Protein 2LKI (pdb70)

Foldseek 3Di:
DPCLQVLLVLLCVQLVVPVPSNVDDQPAFFQVPRPSCDDVSVVVSQVSVCVPLVFHQDPVLDDSVCRGGSVSVVVSVVVGSVD

Sequence (83 aa):
MQHLEAVRNILGDVLNLGERKHTLTASSVLLGNIPELDSMAVVNVITALEEYFDFSVDDDEISAQTFETLGSLALFVEHKLSHMQHLEAVRNILGDVLNLGERKHTLTASSVLLGNIPELDSMAVVNVITALEEYFDFSVDDDEISAQTFETLGSLALFVEHKLSHMQHLEAVRNILGDVLNLGERKHTLTASSVLLGNIPELDSMAVVNVITALEEYFDFSVDDDEISAQTFETLGSLALFVEHKLSHMQHLEAVRNILGDVLNLGERKHTLTASSVLLGNIPELDSMAVVNVITALEEYFDFSVDDDEISAQTFETLGSLALFVEHKLSHMQHLEAVRNILGDVLNLGERKHTLTASSVLLGNIPELDSMAVVNVITALEEYFDFSVDDDEISAQTFETLGSLALFVEHKLSHMQHLEAVRNILGDVLNLGERKHTLTASSVLLGNIPELDSMAVVNVITALEEYFDFSVDDDEISAQTFETLGSLALFVEHKLSHMQHLEAVRNILGDVLNLGERKHTLTASSVLLGNIPELDSMAVVNVITALEEYFDFSVDDDEISAQTFETLGSLALFVEHKLSHMQHLEAVRNILGDVLNLGERKHTLTASSVLLGNIPELDSMAVVNVITALEEYFDFSVDDDEISAQTFETLGSLALFVEHKLSHMQHLEAVRNILGDVLNLGERKHTLTASSVLLGNIPELDSMAVVNVITALEEYFDFSVDDDEISAQTFETLGSLALFVEHKLSHMQHLEAVRNILGDVLNLGERKHTLTASSVLLGNIPELDSMAVVNVITALEEYFDFSVDDDEISAQTFETLGSLALFVEHKLSHMQHLEAVRNILGDVLNLGERKHTLTASSVLLGNIPELDSMAVVNVITALEEYFDFSVDDDEISAQTFETLGSLALFVEHKLSHMQHLEAVRNILGDVLNLGERKHTLTASSVLLGNIPELDSMAVVNVITALEEYFDFSVDDDEISAQTFETLGSLALFVEHKLSHMQHLEAVRNILGDVLNLGERKHTLTASSVLLGNIPELDSMAVVNVITALEEYFDFSVDDDEISAQTFETLGSLALFVEHKLSHMQHLEAVRNILGDVLNLGERKHTLTASSVLLGNIPELDSMAVVNVITALEEYFDFSVDDDEISAQTFETLGSLALFVEHKLSHMQHLEAVRNILGDVLNLGERKHTLTASSVLLGNIPELDSMAVVNVITALEEYFDFSVDDDEISAQTFETLGSLALFVEHKLSHMQHLEAVRNILGDVLNLGERKHTLTASSVLLGNIPELDSMAVVNVITALEEYFDFSVDDDEISAQTFETLGSLALFVEHKLSHMQHLEAVRNILGDVLNLGERKHTLTASSVLLGNIPELDSMAVVNVITALEEYFDFSVDDDEISAQTFETLGSLALFVEHKLSHMQHLEAVRNILGDVLNLGERKHTLTASSVLLGNIPELDSMAVVNVITALEEYFDFSVDDDEISAQTFETLGSLALFVEHKLSHMQHLEAVRNILGDVLNLGERKHTLTASSVLLGNIPELDSMAVVNVITALEEYFDFSVDDDEISAQTFETLGSLALFVEHKLSHMQHLEAVRNILGDVLNLGERKHTLTASSVLLGNIPELDSMAVVNVITALEEYFDFSVDDDEISAQTFETLGSLALFVEHKLSH

Organism: Nitrosomonas europaea (strain ATCC 19718 / CIP 103999 / KCTC 2705 / NBRC 14298) (NCBI:txid228410)

Solvent-accessible surface area: 4916 Å² total; per-residue (Å²): 112,139,55,40,89,37,0,30,67,4,2,4,95,41,10,118,27,47,126,89,48,106,105,8,84,19,108,27,66,1,76,69,51,4,107,82,20,98,79,156,23,41,82,83,0,36,69,10,4,37,112,141,27,130,32,77,17,74,121,142,51,49,58,59,126,5,8,86,26,0,10,19,6,0,67,67,1,35,93,59,95,90,199

Nearest PDB structures (foldseek):
  2lki-assembly1_A  TM=9.879E-01  e=8.760E-12  Nitrosomonas europaea
  4h2v-assembly1_D  TM=7.258E-01  e=3.663E-03  Bradyrhizobium diazoefficiens USDA 110
  2n5i-assembly1_A  TM=7.312E-01  e=1.532E-02  Pseudomonas protegens Pf-5
  4bpf-assembly1_A  TM=7.338E-01  e=3.529E-02  Bacillus subtilis
  4bph-assembly1_A  TM=7.604E-01  e=5.356E-02  Bacillus subtilis

Structure (mmCIF, N/CA/C/O backbone):
data_2LKI
#
_entry.id   2LKI
#
loop_
_entity.id
_entity.type
_entity.pdbx_description
1 polymer 'Putative uncharacterized protein'
2 non-polymer "4'-PHOSPHOPANTETHEINE"
#
loop_
_atom_site.group_PDB
_atom_site.id
_atom_site.type_symbol
_atom_site.label_atom_id
_atom_site.label_alt_id
_atom_site.label_comp_id
_atom_site.label_asym_id
_atom_site.label_entity_id
_atom_site.label_seq_id
_atom_site.pdbx_PDB_ins_code
_atom_site.Cartn_x
_atom_site.Cartn_y
_atom_site.Cartn_z
_atom_site.occupancy
_atom_site.B_iso_or_equiv
_atom_site.auth_seq_id
_atom_site.auth_comp_id
_atom_site.auth_asym_id
_atom_site.auth_atom_id
_atom_site.pdbx_PDB_model_num
ATOM 1 N N . MET A 1 23 ? -8.623 -8.832 -4.092 1.00 0.00 1 MET A N 1
ATOM 2 C CA . MET A 1 23 ? -7.221 -8.450 -4.374 1.00 0.00 1 MET A CA 1
ATOM 3 C C . MET A 1 23 ? -6.258 -9.580 -3.993 1.00 0.00 1 MET A C 1
ATOM 4 O O . MET A 1 23 ? -6.594 -10.457 -3.195 1.00 0.00 1 MET A O 1
ATOM 18 N N . GLN A 1 24 ? -5.057 -9.556 -4.592 1.00 0.00 2 GLN A N 1
ATOM 19 C CA . GLN A 1 24 ? -3.981 -10.520 -4.297 1.00 0.00 2 GLN A CA 1
ATOM 20 C C . GLN A 1 24 ? -3.059 -9.937 -3.239 1.00 0.00 2 GLN A C 1
ATOM 21 O O . GLN A 1 24 ? -2.833 -10.524 -2.174 1.00 0.00 2 GLN A O 1
ATOM 35 N N . HIS A 1 25 ? -2.554 -8.738 -3.551 1.00 0.00 3 HIS A N 1
ATOM 36 C CA . HIS A 1 25 ? -1.410 -8.152 -2.869 1.00 0.00 3 HIS A CA 1
ATOM 37 C C . HIS A 1 25 ? -1.754 -7.545 -1.506 1.00 0.00 3 HIS A C 1
ATOM 38 O O . HIS A 1 25 ? -0.831 -7.204 -0.772 1.00 0.00 3 HIS A O 1
ATOM 53 N N . LEU A 1 26 ? -3.065 -7.440 -1.170 1.00 0.00 4 LEU A N 1
ATOM 54 C CA . LEU A 1 26 ? -3.541 -6.877 0.126 1.00 0.00 4 LEU A CA 1
ATOM 55 C C . LEU A 1 26 ? -2.873 -7.574 1.339 1.00 0.00 4 LEU A C 1
ATOM 56 O O . LEU A 1 26 ? -2.614 -6.943 2.369 1.00 0.00 4 LEU A O 1
ATOM 72 N N . GLU A 1 27 ? -2.579 -8.877 1.159 1.00 0.00 5 GLU A N 1
ATOM 73 C CA . GLU A 1 27 ? -1.990 -9.745 2.181 1.00 0.00 5 GLU A CA 1
ATOM 74 C C . GLU A 1 27 ? -0.563 -9.301 2.526 1.00 0.00 5 GLU A C 1
ATOM 75 O O . GLU A 1 27 ? -0.219 -9.109 3.697 1.00 0.00 5 GLU A O 1
ATOM 87 N N . ALA A 1 28 ? 0.252 -9.122 1.477 1.00 0.00 6 ALA A N 1
ATOM 88 C CA . ALA A 1 28 ? 1.662 -8.750 1.623 1.00 0.00 6 ALA A CA 1
ATOM 89 C C . ALA A 1 28 ? 1.815 -7.291 2.058 1.00 0.00 6 ALA A C 1
ATOM 90 O O . ALA A 1 28 ? 2.777 -6.957 2.735 1.00 0.00 6 ALA A O 1
ATOM 97 N N . VAL A 1 29 ? 0.851 -6.433 1.668 1.00 0.00 7 VAL A N 1
ATOM 98 C CA . VAL A 1 29 ? 0.835 -5.018 2.065 1.00 0.00 7 VAL A CA 1
ATOM 99 C C . VAL A 1 29 ? 0.571 -4.898 3.583 1.00 0.00 7 VAL A C 1
ATOM 100 O O . VAL A 1 29 ? 1.301 -4.198 4.288 1.00 0.00 7 VAL A O 1
ATOM 113 N N . ARG A 1 30 ? -0.460 -5.616 4.084 1.00 0.00 8 ARG A N 1
ATOM 114 C CA . ARG A 1 30 ? -0.834 -5.563 5.518 1.00 0.00 8 ARG A CA 1
ATOM 115 C C . ARG A 1 30 ? 0.233 -6.258 6.371 1.00 0.00 8 ARG A C 1
ATOM 116 O O . ARG A 1 30 ? 0.434 -5.892 7.518 1.00 0.00 8 ARG A O 1
ATOM 137 N N . ASN A 1 31 ? 0.930 -7.244 5.772 1.00 0.00 9 ASN A N 1
ATOM 138 C CA . ASN A 1 31 ? 2.075 -7.918 6.398 1.00 0.00 9 ASN A CA 1
ATOM 139 C C . ASN A 1 31 ? 3.213 -6.903 6.638 1.00 0.00 9 ASN A C 1
ATOM 140 O O . ASN A 1 31 ? 3.782 -6.833 7.742 1.00 0.00 9 ASN A O 1
ATOM 151 N N . ILE A 1 32 ? 3.492 -6.099 5.589 1.00 0.00 10 ILE A N 1
ATOM 152 C CA . ILE A 1 32 ? 4.510 -5.038 5.613 1.00 0.00 10 ILE A CA 1
ATOM 153 C C . ILE A 1 32 ? 4.206 -4.002 6.697 1.00 0.00 10 ILE A C 1
ATOM 154 O O . ILE A 1 32 ? 5.064 -3.720 7.526 1.00 0.00 10 ILE A O 1
ATOM 170 N N . LEU A 1 33 ? 2.991 -3.438 6.678 1.00 0.00 11 LEU A N 1
ATOM 171 C CA . LEU A 1 33 ? 2.574 -2.431 7.667 1.00 0.00 11 LEU A CA 1
ATOM 172 C C . LEU A 1 33 ? 2.524 -3.048 9.080 1.00 0.00 11 LEU A C 1
ATOM 173 O O . LEU A 1 33 ? 2.878 -2.392 10.052 1.00 0.00 11 LEU A O 1
ATOM 189 N N . GLY A 1 34 ? 2.136 -4.331 9.169 1.00 0.00 12 GLY A N 1
ATOM 190 C CA . GLY A 1 34 ? 2.129 -5.062 10.439 1.00 0.00 12 GLY A CA 1
ATOM 191 C C . GLY A 1 34 ? 3.520 -5.311 11.000 1.00 0.00 12 GLY A C 1
ATOM 192 O O . GLY A 1 34 ? 3.662 -5.588 12.193 1.00 0.00 12 GLY A O 1
ATOM 196 N N . ASP A 1 35 ? 4.535 -5.241 10.124 1.00 0.00 13 ASP A N 1
ATOM 197 C CA . ASP A 1 35 ? 5.953 -5.321 10.511 1.00 0.00 13 ASP A CA 1
ATOM 198 C C . ASP A 1 35 ? 6.498 -3.934 10.909 1.00 0.00 13 ASP A C 1
ATOM 199 O O . ASP A 1 35 ? 6.972 -3.738 12.031 1.00 0.00 13 ASP A O 1
ATOM 208 N N . VAL A 1 36 ? 6.381 -2.979 9.974 1.00 0.00 14 VAL A N 1
ATOM 209 C CA . VAL A 1 36 ? 6.955 -1.623 10.084 1.00 0.00 14 VAL A CA 1
ATOM 210 C C . VAL A 1 36 ? 6.287 -0.830 11.212 1.00 0.00 14 VAL A C 1
ATOM 211 O O . VAL A 1 36 ? 6.965 -0.309 12.105 1.00 0.00 14 VAL A O 1
ATOM 224 N N . LEU A 1 37 ? 4.954 -0.754 11.153 1.00 0.00 15 LEU A N 1
ATOM 225 C CA . LEU A 1 37 ? 4.135 -0.039 12.154 1.00 0.00 15 LEU A CA 1
ATOM 226 C C . LEU A 1 37 ? 3.938 -0.921 13.396 1.00 0.00 15 LEU A C 1
ATOM 227 O O . LEU A 1 37 ? 3.506 -0.436 14.443 1.00 0.00 15 LEU A O 1
ATOM 243 N N . ASN A 1 38 ? 4.251 -2.224 13.235 1.00 0.00 16 ASN A N 1
ATOM 244 C CA . ASN A 1 38 ? 4.283 -3.215 14.311 1.00 0.00 16 ASN A CA 1
ATOM 245 C C . ASN A 1 38 ? 2.877 -3.419 14.912 1.00 0.00 16 ASN A C 1
ATOM 246 O O . ASN A 1 38 ? 2.614 -3.094 16.074 1.00 0.00 16 ASN A O 1
ATOM 257 N N . LEU A 1 39 ? 1.955 -3.889 14.057 1.00 0.00 17 LEU A N 1
ATOM 258 C CA . LEU A 1 39 ? 0.603 -4.305 14.481 1.00 0.00 17 LEU A CA 1
ATOM 259 C C . LEU A 1 39 ? 0.616 -5.765 14.939 1.00 0.00 17 LEU A C 1
ATOM 260 O O . LEU A 1 39 ? -0.236 -6.166 15.740 1.00 0.00 17 LEU A O 1
ATOM 276 N N . GLY A 1 40 ? 1.578 -6.545 14.407 1.00 0.00 18 GLY A N 1
ATOM 277 C CA . GLY A 1 40 ? 1.746 -7.950 14.762 1.00 0.00 18 GLY A CA 1
ATOM 278 C C . GLY A 1 40 ? 0.597 -8.831 14.290 1.00 0.00 18 GLY A C 1
ATOM 279 O O . GLY A 1 40 ? 0.680 -9.453 13.231 1.00 0.00 18 GLY A O 1
ATOM 283 N N . GLU A 1 41 ? -0.480 -8.880 15.089 1.00 0.00 19 GLU A N 1
ATOM 284 C CA . GLU A 1 41 ? -1.681 -9.675 14.790 1.00 0.00 19 GLU A CA 1
ATOM 285 C C . GLU A 1 41 ? -2.801 -8.788 14.206 1.00 0.00 19 GLU A C 1
ATOM 286 O O . GLU A 1 41 ? -3.650 -9.273 13.450 1.00 0.00 19 GLU A O 1
ATOM 298 N N . ARG A 1 42 ? -2.774 -7.474 14.538 1.00 0.00 20 ARG A N 1
ATOM 299 C CA . ARG A 1 42 ? -3.835 -6.511 14.139 1.00 0.00 20 ARG A CA 1
ATOM 300 C C . ARG A 1 42 ? -3.856 -6.310 12.603 1.00 0.00 20 ARG A C 1
ATOM 301 O O . ARG A 1 42 ? -4.906 -6.038 12.018 1.00 0.00 20 ARG A O 1
ATOM 322 N N . LYS A 1 43 ? -2.693 -6.490 11.967 1.00 0.00 21 LYS A N 1
ATOM 323 C CA . LYS A 1 43 ? -2.563 -6.467 10.496 1.00 0.00 21 LYS A CA 1
ATOM 324 C C . LYS A 1 43 ? -3.457 -7.546 9.833 1.00 0.00 21 LYS A C 1
ATOM 325 O O . LYS A 1 43 ? -4.019 -7.339 8.765 1.00 0.00 21 LYS A O 1
ATOM 344 N N . HIS A 1 44 ? -3.599 -8.676 10.530 1.00 0.00 22 HIS A N 1
ATOM 345 C CA . HIS A 1 44 ? -4.203 -9.900 9.993 1.00 0.00 22 HIS A CA 1
ATOM 346 C C . HIS A 1 44 ? -5.726 -9.949 10.250 1.00 0.00 22 HIS A C 1
ATOM 347 O O . HIS A 1 44 ? -6.419 -10.807 9.700 1.00 0.00 22 HIS A O 1
ATOM 362 N N . THR A 1 45 ? -6.240 -9.024 11.090 1.00 0.00 23 THR A N 1
ATOM 363 C CA . THR A 1 45 ? -7.693 -8.926 11.384 1.00 0.00 23 THR A CA 1
ATOM 364 C C . THR A 1 45 ? -8.374 -7.842 10.520 1.00 0.00 23 THR A C 1
ATOM 365 O O . THR A 1 45 ? -9.604 -7.724 10.528 1.00 0.00 23 THR A O 1
ATOM 376 N N . LEU A 1 46 ? -7.583 -7.063 9.764 1.00 0.00 24 LEU A N 1
ATOM 377 C CA . LEU A 1 46 ? -8.115 -6.018 8.864 1.00 0.00 24 LEU A CA 1
ATOM 378 C C . LEU A 1 46 ? -8.071 -6.517 7.410 1.00 0.00 24 LEU A C 1
ATOM 379 O O . LEU A 1 46 ? -7.173 -7.280 7.031 1.00 0.00 24 LEU A O 1
ATOM 395 N N . THR A 1 47 ? -9.043 -6.076 6.603 1.00 0.00 25 THR A N 1
ATOM 396 C CA . THR A 1 47 ? -9.214 -6.524 5.208 1.00 0.00 25 THR A CA 1
ATOM 397 C C . THR A 1 47 ? -8.956 -5.363 4.229 1.00 0.00 25 THR A C 1
ATOM 398 O O . THR A 1 47 ? -8.508 -4.291 4.646 1.00 0.00 25 THR A O 1
ATOM 409 N N . ALA A 1 48 ? -9.228 -5.591 2.926 1.00 0.00 26 ALA A N 1
ATOM 410 C CA . ALA A 1 48 ? -8.998 -4.597 1.867 1.00 0.00 26 ALA A CA 1
ATOM 411 C C . ALA A 1 48 ? -9.826 -3.322 2.096 1.00 0.00 26 ALA A C 1
ATOM 412 O O . ALA A 1 48 ? -9.281 -2.219 2.171 1.00 0.00 26 ALA A O 1
ATOM 419 N N . SER A 1 49 ? -11.142 -3.492 2.268 1.00 0.00 27 SER A N 1
ATOM 420 C CA . SER A 1 49 ? -12.074 -2.367 2.486 1.00 0.00 27 SER A CA 1
ATOM 421 C C . SER A 1 49 ? -11.883 -1.691 3.871 1.00 0.00 27 SER A C 1
ATOM 422 O O . SER A 1 49 ? -12.526 -0.672 4.156 1.00 0.00 27 SER A O 1
ATOM 430 N N . SER A 1 50 ? -11.004 -2.265 4.720 1.00 0.00 28 SER A N 1
ATOM 431 C CA . SER A 1 50 ? -10.647 -1.667 6.013 1.00 0.00 28 SER A CA 1
ATOM 432 C C . SER A 1 50 ? -9.651 -0.519 5.813 1.00 0.00 28 SER A C 1
ATOM 433 O O . SER A 1 50 ? -8.815 -0.553 4.905 1.00 0.00 28 SER A O 1
ATOM 441 N N . VAL A 1 51 ? -9.720 0.448 6.723 1.00 0.00 29 VAL A N 1
ATOM 442 C CA . VAL A 1 51 ? -8.955 1.690 6.662 1.00 0.00 29 VAL A CA 1
ATOM 443 C C . VAL A 1 51 ? -7.546 1.467 7.239 1.00 0.00 29 VAL A C 1
ATOM 444 O O . VAL A 1 51 ? -7.345 0.572 8.071 1.00 0.00 29 VAL A O 1
ATOM 457 N N . LEU A 1 52 ? -6.566 2.247 6.759 1.00 0.00 30 LEU A N 1
ATOM 458 C CA . LEU A 1 52 ? -5.199 2.247 7.307 1.00 0.00 30 LEU A CA 1
ATOM 459 C C . LEU A 1 52 ? -4.897 3.612 7.937 1.00 0.00 30 LEU A C 1
ATOM 460 O O . LEU A 1 52 ? -4.645 3.700 9.138 1.00 0.00 30 LEU A O 1
ATOM 476 N N . LEU A 1 53 ? -4.910 4.672 7.116 1.00 0.00 31 LEU A N 1
ATOM 477 C CA . LEU A 1 53 ? -4.711 6.056 7.588 1.00 0.00 31 LEU A CA 1
ATOM 478 C C . LEU A 1 53 ? -5.895 6.462 8.502 1.00 0.00 31 LEU A C 1
ATOM 479 O O . LEU A 1 53 ? -7.021 6.631 8.028 1.00 0.00 31 LEU A O 1
ATOM 495 N N . GLY A 1 54 ? -5.617 6.611 9.807 1.00 0.00 32 GLY A N 1
ATOM 496 C CA . GLY A 1 54 ? -6.648 6.928 10.806 1.00 0.00 32 GLY A CA 1
ATOM 497 C C . GLY A 1 54 ? -7.025 5.722 11.659 1.00 0.00 32 GLY A C 1
ATOM 498 O O . GLY A 1 54 ? -7.230 5.857 12.873 1.00 0.00 32 GLY A O 1
ATOM 502 N N . ASN A 1 55 ? -7.135 4.540 11.022 1.00 0.00 33 ASN A N 1
ATOM 503 C CA . ASN A 1 55 ? -7.506 3.283 11.722 1.00 0.00 33 ASN A CA 1
ATOM 504 C C . ASN A 1 55 ? -6.303 2.720 12.492 1.00 0.00 33 ASN A C 1
ATOM 505 O O . ASN A 1 55 ? -6.440 2.218 13.612 1.00 0.00 33 ASN A O 1
ATOM 516 N N . ILE A 1 56 ? -5.126 2.793 11.860 1.00 0.00 34 ILE A N 1
ATOM 517 C CA . ILE A 1 56 ? -3.857 2.403 12.478 1.00 0.00 34 ILE A CA 1
ATOM 518 C C . ILE A 1 56 ? -3.323 3.599 13.292 1.00 0.00 34 ILE A C 1
ATOM 519 O O . ILE A 1 56 ? -3.104 4.678 12.715 1.00 0.00 34 ILE A O 1
ATOM 535 N N . PRO A 1 57 ? -3.091 3.432 14.633 1.00 0.00 35 PRO A N 1
ATOM 536 C CA . PRO A 1 57 ? -2.559 4.516 15.494 1.00 0.00 35 PRO A CA 1
ATOM 537 C C . PRO A 1 57 ? -1.077 4.820 15.197 1.00 0.00 35 PRO A C 1
ATOM 538 O O . PRO A 1 57 ? -0.568 5.887 15.545 1.00 0.00 35 PRO A O 1
ATOM 549 N N . GLU A 1 58 ? -0.417 3.869 14.518 1.00 0.00 36 GLU A N 1
ATOM 550 C CA . GLU A 1 58 ? 1.032 3.889 14.275 1.00 0.00 36 GLU A CA 1
ATOM 551 C C . GLU A 1 58 ? 1.365 4.533 12.915 1.00 0.00 36 GLU A C 1
ATOM 552 O O . GLU A 1 58 ? 2.525 4.853 12.643 1.00 0.00 36 GLU A O 1
ATOM 564 N N . LEU A 1 59 ? 0.323 4.721 12.078 1.00 0.00 37 LEU A N 1
ATOM 565 C CA . LEU A 1 59 ? 0.455 5.281 10.724 1.00 0.00 37 LEU A CA 1
ATOM 566 C C . LEU A 1 59 ? 0.641 6.814 10.862 1.00 0.00 37 LEU A C 1
ATOM 567 O O . LEU A 1 59 ? -0.339 7.557 11.008 1.00 0.00 37 LEU A O 1
ATOM 583 N N . ASP A 1 60 ? 1.911 7.261 10.867 1.00 0.00 38 ASP A N 1
ATOM 584 C CA . ASP A 1 60 ? 2.302 8.669 11.160 1.00 0.00 38 ASP A CA 1
ATOM 585 C C . ASP A 1 60 ? 3.316 9.178 10.083 1.00 0.00 38 ASP A C 1
ATOM 586 O O . ASP A 1 60 ? 3.508 8.515 9.076 1.00 0.00 38 ASP A O 1
ATOM 595 N N . SER A 1 61 ? 3.954 10.350 10.317 1.00 0.00 39 SER A N 1
ATOM 596 C CA . SER A 1 61 ? 4.793 11.098 9.343 1.00 0.00 39 SER A CA 1
ATOM 597 C C . SER A 1 61 ? 5.976 10.275 8.736 1.00 0.00 39 SER A C 1
ATOM 598 O O . SER A 1 61 ? 5.917 9.832 7.572 1.00 0.00 39 SER A O 1
ATOM 605 N N . MET A 1 62 ? 7.028 10.013 9.526 1.00 0.00 40 MET A N 1
ATOM 606 C CA . MET A 1 62 ? 8.182 9.214 9.049 1.00 0.00 40 MET A CA 1
ATOM 607 C C . MET A 1 62 ? 7.790 7.735 8.875 1.00 0.00 40 MET A C 1
ATOM 608 O O . MET A 1 62 ? 8.443 6.990 8.143 1.00 0.00 40 MET A O 1
ATOM 622 N N . ALA A 1 63 ? 6.711 7.343 9.562 1.00 0.00 41 ALA A N 1
ATOM 623 C CA . ALA A 1 63 ? 6.145 6.000 9.486 1.00 0.00 41 ALA A CA 1
ATOM 624 C C . ALA A 1 63 ? 5.511 5.706 8.105 1.00 0.00 41 ALA A C 1
ATOM 625 O O . ALA A 1 63 ? 5.585 4.560 7.638 1.00 0.00 41 ALA A O 1
ATOM 632 N N . VAL A 1 64 ? 4.893 6.737 7.444 1.00 0.00 42 VAL A N 1
ATOM 633 C CA . VAL A 1 64 ? 4.379 6.571 6.064 1.00 0.00 42 VAL A CA 1
ATOM 634 C C . VAL A 1 64 ? 5.547 6.461 5.092 1.00 0.00 42 VAL A C 1
ATOM 635 O O . VAL A 1 64 ? 5.496 5.659 4.165 1.00 0.00 42 VAL A O 1
ATOM 648 N N . VAL A 1 65 ? 6.619 7.242 5.337 1.00 0.00 43 VAL A N 1
ATOM 649 C CA . VAL A 1 65 ? 7.840 7.158 4.499 1.00 0.00 43 VAL A CA 1
ATOM 650 C C . VAL A 1 65 ? 8.423 5.732 4.551 1.00 0.00 43 VAL A C 1
ATOM 651 O O . VAL A 1 65 ? 8.789 5.147 3.524 1.00 0.00 43 VAL A O 1
ATOM 664 N N . ASN A 1 66 ? 8.442 5.196 5.774 1.00 0.00 44 ASN A N 1
ATOM 665 C CA . ASN A 1 66 ? 9.023 3.892 6.097 1.00 0.00 44 ASN A CA 1
ATOM 666 C C . ASN A 1 66 ? 8.265 2.745 5.393 1.00 0.00 44 ASN A C 1
ATOM 667 O O . ASN A 1 66 ? 8.896 1.858 4.803 1.00 0.00 44 ASN A O 1
ATOM 678 N N . VAL A 1 67 ? 6.913 2.780 5.446 1.00 0.00 45 VAL A N 1
ATOM 679 C CA . VAL A 1 67 ? 6.078 1.739 4.812 1.00 0.00 45 VAL A CA 1
ATOM 680 C C . VAL A 1 67 ? 6.161 1.806 3.274 1.00 0.00 45 VAL A C 1
ATOM 681 O O . VAL A 1 67 ? 6.115 0.762 2.632 1.00 0.00 45 VAL A O 1
ATOM 694 N N . ILE A 1 68 ? 6.309 3.033 2.693 1.00 0.00 46 ILE A N 1
ATOM 695 C CA . ILE A 1 68 ? 6.488 3.204 1.228 1.00 0.00 46 ILE A CA 1
ATOM 696 C C . ILE A 1 68 ? 7.753 2.475 0.787 1.00 0.00 46 ILE A C 1
ATOM 697 O O . ILE A 1 68 ? 7.702 1.631 -0.107 1.00 0.00 46 ILE A O 1
ATOM 713 N N . THR A 1 69 ? 8.864 2.787 1.484 1.00 0.00 47 THR A N 1
ATOM 714 C CA . THR A 1 69 ? 10.187 2.200 1.223 1.00 0.00 47 THR A CA 1
ATOM 715 C C . THR A 1 69 ? 10.104 0.666 1.259 1.00 0.00 47 THR A C 1
ATOM 716 O O . THR A 1 69 ? 10.599 -0.009 0.363 1.00 0.00 47 THR A O 1
ATOM 727 N N . ALA A 1 70 ? 9.424 0.151 2.300 1.00 0.00 48 ALA A N 1
ATOM 728 C CA . ALA A 1 70 ? 9.200 -1.287 2.507 1.00 0.00 48 ALA A CA 1
ATOM 729 C C . ALA A 1 70 ? 8.421 -1.936 1.331 1.00 0.00 48 ALA A C 1
ATOM 730 O O . ALA A 1 70 ? 8.790 -3.019 0.879 1.00 0.00 48 ALA A O 1
ATOM 737 N N . LEU A 1 71 ? 7.367 -1.246 0.831 1.00 0.00 49 LEU A N 1
ATOM 738 C CA . LEU A 1 71 ? 6.591 -1.687 -0.362 1.00 0.00 49 LEU A CA 1
ATOM 739 C C . LEU A 1 71 ? 7.537 -1.882 -1.574 1.00 0.00 49 LEU A C 1
ATOM 740 O O . LEU A 1 71 ? 7.486 -2.922 -2.255 1.00 0.00 49 LEU A O 1
ATOM 756 N N . GLU A 1 72 ? 8.419 -0.877 -1.787 1.00 0.00 50 GLU A N 1
ATOM 757 C CA . GLU A 1 72 ? 9.424 -0.876 -2.875 1.00 0.00 50 GLU A CA 1
ATOM 758 C C . GLU A 1 72 ? 10.324 -2.122 -2.780 1.00 0.00 50 GLU A C 1
ATOM 759 O O . GLU A 1 72 ? 10.564 -2.798 -3.786 1.00 0.00 50 GLU A O 1
ATOM 771 N N . GLU A 1 73 ? 10.790 -2.408 -1.540 1.00 0.00 51 GLU A N 1
ATOM 772 C CA . GLU A 1 73 ? 11.699 -3.535 -1.242 1.00 0.00 51 GLU A CA 1
ATOM 773 C C . GLU A 1 73 ? 11.068 -4.887 -1.647 1.00 0.00 51 GLU A C 1
ATOM 774 O O . GLU A 1 73 ? 11.549 -5.550 -2.570 1.00 0.00 51 GLU A O 1
ATOM 786 N N . TYR A 1 74 ? 9.952 -5.238 -0.972 1.00 0.00 52 TYR A N 1
ATOM 787 C CA . TYR A 1 74 ? 9.329 -6.579 -1.057 1.00 0.00 52 TYR A CA 1
ATOM 788 C C . TYR A 1 74 ? 8.742 -6.874 -2.447 1.00 0.00 52 TYR A C 1
ATOM 789 O O . TYR A 1 74 ? 8.801 -8.017 -2.908 1.00 0.00 52 TYR A O 1
ATOM 807 N N . PHE A 1 75 ? 8.151 -5.858 -3.098 1.00 0.00 53 PHE A N 1
ATOM 808 C CA . PHE A 1 75 ? 7.551 -6.032 -4.443 1.00 0.00 53 PHE A CA 1
ATOM 809 C C . PHE A 1 75 ? 8.562 -5.717 -5.567 1.00 0.00 53 PHE A C 1
ATOM 810 O O . PHE A 1 75 ? 8.237 -5.907 -6.746 1.00 0.00 53 PHE A O 1
ATOM 827 N N . ASP A 1 76 ? 9.770 -5.218 -5.186 1.00 0.00 54 ASP A N 1
ATOM 828 C CA . ASP A 1 76 ? 10.943 -5.071 -6.095 1.00 0.00 54 ASP A CA 1
ATOM 829 C C . ASP A 1 76 ? 10.658 -4.081 -7.245 1.00 0.00 54 ASP A C 1
ATOM 830 O O . ASP A 1 76 ? 11.179 -4.216 -8.362 1.00 0.00 54 ASP A O 1
ATOM 839 N N . PHE A 1 77 ? 9.871 -3.047 -6.929 1.00 0.00 55 PHE A N 1
ATOM 840 C CA . PHE A 1 77 ? 9.394 -2.046 -7.912 1.00 0.00 55 PHE A CA 1
ATOM 841 C C . PHE A 1 77 ? 9.550 -0.637 -7.322 1.00 0.00 55 PHE A C 1
ATOM 842 O O . PHE A 1 77 ? 10.144 -0.468 -6.251 1.00 0.00 55 PHE A O 1
ATOM 859 N N . SER A 1 78 ? 9.012 0.369 -8.018 1.00 0.00 56 SER A N 1
ATOM 860 C CA . SER A 1 78 ? 8.884 1.723 -7.471 1.00 0.00 56 SER A CA 1
ATOM 861 C C . SER A 1 78 ? 7.494 2.301 -7.785 1.00 0.00 56 SER A C 1
ATOM 862 O O . SER A 1 78 ? 7.069 2.300 -8.945 1.00 0.00 56 SER A O 1
ATOM 870 N N . VAL A 1 79 ? 6.779 2.762 -6.739 1.00 0.00 57 VAL A N 1
ATOM 871 C CA . VAL A 1 79 ? 5.561 3.569 -6.895 1.00 0.00 57 VAL A CA 1
ATOM 872 C C . VAL A 1 79 ? 5.998 5.007 -7.247 1.00 0.00 57 VAL A C 1
ATOM 873 O O . VAL A 1 79 ? 6.910 5.549 -6.601 1.00 0.00 57 VAL A O 1
ATOM 886 N N . ASP A 1 80 ? 5.365 5.599 -8.268 1.00 0.00 58 ASP A N 1
ATOM 887 C CA . ASP A 1 80 ? 5.714 6.951 -8.759 1.00 0.00 58 ASP A CA 1
ATOM 888 C C . ASP A 1 80 ? 5.265 8.026 -7.748 1.00 0.00 58 ASP A C 1
ATOM 889 O O . ASP A 1 80 ? 4.217 7.878 -7.121 1.00 0.00 58 ASP A O 1
ATOM 898 N N . ASP A 1 81 ? 6.064 9.098 -7.601 1.00 0.00 59 ASP A N 1
ATOM 899 C CA . ASP A 1 81 ? 5.813 10.191 -6.626 1.00 0.00 59 ASP A CA 1
ATOM 900 C C . ASP A 1 81 ? 4.438 10.856 -6.841 1.00 0.00 59 ASP A C 1
ATOM 901 O O . ASP A 1 81 ? 3.709 11.123 -5.877 1.00 0.00 59 ASP A O 1
ATOM 910 N N . ASP A 1 82 ? 4.090 11.076 -8.120 1.00 0.00 60 ASP A N 1
ATOM 911 C CA . ASP A 1 82 ? 2.850 11.776 -8.531 1.00 0.00 60 ASP A CA 1
ATOM 912 C C . ASP A 1 82 ? 1.595 10.893 -8.378 1.00 0.00 60 ASP A C 1
ATOM 913 O O . ASP A 1 82 ? 0.490 11.337 -8.699 1.00 0.00 60 ASP A O 1
ATOM 922 N N . GLU A 1 83 ? 1.758 9.649 -7.881 1.00 0.00 61 GLU A N 1
ATOM 923 C CA . GLU A 1 83 ? 0.616 8.765 -7.544 1.00 0.00 61 GLU A CA 1
ATOM 924 C C . GLU A 1 83 ? 0.638 8.357 -6.051 1.00 0.00 61 GLU A C 1
ATOM 925 O O . GLU A 1 83 ? -0.339 7.774 -5.562 1.00 0.00 61 GLU A O 1
ATOM 937 N N . ILE A 1 84 ? 1.754 8.636 -5.332 1.00 0.00 62 ILE A N 1
ATOM 938 C CA . ILE A 1 84 ? 1.803 8.454 -3.863 1.00 0.00 62 ILE A CA 1
ATOM 939 C C . ILE A 1 84 ? 1.179 9.688 -3.192 1.00 0.00 62 ILE A C 1
ATOM 940 O O . ILE A 1 84 ? 1.708 10.797 -3.308 1.00 0.00 62 ILE A O 1
ATOM 956 N N . SER A 1 85 ? 0.046 9.487 -2.529 1.00 0.00 63 SER A N 1
ATOM 957 C CA . SER A 1 85 ? -0.666 10.536 -1.789 1.00 0.00 63 SER A CA 1
ATOM 958 C C . SER A 1 85 ? -1.120 9.978 -0.432 1.00 0.00 63 SER A C 1
ATOM 959 O O . SER A 1 85 ? -0.941 8.787 -0.150 1.00 0.00 63 SER A O 1
ATOM 967 N N . ALA A 1 86 ? -1.701 10.849 0.409 1.00 0.00 64 ALA A N 1
ATOM 968 C CA . ALA A 1 86 ? -2.366 10.423 1.657 1.00 0.00 64 ALA A CA 1
ATOM 969 C C . ALA A 1 86 ? -3.590 9.550 1.326 1.00 0.00 64 ALA A C 1
ATOM 970 O O . ALA A 1 86 ? -3.889 8.579 2.034 1.00 0.00 64 ALA A O 1
ATOM 977 N N . GLN A 1 87 ? -4.240 9.884 0.191 1.00 0.00 65 GLN A N 1
ATOM 978 C CA . GLN A 1 87 ? -5.398 9.140 -0.331 1.00 0.00 65 GLN A CA 1
ATOM 979 C C . GLN A 1 87 ? -5.011 7.703 -0.744 1.00 0.00 65 GLN A C 1
ATOM 980 O O . GLN A 1 87 ? -5.875 6.842 -0.816 1.00 0.00 65 GLN A O 1
ATOM 994 N N . THR A 1 88 ? -3.707 7.461 -1.006 1.00 0.00 66 THR A N 1
ATOM 995 C CA . THR A 1 88 ? -3.196 6.121 -1.358 1.00 0.00 66 THR A CA 1
ATOM 996 C C . THR A 1 88 ? -3.296 5.175 -0.148 1.00 0.00 66 THR A C 1
ATOM 997 O O . THR A 1 88 ? -3.618 3.999 -0.304 1.00 0.00 66 THR A O 1
ATOM 1008 N N . PHE A 1 89 ? -3.053 5.717 1.068 1.00 0.00 67 PHE A N 1
ATOM 1009 C CA . PHE A 1 89 ? -3.034 4.922 2.314 1.00 0.00 67 PHE A CA 1
ATOM 1010 C C . PHE A 1 89 ? -4.375 4.960 3.047 1.00 0.00 67 PHE A C 1
ATOM 1011 O O . PHE A 1 89 ? -4.434 4.566 4.217 1.00 0.00 67 PHE A O 1
ATOM 1028 N N . GLU A 1 90 ? -5.454 5.378 2.352 1.00 0.00 68 GLU A N 1
ATOM 1029 C CA . GLU A 1 90 ? -6.797 5.479 2.961 1.00 0.00 68 GLU A CA 1
ATOM 1030 C C . GLU A 1 90 ? -7.292 4.091 3.440 1.00 0.00 68 GLU A C 1
ATOM 1031 O O . GLU A 1 90 ? -7.776 3.954 4.564 1.00 0.00 68 GLU A O 1
ATOM 1043 N N . THR A 1 91 ? -7.149 3.064 2.577 1.00 0.00 69 THR A N 1
ATOM 1044 C CA . THR A 1 91 ? -7.536 1.673 2.880 1.00 0.00 69 THR A CA 1
ATOM 1045 C C . THR A 1 91 ? -6.486 0.693 2.332 1.00 0.00 69 THR A C 1
ATOM 1046 O O . THR A 1 91 ? -5.670 1.054 1.465 1.00 0.00 69 THR A O 1
ATOM 1057 N N . LEU A 1 92 ? -6.535 -0.555 2.831 1.00 0.00 70 LEU A N 1
ATOM 1058 C CA . LEU A 1 92 ? -5.637 -1.642 2.399 1.00 0.00 70 LEU A CA 1
ATOM 1059 C C . LEU A 1 92 ? -5.882 -2.003 0.923 1.00 0.00 70 LEU A C 1
ATOM 1060 O O . LEU A 1 92 ? -4.957 -2.398 0.204 1.00 0.00 70 LEU A O 1
ATOM 1076 N N . GLY A 1 93 ? -7.145 -1.829 0.500 1.00 0.00 71 GLY A N 1
ATOM 1077 C CA . GLY A 1 93 ? -7.576 -2.105 -0.861 1.00 0.00 71 GLY A CA 1
ATOM 1078 C C . GLY A 1 93 ? -7.024 -1.097 -1.836 1.00 0.00 71 GLY A C 1
ATOM 1079 O O . GLY A 1 93 ? -6.783 -1.428 -2.983 1.00 0.00 71 GLY A O 1
ATOM 1083 N N . SER A 1 94 ? -6.795 0.140 -1.358 1.00 0.00 72 SER A N 1
ATOM 1084 C CA . SER A 1 94 ? -6.161 1.194 -2.148 1.00 0.00 72 SER A CA 1
ATOM 1085 C C . SER A 1 94 ? -4.717 0.803 -2.497 1.00 0.00 72 SER A C 1
ATOM 1086 O O . SER A 1 94 ? -4.367 0.787 -3.675 1.00 0.00 72 SER A O 1
ATOM 1094 N N . LEU A 1 95 ? -3.904 0.437 -1.472 1.00 0.00 73 LEU A N 1
ATOM 1095 C CA . LEU A 1 95 ? -2.502 -0.007 -1.698 1.00 0.00 73 LEU A CA 1
ATOM 1096 C C . LEU A 1 95 ? -2.461 -1.238 -2.610 1.00 0.00 73 LEU A C 1
ATOM 1097 O O . LEU A 1 95 ? -1.649 -1.302 -3.530 1.00 0.00 73 LEU A O 1
ATOM 1113 N N . ALA A 1 96 ? -3.349 -2.206 -2.316 1.00 0.00 74 ALA A N 1
ATOM 1114 C CA . ALA A 1 96 ? -3.449 -3.469 -3.058 1.00 0.00 74 ALA A CA 1
ATOM 1115 C C . ALA A 1 96 ? -3.737 -3.216 -4.540 1.00 0.00 74 ALA A C 1
ATOM 1116 O O . ALA A 1 96 ? -3.057 -3.767 -5.399 1.00 0.00 74 ALA A O 1
ATOM 1123 N N . LEU A 1 97 ? -4.711 -2.320 -4.814 1.00 0.00 75 LEU A N 1
ATOM 1124 C CA . LEU A 1 97 ? -5.088 -1.937 -6.184 1.00 0.00 75 LEU A CA 1
ATOM 1125 C C . LEU A 1 97 ? -3.886 -1.303 -6.896 1.00 0.00 75 LEU A C 1
ATOM 1126 O O . LEU A 1 97 ? -3.500 -1.776 -7.962 1.00 0.00 75 LEU A O 1
ATOM 1142 N N . PHE A 1 98 ? -3.285 -0.266 -6.261 1.00 0.00 76 PHE A N 1
ATOM 1143 C CA . PHE A 1 98 ? -2.174 0.516 -6.846 1.00 0.00 76 PHE A CA 1
ATOM 1144 C C . PHE A 1 98 ? -1.010 -0.383 -7.258 1.00 0.00 76 PHE A C 1
ATOM 1145 O O . PHE A 1 98 ? -0.597 -0.343 -8.412 1.00 0.00 76 PHE A O 1
ATOM 1162 N N . VAL A 1 99 ? -0.525 -1.226 -6.327 1.00 0.00 77 VAL A N 1
ATOM 1163 C CA . VAL A 1 99 ? 0.602 -2.144 -6.603 1.00 0.00 77 VAL A CA 1
ATOM 1164 C C . VAL A 1 99 ? 0.206 -3.200 -7.668 1.00 0.00 77 VAL A C 1
ATOM 1165 O O . VAL A 1 99 ? 1.030 -3.591 -8.492 1.00 0.00 77 VAL A O 1
ATOM 1178 N N . GLU A 1 100 ? -1.084 -3.598 -7.691 1.00 0.00 78 GLU A N 1
ATOM 1179 C CA . GLU A 1 100 ? -1.608 -4.551 -8.698 1.00 0.00 78 GLU A CA 1
ATOM 1180 C C . GLU A 1 100 ? -1.792 -3.883 -10.074 1.00 0.00 78 GLU A C 1
ATOM 1181 O O . GLU A 1 100 ? -1.891 -4.578 -11.072 1.00 0.00 78 GLU A O 1
ATOM 1193 N N . HIS A 1 101 ? -1.849 -2.536 -10.129 1.00 0.00 79 HIS A N 1
ATOM 1194 C CA . HIS A 1 101 ? -1.831 -1.799 -11.415 1.00 0.00 79 HIS A CA 1
ATOM 1195 C C . HIS A 1 101 ? -0.389 -1.691 -11.928 1.00 0.00 79 HIS A C 1
ATOM 1196 O O . HIS A 1 101 ? -0.144 -1.800 -13.129 1.00 0.00 79 HIS A O 1
ATOM 1211 N N . LYS A 1 102 ? 0.550 -1.490 -10.983 1.00 0.00 80 LYS A N 1
ATOM 1212 C CA . LYS A 1 102 ? 1.982 -1.282 -11.271 1.00 0.00 80 LYS A CA 1
ATOM 1213 C C . LYS A 1 102 ? 2.607 -2.502 -11.952 1.00 0.00 80 LYS A C 1
ATOM 1214 O O . LYS A 1 102 ? 3.137 -2.397 -13.059 1.00 0.00 80 LYS A O 1
ATOM 1233 N N . LEU A 1 103 ? 2.530 -3.656 -11.276 1.00 0.00 81 LEU A N 1
ATOM 1234 C CA . LEU A 1 103 ? 3.144 -4.909 -11.769 1.00 0.00 81 LEU A CA 1
ATOM 1235 C C . LEU A 1 103 ? 2.390 -5.485 -12.998 1.00 0.00 81 LEU A C 1
ATOM 1236 O O . LEU A 1 103 ? 2.920 -6.355 -13.693 1.00 0.00 81 LEU A O 1
ATOM 1252 N N . SER A 1 104 ? 1.161 -4.997 -13.259 1.00 0.00 82 SER A N 1
ATOM 1253 C CA . SER A 1 104 ? 0.366 -5.406 -14.441 1.00 0.00 82 SER A CA 1
ATOM 1254 C C . SER A 1 104 ? 0.620 -4.474 -15.649 1.00 0.00 82 SER A C 1
ATOM 1255 O O . SER A 1 104 ? 0.545 -4.910 -16.803 1.00 0.00 82 SER A O 1
ATOM 1263 N N . HIS A 1 105 ? 0.913 -3.192 -15.378 1.00 0.00 83 HIS A N 1
ATOM 1264 C CA . HIS A 1 105 ? 1.133 -2.160 -16.421 1.00 0.00 83 HIS A CA 1
ATOM 1265 C C . HIS A 1 105 ? 2.593 -1.651 -16.331 1.00 0.00 83 HIS A C 1
ATOM 1266 O O . HIS A 1 105 ? 2.882 -0.758 -15.503 1.00 0.00 83 HIS A O 1
ATOM 1324 N N . MET A 1 23 ? -8.010 -8.320 -5.337 1.00 0.00 1 MET A N 2
ATOM 1325 C CA . MET A 1 23 ? -6.570 -7.998 -5.198 1.00 0.00 1 MET A CA 2
ATOM 1326 C C . MET A 1 23 ? -5.787 -9.207 -4.711 1.00 0.00 1 MET A C 2
ATOM 1327 O O . MET A 1 23 ? -6.284 -10.011 -3.924 1.00 0.00 1 MET A O 2
ATOM 1341 N N . GLN A 1 24 ? -4.548 -9.314 -5.185 1.00 0.00 2 GLN A N 2
ATOM 1342 C CA . GLN A 1 24 ? -3.631 -10.381 -4.797 1.00 0.00 2 GLN A CA 2
ATOM 1343 C C . GLN A 1 24 ? -2.756 -9.841 -3.686 1.00 0.00 2 GLN A C 2
ATOM 1344 O O . GLN A 1 24 ? -2.732 -10.365 -2.583 1.00 0.00 2 GLN A O 2
ATOM 1358 N N . HIS A 1 25 ? -2.112 -8.711 -3.995 1.00 0.00 3 HIS A N 2
ATOM 1359 C CA . HIS A 1 25 ? -1.000 -8.177 -3.215 1.00 0.00 3 HIS A CA 2
ATOM 1360 C C . HIS A 1 25 ? -1.409 -7.611 -1.840 1.00 0.00 3 HIS A C 2
ATOM 1361 O O . HIS A 1 25 ? -0.520 -7.313 -1.047 1.00 0.00 3 HIS A O 2
ATOM 1376 N N . LEU A 1 26 ? -2.735 -7.463 -1.572 1.00 0.00 4 LEU A N 2
ATOM 1377 C CA . LEU A 1 26 ? -3.250 -6.869 -0.306 1.00 0.00 4 LEU A CA 2
ATOM 1378 C C . LEU A 1 26 ? -2.655 -7.532 0.957 1.00 0.00 4 LEU A C 2
ATOM 1379 O O . LEU A 1 26 ? -2.428 -6.846 1.964 1.00 0.00 4 LEU A O 2
ATOM 1395 N N . GLU A 1 27 ? -2.396 -8.864 0.894 1.00 0.00 5 GLU A N 2
ATOM 1396 C CA . GLU A 1 27 ? -1.929 -9.615 2.079 1.00 0.00 5 GLU A CA 2
ATOM 1397 C C . GLU A 1 27 ? -0.460 -9.256 2.403 1.00 0.00 5 GLU A C 2
ATOM 1398 O O . GLU A 1 27 ? -0.071 -9.179 3.571 1.00 0.00 5 GLU A O 2
ATOM 1410 N N . ALA A 1 28 ? 0.330 -9.009 1.345 1.00 0.00 6 ALA A N 2
ATOM 1411 C CA . ALA A 1 28 ? 1.743 -8.627 1.457 1.00 0.00 6 ALA A CA 2
ATOM 1412 C C . ALA A 1 28 ? 1.876 -7.156 1.867 1.00 0.00 6 ALA A C 2
ATOM 1413 O O . ALA A 1 28 ? 2.831 -6.791 2.549 1.00 0.00 6 ALA A O 2
ATOM 1420 N N . VAL A 1 29 ? 0.894 -6.328 1.455 1.00 0.00 7 VAL A N 2
ATOM 1421 C CA . VAL A 1 29 ? 0.828 -4.912 1.839 1.00 0.00 7 VAL A CA 2
ATOM 1422 C C . VAL A 1 29 ? 0.554 -4.801 3.357 1.00 0.00 7 VAL A C 2
ATOM 1423 O O . VAL A 1 29 ? 1.260 -4.083 4.058 1.00 0.00 7 VAL A O 2
ATOM 1436 N N . ARG A 1 30 ? -0.452 -5.565 3.854 1.00 0.00 8 ARG A N 2
ATOM 1437 C CA . ARG A 1 30 ? -0.847 -5.538 5.286 1.00 0.00 8 ARG A CA 2
ATOM 1438 C C . ARG A 1 30 ? 0.205 -6.240 6.152 1.00 0.00 8 ARG A C 2
ATOM 1439 O O . ARG A 1 30 ? 0.319 -5.948 7.339 1.00 0.00 8 ARG A O 2
ATOM 1460 N N . ASN A 1 31 ? 0.952 -7.184 5.542 1.00 0.00 9 ASN A N 2
ATOM 1461 C CA . ASN A 1 31 ? 2.113 -7.824 6.176 1.00 0.00 9 ASN A CA 2
ATOM 1462 C C . ASN A 1 31 ? 3.188 -6.762 6.476 1.00 0.00 9 ASN A C 2
ATOM 1463 O O . ASN A 1 31 ? 3.710 -6.676 7.596 1.00 0.00 9 ASN A O 2
ATOM 1474 N N . ILE A 1 32 ? 3.463 -5.928 5.454 1.00 0.00 10 ILE A N 2
ATOM 1475 C CA . ILE A 1 32 ? 4.420 -4.813 5.544 1.00 0.00 10 ILE A CA 2
ATOM 1476 C C . ILE A 1 32 ? 3.973 -3.787 6.601 1.00 0.00 10 ILE A C 2
ATOM 1477 O O . ILE A 1 32 ? 4.766 -3.389 7.442 1.00 0.00 10 ILE A O 2
ATOM 1493 N N . LEU A 1 33 ? 2.690 -3.394 6.561 1.00 0.00 11 LEU A N 2
ATOM 1494 C CA . LEU A 1 33 ? 2.102 -2.447 7.532 1.00 0.00 11 LEU A CA 2
ATOM 1495 C C . LEU A 1 33 ? 2.171 -3.025 8.962 1.00 0.00 11 LEU A C 2
ATOM 1496 O O . LEU A 1 33 ? 2.467 -2.308 9.923 1.00 0.00 11 LEU A O 2
ATOM 1512 N N . GLY A 1 34 ? 1.932 -4.344 9.063 1.00 0.00 12 GLY A N 2
ATOM 1513 C CA . GLY A 1 34 ? 1.994 -5.064 10.326 1.00 0.00 12 GLY A CA 2
ATOM 1514 C C . GLY A 1 34 ? 3.400 -5.247 10.857 1.00 0.00 12 GLY A C 2
ATOM 1515 O O . GLY A 1 34 ? 3.577 -5.542 12.041 1.00 0.00 12 GLY A O 2
ATOM 1519 N N . ASP A 1 35 ? 4.395 -5.119 9.974 1.00 0.00 13 ASP A N 2
ATOM 1520 C CA . ASP A 1 35 ? 5.817 -5.155 10.346 1.00 0.00 13 ASP A CA 2
ATOM 1521 C C . ASP A 1 35 ? 6.300 -3.769 10.813 1.00 0.00 13 ASP A C 2
ATOM 1522 O O . ASP A 1 35 ? 6.874 -3.627 11.901 1.00 0.00 13 ASP A O 2
ATOM 1531 N N . VAL A 1 36 ? 6.037 -2.759 9.971 1.00 0.00 14 VAL A N 2
ATOM 1532 C CA . VAL A 1 36 ? 6.572 -1.398 10.131 1.00 0.00 14 VAL A CA 2
ATOM 1533 C C . VAL A 1 36 ? 5.937 -0.699 11.339 1.00 0.00 14 VAL A C 2
ATOM 1534 O O . VAL A 1 36 ? 6.643 -0.139 12.188 1.00 0.00 14 VAL A O 2
ATOM 1547 N N . LEU A 1 37 ? 4.597 -0.749 11.410 1.00 0.00 15 LEU A N 2
ATOM 1548 C CA . LEU A 1 37 ? 3.835 -0.127 12.508 1.00 0.00 15 LEU A CA 2
ATOM 1549 C C . LEU A 1 37 ? 3.614 -1.122 13.665 1.00 0.00 15 LEU A C 2
ATOM 1550 O O . LEU A 1 37 ? 3.072 -0.740 14.706 1.00 0.00 15 LEU A O 2
ATOM 1566 N N . ASN A 1 38 ? 4.012 -2.403 13.447 1.00 0.00 16 ASN A N 2
ATOM 1567 C CA . ASN A 1 38 ? 3.996 -3.465 14.479 1.00 0.00 16 ASN A CA 2
ATOM 1568 C C . ASN A 1 38 ? 2.552 -3.783 14.936 1.00 0.00 16 ASN A C 2
ATOM 1569 O O . ASN A 1 38 ? 2.143 -3.464 16.056 1.00 0.00 16 ASN A O 2
ATOM 1580 N N . LEU A 1 39 ? 1.752 -4.325 13.998 1.00 0.00 17 LEU A N 2
ATOM 1581 C CA . LEU A 1 39 ? 0.351 -4.732 14.251 1.00 0.00 17 LEU A CA 2
ATOM 1582 C C . LEU A 1 39 ? 0.291 -6.167 14.823 1.00 0.00 17 LEU A C 2
ATOM 1583 O O . LEU A 1 39 ? -0.533 -6.452 15.701 1.00 0.00 17 LEU A O 2
ATOM 1599 N N . GLY A 1 40 ? 1.160 -7.060 14.304 1.00 0.00 18 GLY A N 2
ATOM 1600 C CA . GLY A 1 40 ? 1.206 -8.460 14.736 1.00 0.00 18 GLY A CA 2
ATOM 1601 C C . GLY A 1 40 ? 0.014 -9.271 14.231 1.00 0.00 18 GLY A C 2
ATOM 1602 O O . GLY A 1 40 ? 0.054 -9.833 13.134 1.00 0.00 18 GLY A O 2
ATOM 1606 N N . GLU A 1 41 ? -1.059 -9.302 15.037 1.00 0.00 19 GLU A N 2
ATOM 1607 C CA . GLU A 1 41 ? -2.323 -10.006 14.706 1.00 0.00 19 GLU A CA 2
ATOM 1608 C C . GLU A 1 41 ? -3.366 -9.014 14.175 1.00 0.00 19 GLU A C 2
ATOM 1609 O O . GLU A 1 41 ? -4.335 -9.413 13.511 1.00 0.00 19 GLU A O 2
ATOM 1621 N N . ARG A 1 42 ? -3.154 -7.719 14.481 1.00 0.00 20 ARG A N 2
ATOM 1622 C CA . ARG A 1 42 ? -4.051 -6.628 14.062 1.00 0.00 20 ARG A CA 2
ATOM 1623 C C . ARG A 1 42 ? -4.038 -6.501 12.510 1.00 0.00 20 ARG A C 2
ATOM 1624 O O . ARG A 1 42 ? -5.061 -6.172 11.906 1.00 0.00 20 ARG A O 2
ATOM 1645 N N . LYS A 1 43 ? -2.884 -6.813 11.883 1.00 0.00 21 LYS A N 2
ATOM 1646 C CA . LYS A 1 43 ? -2.758 -6.853 10.408 1.00 0.00 21 LYS A CA 2
ATOM 1647 C C . LYS A 1 43 ? -3.559 -8.036 9.822 1.00 0.00 21 LYS A C 2
ATOM 1648 O O . LYS A 1 43 ? -4.113 -7.945 8.728 1.00 0.00 21 LYS A O 2
ATOM 1667 N N . HIS A 1 44 ? -3.628 -9.137 10.589 1.00 0.00 22 HIS A N 2
ATOM 1668 C CA . HIS A 1 44 ? -4.237 -10.396 10.136 1.00 0.00 22 HIS A CA 2
ATOM 1669 C C . HIS A 1 44 ? -5.776 -10.327 10.245 1.00 0.00 22 HIS A C 2
ATOM 1670 O O . HIS A 1 44 ? -6.491 -10.954 9.456 1.00 0.00 22 HIS A O 2
ATOM 1685 N N . THR A 1 45 ? -6.265 -9.538 11.219 1.00 0.00 23 THR A N 2
ATOM 1686 C CA . THR A 1 45 ? -7.711 -9.410 11.500 1.00 0.00 23 THR A CA 2
ATOM 1687 C C . THR A 1 45 ? -8.399 -8.416 10.541 1.00 0.00 23 THR A C 2
ATOM 1688 O O . THR A 1 45 ? -9.628 -8.425 10.418 1.00 0.00 23 THR A O 2
ATOM 1699 N N . LEU A 1 46 ? -7.605 -7.570 9.842 1.00 0.00 24 LEU A N 2
ATOM 1700 C CA . LEU A 1 46 ? -8.153 -6.524 8.951 1.00 0.00 24 LEU A CA 2
ATOM 1701 C C . LEU A 1 46 ? -8.208 -7.019 7.492 1.00 0.00 24 LEU A C 2
ATOM 1702 O O . LEU A 1 46 ? -7.447 -7.916 7.098 1.00 0.00 24 LEU A O 2
ATOM 1718 N N . THR A 1 47 ? -9.107 -6.410 6.701 1.00 0.00 25 THR A N 2
ATOM 1719 C CA . THR A 1 47 ? -9.383 -6.799 5.301 1.00 0.00 25 THR A CA 2
ATOM 1720 C C . THR A 1 47 ? -9.040 -5.646 4.324 1.00 0.00 25 THR A C 2
ATOM 1721 O O . THR A 1 47 ? -8.458 -4.640 4.735 1.00 0.00 25 THR A O 2
ATOM 1732 N N . ALA A 1 48 ? -9.393 -5.807 3.025 1.00 0.00 26 ALA A N 2
ATOM 1733 C CA . ALA A 1 48 ? -9.183 -4.766 1.987 1.00 0.00 26 ALA A CA 2
ATOM 1734 C C . ALA A 1 48 ? -9.968 -3.474 2.304 1.00 0.00 26 ALA A C 2
ATOM 1735 O O . ALA A 1 48 ? -9.499 -2.364 2.033 1.00 0.00 26 ALA A O 2
ATOM 1742 N N . SER A 1 49 ? -11.156 -3.639 2.912 1.00 0.00 27 SER A N 2
ATOM 1743 C CA . SER A 1 49 ? -12.038 -2.521 3.294 1.00 0.00 27 SER A CA 2
ATOM 1744 C C . SER A 1 49 ? -11.593 -1.848 4.613 1.00 0.00 27 SER A C 2
ATOM 1745 O O . SER A 1 49 ? -12.276 -0.947 5.105 1.00 0.00 27 SER A O 2
ATOM 1753 N N . SER A 1 50 ? -10.456 -2.290 5.187 1.00 0.00 28 SER A N 2
ATOM 1754 C CA . SER A 1 50 ? -9.903 -1.697 6.415 1.00 0.00 28 SER A CA 2
ATOM 1755 C C . SER A 1 50 ? -9.245 -0.353 6.108 1.00 0.00 28 SER A C 2
ATOM 1756 O O . SER A 1 50 ? -8.512 -0.233 5.123 1.00 0.00 28 SER A O 2
ATOM 1764 N N . VAL A 1 51 ? -9.501 0.634 6.973 1.00 0.00 29 VAL A N 2
ATOM 1765 C CA . VAL A 1 51 ? -8.881 1.962 6.904 1.00 0.00 29 VAL A CA 2
ATOM 1766 C C . VAL A 1 51 ? -7.462 1.865 7.494 1.00 0.00 29 VAL A C 2
ATOM 1767 O O . VAL A 1 51 ? -7.218 1.041 8.375 1.00 0.00 29 VAL A O 2
ATOM 1780 N N . LEU A 1 52 ? -6.518 2.662 6.981 1.00 0.00 30 LEU A N 2
ATOM 1781 C CA . LEU A 1 52 ? -5.137 2.681 7.503 1.00 0.00 30 LEU A CA 2
ATOM 1782 C C . LEU A 1 52 ? -4.875 3.981 8.271 1.00 0.00 30 LEU A C 2
ATOM 1783 O O . LEU A 1 52 ? -4.683 3.948 9.490 1.00 0.00 30 LEU A O 2
ATOM 1799 N N . LEU A 1 53 ? -4.847 5.122 7.549 1.00 0.00 31 LEU A N 2
ATOM 1800 C CA . LEU A 1 53 ? -4.682 6.452 8.163 1.00 0.00 31 LEU A CA 2
ATOM 1801 C C . LEU A 1 53 ? -5.773 6.715 9.213 1.00 0.00 31 LEU A C 2
ATOM 1802 O O . LEU A 1 53 ? -6.967 6.719 8.895 1.00 0.00 31 LEU A O 2
ATOM 1818 N N . GLY A 1 54 ? -5.335 6.864 10.469 1.00 0.00 32 GLY A N 2
ATOM 1819 C CA . GLY A 1 54 ? -6.221 7.204 11.581 1.00 0.00 32 GLY A CA 2
ATOM 1820 C C . GLY A 1 54 ? -6.822 5.991 12.282 1.00 0.00 32 GLY A C 2
ATOM 1821 O O . GLY A 1 54 ? -7.250 6.102 13.431 1.00 0.00 32 GLY A O 2
ATOM 1825 N N . ASN A 1 55 ? -6.901 4.842 11.578 1.00 0.00 33 ASN A N 2
ATOM 1826 C CA . ASN A 1 55 ? -7.272 3.555 12.202 1.00 0.00 33 ASN A CA 2
ATOM 1827 C C . ASN A 1 55 ? -6.057 3.020 12.964 1.00 0.00 33 ASN A C 2
ATOM 1828 O O . ASN A 1 55 ? -6.123 2.771 14.171 1.00 0.00 33 ASN A O 2
ATOM 1839 N N . ILE A 1 56 ? -4.937 2.878 12.235 1.00 0.00 34 ILE A N 2
ATOM 1840 C CA . ILE A 1 56 ? -3.661 2.449 12.804 1.00 0.00 34 ILE A CA 2
ATOM 1841 C C . ILE A 1 56 ? -3.052 3.647 13.556 1.00 0.00 34 ILE A C 2
ATOM 1842 O O . ILE A 1 56 ? -2.745 4.670 12.924 1.00 0.00 34 ILE A O 2
ATOM 1858 N N . PRO A 1 57 ? -2.843 3.537 14.905 1.00 0.00 35 PRO A N 2
ATOM 1859 C CA . PRO A 1 57 ? -2.405 4.681 15.740 1.00 0.00 35 PRO A CA 2
ATOM 1860 C C . PRO A 1 57 ? -0.907 4.995 15.571 1.00 0.00 35 PRO A C 2
ATOM 1861 O O . PRO A 1 57 ? -0.406 5.970 16.129 1.00 0.00 35 PRO A O 2
ATOM 1872 N N . GLU A 1 58 ? -0.205 4.157 14.787 1.00 0.00 36 GLU A N 2
ATOM 1873 C CA . GLU A 1 58 ? 1.251 4.237 14.595 1.00 0.00 36 GLU A CA 2
ATOM 1874 C C . GLU A 1 58 ? 1.597 4.801 13.210 1.00 0.00 36 GLU A C 2
ATOM 1875 O O . GLU A 1 58 ? 2.736 5.222 12.974 1.00 0.00 36 GLU A O 2
ATOM 1887 N N . LEU A 1 59 ? 0.604 4.814 12.302 1.00 0.00 37 LEU A N 2
ATOM 1888 C CA . LEU A 1 59 ? 0.815 5.237 10.912 1.00 0.00 37 LEU A CA 2
ATOM 1889 C C . LEU A 1 59 ? 0.812 6.775 10.820 1.00 0.00 37 LEU A C 2
ATOM 1890 O O . LEU A 1 59 ? -0.241 7.408 10.653 1.00 0.00 37 LEU A O 2
ATOM 1906 N N . ASP A 1 60 ? 2.003 7.364 11.014 1.00 0.00 38 ASP A N 2
ATOM 1907 C CA . ASP A 1 60 ? 2.243 8.811 10.850 1.00 0.00 38 ASP A CA 2
ATOM 1908 C C . ASP A 1 60 ? 2.890 9.118 9.483 1.00 0.00 38 ASP A C 2
ATOM 1909 O O . ASP A 1 60 ? 2.971 8.251 8.611 1.00 0.00 38 ASP A O 2
ATOM 1918 N N . SER A 1 61 ? 3.317 10.376 9.317 1.00 0.00 39 SER A N 2
ATOM 1919 C CA . SER A 1 61 ? 3.909 10.896 8.077 1.00 0.00 39 SER A CA 2
ATOM 1920 C C . SER A 1 61 ? 5.281 10.228 7.757 1.00 0.00 39 SER A C 2
ATOM 1921 O O . SER A 1 61 ? 5.491 9.683 6.665 1.00 0.00 39 SER A O 2
ATOM 1928 N N . MET A 1 62 ? 6.208 10.248 8.725 1.00 0.00 40 MET A N 2
ATOM 1929 C CA . MET A 1 62 ? 7.509 9.543 8.595 1.00 0.00 40 MET A CA 2
ATOM 1930 C C . MET A 1 62 ? 7.286 8.019 8.385 1.00 0.00 40 MET A C 2
ATOM 1931 O O . MET A 1 62 ? 8.068 7.332 7.707 1.00 0.00 40 MET A O 2
ATOM 1945 N N . ALA A 1 63 ? 6.183 7.517 8.963 1.00 0.00 41 ALA A N 2
ATOM 1946 C CA . ALA A 1 63 ? 5.741 6.130 8.790 1.00 0.00 41 ALA A CA 2
ATOM 1947 C C . ALA A 1 63 ? 5.240 5.840 7.358 1.00 0.00 41 ALA A C 2
ATOM 1948 O O . ALA A 1 63 ? 5.303 4.683 6.937 1.00 0.00 41 ALA A O 2
ATOM 1955 N N . VAL A 1 64 ? 4.726 6.872 6.613 1.00 0.00 42 VAL A N 2
ATOM 1956 C CA . VAL A 1 64 ? 4.387 6.688 5.176 1.00 0.00 42 VAL A CA 2
ATOM 1957 C C . VAL A 1 64 ? 5.684 6.428 4.396 1.00 0.00 42 VAL A C 2
ATOM 1958 O O . VAL A 1 64 ? 5.713 5.577 3.514 1.00 0.00 42 VAL A O 2
ATOM 1971 N N . VAL A 1 65 ? 6.774 7.134 4.781 1.00 0.00 43 VAL A N 2
ATOM 1972 C CA . VAL A 1 65 ? 8.097 6.958 4.119 1.00 0.00 43 VAL A CA 2
ATOM 1973 C C . VAL A 1 65 ? 8.599 5.523 4.321 1.00 0.00 43 VAL A C 2
ATOM 1974 O O . VAL A 1 65 ? 9.048 4.865 3.382 1.00 0.00 43 VAL A O 2
ATOM 1987 N N . ASN A 1 66 ? 8.501 5.081 5.583 1.00 0.00 44 ASN A N 2
ATOM 1988 C CA . ASN A 1 66 ? 8.912 3.739 6.023 1.00 0.00 44 ASN A CA 2
ATOM 1989 C C . ASN A 1 66 ? 8.204 2.611 5.243 1.00 0.00 44 ASN A C 2
ATOM 1990 O O . ASN A 1 66 ? 8.872 1.711 4.707 1.00 0.00 44 ASN A O 2
ATOM 2001 N N . VAL A 1 67 ? 6.866 2.670 5.167 1.00 0.00 45 VAL A N 2
ATOM 2002 C CA . VAL A 1 67 ? 6.073 1.617 4.511 1.00 0.00 45 VAL A CA 2
ATOM 2003 C C . VAL A 1 67 ? 6.311 1.600 2.988 1.00 0.00 45 VAL A C 2
ATOM 2004 O O . VAL A 1 67 ? 6.363 0.522 2.401 1.00 0.00 45 VAL A O 2
ATOM 2017 N N . ILE A 1 68 ? 6.499 2.793 2.367 1.00 0.00 46 ILE A N 2
ATOM 2018 C CA . ILE A 1 68 ? 6.809 2.896 0.920 1.00 0.00 46 ILE A CA 2
ATOM 2019 C C . ILE A 1 68 ? 8.147 2.203 0.626 1.00 0.00 46 ILE A C 2
ATOM 2020 O O . ILE A 1 68 ? 8.231 1.412 -0.298 1.00 0.00 46 ILE A O 2
ATOM 2036 N N . THR A 1 69 ? 9.160 2.485 1.476 1.00 0.00 47 THR A N 2
ATOM 2037 C CA . THR A 1 69 ? 10.508 1.897 1.359 1.00 0.00 47 THR A CA 2
ATOM 2038 C C . THR A 1 69 ? 10.435 0.358 1.414 1.00 0.00 47 THR A C 2
ATOM 2039 O O . THR A 1 69 ? 11.022 -0.334 0.587 1.00 0.00 47 THR A O 2
ATOM 2050 N N . ALA A 1 70 ? 9.661 -0.151 2.385 1.00 0.00 48 ALA A N 2
ATOM 2051 C CA . ALA A 1 70 ? 9.457 -1.597 2.579 1.00 0.00 48 ALA A CA 2
ATOM 2052 C C . ALA A 1 70 ? 8.735 -2.236 1.368 1.00 0.00 48 ALA A C 2
ATOM 2053 O O . ALA A 1 70 ? 9.060 -3.361 0.972 1.00 0.00 48 ALA A O 2
ATOM 2060 N N . LEU A 1 71 ? 7.772 -1.493 0.771 1.00 0.00 49 LEU A N 2
ATOM 2061 C CA . LEU A 1 71 ? 7.104 -1.891 -0.496 1.00 0.00 49 LEU A CA 2
ATOM 2062 C C . LEU A 1 71 ? 8.168 -2.073 -1.613 1.00 0.00 49 LEU A C 2
ATOM 2063 O O . LEU A 1 71 ? 8.204 -3.127 -2.272 1.00 0.00 49 LEU A O 2
ATOM 2079 N N . GLU A 1 72 ? 9.040 -1.041 -1.772 1.00 0.00 50 GLU A N 2
ATOM 2080 C CA . GLU A 1 72 ? 10.129 -1.004 -2.783 1.00 0.00 50 GLU A CA 2
ATOM 2081 C C . GLU A 1 72 ? 10.971 -2.289 -2.725 1.00 0.00 50 GLU A C 2
ATOM 2082 O O . GLU A 1 72 ? 11.183 -2.959 -3.741 1.00 0.00 50 GLU A O 2
ATOM 2094 N N . GLU A 1 73 ? 11.414 -2.611 -1.499 1.00 0.00 51 GLU A N 2
ATOM 2095 C CA . GLU A 1 73 ? 12.332 -3.725 -1.231 1.00 0.00 51 GLU A CA 2
ATOM 2096 C C . GLU A 1 73 ? 11.678 -5.083 -1.549 1.00 0.00 51 GLU A C 2
ATOM 2097 O O . GLU A 1 73 ? 12.224 -5.868 -2.328 1.00 0.00 51 GLU A O 2
ATOM 2109 N N . TYR A 1 74 ? 10.491 -5.325 -0.960 1.00 0.00 52 TYR A N 2
ATOM 2110 C CA . TYR A 1 74 ? 9.805 -6.634 -1.032 1.00 0.00 52 TYR A CA 2
ATOM 2111 C C . TYR A 1 74 ? 9.354 -7.001 -2.455 1.00 0.00 52 TYR A C 2
ATOM 2112 O O . TYR A 1 74 ? 9.572 -8.135 -2.899 1.00 0.00 52 TYR A O 2
ATOM 2130 N N . PHE A 1 75 ? 8.732 -6.052 -3.164 1.00 0.00 53 PHE A N 2
ATOM 2131 C CA . PHE A 1 75 ? 8.168 -6.306 -4.510 1.00 0.00 53 PHE A CA 2
ATOM 2132 C C . PHE A 1 75 ? 9.194 -5.991 -5.628 1.00 0.00 53 PHE A C 2
ATOM 2133 O O . PHE A 1 75 ? 8.962 -6.364 -6.786 1.00 0.00 53 PHE A O 2
ATOM 2150 N N . ASP A 1 76 ? 10.297 -5.281 -5.269 1.00 0.00 54 ASP A N 2
ATOM 2151 C CA . ASP A 1 76 ? 11.399 -4.906 -6.201 1.00 0.00 54 ASP A CA 2
ATOM 2152 C C . ASP A 1 76 ? 10.911 -3.925 -7.283 1.00 0.00 54 ASP A C 2
ATOM 2153 O O . ASP A 1 76 ? 11.331 -3.997 -8.445 1.00 0.00 54 ASP A O 2
ATOM 2162 N N . PHE A 1 77 ? 10.061 -2.974 -6.870 1.00 0.00 55 PHE A N 2
ATOM 2163 C CA . PHE A 1 77 ? 9.436 -1.979 -7.776 1.00 0.00 55 PHE A CA 2
ATOM 2164 C C . PHE A 1 77 ? 9.575 -0.566 -7.185 1.00 0.00 55 PHE A C 2
ATOM 2165 O O . PHE A 1 77 ? 10.131 -0.406 -6.093 1.00 0.00 55 PHE A O 2
ATOM 2182 N N . SER A 1 78 ? 9.066 0.449 -7.902 1.00 0.00 56 SER A N 2
ATOM 2183 C CA . SER A 1 78 ? 9.043 1.825 -7.398 1.00 0.00 56 SER A CA 2
ATOM 2184 C C . SER A 1 78 ? 7.649 2.451 -7.552 1.00 0.00 56 SER A C 2
ATOM 2185 O O . SER A 1 78 ? 7.203 2.705 -8.675 1.00 0.00 56 SER A O 2
ATOM 2193 N N . VAL A 1 79 ? 6.981 2.705 -6.408 1.00 0.00 57 VAL A N 2
ATOM 2194 C CA . VAL A 1 79 ? 5.697 3.418 -6.359 1.00 0.00 57 VAL A CA 2
ATOM 2195 C C . VAL A 1 79 ? 5.959 4.901 -6.709 1.00 0.00 57 VAL A C 2
ATOM 2196 O O . VAL A 1 79 ? 6.639 5.600 -5.955 1.00 0.00 57 VAL A O 2
ATOM 2209 N N . ASP A 1 80 ? 5.423 5.353 -7.848 1.00 0.00 58 ASP A N 2
ATOM 2210 C CA . ASP A 1 80 ? 5.780 6.657 -8.457 1.00 0.00 58 ASP A CA 2
ATOM 2211 C C . ASP A 1 80 ? 5.256 7.831 -7.593 1.00 0.00 58 ASP A C 2
ATOM 2212 O O . ASP A 1 80 ? 4.227 7.700 -6.951 1.00 0.00 58 ASP A O 2
ATOM 2221 N N . ASP A 1 81 ? 5.984 8.959 -7.567 1.00 0.00 59 ASP A N 2
ATOM 2222 C CA . ASP A 1 81 ? 5.631 10.131 -6.727 1.00 0.00 59 ASP A CA 2
ATOM 2223 C C . ASP A 1 81 ? 4.232 10.711 -7.077 1.00 0.00 59 ASP A C 2
ATOM 2224 O O . ASP A 1 81 ? 3.429 11.001 -6.179 1.00 0.00 59 ASP A O 2
ATOM 2233 N N . ASP A 1 82 ? 3.934 10.810 -8.391 1.00 0.00 60 ASP A N 2
ATOM 2234 C CA . ASP A 1 82 ? 2.710 11.479 -8.915 1.00 0.00 60 ASP A CA 2
ATOM 2235 C C . ASP A 1 82 ? 1.409 10.711 -8.590 1.00 0.00 60 ASP A C 2
ATOM 2236 O O . ASP A 1 82 ? 0.318 11.216 -8.852 1.00 0.00 60 ASP A O 2
ATOM 2245 N N . GLU A 1 83 ? 1.528 9.493 -8.044 1.00 0.00 61 GLU A N 2
ATOM 2246 C CA . GLU A 1 83 ? 0.360 8.642 -7.704 1.00 0.00 61 GLU A CA 2
ATOM 2247 C C . GLU A 1 83 ? 0.243 8.410 -6.185 1.00 0.00 61 GLU A C 2
ATOM 2248 O O . GLU A 1 83 ? -0.779 7.890 -5.720 1.00 0.00 61 GLU A O 2
ATOM 2260 N N . ILE A 1 84 ? 1.295 8.773 -5.415 1.00 0.00 62 ILE A N 2
ATOM 2261 C CA . ILE A 1 84 ? 1.276 8.633 -3.942 1.00 0.00 62 ILE A CA 2
ATOM 2262 C C . ILE A 1 84 ? 0.687 9.901 -3.294 1.00 0.00 62 ILE A C 2
ATOM 2263 O O . ILE A 1 84 ? 1.176 11.013 -3.523 1.00 0.00 62 ILE A O 2
ATOM 2279 N N . SER A 1 85 ? -0.338 9.699 -2.470 1.00 0.00 63 SER A N 2
ATOM 2280 C CA . SER A 1 85 ? -0.985 10.742 -1.669 1.00 0.00 63 SER A CA 2
ATOM 2281 C C . SER A 1 85 ? -1.393 10.146 -0.306 1.00 0.00 63 SER A C 2
ATOM 2282 O O . SER A 1 85 ? -1.200 8.951 -0.066 1.00 0.00 63 SER A O 2
ATOM 2290 N N . ALA A 1 86 ? -1.948 10.987 0.586 1.00 0.00 64 ALA A N 2
ATOM 2291 C CA . ALA A 1 86 ? -2.635 10.511 1.807 1.00 0.00 64 ALA A CA 2
ATOM 2292 C C . ALA A 1 86 ? -3.867 9.670 1.407 1.00 0.00 64 ALA A C 2
ATOM 2293 O O . ALA A 1 86 ? -4.219 8.687 2.060 1.00 0.00 64 ALA A O 2
ATOM 2300 N N . GLN A 1 87 ? -4.462 10.057 0.265 1.00 0.00 65 GLN A N 2
ATOM 2301 C CA . GLN A 1 87 ? -5.633 9.385 -0.328 1.00 0.00 65 GLN A CA 2
ATOM 2302 C C . GLN A 1 87 ? -5.267 7.982 -0.871 1.00 0.00 65 GLN A C 2
ATOM 2303 O O . GLN A 1 87 ? -6.144 7.167 -1.136 1.00 0.00 65 GLN A O 2
ATOM 2317 N N . THR A 1 88 ? -3.957 7.723 -1.044 1.00 0.00 66 THR A N 2
ATOM 2318 C CA . THR A 1 88 ? -3.433 6.392 -1.397 1.00 0.00 66 THR A CA 2
ATOM 2319 C C . THR A 1 88 ? -3.484 5.468 -0.161 1.00 0.00 66 THR A C 2
ATOM 2320 O O . THR 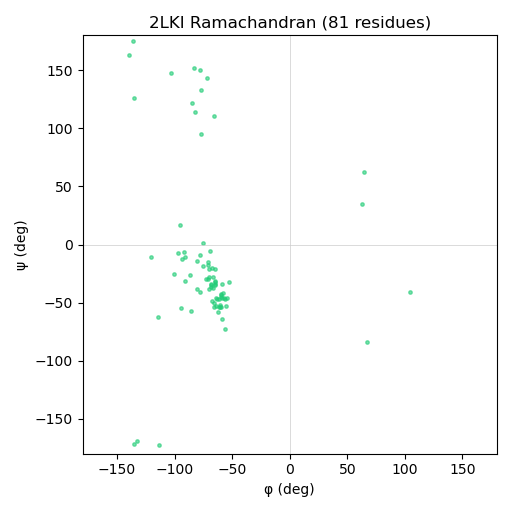A 1 88 ? -3.843 4.299 -0.270 1.00 0.00 66 THR A O 2
ATOM 2331 N N . PHE A 1 89 ? -3.165 6.036 1.020 1.00 0.00 67 PHE A N 2
ATOM 2332 C CA . PHE A 1 89 ? -3.090 5.291 2.303 1.00 0.00 67 PHE A CA 2
ATOM 2333 C C . PHE A 1 89 ? -4.404 5.348 3.102 1.00 0.00 67 PHE A C 2
ATOM 2334 O O . PHE A 1 89 ? -4.407 5.043 4.304 1.00 0.00 67 PHE A O 2
ATOM 2351 N N . GLU A 1 90 ? -5.519 5.716 2.437 1.00 0.00 68 GLU A N 2
ATOM 2352 C CA . GLU A 1 90 ? -6.841 5.774 3.092 1.00 0.00 68 GLU A CA 2
ATOM 2353 C C . GLU A 1 90 ? -7.286 4.361 3.555 1.00 0.00 68 GLU A C 2
ATOM 2354 O O . GLU A 1 90 ? -7.727 4.199 4.692 1.00 0.00 68 GLU A O 2
ATOM 2366 N N . THR A 1 91 ? -7.150 3.345 2.668 1.00 0.00 69 THR A N 2
ATOM 2367 C CA . THR A 1 91 ? -7.487 1.939 2.981 1.00 0.00 69 THR A CA 2
ATOM 2368 C C . THR A 1 91 ? -6.429 0.968 2.411 1.00 0.00 69 THR A C 2
ATOM 2369 O O . THR A 1 91 ? -5.654 1.324 1.501 1.00 0.00 69 THR A O 2
ATOM 2380 N N . LEU A 1 92 ? -6.419 -0.269 2.965 1.00 0.00 70 LEU A N 2
ATOM 2381 C CA . LEU A 1 92 ? -5.549 -1.374 2.506 1.00 0.00 70 LEU A CA 2
ATOM 2382 C C . LEU A 1 92 ? -5.793 -1.680 1.019 1.00 0.00 70 LEU A C 2
ATOM 2383 O O . LEU A 1 92 ? -4.848 -1.885 0.247 1.00 0.00 70 LEU A O 2
ATOM 2399 N N . GLY A 1 93 ? -7.088 -1.688 0.657 1.00 0.00 71 GLY A N 2
ATOM 2400 C CA . GLY A 1 93 ? -7.535 -1.984 -0.697 1.00 0.00 71 GLY A CA 2
ATOM 2401 C C . GLY A 1 93 ? -7.026 -0.971 -1.713 1.00 0.00 71 GLY A C 2
ATOM 2402 O O . GLY A 1 93 ? -6.787 -1.322 -2.868 1.00 0.00 71 GLY A O 2
ATOM 2406 N N . SER A 1 94 ? -6.848 0.292 -1.262 1.00 0.00 72 SER A N 2
ATOM 2407 C CA . SER A 1 94 ? -6.291 1.368 -2.095 1.00 0.00 72 SER A CA 2
ATOM 2408 C C . SER A 1 94 ? -4.840 1.035 -2.505 1.00 0.00 72 SER A C 2
ATOM 2409 O O . SER A 1 94 ? -4.546 0.985 -3.707 1.00 0.00 72 SER A O 2
ATOM 2417 N N . LEU A 1 95 ? -3.963 0.730 -1.503 1.00 0.00 73 LEU A N 2
ATOM 2418 C CA . LEU A 1 95 ? -2.549 0.346 -1.768 1.00 0.00 73 LEU A CA 2
ATOM 2419 C C . LEU A 1 95 ? -2.499 -0.877 -2.685 1.00 0.00 73 LEU A C 2
ATOM 2420 O O . LEU A 1 95 ? -1.698 -0.932 -3.611 1.00 0.00 73 LEU A O 2
ATOM 2436 N N . ALA A 1 96 ? -3.386 -1.842 -2.395 1.00 0.00 74 ALA A N 2
ATOM 2437 C CA . ALA A 1 96 ? -3.463 -3.106 -3.115 1.00 0.00 74 ALA A CA 2
ATOM 2438 C C . ALA A 1 96 ? -3.793 -2.887 -4.601 1.00 0.00 74 ALA A C 2
ATOM 2439 O O . ALA A 1 96 ? -3.161 -3.496 -5.446 1.00 0.00 74 ALA A O 2
ATOM 2446 N N . LEU A 1 97 ? -4.744 -1.969 -4.898 1.00 0.00 75 LEU A N 2
ATOM 2447 C CA . LEU A 1 97 ? -5.129 -1.621 -6.290 1.00 0.00 75 LEU A CA 2
ATOM 2448 C C . LEU A 1 97 ? -3.934 -0.988 -7.043 1.00 0.00 75 LEU A C 2
ATOM 2449 O O . LEU A 1 97 ? -3.608 -1.408 -8.172 1.00 0.00 75 LEU A O 2
ATOM 2465 N N . PHE A 1 98 ? -3.277 0.003 -6.389 1.00 0.00 76 PHE A N 2
ATOM 2466 C CA . PHE A 1 98 ? -2.087 0.678 -6.951 1.00 0.00 76 PHE A CA 2
ATOM 2467 C C . PHE A 1 98 ? -1.022 -0.361 -7.347 1.00 0.00 76 PHE A C 2
ATOM 2468 O O . PHE A 1 98 ? -0.636 -0.431 -8.514 1.00 0.00 76 PHE A O 2
ATOM 2485 N N . VAL A 1 99 ? -0.638 -1.220 -6.383 1.00 0.00 77 VAL A N 2
ATOM 2486 C CA . VAL A 1 99 ? 0.423 -2.225 -6.576 1.00 0.00 77 VAL A CA 2
ATOM 2487 C C . VAL A 1 99 ? 0.015 -3.327 -7.587 1.00 0.00 77 VAL A C 2
ATOM 2488 O O . VAL A 1 99 ? 0.894 -3.925 -8.213 1.00 0.00 77 VAL A O 2
ATOM 2501 N N . GLU A 1 100 ? -1.310 -3.593 -7.756 1.00 0.00 78 GLU A N 2
ATOM 2502 C CA . GLU A 1 100 ? -1.795 -4.471 -8.858 1.00 0.00 78 GLU A CA 2
ATOM 2503 C C . GLU A 1 100 ? -1.317 -3.906 -10.209 1.00 0.00 78 GLU A C 2
ATOM 2504 O O . GLU A 1 100 ? -0.693 -4.614 -11.012 1.00 0.00 78 GLU A O 2
ATOM 2516 N N . HIS A 1 101 ? -1.593 -2.598 -10.412 1.00 0.00 79 HIS A N 2
ATOM 2517 C CA . HIS A 1 101 ? -1.266 -1.885 -11.674 1.00 0.00 79 HIS A CA 2
ATOM 2518 C C . HIS A 1 101 ? 0.262 -1.749 -11.879 1.00 0.00 79 HIS A C 2
ATOM 2519 O O . HIS A 1 101 ? 0.740 -1.716 -13.018 1.00 0.00 79 HIS A O 2
ATOM 2534 N N . LYS A 1 102 ? 1.003 -1.667 -10.764 1.00 0.00 80 LYS A N 2
ATOM 2535 C CA . LYS A 1 102 ? 2.472 -1.504 -10.768 1.00 0.00 80 LYS A CA 2
ATOM 2536 C C . LYS A 1 102 ? 3.186 -2.711 -11.376 1.00 0.00 80 LYS A C 2
ATOM 2537 O O . LYS A 1 102 ? 3.943 -2.581 -12.345 1.00 0.00 80 LYS A O 2
ATOM 2556 N N . LEU A 1 103 ? 2.920 -3.888 -10.793 1.00 0.00 81 LEU A N 2
ATOM 2557 C CA . LEU A 1 103 ? 3.536 -5.155 -11.225 1.00 0.00 81 LEU A CA 2
ATOM 2558 C C . LEU A 1 103 ? 3.015 -5.589 -12.622 1.00 0.00 81 LEU A C 2
ATOM 2559 O O . LEU A 1 103 ? 3.592 -6.488 -13.243 1.00 0.00 81 LEU A O 2
ATOM 2575 N N . SER A 1 104 ? 1.920 -4.950 -13.102 1.00 0.00 82 SER A N 2
ATOM 2576 C CA . SER A 1 104 ? 1.447 -5.104 -14.496 1.00 0.00 82 SER A CA 2
ATOM 2577 C C . SER A 1 104 ? 2.459 -4.485 -15.486 1.00 0.00 82 SER A C 2
ATOM 2578 O O . SER A 1 104 ? 2.686 -5.027 -16.570 1.00 0.00 82 SER A O 2
ATOM 2586 N N . HIS A 1 105 ? 3.046 -3.336 -15.098 1.00 0.00 83 HIS A N 2
ATOM 2587 C CA . HIS A 1 105 ? 4.049 -2.624 -15.913 1.00 0.00 83 HIS A CA 2
ATOM 2588 C C . HIS A 1 105 ? 5.424 -3.330 -15.806 1.00 0.00 83 HIS A C 2
ATOM 2589 O O . HIS A 1 105 ? 5.775 -4.121 -16.709 1.00 0.00 83 HIS A O 2
ATOM 2647 N N . MET A 1 23 ? -7.962 -8.934 -5.498 1.00 0.00 1 MET A N 3
ATOM 2648 C CA . MET A 1 23 ? -6.567 -8.540 -5.221 1.00 0.00 1 MET A CA 3
ATOM 2649 C C . MET A 1 23 ? -5.863 -9.628 -4.414 1.00 0.00 1 MET A C 3
ATOM 2650 O O . MET A 1 23 ? -6.439 -10.200 -3.487 1.00 0.00 1 MET A O 3
ATOM 2664 N N . GLN A 1 24 ? -4.622 -9.925 -4.813 1.00 0.00 2 GLN A N 3
ATOM 2665 C CA . GLN A 1 24 ? -3.746 -10.895 -4.140 1.00 0.00 2 GLN A CA 3
ATOM 2666 C C . GLN A 1 24 ? -2.749 -10.173 -3.226 1.00 0.00 2 GLN A C 3
ATOM 2667 O O . GLN A 1 24 ? -2.472 -10.641 -2.120 1.00 0.00 2 GLN A O 3
ATOM 2681 N N . HIS A 1 25 ? -2.256 -9.000 -3.682 1.00 0.00 3 HIS A N 3
ATOM 2682 C CA . HIS A 1 25 ? -1.122 -8.297 -3.053 1.00 0.00 3 HIS A CA 3
ATOM 2683 C C . HIS A 1 25 ? -1.463 -7.674 -1.687 1.00 0.00 3 HIS A C 3
ATOM 2684 O O . HIS A 1 25 ? -0.552 -7.459 -0.896 1.00 0.00 3 HIS A O 3
ATOM 2699 N N . LEU A 1 26 ? -2.767 -7.419 -1.417 1.00 0.00 4 LEU A N 3
ATOM 2700 C CA . LEU A 1 26 ? -3.248 -6.750 -0.169 1.00 0.00 4 LEU A CA 3
ATOM 2701 C C . LEU A 1 26 ? -2.707 -7.410 1.122 1.00 0.00 4 LEU A C 3
ATOM 2702 O O . LEU A 1 26 ? -2.493 -6.728 2.129 1.00 0.00 4 LEU A O 3
ATOM 2718 N N . GLU A 1 27 ? -2.489 -8.739 1.068 1.00 0.00 5 GLU A N 3
ATOM 2719 C CA . GLU A 1 27 ? -2.064 -9.524 2.232 1.00 0.00 5 GLU A CA 3
ATOM 2720 C C . GLU A 1 27 ? -0.575 -9.286 2.553 1.00 0.00 5 GLU A C 3
ATOM 2721 O O . GLU A 1 27 ? -0.194 -9.175 3.722 1.00 0.00 5 GLU A O 3
ATOM 2733 N N . ALA A 1 28 ? 0.253 -9.202 1.506 1.00 0.00 6 ALA A N 3
ATOM 2734 C CA . ALA A 1 28 ? 1.678 -8.848 1.636 1.00 0.00 6 ALA A CA 3
ATOM 2735 C C . ALA A 1 28 ? 1.847 -7.362 2.015 1.00 0.00 6 ALA A C 3
ATOM 2736 O O . ALA A 1 28 ? 2.821 -7.005 2.675 1.00 0.00 6 ALA A O 3
ATOM 2743 N N . VAL A 1 29 ? 0.878 -6.514 1.605 1.00 0.00 7 VAL A N 3
ATOM 2744 C CA . VAL A 1 29 ? 0.856 -5.087 1.975 1.00 0.00 7 VAL A CA 3
ATOM 2745 C C . VAL A 1 29 ? 0.611 -4.947 3.496 1.00 0.00 7 VAL A C 3
ATOM 2746 O O . VAL A 1 29 ? 1.353 -4.248 4.185 1.00 0.00 7 VAL A O 3
ATOM 2759 N N . ARG A 1 30 ? -0.423 -5.655 4.014 1.00 0.00 8 ARG A N 3
ATOM 2760 C CA . ARG A 1 30 ? -0.775 -5.606 5.454 1.00 0.00 8 ARG A CA 3
ATOM 2761 C C . ARG A 1 30 ? 0.283 -6.333 6.283 1.00 0.00 8 ARG A C 3
ATOM 2762 O O . ARG A 1 30 ? 0.446 -6.029 7.456 1.00 0.00 8 ARG A O 3
ATOM 2783 N N . ASN A 1 31 ? 0.999 -7.291 5.653 1.00 0.00 9 ASN A N 3
ATOM 2784 C CA . ASN A 1 31 ? 2.142 -7.981 6.268 1.00 0.00 9 ASN A CA 3
ATOM 2785 C C . ASN A 1 31 ? 3.246 -6.953 6.589 1.00 0.00 9 ASN A C 3
ATOM 2786 O O . ASN A 1 31 ? 3.747 -6.887 7.718 1.00 0.00 9 ASN A O 3
ATOM 2797 N N . ILE A 1 32 ? 3.559 -6.132 5.568 1.00 0.00 10 ILE A N 3
ATOM 2798 C CA . ILE A 1 32 ? 4.546 -5.045 5.647 1.00 0.00 10 ILE A CA 3
ATOM 2799 C C . ILE A 1 32 ? 4.157 -4.002 6.708 1.00 0.00 10 ILE A C 3
ATOM 2800 O O . ILE A 1 32 ? 4.970 -3.666 7.558 1.00 0.00 10 ILE A O 3
ATOM 2816 N N . LEU A 1 33 ? 2.914 -3.497 6.649 1.00 0.00 11 LEU A N 3
ATOM 2817 C CA . LEU A 1 33 ? 2.426 -2.491 7.614 1.00 0.00 11 LEU A CA 3
ATOM 2818 C C . LEU A 1 33 ? 2.336 -3.087 9.037 1.00 0.00 11 LEU A C 3
ATOM 2819 O O . LEU A 1 33 ? 2.601 -2.400 10.012 1.00 0.00 11 LEU A O 3
ATOM 2835 N N . GLY A 1 34 ? 1.996 -4.376 9.135 1.00 0.00 12 GLY A N 3
ATOM 2836 C CA . GLY A 1 34 ? 1.965 -5.072 10.419 1.00 0.00 12 GLY A CA 3
ATOM 2837 C C . GLY A 1 34 ? 3.349 -5.352 10.984 1.00 0.00 12 GLY A C 3
ATOM 2838 O O . GLY A 1 34 ? 3.492 -5.590 12.186 1.00 0.00 12 GLY A O 3
ATOM 2842 N N . ASP A 1 35 ? 4.360 -5.357 10.108 1.00 0.00 13 ASP A N 3
ATOM 2843 C CA . ASP A 1 35 ? 5.768 -5.547 10.496 1.00 0.00 13 ASP A CA 3
ATOM 2844 C C . ASP A 1 35 ? 6.376 -4.208 10.967 1.00 0.00 13 ASP A C 3
ATOM 2845 O O . ASP A 1 35 ? 6.836 -4.077 12.106 1.00 0.00 13 ASP A O 3
ATOM 2854 N N . VAL A 1 36 ? 6.313 -3.213 10.070 1.00 0.00 14 VAL A N 3
ATOM 2855 C CA . VAL A 1 36 ? 6.966 -1.904 10.223 1.00 0.00 14 VAL A CA 3
ATOM 2856 C C . VAL A 1 36 ? 6.260 -1.072 11.309 1.00 0.00 14 VAL A C 3
ATOM 2857 O O . VAL A 1 36 ? 6.913 -0.521 12.202 1.00 0.00 14 VAL A O 3
ATOM 2870 N N . LEU A 1 37 ? 4.917 -1.016 11.244 1.00 0.00 15 LEU A N 3
ATOM 2871 C CA . LEU A 1 37 ? 4.104 -0.265 12.229 1.00 0.00 15 LEU A CA 3
ATOM 2872 C C . LEU A 1 37 ? 3.855 -1.120 13.491 1.00 0.00 15 LEU A C 3
ATOM 2873 O O . LEU A 1 37 ? 3.257 -0.635 14.455 1.00 0.00 15 LEU A O 3
ATOM 2889 N N . ASN A 1 38 ? 4.279 -2.408 13.436 1.00 0.00 16 ASN A N 3
ATOM 2890 C CA . ASN A 1 38 ? 4.289 -3.336 14.583 1.00 0.00 16 ASN A CA 3
ATOM 2891 C C . ASN A 1 38 ? 2.851 -3.600 15.093 1.00 0.00 16 ASN A C 3
ATOM 2892 O O . ASN A 1 38 ? 2.490 -3.261 16.222 1.00 0.00 16 ASN A O 3
ATOM 2903 N N . LEU A 1 39 ? 2.017 -4.142 14.191 1.00 0.00 17 LEU A N 3
ATOM 2904 C CA . LEU A 1 39 ? 0.646 -4.605 14.509 1.00 0.00 17 LEU A CA 3
ATOM 2905 C C . LEU A 1 39 ? 0.691 -6.082 14.941 1.00 0.00 17 LEU A C 3
ATOM 2906 O O . LEU A 1 39 ? -0.151 -6.526 15.728 1.00 0.00 17 LEU A O 3
ATOM 2922 N N . GLY A 1 40 ? 1.682 -6.823 14.398 1.00 0.00 18 GLY A N 3
ATOM 2923 C CA . GLY A 1 40 ? 1.845 -8.250 14.664 1.00 0.00 18 GLY A CA 3
ATOM 2924 C C . GLY A 1 40 ? 0.721 -9.081 14.065 1.00 0.00 18 GLY A C 3
ATOM 2925 O O . GLY A 1 40 ? 0.801 -9.500 12.913 1.00 0.00 18 GLY A O 3
ATOM 2929 N N . GLU A 1 41 ? -0.343 -9.282 14.850 1.00 0.00 19 GLU A N 3
ATOM 2930 C CA . GLU A 1 41 ? -1.513 -10.083 14.458 1.00 0.00 19 GLU A CA 3
ATOM 2931 C C . GLU A 1 41 ? -2.688 -9.168 14.022 1.00 0.00 19 GLU A C 3
ATOM 2932 O O . GLU A 1 41 ? -3.594 -9.621 13.327 1.00 0.00 19 GLU A O 3
ATOM 2944 N N . ARG A 1 42 ? -2.654 -7.873 14.415 1.00 0.00 20 ARG A N 3
ATOM 2945 C CA . ARG A 1 42 ? -3.746 -6.896 14.114 1.00 0.00 20 ARG A CA 3
ATOM 2946 C C . ARG A 1 42 ? -3.901 -6.685 12.583 1.00 0.00 20 ARG A C 3
ATOM 2947 O O . ARG A 1 42 ? -4.992 -6.371 12.095 1.00 0.00 20 ARG A O 3
ATOM 2968 N N . LYS A 1 43 ? -2.803 -6.890 11.838 1.00 0.00 21 LYS A N 3
ATOM 2969 C CA . LYS A 1 43 ? -2.809 -6.859 10.360 1.00 0.00 21 LYS A CA 3
ATOM 2970 C C . LYS A 1 43 ? -3.712 -7.981 9.775 1.00 0.00 21 LYS A C 3
ATOM 2971 O O . LYS A 1 43 ? -4.390 -7.785 8.770 1.00 0.00 21 LYS A O 3
ATOM 2990 N N . HIS A 1 44 ? -3.729 -9.133 10.463 1.00 0.00 22 HIS A N 3
ATOM 2991 C CA . HIS A 1 44 ? -4.451 -10.346 10.038 1.00 0.00 22 HIS A CA 3
ATOM 2992 C C . HIS A 1 44 ? -5.980 -10.145 10.141 1.00 0.00 22 HIS A C 3
ATOM 2993 O O . HIS A 1 44 ? -6.736 -10.743 9.370 1.00 0.00 22 HIS A O 3
ATOM 3008 N N . THR A 1 45 ? -6.426 -9.283 11.086 1.00 0.00 23 THR A N 3
ATOM 3009 C CA . THR A 1 45 ? -7.870 -9.088 11.374 1.00 0.00 23 THR A CA 3
ATOM 3010 C C . THR A 1 45 ? -8.483 -7.915 10.572 1.00 0.00 23 THR A C 3
ATOM 3011 O O . THR A 1 45 ? -9.707 -7.717 10.605 1.00 0.00 23 THR A O 3
ATOM 3022 N N . LEU A 1 46 ? -7.648 -7.146 9.842 1.00 0.00 24 LEU A N 3
ATOM 3023 C CA . LEU A 1 46 ? -8.142 -6.052 8.974 1.00 0.00 24 LEU A CA 3
ATOM 3024 C C . LEU A 1 46 ? -8.206 -6.533 7.512 1.00 0.00 24 LEU A C 3
ATOM 3025 O O . LEU A 1 46 ? -7.474 -7.455 7.117 1.00 0.00 24 LEU A O 3
ATOM 3041 N N . THR A 1 47 ? -9.102 -5.912 6.735 1.00 0.00 25 THR A N 3
ATOM 3042 C CA . THR A 1 47 ? -9.377 -6.280 5.335 1.00 0.00 25 THR A CA 3
ATOM 3043 C C . THR A 1 47 ? -8.926 -5.168 4.368 1.00 0.00 25 THR A C 3
ATOM 3044 O O . THR A 1 47 ? -8.343 -4.164 4.794 1.00 0.00 25 THR A O 3
ATOM 3055 N N . ALA A 1 48 ? -9.208 -5.369 3.062 1.00 0.00 26 ALA A N 3
ATOM 3056 C CA . ALA A 1 48 ? -8.983 -4.359 2.008 1.00 0.00 26 ALA A CA 3
ATOM 3057 C C . ALA A 1 48 ? -9.775 -3.078 2.307 1.00 0.00 26 ALA A C 3
ATOM 3058 O O . ALA A 1 48 ? -9.222 -1.980 2.331 1.00 0.00 26 ALA A O 3
ATOM 3065 N N . SER A 1 49 ? -11.069 -3.259 2.588 1.00 0.00 27 SER A N 3
ATOM 3066 C CA . SER A 1 49 ? -12.008 -2.153 2.830 1.00 0.00 27 SER A CA 3
ATOM 3067 C C . SER A 1 49 ? -11.752 -1.454 4.190 1.00 0.00 27 SER A C 3
ATOM 3068 O O . SER A 1 49 ? -12.304 -0.375 4.445 1.00 0.00 27 SER A O 3
ATOM 3076 N N . SER A 1 50 ? -10.924 -2.084 5.055 1.00 0.00 28 SER A N 3
ATOM 3077 C CA . SER A 1 50 ? -10.513 -1.508 6.345 1.00 0.00 28 SER A CA 3
ATOM 3078 C C . SER A 1 50 ? -9.574 -0.316 6.117 1.00 0.00 28 SER A C 3
ATOM 3079 O O . SER A 1 50 ? -8.692 -0.359 5.246 1.00 0.00 28 SER A O 3
ATOM 3087 N N . VAL A 1 51 ? -9.758 0.718 6.942 1.00 0.00 29 VAL A N 3
ATOM 3088 C CA . VAL A 1 51 ? -9.032 1.989 6.851 1.00 0.00 29 VAL A CA 3
ATOM 3089 C C . VAL A 1 51 ? -7.630 1.837 7.475 1.00 0.00 29 VAL A C 3
ATOM 3090 O O . VAL A 1 51 ? -7.417 0.982 8.338 1.00 0.00 29 VAL A O 3
ATOM 3103 N N . LEU A 1 52 ? -6.672 2.641 6.994 1.00 0.00 30 LEU A N 3
ATOM 3104 C CA . LEU A 1 52 ? -5.307 2.696 7.544 1.00 0.00 30 LEU A CA 3
ATOM 3105 C C . LEU A 1 52 ? -5.052 4.078 8.174 1.00 0.00 30 LEU A C 3
ATOM 3106 O O . LEU A 1 52 ? -4.862 4.170 9.396 1.00 0.00 30 LEU A O 3
ATOM 3122 N N . LEU A 1 53 ? -5.034 5.148 7.338 1.00 0.00 31 LEU A N 3
ATOM 3123 C CA . LEU A 1 53 ? -4.937 6.540 7.831 1.00 0.00 31 LEU A CA 3
ATOM 3124 C C . LEU A 1 53 ? -6.130 6.880 8.734 1.00 0.00 31 LEU A C 3
ATOM 3125 O O . LEU A 1 53 ? -7.271 6.965 8.275 1.00 0.00 31 LEU A O 3
ATOM 3141 N N . GLY A 1 54 ? -5.831 7.060 10.021 1.00 0.00 32 GLY A N 3
ATOM 3142 C CA . GLY A 1 54 ? -6.816 7.418 11.034 1.00 0.00 32 GLY A CA 3
ATOM 3143 C C . GLY A 1 54 ? -7.222 6.239 11.903 1.00 0.00 32 GLY A C 3
ATOM 3144 O O . GLY A 1 54 ? -7.578 6.428 13.067 1.00 0.00 32 GLY A O 3
ATOM 3148 N N . ASN A 1 55 ? -7.191 5.021 11.326 1.00 0.00 33 ASN A N 3
ATOM 3149 C CA . ASN A 1 55 ? -7.528 3.783 12.055 1.00 0.00 33 ASN A CA 3
ATOM 3150 C C . ASN A 1 55 ? -6.337 3.336 12.911 1.00 0.00 33 ASN A C 3
ATOM 3151 O O . ASN A 1 55 ? -6.468 3.120 14.121 1.00 0.00 33 ASN A O 3
ATOM 3162 N N . ILE A 1 56 ? -5.175 3.202 12.260 1.00 0.00 34 ILE A N 3
ATOM 3163 C CA . ILE A 1 56 ? -3.942 2.745 12.911 1.00 0.00 34 ILE A CA 3
ATOM 3164 C C . ILE A 1 56 ? -3.221 3.963 13.513 1.00 0.00 34 ILE A C 3
ATOM 3165 O O . ILE A 1 56 ? -2.855 4.875 12.762 1.00 0.00 34 ILE A O 3
ATOM 3181 N N . PRO A 1 57 ? -2.971 4.002 14.861 1.00 0.00 35 PRO A N 3
ATOM 3182 C CA . PRO A 1 57 ? -2.312 5.160 15.514 1.00 0.00 35 PRO A CA 3
ATOM 3183 C C . PRO A 1 57 ? -0.819 5.264 15.147 1.00 0.00 35 PRO A C 3
ATOM 3184 O O . PRO A 1 57 ? -0.199 6.307 15.349 1.00 0.00 35 PRO A O 3
ATOM 3195 N N . GLU A 1 58 ? -0.270 4.173 14.579 1.00 0.00 36 GLU A N 3
ATOM 3196 C CA . GLU A 1 58 ? 1.160 4.050 14.267 1.00 0.00 36 GLU A CA 3
ATOM 3197 C C . GLU A 1 58 ? 1.500 4.650 12.896 1.00 0.00 36 GLU A C 3
ATOM 3198 O O . GLU A 1 58 ? 2.662 4.950 12.627 1.00 0.00 36 GLU A O 3
ATOM 3210 N N . LEU A 1 59 ? 0.481 4.838 12.042 1.00 0.00 37 LEU A N 3
ATOM 3211 C CA . LEU A 1 59 ? 0.683 5.317 10.668 1.00 0.00 37 LEU A CA 3
ATOM 3212 C C . LEU A 1 59 ? 0.794 6.865 10.649 1.00 0.00 37 LEU A C 3
ATOM 3213 O O . LEU A 1 59 ? -0.179 7.589 10.413 1.00 0.00 37 LEU A O 3
ATOM 3229 N N . ASP A 1 60 ? 1.994 7.340 10.993 1.00 0.00 38 ASP A N 3
ATOM 3230 C CA . ASP A 1 60 ? 2.401 8.764 10.985 1.00 0.00 38 ASP A CA 3
ATOM 3231 C C . ASP A 1 60 ? 3.082 9.105 9.634 1.00 0.00 38 ASP A C 3
ATOM 3232 O O . ASP A 1 60 ? 3.216 8.232 8.776 1.00 0.00 38 ASP A O 3
ATOM 3241 N N . SER A 1 61 ? 3.461 10.384 9.449 1.00 0.00 39 SER A N 3
ATOM 3242 C CA . SER A 1 61 ? 4.302 10.861 8.334 1.00 0.00 39 SER A CA 3
ATOM 3243 C C . SER A 1 61 ? 5.525 9.946 8.050 1.00 0.00 39 SER A C 3
ATOM 3244 O O . SER A 1 61 ? 5.625 9.339 6.989 1.00 0.00 39 SER A O 3
ATOM 3251 N N . MET A 1 62 ? 6.448 9.838 9.003 1.00 0.00 40 MET A N 3
ATOM 3252 C CA . MET A 1 62 ? 7.686 9.059 8.789 1.00 0.00 40 MET A CA 3
ATOM 3253 C C . MET A 1 62 ? 7.379 7.557 8.622 1.00 0.00 40 MET A C 3
ATOM 3254 O O . MET A 1 62 ? 8.105 6.828 7.942 1.00 0.00 40 MET A O 3
ATOM 3268 N N . ALA A 1 63 ? 6.260 7.135 9.223 1.00 0.00 41 ALA A N 3
ATOM 3269 C CA . ALA A 1 63 ? 5.739 5.774 9.106 1.00 0.00 41 ALA A CA 3
ATOM 3270 C C . ALA A 1 63 ? 5.277 5.446 7.672 1.00 0.00 41 ALA A C 3
ATOM 3271 O O . ALA A 1 63 ? 5.497 4.319 7.214 1.00 0.00 41 ALA A O 3
ATOM 3278 N N . VAL A 1 64 ? 4.645 6.429 6.957 1.00 0.00 42 VAL A N 3
ATOM 3279 C CA . VAL A 1 64 ? 4.237 6.219 5.546 1.00 0.00 42 VAL A CA 3
ATOM 3280 C C . VAL A 1 64 ? 5.487 6.084 4.662 1.00 0.00 42 VAL A C 3
ATOM 3281 O O . VAL A 1 64 ? 5.491 5.299 3.726 1.00 0.00 42 VAL A O 3
ATOM 3294 N N . VAL A 1 65 ? 6.558 6.834 5.005 1.00 0.00 43 VAL A N 3
ATOM 3295 C CA . VAL A 1 65 ? 7.843 6.782 4.260 1.00 0.00 43 VAL A CA 3
ATOM 3296 C C . VAL A 1 65 ? 8.448 5.371 4.344 1.00 0.00 43 VAL A C 3
ATOM 3297 O O . VAL A 1 65 ? 8.828 4.767 3.336 1.00 0.00 43 VAL A O 3
ATOM 3310 N N . ASN A 1 66 ? 8.480 4.876 5.580 1.00 0.00 44 ASN A N 3
ATOM 3311 C CA . ASN A 1 66 ? 9.028 3.563 5.941 1.00 0.00 44 ASN A CA 3
ATOM 3312 C C . ASN A 1 66 ? 8.309 2.406 5.220 1.00 0.00 44 ASN A C 3
ATOM 3313 O O . ASN A 1 66 ? 8.967 1.504 4.677 1.00 0.00 44 ASN A O 3
ATOM 3324 N N . VAL A 1 67 ? 6.964 2.437 5.210 1.00 0.00 45 VAL A N 3
ATOM 3325 C CA . VAL A 1 67 ? 6.161 1.369 4.586 1.00 0.00 45 VAL A CA 3
ATOM 3326 C C . VAL A 1 67 ? 6.206 1.433 3.045 1.00 0.00 45 VAL A C 3
ATOM 3327 O O . VAL A 1 67 ? 6.123 0.393 2.406 1.00 0.00 45 VAL A O 3
ATOM 3340 N N . ILE A 1 68 ? 6.350 2.649 2.450 1.00 0.00 46 ILE A N 3
ATOM 3341 C CA . ILE A 1 68 ? 6.522 2.797 0.973 1.00 0.00 46 ILE A CA 3
ATOM 3342 C C . ILE A 1 68 ? 7.829 2.121 0.548 1.00 0.00 46 ILE A C 3
ATOM 3343 O O . ILE A 1 68 ? 7.842 1.308 -0.377 1.00 0.00 46 ILE A O 3
ATOM 3359 N N . THR A 1 69 ? 8.905 2.451 1.286 1.00 0.00 47 THR A N 3
ATOM 3360 C CA . THR A 1 69 ? 10.243 1.897 1.064 1.00 0.00 47 THR A CA 3
ATOM 3361 C C . THR A 1 69 ? 10.197 0.362 1.123 1.00 0.00 47 THR A C 3
ATOM 3362 O O . THR A 1 69 ? 10.695 -0.313 0.224 1.00 0.00 47 THR A O 3
ATOM 3373 N N . ALA A 1 70 ? 9.521 -0.155 2.166 1.00 0.00 48 ALA A N 3
ATOM 3374 C CA . ALA A 1 70 ? 9.352 -1.596 2.386 1.00 0.00 48 ALA A CA 3
ATOM 3375 C C . ALA A 1 70 ? 8.532 -2.262 1.249 1.00 0.00 48 ALA A C 3
ATOM 3376 O O . ALA A 1 70 ? 8.890 -3.340 0.801 1.00 0.00 48 ALA A O 3
ATOM 3383 N N . LEU A 1 71 ? 7.457 -1.591 0.765 1.00 0.00 49 LEU A N 3
ATOM 3384 C CA . LEU A 1 71 ? 6.648 -2.074 -0.397 1.00 0.00 49 LEU A CA 3
ATOM 3385 C C . LEU A 1 71 ? 7.565 -2.283 -1.625 1.00 0.00 49 LEU A C 3
ATOM 3386 O O . LEU A 1 71 ? 7.571 -3.354 -2.249 1.00 0.00 49 LEU A O 3
ATOM 3402 N N . GLU A 1 72 ? 8.365 -1.245 -1.907 1.00 0.00 50 GLU A N 3
ATOM 3403 C CA . GLU A 1 72 ? 9.292 -1.201 -3.046 1.00 0.00 50 GLU A CA 3
ATOM 3404 C C . GLU A 1 72 ? 10.393 -2.277 -2.945 1.00 0.00 50 GLU A C 3
ATOM 3405 O O . GLU A 1 72 ? 10.766 -2.870 -3.958 1.00 0.00 50 GLU A O 3
ATOM 3417 N N . GLU A 1 73 ? 10.897 -2.515 -1.717 1.00 0.00 51 GLU A N 3
ATOM 3418 C CA . GLU A 1 73 ? 11.952 -3.516 -1.450 1.00 0.00 51 GLU A CA 3
ATOM 3419 C C . GLU A 1 73 ? 11.435 -4.946 -1.700 1.00 0.00 51 GLU A C 3
ATOM 3420 O O . GLU A 1 73 ? 12.034 -5.698 -2.472 1.00 0.00 51 GLU A O 3
ATOM 3432 N N . TYR A 1 74 ? 10.313 -5.292 -1.032 1.00 0.00 52 TYR A N 3
ATOM 3433 C CA . TYR A 1 74 ? 9.693 -6.634 -1.104 1.00 0.00 52 TYR A CA 3
ATOM 3434 C C . TYR A 1 74 ? 9.339 -7.010 -2.554 1.00 0.00 52 TYR A C 3
ATOM 3435 O O . TYR A 1 74 ? 9.803 -8.032 -3.078 1.00 0.00 52 TYR A O 3
ATOM 3453 N N . PHE A 1 75 ? 8.518 -6.167 -3.190 1.00 0.00 53 PHE A N 3
ATOM 3454 C CA . PHE A 1 75 ? 7.951 -6.446 -4.522 1.00 0.00 53 PHE A CA 3
ATOM 3455 C C . PHE A 1 75 ? 8.931 -6.090 -5.659 1.00 0.00 53 PHE A C 3
ATOM 3456 O O . PHE A 1 75 ? 8.707 -6.500 -6.802 1.00 0.00 53 PHE A O 3
ATOM 3473 N N . ASP A 1 76 ? 9.992 -5.311 -5.341 1.00 0.00 54 ASP A N 3
ATOM 3474 C CA . ASP A 1 76 ? 11.038 -4.900 -6.313 1.00 0.00 54 ASP A CA 3
ATOM 3475 C C . ASP A 1 76 ? 10.453 -4.011 -7.427 1.00 0.00 54 ASP A C 3
ATOM 3476 O O . ASP A 1 76 ? 10.498 -4.347 -8.620 1.00 0.00 54 ASP A O 3
ATOM 3485 N N . PHE A 1 77 ? 9.869 -2.886 -7.000 1.00 0.00 55 PHE A N 3
ATOM 3486 C CA . PHE A 1 77 ? 9.365 -1.832 -7.900 1.00 0.00 55 PHE A CA 3
ATOM 3487 C C . PHE A 1 77 ? 9.627 -0.456 -7.268 1.00 0.00 55 PHE A C 3
ATOM 3488 O O . PHE A 1 77 ? 10.240 -0.369 -6.203 1.00 0.00 55 PHE A O 3
ATOM 3505 N N . SER A 1 78 ? 9.187 0.617 -7.935 1.00 0.00 56 SER A N 3
ATOM 3506 C CA . SER A 1 78 ? 9.255 1.978 -7.389 1.00 0.00 56 SER A CA 3
ATOM 3507 C C . SER A 1 78 ? 7.889 2.684 -7.537 1.00 0.00 56 SER A C 3
ATOM 3508 O O . SER A 1 78 ? 7.369 2.804 -8.658 1.00 0.00 56 SER A O 3
ATOM 3516 N N . VAL A 1 79 ? 7.301 3.118 -6.394 1.00 0.00 57 VAL A N 3
ATOM 3517 C CA . VAL A 1 79 ? 6.058 3.924 -6.381 1.00 0.00 57 VAL A CA 3
ATOM 3518 C C . VAL A 1 79 ? 6.433 5.373 -6.745 1.00 0.00 57 VAL A C 3
ATOM 3519 O O . VAL A 1 79 ? 7.331 5.942 -6.119 1.00 0.00 57 VAL A O 3
ATOM 3532 N N . ASP A 1 80 ? 5.764 5.961 -7.741 1.00 0.00 58 ASP A N 3
ATOM 3533 C CA . ASP A 1 80 ? 6.080 7.321 -8.224 1.00 0.00 58 ASP A CA 3
ATOM 3534 C C . ASP A 1 80 ? 5.262 8.385 -7.440 1.00 0.00 58 ASP A C 3
ATOM 3535 O O . ASP A 1 80 ? 4.194 8.086 -6.923 1.00 0.00 58 ASP A O 3
ATOM 3544 N N . ASP A 1 81 ? 5.793 9.621 -7.356 1.00 0.00 59 ASP A N 3
ATOM 3545 C CA . ASP A 1 81 ? 5.185 10.737 -6.586 1.00 0.00 59 ASP A CA 3
ATOM 3546 C C . ASP A 1 81 ? 3.743 11.086 -7.048 1.00 0.00 59 ASP A C 3
ATOM 3547 O O . ASP A 1 81 ? 2.891 11.443 -6.221 1.00 0.00 59 ASP A O 3
ATOM 3556 N N . ASP A 1 82 ? 3.484 10.948 -8.363 1.00 0.00 60 ASP A N 3
ATOM 3557 C CA . ASP A 1 82 ? 2.190 11.323 -8.997 1.00 0.00 60 ASP A CA 3
ATOM 3558 C C . ASP A 1 82 ? 1.003 10.542 -8.401 1.00 0.00 60 ASP A C 3
ATOM 3559 O O . ASP A 1 82 ? -0.107 11.076 -8.266 1.00 0.00 60 ASP A O 3
ATOM 3568 N N . GLU A 1 83 ? 1.268 9.291 -8.018 1.00 0.00 61 GLU A N 3
ATOM 3569 C CA . GLU A 1 83 ? 0.240 8.356 -7.531 1.00 0.00 61 GLU A CA 3
ATOM 3570 C C . GLU A 1 83 ? 0.216 8.322 -5.989 1.00 0.00 61 GLU A C 3
ATOM 3571 O O . GLU A 1 83 ? -0.742 7.826 -5.399 1.00 0.00 61 GLU A O 3
ATOM 3583 N N . ILE A 1 84 ? 1.286 8.842 -5.348 1.00 0.00 62 ILE A N 3
ATOM 3584 C CA . ILE A 1 84 ? 1.404 8.880 -3.879 1.00 0.00 62 ILE A CA 3
ATOM 3585 C C . ILE A 1 84 ? 0.675 10.111 -3.295 1.00 0.00 62 ILE A C 3
ATOM 3586 O O . ILE A 1 84 ? 1.022 11.253 -3.614 1.00 0.00 62 ILE A O 3
ATOM 3602 N N . SER A 1 85 ? -0.321 9.855 -2.438 1.00 0.00 63 SER A N 3
ATOM 3603 C CA . SER A 1 85 ? -0.993 10.882 -1.624 1.00 0.00 63 SER A CA 3
ATOM 3604 C C . SER A 1 85 ? -1.600 10.224 -0.370 1.00 0.00 63 SER A C 3
ATOM 3605 O O . SER A 1 85 ? -1.356 9.038 -0.100 1.00 0.00 63 SER A O 3
ATOM 3613 N N . ALA A 1 86 ? -2.389 10.999 0.391 1.00 0.00 64 ALA A N 3
ATOM 3614 C CA . ALA A 1 86 ? -3.177 10.469 1.522 1.00 0.00 64 ALA A CA 3
ATOM 3615 C C . ALA A 1 86 ? -4.275 9.515 1.011 1.00 0.00 64 ALA A C 3
ATOM 3616 O O . ALA A 1 86 ? -4.644 8.545 1.687 1.00 0.00 64 ALA A O 3
ATOM 3623 N N . GLN A 1 87 ? -4.744 9.789 -0.226 1.00 0.00 65 GLN A N 3
ATOM 3624 C CA . GLN A 1 87 ? -5.760 8.967 -0.921 1.00 0.00 65 GLN A CA 3
ATOM 3625 C C . GLN A 1 87 ? -5.212 7.574 -1.297 1.00 0.00 65 GLN A C 3
ATOM 3626 O O . GLN A 1 87 ? -5.979 6.684 -1.672 1.00 0.00 65 GLN A O 3
ATOM 3640 N N . THR A 1 88 ? -3.883 7.409 -1.212 1.00 0.00 66 THR A N 3
ATOM 3641 C CA . THR A 1 88 ? -3.212 6.122 -1.416 1.00 0.00 66 THR A CA 3
ATOM 3642 C C . THR A 1 88 ? -3.332 5.256 -0.149 1.00 0.00 66 THR A C 3
ATOM 3643 O O . THR A 1 88 ? -3.596 4.061 -0.235 1.00 0.00 66 THR A O 3
ATOM 3654 N N . PHE A 1 89 ? -3.163 5.893 1.030 1.00 0.00 67 PHE A N 3
ATOM 3655 C CA . PHE A 1 89 ? -3.122 5.196 2.342 1.00 0.00 67 PHE A CA 3
ATOM 3656 C C . PHE A 1 89 ? -4.455 5.258 3.099 1.00 0.00 67 PHE A C 3
ATOM 3657 O O . PHE A 1 89 ? -4.494 4.961 4.303 1.00 0.00 67 PHE A O 3
ATOM 3674 N N . GLU A 1 90 ? -5.545 5.619 2.396 1.00 0.00 68 GLU A N 3
ATOM 3675 C CA . GLU A 1 90 ? -6.892 5.658 2.997 1.00 0.00 68 GLU A CA 3
ATOM 3676 C C . GLU A 1 90 ? -7.312 4.257 3.502 1.00 0.00 68 GLU A C 3
ATOM 3677 O O . GLU A 1 90 ? -7.742 4.119 4.646 1.00 0.00 68 GLU A O 3
ATOM 3689 N N . THR A 1 91 ? -7.168 3.226 2.643 1.00 0.00 69 THR A N 3
ATOM 3690 C CA . THR A 1 91 ? -7.503 1.830 2.982 1.00 0.00 69 THR A CA 3
ATOM 3691 C C . THR A 1 91 ? -6.426 0.868 2.438 1.00 0.00 69 THR A C 3
ATOM 3692 O O . THR A 1 91 ? -5.618 1.235 1.560 1.00 0.00 69 THR A O 3
ATOM 3703 N N . LEU A 1 92 ? -6.442 -0.377 2.957 1.00 0.00 70 LEU A N 3
ATOM 3704 C CA . LEU A 1 92 ? -5.523 -1.451 2.528 1.00 0.00 70 LEU A CA 3
ATOM 3705 C C . LEU A 1 92 ? -5.736 -1.807 1.045 1.00 0.00 70 LEU A C 3
ATOM 3706 O O . LEU A 1 92 ? -4.787 -2.146 0.326 1.00 0.00 70 LEU A O 3
ATOM 3722 N N . GLY A 1 93 ? -7.006 -1.717 0.623 1.00 0.00 71 GLY A N 3
ATOM 3723 C CA . GLY A 1 93 ? -7.424 -2.023 -0.736 1.00 0.00 71 GLY A CA 3
ATOM 3724 C C . GLY A 1 93 ? -6.863 -1.026 -1.723 1.00 0.00 71 GLY A C 3
ATOM 3725 O O . GLY A 1 93 ? -6.570 -1.382 -2.857 1.00 0.00 71 GLY A O 3
ATOM 3729 N N . SER A 1 94 ? -6.695 0.227 -1.266 1.00 0.00 72 SER A N 3
ATOM 3730 C CA . SER A 1 94 ? -6.080 1.293 -2.059 1.00 0.00 72 SER A CA 3
ATOM 3731 C C . SER A 1 94 ? -4.621 0.931 -2.391 1.00 0.00 72 SER A C 3
ATOM 3732 O O . SER A 1 94 ? -4.260 0.895 -3.569 1.00 0.00 72 SER A O 3
ATOM 3740 N N . LEU A 1 95 ? -3.811 0.592 -1.348 1.00 0.00 73 LEU A N 3
ATOM 3741 C CA . LEU A 1 95 ? -2.398 0.169 -1.546 1.00 0.00 73 LEU A CA 3
ATOM 3742 C C . LEU A 1 95 ? -2.324 -1.049 -2.477 1.00 0.00 73 LEU A C 3
ATOM 3743 O O . LEU A 1 95 ? -1.460 -1.111 -3.352 1.00 0.00 73 LEU A O 3
ATOM 3759 N N . ALA A 1 96 ? -3.254 -2.000 -2.267 1.00 0.00 74 ALA A N 3
ATOM 3760 C CA . ALA A 1 96 ? -3.356 -3.216 -3.076 1.00 0.00 74 ALA A CA 3
ATOM 3761 C C . ALA A 1 96 ? -3.587 -2.873 -4.551 1.00 0.00 74 ALA A C 3
ATOM 3762 O O . ALA A 1 96 ? -2.910 -3.411 -5.401 1.00 0.00 74 ALA A O 3
ATOM 3769 N N . LEU A 1 97 ? -4.506 -1.921 -4.809 1.00 0.00 75 LEU A N 3
ATOM 3770 C CA . LEU A 1 97 ? -4.862 -1.455 -6.168 1.00 0.00 75 LEU A CA 3
ATOM 3771 C C . LEU A 1 97 ? -3.609 -0.922 -6.891 1.00 0.00 75 LEU A C 3
ATOM 3772 O O . LEU A 1 97 ? -3.250 -1.418 -7.975 1.00 0.00 75 LEU A O 3
ATOM 3788 N N . PHE A 1 98 ? -2.925 0.050 -6.238 1.00 0.00 76 PHE A N 3
ATOM 3789 C CA . PHE A 1 98 ? -1.699 0.674 -6.777 1.00 0.00 76 PHE A CA 3
ATOM 3790 C C . PHE A 1 98 ? -0.656 -0.396 -7.136 1.00 0.00 76 PHE A C 3
ATOM 3791 O O . PHE A 1 98 ? -0.267 -0.499 -8.293 1.00 0.00 76 PHE A O 3
ATOM 3808 N N . VAL A 1 99 ? -0.289 -1.249 -6.156 1.00 0.00 77 VAL A N 3
ATOM 3809 C CA . VAL A 1 99 ? 0.757 -2.277 -6.336 1.00 0.00 77 VAL A CA 3
ATOM 3810 C C . VAL A 1 99 ? 0.339 -3.373 -7.354 1.00 0.00 77 VAL A C 3
ATOM 3811 O O . VAL A 1 99 ? 1.212 -3.994 -7.963 1.00 0.00 77 VAL A O 3
ATOM 3824 N N . GLU A 1 100 ? -0.985 -3.616 -7.539 1.00 0.00 78 GLU A N 3
ATOM 3825 C CA . GLU A 1 100 ? -1.473 -4.497 -8.631 1.00 0.00 78 GLU A CA 3
ATOM 3826 C C . GLU A 1 100 ? -1.006 -3.919 -9.978 1.00 0.00 78 GLU A C 3
ATOM 3827 O O . GLU A 1 100 ? -0.336 -4.601 -10.751 1.00 0.00 78 GLU A O 3
ATOM 3839 N N . HIS A 1 101 ? -1.313 -2.616 -10.190 1.00 0.00 79 HIS A N 3
ATOM 3840 C CA . HIS A 1 101 ? -0.972 -1.884 -11.434 1.00 0.00 79 HIS A CA 3
ATOM 3841 C C . HIS A 1 101 ? 0.556 -1.835 -11.681 1.00 0.00 79 HIS A C 3
ATOM 3842 O O . HIS A 1 101 ? 1.013 -1.972 -12.822 1.00 0.00 79 HIS A O 3
ATOM 3857 N N . LYS A 1 102 ? 1.319 -1.656 -10.593 1.00 0.00 80 LYS A N 3
ATOM 3858 C CA . LYS A 1 102 ? 2.786 -1.498 -10.641 1.00 0.00 80 LYS A CA 3
ATOM 3859 C C . LYS A 1 102 ? 3.478 -2.791 -11.078 1.00 0.00 80 LYS A C 3
ATOM 3860 O O . LYS A 1 102 ? 4.285 -2.800 -12.009 1.00 0.00 80 LYS A O 3
ATOM 3879 N N . LEU A 1 103 ? 3.146 -3.886 -10.389 1.00 0.00 81 LEU A N 3
ATOM 3880 C CA . LEU A 1 103 ? 3.724 -5.210 -10.673 1.00 0.00 81 LEU A CA 3
ATOM 3881 C C . LEU A 1 103 ? 3.182 -5.777 -12.008 1.00 0.00 81 LEU A C 3
ATOM 3882 O O . LEU A 1 103 ? 3.789 -6.681 -12.584 1.00 0.00 81 LEU A O 3
ATOM 3898 N N . SER A 1 104 ? 2.053 -5.222 -12.497 1.00 0.00 82 SER A N 3
ATOM 3899 C CA . SER A 1 104 ? 1.526 -5.533 -13.837 1.00 0.00 82 SER A CA 3
ATOM 3900 C C . SER A 1 104 ? 2.304 -4.766 -14.932 1.00 0.00 82 SER A C 3
ATOM 3901 O O . SER A 1 104 ? 2.492 -5.286 -16.033 1.00 0.00 82 SER A O 3
ATOM 3909 N N . HIS A 1 105 ? 2.743 -3.520 -14.629 1.00 0.00 83 HIS A N 3
ATOM 3910 C CA . HIS A 1 105 ? 3.416 -2.634 -15.605 1.00 0.00 83 HIS A CA 3
ATOM 3911 C C . HIS A 1 105 ? 4.685 -2.008 -14.968 1.00 0.00 83 HIS A C 3
ATOM 3912 O O . HIS A 1 105 ? 4.599 -0.930 -14.338 1.00 0.00 83 HIS A O 3
ATOM 3970 N N . MET A 1 23 ? -8.182 -8.541 -5.295 1.00 0.00 1 MET A N 4
ATOM 3971 C CA . MET A 1 23 ? -6.754 -8.179 -5.132 1.00 0.00 1 MET A CA 4
ATOM 3972 C C . MET A 1 23 ? -5.979 -9.366 -4.553 1.00 0.00 1 MET A C 4
ATOM 3973 O O . MET A 1 23 ? -6.451 -10.035 -3.632 1.00 0.00 1 MET A O 4
ATOM 3987 N N . GLN A 1 24 ? -4.805 -9.642 -5.136 1.00 0.00 2 GLN A N 4
ATOM 3988 C CA . GLN A 1 24 ? -3.935 -10.754 -4.720 1.00 0.00 2 GLN A CA 4
ATOM 3989 C C . GLN A 1 24 ? -2.769 -10.258 -3.843 1.00 0.00 2 GLN A C 4
ATOM 3990 O O . GLN A 1 24 ? -2.169 -11.038 -3.095 1.00 0.00 2 GLN A O 4
ATOM 4004 N N . HIS A 1 25 ? -2.441 -8.957 -3.948 1.00 0.00 3 HIS A N 4
ATOM 4005 C CA . HIS A 1 25 ? -1.270 -8.370 -3.260 1.00 0.00 3 HIS A CA 4
ATOM 4006 C C . HIS A 1 25 ? -1.604 -7.821 -1.864 1.00 0.00 3 HIS A C 4
ATOM 4007 O O . HIS A 1 25 ? -0.675 -7.569 -1.102 1.00 0.00 3 HIS A O 4
ATOM 4022 N N . LEU A 1 26 ? -2.912 -7.636 -1.527 1.00 0.00 4 LEU A N 4
ATOM 4023 C CA . LEU A 1 26 ? -3.344 -7.020 -0.229 1.00 0.00 4 LEU A CA 4
ATOM 4024 C C . LEU A 1 26 ? -2.739 -7.748 0.993 1.00 0.00 4 LEU A C 4
ATOM 4025 O O . LEU A 1 26 ? -2.550 -7.143 2.048 1.00 0.00 4 LEU A O 4
ATOM 4041 N N . GLU A 1 27 ? -2.461 -9.052 0.817 1.00 0.00 5 GLU A N 4
ATOM 4042 C CA . GLU A 1 27 ? -1.897 -9.913 1.861 1.00 0.00 5 GLU A CA 4
ATOM 4043 C C . GLU A 1 27 ? -0.446 -9.494 2.186 1.00 0.00 5 GLU A C 4
ATOM 4044 O O . GLU A 1 27 ? -0.070 -9.351 3.355 1.00 0.00 5 GLU A O 4
ATOM 4056 N N . ALA A 1 28 ? 0.354 -9.286 1.132 1.00 0.00 6 ALA A N 4
ATOM 4057 C CA . ALA A 1 28 ? 1.750 -8.840 1.263 1.00 0.00 6 ALA A CA 4
ATOM 4058 C C . ALA A 1 28 ? 1.831 -7.379 1.739 1.00 0.00 6 ALA A C 4
ATOM 4059 O O . ALA A 1 28 ? 2.747 -7.018 2.480 1.00 0.00 6 ALA A O 4
ATOM 4066 N N . VAL A 1 29 ? 0.843 -6.556 1.335 1.00 0.00 7 VAL A N 4
ATOM 4067 C CA . VAL A 1 29 ? 0.756 -5.151 1.752 1.00 0.00 7 VAL A CA 4
ATOM 4068 C C . VAL A 1 29 ? 0.484 -5.072 3.272 1.00 0.00 7 VAL A C 4
ATOM 4069 O O . VAL A 1 29 ? 1.188 -4.366 3.986 1.00 0.00 7 VAL A O 4
ATOM 4082 N N . ARG A 1 30 ? -0.516 -5.855 3.746 1.00 0.00 8 ARG A N 4
ATOM 4083 C CA . ARG A 1 30 ? -0.912 -5.879 5.175 1.00 0.00 8 ARG A CA 4
ATOM 4084 C C . ARG A 1 30 ? 0.192 -6.528 6.018 1.00 0.00 8 ARG A C 4
ATOM 4085 O O . ARG A 1 30 ? 0.316 -6.225 7.199 1.00 0.00 8 ARG A O 4
ATOM 4106 N N . ASN A 1 31 ? 0.985 -7.419 5.384 1.00 0.00 9 ASN A N 4
ATOM 4107 C CA . ASN A 1 31 ? 2.157 -8.050 6.007 1.00 0.00 9 ASN A CA 4
ATOM 4108 C C . ASN A 1 31 ? 3.175 -6.972 6.390 1.00 0.00 9 ASN A C 4
ATOM 4109 O O . ASN A 1 31 ? 3.609 -6.887 7.547 1.00 0.00 9 ASN A O 4
ATOM 4120 N N . ILE A 1 32 ? 3.488 -6.128 5.393 1.00 0.00 10 ILE A N 4
ATOM 4121 C CA . ILE A 1 32 ? 4.428 -5.014 5.532 1.00 0.00 10 ILE A CA 4
ATOM 4122 C C . ILE A 1 32 ? 3.922 -3.986 6.564 1.00 0.00 10 ILE A C 4
ATOM 4123 O O . ILE A 1 32 ? 4.663 -3.595 7.454 1.00 0.00 10 ILE A O 4
ATOM 4139 N N . LEU A 1 33 ? 2.648 -3.568 6.438 1.00 0.00 11 LEU A N 4
ATOM 4140 C CA . LEU A 1 33 ? 2.044 -2.544 7.318 1.00 0.00 11 LEU A CA 4
ATOM 4141 C C . LEU A 1 33 ? 1.981 -3.035 8.775 1.00 0.00 11 LEU A C 4
ATOM 4142 O O . LEU A 1 33 ? 2.339 -2.313 9.699 1.00 0.00 11 LEU A O 4
ATOM 4158 N N . GLY A 1 34 ? 1.528 -4.280 8.954 1.00 0.00 12 GLY A N 4
ATOM 4159 C CA . GLY A 1 34 ? 1.450 -4.890 10.267 1.00 0.00 12 GLY A CA 4
ATOM 4160 C C . GLY A 1 34 ? 2.810 -5.208 10.868 1.00 0.00 12 GLY A C 4
ATOM 4161 O O . GLY A 1 34 ? 2.902 -5.453 12.066 1.00 0.00 12 GLY A O 4
ATOM 4165 N N . ASP A 1 35 ? 3.860 -5.262 10.026 1.00 0.00 13 ASP A N 4
ATOM 4166 C CA . ASP A 1 35 ? 5.250 -5.426 10.497 1.00 0.00 13 ASP A CA 4
ATOM 4167 C C . ASP A 1 35 ? 5.821 -4.066 10.962 1.00 0.00 13 ASP A C 4
ATOM 4168 O O . ASP A 1 35 ? 6.279 -3.940 12.100 1.00 0.00 13 ASP A O 4
ATOM 4177 N N . VAL A 1 36 ? 5.734 -3.054 10.073 1.00 0.00 14 VAL A N 4
ATOM 4178 C CA . VAL A 1 36 ? 6.341 -1.717 10.275 1.00 0.00 14 VAL A CA 4
ATOM 4179 C C . VAL A 1 36 ? 5.645 -0.958 11.422 1.00 0.00 14 VAL A C 4
ATOM 4180 O O . VAL A 1 36 ? 6.306 -0.448 12.331 1.00 0.00 14 VAL A O 4
ATOM 4193 N N . LEU A 1 37 ? 4.302 -0.909 11.372 1.00 0.00 15 LEU A N 4
ATOM 4194 C CA . LEU A 1 37 ? 3.483 -0.245 12.410 1.00 0.00 15 LEU A CA 4
ATOM 4195 C C . LEU A 1 37 ? 3.254 -1.175 13.617 1.00 0.00 15 LEU A C 4
ATOM 4196 O O . LEU A 1 37 ? 2.679 -0.748 14.618 1.00 0.00 15 LEU A O 4
ATOM 4212 N N . ASN A 1 38 ? 3.678 -2.451 13.483 1.00 0.00 16 ASN A N 4
ATOM 4213 C CA . ASN A 1 38 ? 3.689 -3.444 14.562 1.00 0.00 16 ASN A CA 4
ATOM 4214 C C . ASN A 1 38 ? 2.259 -3.734 15.087 1.00 0.00 16 ASN A C 4
ATOM 4215 O O . ASN A 1 38 ? 1.883 -3.376 16.209 1.00 0.00 16 ASN A O 4
ATOM 4226 N N . LEU A 1 39 ? 1.440 -4.292 14.184 1.00 0.00 17 LEU A N 4
ATOM 4227 C CA . LEU A 1 39 ? 0.105 -4.839 14.495 1.00 0.00 17 LEU A CA 4
ATOM 4228 C C . LEU A 1 39 ? 0.227 -6.326 14.903 1.00 0.00 17 LEU A C 4
ATOM 4229 O O . LEU A 1 39 ? -0.564 -6.812 15.712 1.00 0.00 17 LEU A O 4
ATOM 4245 N N . GLY A 1 40 ? 1.228 -7.026 14.324 1.00 0.00 18 GLY A N 4
ATOM 4246 C CA . GLY A 1 40 ? 1.457 -8.454 14.583 1.00 0.00 18 GLY A CA 4
ATOM 4247 C C . GLY A 1 40 ? 0.343 -9.360 14.052 1.00 0.00 18 GLY A C 4
ATOM 4248 O O . GLY A 1 40 ? 0.303 -9.666 12.862 1.00 0.00 18 GLY A O 4
ATOM 4252 N N . GLU A 1 41 ? -0.560 -9.774 14.954 1.00 0.00 19 GLU A N 4
ATOM 4253 C CA . GLU A 1 41 ? -1.713 -10.643 14.633 1.00 0.00 19 GLU A CA 4
ATOM 4254 C C . GLU A 1 41 ? -2.884 -9.808 14.056 1.00 0.00 19 GLU A C 4
ATOM 4255 O O . GLU A 1 41 ? -3.733 -10.329 13.315 1.00 0.00 19 GLU A O 4
ATOM 4267 N N . ARG A 1 42 ? -2.899 -8.496 14.374 1.00 0.00 20 ARG A N 4
ATOM 4268 C CA . ARG A 1 42 ? -3.999 -7.587 13.986 1.00 0.00 20 ARG A CA 4
ATOM 4269 C C . ARG A 1 42 ? -4.039 -7.377 12.448 1.00 0.00 20 ARG A C 4
ATOM 4270 O O . ARG A 1 42 ? -5.118 -7.201 11.873 1.00 0.00 20 ARG A O 4
ATOM 4291 N N . LYS A 1 43 ? -2.872 -7.449 11.783 1.00 0.00 21 LYS A N 4
ATOM 4292 C CA . LYS A 1 43 ? -2.801 -7.313 10.308 1.00 0.00 21 LYS A CA 4
ATOM 4293 C C . LYS A 1 43 ? -3.526 -8.480 9.600 1.00 0.00 21 LYS A C 4
ATOM 4294 O O . LYS A 1 43 ? -4.012 -8.330 8.486 1.00 0.00 21 LYS A O 4
ATOM 4313 N N . HIS A 1 44 ? -3.606 -9.634 10.284 1.00 0.00 22 HIS A N 4
ATOM 4314 C CA . HIS A 1 44 ? -4.284 -10.830 9.769 1.00 0.00 22 HIS A CA 4
ATOM 4315 C C . HIS A 1 44 ? -5.813 -10.710 9.948 1.00 0.00 22 HIS A C 4
ATOM 4316 O O . HIS A 1 44 ? -6.580 -11.194 9.108 1.00 0.00 22 HIS A O 4
ATOM 4331 N N . THR A 1 45 ? -6.243 -10.047 11.042 1.00 0.00 23 THR A N 4
ATOM 4332 C CA . THR A 1 45 ? -7.672 -9.977 11.419 1.00 0.00 23 THR A CA 4
ATOM 4333 C C . THR A 1 45 ? -8.427 -8.862 10.661 1.00 0.00 23 THR A C 4
ATOM 4334 O O . THR A 1 45 ? -9.659 -8.799 10.725 1.00 0.00 23 THR A O 4
ATOM 4345 N N . LEU A 1 46 ? -7.703 -8.001 9.918 1.00 0.00 24 LEU A N 4
ATOM 4346 C CA . LEU A 1 46 ? -8.325 -6.900 9.150 1.00 0.00 24 LEU A CA 4
ATOM 4347 C C . LEU A 1 46 ? -8.544 -7.320 7.686 1.00 0.00 24 LEU A C 4
ATOM 4348 O O . LEU A 1 46 ? -8.008 -8.339 7.228 1.00 0.00 24 LEU A O 4
ATOM 4364 N N . THR A 1 47 ? -9.341 -6.522 6.966 1.00 0.00 25 THR A N 4
ATOM 4365 C CA . THR A 1 47 ? -9.680 -6.752 5.553 1.00 0.00 25 THR A CA 4
ATOM 4366 C C . THR A 1 47 ? -9.112 -5.624 4.677 1.00 0.00 25 THR A C 4
ATOM 4367 O O . THR A 1 47 ? -8.464 -4.712 5.185 1.00 0.00 25 THR A O 4
ATOM 4378 N N . ALA A 1 48 ? -9.364 -5.688 3.352 1.00 0.00 26 ALA A N 4
ATOM 4379 C CA . ALA A 1 48 ? -8.993 -4.610 2.403 1.00 0.00 26 ALA A CA 4
ATOM 4380 C C . ALA A 1 48 ? -9.744 -3.292 2.694 1.00 0.00 26 ALA A C 4
ATOM 4381 O O . ALA A 1 48 ? -9.369 -2.239 2.191 1.00 0.00 26 ALA A O 4
ATOM 4388 N N . SER A 1 49 ? -10.813 -3.363 3.510 1.00 0.00 27 SER A N 4
ATOM 4389 C CA . SER A 1 49 ? -11.611 -2.189 3.889 1.00 0.00 27 SER A CA 4
ATOM 4390 C C . SER A 1 49 ? -11.077 -1.531 5.192 1.00 0.00 27 SER A C 4
ATOM 4391 O O . SER A 1 49 ? -11.699 -0.600 5.724 1.00 0.00 27 SER A O 4
ATOM 4399 N N . SER A 1 50 ? -9.904 -1.990 5.683 1.00 0.00 28 SER A N 4
ATOM 4400 C CA . SER A 1 50 ? -9.274 -1.428 6.892 1.00 0.00 28 SER A CA 4
ATOM 4401 C C . SER A 1 50 ? -8.557 -0.109 6.552 1.00 0.00 28 SER A C 4
ATOM 4402 O O . SER A 1 50 ? -7.656 -0.084 5.704 1.00 0.00 28 SER A O 4
ATOM 4410 N N . VAL A 1 51 ? -8.961 0.979 7.218 1.00 0.00 29 VAL A N 4
ATOM 4411 C CA . VAL A 1 51 ? -8.402 2.320 6.989 1.00 0.00 29 VAL A CA 4
ATOM 4412 C C . VAL A 1 51 ? -6.994 2.395 7.608 1.00 0.00 29 VAL A C 4
ATOM 4413 O O . VAL A 1 51 ? -6.725 1.744 8.623 1.00 0.00 29 VAL A O 4
ATOM 4426 N N . LEU A 1 52 ? -6.078 3.147 6.981 1.00 0.00 30 LEU A N 4
ATOM 4427 C CA . LEU A 1 52 ? -4.714 3.311 7.508 1.00 0.00 30 LEU A CA 4
ATOM 4428 C C . LEU A 1 52 ? -4.583 4.669 8.207 1.00 0.00 30 LEU A C 4
ATOM 4429 O O . LEU A 1 52 ? -4.456 4.723 9.435 1.00 0.00 30 LEU A O 4
ATOM 4445 N N . LEU A 1 53 ? -4.604 5.760 7.411 1.00 0.00 31 LEU A N 4
ATOM 4446 C CA . LEU A 1 53 ? -4.525 7.133 7.933 1.00 0.00 31 LEU A CA 4
ATOM 4447 C C . LEU A 1 53 ? -5.666 7.423 8.926 1.00 0.00 31 LEU A C 4
ATOM 4448 O O . LEU A 1 53 ? -6.843 7.388 8.558 1.00 0.00 31 LEU A O 4
ATOM 4464 N N . GLY A 1 54 ? -5.285 7.655 10.190 1.00 0.00 32 GLY A N 4
ATOM 4465 C CA . GLY A 1 54 ? -6.216 8.035 11.247 1.00 0.00 32 GLY A CA 4
ATOM 4466 C C . GLY A 1 54 ? -6.704 6.851 12.067 1.00 0.00 32 GLY A C 4
ATOM 4467 O O . GLY A 1 54 ? -6.878 6.967 13.286 1.00 0.00 32 GLY A O 4
ATOM 4471 N N . ASN A 1 55 ? -6.937 5.712 11.390 1.00 0.00 33 ASN A N 4
ATOM 4472 C CA . ASN A 1 55 ? -7.430 4.484 12.036 1.00 0.00 33 ASN A CA 4
ATOM 4473 C C . ASN A 1 55 ? -6.293 3.807 12.805 1.00 0.00 33 ASN A C 4
ATOM 4474 O O . ASN A 1 55 ? -6.437 3.507 13.988 1.00 0.00 33 ASN A O 4
ATOM 4485 N N . ILE A 1 56 ? -5.158 3.584 12.116 1.00 0.00 34 ILE A N 4
ATOM 4486 C CA . ILE A 1 56 ? -3.959 3.025 12.742 1.00 0.00 34 ILE A CA 4
ATOM 4487 C C . ILE A 1 56 ? -3.252 4.162 13.505 1.00 0.00 34 ILE A C 4
ATOM 4488 O O . ILE A 1 56 ? -2.721 5.085 12.872 1.00 0.00 34 ILE A O 4
ATOM 4504 N N . PRO A 1 57 ? -3.216 4.112 14.873 1.00 0.00 35 PRO A N 4
ATOM 4505 C CA . PRO A 1 57 ? -2.611 5.180 15.697 1.00 0.00 35 PRO A CA 4
ATOM 4506 C C . PRO A 1 57 ? -1.075 5.061 15.765 1.00 0.00 35 PRO A C 4
ATOM 4507 O O . PRO A 1 57 ? -0.408 5.848 16.446 1.00 0.00 35 PRO A O 4
ATOM 4518 N N . GLU A 1 58 ? -0.531 4.061 15.045 1.00 0.00 36 GLU A N 4
ATOM 4519 C CA . GLU A 1 58 ? 0.911 3.820 14.944 1.00 0.00 36 GLU A CA 4
ATOM 4520 C C . GLU A 1 58 ? 1.452 4.454 13.656 1.00 0.00 36 GLU A C 4
ATOM 4521 O O . GLU A 1 58 ? 2.659 4.698 13.532 1.00 0.00 36 GLU A O 4
ATOM 4533 N N . LEU A 1 59 ? 0.541 4.727 12.695 1.00 0.00 37 LEU A N 4
ATOM 4534 C CA . LEU A 1 59 ? 0.914 5.277 11.392 1.00 0.00 37 LEU A CA 4
ATOM 4535 C C . LEU A 1 59 ? 1.130 6.792 11.520 1.00 0.00 37 LEU A C 4
ATOM 4536 O O . LEU A 1 59 ? 0.169 7.566 11.563 1.00 0.00 37 LEU A O 4
ATOM 4552 N N . ASP A 1 60 ? 2.401 7.179 11.680 1.00 0.00 38 ASP A N 4
ATOM 4553 C CA . ASP A 1 60 ? 2.861 8.578 11.672 1.00 0.00 38 ASP A CA 4
ATOM 4554 C C . ASP A 1 60 ? 3.246 8.990 10.231 1.00 0.00 38 ASP A C 4
ATOM 4555 O O . ASP A 1 60 ? 3.217 8.155 9.318 1.00 0.00 38 ASP A O 4
ATOM 4564 N N . SER A 1 61 ? 3.566 10.277 10.033 1.00 0.00 39 SER A N 4
ATOM 4565 C CA . SER A 1 61 ? 4.070 10.802 8.752 1.00 0.00 39 SER A CA 4
ATOM 4566 C C . SER A 1 61 ? 5.384 10.088 8.334 1.00 0.00 39 SER A C 4
ATOM 4567 O O . SER A 1 61 ? 5.516 9.603 7.213 1.00 0.00 39 SER A O 4
ATOM 4574 N N . MET A 1 62 ? 6.343 9.996 9.261 1.00 0.00 40 MET A N 4
ATOM 4575 C CA . MET A 1 62 ? 7.608 9.270 9.017 1.00 0.00 40 MET A CA 4
ATOM 4576 C C . MET A 1 62 ? 7.334 7.787 8.707 1.00 0.00 40 MET A C 4
ATOM 4577 O O . MET A 1 62 ? 8.063 7.158 7.942 1.00 0.00 40 MET A O 4
ATOM 4591 N N . ALA A 1 63 ? 6.257 7.260 9.303 1.00 0.00 41 ALA A N 4
ATOM 4592 C CA . ALA A 1 63 ? 5.807 5.889 9.065 1.00 0.00 41 ALA A CA 4
ATOM 4593 C C . ALA A 1 63 ? 5.238 5.697 7.645 1.00 0.00 41 ALA A C 4
ATOM 4594 O O . ALA A 1 63 ? 5.322 4.586 7.120 1.00 0.00 41 ALA A O 4
ATOM 4601 N N . VAL A 1 64 ? 4.654 6.772 7.023 1.00 0.00 42 VAL A N 4
ATOM 4602 C CA . VAL A 1 64 ? 4.221 6.706 5.599 1.00 0.00 42 VAL A CA 4
ATOM 4603 C C . VAL A 1 64 ? 5.462 6.497 4.708 1.00 0.00 42 VAL A C 4
ATOM 4604 O O . VAL A 1 64 ? 5.423 5.742 3.739 1.00 0.00 42 VAL A O 4
ATOM 4617 N N . VAL A 1 65 ? 6.576 7.146 5.099 1.00 0.00 43 VAL A N 4
ATOM 4618 C CA . VAL A 1 65 ? 7.856 7.057 4.351 1.00 0.00 43 VAL A CA 4
ATOM 4619 C C . VAL A 1 65 ? 8.422 5.635 4.439 1.00 0.00 43 VAL A C 4
ATOM 4620 O O . VAL A 1 65 ? 8.823 5.046 3.436 1.00 0.00 43 VAL A O 4
ATOM 4633 N N . ASN A 1 66 ? 8.428 5.126 5.678 1.00 0.00 44 ASN A N 4
ATOM 4634 C CA . ASN A 1 66 ? 8.941 3.797 6.029 1.00 0.00 44 ASN A CA 4
ATOM 4635 C C . ASN A 1 66 ? 8.215 2.673 5.265 1.00 0.00 44 ASN A C 4
ATOM 4636 O O . ASN A 1 66 ? 8.859 1.733 4.777 1.00 0.00 44 ASN A O 4
ATOM 4647 N N . VAL A 1 67 ? 6.877 2.774 5.157 1.00 0.00 45 VAL A N 4
ATOM 4648 C CA . VAL A 1 67 ? 6.070 1.747 4.475 1.00 0.00 45 VAL A CA 4
ATOM 4649 C C . VAL A 1 67 ? 6.200 1.846 2.947 1.00 0.00 45 VAL A C 4
ATOM 4650 O O . VAL A 1 67 ? 6.114 0.817 2.280 1.00 0.00 45 VAL A O 4
ATOM 4663 N N . ILE A 1 68 ? 6.414 3.073 2.399 1.00 0.00 46 ILE A N 4
ATOM 4664 C CA . ILE A 1 68 ? 6.718 3.234 0.956 1.00 0.00 46 ILE A CA 4
ATOM 4665 C C . ILE A 1 68 ? 8.001 2.458 0.644 1.00 0.00 46 ILE A C 4
ATOM 4666 O O . ILE A 1 68 ? 7.988 1.562 -0.189 1.00 0.00 46 ILE A O 4
ATOM 4682 N N . THR A 1 69 ? 9.064 2.777 1.412 1.00 0.00 47 THR A N 4
ATOM 4683 C CA . THR A 1 69 ? 10.398 2.169 1.286 1.00 0.00 47 THR A CA 4
ATOM 4684 C C . THR A 1 69 ? 10.304 0.631 1.302 1.00 0.00 47 THR A C 4
ATOM 4685 O O . THR A 1 69 ? 10.826 -0.036 0.414 1.00 0.00 47 THR A O 4
ATOM 4696 N N . ALA A 1 70 ? 9.568 0.111 2.300 1.00 0.00 48 ALA A N 4
ATOM 4697 C CA . ALA A 1 70 ? 9.365 -1.334 2.502 1.00 0.00 48 ALA A CA 4
ATOM 4698 C C . ALA A 1 70 ? 8.643 -1.991 1.303 1.00 0.00 48 ALA A C 4
ATOM 4699 O O . ALA A 1 70 ? 9.061 -3.055 0.848 1.00 0.00 48 ALA A O 4
ATOM 4706 N N . LEU A 1 71 ? 7.585 -1.332 0.781 1.00 0.00 49 LEU A N 4
ATOM 4707 C CA . LEU A 1 71 ? 6.866 -1.785 -0.445 1.00 0.00 49 LEU A CA 4
ATOM 4708 C C . LEU A 1 71 ? 7.859 -1.935 -1.628 1.00 0.00 49 LEU A C 4
ATOM 4709 O O . LEU A 1 71 ? 7.889 -2.977 -2.297 1.00 0.00 49 LEU A O 4
ATOM 4725 N N . GLU A 1 72 ? 8.697 -0.895 -1.820 1.00 0.00 50 GLU A N 4
ATOM 4726 C CA . GLU A 1 72 ? 9.707 -0.835 -2.900 1.00 0.00 50 GLU A CA 4
ATOM 4727 C C . GLU A 1 72 ? 10.706 -2.002 -2.795 1.00 0.00 50 GLU A C 4
ATOM 4728 O O . GLU A 1 72 ? 11.042 -2.622 -3.801 1.00 0.00 50 GLU A O 4
ATOM 4740 N N . GLU A 1 73 ? 11.164 -2.276 -1.559 1.00 0.00 51 GLU A N 4
ATOM 4741 C CA . GLU A 1 73 ? 12.163 -3.319 -1.273 1.00 0.00 51 GLU A CA 4
ATOM 4742 C C . GLU A 1 73 ? 11.608 -4.722 -1.593 1.00 0.00 51 GLU A C 4
ATOM 4743 O O . GLU A 1 73 ? 12.158 -5.440 -2.438 1.00 0.00 51 GLU A O 4
ATOM 4755 N N . TYR A 1 74 ? 10.496 -5.083 -0.922 1.00 0.00 52 TYR A N 4
ATOM 4756 C CA . TYR A 1 74 ? 9.923 -6.445 -0.963 1.00 0.00 52 TYR A CA 4
ATOM 4757 C C . TYR A 1 74 ? 9.363 -6.802 -2.354 1.00 0.00 52 TYR A C 4
ATOM 4758 O O . TYR A 1 74 ? 9.615 -7.899 -2.863 1.00 0.00 52 TYR A O 4
ATOM 4776 N N . PHE A 1 75 ? 8.619 -5.871 -2.969 1.00 0.00 53 PHE A N 4
ATOM 4777 C CA . PHE A 1 75 ? 8.016 -6.090 -4.302 1.00 0.00 53 PHE A CA 4
ATOM 4778 C C . PHE A 1 75 ? 9.037 -5.814 -5.434 1.00 0.00 53 PHE A C 4
ATOM 4779 O O . PHE A 1 75 ? 8.841 -6.288 -6.554 1.00 0.00 53 PHE A O 4
ATOM 4796 N N . ASP A 1 76 ? 10.104 -5.029 -5.132 1.00 0.00 54 ASP A N 4
ATOM 4797 C CA . ASP A 1 76 ? 11.186 -4.682 -6.091 1.00 0.00 54 ASP A CA 4
ATOM 4798 C C . ASP A 1 76 ? 10.625 -3.844 -7.266 1.00 0.00 54 ASP A C 4
ATOM 4799 O O . ASP A 1 76 ? 10.559 -4.298 -8.415 1.00 0.00 54 ASP A O 4
ATOM 4808 N N . PHE A 1 77 ? 10.134 -2.644 -6.934 1.00 0.00 55 PHE A N 4
ATOM 4809 C CA . PHE A 1 77 ? 9.584 -1.691 -7.926 1.00 0.00 55 PHE A CA 4
ATOM 4810 C C . PHE A 1 77 ? 9.690 -0.254 -7.380 1.00 0.00 55 PHE A C 4
ATOM 4811 O O . PHE A 1 77 ? 10.298 -0.029 -6.323 1.00 0.00 55 PHE A O 4
ATOM 4828 N N . SER A 1 78 ? 9.121 0.710 -8.123 1.00 0.00 56 SER A N 4
ATOM 4829 C CA . SER A 1 78 ? 8.955 2.088 -7.658 1.00 0.00 56 SER A CA 4
ATOM 4830 C C . SER A 1 78 ? 7.511 2.567 -7.882 1.00 0.00 56 SER A C 4
ATOM 4831 O O . SER A 1 78 ? 7.032 2.575 -9.022 1.00 0.00 56 SER A O 4
ATOM 4839 N N . VAL A 1 79 ? 6.818 2.940 -6.781 1.00 0.00 57 VAL A N 4
ATOM 4840 C CA . VAL A 1 79 ? 5.556 3.696 -6.845 1.00 0.00 57 VAL A CA 4
ATOM 4841 C C . VAL A 1 79 ? 5.921 5.121 -7.307 1.00 0.00 57 VAL A C 4
ATOM 4842 O O . VAL A 1 79 ? 6.804 5.751 -6.704 1.00 0.00 57 VAL A O 4
ATOM 4855 N N . ASP A 1 80 ? 5.277 5.614 -8.373 1.00 0.00 58 ASP A N 4
ATOM 4856 C CA . ASP A 1 80 ? 5.629 6.909 -8.984 1.00 0.00 58 ASP A CA 4
ATOM 4857 C C . ASP A 1 80 ? 5.158 8.083 -8.095 1.00 0.00 58 ASP A C 4
ATOM 4858 O O . ASP A 1 80 ? 4.117 7.993 -7.464 1.00 0.00 58 ASP A O 4
ATOM 4867 N N . ASP A 1 81 ? 5.952 9.170 -8.064 1.00 0.00 59 ASP A N 4
ATOM 4868 C CA . ASP A 1 81 ? 5.676 10.380 -7.245 1.00 0.00 59 ASP A CA 4
ATOM 4869 C C . ASP A 1 81 ? 4.238 10.936 -7.449 1.00 0.00 59 ASP A C 4
ATOM 4870 O O . ASP A 1 81 ? 3.557 11.283 -6.476 1.00 0.00 59 ASP A O 4
ATOM 4879 N N . ASP A 1 82 ? 3.788 10.973 -8.717 1.00 0.00 60 ASP A N 4
ATOM 4880 C CA . ASP A 1 82 ? 2.488 11.574 -9.116 1.00 0.00 60 ASP A CA 4
ATOM 4881 C C . ASP A 1 82 ? 1.277 10.751 -8.629 1.00 0.00 60 ASP A C 4
ATOM 4882 O O . ASP A 1 82 ? 0.165 11.281 -8.546 1.00 0.00 60 ASP A O 4
ATOM 4891 N N . GLU A 1 83 ? 1.499 9.463 -8.305 1.00 0.00 61 GLU A N 4
ATOM 4892 C CA . GLU A 1 83 ? 0.422 8.553 -7.841 1.00 0.00 61 GLU A CA 4
ATOM 4893 C C . GLU A 1 83 ? 0.479 8.357 -6.308 1.00 0.00 61 GLU A C 4
ATOM 4894 O O . GLU A 1 83 ? -0.418 7.738 -5.726 1.00 0.00 61 GLU A O 4
ATOM 4906 N N . ILE A 1 84 ? 1.539 8.882 -5.659 1.00 0.00 62 ILE A N 4
ATOM 4907 C CA . ILE A 1 84 ? 1.679 8.838 -4.190 1.00 0.00 62 ILE A CA 4
ATOM 4908 C C . ILE A 1 84 ? 0.945 10.038 -3.559 1.00 0.00 62 ILE A C 4
ATOM 4909 O O . ILE A 1 84 ? 1.405 11.184 -3.652 1.00 0.00 62 ILE A O 4
ATOM 4925 N N . SER A 1 85 ? -0.215 9.764 -2.956 1.00 0.00 63 SER A N 4
ATOM 4926 C CA . SER A 1 85 ? -1.005 10.751 -2.205 1.00 0.00 63 SER A CA 4
ATOM 4927 C C . SER A 1 85 ? -1.441 10.147 -0.860 1.00 0.00 63 SER A C 4
ATOM 4928 O O . SER A 1 85 ? -1.245 8.954 -0.609 1.00 0.00 63 SER A O 4
ATOM 4936 N N . ALA A 1 86 ? -2.001 10.999 0.013 1.00 0.00 64 ALA A N 4
ATOM 4937 C CA . ALA A 1 86 ? -2.664 10.563 1.257 1.00 0.00 64 ALA A CA 4
ATOM 4938 C C . ALA A 1 86 ? -3.858 9.640 0.924 1.00 0.00 64 ALA A C 4
ATOM 4939 O O . ALA A 1 86 ? -4.155 8.689 1.645 1.00 0.00 64 ALA A O 4
ATOM 4946 N N . GLN A 1 87 ? -4.485 9.917 -0.234 1.00 0.00 65 GLN A N 4
ATOM 4947 C CA . GLN A 1 87 ? -5.642 9.157 -0.747 1.00 0.00 65 GLN A CA 4
ATOM 4948 C C . GLN A 1 87 ? -5.226 7.753 -1.243 1.00 0.00 65 GLN A C 4
ATOM 4949 O O . GLN A 1 87 ? -6.086 6.915 -1.512 1.00 0.00 65 GLN A O 4
ATOM 4963 N N . THR A 1 88 ? -3.904 7.520 -1.390 1.00 0.00 66 THR A N 4
ATOM 4964 C CA . THR A 1 88 ? -3.349 6.184 -1.661 1.00 0.00 66 THR A CA 4
ATOM 4965 C C . THR A 1 88 ? -3.405 5.354 -0.365 1.00 0.00 66 THR A C 4
ATOM 4966 O O . THR A 1 88 ? -3.788 4.189 -0.381 1.00 0.00 66 THR A O 4
ATOM 4977 N N . PHE A 1 89 ? -3.052 6.008 0.759 1.00 0.00 67 PHE A N 4
ATOM 4978 C CA . PHE A 1 89 ? -2.967 5.375 2.097 1.00 0.00 67 PHE A CA 4
ATOM 4979 C C . PHE A 1 89 ? -4.282 5.509 2.893 1.00 0.00 67 PHE A C 4
ATOM 4980 O O . PHE A 1 89 ? -4.279 5.373 4.125 1.00 0.00 67 PHE A O 4
ATOM 4997 N N . GLU A 1 90 ? -5.403 5.749 2.187 1.00 0.00 68 GLU A N 4
ATOM 4998 C CA . GLU A 1 90 ? -6.733 5.828 2.822 1.00 0.00 68 GLU A CA 4
ATOM 4999 C C . GLU A 1 90 ? -7.134 4.459 3.419 1.00 0.00 68 GLU A C 4
ATOM 5000 O O . GLU A 1 90 ? -7.607 4.389 4.550 1.00 0.00 68 GLU A O 4
ATOM 5012 N N . THR A 1 91 ? -6.926 3.373 2.650 1.00 0.00 69 THR A N 4
ATOM 5013 C CA . THR A 1 91 ? -7.275 2.012 3.075 1.00 0.00 69 THR A CA 4
ATOM 5014 C C . THR A 1 91 ? -6.330 0.978 2.435 1.00 0.00 69 THR A C 4
ATOM 5015 O O . THR A 1 91 ? -5.698 1.255 1.403 1.00 0.00 69 THR A O 4
ATOM 5026 N N . LEU A 1 92 ? -6.247 -0.215 3.071 1.00 0.00 70 LEU A N 4
ATOM 5027 C CA . LEU A 1 92 ? -5.428 -1.358 2.608 1.00 0.00 70 LEU A CA 4
ATOM 5028 C C . LEU A 1 92 ? -5.725 -1.708 1.138 1.00 0.00 70 LEU A C 4
ATOM 5029 O O . LEU A 1 92 ? -4.810 -2.021 0.362 1.00 0.00 70 LEU A O 4
ATOM 5045 N N . GLY A 1 93 ? -7.026 -1.646 0.799 1.00 0.00 71 GLY A N 4
ATOM 5046 C CA . GLY A 1 93 ? -7.521 -1.961 -0.533 1.00 0.00 71 GLY A CA 4
ATOM 5047 C C . GLY A 1 93 ? -6.897 -1.075 -1.588 1.00 0.00 71 GLY A C 4
ATOM 5048 O O . GLY A 1 93 ? -6.500 -1.560 -2.638 1.00 0.00 71 GLY A O 4
ATOM 5052 N N . SER A 1 94 ? -6.769 0.226 -1.273 1.00 0.00 72 SER A N 4
ATOM 5053 C CA . SER A 1 94 ? -6.163 1.211 -2.176 1.00 0.00 72 SER A CA 4
ATOM 5054 C C . SER A 1 94 ? -4.705 0.837 -2.504 1.00 0.00 72 SER A C 4
ATOM 5055 O O . SER A 1 94 ? -4.356 0.743 -3.678 1.00 0.00 72 SER A O 4
ATOM 5063 N N . LEU A 1 95 ? -3.885 0.551 -1.460 1.00 0.00 73 LEU A N 4
ATOM 5064 C CA . LEU A 1 95 ? -2.465 0.151 -1.643 1.00 0.00 73 LEU A CA 4
ATOM 5065 C C . LEU A 1 95 ? -2.372 -1.105 -2.519 1.00 0.00 73 LEU A C 4
ATOM 5066 O O . LEU A 1 95 ? -1.492 -1.202 -3.383 1.00 0.00 73 LEU A O 4
ATOM 5082 N N . ALA A 1 96 ? -3.309 -2.043 -2.281 1.00 0.00 74 ALA A N 4
ATOM 5083 C CA . ALA A 1 96 ? -3.406 -3.285 -3.040 1.00 0.00 74 ALA A CA 4
ATOM 5084 C C . ALA A 1 96 ? -3.661 -2.993 -4.524 1.00 0.00 74 ALA A C 4
ATOM 5085 O O . ALA A 1 96 ? -2.928 -3.489 -5.351 1.00 0.00 74 ALA A O 4
ATOM 5092 N N . LEU A 1 97 ? -4.651 -2.113 -4.827 1.00 0.00 75 LEU A N 4
ATOM 5093 C CA . LEU A 1 97 ? -5.040 -1.739 -6.220 1.00 0.00 75 LEU A CA 4
ATOM 5094 C C . LEU A 1 97 ? -3.835 -1.147 -6.993 1.00 0.00 75 LEU A C 4
ATOM 5095 O O . LEU A 1 97 ? -3.573 -1.521 -8.155 1.00 0.00 75 LEU A O 4
ATOM 5111 N N . PHE A 1 98 ? -3.108 -0.231 -6.317 1.00 0.00 76 PHE A N 4
ATOM 5112 C CA . PHE A 1 98 ? -1.897 0.402 -6.866 1.00 0.00 76 PHE A CA 4
ATOM 5113 C C . PHE A 1 98 ? -0.871 -0.666 -7.260 1.00 0.00 76 PHE A C 4
ATOM 5114 O O . PHE A 1 98 ? -0.507 -0.763 -8.428 1.00 0.00 76 PHE A O 4
ATOM 5131 N N . VAL A 1 99 ? -0.473 -1.511 -6.294 1.00 0.00 77 VAL A N 4
ATOM 5132 C CA . VAL A 1 99 ? 0.543 -2.559 -6.517 1.00 0.00 77 VAL A CA 4
ATOM 5133 C C . VAL A 1 99 ? 0.042 -3.672 -7.480 1.00 0.00 77 VAL A C 4
ATOM 5134 O O . VAL A 1 99 ? 0.869 -4.369 -8.077 1.00 0.00 77 VAL A O 4
ATOM 5147 N N . GLU A 1 100 ? -1.305 -3.857 -7.616 1.00 0.00 78 GLU A N 4
ATOM 5148 C CA . GLU A 1 100 ? -1.870 -4.749 -8.663 1.00 0.00 78 GLU A CA 4
ATOM 5149 C C . GLU A 1 100 ? -1.375 -4.251 -10.023 1.00 0.00 78 GLU A C 4
ATOM 5150 O O . GLU A 1 100 ? -0.800 -5.005 -10.801 1.00 0.00 78 GLU A O 4
ATOM 5162 N N . HIS A 1 101 ? -1.573 -2.935 -10.246 1.00 0.00 79 HIS A N 4
ATOM 5163 C CA . HIS A 1 101 ? -1.231 -2.273 -11.514 1.00 0.00 79 HIS A CA 4
ATOM 5164 C C . HIS A 1 101 ? 0.284 -2.326 -11.782 1.00 0.00 79 HIS A C 4
ATOM 5165 O O . HIS A 1 101 ? 0.712 -2.779 -12.841 1.00 0.00 79 HIS A O 4
ATOM 5180 N N . LYS A 1 102 ? 1.068 -1.891 -10.779 1.00 0.00 80 LYS A N 4
ATOM 5181 C CA . LYS A 1 102 ? 2.530 -1.682 -10.887 1.00 0.00 80 LYS A CA 4
ATOM 5182 C C . LYS A 1 102 ? 3.273 -2.953 -11.311 1.00 0.00 80 LYS A C 4
ATOM 5183 O O . LYS A 1 102 ? 4.096 -2.938 -12.234 1.00 0.00 80 LYS A O 4
ATOM 5202 N N . LEU A 1 103 ? 2.948 -4.052 -10.625 1.00 0.00 81 LEU A N 4
ATOM 5203 C CA . LEU A 1 103 ? 3.577 -5.359 -10.860 1.00 0.00 81 LEU A CA 4
ATOM 5204 C C . LEU A 1 103 ? 2.992 -6.043 -12.125 1.00 0.00 81 LEU A C 4
ATOM 5205 O O . LEU A 1 103 ? 3.602 -6.977 -12.652 1.00 0.00 81 LEU A O 4
ATOM 5221 N N . SER A 1 104 ? 1.818 -5.569 -12.606 1.00 0.00 82 SER A N 4
ATOM 5222 C CA . SER A 1 104 ? 1.237 -6.018 -13.897 1.00 0.00 82 SER A CA 4
ATOM 5223 C C . SER A 1 104 ? 1.732 -5.145 -15.076 1.00 0.00 82 SER A C 4
ATOM 5224 O O . SER A 1 104 ? 1.442 -5.459 -16.237 1.00 0.00 82 SER A O 4
ATOM 5232 N N . HIS A 1 105 ? 2.441 -4.030 -14.776 1.00 0.00 83 HIS A N 4
ATOM 5233 C CA . HIS A 1 105 ? 3.087 -3.186 -15.806 1.00 0.00 83 HIS A CA 4
ATOM 5234 C C . HIS A 1 105 ? 4.476 -3.777 -16.142 1.00 0.00 83 HIS A C 4
ATOM 5235 O O . HIS A 1 105 ? 5.456 -3.461 -15.439 1.00 0.00 83 HIS A O 4
ATOM 5293 N N . MET A 1 23 ? -7.840 -8.525 -5.217 1.00 0.00 1 MET A N 5
ATOM 5294 C CA . MET A 1 23 ? -6.384 -8.314 -5.235 1.00 0.00 1 MET A CA 5
ATOM 5295 C C . MET A 1 23 ? -5.651 -9.549 -4.728 1.00 0.00 1 MET A C 5
ATOM 5296 O O . MET A 1 23 ? -6.205 -10.369 -3.995 1.00 0.00 1 MET A O 5
ATOM 5310 N N . GLN A 1 24 ? -4.389 -9.659 -5.143 1.00 0.00 2 GLN A N 5
ATOM 5311 C CA . GLN A 1 24 ? -3.451 -10.659 -4.635 1.00 0.00 2 GLN A CA 5
ATOM 5312 C C . GLN A 1 24 ? -2.639 -10.023 -3.521 1.00 0.00 2 GLN A C 5
ATOM 5313 O O . GLN A 1 24 ? -2.496 -10.576 -2.426 1.00 0.00 2 GLN A O 5
ATOM 5327 N N . HIS A 1 25 ? -2.166 -8.806 -3.830 1.00 0.00 3 HIS A N 5
ATOM 5328 C CA . HIS A 1 25 ? -1.116 -8.130 -3.089 1.00 0.00 3 HIS A CA 5
ATOM 5329 C C . HIS A 1 25 ? -1.585 -7.564 -1.740 1.00 0.00 3 HIS A C 5
ATOM 5330 O O . HIS A 1 25 ? -0.737 -7.293 -0.911 1.00 0.00 3 HIS A O 5
ATOM 5345 N N . LEU A 1 26 ? -2.925 -7.406 -1.530 1.00 0.00 4 LEU A N 5
ATOM 5346 C CA . LEU A 1 26 ? -3.514 -6.790 -0.294 1.00 0.00 4 LEU A CA 5
ATOM 5347 C C . LEU A 1 26 ? -2.951 -7.410 0.999 1.00 0.00 4 LEU A C 5
ATOM 5348 O O . LEU A 1 26 ? -2.715 -6.716 1.997 1.00 0.00 4 LEU A O 5
ATOM 5364 N N . GLU A 1 27 ? -2.733 -8.733 0.948 1.00 0.00 5 GLU A N 5
ATOM 5365 C CA . GLU A 1 27 ? -2.317 -9.517 2.105 1.00 0.00 5 GLU A CA 5
ATOM 5366 C C . GLU A 1 27 ? -0.831 -9.273 2.422 1.00 0.00 5 GLU A C 5
ATOM 5367 O O . GLU A 1 27 ? -0.444 -9.147 3.589 1.00 0.00 5 GLU A O 5
ATOM 5379 N N . ALA A 1 28 ? -0.012 -9.203 1.366 1.00 0.00 6 ALA A N 5
ATOM 5380 C CA . ALA A 1 28 ? 1.420 -8.866 1.471 1.00 0.00 6 ALA A CA 5
ATOM 5381 C C . ALA A 1 28 ? 1.623 -7.400 1.901 1.00 0.00 6 ALA A C 5
ATOM 5382 O O . ALA A 1 28 ? 2.618 -7.077 2.543 1.00 0.00 6 ALA A O 5
ATOM 5389 N N . VAL A 1 29 ? 0.648 -6.529 1.572 1.00 0.00 7 VAL A N 5
ATOM 5390 C CA . VAL A 1 29 ? 0.670 -5.110 1.968 1.00 0.00 7 VAL A CA 5
ATOM 5391 C C . VAL A 1 29 ? 0.434 -4.995 3.487 1.00 0.00 7 VAL A C 5
ATOM 5392 O O . VAL A 1 29 ? 1.233 -4.375 4.188 1.00 0.00 7 VAL A O 5
ATOM 5405 N N . ARG A 1 30 ? -0.637 -5.654 3.993 1.00 0.00 8 ARG A N 5
ATOM 5406 C CA . ARG A 1 30 ? -0.983 -5.616 5.439 1.00 0.00 8 ARG A CA 5
ATOM 5407 C C . ARG A 1 30 ? 0.091 -6.339 6.259 1.00 0.00 8 ARG A C 5
ATOM 5408 O O . ARG A 1 30 ? 0.324 -5.998 7.415 1.00 0.00 8 ARG A O 5
ATOM 5429 N N . ASN A 1 31 ? 0.762 -7.309 5.612 1.00 0.00 9 ASN A N 5
ATOM 5430 C CA . ASN A 1 31 ? 1.862 -8.073 6.198 1.00 0.00 9 ASN A CA 5
ATOM 5431 C C . ASN A 1 31 ? 3.034 -7.132 6.519 1.00 0.00 9 ASN A C 5
ATOM 5432 O O . ASN A 1 31 ? 3.425 -6.980 7.688 1.00 0.00 9 ASN A O 5
ATOM 5443 N N . ILE A 1 32 ? 3.527 -6.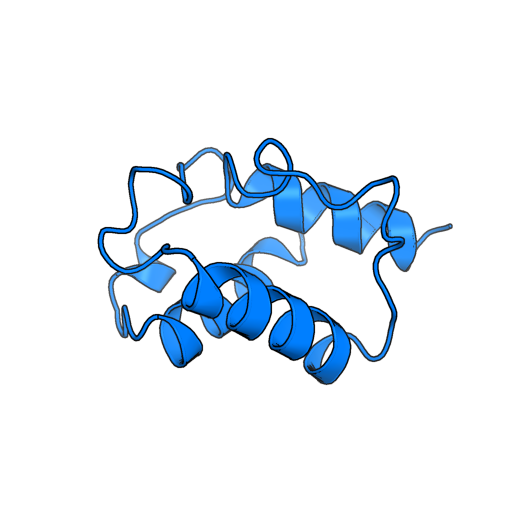454 5.467 1.00 0.00 10 ILE A N 5
ATOM 5444 C CA . ILE A 1 32 ? 4.667 -5.524 5.553 1.00 0.00 10 ILE A CA 5
ATOM 5445 C C . ILE A 1 32 ? 4.353 -4.356 6.501 1.00 0.00 10 ILE A C 5
ATOM 5446 O O . ILE A 1 32 ? 5.143 -4.060 7.397 1.00 0.00 10 ILE A O 5
ATOM 5462 N N . LEU A 1 33 ? 3.184 -3.720 6.297 1.00 0.00 11 LEU A N 5
ATOM 5463 C CA . LEU A 1 33 ? 2.722 -2.588 7.124 1.00 0.00 11 LEU A CA 5
ATOM 5464 C C . LEU A 1 33 ? 2.601 -2.994 8.600 1.00 0.00 11 LEU A C 5
ATOM 5465 O O . LEU A 1 33 ? 3.005 -2.246 9.473 1.00 0.00 11 LEU A O 5
ATOM 5481 N N . GLY A 1 34 ? 2.072 -4.193 8.871 1.00 0.00 12 GLY A N 5
ATOM 5482 C CA . GLY A 1 34 ? 1.893 -4.655 10.240 1.00 0.00 12 GLY A CA 5
ATOM 5483 C C . GLY A 1 34 ? 3.191 -5.077 10.910 1.00 0.00 12 GLY A C 5
ATOM 5484 O O . GLY A 1 34 ? 3.255 -5.163 12.137 1.00 0.00 12 GLY A O 5
ATOM 5488 N N . ASP A 1 35 ? 4.220 -5.373 10.098 1.00 0.00 13 ASP A N 5
ATOM 5489 C CA . ASP A 1 35 ? 5.580 -5.641 10.594 1.00 0.00 13 ASP A CA 5
ATOM 5490 C C . ASP A 1 35 ? 6.272 -4.328 11.002 1.00 0.00 13 ASP A C 5
ATOM 5491 O O . ASP A 1 35 ? 6.808 -4.228 12.106 1.00 0.00 13 ASP A O 5
ATOM 5500 N N . VAL A 1 36 ? 6.211 -3.319 10.108 1.00 0.00 14 VAL A N 5
ATOM 5501 C CA . VAL A 1 36 ? 6.869 -2.001 10.311 1.00 0.00 14 VAL A CA 5
ATOM 5502 C C . VAL A 1 36 ? 6.196 -1.238 11.467 1.00 0.00 14 VAL A C 5
ATOM 5503 O O . VAL A 1 36 ? 6.858 -0.750 12.390 1.00 0.00 14 VAL A O 5
ATOM 5516 N N . LEU A 1 37 ? 4.862 -1.188 11.409 1.00 0.00 15 LEU A N 5
ATOM 5517 C CA . LEU A 1 37 ? 4.028 -0.459 12.378 1.00 0.00 15 LEU A CA 5
ATOM 5518 C C . LEU A 1 37 ? 3.745 -1.318 13.630 1.00 0.00 15 LEU A C 5
ATOM 5519 O O . LEU A 1 37 ? 3.013 -0.879 14.524 1.00 0.00 15 LEU A O 5
ATOM 5535 N N . ASN A 1 38 ? 4.284 -2.559 13.648 1.00 0.00 16 ASN A N 5
ATOM 5536 C CA . ASN A 1 38 ? 4.304 -3.447 14.838 1.00 0.00 16 ASN A CA 5
ATOM 5537 C C . ASN A 1 38 ? 2.870 -3.901 15.235 1.00 0.00 16 ASN A C 5
ATOM 5538 O O . ASN A 1 38 ? 2.621 -4.279 16.376 1.00 0.00 16 ASN A O 5
ATOM 5549 N N . LEU A 1 39 ? 1.938 -3.905 14.253 1.00 0.00 17 LEU A N 5
ATOM 5550 C CA . LEU A 1 39 ? 0.558 -4.420 14.443 1.00 0.00 17 LEU A CA 5
ATOM 5551 C C . LEU A 1 39 ? 0.582 -5.907 14.843 1.00 0.00 17 LEU A C 5
ATOM 5552 O O . LEU A 1 39 ? -0.163 -6.320 15.741 1.00 0.00 17 LEU A O 5
ATOM 5568 N N . GLY A 1 40 ? 1.478 -6.678 14.183 1.00 0.00 18 GLY A N 5
ATOM 5569 C CA . GLY A 1 40 ? 1.669 -8.104 14.455 1.00 0.00 18 GLY A CA 5
ATOM 5570 C C . GLY A 1 40 ? 0.435 -8.959 14.189 1.00 0.00 18 GLY A C 5
ATOM 5571 O O . GLY A 1 40 ? 0.314 -9.584 13.135 1.00 0.00 18 GLY A O 5
ATOM 5575 N N . GLU A 1 41 ? -0.478 -8.976 15.160 1.00 0.00 19 GLU A N 5
ATOM 5576 C CA . GLU A 1 41 ? -1.745 -9.718 15.085 1.00 0.00 19 GLU A CA 5
ATOM 5577 C C . GLU A 1 41 ? -2.836 -8.849 14.413 1.00 0.00 19 GLU A C 5
ATOM 5578 O O . GLU A 1 41 ? -3.669 -9.355 13.645 1.00 0.00 19 GLU A O 5
ATOM 5590 N N . ARG A 1 42 ? -2.781 -7.525 14.697 1.00 0.00 20 ARG A N 5
ATOM 5591 C CA . ARG A 1 42 ? -3.787 -6.531 14.238 1.00 0.00 20 ARG A CA 5
ATOM 5592 C C . ARG A 1 42 ? -3.805 -6.436 12.687 1.00 0.00 20 ARG A C 5
ATOM 5593 O O . ARG A 1 42 ? -4.850 -6.150 12.086 1.00 0.00 20 ARG A O 5
ATOM 5614 N N . LYS A 1 43 ? -2.655 -6.722 12.049 1.00 0.00 21 LYS A N 5
ATOM 5615 C CA . LYS A 1 43 ? -2.525 -6.685 10.575 1.00 0.00 21 LYS A CA 5
ATOM 5616 C C . LYS A 1 43 ? -3.297 -7.841 9.900 1.00 0.00 21 LYS A C 5
ATOM 5617 O O . LYS A 1 43 ? -3.808 -7.690 8.794 1.00 0.00 21 LYS A O 5
ATOM 5636 N N . HIS A 1 44 ? -3.377 -8.989 10.592 1.00 0.00 22 HIS A N 5
ATOM 5637 C CA . HIS A 1 44 ? -3.994 -10.214 10.051 1.00 0.00 22 HIS A CA 5
ATOM 5638 C C . HIS A 1 44 ? -5.531 -10.145 10.160 1.00 0.00 22 HIS A C 5
ATOM 5639 O O . HIS A 1 44 ? -6.250 -10.681 9.309 1.00 0.00 22 HIS A O 5
ATOM 5654 N N . THR A 1 45 ? -6.019 -9.452 11.206 1.00 0.00 23 THR A N 5
ATOM 5655 C CA . THR A 1 45 ? -7.464 -9.369 11.521 1.00 0.00 23 THR A CA 5
ATOM 5656 C C . THR A 1 45 ? -8.174 -8.240 10.741 1.00 0.00 23 THR A C 5
ATOM 5657 O O . THR A 1 45 ? -9.403 -8.129 10.805 1.00 0.00 23 THR A O 5
ATOM 5668 N N . LEU A 1 46 ? -7.421 -7.412 9.992 1.00 0.00 24 LEU A N 5
ATOM 5669 C CA . LEU A 1 46 ? -8.019 -6.344 9.153 1.00 0.00 24 LEU A CA 5
ATOM 5670 C C . LEU A 1 46 ? -8.136 -6.822 7.691 1.00 0.00 24 LEU A C 5
ATOM 5671 O O . LEU A 1 46 ? -7.393 -7.720 7.265 1.00 0.00 24 LEU A O 5
ATOM 5687 N N . THR A 1 47 ? -9.070 -6.220 6.929 1.00 0.00 25 THR A N 5
ATOM 5688 C CA . THR A 1 47 ? -9.397 -6.641 5.548 1.00 0.00 25 THR A CA 5
ATOM 5689 C C . THR A 1 47 ? -8.983 -5.558 4.529 1.00 0.00 25 THR A C 5
ATOM 5690 O O . THR A 1 47 ? -8.393 -4.546 4.905 1.00 0.00 25 THR A O 5
ATOM 5701 N N . ALA A 1 48 ? -9.307 -5.775 3.237 1.00 0.00 26 ALA A N 5
ATOM 5702 C CA . ALA A 1 48 ? -9.101 -4.772 2.169 1.00 0.00 26 ALA A CA 5
ATOM 5703 C C . ALA A 1 48 ? -9.903 -3.486 2.458 1.00 0.00 26 ALA A C 5
ATOM 5704 O O . ALA A 1 48 ? -9.444 -2.374 2.189 1.00 0.00 26 ALA A O 5
ATOM 5711 N N . SER A 1 49 ? -11.097 -3.672 3.041 1.00 0.00 27 SER A N 5
ATOM 5712 C CA . SER A 1 49 ? -12.026 -2.577 3.351 1.00 0.00 27 SER A CA 5
ATOM 5713 C C . SER A 1 49 ? -11.583 -1.767 4.592 1.00 0.00 27 SER A C 5
ATOM 5714 O O . SER A 1 49 ? -12.078 -0.652 4.799 1.00 0.00 27 SER A O 5
ATOM 5722 N N . SER A 1 50 ? -10.649 -2.318 5.409 1.00 0.00 28 SER A N 5
ATOM 5723 C CA . SER A 1 50 ? -10.191 -1.647 6.646 1.00 0.00 28 SER A CA 5
ATOM 5724 C C . SER A 1 50 ? -9.396 -0.375 6.315 1.00 0.00 28 SER A C 5
ATOM 5725 O O . SER A 1 50 ? -8.599 -0.364 5.364 1.00 0.00 28 SER A O 5
ATOM 5733 N N . VAL A 1 51 ? -9.615 0.670 7.114 1.00 0.00 29 VAL A N 5
ATOM 5734 C CA . VAL A 1 51 ? -8.961 1.972 6.951 1.00 0.00 29 VAL A CA 5
ATOM 5735 C C . VAL A 1 51 ? -7.581 1.941 7.642 1.00 0.00 29 VAL A C 5
ATOM 5736 O O . VAL A 1 51 ? -7.420 1.286 8.677 1.00 0.00 29 VAL A O 5
ATOM 5749 N N . LEU A 1 52 ? -6.582 2.606 7.043 1.00 0.00 30 LEU A N 5
ATOM 5750 C CA . LEU A 1 52 ? -5.217 2.686 7.611 1.00 0.00 30 LEU A CA 5
ATOM 5751 C C . LEU A 1 52 ? -4.935 4.115 8.091 1.00 0.00 30 LEU A C 5
ATOM 5752 O O . LEU A 1 52 ? -4.842 4.374 9.296 1.00 0.00 30 LEU A O 5
ATOM 5768 N N . LEU A 1 53 ? -4.791 5.025 7.114 1.00 0.00 31 LEU A N 5
ATOM 5769 C CA . LEU A 1 53 ? -4.614 6.464 7.341 1.00 0.00 31 LEU A CA 5
ATOM 5770 C C . LEU A 1 53 ? -5.777 7.031 8.191 1.00 0.00 31 LEU A C 5
ATOM 5771 O O . LEU A 1 53 ? -6.930 7.038 7.746 1.00 0.00 31 LEU A O 5
ATOM 5787 N N . GLY A 1 54 ? -5.455 7.451 9.428 1.00 0.00 32 GLY A N 5
ATOM 5788 C CA . GLY A 1 54 ? -6.434 8.012 10.363 1.00 0.00 32 GLY A CA 5
ATOM 5789 C C . GLY A 1 54 ? -6.938 6.987 11.375 1.00 0.00 32 GLY A C 5
ATOM 5790 O O . GLY A 1 54 ? -7.106 7.309 12.557 1.00 0.00 32 GLY A O 5
ATOM 5794 N N . ASN A 1 55 ? -7.179 5.746 10.908 1.00 0.00 33 ASN A N 5
ATOM 5795 C CA . ASN A 1 55 ? -7.735 4.656 11.745 1.00 0.00 33 ASN A CA 5
ATOM 5796 C C . ASN A 1 55 ? -6.641 4.055 12.641 1.00 0.00 33 ASN A C 5
ATOM 5797 O O . ASN A 1 55 ? -6.754 4.057 13.874 1.00 0.00 33 ASN A O 5
ATOM 5808 N N . ILE A 1 56 ? -5.580 3.536 11.998 1.00 0.00 34 ILE A N 5
ATOM 5809 C CA . ILE A 1 56 ? -4.443 2.927 12.698 1.00 0.00 34 ILE A CA 5
ATOM 5810 C C . ILE A 1 56 ? -3.568 4.051 13.285 1.00 0.00 34 ILE A C 5
ATOM 5811 O O . ILE A 1 56 ? -3.055 4.875 12.515 1.00 0.00 34 ILE A O 5
ATOM 5827 N N . PRO A 1 57 ? -3.363 4.099 14.639 1.00 0.00 35 PRO A N 5
ATOM 5828 C CA . PRO A 1 57 ? -2.589 5.181 15.295 1.00 0.00 35 PRO A CA 5
ATOM 5829 C C . PRO A 1 57 ? -1.084 5.113 14.963 1.00 0.00 35 PRO A C 5
ATOM 5830 O O . PRO A 1 57 ? -0.353 6.072 15.211 1.00 0.00 35 PRO A O 5
ATOM 5841 N N . GLU A 1 58 ? -0.641 3.973 14.388 1.00 0.00 36 GLU A N 5
ATOM 5842 C CA . GLU A 1 58 ? 0.771 3.726 14.055 1.00 0.00 36 GLU A CA 5
ATOM 5843 C C . GLU A 1 58 ? 1.121 4.279 12.663 1.00 0.00 36 GLU A C 5
ATOM 5844 O O . GLU A 1 58 ? 2.303 4.396 12.321 1.00 0.00 36 GLU A O 5
ATOM 5856 N N . LEU A 1 59 ? 0.084 4.617 11.868 1.00 0.00 37 LEU A N 5
ATOM 5857 C CA . LEU A 1 59 ? 0.252 5.173 10.517 1.00 0.00 37 LEU A CA 5
ATOM 5858 C C . LEU A 1 59 ? 0.588 6.678 10.664 1.00 0.00 37 LEU A C 5
ATOM 5859 O O . LEU A 1 59 ? -0.291 7.540 10.633 1.00 0.00 37 LEU A O 5
ATOM 5875 N N . ASP A 1 60 ? 1.871 6.943 10.928 1.00 0.00 38 ASP A N 5
ATOM 5876 C CA . ASP A 1 60 ? 2.456 8.290 11.093 1.00 0.00 38 ASP A CA 5
ATOM 5877 C C . ASP A 1 60 ? 3.084 8.760 9.757 1.00 0.00 38 ASP A C 5
ATOM 5878 O O . ASP A 1 60 ? 3.175 7.978 8.808 1.00 0.00 38 ASP A O 5
ATOM 5887 N N . SER A 1 61 ? 3.487 10.044 9.702 1.00 0.00 39 SER A N 5
ATOM 5888 C CA . SER A 1 61 ? 4.286 10.629 8.605 1.00 0.00 39 SER A CA 5
ATOM 5889 C C . SER A 1 61 ? 5.497 9.747 8.199 1.00 0.00 39 SER A C 5
ATOM 5890 O O . SER A 1 61 ? 5.535 9.167 7.111 1.00 0.00 39 SER A O 5
ATOM 5897 N N . MET A 1 62 ? 6.477 9.629 9.091 1.00 0.00 40 MET A N 5
ATOM 5898 C CA . MET A 1 62 ? 7.704 8.868 8.806 1.00 0.00 40 MET A CA 5
ATOM 5899 C C . MET A 1 62 ? 7.412 7.371 8.643 1.00 0.00 40 MET A C 5
ATOM 5900 O O . MET A 1 62 ? 8.158 6.657 7.970 1.00 0.00 40 MET A O 5
ATOM 5914 N N . ALA A 1 63 ? 6.302 6.934 9.249 1.00 0.00 41 ALA A N 5
ATOM 5915 C CA . ALA A 1 63 ? 5.794 5.570 9.112 1.00 0.00 41 ALA A CA 5
ATOM 5916 C C . ALA A 1 63 ? 5.341 5.258 7.673 1.00 0.00 41 ALA A C 5
ATOM 5917 O O . ALA A 1 63 ? 5.543 4.133 7.214 1.00 0.00 41 ALA A O 5
ATOM 5924 N N . VAL A 1 64 ? 4.727 6.246 6.955 1.00 0.00 42 VAL A N 5
ATOM 5925 C CA . VAL A 1 64 ? 4.344 6.043 5.535 1.00 0.00 42 VAL A CA 5
ATOM 5926 C C . VAL A 1 64 ? 5.603 5.948 4.667 1.00 0.00 42 VAL A C 5
ATOM 5927 O O . VAL A 1 64 ? 5.647 5.153 3.736 1.00 0.00 42 VAL A O 5
ATOM 5940 N N . VAL A 1 65 ? 6.628 6.759 5.004 1.00 0.00 43 VAL A N 5
ATOM 5941 C CA . VAL A 1 65 ? 7.911 6.772 4.254 1.00 0.00 43 VAL A CA 5
ATOM 5942 C C . VAL A 1 65 ? 8.566 5.379 4.337 1.00 0.00 43 VAL A C 5
ATOM 5943 O O . VAL A 1 65 ? 8.998 4.805 3.330 1.00 0.00 43 VAL A O 5
ATOM 5956 N N . ASN A 1 66 ? 8.554 4.854 5.567 1.00 0.00 44 ASN A N 5
ATOM 5957 C CA . ASN A 1 66 ? 9.113 3.545 5.929 1.00 0.00 44 ASN A CA 5
ATOM 5958 C C . ASN A 1 66 ? 8.431 2.370 5.192 1.00 0.00 44 ASN A C 5
ATOM 5959 O O . ASN A 1 66 ? 9.112 1.514 4.607 1.00 0.00 44 ASN A O 5
ATOM 5970 N N . VAL A 1 67 ? 7.087 2.335 5.226 1.00 0.00 45 VAL A N 5
ATOM 5971 C CA . VAL A 1 67 ? 6.307 1.233 4.619 1.00 0.00 45 VAL A CA 5
ATOM 5972 C C . VAL A 1 67 ? 6.340 1.295 3.078 1.00 0.00 45 VAL A C 5
ATOM 5973 O O . VAL A 1 67 ? 6.276 0.252 2.434 1.00 0.00 45 VAL A O 5
ATOM 5986 N N . ILE A 1 68 ? 6.450 2.516 2.500 1.00 0.00 46 ILE A N 5
ATOM 5987 C CA . ILE A 1 68 ? 6.608 2.691 1.034 1.00 0.00 46 ILE A CA 5
ATOM 5988 C C . ILE A 1 68 ? 7.929 2.055 0.599 1.00 0.00 46 ILE A C 5
ATOM 5989 O O . ILE A 1 68 ? 7.940 1.216 -0.304 1.00 0.00 46 ILE A O 5
ATOM 6005 N N . THR A 1 69 ? 9.016 2.425 1.311 1.00 0.00 47 THR A N 5
ATOM 6006 C CA . THR A 1 69 ? 10.369 1.902 1.064 1.00 0.00 47 THR A CA 5
ATOM 6007 C C . THR A 1 69 ? 10.374 0.363 1.075 1.00 0.00 47 THR A C 5
ATOM 6008 O O . THR A 1 69 ? 10.860 -0.269 0.138 1.00 0.00 47 THR A O 5
ATOM 6019 N N . ALA A 1 70 ? 9.754 -0.211 2.122 1.00 0.00 48 ALA A N 5
ATOM 6020 C CA . ALA A 1 70 ? 9.655 -1.666 2.308 1.00 0.00 48 ALA A CA 5
ATOM 6021 C C . ALA A 1 70 ? 8.858 -2.350 1.161 1.00 0.00 48 ALA A C 5
ATOM 6022 O O . ALA A 1 70 ? 9.296 -3.379 0.639 1.00 0.00 48 ALA A O 5
ATOM 6029 N N . LEU A 1 71 ? 7.717 -1.747 0.753 1.00 0.00 49 LEU A N 5
ATOM 6030 C CA . LEU A 1 71 ? 6.891 -2.236 -0.390 1.00 0.00 49 LEU A CA 5
ATOM 6031 C C . LEU A 1 71 ? 7.737 -2.306 -1.681 1.00 0.00 49 LEU A C 5
ATOM 6032 O O . LEU A 1 71 ? 7.716 -3.316 -2.397 1.00 0.00 49 LEU A O 5
ATOM 6048 N N . GLU A 1 72 ? 8.492 -1.224 -1.931 1.00 0.00 50 GLU A N 5
ATOM 6049 C CA . GLU A 1 72 ? 9.400 -1.101 -3.084 1.00 0.00 50 GLU A CA 5
ATOM 6050 C C . GLU A 1 72 ? 10.463 -2.218 -3.079 1.00 0.00 50 GLU A C 5
ATOM 6051 O O . GLU A 1 72 ? 10.714 -2.840 -4.116 1.00 0.00 50 GLU A O 5
ATOM 6063 N N . GLU A 1 73 ? 11.050 -2.471 -1.887 1.00 0.00 51 GLU A N 5
ATOM 6064 C CA . GLU A 1 73 ? 12.105 -3.486 -1.694 1.00 0.00 51 GLU A CA 5
ATOM 6065 C C . GLU A 1 73 ? 11.612 -4.887 -2.087 1.00 0.00 51 GLU A C 5
ATOM 6066 O O . GLU A 1 73 ? 12.139 -5.499 -3.025 1.00 0.00 51 GLU A O 5
ATOM 6078 N N . TYR A 1 74 ? 10.570 -5.355 -1.379 1.00 0.00 52 TYR A N 5
ATOM 6079 C CA . TYR A 1 74 ? 10.072 -6.735 -1.494 1.00 0.00 52 TYR A CA 5
ATOM 6080 C C . TYR A 1 74 ? 9.447 -7.005 -2.871 1.00 0.00 52 TYR A C 5
ATOM 6081 O O . TYR A 1 74 ? 9.833 -7.961 -3.555 1.00 0.00 52 TYR A O 5
ATOM 6099 N N . PHE A 1 75 ? 8.513 -6.136 -3.295 1.00 0.00 53 PHE A N 5
ATOM 6100 C CA . PHE A 1 75 ? 7.785 -6.311 -4.569 1.00 0.00 53 PHE A CA 5
ATOM 6101 C C . PHE A 1 75 ? 8.676 -5.955 -5.788 1.00 0.00 53 PHE A C 5
ATOM 6102 O O . PHE A 1 75 ? 8.325 -6.303 -6.922 1.00 0.00 53 PHE A O 5
ATOM 6119 N N . ASP A 1 76 ? 9.803 -5.239 -5.540 1.00 0.00 54 ASP A N 5
ATOM 6120 C CA . ASP A 1 76 ? 10.811 -4.888 -6.567 1.00 0.00 54 ASP A CA 5
ATOM 6121 C C . ASP A 1 76 ? 10.226 -3.879 -7.582 1.00 0.00 54 ASP A C 5
ATOM 6122 O O . ASP A 1 76 ? 9.940 -4.211 -8.735 1.00 0.00 54 ASP A O 5
ATOM 6131 N N . PHE A 1 77 ? 9.947 -2.666 -7.084 1.00 0.00 55 PHE A N 5
ATOM 6132 C CA . PHE A 1 77 ? 9.537 -1.509 -7.912 1.00 0.00 55 PHE A CA 5
ATOM 6133 C C . PHE A 1 77 ? 9.857 -0.206 -7.149 1.00 0.00 55 PHE A C 5
ATOM 6134 O O . PHE A 1 77 ? 10.574 -0.237 -6.147 1.00 0.00 55 PHE A O 5
ATOM 6151 N N . SER A 1 78 ? 9.371 0.939 -7.660 1.00 0.00 56 SER A N 5
ATOM 6152 C CA . SER A 1 78 ? 9.369 2.216 -6.925 1.00 0.00 56 SER A CA 5
ATOM 6153 C C . SER A 1 78 ? 7.985 2.884 -7.069 1.00 0.00 56 SER A C 5
ATOM 6154 O O . SER A 1 78 ? 7.381 2.822 -8.145 1.00 0.00 56 SER A O 5
ATOM 6162 N N . VAL A 1 79 ? 7.466 3.466 -5.966 1.00 0.00 57 VAL A N 5
ATOM 6163 C CA . VAL A 1 79 ? 6.191 4.213 -5.968 1.00 0.00 57 VAL A CA 5
ATOM 6164 C C . VAL A 1 79 ? 6.495 5.695 -6.288 1.00 0.00 57 VAL A C 5
ATOM 6165 O O . VAL A 1 79 ? 7.288 6.326 -5.580 1.00 0.00 57 VAL A O 5
ATOM 6178 N N . ASP A 1 80 ? 5.879 6.236 -7.353 1.00 0.00 58 ASP A N 5
ATOM 6179 C CA . ASP A 1 80 ? 6.172 7.595 -7.870 1.00 0.00 58 ASP A CA 5
ATOM 6180 C C . ASP A 1 80 ? 5.305 8.663 -7.164 1.00 0.00 58 ASP A C 5
ATOM 6181 O O . ASP A 1 80 ? 4.197 8.370 -6.724 1.00 0.00 58 ASP A O 5
ATOM 6190 N N . ASP A 1 81 ? 5.816 9.911 -7.118 1.00 0.00 59 ASP A N 5
ATOM 6191 C CA . ASP A 1 81 ? 5.147 11.073 -6.475 1.00 0.00 59 ASP A CA 5
ATOM 6192 C C . ASP A 1 81 ? 3.726 11.318 -7.035 1.00 0.00 59 ASP A C 5
ATOM 6193 O O . ASP A 1 81 ? 2.810 11.674 -6.285 1.00 0.00 59 ASP A O 5
ATOM 6202 N N . ASP A 1 82 ? 3.562 11.098 -8.351 1.00 0.00 60 ASP A N 5
ATOM 6203 C CA . ASP A 1 82 ? 2.319 11.396 -9.096 1.00 0.00 60 ASP A CA 5
ATOM 6204 C C . ASP A 1 82 ? 1.145 10.515 -8.628 1.00 0.00 60 ASP A C 5
ATOM 6205 O O . ASP A 1 82 ? -0.009 10.958 -8.619 1.00 0.00 60 ASP A O 5
ATOM 6214 N N . GLU A 1 83 ? 1.454 9.272 -8.236 1.00 0.00 61 GLU A N 5
ATOM 6215 C CA . GLU A 1 83 ? 0.438 8.293 -7.790 1.00 0.00 61 GLU A CA 5
ATOM 6216 C C . GLU A 1 83 ? 0.331 8.273 -6.256 1.00 0.00 61 GLU A C 5
ATOM 6217 O O . GLU A 1 83 ? -0.677 7.810 -5.709 1.00 0.00 61 GLU A O 5
ATOM 6229 N N . ILE A 1 84 ? 1.385 8.755 -5.566 1.00 0.00 62 ILE A N 5
ATOM 6230 C CA . ILE A 1 84 ? 1.363 8.907 -4.107 1.00 0.00 62 ILE A CA 5
ATOM 6231 C C . ILE A 1 84 ? 0.501 10.122 -3.706 1.00 0.00 62 ILE A C 5
ATOM 6232 O O . ILE A 1 84 ? 0.728 11.239 -4.183 1.00 0.00 62 ILE A O 5
ATOM 6248 N N . SER A 1 85 ? -0.490 9.875 -2.852 1.00 0.00 63 SER A N 5
ATOM 6249 C CA . SER A 1 85 ? -1.220 10.907 -2.110 1.00 0.00 63 SER A CA 5
ATOM 6250 C C . SER A 1 85 ? -1.606 10.336 -0.730 1.00 0.00 63 SER A C 5
ATOM 6251 O O . SER A 1 85 ? -1.260 9.194 -0.401 1.00 0.00 63 SER A O 5
ATOM 6259 N N . ALA A 1 86 ? -2.308 11.140 0.079 1.00 0.00 64 ALA A N 5
ATOM 6260 C CA . ALA A 1 86 ? -2.946 10.660 1.314 1.00 0.00 64 ALA A CA 5
ATOM 6261 C C . ALA A 1 86 ? -4.050 9.640 0.963 1.00 0.00 64 ALA A C 5
ATOM 6262 O O . ALA A 1 86 ? -4.265 8.656 1.674 1.00 0.00 64 ALA A O 5
ATOM 6269 N N . GLN A 1 87 ? -4.684 9.862 -0.206 1.00 0.00 65 GLN A N 5
ATOM 6270 C CA . GLN A 1 87 ? -5.749 8.992 -0.744 1.00 0.00 65 GLN A CA 5
ATOM 6271 C C . GLN A 1 87 ? -5.214 7.587 -1.111 1.00 0.00 65 GLN A C 5
ATOM 6272 O O . GLN A 1 87 ? -5.996 6.673 -1.368 1.00 0.00 65 GLN A O 5
ATOM 6286 N N . THR A 1 88 ? -3.876 7.428 -1.144 1.00 0.00 66 THR A N 5
ATOM 6287 C CA . THR A 1 88 ? -3.231 6.130 -1.367 1.00 0.00 66 THR A CA 5
ATOM 6288 C C . THR A 1 88 ? -3.369 5.236 -0.116 1.00 0.00 66 THR A C 5
ATOM 6289 O O . THR A 1 88 ? -3.597 4.032 -0.243 1.00 0.00 66 THR A O 5
ATOM 6300 N N . PHE A 1 89 ? -3.261 5.838 1.096 1.00 0.00 67 PHE A N 5
ATOM 6301 C CA . PHE A 1 89 ? -3.243 5.083 2.368 1.00 0.00 67 PHE A CA 5
ATOM 6302 C C . PHE A 1 89 ? -4.607 5.032 3.061 1.00 0.00 67 PHE A C 5
ATOM 6303 O O . PHE A 1 89 ? -4.687 4.509 4.176 1.00 0.00 67 PHE A O 5
ATOM 6320 N N . GLU A 1 90 ? -5.671 5.529 2.396 1.00 0.00 68 GLU A N 5
ATOM 6321 C CA . GLU A 1 90 ? -7.025 5.603 2.997 1.00 0.00 68 GLU A CA 5
ATOM 6322 C C . GLU A 1 90 ? -7.502 4.208 3.481 1.00 0.00 68 GLU A C 5
ATOM 6323 O O . GLU A 1 90 ? -7.940 4.069 4.617 1.00 0.00 68 GLU A O 5
ATOM 6335 N N . THR A 1 91 ? -7.365 3.172 2.629 1.00 0.00 69 THR A N 5
ATOM 6336 C CA . THR A 1 91 ? -7.647 1.771 3.013 1.00 0.00 69 THR A CA 5
ATOM 6337 C C . THR A 1 91 ? -6.548 0.830 2.496 1.00 0.00 69 THR A C 5
ATOM 6338 O O . THR A 1 91 ? -5.734 1.204 1.634 1.00 0.00 69 THR A O 5
ATOM 6349 N N . LEU A 1 92 ? -6.555 -0.411 3.030 1.00 0.00 70 LEU A N 5
ATOM 6350 C CA . LEU A 1 92 ? -5.654 -1.491 2.589 1.00 0.00 70 LEU A CA 5
ATOM 6351 C C . LEU A 1 92 ? -5.855 -1.804 1.097 1.00 0.00 70 LEU A C 5
ATOM 6352 O O . LEU A 1 92 ? -4.895 -2.088 0.369 1.00 0.00 70 LEU A O 5
ATOM 6368 N N . GLY A 1 93 ? -7.131 -1.748 0.681 1.00 0.00 71 GLY A N 5
ATOM 6369 C CA . GLY A 1 93 ? -7.533 -1.992 -0.695 1.00 0.00 71 GLY A CA 5
ATOM 6370 C C . GLY A 1 93 ? -6.923 -0.980 -1.651 1.00 0.00 71 GLY A C 5
ATOM 6371 O O . GLY A 1 93 ? -6.571 -1.325 -2.774 1.00 0.00 71 GLY A O 5
ATOM 6375 N N . SER A 1 94 ? -6.781 0.273 -1.179 1.00 0.00 72 SER A N 5
ATOM 6376 C CA . SER A 1 94 ? -6.183 1.362 -1.965 1.00 0.00 72 SER A CA 5
ATOM 6377 C C . SER A 1 94 ? -4.715 1.038 -2.311 1.00 0.00 72 SER A C 5
ATOM 6378 O O . SER A 1 94 ? -4.355 1.025 -3.499 1.00 0.00 72 SER A O 5
ATOM 6386 N N . LEU A 1 95 ? -3.897 0.707 -1.274 1.00 0.00 73 LEU A N 5
ATOM 6387 C CA . LEU A 1 95 ? -2.483 0.290 -1.470 1.00 0.00 73 LEU A CA 5
ATOM 6388 C C . LEU A 1 95 ? -2.416 -0.915 -2.416 1.00 0.00 73 LEU A C 5
ATOM 6389 O O . LEU A 1 95 ? -1.568 -0.964 -3.309 1.00 0.00 73 LEU A O 5
ATOM 6405 N N . ALA A 1 96 ? -3.336 -1.869 -2.183 1.00 0.00 74 ALA A N 5
ATOM 6406 C CA . ALA A 1 96 ? -3.403 -3.125 -2.925 1.00 0.00 74 ALA A CA 5
ATOM 6407 C C . ALA A 1 96 ? -3.593 -2.886 -4.424 1.00 0.00 74 ALA A C 5
ATOM 6408 O O . ALA A 1 96 ? -2.846 -3.442 -5.213 1.00 0.00 74 ALA A O 5
ATOM 6415 N N . LEU A 1 97 ? -4.556 -2.016 -4.798 1.00 0.00 75 LEU A N 5
ATOM 6416 C CA . LEU A 1 97 ? -4.846 -1.713 -6.220 1.00 0.00 75 LEU A CA 5
ATOM 6417 C C . LEU A 1 97 ? -3.667 -0.969 -6.876 1.00 0.00 75 LEU A C 5
ATOM 6418 O O . LEU A 1 97 ? -3.332 -1.254 -8.032 1.00 0.00 75 LEU A O 5
ATOM 6434 N N . PHE A 1 98 ? -3.026 -0.037 -6.130 1.00 0.00 76 PHE A N 5
ATOM 6435 C CA . PHE A 1 98 ? -1.829 0.680 -6.624 1.00 0.00 76 PHE A CA 5
ATOM 6436 C C . PHE A 1 98 ? -0.720 -0.325 -6.995 1.00 0.00 76 PHE A C 5
ATOM 6437 O O . PHE A 1 98 ? -0.272 -0.353 -8.143 1.00 0.00 76 PHE A O 5
ATOM 6454 N N . VAL A 1 99 ? -0.350 -1.198 -6.037 1.00 0.00 77 VAL A N 5
ATOM 6455 C CA . VAL A 1 99 ? 0.725 -2.195 -6.225 1.00 0.00 77 VAL A CA 5
ATOM 6456 C C . VAL A 1 99 ? 0.329 -3.293 -7.248 1.00 0.00 77 VAL A C 5
ATOM 6457 O O . VAL A 1 99 ? 1.217 -3.920 -7.833 1.00 0.00 77 VAL A O 5
ATOM 6470 N N . GLU A 1 100 ? -1.000 -3.545 -7.452 1.00 0.00 78 GLU A N 5
ATOM 6471 C CA . GLU A 1 100 ? -1.470 -4.400 -8.576 1.00 0.00 78 GLU A CA 5
ATOM 6472 C C . GLU A 1 100 ? -0.951 -3.783 -9.881 1.00 0.00 78 GLU A C 5
ATOM 6473 O O . GLU A 1 100 ? -0.176 -4.400 -10.599 1.00 0.00 78 GLU A O 5
ATOM 6485 N N . HIS A 1 101 ? -1.302 -2.497 -10.079 1.00 0.00 79 HIS A N 5
ATOM 6486 C CA . HIS A 1 101 ? -1.011 -1.741 -11.320 1.00 0.00 79 HIS A CA 5
ATOM 6487 C C . HIS A 1 101 ? 0.502 -1.657 -11.589 1.00 0.00 79 HIS A C 5
ATOM 6488 O O . HIS A 1 101 ? 0.942 -1.695 -12.745 1.00 0.00 79 HIS A O 5
ATOM 6503 N N . LYS A 1 102 ? 1.282 -1.560 -10.498 1.00 0.00 80 LYS A N 5
ATOM 6504 C CA . LYS A 1 102 ? 2.747 -1.482 -10.564 1.00 0.00 80 LYS A CA 5
ATOM 6505 C C . LYS A 1 102 ? 3.347 -2.761 -11.153 1.00 0.00 80 LYS A C 5
ATOM 6506 O O . LYS A 1 102 ? 4.051 -2.721 -12.153 1.00 0.00 80 LYS A O 5
ATOM 6525 N N . LEU A 1 103 ? 3.043 -3.903 -10.536 1.00 0.00 81 LEU A N 5
ATOM 6526 C CA . LEU A 1 103 ? 3.669 -5.187 -10.904 1.00 0.00 81 LEU A CA 5
ATOM 6527 C C . LEU A 1 103 ? 2.958 -5.869 -12.100 1.00 0.00 81 LEU A C 5
ATOM 6528 O O . LEU A 1 103 ? 3.514 -6.803 -12.687 1.00 0.00 81 LEU A O 5
ATOM 6544 N N . SER A 1 104 ? 1.749 -5.396 -12.471 1.00 0.00 82 SER A N 5
ATOM 6545 C CA . SER A 1 104 ? 0.929 -6.034 -13.531 1.00 0.00 82 SER A CA 5
ATOM 6546 C C . SER A 1 104 ? 0.980 -5.280 -14.877 1.00 0.00 82 SER A C 5
ATOM 6547 O O . SER A 1 104 ? 0.565 -5.851 -15.894 1.00 0.00 82 SER A O 5
ATOM 6555 N N . HIS A 1 105 ? 1.467 -4.010 -14.904 1.00 0.00 83 HIS A N 5
ATOM 6556 C CA . HIS A 1 105 ? 1.478 -3.217 -16.169 1.00 0.00 83 HIS A CA 5
ATOM 6557 C C . HIS A 1 105 ? 2.518 -3.800 -17.173 1.00 0.00 83 HIS A C 5
ATOM 6558 O O . HIS A 1 105 ? 2.183 -3.974 -18.365 1.00 0.00 83 HIS A O 5
ATOM 6616 N N . MET A 1 23 ? -8.183 -8.891 -5.638 1.00 0.00 1 MET A N 6
ATOM 6617 C CA . MET A 1 23 ? -6.775 -8.510 -5.406 1.00 0.00 1 MET A CA 6
ATOM 6618 C C . MET A 1 23 ? -6.057 -9.613 -4.635 1.00 0.00 1 MET A C 6
ATOM 6619 O O . MET A 1 23 ? -6.623 -10.216 -3.720 1.00 0.00 1 MET A O 6
ATOM 6633 N N . GLN A 1 24 ? -4.825 -9.901 -5.058 1.00 0.00 2 GLN A N 6
ATOM 6634 C CA . GLN A 1 24 ? -3.946 -10.888 -4.418 1.00 0.00 2 GLN A CA 6
ATOM 6635 C C . GLN A 1 24 ? -2.932 -10.197 -3.493 1.00 0.00 2 GLN A C 6
ATOM 6636 O O . GLN A 1 24 ? -2.618 -10.712 -2.420 1.00 0.00 2 GLN A O 6
ATOM 6650 N N . HIS A 1 25 ? -2.456 -9.004 -3.906 1.00 0.00 3 HIS A N 6
ATOM 6651 C CA . HIS A 1 25 ? -1.326 -8.313 -3.258 1.00 0.00 3 HIS A CA 6
ATOM 6652 C C . HIS A 1 25 ? -1.694 -7.690 -1.899 1.00 0.00 3 HIS A C 6
ATOM 6653 O O . HIS A 1 25 ? -0.791 -7.402 -1.123 1.00 0.00 3 HIS A O 6
ATOM 6668 N N . LEU A 1 26 ? -3.012 -7.508 -1.615 1.00 0.00 4 LEU A N 6
ATOM 6669 C CA . LEU A 1 26 ? -3.513 -6.871 -0.355 1.00 0.00 4 LEU A CA 6
ATOM 6670 C C . LEU A 1 26 ? -2.916 -7.518 0.915 1.00 0.00 4 LEU A C 6
ATOM 6671 O O . LEU A 1 26 ? -2.697 -6.841 1.925 1.00 0.00 4 LEU A O 6
ATOM 6687 N N . GLU A 1 27 ? -2.662 -8.837 0.832 1.00 0.00 5 GLU A N 6
ATOM 6688 C CA . GLU A 1 27 ? -2.179 -9.635 1.961 1.00 0.00 5 GLU A CA 6
ATOM 6689 C C . GLU A 1 27 ? -0.703 -9.324 2.272 1.00 0.00 5 GLU A C 6
ATOM 6690 O O . GLU A 1 27 ? -0.316 -9.203 3.440 1.00 0.00 5 GLU A O 6
ATOM 6702 N N . ALA A 1 28 ? 0.107 -9.188 1.218 1.00 0.00 6 ALA A N 6
ATOM 6703 C CA . ALA A 1 28 ? 1.521 -8.800 1.341 1.00 0.00 6 ALA A CA 6
ATOM 6704 C C . ALA A 1 28 ? 1.655 -7.328 1.763 1.00 0.00 6 ALA A C 6
ATOM 6705 O O . ALA A 1 28 ? 2.621 -6.961 2.424 1.00 0.00 6 ALA A O 6
A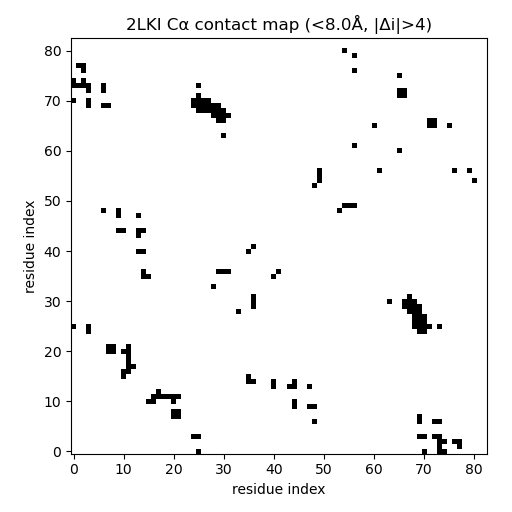TOM 6712 N N . VAL A 1 29 ? 0.661 -6.500 1.384 1.00 0.00 7 VAL A N 6
ATOM 6713 C CA . VAL A 1 29 ? 0.607 -5.084 1.773 1.00 0.00 7 VAL A CA 6
ATOM 6714 C C . VAL A 1 29 ? 0.369 -4.965 3.291 1.00 0.00 7 VAL A C 6
ATOM 6715 O O . VAL A 1 29 ? 1.116 -4.273 3.983 1.00 0.00 7 VAL A O 6
ATOM 6728 N N . ARG A 1 30 ? -0.660 -5.679 3.804 1.00 0.00 8 ARG A N 6
ATOM 6729 C CA . ARG A 1 30 ? -1.008 -5.641 5.245 1.00 0.00 8 ARG A CA 6
ATOM 6730 C C . ARG A 1 30 ? 0.100 -6.295 6.067 1.00 0.00 8 ARG A C 6
ATOM 6731 O O . ARG A 1 30 ? 0.327 -5.899 7.209 1.00 0.00 8 ARG A O 6
ATOM 6752 N N . ASN A 1 31 ? 0.815 -7.260 5.446 1.00 0.00 9 ASN A N 6
ATOM 6753 C CA . ASN A 1 31 ? 1.986 -7.900 6.048 1.00 0.00 9 ASN A CA 6
ATOM 6754 C C . ASN A 1 31 ? 3.067 -6.840 6.339 1.00 0.00 9 ASN A C 6
ATOM 6755 O O . ASN A 1 31 ? 3.532 -6.712 7.476 1.00 0.00 9 ASN A O 6
ATOM 6766 N N . ILE A 1 32 ? 3.406 -6.064 5.289 1.00 0.00 10 ILE A N 6
ATOM 6767 C CA . ILE A 1 32 ? 4.431 -5.012 5.342 1.00 0.00 10 ILE A CA 6
ATOM 6768 C C . ILE A 1 32 ? 4.045 -3.899 6.329 1.00 0.00 10 ILE A C 6
ATOM 6769 O O . ILE A 1 32 ? 4.812 -3.596 7.239 1.00 0.00 10 ILE A O 6
ATOM 6785 N N . LEU A 1 33 ? 2.858 -3.305 6.142 1.00 0.00 11 LEU A N 6
ATOM 6786 C CA . LEU A 1 33 ? 2.406 -2.153 6.947 1.00 0.00 11 LEU A CA 6
ATOM 6787 C C . LEU A 1 33 ? 2.219 -2.537 8.426 1.00 0.00 11 LEU A C 6
ATOM 6788 O O . LEU A 1 33 ? 2.495 -1.730 9.305 1.00 0.00 11 LEU A O 6
ATOM 6804 N N . GLY A 1 34 ? 1.775 -3.775 8.690 1.00 0.00 12 GLY A N 6
ATOM 6805 C CA . GLY A 1 34 ? 1.656 -4.272 10.054 1.00 0.00 12 GLY A CA 6
ATOM 6806 C C . GLY A 1 34 ? 2.982 -4.720 10.661 1.00 0.00 12 GLY A C 6
ATOM 6807 O O . GLY A 1 34 ? 3.089 -4.845 11.879 1.00 0.00 12 GLY A O 6
ATOM 6811 N N . ASP A 1 35 ? 3.981 -5.005 9.808 1.00 0.00 13 ASP A N 6
ATOM 6812 C CA . ASP A 1 35 ? 5.359 -5.321 10.254 1.00 0.00 13 ASP A CA 6
ATOM 6813 C C . ASP A 1 35 ? 6.070 -4.029 10.699 1.00 0.00 13 ASP A C 6
ATOM 6814 O O . ASP A 1 35 ? 6.665 -3.967 11.775 1.00 0.00 13 ASP A O 6
ATOM 6823 N N . VAL A 1 36 ? 5.965 -3.000 9.845 1.00 0.00 14 VAL A N 6
ATOM 6824 C CA . VAL A 1 36 ? 6.623 -1.696 10.027 1.00 0.00 14 VAL A CA 6
ATOM 6825 C C . VAL A 1 36 ? 5.983 -0.914 11.191 1.00 0.00 14 VAL A C 6
ATOM 6826 O O . VAL A 1 36 ? 6.683 -0.434 12.076 1.00 0.00 14 VAL A O 6
ATOM 6839 N N . LEU A 1 37 ? 4.648 -0.815 11.179 1.00 0.00 15 LEU A N 6
ATOM 6840 C CA . LEU A 1 37 ? 3.871 -0.094 12.221 1.00 0.00 15 LEU A CA 6
ATOM 6841 C C . LEU A 1 37 ? 3.733 -0.945 13.508 1.00 0.00 15 LEU A C 6
ATOM 6842 O O . LEU A 1 37 ? 3.239 -0.445 14.525 1.00 0.00 15 LEU A O 6
ATOM 6858 N N . ASN A 1 38 ? 4.144 -2.231 13.425 1.00 0.00 16 ASN A N 6
ATOM 6859 C CA . ASN A 1 38 ? 4.209 -3.167 14.570 1.00 0.00 16 ASN A CA 6
ATOM 6860 C C . ASN A 1 38 ? 2.786 -3.505 15.110 1.00 0.00 16 ASN A C 6
ATOM 6861 O O . ASN A 1 38 ? 2.532 -3.517 16.321 1.00 0.00 16 ASN A O 6
ATOM 6872 N N . LEU A 1 39 ? 1.868 -3.774 14.161 1.00 0.00 17 LEU A N 6
ATOM 6873 C CA . LEU A 1 39 ? 0.490 -4.265 14.435 1.00 0.00 17 LEU A CA 6
ATOM 6874 C C . LEU A 1 39 ? 0.518 -5.734 14.899 1.00 0.00 17 LEU A C 6
ATOM 6875 O O . LEU A 1 39 ? -0.301 -6.147 15.733 1.00 0.00 17 LEU A O 6
ATOM 6891 N N . GLY A 1 40 ? 1.457 -6.510 14.326 1.00 0.00 18 GLY A N 6
ATOM 6892 C CA . GLY A 1 40 ? 1.606 -7.927 14.642 1.00 0.00 18 GLY A CA 6
ATOM 6893 C C . GLY A 1 40 ? 0.467 -8.791 14.112 1.00 0.00 18 GLY A C 6
ATOM 6894 O O . GLY A 1 40 ? 0.511 -9.267 12.976 1.00 0.00 18 GLY A O 6
ATOM 6898 N N . GLU A 1 41 ? -0.558 -8.979 14.947 1.00 0.00 19 GLU A N 6
ATOM 6899 C CA . GLU A 1 41 ? -1.729 -9.822 14.633 1.00 0.00 19 GLU A CA 6
ATOM 6900 C C . GLU A 1 41 ? -2.896 -8.963 14.114 1.00 0.00 19 GLU A C 6
ATOM 6901 O O . GLU A 1 41 ? -3.798 -9.467 13.428 1.00 0.00 19 GLU A O 6
ATOM 6913 N N . ARG A 1 42 ? -2.853 -7.650 14.436 1.00 0.00 20 ARG A N 6
ATOM 6914 C CA . ARG A 1 42 ? -3.890 -6.678 14.029 1.00 0.00 20 ARG A CA 6
ATOM 6915 C C . ARG A 1 42 ? -3.951 -6.588 12.480 1.00 0.00 20 ARG A C 6
ATOM 6916 O O . ARG A 1 42 ? -5.035 -6.433 11.904 1.00 0.00 20 ARG A O 6
ATOM 6937 N N . LYS A 1 43 ? -2.779 -6.733 11.829 1.00 0.00 21 LYS A N 6
ATOM 6938 C CA . LYS A 1 43 ? -2.663 -6.713 10.354 1.00 0.00 21 LYS A CA 6
ATOM 6939 C C . LYS A 1 43 ? -3.315 -7.962 9.715 1.00 0.00 21 LYS A C 6
ATOM 6940 O O . LYS A 1 43 ? -3.806 -7.906 8.595 1.00 0.00 21 LYS A O 6
ATOM 6959 N N . HIS A 1 44 ? -3.308 -9.085 10.452 1.00 0.00 22 HIS A N 6
ATOM 6960 C CA . HIS A 1 44 ? -3.875 -10.363 9.981 1.00 0.00 22 HIS A CA 6
ATOM 6961 C C . HIS A 1 44 ? -5.410 -10.323 10.049 1.00 0.00 22 HIS A C 6
ATOM 6962 O O . HIS A 1 44 ? -6.097 -10.790 9.138 1.00 0.00 22 HIS A O 6
ATOM 6977 N N . THR A 1 45 ? -5.935 -9.737 11.135 1.00 0.00 23 THR A N 6
ATOM 6978 C CA . THR A 1 45 ? -7.379 -9.741 11.437 1.00 0.00 23 THR A CA 6
ATOM 6979 C C . THR A 1 45 ? -8.125 -8.574 10.734 1.00 0.00 23 THR A C 6
ATOM 6980 O O . THR A 1 45 ? -9.292 -8.296 11.048 1.00 0.00 23 THR A O 6
ATOM 6991 N N . LEU A 1 46 ? -7.466 -7.906 9.759 1.00 0.00 24 LEU A N 6
ATOM 6992 C CA . LEU A 1 46 ? -8.120 -6.891 8.904 1.00 0.00 24 LEU A CA 6
ATOM 6993 C C . LEU A 1 46 ? -8.203 -7.366 7.437 1.00 0.00 24 LEU A C 6
ATOM 6994 O O . LEU A 1 46 ? -7.494 -8.295 7.026 1.00 0.00 24 LEU A O 6
ATOM 7010 N N . THR A 1 47 ? -9.074 -6.698 6.663 1.00 0.00 25 THR A N 6
ATOM 7011 C CA . THR A 1 47 ? -9.357 -7.023 5.247 1.00 0.00 25 THR A CA 6
ATOM 7012 C C . THR A 1 47 ? -9.084 -5.795 4.352 1.00 0.00 25 THR A C 6
ATOM 7013 O O . THR A 1 47 ? -8.574 -4.786 4.831 1.00 0.00 25 THR A O 6
ATOM 7024 N N . ALA A 1 48 ? -9.432 -5.891 3.047 1.00 0.00 26 ALA A N 6
ATOM 7025 C CA . ALA A 1 48 ? -9.235 -4.792 2.067 1.00 0.00 26 ALA A CA 6
ATOM 7026 C C . ALA A 1 48 ? -10.035 -3.518 2.429 1.00 0.00 26 ALA A C 6
ATOM 7027 O O . ALA A 1 48 ? -9.690 -2.421 1.986 1.00 0.00 26 ALA A O 6
ATOM 7034 N N . SER A 1 49 ? -11.100 -3.676 3.236 1.00 0.00 27 SER A N 6
ATOM 7035 C CA . SER A 1 49 ? -11.973 -2.560 3.650 1.00 0.00 27 SER A CA 6
ATOM 7036 C C . SER A 1 49 ? -11.450 -1.832 4.915 1.00 0.00 27 SER A C 6
ATOM 7037 O O . SER A 1 49 ? -12.080 -0.871 5.373 1.00 0.00 27 SER A O 6
ATOM 7045 N N . SER A 1 50 ? -10.299 -2.276 5.465 1.00 0.00 28 SER A N 6
ATOM 7046 C CA . SER A 1 50 ? -9.709 -1.668 6.676 1.00 0.00 28 SER A CA 6
ATOM 7047 C C . SER A 1 50 ? -9.093 -0.303 6.353 1.00 0.00 28 SER A C 6
ATOM 7048 O O . SER A 1 50 ? -8.255 -0.196 5.458 1.00 0.00 28 SER A O 6
ATOM 7056 N N . VAL A 1 51 ? -9.508 0.732 7.090 1.00 0.00 29 VAL A N 6
ATOM 7057 C CA . VAL A 1 51 ? -8.957 2.083 6.953 1.00 0.00 29 VAL A CA 6
ATOM 7058 C C . VAL A 1 51 ? -7.589 2.110 7.649 1.00 0.00 29 VAL A C 6
ATOM 7059 O O . VAL A 1 51 ? -7.432 1.541 8.742 1.00 0.00 29 VAL A O 6
ATOM 7072 N N . LEU A 1 52 ? -6.593 2.731 7.004 1.00 0.00 30 LEU A N 6
ATOM 7073 C CA . LEU A 1 52 ? -5.210 2.745 7.509 1.00 0.00 30 LEU A CA 6
ATOM 7074 C C . LEU A 1 52 ? -4.847 4.143 8.021 1.00 0.00 30 LEU A C 6
ATOM 7075 O O . LEU A 1 52 ? -4.679 4.342 9.227 1.00 0.00 30 LEU A O 6
ATOM 7091 N N . LEU A 1 53 ? -4.713 5.105 7.095 1.00 0.00 31 LEU A N 6
ATOM 7092 C CA . LEU A 1 53 ? -4.430 6.510 7.430 1.00 0.00 31 LEU A CA 6
ATOM 7093 C C . LEU A 1 53 ? -5.597 7.083 8.267 1.00 0.00 31 LEU A C 6
ATOM 7094 O O . LEU A 1 53 ? -6.742 7.135 7.797 1.00 0.00 31 LEU A O 6
ATOM 7110 N N . GLY A 1 54 ? -5.288 7.469 9.515 1.00 0.00 32 GLY A N 6
ATOM 7111 C CA . GLY A 1 54 ? -6.265 8.045 10.442 1.00 0.00 32 GLY A CA 6
ATOM 7112 C C . GLY A 1 54 ? -6.822 7.030 11.432 1.00 0.00 32 GLY A C 6
ATOM 7113 O O . GLY A 1 54 ? -7.133 7.381 12.575 1.00 0.00 32 GLY A O 6
ATOM 7117 N N . ASN A 1 55 ? -6.953 5.770 10.992 1.00 0.00 33 ASN A N 6
ATOM 7118 C CA . ASN A 1 55 ? -7.558 4.691 11.802 1.00 0.00 33 ASN A CA 6
ATOM 7119 C C . ASN A 1 55 ? -6.488 3.958 12.631 1.00 0.00 33 ASN A C 6
ATOM 7120 O O . ASN A 1 55 ? -6.695 3.691 13.824 1.00 0.00 33 ASN A O 6
ATOM 7131 N N . ILE A 1 56 ? -5.346 3.637 11.995 1.00 0.00 34 ILE A N 6
ATOM 7132 C CA . ILE A 1 56 ? -4.211 2.995 12.678 1.00 0.00 34 ILE A CA 6
ATOM 7133 C C . ILE A 1 56 ? -3.419 4.074 13.447 1.00 0.00 34 ILE A C 6
ATOM 7134 O O . ILE A 1 56 ? -2.898 5.009 12.820 1.00 0.00 34 ILE A O 6
ATOM 7150 N N . PRO A 1 57 ? -3.288 3.948 14.809 1.00 0.00 35 PRO A N 6
ATOM 7151 C CA . PRO A 1 57 ? -2.616 4.969 15.651 1.00 0.00 35 PRO A CA 6
ATOM 7152 C C . PRO A 1 57 ? -1.087 5.012 15.439 1.00 0.00 35 PRO A C 6
ATOM 7153 O O . PRO A 1 57 ? -0.428 5.968 15.856 1.00 0.00 35 PRO A O 6
ATOM 7164 N N . GLU A 1 58 ? -0.537 3.974 14.775 1.00 0.00 36 GLU A N 6
ATOM 7165 C CA . GLU A 1 58 ? 0.915 3.808 14.591 1.00 0.00 36 GLU A CA 6
ATOM 7166 C C . GLU A 1 58 ? 1.374 4.402 13.250 1.00 0.00 36 GLU A C 6
ATOM 7167 O O . GLU A 1 58 ? 2.583 4.556 13.015 1.00 0.00 36 GLU A O 6
ATOM 7179 N N . LEU A 1 59 ? 0.399 4.738 12.378 1.00 0.00 37 LEU A N 6
ATOM 7180 C CA . LEU A 1 59 ? 0.677 5.254 11.033 1.00 0.00 37 LEU A CA 6
ATOM 7181 C C . LEU A 1 59 ? 0.956 6.769 11.132 1.00 0.00 37 LEU A C 6
ATOM 7182 O O . LEU A 1 59 ? 0.037 7.588 11.072 1.00 0.00 37 LEU A O 6
ATOM 7198 N N . ASP A 1 60 ? 2.234 7.104 11.348 1.00 0.00 38 ASP A N 6
ATOM 7199 C CA . ASP A 1 60 ? 2.749 8.485 11.452 1.00 0.00 38 ASP A CA 6
ATOM 7200 C C . ASP A 1 60 ? 3.429 8.868 10.119 1.00 0.00 38 ASP A C 6
ATOM 7201 O O . ASP A 1 60 ? 3.550 8.021 9.231 1.00 0.00 38 ASP A O 6
ATOM 7210 N N . SER A 1 61 ? 3.847 10.141 9.995 1.00 0.00 39 SER A N 6
ATOM 7211 C CA . SER A 1 61 ? 4.617 10.667 8.851 1.00 0.00 39 SER A CA 6
ATOM 7212 C C . SER A 1 61 ? 5.776 9.740 8.410 1.00 0.00 39 SER A C 6
ATOM 7213 O O . SER A 1 61 ? 5.754 9.175 7.316 1.00 0.00 39 SER A O 6
ATOM 7220 N N . MET A 1 62 ? 6.779 9.558 9.271 1.00 0.00 40 MET A N 6
ATOM 7221 C CA . MET A 1 62 ? 7.971 8.774 8.895 1.00 0.00 40 MET A CA 6
ATOM 7222 C C . MET A 1 62 ? 7.653 7.270 8.792 1.00 0.00 40 MET A C 6
ATOM 7223 O O . MET A 1 62 ? 8.413 6.518 8.177 1.00 0.00 40 MET A O 6
ATOM 7237 N N . ALA A 1 63 ? 6.510 6.860 9.373 1.00 0.00 41 ALA A N 6
ATOM 7238 C CA . ALA A 1 63 ? 5.962 5.506 9.210 1.00 0.00 41 ALA A CA 6
ATOM 7239 C C . ALA A 1 63 ? 5.414 5.284 7.783 1.00 0.00 41 ALA A C 6
ATOM 7240 O O . ALA A 1 63 ? 5.504 4.167 7.272 1.00 0.00 41 ALA A O 6
ATOM 7247 N N . VAL A 1 64 ? 4.842 6.349 7.137 1.00 0.00 42 VAL A N 6
ATOM 7248 C CA . VAL A 1 64 ? 4.381 6.247 5.725 1.00 0.00 42 VAL A CA 6
ATOM 7249 C C . VAL A 1 64 ? 5.607 6.093 4.806 1.00 0.00 42 VAL A C 6
ATOM 7250 O O . VAL A 1 64 ? 5.585 5.319 3.856 1.00 0.00 42 VAL A O 6
ATOM 7263 N N . VAL A 1 65 ? 6.689 6.834 5.128 1.00 0.00 43 VAL A N 6
ATOM 7264 C CA . VAL A 1 65 ? 7.940 6.792 4.341 1.00 0.00 43 VAL A CA 6
ATOM 7265 C C . VAL A 1 65 ? 8.570 5.397 4.436 1.00 0.00 43 VAL A C 6
ATOM 7266 O O . VAL A 1 65 ? 9.011 4.818 3.438 1.00 0.00 43 VAL A O 6
ATOM 7279 N N . ASN A 1 66 ? 8.558 4.881 5.666 1.00 0.00 44 ASN A N 6
ATOM 7280 C CA . ASN A 1 66 ? 9.161 3.594 6.026 1.00 0.00 44 ASN A CA 6
ATOM 7281 C C . ASN A 1 66 ? 8.441 2.400 5.354 1.00 0.00 44 ASN A C 6
ATOM 7282 O O . ASN A 1 66 ? 9.099 1.444 4.914 1.00 0.00 44 ASN A O 6
ATOM 7293 N N . VAL A 1 67 ? 7.089 2.455 5.274 1.00 0.00 45 VAL A N 6
ATOM 7294 C CA . VAL A 1 67 ? 6.310 1.404 4.589 1.00 0.00 45 VAL A CA 6
ATOM 7295 C C . VAL A 1 67 ? 6.523 1.462 3.070 1.00 0.00 45 VAL A C 6
ATOM 7296 O O . VAL A 1 67 ? 6.649 0.419 2.458 1.00 0.00 45 VAL A O 6
ATOM 7309 N N . ILE A 1 68 ? 6.593 2.685 2.475 1.00 0.00 46 ILE A N 6
ATOM 7310 C CA . ILE A 1 68 ? 6.808 2.843 1.009 1.00 0.00 46 ILE A CA 6
ATOM 7311 C C . ILE A 1 68 ? 8.164 2.228 0.604 1.00 0.00 46 ILE A C 6
ATOM 7312 O O . ILE A 1 68 ? 8.259 1.503 -0.395 1.00 0.00 46 ILE A O 6
ATOM 7328 N N . THR A 1 69 ? 9.186 2.504 1.435 1.00 0.00 47 THR A N 6
ATOM 7329 C CA . THR A 1 69 ? 10.533 1.929 1.280 1.00 0.00 47 THR A CA 6
ATOM 7330 C C . THR A 1 69 ? 10.462 0.388 1.337 1.00 0.00 47 THR A C 6
ATOM 7331 O O . THR A 1 69 ? 11.051 -0.299 0.508 1.00 0.00 47 THR A O 6
ATOM 7342 N N . ALA A 1 70 ? 9.700 -0.121 2.314 1.00 0.00 48 ALA A N 6
ATOM 7343 C CA . ALA A 1 70 ? 9.478 -1.562 2.497 1.00 0.00 48 ALA A CA 6
ATOM 7344 C C . ALA A 1 70 ? 8.742 -2.188 1.279 1.00 0.00 48 ALA A C 6
ATOM 7345 O O . ALA A 1 70 ? 9.073 -3.289 0.852 1.00 0.00 48 ALA A O 6
ATOM 7352 N N . LEU A 1 71 ? 7.793 -1.434 0.682 1.00 0.00 49 LEU A N 6
ATOM 7353 C CA . LEU A 1 71 ? 7.066 -1.851 -0.548 1.00 0.00 49 LEU A CA 6
ATOM 7354 C C . LEU A 1 71 ? 8.069 -2.063 -1.715 1.00 0.00 49 LEU A C 6
ATOM 7355 O O . LEU A 1 71 ? 7.943 -3.032 -2.486 1.00 0.00 49 LEU A O 6
ATOM 7371 N N . GLU A 1 72 ? 9.074 -1.154 -1.796 1.00 0.00 50 GLU A N 6
ATOM 7372 C CA . GLU A 1 72 ? 10.205 -1.267 -2.752 1.00 0.00 50 GLU A CA 6
ATOM 7373 C C . GLU A 1 72 ? 10.961 -2.594 -2.539 1.00 0.00 50 GLU A C 6
ATOM 7374 O O . GLU A 1 72 ? 11.174 -3.352 -3.492 1.00 0.00 50 GLU A O 6
ATOM 7386 N N . GLU A 1 73 ? 11.335 -2.853 -1.262 1.00 0.00 51 GLU A N 6
ATOM 7387 C CA . GLU A 1 73 ? 12.186 -4.002 -0.876 1.00 0.00 51 GLU A CA 6
ATOM 7388 C C . GLU A 1 73 ? 11.545 -5.346 -1.292 1.00 0.00 51 GLU A C 6
ATOM 7389 O O . GLU A 1 73 ? 12.220 -6.227 -1.824 1.00 0.00 51 GLU A O 6
ATOM 7401 N N . TYR A 1 74 ? 10.237 -5.486 -1.027 1.00 0.00 52 TYR A N 6
ATOM 7402 C CA . TYR A 1 74 ? 9.514 -6.760 -1.221 1.00 0.00 52 TYR A CA 6
ATOM 7403 C C . TYR A 1 74 ? 9.090 -6.981 -2.684 1.00 0.00 52 TYR A C 6
ATOM 7404 O O . TYR A 1 74 ? 9.446 -8.005 -3.281 1.00 0.00 52 TYR A O 6
ATOM 7422 N N . PHE A 1 75 ? 8.336 -6.024 -3.266 1.00 0.00 53 PHE A N 6
ATOM 7423 C CA . PHE A 1 75 ? 7.737 -6.204 -4.607 1.00 0.00 53 PHE A CA 6
ATOM 7424 C C . PHE A 1 75 ? 8.723 -5.861 -5.749 1.00 0.00 53 PHE A C 6
ATOM 7425 O O . PHE A 1 75 ? 8.489 -6.263 -6.900 1.00 0.00 53 PHE A O 6
ATOM 7442 N N . ASP A 1 76 ? 9.801 -5.110 -5.418 1.00 0.00 54 ASP A N 6
ATOM 7443 C CA . ASP A 1 76 ? 10.846 -4.674 -6.380 1.00 0.00 54 ASP A CA 6
ATOM 7444 C C . ASP A 1 76 ? 10.248 -3.815 -7.506 1.00 0.00 54 ASP A C 6
ATOM 7445 O O . ASP A 1 76 ? 10.315 -4.164 -8.690 1.00 0.00 54 ASP A O 6
ATOM 7454 N N . PHE A 1 77 ? 9.625 -2.709 -7.106 1.00 0.00 55 PHE A N 6
ATOM 7455 C CA . PHE A 1 77 ? 9.126 -1.673 -8.029 1.00 0.00 55 PHE A CA 6
ATOM 7456 C C . PHE A 1 77 ? 9.628 -0.298 -7.572 1.00 0.00 55 PHE A C 6
ATOM 7457 O O . PHE A 1 77 ? 10.472 -0.204 -6.676 1.00 0.00 55 PHE A O 6
ATOM 7474 N N . SER A 1 78 ? 9.120 0.760 -8.211 1.00 0.00 56 SER A N 6
ATOM 7475 C CA . SER A 1 78 ? 9.272 2.136 -7.710 1.00 0.00 56 SER A CA 6
ATOM 7476 C C . SER A 1 78 ? 7.907 2.836 -7.628 1.00 0.00 56 SER A C 6
ATOM 7477 O O . SER A 1 78 ? 7.297 3.111 -8.664 1.00 0.00 56 SER A O 6
ATOM 7485 N N . VAL A 1 79 ? 7.431 3.118 -6.388 1.00 0.00 57 VAL A N 6
ATOM 7486 C CA . VAL A 1 79 ? 6.207 3.903 -6.156 1.00 0.00 57 VAL A CA 6
ATOM 7487 C C . VAL A 1 79 ? 6.482 5.362 -6.562 1.00 0.00 57 VAL A C 6
ATOM 7488 O O . VAL A 1 79 ? 7.303 6.043 -5.935 1.00 0.00 57 VAL A O 6
ATOM 7501 N N . ASP A 1 80 ? 5.817 5.807 -7.630 1.00 0.00 58 ASP A N 6
ATOM 7502 C CA . ASP A 1 80 ? 6.040 7.138 -8.222 1.00 0.00 58 ASP A CA 6
ATOM 7503 C C . ASP A 1 80 ? 5.350 8.244 -7.389 1.00 0.00 58 ASP A C 6
ATOM 7504 O O . ASP A 1 80 ? 4.350 7.994 -6.730 1.00 0.00 58 ASP A O 6
ATOM 7513 N N . ASP A 1 81 ? 5.908 9.469 -7.428 1.00 0.00 59 ASP A N 6
ATOM 7514 C CA . ASP A 1 81 ? 5.391 10.628 -6.670 1.00 0.00 59 ASP A CA 6
ATOM 7515 C C . ASP A 1 81 ? 3.932 10.987 -7.059 1.00 0.00 59 ASP A C 6
ATOM 7516 O O . ASP A 1 81 ? 3.143 11.406 -6.202 1.00 0.00 59 ASP A O 6
ATOM 7525 N N . ASP A 1 82 ? 3.577 10.769 -8.343 1.00 0.00 60 ASP A N 6
ATOM 7526 C CA . ASP A 1 82 ? 2.269 11.176 -8.905 1.00 0.00 60 ASP A CA 6
ATOM 7527 C C . ASP A 1 82 ? 1.119 10.302 -8.370 1.00 0.00 60 ASP A C 6
ATOM 7528 O O . ASP A 1 82 ? 0.002 10.791 -8.192 1.00 0.00 60 ASP A O 6
ATOM 7537 N N . GLU A 1 83 ? 1.412 9.024 -8.083 1.00 0.00 61 GLU A N 6
ATOM 7538 C CA . GLU A 1 83 ? 0.396 8.057 -7.596 1.00 0.00 61 GLU A CA 6
ATOM 7539 C C . GLU A 1 83 ? 0.239 8.149 -6.065 1.00 0.00 61 GLU A C 6
ATOM 7540 O O . GLU A 1 83 ? -0.783 7.724 -5.516 1.00 0.00 61 GLU A O 6
ATOM 7552 N N . ILE A 1 84 ? 1.265 8.706 -5.390 1.00 0.00 62 ILE A N 6
ATOM 7553 C CA . ILE A 1 84 ? 1.251 8.922 -3.933 1.00 0.00 62 ILE A CA 6
ATOM 7554 C C . ILE A 1 84 ? 0.311 10.082 -3.555 1.00 0.00 62 ILE A C 6
ATOM 7555 O O . ILE A 1 84 ? 0.450 11.195 -4.069 1.00 0.00 62 ILE A O 6
ATOM 7571 N N . SER A 1 85 ? -0.647 9.785 -2.675 1.00 0.00 63 SER A N 6
ATOM 7572 C CA . SER A 1 85 ? -1.460 10.782 -1.976 1.00 0.00 63 SER A CA 6
ATOM 7573 C C . SER A 1 85 ? -1.831 10.252 -0.576 1.00 0.00 63 SER A C 6
ATOM 7574 O O . SER A 1 85 ? -1.510 9.103 -0.227 1.00 0.00 63 SER A O 6
ATOM 7582 N N . ALA A 1 86 ? -2.511 11.097 0.221 1.00 0.00 64 ALA A N 6
ATOM 7583 C CA . ALA A 1 86 ? -3.140 10.677 1.495 1.00 0.00 64 ALA A CA 6
ATOM 7584 C C . ALA A 1 86 ? -4.206 9.597 1.231 1.00 0.00 64 ALA A C 6
ATOM 7585 O O . ALA A 1 86 ? -4.344 8.625 1.982 1.00 0.00 64 ALA A O 6
ATOM 7592 N N . GLN A 1 87 ? -4.896 9.763 0.092 1.00 0.00 65 GLN A N 6
ATOM 7593 C CA . GLN A 1 87 ? -6.016 8.905 -0.328 1.00 0.00 65 GLN A CA 6
ATOM 7594 C C . GLN A 1 87 ? -5.505 7.576 -0.925 1.00 0.00 65 GLN A C 6
ATOM 7595 O O . GLN A 1 87 ? -6.292 6.680 -1.211 1.00 0.00 65 GLN A O 6
ATOM 7609 N N . THR A 1 88 ? -4.178 7.473 -1.139 1.00 0.00 66 THR A N 6
ATOM 7610 C CA . THR A 1 88 ? -3.525 6.203 -1.488 1.00 0.00 66 THR A CA 6
ATOM 7611 C C . THR A 1 88 ? -3.526 5.267 -0.262 1.00 0.00 66 THR A C 6
ATOM 7612 O O . THR A 1 88 ? -3.724 4.058 -0.395 1.00 0.00 66 THR A O 6
ATOM 7623 N N . PHE A 1 89 ? -3.326 5.856 0.943 1.00 0.00 67 PHE A N 6
ATOM 7624 C CA . PHE A 1 89 ? -3.253 5.103 2.217 1.00 0.00 67 PHE A CA 6
ATOM 7625 C C . PHE A 1 89 ? -4.583 5.101 2.981 1.00 0.00 67 PHE A C 6
ATOM 7626 O O . PHE A 1 89 ? -4.609 4.715 4.152 1.00 0.00 67 PHE A O 6
ATOM 7643 N N . GLU A 1 90 ? -5.685 5.483 2.309 1.00 0.00 68 GLU A N 6
ATOM 7644 C CA . GLU A 1 90 ? -7.013 5.584 2.952 1.00 0.00 68 GLU A CA 6
ATOM 7645 C C . GLU A 1 90 ? -7.487 4.202 3.467 1.00 0.00 68 GLU A C 6
ATOM 7646 O O . GLU A 1 90 ? -7.974 4.090 4.591 1.00 0.00 68 GLU A O 6
ATOM 7658 N N . THR A 1 91 ? -7.314 3.154 2.641 1.00 0.00 69 THR A N 6
ATOM 7659 C CA . THR A 1 91 ? -7.698 1.779 2.992 1.00 0.00 69 THR A CA 6
ATOM 7660 C C . THR A 1 91 ? -6.699 0.770 2.388 1.00 0.00 69 THR A C 6
ATOM 7661 O O . THR A 1 91 ? -5.941 1.109 1.464 1.00 0.00 69 THR A O 6
ATOM 7672 N N . LEU A 1 92 ? -6.706 -0.472 2.924 1.00 0.00 70 LEU A N 6
ATOM 7673 C CA . LEU A 1 92 ? -5.814 -1.562 2.473 1.00 0.00 70 LEU A CA 6
ATOM 7674 C C . LEU A 1 92 ? -6.037 -1.880 0.988 1.00 0.00 70 LEU A C 6
ATOM 7675 O O . LEU A 1 92 ? -5.087 -2.181 0.251 1.00 0.00 70 LEU A O 6
ATOM 7691 N N . GLY A 1 93 ? -7.315 -1.796 0.579 1.00 0.00 71 GLY A N 6
ATOM 7692 C CA . GLY A 1 93 ? -7.725 -2.045 -0.795 1.00 0.00 71 GLY A CA 6
ATOM 7693 C C . GLY A 1 93 ? -7.097 -1.059 -1.762 1.00 0.00 71 GLY A C 6
ATOM 7694 O O . GLY A 1 93 ? -6.773 -1.419 -2.886 1.00 0.00 71 GLY A O 6
ATOM 7698 N N . SER A 1 94 ? -6.901 0.193 -1.299 1.00 0.00 72 SER A N 6
ATOM 7699 C CA . SER A 1 94 ? -6.263 1.245 -2.095 1.00 0.00 72 SER A CA 6
ATOM 7700 C C . SER A 1 94 ? -4.804 0.888 -2.392 1.00 0.00 72 SER A C 6
ATOM 7701 O O . SER A 1 94 ? -4.424 0.834 -3.559 1.00 0.00 72 SER A O 6
ATOM 7709 N N . LEU A 1 95 ? -4.005 0.577 -1.338 1.00 0.00 73 LEU A N 6
ATOM 7710 C CA . LEU A 1 95 ? -2.579 0.191 -1.518 1.00 0.00 73 LEU A CA 6
ATOM 7711 C C . LEU A 1 95 ? -2.468 -1.049 -2.411 1.00 0.00 73 LEU A C 6
ATOM 7712 O O . LEU A 1 95 ? -1.568 -1.130 -3.245 1.00 0.00 73 LEU A O 6
ATOM 7728 N N . ALA A 1 96 ? -3.409 -1.998 -2.219 1.00 0.00 74 ALA A N 6
ATOM 7729 C CA . ALA A 1 96 ? -3.503 -3.209 -3.036 1.00 0.00 74 ALA A CA 6
ATOM 7730 C C . ALA A 1 96 ? -3.678 -2.844 -4.512 1.00 0.00 74 ALA A C 6
ATOM 7731 O O . ALA A 1 96 ? -2.963 -3.361 -5.343 1.00 0.00 74 ALA A O 6
ATOM 7738 N N . LEU A 1 97 ? -4.580 -1.880 -4.792 1.00 0.00 75 LEU A N 6
ATOM 7739 C CA . LEU A 1 97 ? -4.887 -1.406 -6.163 1.00 0.00 75 LEU A CA 6
ATOM 7740 C C . LEU A 1 97 ? -3.626 -0.836 -6.843 1.00 0.00 75 LEU A C 6
ATOM 7741 O O . LEU A 1 97 ? -3.289 -1.229 -7.963 1.00 0.00 75 LEU A O 6
ATOM 7757 N N . PHE A 1 98 ? -2.917 0.065 -6.134 1.00 0.00 76 PHE A N 6
ATOM 7758 C CA . PHE A 1 98 ? -1.700 0.716 -6.664 1.00 0.00 76 PHE A CA 6
ATOM 7759 C C . PHE A 1 98 ? -0.604 -0.324 -6.968 1.00 0.00 76 PHE A C 6
ATOM 7760 O O . PHE A 1 98 ? -0.057 -0.330 -8.074 1.00 0.00 76 PHE A O 6
ATOM 7777 N N . VAL A 1 99 ? -0.340 -1.236 -6.009 1.00 0.00 77 VAL A N 6
ATOM 7778 C CA . VAL A 1 99 ? 0.702 -2.273 -6.164 1.00 0.00 77 VAL A CA 6
ATOM 7779 C C . VAL A 1 99 ? 0.296 -3.338 -7.213 1.00 0.00 77 VAL A C 6
ATOM 7780 O O . VAL A 1 99 ? 1.168 -3.949 -7.827 1.00 0.00 77 VAL A O 6
ATOM 7793 N N . GLU A 1 100 ? -1.028 -3.553 -7.422 1.00 0.00 78 GLU A N 6
ATOM 7794 C CA . GLU A 1 100 ? -1.526 -4.387 -8.543 1.00 0.00 78 GLU A CA 6
ATOM 7795 C C . GLU A 1 100 ? -1.043 -3.774 -9.864 1.00 0.00 78 GLU A C 6
ATOM 7796 O O . GLU A 1 100 ? -0.397 -4.449 -10.661 1.00 0.00 78 GLU A O 6
ATOM 7808 N N . HIS A 1 101 ? -1.309 -2.459 -10.026 1.00 0.00 79 HIS A N 6
ATOM 7809 C CA . HIS A 1 101 ? -0.950 -1.697 -11.240 1.00 0.00 79 HIS A CA 6
ATOM 7810 C C . HIS A 1 101 ? 0.565 -1.732 -11.518 1.00 0.00 79 HIS A C 6
ATOM 7811 O O . HIS A 1 101 ? 0.973 -1.832 -12.675 1.00 0.00 79 HIS A O 6
ATOM 7826 N N . LYS A 1 102 ? 1.383 -1.680 -10.450 1.00 0.00 80 LYS A N 6
ATOM 7827 C CA . LYS A 1 102 ? 2.858 -1.723 -10.574 1.00 0.00 80 LYS A CA 6
ATOM 7828 C C . LYS A 1 102 ? 3.313 -3.026 -11.258 1.00 0.00 80 LYS A C 6
ATOM 7829 O O . LYS A 1 102 ? 3.996 -3.005 -12.284 1.00 0.00 80 LYS A O 6
ATOM 7848 N N . LEU A 1 103 ? 2.881 -4.159 -10.683 1.00 0.00 81 LEU A N 6
ATOM 7849 C CA . LEU A 1 103 ? 3.279 -5.500 -11.155 1.00 0.00 81 LEU A CA 6
ATOM 7850 C C . LEU A 1 103 ? 2.515 -5.911 -12.437 1.00 0.00 81 LEU A C 6
ATOM 7851 O O . LEU A 1 103 ? 2.921 -6.857 -13.119 1.00 0.00 81 LEU A O 6
ATOM 7867 N N . SER A 1 104 ? 1.434 -5.186 -12.778 1.00 0.00 82 SER A N 6
ATOM 7868 C CA . SER A 1 104 ? 0.679 -5.418 -14.028 1.00 0.00 82 SER A CA 6
ATOM 7869 C C . SER A 1 104 ? 1.234 -4.563 -15.196 1.00 0.00 82 SER A C 6
ATOM 7870 O O . SER A 1 104 ? 1.015 -4.896 -16.367 1.00 0.00 82 SER A O 6
ATOM 7878 N N . HIS A 1 105 ? 1.947 -3.465 -14.877 1.00 0.00 83 HIS A N 6
ATOM 7879 C CA . HIS A 1 105 ? 2.498 -2.530 -15.887 1.00 0.00 83 HIS A CA 6
ATOM 7880 C C . HIS A 1 105 ? 4.028 -2.391 -15.681 1.00 0.00 83 HIS A C 6
ATOM 7881 O O . HIS A 1 105 ? 4.461 -1.601 -14.816 1.00 0.00 83 HIS A O 6
ATOM 7939 N N . MET A 1 23 ? -8.243 -7.461 -5.140 1.00 0.00 1 MET A N 7
ATOM 7940 C CA . MET A 1 23 ? -6.772 -7.315 -5.078 1.00 0.00 1 MET A CA 7
ATOM 7941 C C . MET A 1 23 ? -6.127 -8.629 -4.638 1.00 0.00 1 MET A C 7
ATOM 7942 O O . MET A 1 23 ? -6.699 -9.369 -3.837 1.00 0.00 1 MET A O 7
ATOM 7956 N N . GLN A 1 24 ? -4.935 -8.910 -5.180 1.00 0.00 2 GLN A N 7
ATOM 7957 C CA . GLN A 1 24 ? -4.154 -10.117 -4.849 1.00 0.00 2 GLN A CA 7
ATOM 7958 C C . GLN A 1 24 ? -3.114 -9.745 -3.794 1.00 0.00 2 GLN A C 7
ATOM 7959 O O . GLN A 1 24 ? -2.879 -10.467 -2.820 1.00 0.00 2 GLN A O 7
ATOM 7973 N N . HIS A 1 25 ? -2.519 -8.572 -4.018 1.00 0.00 3 HIS A N 7
ATOM 7974 C CA . HIS A 1 25 ? -1.342 -8.104 -3.296 1.00 0.00 3 HIS A CA 7
ATOM 7975 C C . HIS A 1 25 ? -1.692 -7.458 -1.942 1.00 0.00 3 HIS A C 7
ATOM 7976 O O . HIS A 1 25 ? -0.777 -7.093 -1.212 1.00 0.00 3 HIS A O 7
ATOM 7991 N N . LEU A 1 26 ? -3.009 -7.324 -1.620 1.00 0.00 4 LEU A N 7
ATOM 7992 C CA . LEU A 1 26 ? -3.497 -6.738 -0.340 1.00 0.00 4 LEU A CA 7
ATOM 7993 C C . LEU A 1 26 ? -2.854 -7.398 0.890 1.00 0.00 4 LEU A C 7
ATOM 7994 O O . LEU A 1 26 ? -2.626 -6.733 1.908 1.00 0.00 4 LEU A O 7
ATOM 8010 N N . GLU A 1 27 ? -2.583 -8.718 0.783 1.00 0.00 5 GLU A N 7
ATOM 8011 C CA . GLU A 1 27 ? -2.039 -9.489 1.896 1.00 0.00 5 GLU A CA 7
ATOM 8012 C C . GLU A 1 27 ? -0.563 -9.125 2.128 1.00 0.00 5 GLU A C 7
ATOM 8013 O O . GLU A 1 27 ? -0.141 -8.934 3.261 1.00 0.00 5 GLU A O 7
ATOM 8025 N N . ALA A 1 28 ? 0.209 -9.004 1.044 1.00 0.00 6 ALA A N 7
ATOM 8026 C CA . ALA A 1 28 ? 1.622 -8.588 1.118 1.00 0.00 6 ALA A CA 7
ATOM 8027 C C . ALA A 1 28 ? 1.748 -7.135 1.618 1.00 0.00 6 ALA A C 7
ATOM 8028 O O . ALA A 1 28 ? 2.699 -6.808 2.333 1.00 0.00 6 ALA A O 7
ATOM 8035 N N . VAL A 1 29 ? 0.751 -6.291 1.287 1.00 0.00 7 VAL A N 7
ATOM 8036 C CA . VAL A 1 29 ? 0.696 -4.897 1.758 1.00 0.00 7 VAL A CA 7
ATOM 8037 C C . VAL A 1 29 ? 0.435 -4.851 3.284 1.00 0.00 7 VAL A C 7
ATOM 8038 O O . VAL A 1 29 ? 1.127 -4.134 4.002 1.00 0.00 7 VAL A O 7
ATOM 8051 N N . ARG A 1 30 ? -0.550 -5.646 3.766 1.00 0.00 8 ARG A N 7
ATOM 8052 C CA . ARG A 1 30 ? -0.916 -5.692 5.212 1.00 0.00 8 ARG A CA 7
ATOM 8053 C C . ARG A 1 30 ? 0.185 -6.384 6.028 1.00 0.00 8 ARG A C 7
ATOM 8054 O O . ARG A 1 30 ? 0.272 -6.196 7.241 1.00 0.00 8 ARG A O 7
ATOM 8075 N N . ASN A 1 31 ? 0.986 -7.221 5.343 1.00 0.00 9 ASN A N 7
ATOM 8076 C CA . ASN A 1 31 ? 2.195 -7.837 5.910 1.00 0.00 9 ASN A CA 7
ATOM 8077 C C . ASN A 1 31 ? 3.205 -6.732 6.244 1.00 0.00 9 ASN A C 7
ATOM 8078 O O . ASN A 1 31 ? 3.713 -6.658 7.363 1.00 0.00 9 ASN A O 7
ATOM 8089 N N . ILE A 1 32 ? 3.437 -5.863 5.245 1.00 0.00 10 ILE A N 7
ATOM 8090 C CA . ILE A 1 32 ? 4.350 -4.709 5.342 1.00 0.00 10 ILE A CA 7
ATOM 8091 C C . ILE A 1 32 ? 3.901 -3.721 6.426 1.00 0.00 10 ILE A C 7
ATOM 8092 O O . ILE A 1 32 ? 4.704 -3.301 7.248 1.00 0.00 10 ILE A O 7
ATOM 8108 N N . LEU A 1 33 ? 2.613 -3.362 6.414 1.00 0.00 11 LEU A N 7
ATOM 8109 C CA . LEU A 1 33 ? 2.026 -2.443 7.404 1.00 0.00 11 LEU A CA 7
ATOM 8110 C C . LEU A 1 33 ? 2.064 -3.074 8.809 1.00 0.00 11 LEU A C 7
ATOM 8111 O O . LEU A 1 33 ? 2.316 -2.396 9.805 1.00 0.00 11 LEU A O 7
ATOM 8127 N N . GLY A 1 34 ? 1.846 -4.397 8.855 1.00 0.00 12 GLY A N 7
ATOM 8128 C CA . GLY A 1 34 ? 1.943 -5.167 10.089 1.00 0.00 12 GLY A CA 7
ATOM 8129 C C . GLY A 1 34 ? 3.370 -5.340 10.591 1.00 0.00 12 GLY A C 7
ATOM 8130 O O . GLY A 1 34 ? 3.581 -5.632 11.773 1.00 0.00 12 GLY A O 7
ATOM 8134 N N . ASP A 1 35 ? 4.344 -5.180 9.682 1.00 0.00 13 ASP A N 7
ATOM 8135 C CA . ASP A 1 35 ? 5.782 -5.280 9.990 1.00 0.00 13 ASP A CA 7
ATOM 8136 C C . ASP A 1 35 ? 6.340 -3.934 10.492 1.00 0.00 13 ASP A C 7
ATOM 8137 O O . ASP A 1 35 ? 7.057 -3.882 11.500 1.00 0.00 13 ASP A O 7
ATOM 8146 N N . VAL A 1 36 ? 5.979 -2.854 9.779 1.00 0.00 14 VAL A N 7
ATOM 8147 C CA . VAL A 1 36 ? 6.485 -1.497 10.038 1.00 0.00 14 VAL A CA 7
ATOM 8148 C C . VAL A 1 36 ? 5.788 -0.892 11.260 1.00 0.00 14 VAL A C 7
ATOM 8149 O O . VAL A 1 36 ? 6.447 -0.499 12.223 1.00 0.00 14 VAL A O 7
ATOM 8162 N N . LEU A 1 37 ? 4.443 -0.846 11.223 1.00 0.00 15 LEU A N 7
ATOM 8163 C CA . LEU A 1 37 ? 3.642 -0.217 12.300 1.00 0.00 15 LEU A CA 7
ATOM 8164 C C . LEU A 1 37 ? 3.433 -1.195 13.470 1.00 0.00 15 LEU A C 7
ATOM 8165 O O . LEU A 1 37 ? 2.912 -0.800 14.521 1.00 0.00 15 LEU A O 7
ATOM 8181 N N . ASN A 1 38 ? 3.816 -2.471 13.245 1.00 0.00 16 ASN A N 7
ATOM 8182 C CA . ASN A 1 38 ? 3.837 -3.532 14.264 1.00 0.00 16 ASN A CA 7
ATOM 8183 C C . ASN A 1 38 ? 2.402 -3.905 14.697 1.00 0.00 16 ASN A C 7
ATOM 8184 O O . ASN A 1 38 ? 1.980 -3.665 15.834 1.00 0.00 16 ASN A O 7
ATOM 8195 N N . LEU A 1 39 ? 1.628 -4.429 13.730 1.00 0.00 17 LEU A N 7
ATOM 8196 C CA . LEU A 1 39 ? 0.281 -4.991 13.972 1.00 0.00 17 LEU A CA 7
ATOM 8197 C C . LEU A 1 39 ? 0.410 -6.440 14.489 1.00 0.00 17 LEU A C 7
ATOM 8198 O O . LEU A 1 39 ? -0.359 -6.860 15.354 1.00 0.00 17 LEU A O 7
ATOM 8214 N N . GLY A 1 40 ? 1.409 -7.181 13.948 1.00 0.00 18 GLY A N 7
ATOM 8215 C CA . GLY A 1 40 ? 1.696 -8.566 14.351 1.00 0.00 18 GLY A CA 7
ATOM 8216 C C . GLY A 1 40 ? 0.557 -9.539 14.064 1.00 0.00 18 GLY A C 7
ATOM 8217 O O . GLY A 1 40 ? 0.497 -10.138 12.988 1.00 0.00 18 GLY A O 7
ATOM 8221 N N . GLU A 1 41 ? -0.347 -9.685 15.042 1.00 0.00 19 GLU A N 7
ATOM 8222 C CA . GLU A 1 41 ? -1.556 -10.517 14.922 1.00 0.00 19 GLU A CA 7
ATOM 8223 C C . GLU A 1 41 ? -2.663 -9.746 14.190 1.00 0.00 19 GLU A C 7
ATOM 8224 O O . GLU A 1 41 ? -3.354 -10.297 13.340 1.00 0.00 19 GLU A O 7
ATOM 8236 N N . ARG A 1 42 ? -2.776 -8.450 14.525 1.00 0.00 20 ARG A N 7
ATOM 8237 C CA . ARG A 1 42 ? -3.889 -7.558 14.109 1.00 0.00 20 ARG A CA 7
ATOM 8238 C C . ARG A 1 42 ? -4.035 -7.479 12.566 1.00 0.00 20 ARG A C 7
ATOM 8239 O O . ARG A 1 42 ? -5.137 -7.283 12.044 1.00 0.00 20 ARG A O 7
ATOM 8260 N N . LYS A 1 43 ? -2.919 -7.673 11.850 1.00 0.00 21 LYS A N 7
ATOM 8261 C CA . LYS A 1 43 ? -2.887 -7.658 10.369 1.00 0.00 21 LYS A CA 7
ATOM 8262 C C . LYS A 1 43 ? -3.468 -8.946 9.726 1.00 0.00 21 LYS A C 7
ATOM 8263 O O . LYS A 1 43 ? -3.420 -9.091 8.504 1.00 0.00 21 LYS A O 7
ATOM 8282 N N . HIS A 1 44 ? -4.002 -9.874 10.542 1.00 0.00 22 HIS A N 7
ATOM 8283 C CA . HIS A 1 44 ? -4.632 -11.120 10.042 1.00 0.00 22 HIS A CA 7
ATOM 8284 C C . HIS A 1 44 ? -6.144 -10.898 9.848 1.00 0.00 22 HIS A C 7
ATOM 8285 O O . HIS A 1 44 ? -6.714 -11.265 8.815 1.00 0.00 22 HIS A O 7
ATOM 8300 N N . THR A 1 45 ? -6.769 -10.292 10.877 1.00 0.00 23 THR A N 7
ATOM 8301 C CA . THR A 1 45 ? -8.238 -10.122 10.957 1.00 0.00 23 THR A CA 7
ATOM 8302 C C . THR A 1 45 ? -8.753 -9.094 9.933 1.00 0.00 23 THR A C 7
ATOM 8303 O O . THR A 1 45 ? -9.902 -9.183 9.478 1.00 0.00 23 THR A O 7
ATOM 8314 N N . LEU A 1 46 ? -7.902 -8.115 9.585 1.00 0.00 24 LEU A N 7
ATOM 8315 C CA . LEU A 1 46 ? -8.256 -7.051 8.630 1.00 0.00 24 LEU A CA 7
ATOM 8316 C C . LEU A 1 46 ? -8.039 -7.507 7.172 1.00 0.00 24 LEU A C 7
ATOM 8317 O O . LEU A 1 46 ? -7.249 -8.411 6.905 1.00 0.00 24 LEU A O 7
ATOM 8333 N N . THR A 1 47 ? -8.745 -6.839 6.247 1.00 0.00 25 THR A N 7
ATOM 8334 C CA . THR A 1 47 ? -8.702 -7.091 4.793 1.00 0.00 25 THR A CA 7
ATOM 8335 C C . THR A 1 47 ? -8.667 -5.730 4.059 1.00 0.00 25 THR A C 7
ATOM 8336 O O . THR A 1 47 ? -8.336 -4.719 4.681 1.00 0.00 25 THR A O 7
ATOM 8347 N N . ALA A 1 48 ? -8.980 -5.702 2.745 1.00 0.00 26 ALA A N 7
ATOM 8348 C CA . ALA A 1 48 ? -8.870 -4.486 1.895 1.00 0.00 26 ALA A CA 7
ATOM 8349 C C . ALA A 1 48 ? -9.708 -3.283 2.408 1.00 0.00 26 ALA A C 7
ATOM 8350 O O . ALA A 1 48 ? -9.403 -2.133 2.088 1.00 0.00 26 ALA A O 7
ATOM 8357 N N . SER A 1 49 ? -10.755 -3.560 3.203 1.00 0.00 27 SER A N 7
ATOM 8358 C CA . SER A 1 49 ? -11.641 -2.516 3.771 1.00 0.00 27 SER A CA 7
ATOM 8359 C C . SER A 1 49 ? -11.010 -1.787 4.980 1.00 0.00 27 SER A C 7
ATOM 8360 O O . SER A 1 49 ? -11.523 -0.744 5.409 1.00 0.00 27 SER A O 7
ATOM 8368 N N . SER A 1 50 ? -9.898 -2.335 5.508 1.00 0.00 28 SER A N 7
ATOM 8369 C CA . SER A 1 50 ? -9.207 -1.802 6.700 1.00 0.00 28 SER A CA 7
ATOM 8370 C C . SER A 1 50 ? -8.690 -0.382 6.456 1.00 0.00 28 SER A C 7
ATOM 8371 O O . SER A 1 50 ? -7.925 -0.156 5.524 1.00 0.00 28 SER A O 7
ATOM 8379 N N . VAL A 1 51 ? -9.088 0.552 7.324 1.00 0.00 29 VAL A N 7
ATOM 8380 C CA . VAL A 1 51 ? -8.629 1.948 7.266 1.00 0.00 29 VAL A CA 7
ATOM 8381 C C . VAL A 1 51 ? -7.165 2.006 7.766 1.00 0.00 29 VAL A C 7
ATOM 8382 O O . VAL A 1 51 ? -6.732 1.117 8.504 1.00 0.00 29 VAL A O 7
ATOM 8395 N N . LEU A 1 52 ? -6.383 3.006 7.326 1.00 0.00 30 LEU A N 7
ATOM 8396 C CA . LEU A 1 52 ? -4.990 3.197 7.802 1.00 0.00 30 LEU A CA 7
ATOM 8397 C C . LEU A 1 52 ? -4.857 4.585 8.441 1.00 0.00 30 LEU A C 7
ATOM 8398 O O . LEU A 1 52 ? -4.510 4.698 9.626 1.00 0.00 30 LEU A O 7
ATOM 8414 N N . LEU A 1 53 ? -5.125 5.640 7.636 1.00 0.00 31 LEU A N 7
ATOM 8415 C CA . LEU A 1 53 ? -5.260 7.021 8.135 1.00 0.00 31 LEU A CA 7
ATOM 8416 C C . LEU A 1 53 ? -6.350 7.102 9.218 1.00 0.00 31 LEU A C 7
ATOM 8417 O O . LEU A 1 53 ? -7.539 6.945 8.933 1.00 0.00 31 LEU A O 7
ATOM 8433 N N . GLY A 1 54 ? -5.910 7.343 10.449 1.00 0.00 32 GLY A N 7
ATOM 8434 C CA . GLY A 1 54 ? -6.794 7.493 11.596 1.00 0.00 32 GLY A CA 7
ATOM 8435 C C . GLY A 1 54 ? -6.974 6.205 12.386 1.00 0.00 32 GLY A C 7
ATOM 8436 O O . GLY A 1 54 ? -7.150 6.249 13.607 1.00 0.00 32 GLY A O 7
ATOM 8440 N N . ASN A 1 55 ? -6.935 5.050 11.687 1.00 0.00 33 ASN A N 7
ATOM 8441 C CA . ASN A 1 55 ? -7.106 3.732 12.324 1.00 0.00 33 ASN A CA 7
ATOM 8442 C C . ASN A 1 55 ? -5.825 3.327 13.048 1.00 0.00 33 ASN A C 7
ATOM 8443 O O . ASN A 1 55 ? -5.830 3.125 14.261 1.00 0.00 33 ASN A O 7
ATOM 8454 N N . ILE A 1 56 ? -4.726 3.214 12.292 1.00 0.00 34 ILE A N 7
ATOM 8455 C CA . ILE A 1 56 ? -3.433 2.815 12.842 1.00 0.00 34 ILE A CA 7
ATOM 8456 C C . ILE A 1 56 ? -2.815 4.040 13.546 1.00 0.00 34 ILE A C 7
ATOM 8457 O O . ILE A 1 56 ? -2.527 5.043 12.876 1.00 0.00 34 ILE A O 7
ATOM 8473 N N . PRO A 1 57 ? -2.590 3.985 14.897 1.00 0.00 35 PRO A N 7
ATOM 8474 C CA . PRO A 1 57 ? -2.056 5.140 15.660 1.00 0.00 35 PRO A CA 7
ATOM 8475 C C . PRO A 1 57 ? -0.546 5.352 15.421 1.00 0.00 35 PRO A C 7
ATOM 8476 O O . PRO A 1 57 ? 0.031 6.339 15.878 1.00 0.00 35 PRO A O 7
ATOM 8487 N N . GLU A 1 58 ? 0.075 4.409 14.693 1.00 0.00 36 GLU A N 7
ATOM 8488 C CA . GLU A 1 58 ? 1.498 4.461 14.337 1.00 0.00 36 GLU A CA 7
ATOM 8489 C C . GLU A 1 58 ? 1.694 5.014 12.919 1.00 0.00 36 GLU A C 7
ATOM 8490 O O . GLU A 1 58 ? 2.824 5.321 12.527 1.00 0.00 36 GLU A O 7
ATOM 8502 N N . LEU A 1 59 ? 0.583 5.152 12.166 1.00 0.00 37 LEU A N 7
ATOM 8503 C CA . LEU A 1 59 ? 0.606 5.621 10.772 1.00 0.00 37 LEU A CA 7
ATOM 8504 C C . LEU A 1 59 ? 0.753 7.163 10.782 1.00 0.00 37 LEU A C 7
ATOM 8505 O O . LEU A 1 59 ? -0.233 7.908 10.780 1.00 0.00 37 LEU A O 7
ATOM 8521 N N . ASP A 1 60 ? 2.009 7.604 10.919 1.00 0.00 38 ASP A N 7
ATOM 8522 C CA . ASP A 1 60 ? 2.426 9.018 10.891 1.00 0.00 38 ASP A CA 7
ATOM 8523 C C . ASP A 1 60 ? 3.038 9.354 9.514 1.00 0.00 38 ASP A C 7
ATOM 8524 O O . ASP A 1 60 ? 3.182 8.473 8.665 1.00 0.00 38 ASP A O 7
ATOM 8533 N N . SER A 1 61 ? 3.353 10.642 9.310 1.00 0.00 39 SER A N 7
ATOM 8534 C CA . SER A 1 61 ? 4.197 11.148 8.209 1.00 0.00 39 SER A CA 7
ATOM 8535 C C . SER A 1 61 ? 5.463 10.272 7.970 1.00 0.00 39 SER A C 7
ATOM 8536 O O . SER A 1 61 ? 5.648 9.703 6.894 1.00 0.00 39 SER A O 7
ATOM 8543 N N . MET A 1 62 ? 6.322 10.159 8.990 1.00 0.00 40 MET A N 7
ATOM 8544 C CA . MET A 1 62 ? 7.579 9.386 8.873 1.00 0.00 40 MET A CA 7
ATOM 8545 C C . MET A 1 62 ? 7.285 7.907 8.555 1.00 0.00 40 MET A C 7
ATOM 8546 O O . MET A 1 62 ? 8.045 7.243 7.837 1.00 0.00 40 MET A O 7
ATOM 8560 N N . ALA A 1 63 ? 6.148 7.430 9.084 1.00 0.00 41 ALA A N 7
ATOM 8561 C CA . ALA A 1 63 ? 5.657 6.076 8.847 1.00 0.00 41 ALA A CA 7
ATOM 8562 C C . ALA A 1 63 ? 5.195 5.859 7.396 1.00 0.00 41 ALA A C 7
ATOM 8563 O O . ALA A 1 63 ? 5.275 4.738 6.921 1.00 0.00 41 ALA A O 7
ATOM 8570 N N . VAL A 1 64 ? 4.705 6.924 6.693 1.00 0.00 42 VAL A N 7
ATOM 8571 C CA . VAL A 1 64 ? 4.359 6.804 5.251 1.00 0.00 42 VAL A CA 7
ATOM 8572 C C . VAL A 1 64 ? 5.643 6.574 4.442 1.00 0.00 42 VAL A C 7
ATOM 8573 O O . VAL A 1 64 ? 5.651 5.780 3.508 1.00 0.00 42 VAL A O 7
ATOM 8586 N N . VAL A 1 65 ? 6.740 7.247 4.853 1.00 0.00 43 VAL A N 7
ATOM 8587 C CA . VAL A 1 65 ? 8.035 7.135 4.142 1.00 0.00 43 VAL A CA 7
ATOM 8588 C C . VAL A 1 65 ? 8.589 5.705 4.314 1.00 0.00 43 VAL A C 7
ATOM 8589 O O . VAL A 1 65 ? 9.035 5.062 3.352 1.00 0.00 43 VAL A O 7
ATOM 8602 N N . ASN A 1 66 ? 8.501 5.232 5.564 1.00 0.00 44 ASN A N 7
ATOM 8603 C CA . ASN A 1 66 ? 8.945 3.890 5.981 1.00 0.00 44 ASN A CA 7
ATOM 8604 C C . ASN A 1 66 ? 8.232 2.770 5.213 1.00 0.00 44 ASN A C 7
ATOM 8605 O O . ASN A 1 66 ? 8.891 1.859 4.694 1.00 0.00 44 ASN A O 7
ATOM 8616 N N . VAL A 1 67 ? 6.893 2.843 5.146 1.00 0.00 45 VAL A N 7
ATOM 8617 C CA . VAL A 1 67 ? 6.085 1.786 4.523 1.00 0.00 45 VAL A CA 7
ATOM 8618 C C . VAL A 1 67 ? 6.280 1.776 3.007 1.00 0.00 45 VAL A C 7
ATOM 8619 O O . VAL A 1 67 ? 6.375 0.708 2.437 1.00 0.00 45 VAL A O 7
ATOM 8632 N N . ILE A 1 68 ? 6.380 2.973 2.371 1.00 0.00 46 ILE A N 7
ATOM 8633 C CA . ILE A 1 68 ? 6.608 3.082 0.903 1.00 0.00 46 ILE A CA 7
ATOM 8634 C C . ILE A 1 68 ? 7.933 2.402 0.529 1.00 0.00 46 ILE A C 7
ATOM 8635 O O . ILE A 1 68 ? 7.975 1.602 -0.406 1.00 0.00 46 ILE A O 7
ATOM 8651 N N . THR A 1 69 ? 8.985 2.701 1.313 1.00 0.00 47 THR A N 7
ATOM 8652 C CA . THR A 1 69 ? 10.305 2.062 1.178 1.00 0.00 47 THR A CA 7
ATOM 8653 C C . THR A 1 69 ? 10.183 0.529 1.313 1.00 0.00 47 THR A C 7
ATOM 8654 O O . THR A 1 69 ? 10.764 -0.221 0.531 1.00 0.00 47 THR A O 7
ATOM 8665 N N . ALA A 1 70 ? 9.382 0.089 2.299 1.00 0.00 48 ALA A N 7
ATOM 8666 C CA . ALA A 1 70 ? 9.137 -1.338 2.564 1.00 0.00 48 ALA A CA 7
ATOM 8667 C C . ALA A 1 70 ? 8.291 -2.004 1.446 1.00 0.00 48 ALA A C 7
ATOM 8668 O O . ALA A 1 70 ? 8.444 -3.199 1.191 1.00 0.00 48 ALA A O 7
ATOM 8675 N N . LEU A 1 71 ? 7.429 -1.218 0.757 1.00 0.00 49 LEU A N 7
ATOM 8676 C CA . LEU A 1 71 ? 6.688 -1.691 -0.439 1.00 0.00 49 LEU A CA 7
ATOM 8677 C C . LEU A 1 71 ? 7.716 -2.065 -1.530 1.00 0.00 49 LEU A C 7
ATOM 8678 O O . LEU A 1 71 ? 7.663 -3.164 -2.102 1.00 0.00 49 LEU A O 7
ATOM 8694 N N . GLU A 1 72 ? 8.675 -1.139 -1.747 1.00 0.00 50 GLU A N 7
ATOM 8695 C CA . GLU A 1 72 ? 9.794 -1.303 -2.705 1.00 0.00 50 GLU A CA 7
ATOM 8696 C C . GLU A 1 72 ? 10.609 -2.579 -2.392 1.00 0.00 50 GLU A C 7
ATOM 8697 O O . GLU A 1 72 ? 10.982 -3.319 -3.301 1.00 0.00 50 GLU A O 7
ATOM 8709 N N . GLU A 1 73 ? 10.869 -2.801 -1.081 1.00 0.00 51 GLU A N 7
ATOM 8710 C CA . GLU A 1 73 ? 11.646 -3.956 -0.578 1.00 0.00 51 GLU A CA 7
ATOM 8711 C C . GLU A 1 73 ? 10.981 -5.297 -0.959 1.00 0.00 51 GLU A C 7
ATOM 8712 O O . GLU A 1 73 ? 11.544 -6.076 -1.734 1.00 0.00 51 GLU A O 7
ATOM 8724 N N . TYR A 1 74 ? 9.767 -5.525 -0.414 1.00 0.00 52 TYR A N 7
ATOM 8725 C CA . TYR A 1 74 ? 9.066 -6.824 -0.506 1.00 0.00 52 TYR A CA 7
ATOM 8726 C C . TYR A 1 74 ? 8.652 -7.163 -1.946 1.00 0.00 52 TYR A C 7
ATOM 8727 O O . TYR A 1 74 ? 8.841 -8.298 -2.392 1.00 0.00 52 TYR A O 7
ATOM 8745 N N . PHE A 1 75 ? 8.073 -6.178 -2.653 1.00 0.00 53 PHE A N 7
ATOM 8746 C CA . PHE A 1 75 ? 7.550 -6.375 -4.025 1.00 0.00 53 PHE A CA 7
ATOM 8747 C C . PHE A 1 75 ? 8.652 -6.237 -5.101 1.00 0.00 53 PHE A C 7
ATOM 8748 O O . PHE A 1 75 ? 8.475 -6.734 -6.223 1.00 0.00 53 PHE A O 7
ATOM 8765 N N . ASP A 1 76 ? 9.760 -5.542 -4.751 1.00 0.00 54 ASP A N 7
ATOM 8766 C CA . ASP A 1 76 ? 10.945 -5.355 -5.625 1.00 0.00 54 ASP A CA 7
ATOM 8767 C C . ASP A 1 76 ? 10.594 -4.495 -6.857 1.00 0.00 54 ASP A C 7
ATOM 8768 O O . ASP A 1 76 ? 10.740 -4.928 -8.012 1.00 0.00 54 ASP A O 7
ATOM 8777 N N . PHE A 1 77 ? 10.107 -3.275 -6.591 1.00 0.00 55 PHE A N 7
ATOM 8778 C CA . PHE A 1 77 ? 9.750 -2.299 -7.642 1.00 0.00 55 PHE A CA 7
ATOM 8779 C C . PHE A 1 77 ? 10.166 -0.885 -7.214 1.00 0.00 55 PHE A C 7
ATOM 8780 O O . PHE A 1 77 ? 10.728 -0.695 -6.129 1.00 0.00 55 PHE A O 7
ATOM 8797 N N . SER A 1 78 ? 9.903 0.094 -8.095 1.00 0.00 56 SER A N 7
ATOM 8798 C CA . SER A 1 78 ? 10.052 1.516 -7.789 1.00 0.00 56 SER A CA 7
ATOM 8799 C C . SER A 1 78 ? 8.744 2.233 -8.109 1.00 0.00 56 SER A C 7
ATOM 8800 O O . SER A 1 78 ? 8.306 2.276 -9.262 1.00 0.00 56 SER A O 7
ATOM 8808 N N . VAL A 1 79 ? 8.121 2.752 -7.056 1.00 0.00 57 VAL A N 7
ATOM 8809 C CA . VAL A 1 79 ? 6.843 3.437 -7.101 1.00 0.00 57 VAL A CA 7
ATOM 8810 C C . VAL A 1 79 ? 6.986 4.825 -7.751 1.00 0.00 57 VAL A C 7
ATOM 8811 O O . VAL A 1 79 ? 8.043 5.467 -7.647 1.00 0.00 57 VAL A O 7
ATOM 8824 N N . ASP A 1 80 ? 5.955 5.253 -8.478 1.00 0.00 58 ASP A N 7
ATOM 8825 C CA . ASP A 1 80 ? 5.905 6.605 -9.055 1.00 0.00 58 ASP A CA 7
ATOM 8826 C C . ASP A 1 80 ? 5.308 7.573 -8.013 1.00 0.00 58 ASP A C 7
ATOM 8827 O O . ASP A 1 80 ? 4.421 7.192 -7.251 1.00 0.00 58 ASP A O 7
ATOM 8836 N N . ASP A 1 81 ? 5.832 8.804 -7.951 1.00 0.00 59 ASP A N 7
ATOM 8837 C CA . ASP A 1 81 ? 5.406 9.808 -6.953 1.00 0.00 59 ASP A CA 7
ATOM 8838 C C . ASP A 1 81 ? 3.972 10.344 -7.221 1.00 0.00 59 ASP A C 7
ATOM 8839 O O . ASP A 1 81 ? 3.200 10.553 -6.273 1.00 0.00 59 ASP A O 7
ATOM 8848 N N . ASP A 1 82 ? 3.610 10.510 -8.511 1.00 0.00 60 ASP A N 7
ATOM 8849 C CA . ASP A 1 82 ? 2.347 11.195 -8.926 1.00 0.00 60 ASP A CA 7
ATOM 8850 C C . ASP A 1 82 ? 1.077 10.381 -8.604 1.00 0.00 60 ASP A C 7
ATOM 8851 O O . ASP A 1 82 ? -0.032 10.929 -8.633 1.00 0.00 60 ASP A O 7
ATOM 8860 N N . GLU A 1 83 ? 1.238 9.082 -8.321 1.00 0.00 61 GLU A N 7
ATOM 8861 C CA . GLU A 1 83 ? 0.101 8.187 -7.997 1.00 0.00 61 GLU A CA 7
ATOM 8862 C C . GLU A 1 83 ? -0.215 8.246 -6.487 1.00 0.00 61 GLU A C 7
ATOM 8863 O O . GLU A 1 83 ? -1.382 8.142 -6.079 1.00 0.00 61 GLU A O 7
ATOM 8875 N N . ILE A 1 84 ? 0.844 8.432 -5.672 1.00 0.00 62 ILE A N 7
ATOM 8876 C CA . ILE A 1 84 ? 0.739 8.411 -4.211 1.00 0.00 62 ILE A CA 7
ATOM 8877 C C . ILE A 1 84 ? 0.184 9.750 -3.705 1.00 0.00 62 ILE A C 7
ATOM 8878 O O . ILE A 1 84 ? 0.691 10.811 -4.068 1.00 0.00 62 ILE A O 7
ATOM 8894 N N . SER A 1 85 ? -0.849 9.672 -2.872 1.00 0.00 63 SER A N 7
ATOM 8895 C CA . SER A 1 85 ? -1.434 10.809 -2.147 1.00 0.00 63 SER A CA 7
ATOM 8896 C C . SER A 1 85 ? -1.826 10.323 -0.737 1.00 0.00 63 SER A C 7
ATOM 8897 O O . SER A 1 85 ? -1.573 9.163 -0.387 1.00 0.00 63 SER A O 7
ATOM 8905 N N . ALA A 1 86 ? -2.426 11.200 0.079 1.00 0.00 64 ALA A N 7
ATOM 8906 C CA . ALA A 1 86 ? -3.054 10.786 1.350 1.00 0.00 64 ALA A CA 7
ATOM 8907 C C . ALA A 1 86 ? -4.280 9.897 1.043 1.00 0.00 64 ALA A C 7
ATOM 8908 O O . ALA A 1 86 ? -4.622 8.994 1.806 1.00 0.00 64 ALA A O 7
ATOM 8915 N N . GLN A 1 87 ? -4.872 10.133 -0.151 1.00 0.00 65 GLN A N 7
ATOM 8916 C CA . GLN A 1 87 ? -5.979 9.326 -0.708 1.00 0.00 65 GLN A CA 7
ATOM 8917 C C . GLN A 1 87 ? -5.532 7.873 -1.010 1.00 0.00 65 GLN A C 7
ATOM 8918 O O . GLN A 1 87 ? -6.361 7.009 -1.278 1.00 0.00 65 GLN A O 7
ATOM 8932 N N . THR A 1 88 ? -4.212 7.626 -1.004 1.00 0.00 66 THR A N 7
ATOM 8933 C CA . THR A 1 88 ? -3.657 6.272 -1.062 1.00 0.00 66 THR A CA 7
ATOM 8934 C C . THR A 1 88 ? -3.806 5.598 0.313 1.00 0.00 66 THR A C 7
ATOM 8935 O O . THR A 1 88 ? -4.372 4.512 0.425 1.00 0.00 66 THR A O 7
ATOM 8946 N N . PHE A 1 89 ? -3.373 6.298 1.370 1.00 0.00 67 PHE A N 7
ATOM 8947 C CA . PHE A 1 89 ? -3.260 5.717 2.733 1.00 0.00 67 PHE A CA 7
ATOM 8948 C C . PHE A 1 89 ? -4.579 5.752 3.514 1.00 0.00 67 PHE A C 7
ATOM 8949 O O . PHE A 1 89 ? -4.587 5.449 4.707 1.00 0.00 67 PHE A O 7
ATOM 8966 N N . GLU A 1 90 ? -5.687 6.115 2.846 1.00 0.00 68 GLU A N 7
ATOM 8967 C CA . GLU A 1 90 ? -7.033 6.060 3.453 1.00 0.00 68 GLU A CA 7
ATOM 8968 C C . GLU A 1 90 ? -7.387 4.613 3.884 1.00 0.00 68 GLU A C 7
ATOM 8969 O O . GLU A 1 90 ? -7.915 4.401 4.985 1.00 0.00 68 GLU A O 7
ATOM 8981 N N . THR A 1 91 ? -7.070 3.625 3.017 1.00 0.00 69 THR A N 7
ATOM 8982 C CA . THR A 1 91 ? -7.384 2.209 3.273 1.00 0.00 69 THR A CA 7
ATOM 8983 C C . THR A 1 91 ? -6.367 1.257 2.595 1.00 0.00 69 THR A C 7
ATOM 8984 O O . THR A 1 91 ? -5.625 1.649 1.669 1.00 0.00 69 THR A O 7
ATOM 8995 N N . LEU A 1 92 ? -6.370 -0.003 3.080 1.00 0.00 70 LEU A N 7
ATOM 8996 C CA . LEU A 1 92 ? -5.505 -1.091 2.590 1.00 0.00 70 LEU A CA 7
ATOM 8997 C C . LEU A 1 92 ? -5.775 -1.374 1.103 1.00 0.00 70 LEU A C 7
AT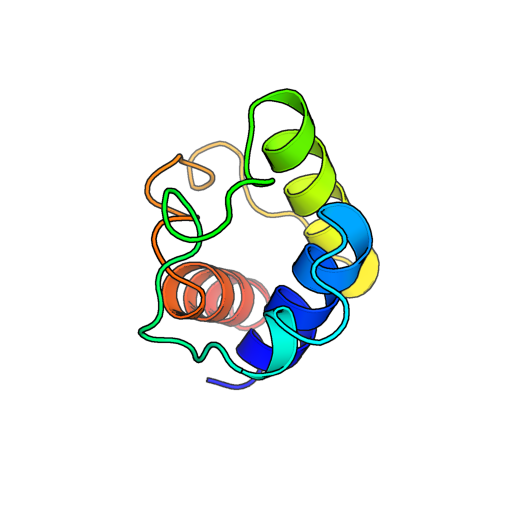OM 8998 O O . LEU A 1 92 ? -4.850 -1.654 0.337 1.00 0.00 70 LEU A O 7
ATOM 9014 N N . GLY A 1 93 ? -7.065 -1.286 0.729 1.00 0.00 71 GLY A N 7
ATOM 9015 C CA . GLY A 1 93 ? -7.527 -1.577 -0.625 1.00 0.00 71 GLY A CA 7
ATOM 9016 C C . GLY A 1 93 ? -6.944 -0.635 -1.662 1.00 0.00 71 GLY A C 7
ATOM 9017 O O . GLY A 1 93 ? -6.707 -1.041 -2.805 1.00 0.00 71 GLY A O 7
ATOM 9021 N N . SER A 1 94 ? -6.702 0.624 -1.250 1.00 0.00 72 SER A N 7
ATOM 9022 C CA . SER A 1 94 ? -6.087 1.638 -2.111 1.00 0.00 72 SER A CA 7
ATOM 9023 C C . SER A 1 94 ? -4.599 1.301 -2.356 1.00 0.00 72 SER A C 7
ATOM 9024 O O . SER A 1 94 ? -4.189 1.223 -3.513 1.00 0.00 72 SER A O 7
ATOM 9032 N N . LEU A 1 95 ? -3.809 1.058 -1.265 1.00 0.00 73 LEU A N 7
ATOM 9033 C CA . LEU A 1 95 ? -2.385 0.609 -1.373 1.00 0.00 73 LEU A CA 7
ATOM 9034 C C . LEU A 1 95 ? -2.258 -0.612 -2.300 1.00 0.00 73 LEU A C 7
ATOM 9035 O O . LEU A 1 95 ? -1.388 -0.664 -3.175 1.00 0.00 73 LEU A O 7
ATOM 9051 N N . ALA A 1 96 ? -3.157 -1.572 -2.066 1.00 0.00 74 ALA A N 7
ATOM 9052 C CA . ALA A 1 96 ? -3.210 -2.838 -2.788 1.00 0.00 74 ALA A CA 7
ATOM 9053 C C . ALA A 1 96 ? -3.516 -2.617 -4.271 1.00 0.00 74 ALA A C 7
ATOM 9054 O O . ALA A 1 96 ? -2.927 -3.276 -5.110 1.00 0.00 74 ALA A O 7
ATOM 9061 N N . LEU A 1 97 ? -4.420 -1.658 -4.567 1.00 0.00 75 LEU A N 7
ATOM 9062 C CA . LEU A 1 97 ? -4.819 -1.297 -5.942 1.00 0.00 75 LEU A CA 7
ATOM 9063 C C . LEU A 1 97 ? -3.594 -0.739 -6.710 1.00 0.00 75 LEU A C 7
ATOM 9064 O O . LEU A 1 97 ? -3.308 -1.163 -7.840 1.00 0.00 75 LEU A O 7
ATOM 9080 N N . PHE A 1 98 ? -2.864 0.189 -6.059 1.00 0.00 76 PHE A N 7
ATOM 9081 C CA . PHE A 1 98 ? -1.675 0.833 -6.645 1.00 0.00 76 PHE A CA 7
ATOM 9082 C C . PHE A 1 98 ? -0.577 -0.200 -6.952 1.00 0.00 76 PHE A C 7
ATOM 9083 O O . PHE A 1 98 ? 0.011 -0.164 -8.030 1.00 0.00 76 PHE A O 7
ATOM 9100 N N . VAL A 1 99 ? -0.327 -1.144 -6.022 1.00 0.00 77 VAL A N 7
ATOM 9101 C CA . VAL A 1 99 ? 0.669 -2.217 -6.248 1.00 0.00 77 VAL A CA 7
ATOM 9102 C C . VAL A 1 99 ? 0.170 -3.275 -7.261 1.00 0.00 77 VAL A C 7
ATOM 9103 O O . VAL A 1 99 ? 0.997 -3.967 -7.859 1.00 0.00 77 VAL A O 7
ATOM 9116 N N . GLU A 1 100 ? -1.176 -3.428 -7.448 1.00 0.00 78 GLU A N 7
ATOM 9117 C CA . GLU A 1 100 ? -1.711 -4.216 -8.594 1.00 0.00 78 GLU A CA 7
ATOM 9118 C C . GLU A 1 100 ? -1.140 -3.614 -9.892 1.00 0.00 78 GLU A C 7
ATOM 9119 O O . GLU A 1 100 ? -0.543 -4.321 -10.696 1.00 0.00 78 GLU A O 7
ATOM 9131 N N . HIS A 1 101 ? -1.294 -2.271 -10.021 1.00 0.00 79 HIS A N 7
ATOM 9132 C CA . HIS A 1 101 ? -0.787 -1.493 -11.176 1.00 0.00 79 HIS A CA 7
ATOM 9133 C C . HIS A 1 101 ? 0.720 -1.723 -11.405 1.00 0.00 79 HIS A C 7
ATOM 9134 O O . HIS A 1 101 ? 1.138 -2.021 -12.517 1.00 0.00 79 HIS A O 7
ATOM 9149 N N . LYS A 1 102 ? 1.515 -1.599 -10.329 1.00 0.00 80 LYS A N 7
ATOM 9150 C CA . LYS A 1 102 ? 2.993 -1.599 -10.425 1.00 0.00 80 LYS A CA 7
ATOM 9151 C C . LYS A 1 102 ? 3.552 -2.966 -10.842 1.00 0.00 80 LYS A C 7
ATOM 9152 O O . LYS A 1 102 ? 4.445 -3.050 -11.684 1.00 0.00 80 LYS A O 7
ATOM 9171 N N . LEU A 1 103 ? 3.009 -4.030 -10.238 1.00 0.00 81 LEU A N 7
ATOM 9172 C CA . LEU A 1 103 ? 3.494 -5.408 -10.447 1.00 0.00 81 LEU A CA 7
ATOM 9173 C C . LEU A 1 103 ? 2.891 -6.039 -11.724 1.00 0.00 81 LEU A C 7
ATOM 9174 O O . LEU A 1 103 ? 3.393 -7.059 -12.202 1.00 0.00 81 LEU A O 7
ATOM 9190 N N . SER A 1 104 ? 1.821 -5.423 -12.276 1.00 0.00 82 SER A N 7
ATOM 9191 C CA . SER A 1 104 ? 1.140 -5.918 -13.501 1.00 0.00 82 SER A CA 7
ATOM 9192 C C . SER A 1 104 ? 1.414 -5.024 -14.735 1.00 0.00 82 SER A C 7
ATOM 9193 O O . SER A 1 104 ? 1.086 -5.408 -15.867 1.00 0.00 82 SER A O 7
ATOM 9201 N N . HIS A 1 105 ? 1.997 -3.832 -14.513 1.00 0.00 83 HIS A N 7
ATOM 9202 C CA . HIS A 1 105 ? 2.369 -2.887 -15.587 1.00 0.00 83 HIS A CA 7
ATOM 9203 C C . HIS A 1 105 ? 3.813 -2.406 -15.337 1.00 0.00 83 HIS A C 7
ATOM 9204 O O . HIS A 1 105 ? 4.027 -1.590 -14.414 1.00 0.00 83 HIS A O 7
ATOM 9262 N N . MET A 1 23 ? -8.743 -8.602 -3.598 1.00 0.00 1 MET A N 8
ATOM 9263 C CA . MET A 1 23 ? -7.486 -8.183 -4.238 1.00 0.00 1 MET A CA 8
ATOM 9264 C C . MET A 1 23 ? -6.343 -8.983 -3.596 1.00 0.00 1 MET A C 8
ATOM 9265 O O . MET A 1 23 ? -6.049 -8.774 -2.428 1.00 0.00 1 MET A O 8
ATOM 9279 N N . GLN A 1 24 ? -5.694 -9.875 -4.370 1.00 0.00 2 GLN A N 8
ATOM 9280 C CA . GLN A 1 24 ? -4.774 -10.914 -3.840 1.00 0.00 2 GLN A CA 8
ATOM 9281 C C . GLN A 1 24 ? -3.564 -10.322 -3.089 1.00 0.00 2 GLN A C 8
ATOM 9282 O O . GLN A 1 24 ? -3.114 -10.882 -2.073 1.00 0.00 2 GLN A O 8
ATOM 9296 N N . HIS A 1 25 ? -3.058 -9.181 -3.592 1.00 0.00 3 HIS A N 8
ATOM 9297 C CA . HIS A 1 25 ? -1.847 -8.543 -3.059 1.00 0.00 3 HIS A CA 8
ATOM 9298 C C . HIS A 1 25 ? -2.093 -7.870 -1.704 1.00 0.00 3 HIS A C 8
ATOM 9299 O O . HIS A 1 25 ? -1.119 -7.517 -1.047 1.00 0.00 3 HIS A O 8
ATOM 9314 N N . LEU A 1 26 ? -3.380 -7.721 -1.278 1.00 0.00 4 LEU A N 8
ATOM 9315 C CA . LEU A 1 26 ? -3.736 -7.117 0.042 1.00 0.00 4 LEU A CA 8
ATOM 9316 C C . LEU A 1 26 ? -3.009 -7.841 1.191 1.00 0.00 4 LEU A C 8
ATOM 9317 O O . LEU A 1 26 ? -2.671 -7.228 2.200 1.00 0.00 4 LEU A O 8
ATOM 9333 N N . GLU A 1 27 ? -2.762 -9.154 0.977 1.00 0.00 5 GLU A N 8
ATOM 9334 C CA . GLU A 1 27 ? -2.108 -10.047 1.943 1.00 0.00 5 GLU A CA 8
ATOM 9335 C C . GLU A 1 27 ? -0.657 -9.598 2.197 1.00 0.00 5 GLU A C 8
ATOM 9336 O O . GLU A 1 27 ? -0.252 -9.380 3.346 1.00 0.00 5 GLU A O 8
ATOM 9348 N N . ALA A 1 28 ? 0.101 -9.444 1.095 1.00 0.00 6 ALA A N 8
ATOM 9349 C CA . ALA A 1 28 ? 1.515 -9.041 1.141 1.00 0.00 6 ALA A CA 8
ATOM 9350 C C . ALA A 1 28 ? 1.666 -7.599 1.640 1.00 0.00 6 ALA A C 8
ATOM 9351 O O . ALA A 1 28 ? 2.600 -7.297 2.379 1.00 0.00 6 ALA A O 8
ATOM 9358 N N . VAL A 1 29 ? 0.704 -6.732 1.267 1.00 0.00 7 VAL A N 8
ATOM 9359 C CA . VAL A 1 29 ? 0.722 -5.320 1.655 1.00 0.00 7 VAL A CA 8
ATOM 9360 C C . VAL A 1 29 ? 0.550 -5.189 3.183 1.00 0.00 7 VAL A C 8
ATOM 9361 O O . VAL A 1 29 ? 1.370 -4.555 3.841 1.00 0.00 7 VAL A O 8
ATOM 9374 N N . ARG A 1 30 ? -0.503 -5.843 3.732 1.00 0.00 8 ARG A N 8
ATOM 9375 C CA . ARG A 1 30 ? -0.847 -5.757 5.174 1.00 0.00 8 ARG A CA 8
ATOM 9376 C C . ARG A 1 30 ? 0.216 -6.461 6.015 1.00 0.00 8 ARG A C 8
ATOM 9377 O O . ARG A 1 30 ? 0.447 -6.090 7.168 1.00 0.00 8 ARG A O 8
ATOM 9398 N N . ASN A 1 31 ? 0.884 -7.452 5.396 1.00 0.00 9 ASN A N 8
ATOM 9399 C CA . ASN A 1 31 ? 2.031 -8.141 5.987 1.00 0.00 9 ASN A CA 8
ATOM 9400 C C . ASN A 1 31 ? 3.160 -7.129 6.258 1.00 0.00 9 ASN A C 8
ATOM 9401 O O . ASN A 1 31 ? 3.690 -7.063 7.372 1.00 0.00 9 ASN A O 8
ATOM 9412 N N . ILE A 1 32 ? 3.463 -6.319 5.224 1.00 0.00 10 ILE A N 8
ATOM 9413 C CA . ILE A 1 32 ? 4.482 -5.254 5.286 1.00 0.00 10 ILE A CA 8
ATOM 9414 C C . ILE A 1 32 ? 4.092 -4.178 6.319 1.00 0.00 10 ILE A C 8
ATOM 9415 O O . ILE A 1 32 ? 4.911 -3.795 7.138 1.00 0.00 10 ILE A O 8
ATOM 9431 N N . LEU A 1 33 ? 2.830 -3.719 6.267 1.00 0.00 11 LEU A N 8
ATOM 9432 C CA . LEU A 1 33 ? 2.314 -2.646 7.147 1.00 0.00 11 LEU A CA 8
ATOM 9433 C C . LEU A 1 33 ? 2.413 -3.051 8.627 1.00 0.00 11 LEU A C 8
ATOM 9434 O O . LEU A 1 33 ? 2.803 -2.250 9.476 1.00 0.00 11 LEU A O 8
ATOM 9450 N N . GLY A 1 34 ? 2.053 -4.309 8.911 1.00 0.00 12 GLY A N 8
ATOM 9451 C CA . GLY A 1 34 ? 2.154 -4.871 10.249 1.00 0.00 12 GLY A CA 8
ATOM 9452 C C . GLY A 1 34 ? 3.568 -5.259 10.628 1.00 0.00 12 GLY A C 8
ATOM 9453 O O . GLY A 1 34 ? 3.849 -5.457 11.810 1.00 0.00 12 GLY A O 8
ATOM 9457 N N . ASP A 1 35 ? 4.449 -5.417 9.630 1.00 0.00 13 ASP A N 8
ATOM 9458 C CA . ASP A 1 35 ? 5.880 -5.676 9.870 1.00 0.00 13 ASP A CA 8
ATOM 9459 C C . ASP A 1 35 ? 6.577 -4.375 10.299 1.00 0.00 13 ASP A C 8
ATOM 9460 O O . ASP A 1 35 ? 7.369 -4.371 11.245 1.00 0.00 13 ASP A O 8
ATOM 9469 N N . VAL A 1 36 ? 6.246 -3.269 9.606 1.00 0.00 14 VAL A N 8
ATOM 9470 C CA . VAL A 1 36 ? 6.846 -1.948 9.862 1.00 0.00 14 VAL A CA 8
ATOM 9471 C C . VAL A 1 36 ? 6.308 -1.408 11.190 1.00 0.00 14 VAL A C 8
ATOM 9472 O O . VAL A 1 36 ? 7.049 -1.253 12.157 1.00 0.00 14 VAL A O 8
ATOM 9485 N N . LEU A 1 37 ? 4.978 -1.241 11.235 1.00 0.00 15 LEU A N 8
ATOM 9486 C CA . LEU A 1 37 ? 4.277 -0.550 12.331 1.00 0.00 15 LEU A CA 8
ATOM 9487 C C . LEU A 1 37 ? 4.026 -1.493 13.531 1.00 0.00 15 LEU A C 8
ATOM 9488 O O . LEU A 1 37 ? 3.493 -1.058 14.558 1.00 0.00 15 LEU A O 8
ATOM 9504 N N . ASN A 1 38 ? 4.400 -2.784 13.368 1.00 0.00 16 ASN A N 8
ATOM 9505 C CA . ASN A 1 38 ? 4.423 -3.800 14.446 1.00 0.00 16 ASN A CA 8
ATOM 9506 C C . ASN A 1 38 ? 2.995 -4.129 14.956 1.00 0.00 16 ASN A C 8
ATOM 9507 O O . ASN A 1 38 ? 2.691 -3.995 16.142 1.00 0.00 16 ASN A O 8
ATOM 9518 N N . LEU A 1 39 ? 2.112 -4.541 14.022 1.00 0.00 17 LEU A N 8
ATOM 9519 C CA . LEU A 1 39 ? 0.712 -4.943 14.330 1.00 0.00 17 LEU A CA 8
ATOM 9520 C C . LEU A 1 39 ? 0.647 -6.419 14.778 1.00 0.00 17 LEU A C 8
ATOM 9521 O O . LEU A 1 39 ? -0.249 -6.801 15.545 1.00 0.00 17 LEU A O 8
ATOM 9537 N N . GLY A 1 40 ? 1.594 -7.237 14.271 1.00 0.00 18 GLY A N 8
ATOM 9538 C CA . GLY A 1 40 ? 1.699 -8.654 14.637 1.00 0.00 18 GLY A CA 8
ATOM 9539 C C . GLY A 1 40 ? 0.645 -9.510 13.957 1.00 0.00 18 GLY A C 8
ATOM 9540 O O . GLY A 1 40 ? 0.789 -9.856 12.786 1.00 0.00 18 GLY A O 8
ATOM 9544 N N . GLU A 1 41 ? -0.428 -9.824 14.695 1.00 0.00 19 GLU A N 8
ATOM 9545 C CA . GLU A 1 41 ? -1.573 -10.618 14.190 1.00 0.00 19 GLU A CA 8
ATOM 9546 C C . GLU A 1 41 ? -2.685 -9.686 13.670 1.00 0.00 19 GLU A C 8
ATOM 9547 O O . GLU A 1 41 ? -3.508 -10.088 12.831 1.00 0.00 19 GLU A O 8
ATOM 9559 N N . ARG A 1 42 ? -2.677 -8.429 14.178 1.00 0.00 20 ARG A N 8
ATOM 9560 C CA . ARG A 1 42 ? -3.709 -7.412 13.876 1.00 0.00 20 ARG A CA 8
ATOM 9561 C C . ARG A 1 42 ? -3.699 -7.064 12.369 1.00 0.00 20 ARG A C 8
ATOM 9562 O O . ARG A 1 42 ? -4.748 -6.763 11.785 1.00 0.00 20 ARG A O 8
ATOM 9583 N N . LYS A 1 43 ? -2.509 -7.155 11.752 1.00 0.00 21 LYS A N 8
ATOM 9584 C CA . LYS A 1 43 ? -2.316 -6.866 10.323 1.00 0.00 21 LYS A CA 8
ATOM 9585 C C . LYS A 1 43 ? -3.117 -7.837 9.428 1.00 0.00 21 LYS A C 8
ATOM 9586 O O . LYS A 1 43 ? -3.631 -7.441 8.396 1.00 0.00 21 LYS A O 8
ATOM 9605 N N . HIS A 1 44 ? -3.261 -9.094 9.877 1.00 0.00 22 HIS A N 8
ATOM 9606 C CA . HIS A 1 44 ? -3.856 -10.175 9.066 1.00 0.00 22 HIS A CA 8
ATOM 9607 C C . HIS A 1 44 ? -5.392 -10.233 9.246 1.00 0.00 22 HIS A C 8
ATOM 9608 O O . HIS A 1 44 ? -6.097 -10.814 8.413 1.00 0.00 22 HIS A O 8
ATOM 9623 N N . THR A 1 45 ? -5.900 -9.618 10.335 1.00 0.00 23 THR A N 8
ATOM 9624 C CA . THR A 1 45 ? -7.352 -9.598 10.651 1.00 0.00 23 THR A CA 8
ATOM 9625 C C . THR A 1 45 ? -8.025 -8.317 10.110 1.00 0.00 23 THR A C 8
ATOM 9626 O O . THR A 1 45 ? -9.245 -8.136 10.254 1.00 0.00 23 THR A O 8
ATOM 9637 N N . LEU A 1 46 ? -7.232 -7.424 9.486 1.00 0.00 24 LEU A N 8
ATOM 9638 C CA . LEU A 1 46 ? -7.770 -6.234 8.805 1.00 0.00 24 LEU A CA 8
ATOM 9639 C C . LEU A 1 46 ? -7.861 -6.509 7.290 1.00 0.00 24 LEU A C 8
ATOM 9640 O O . LEU A 1 46 ? -7.045 -7.263 6.733 1.00 0.00 24 LEU A O 8
ATOM 9656 N N . THR A 1 47 ? -8.862 -5.899 6.630 1.00 0.00 25 THR A N 8
ATOM 9657 C CA . THR A 1 47 ? -9.225 -6.208 5.231 1.00 0.00 25 THR A CA 8
ATOM 9658 C C . THR A 1 47 ? -9.054 -4.973 4.326 1.00 0.00 25 THR A C 8
ATOM 9659 O O . THR A 1 47 ? -8.520 -3.952 4.750 1.00 0.00 25 THR A O 8
ATOM 9670 N N . ALA A 1 48 ? -9.511 -5.083 3.068 1.00 0.00 26 ALA A N 8
ATOM 9671 C CA . ALA A 1 48 ? -9.450 -3.982 2.090 1.00 0.00 26 ALA A CA 8
ATOM 9672 C C . ALA A 1 48 ? -10.293 -2.758 2.524 1.00 0.00 26 ALA A C 8
ATOM 9673 O O . ALA A 1 48 ? -10.024 -1.634 2.088 1.00 0.00 26 ALA A O 8
ATOM 9680 N N . SER A 1 49 ? -11.303 -2.993 3.388 1.00 0.00 27 SER A N 8
ATOM 9681 C CA . SER A 1 49 ? -12.216 -1.940 3.874 1.00 0.00 27 SER A CA 8
ATOM 9682 C C . SER A 1 49 ? -11.662 -1.239 5.140 1.00 0.00 27 SER A C 8
ATOM 9683 O O . SER A 1 49 ? -12.128 -0.142 5.494 1.00 0.00 27 SER A O 8
ATOM 9691 N N . SER A 1 50 ? -10.675 -1.864 5.823 1.00 0.00 28 SER A N 8
ATOM 9692 C CA . SER A 1 50 ? -10.086 -1.302 7.060 1.00 0.00 28 SER A CA 8
ATOM 9693 C C . SER A 1 50 ? -9.104 -0.168 6.714 1.00 0.00 28 SER A C 8
ATOM 9694 O O . SER A 1 50 ? -8.173 -0.358 5.912 1.00 0.00 28 SER A O 8
ATOM 9702 N N . VAL A 1 51 ? -9.311 0.982 7.363 1.00 0.00 29 VAL A N 8
ATOM 9703 C CA . VAL A 1 51 ? -8.606 2.235 7.080 1.00 0.00 29 VAL A CA 8
ATOM 9704 C C . VAL A 1 51 ? -7.229 2.227 7.774 1.00 0.00 29 VAL A C 8
ATOM 9705 O O . VAL A 1 51 ? -7.081 1.685 8.874 1.00 0.00 29 VAL A O 8
ATOM 9718 N N . LEU A 1 52 ? -6.219 2.798 7.105 1.00 0.00 30 LEU A N 8
ATOM 9719 C CA . LEU A 1 52 ? -4.849 2.884 7.628 1.00 0.00 30 LEU A CA 8
ATOM 9720 C C . LEU A 1 52 ? -4.571 4.294 8.155 1.00 0.00 30 LEU A C 8
ATOM 9721 O O . LEU A 1 52 ? -4.393 4.492 9.360 1.00 0.00 30 LEU A O 8
ATOM 9737 N N . LEU A 1 53 ? -4.522 5.263 7.222 1.00 0.00 31 LEU A N 8
ATOM 9738 C CA . LEU A 1 53 ? -4.206 6.669 7.516 1.00 0.00 31 LEU A CA 8
ATOM 9739 C C . LEU A 1 53 ? -5.185 7.263 8.554 1.00 0.00 31 LEU A C 8
ATOM 9740 O O . LEU A 1 53 ? -6.398 7.327 8.312 1.00 0.00 31 LEU A O 8
ATOM 9756 N N . GLY A 1 54 ? -4.637 7.633 9.734 1.00 0.00 32 GLY A N 8
ATOM 9757 C CA . GLY A 1 54 ? -5.413 8.245 10.821 1.00 0.00 32 GLY A CA 8
ATOM 9758 C C . GLY A 1 54 ? -6.140 7.241 11.717 1.00 0.00 32 GLY A C 8
ATOM 9759 O O . GLY A 1 54 ? -6.492 7.563 12.858 1.00 0.00 32 GLY A O 8
ATOM 9763 N N . ASN A 1 55 ? -6.391 6.032 11.191 1.00 0.00 33 ASN A N 8
ATOM 9764 C CA . ASN A 1 55 ? -7.147 4.975 11.891 1.00 0.00 33 ASN A CA 8
ATOM 9765 C C . ASN A 1 55 ? -6.203 4.086 12.711 1.00 0.00 33 ASN A C 8
ATOM 9766 O O . ASN A 1 55 ? -6.479 3.782 13.876 1.00 0.00 33 ASN A O 8
ATOM 9777 N N . ILE A 1 56 ? -5.099 3.656 12.083 1.00 0.00 34 ILE A N 8
ATOM 9778 C CA . ILE A 1 56 ? -4.022 2.936 12.778 1.00 0.00 34 ILE A CA 8
ATOM 9779 C C . ILE A 1 56 ? -3.216 3.967 13.600 1.00 0.00 34 ILE A C 8
ATOM 9780 O O . ILE A 1 56 ? -2.703 4.933 13.017 1.00 0.00 34 ILE A O 8
ATOM 9796 N N . PRO A 1 57 ? -3.099 3.792 14.959 1.00 0.00 35 PRO A N 8
ATOM 9797 C CA . PRO A 1 57 ? -2.407 4.769 15.840 1.00 0.00 35 PRO A CA 8
ATOM 9798 C C . PRO A 1 57 ? -0.878 4.816 15.618 1.00 0.00 35 PRO A C 8
ATOM 9799 O O . PRO A 1 57 ? -0.195 5.689 16.165 1.00 0.00 35 PRO A O 8
ATOM 9810 N N . GLU A 1 58 ? -0.351 3.875 14.816 1.00 0.00 36 GLU A N 8
ATOM 9811 C CA . GLU A 1 58 ? 1.060 3.872 14.402 1.00 0.00 36 GLU A CA 8
ATOM 9812 C C . GLU A 1 58 ? 1.249 4.651 13.094 1.00 0.00 36 GLU A C 8
ATOM 9813 O O . GLU A 1 58 ? 2.323 5.211 12.866 1.00 0.00 36 GLU A O 8
ATOM 9825 N N . LEU A 1 59 ? 0.202 4.680 12.247 1.00 0.00 37 LEU A N 8
ATOM 9826 C CA . LEU A 1 59 ? 0.251 5.375 10.952 1.00 0.00 37 LEU A CA 8
ATOM 9827 C C . LEU A 1 59 ? 0.170 6.899 11.204 1.00 0.00 37 LEU A C 8
ATOM 9828 O O . LEU A 1 59 ? -0.922 7.453 11.366 1.00 0.00 37 LEU A O 8
ATOM 9844 N N . ASP A 1 60 ? 1.350 7.529 11.282 1.00 0.00 38 ASP A N 8
ATOM 9845 C CA . ASP A 1 60 ? 1.532 8.991 11.335 1.00 0.00 38 ASP A CA 8
ATOM 9846 C C . ASP A 1 60 ? 2.511 9.389 10.188 1.00 0.00 38 ASP A C 8
ATOM 9847 O O . ASP A 1 60 ? 2.743 8.571 9.292 1.00 0.00 38 ASP A O 8
ATOM 9856 N N . SER A 1 61 ? 3.047 10.631 10.216 1.00 0.00 39 SER A N 8
ATOM 9857 C CA . SER A 1 61 ? 3.988 11.187 9.216 1.00 0.00 39 SER A CA 8
ATOM 9858 C C . SER A 1 61 ? 5.092 10.198 8.747 1.00 0.00 39 SER A C 8
ATOM 9859 O O . SER A 1 61 ? 5.082 9.700 7.607 1.00 0.00 39 SER A O 8
ATOM 9866 N N . MET A 1 62 ? 6.017 9.884 9.649 1.00 0.00 40 MET A N 8
ATOM 9867 C CA . MET A 1 62 ? 7.203 9.096 9.307 1.00 0.00 40 MET A CA 8
ATOM 9868 C C . MET A 1 62 ? 6.837 7.639 9.023 1.00 0.00 40 MET A C 8
ATOM 9869 O O . MET A 1 62 ? 7.556 6.951 8.298 1.00 0.00 40 MET A O 8
ATOM 9883 N N . ALA A 1 63 ? 5.697 7.199 9.585 1.00 0.00 41 ALA A N 8
ATOM 9884 C CA . ALA A 1 63 ? 5.113 5.890 9.284 1.00 0.00 41 ALA A CA 8
ATOM 9885 C C . ALA A 1 63 ? 4.761 5.763 7.798 1.00 0.00 41 ALA A C 8
ATOM 9886 O O . ALA A 1 63 ? 5.017 4.708 7.221 1.00 0.00 41 ALA A O 8
ATOM 9893 N N . VAL A 1 64 ? 4.184 6.841 7.184 1.00 0.00 42 VAL A N 8
ATOM 9894 C CA . VAL A 1 64 ? 3.828 6.821 5.742 1.00 0.00 42 VAL A CA 8
ATOM 9895 C C . VAL A 1 64 ? 5.102 6.661 4.903 1.00 0.00 42 VAL A C 8
ATOM 9896 O O . VAL A 1 64 ? 5.137 5.861 3.979 1.00 0.00 42 VAL A O 8
ATOM 9909 N N . VAL A 1 65 ? 6.166 7.391 5.296 1.00 0.00 43 VAL A N 8
ATOM 9910 C CA . VAL A 1 65 ? 7.448 7.404 4.541 1.00 0.00 43 VAL A CA 8
ATOM 9911 C C . VAL A 1 65 ? 8.092 5.996 4.549 1.00 0.00 43 VAL A C 8
ATOM 9912 O O . VAL A 1 65 ? 8.521 5.461 3.499 1.00 0.00 43 VAL A O 8
ATOM 9925 N N . ASN A 1 66 ? 8.092 5.405 5.760 1.00 0.00 44 ASN A N 8
ATOM 9926 C CA . ASN A 1 66 ? 8.602 4.048 6.031 1.00 0.00 44 ASN A CA 8
ATOM 9927 C C . ASN A 1 66 ? 7.889 2.974 5.195 1.00 0.00 44 ASN A C 8
ATOM 9928 O O . ASN A 1 66 ? 8.548 2.124 4.590 1.00 0.00 44 ASN A O 8
ATOM 9939 N N . VAL A 1 67 ? 6.549 3.018 5.169 1.00 0.00 45 VAL A N 8
ATOM 9940 C CA . VAL A 1 67 ? 5.739 1.992 4.493 1.00 0.00 45 VAL A CA 8
ATOM 9941 C C . VAL A 1 67 ? 5.756 2.159 2.963 1.00 0.00 45 VAL A C 8
ATOM 9942 O O . VAL A 1 67 ? 5.560 1.180 2.256 1.00 0.00 45 VAL A O 8
ATOM 9955 N N . ILE A 1 68 ? 6.000 3.391 2.454 1.00 0.00 46 ILE A N 8
ATOM 9956 C CA . ILE A 1 68 ? 6.216 3.606 0.998 1.00 0.00 46 ILE A CA 8
ATOM 9957 C C . ILE A 1 68 ? 7.479 2.833 0.588 1.00 0.00 46 ILE A C 8
ATOM 9958 O O . ILE A 1 68 ? 7.420 1.926 -0.261 1.00 0.00 46 ILE A O 8
ATOM 9974 N N . THR A 1 69 ? 8.588 3.154 1.300 1.00 0.00 47 THR A N 8
ATOM 9975 C CA . THR A 1 69 ? 9.912 2.544 1.068 1.00 0.00 47 THR A CA 8
ATOM 9976 C C . THR A 1 69 ? 9.829 1.005 1.154 1.00 0.00 47 THR A C 8
ATOM 9977 O O . THR A 1 69 ? 10.312 0.297 0.272 1.00 0.00 47 THR A O 8
ATOM 9988 N N . ALA A 1 70 ? 9.156 0.522 2.212 1.00 0.00 48 ALA A N 8
ATOM 9989 C CA . ALA A 1 70 ? 9.007 -0.910 2.507 1.00 0.00 48 ALA A CA 8
ATOM 9990 C C . ALA A 1 70 ? 8.224 -1.641 1.396 1.00 0.00 48 ALA A C 8
ATOM 9991 O O . ALA A 1 70 ? 8.660 -2.696 0.935 1.00 0.00 48 ALA A O 8
ATOM 9998 N N . LEU A 1 71 ? 7.090 -1.048 0.948 1.00 0.00 49 LEU A N 8
ATOM 9999 C CA . LEU A 1 71 ? 6.275 -1.586 -0.181 1.00 0.00 49 LEU A CA 8
ATOM 10000 C C . LEU A 1 71 ? 7.171 -1.794 -1.434 1.00 0.00 49 LEU A C 8
ATOM 10001 O O . LEU A 1 71 ? 7.113 -2.845 -2.096 1.00 0.00 49 LEU A O 8
ATOM 10017 N N . GLU A 1 72 ? 8.032 -0.791 -1.696 1.00 0.00 50 GLU A N 8
ATOM 10018 C CA . GLU A 1 72 ? 9.008 -0.819 -2.810 1.00 0.00 50 GLU A CA 8
ATOM 10019 C C . GLU A 1 72 ? 10.023 -1.974 -2.671 1.00 0.00 50 GLU A C 8
ATOM 10020 O O . GLU A 1 72 ? 10.279 -2.701 -3.642 1.00 0.00 50 GLU A O 8
ATOM 10032 N N . GLU A 1 73 ? 10.562 -2.145 -1.449 1.00 0.00 51 GLU A N 8
ATOM 10033 C CA . GLU A 1 73 ? 11.598 -3.156 -1.157 1.00 0.00 51 GLU A CA 8
ATOM 10034 C C . GLU A 1 73 ? 11.067 -4.589 -1.376 1.00 0.00 51 GLU A C 8
ATOM 10035 O O . GLU A 1 73 ? 11.642 -5.360 -2.151 1.00 0.00 51 GLU A O 8
ATOM 10047 N N . TYR A 1 74 ? 9.953 -4.922 -0.704 1.00 0.00 52 TYR A N 8
ATOM 10048 C CA . TYR A 1 74 ? 9.385 -6.286 -0.707 1.00 0.00 52 TYR A CA 8
ATOM 10049 C C . TYR A 1 74 ? 8.801 -6.678 -2.081 1.00 0.00 52 TYR A C 8
ATOM 10050 O O . TYR A 1 74 ? 8.988 -7.818 -2.526 1.00 0.00 52 TYR A O 8
ATOM 10068 N N . PHE A 1 75 ? 8.081 -5.746 -2.747 1.00 0.00 53 PHE A N 8
ATOM 10069 C CA . PHE A 1 75 ? 7.477 -6.014 -4.077 1.00 0.00 53 PHE A CA 8
ATOM 10070 C C . PHE A 1 75 ? 8.489 -5.827 -5.236 1.00 0.00 53 PHE A C 8
ATOM 10071 O O . PHE A 1 75 ? 8.179 -6.180 -6.388 1.00 0.00 53 PHE A O 8
ATOM 10088 N N . ASP A 1 76 ? 9.665 -5.234 -4.921 1.00 0.00 54 ASP A N 8
ATOM 10089 C CA . ASP A 1 76 ? 10.803 -5.065 -5.859 1.00 0.00 54 ASP A CA 8
ATOM 10090 C C . ASP A 1 76 ? 10.456 -4.103 -7.005 1.00 0.00 54 ASP A C 8
ATOM 10091 O O . ASP A 1 76 ? 10.902 -4.278 -8.150 1.00 0.00 54 ASP A O 8
ATOM 10100 N N . PHE A 1 77 ? 9.706 -3.048 -6.677 1.00 0.00 55 PHE A N 8
ATOM 10101 C CA . PHE A 1 77 ? 9.342 -1.992 -7.639 1.00 0.00 55 PHE A CA 8
ATOM 10102 C C . PHE A 1 77 ? 9.760 -0.626 -7.089 1.00 0.00 55 PHE A C 8
ATOM 10103 O O . PHE A 1 77 ? 10.492 -0.543 -6.096 1.00 0.00 55 PHE A O 8
ATOM 10120 N N . SER A 1 78 ? 9.290 0.440 -7.737 1.00 0.00 56 SER A N 8
ATOM 10121 C CA . SER A 1 78 ? 9.371 1.797 -7.189 1.00 0.00 56 SER A CA 8
ATOM 10122 C C . SER A 1 78 ? 8.009 2.495 -7.351 1.00 0.00 56 SER A C 8
ATOM 10123 O O . SER A 1 78 ? 7.524 2.679 -8.479 1.00 0.00 56 SER A O 8
ATOM 10131 N N . VAL A 1 79 ? 7.376 2.847 -6.211 1.00 0.00 57 VAL A N 8
ATOM 10132 C CA . VAL A 1 79 ? 6.139 3.641 -6.198 1.00 0.00 57 VAL A CA 8
ATOM 10133 C C . VAL A 1 79 ? 6.496 5.068 -6.645 1.00 0.00 57 VAL A C 8
ATOM 10134 O O . VAL A 1 79 ? 7.254 5.770 -5.961 1.00 0.00 57 VAL A O 8
ATOM 10147 N N . ASP A 1 80 ? 5.974 5.459 -7.814 1.00 0.00 58 ASP A N 8
ATOM 10148 C CA . ASP A 1 80 ? 6.306 6.743 -8.473 1.00 0.00 58 ASP A CA 8
ATOM 10149 C C . ASP A 1 80 ? 5.705 7.932 -7.691 1.00 0.00 58 ASP A C 8
ATOM 10150 O O . ASP A 1 80 ? 4.660 7.791 -7.073 1.00 0.00 58 ASP A O 8
ATOM 10159 N N . ASP A 1 81 ? 6.378 9.096 -7.725 1.00 0.00 59 ASP A N 8
ATOM 10160 C CA . ASP A 1 81 ? 5.966 10.298 -6.961 1.00 0.00 59 ASP A CA 8
ATOM 10161 C C . ASP A 1 81 ? 4.520 10.747 -7.296 1.00 0.00 59 ASP A C 8
ATOM 10162 O O . ASP A 1 81 ? 3.753 11.072 -6.393 1.00 0.00 59 ASP A O 8
ATOM 10171 N N . ASP A 1 82 ? 4.161 10.705 -8.592 1.00 0.00 60 ASP A N 8
ATOM 10172 C CA . ASP A 1 82 ? 2.861 11.218 -9.101 1.00 0.00 60 ASP A CA 8
ATOM 10173 C C . ASP A 1 82 ? 1.661 10.389 -8.587 1.00 0.00 60 ASP A C 8
ATOM 10174 O O . ASP A 1 82 ? 0.552 10.919 -8.448 1.00 0.00 60 ASP A O 8
ATOM 10183 N N . GLU A 1 83 ? 1.901 9.102 -8.284 1.00 0.00 61 GLU A N 8
ATOM 10184 C CA . GLU A 1 83 ? 0.847 8.164 -7.830 1.00 0.00 61 GLU A CA 8
ATOM 10185 C C . GLU A 1 83 ? 0.808 8.074 -6.287 1.00 0.00 61 GLU A C 8
ATOM 10186 O O . GLU A 1 83 ? -0.073 7.418 -5.728 1.00 0.00 61 GLU A O 8
ATOM 10198 N N . ILE A 1 84 ? 1.763 8.734 -5.601 1.00 0.00 62 ILE A N 8
ATOM 10199 C CA . ILE A 1 84 ? 1.786 8.799 -4.125 1.00 0.00 62 ILE A CA 8
ATOM 10200 C C . ILE A 1 84 ? 0.859 9.936 -3.630 1.00 0.00 62 ILE A C 8
ATOM 10201 O O . ILE A 1 84 ? 1.171 11.122 -3.794 1.00 0.00 62 ILE A O 8
ATOM 10217 N N . SER A 1 85 ? -0.297 9.562 -3.064 1.00 0.00 63 SER A N 8
ATOM 10218 C CA . SER A 1 85 ? -1.216 10.486 -2.379 1.00 0.00 63 SER A CA 8
ATOM 10219 C C . SER A 1 85 ? -1.551 9.937 -0.982 1.00 0.00 63 SER A C 8
ATOM 10220 O O . SER A 1 85 ? -1.157 8.819 -0.623 1.00 0.00 63 SER A O 8
ATOM 10228 N N . ALA A 1 86 ? -2.280 10.737 -0.195 1.00 0.00 64 ALA A N 8
ATOM 10229 C CA . ALA A 1 86 ? -2.880 10.288 1.071 1.00 0.00 64 ALA A CA 8
ATOM 10230 C C . ALA A 1 86 ? -3.997 9.264 0.795 1.00 0.00 64 ALA A C 8
ATOM 10231 O O . ALA A 1 86 ? -4.208 8.330 1.575 1.00 0.00 64 ALA A O 8
ATOM 10238 N N . GLN A 1 87 ? -4.665 9.434 -0.368 1.00 0.00 65 GLN A N 8
ATOM 10239 C CA . GLN A 1 87 ? -5.705 8.506 -0.860 1.00 0.00 65 GLN A CA 8
ATOM 10240 C C . GLN A 1 87 ? -5.107 7.136 -1.227 1.00 0.00 65 GLN A C 8
ATOM 10241 O O . GLN A 1 87 ? -5.834 6.148 -1.322 1.00 0.00 65 GLN A O 8
ATOM 10255 N N . THR A 1 88 ? -3.778 7.089 -1.437 1.00 0.00 66 THR A N 8
ATOM 10256 C CA . THR A 1 88 ? -3.065 5.840 -1.727 1.00 0.00 66 THR A CA 8
ATOM 10257 C C . THR A 1 88 ? -2.959 5.001 -0.442 1.00 0.00 66 THR A C 8
ATOM 10258 O O . THR A 1 88 ? -3.094 3.781 -0.486 1.00 0.00 66 THR A O 8
ATOM 10269 N N . PHE A 1 89 ? -2.753 5.684 0.712 1.00 0.00 67 PHE A N 8
ATOM 10270 C CA . PHE A 1 89 ? -2.563 5.030 2.026 1.00 0.00 67 PHE A CA 8
ATOM 10271 C C . PHE A 1 89 ? -3.778 5.205 2.940 1.00 0.00 67 PHE A C 8
ATOM 10272 O O . PHE A 1 89 ? -3.685 4.948 4.151 1.00 0.00 67 PHE A O 8
ATOM 10289 N N . GLU A 1 90 ? -4.925 5.606 2.352 1.00 0.00 68 GLU A N 8
ATOM 10290 C CA . GLU A 1 90 ? -6.177 5.788 3.105 1.00 0.00 68 GLU A CA 8
ATOM 10291 C C . GLU A 1 90 ? -6.668 4.438 3.671 1.00 0.00 68 GLU A C 8
ATOM 10292 O O . GLU A 1 90 ? -7.071 4.375 4.817 1.00 0.00 68 GLU A O 8
ATOM 10304 N N . THR A 1 91 ? -6.599 3.364 2.864 1.00 0.00 69 THR A N 8
ATOM 10305 C CA . THR A 1 91 ? -7.042 2.019 3.276 1.00 0.00 69 THR A CA 8
ATOM 10306 C C . THR A 1 91 ? -6.171 0.935 2.614 1.00 0.00 69 THR A C 8
ATOM 10307 O O . THR A 1 91 ? -5.423 1.216 1.654 1.00 0.00 69 THR A O 8
ATOM 10318 N N . LEU A 1 92 ? -6.282 -0.309 3.126 1.00 0.00 70 LEU A N 8
ATOM 10319 C CA . LEU A 1 92 ? -5.541 -1.468 2.593 1.00 0.00 70 LEU A CA 8
ATOM 10320 C C . LEU A 1 92 ? -5.947 -1.749 1.133 1.00 0.00 70 LEU A C 8
ATOM 10321 O O . LEU A 1 92 ? -5.107 -2.141 0.313 1.00 0.00 70 LEU A O 8
ATOM 10337 N N . GLY A 1 93 ? -7.244 -1.524 0.828 1.00 0.00 71 GLY A N 8
ATOM 10338 C CA . GLY A 1 93 ? -7.788 -1.721 -0.520 1.00 0.00 71 GLY A CA 8
ATOM 10339 C C . GLY A 1 93 ? -7.128 -0.824 -1.557 1.00 0.00 71 GLY A C 8
ATOM 10340 O O . GLY A 1 93 ? -6.969 -1.219 -2.716 1.00 0.00 71 GLY A O 8
ATOM 10344 N N . SER A 1 94 ? -6.718 0.380 -1.112 1.00 0.00 72 SER A N 8
ATOM 10345 C CA . SER A 1 94 ? -6.026 1.354 -1.959 1.00 0.00 72 SER A CA 8
ATOM 10346 C C . SER A 1 94 ? -4.626 0.846 -2.327 1.00 0.00 72 SER A C 8
ATOM 10347 O O . SER A 1 94 ? -4.307 0.764 -3.508 1.00 0.00 72 SER A O 8
ATOM 10355 N N . LEU A 1 95 ? -3.809 0.451 -1.316 1.00 0.00 73 LEU A N 8
ATOM 10356 C CA . LEU A 1 95 ? -2.438 -0.067 -1.578 1.00 0.00 73 LEU A CA 8
ATOM 10357 C C . LEU A 1 95 ? -2.472 -1.337 -2.427 1.00 0.00 73 LEU A C 8
ATOM 10358 O O . LEU A 1 95 ? -1.657 -1.489 -3.329 1.00 0.00 73 LEU A O 8
ATOM 10374 N N . ALA A 1 96 ? -3.418 -2.236 -2.108 1.00 0.00 74 ALA A N 8
ATOM 10375 C CA . ALA A 1 96 ? -3.630 -3.483 -2.852 1.00 0.00 74 ALA A CA 8
ATOM 10376 C C . ALA A 1 96 ? -3.889 -3.180 -4.333 1.00 0.00 74 ALA A C 8
ATOM 10377 O O . ALA A 1 96 ? -3.239 -3.747 -5.196 1.00 0.00 74 ALA A O 8
ATOM 10384 N N . LEU A 1 97 ? -4.776 -2.203 -4.582 1.00 0.00 75 LEU A N 8
ATOM 10385 C CA . LEU A 1 97 ? -5.162 -1.755 -5.940 1.00 0.00 75 LEU A CA 8
ATOM 10386 C C . LEU A 1 97 ? -3.918 -1.232 -6.719 1.00 0.00 75 LEU A C 8
ATOM 10387 O O . LEU A 1 97 ? -3.642 -1.660 -7.858 1.00 0.00 75 LEU A O 8
ATOM 10403 N N . PHE A 1 98 ? -3.158 -0.337 -6.052 1.00 0.00 76 PHE A N 8
ATOM 10404 C CA . PHE A 1 98 ? -1.951 0.298 -6.612 1.00 0.00 76 PHE A CA 8
ATOM 10405 C C . PHE A 1 98 ? -0.886 -0.746 -6.985 1.00 0.00 76 PHE A C 8
ATOM 10406 O O . PHE A 1 98 ? -0.409 -0.754 -8.114 1.00 0.00 76 PHE A O 8
ATOM 10423 N N . VAL A 1 99 ? -0.564 -1.656 -6.046 1.00 0.00 77 VAL A N 8
ATOM 10424 C CA . VAL A 1 99 ? 0.507 -2.654 -6.238 1.00 0.00 77 VAL A CA 8
ATOM 10425 C C . VAL A 1 99 ? 0.127 -3.701 -7.310 1.00 0.00 77 VAL A C 8
ATOM 10426 O O . VAL A 1 99 ? 1.006 -4.230 -7.988 1.00 0.00 77 VAL A O 8
ATOM 10439 N N . GLU A 1 100 ? -1.189 -3.978 -7.477 1.00 0.00 78 GLU A N 8
ATOM 10440 C CA . GLU A 1 100 ? -1.683 -4.801 -8.606 1.00 0.00 78 GLU A CA 8
ATOM 10441 C C . GLU A 1 100 ? -1.312 -4.128 -9.932 1.00 0.00 78 GLU A C 8
ATOM 10442 O O . GLU A 1 100 ? -0.769 -4.770 -10.836 1.00 0.00 78 GLU A O 8
ATOM 10454 N N . HIS A 1 101 ? -1.572 -2.805 -10.007 1.00 0.00 79 HIS A N 8
ATOM 10455 C CA . HIS A 1 101 ? -1.258 -1.990 -11.204 1.00 0.00 79 HIS A CA 8
ATOM 10456 C C . HIS A 1 101 ? 0.263 -1.920 -11.472 1.00 0.00 79 HIS A C 8
ATOM 10457 O O . HIS A 1 101 ? 0.683 -1.790 -12.621 1.00 0.00 79 HIS A O 8
ATOM 10472 N N . LYS A 1 102 ? 1.072 -2.012 -10.402 1.00 0.00 80 LYS A N 8
ATOM 10473 C CA . LYS A 1 102 ? 2.545 -1.945 -10.496 1.00 0.00 80 LYS A CA 8
ATOM 10474 C C . LYS A 1 102 ? 3.135 -3.199 -11.162 1.00 0.00 80 LYS A C 8
ATOM 10475 O O . LYS A 1 102 ? 3.843 -3.104 -12.168 1.00 0.00 80 LYS A O 8
ATOM 10494 N N . LEU A 1 103 ? 2.831 -4.374 -10.590 1.00 0.00 81 LEU A N 8
ATOM 10495 C CA . LEU A 1 103 ? 3.365 -5.662 -11.085 1.00 0.00 81 LEU A CA 8
ATOM 10496 C C . LEU A 1 103 ? 2.731 -6.057 -12.432 1.00 0.00 81 LEU A C 8
ATOM 10497 O O . LEU A 1 103 ? 3.230 -6.961 -13.113 1.00 0.00 81 LEU A O 8
ATOM 10513 N N . SER A 1 104 ? 1.631 -5.389 -12.812 1.00 0.00 82 SER A N 8
ATOM 10514 C CA . SER A 1 104 ? 1.054 -5.531 -14.149 1.00 0.00 82 SER A CA 8
ATOM 10515 C C . SER A 1 104 ? 1.786 -4.620 -15.156 1.00 0.00 82 SER A C 8
ATOM 10516 O O . SER A 1 104 ? 2.165 -5.074 -16.243 1.00 0.00 82 SER A O 8
ATOM 10524 N N . HIS A 1 105 ? 1.986 -3.335 -14.782 1.00 0.00 83 HIS A N 8
ATOM 10525 C CA . HIS A 1 105 ? 2.642 -2.327 -15.648 1.00 0.00 83 HIS A CA 8
ATOM 10526 C C . HIS A 1 105 ? 4.149 -2.227 -15.287 1.00 0.00 83 HIS A C 8
ATOM 10527 O O . HIS A 1 105 ? 4.939 -3.059 -15.787 1.00 0.00 83 HIS A O 8
ATOM 10585 N N . MET A 1 23 ? -8.683 -9.207 -4.559 1.00 0.00 1 MET A N 9
ATOM 10586 C CA . MET A 1 23 ? -7.255 -8.845 -4.703 1.00 0.00 1 MET A CA 9
ATOM 10587 C C . MET A 1 23 ? -6.371 -9.960 -4.136 1.00 0.00 1 MET A C 9
ATOM 10588 O O . MET A 1 23 ? -6.788 -10.707 -3.250 1.00 0.00 1 MET A O 9
ATOM 10602 N N . GLN A 1 24 ? -5.174 -10.090 -4.705 1.00 0.00 2 GLN A N 9
ATOM 10603 C CA . GLN A 1 24 ? -4.142 -11.038 -4.259 1.00 0.00 2 GLN A CA 9
ATOM 10604 C C . GLN A 1 24 ? -3.063 -10.321 -3.423 1.00 0.00 2 GLN A C 9
ATOM 10605 O O . GLN A 1 24 ? -2.581 -10.860 -2.427 1.00 0.00 2 GLN A O 9
ATOM 10619 N N . HIS A 1 25 ? -2.713 -9.082 -3.821 1.00 0.00 3 HIS A N 9
ATOM 10620 C CA . HIS A 1 25 ? -1.555 -8.353 -3.268 1.00 0.00 3 HIS A CA 9
ATOM 10621 C C . HIS A 1 25 ? -1.837 -7.696 -1.908 1.00 0.00 3 HIS A C 9
ATOM 10622 O O . HIS A 1 25 ? -0.879 -7.341 -1.220 1.00 0.00 3 HIS A O 9
ATOM 10637 N N . LEU A 1 26 ? -3.132 -7.540 -1.518 1.00 0.00 4 LEU A N 9
ATOM 10638 C CA . LEU A 1 26 ? -3.507 -6.990 -0.175 1.00 0.00 4 LEU A CA 9
ATOM 10639 C C . LEU A 1 26 ? -2.816 -7.769 0.975 1.00 0.00 4 LEU A C 9
ATOM 10640 O O . LEU A 1 26 ? -2.552 -7.208 2.038 1.00 0.00 4 LEU A O 9
ATOM 10656 N N . GLU A 1 27 ? -2.537 -9.065 0.706 1.00 0.00 5 GLU A N 9
ATOM 10657 C CA . GLU A 1 27 ? -1.840 -9.993 1.608 1.00 0.00 5 GLU A CA 9
ATOM 10658 C C . GLU A 1 27 ? -0.452 -9.443 1.975 1.00 0.00 5 GLU A C 9
ATOM 10659 O O . GLU A 1 27 ? -0.145 -9.226 3.157 1.00 0.00 5 GLU A O 9
ATOM 10671 N N . ALA A 1 28 ? 0.355 -9.173 0.933 1.00 0.00 6 ALA A N 9
ATOM 10672 C CA . ALA A 1 28 ? 1.723 -8.666 1.088 1.00 0.00 6 ALA A CA 9
ATOM 10673 C C . ALA A 1 28 ? 1.740 -7.213 1.592 1.00 0.00 6 ALA A C 9
ATOM 10674 O O . ALA A 1 28 ? 2.682 -6.820 2.267 1.00 0.00 6 ALA A O 9
ATOM 10681 N N . VAL A 1 29 ? 0.686 -6.432 1.279 1.00 0.00 7 VAL A N 9
ATOM 10682 C CA . VAL A 1 29 ? 0.579 -5.030 1.725 1.00 0.00 7 VAL A CA 9
ATOM 10683 C C . VAL A 1 29 ? 0.379 -4.951 3.263 1.00 0.00 7 VAL A C 9
ATOM 10684 O O . VAL A 1 29 ? 1.115 -4.239 3.962 1.00 0.00 7 VAL A O 9
ATOM 10697 N N . ARG A 1 30 ? -0.602 -5.718 3.786 1.00 0.00 8 ARG A N 9
ATOM 10698 C CA . ARG A 1 30 ? -0.895 -5.753 5.243 1.00 0.00 8 ARG A CA 9
ATOM 10699 C C . ARG A 1 30 ? 0.218 -6.463 5.994 1.00 0.00 8 ARG A C 9
ATOM 10700 O O . ARG A 1 30 ? 0.398 -6.255 7.203 1.00 0.00 8 ARG A O 9
ATOM 10721 N N . ASN A 1 31 ? 0.950 -7.334 5.273 1.00 0.00 9 ASN A N 9
ATOM 10722 C CA . ASN A 1 31 ? 2.180 -7.939 5.779 1.00 0.00 9 ASN A CA 9
ATOM 10723 C C . ASN A 1 31 ? 3.219 -6.838 6.079 1.00 0.00 9 ASN A C 9
ATOM 10724 O O . ASN A 1 31 ? 3.789 -6.814 7.160 1.00 0.00 9 ASN A O 9
ATOM 10735 N N . ILE A 1 32 ? 3.410 -5.920 5.104 1.00 0.00 10 ILE A N 9
ATOM 10736 C CA . ILE A 1 32 ? 4.365 -4.800 5.203 1.00 0.00 10 ILE A CA 9
ATOM 10737 C C . ILE A 1 32 ? 4.033 -3.872 6.380 1.00 0.00 10 ILE A C 9
ATOM 10738 O O . ILE A 1 32 ? 4.870 -3.678 7.256 1.00 0.00 10 ILE A O 9
ATOM 10754 N N . LEU A 1 33 ? 2.808 -3.311 6.396 1.00 0.00 11 LEU A N 9
ATOM 10755 C CA . LEU A 1 33 ? 2.409 -2.341 7.437 1.00 0.00 11 LEU A CA 9
ATOM 10756 C C . LEU A 1 33 ? 2.387 -3.002 8.828 1.00 0.00 11 LEU A C 9
ATOM 10757 O O . LEU A 1 33 ? 2.759 -2.371 9.829 1.00 0.00 11 LEU A O 9
ATOM 10773 N N . GLY A 1 34 ? 1.996 -4.292 8.869 1.00 0.00 12 GLY A N 9
ATOM 10774 C CA . GLY A 1 34 ? 2.050 -5.076 10.093 1.00 0.00 12 GLY A CA 9
ATOM 10775 C C . GLY A 1 34 ? 3.466 -5.331 10.584 1.00 0.00 12 GLY A C 9
ATOM 10776 O O . GLY A 1 34 ? 3.712 -5.350 11.790 1.00 0.00 12 GLY A O 9
ATOM 10780 N N . ASP A 1 35 ? 4.398 -5.490 9.632 1.00 0.00 13 ASP A N 9
ATOM 10781 C CA . ASP A 1 35 ? 5.813 -5.781 9.918 1.00 0.00 13 ASP A CA 9
ATOM 10782 C C . ASP A 1 35 ? 6.498 -4.531 10.495 1.00 0.00 13 ASP A C 9
ATOM 10783 O O . ASP A 1 35 ? 7.094 -4.578 11.575 1.00 0.00 13 ASP A O 9
ATOM 10792 N N . VAL A 1 36 ? 6.346 -3.408 9.770 1.00 0.00 14 VAL A N 9
ATOM 10793 C CA . VAL A 1 36 ? 7.023 -2.135 10.071 1.00 0.00 14 VAL A CA 9
ATOM 10794 C C . VAL A 1 36 ? 6.513 -1.550 11.399 1.00 0.00 14 VAL A C 9
ATOM 10795 O O . VAL A 1 36 ? 7.306 -1.266 12.299 1.00 0.00 14 VAL A O 9
ATOM 10808 N N . LEU A 1 37 ? 5.180 -1.406 11.520 1.00 0.00 15 LEU A N 9
ATOM 10809 C CA . LEU A 1 37 ? 4.558 -0.750 12.688 1.00 0.00 15 LEU A CA 9
ATOM 10810 C C . LEU A 1 37 ? 4.279 -1.734 13.845 1.00 0.00 15 LEU A C 9
ATOM 10811 O O . LEU A 1 37 ? 3.853 -1.292 14.920 1.00 0.00 15 LEU A O 9
ATOM 10827 N N . ASN A 1 38 ? 4.523 -3.050 13.620 1.00 0.00 16 ASN A N 9
ATOM 10828 C CA . ASN A 1 38 ? 4.423 -4.103 14.664 1.00 0.00 16 ASN A CA 9
ATOM 10829 C C . ASN A 1 38 ? 2.959 -4.256 15.159 1.00 0.00 16 ASN A C 9
ATOM 10830 O O . ASN A 1 38 ? 2.652 -4.119 16.349 1.00 0.00 16 ASN A O 9
ATOM 10841 N N . LEU A 1 39 ? 2.047 -4.515 14.201 1.00 0.00 17 LEU A N 9
ATOM 10842 C CA . LEU A 1 39 ? 0.607 -4.731 14.483 1.00 0.00 17 LEU A CA 9
ATOM 10843 C C . LEU A 1 39 ? 0.394 -6.079 15.200 1.00 0.00 17 LEU A C 9
ATOM 10844 O O . LEU A 1 39 ? -0.539 -6.230 16.002 1.00 0.00 17 LEU A O 9
ATOM 10860 N N . GLY A 1 40 ? 1.263 -7.048 14.874 1.00 0.00 18 GLY A N 9
ATOM 10861 C CA . GLY A 1 40 ? 1.196 -8.390 15.434 1.00 0.00 18 GLY A CA 9
ATOM 10862 C C . GLY A 1 40 ? 0.041 -9.183 14.836 1.00 0.00 18 GLY A C 9
ATOM 10863 O O . GLY A 1 40 ? 0.149 -9.699 13.723 1.00 0.00 18 GLY A O 9
ATOM 10867 N N . GLU A 1 41 ? -1.078 -9.235 15.568 1.00 0.00 19 GLU A N 9
ATOM 10868 C CA . GLU A 1 41 ? -2.309 -9.937 15.146 1.00 0.00 19 GLU A CA 9
ATOM 10869 C C . GLU A 1 41 ? -3.355 -8.944 14.592 1.00 0.00 19 GLU A C 9
ATOM 10870 O O . GLU A 1 41 ? -4.354 -9.360 13.989 1.00 0.00 19 GLU A O 9
ATOM 10882 N N . ARG A 1 42 ? -3.120 -7.630 14.794 1.00 0.00 20 ARG A N 9
ATOM 10883 C CA . ARG A 1 42 ? -4.059 -6.577 14.332 1.00 0.00 20 ARG A CA 9
ATOM 10884 C C . ARG A 1 42 ? -3.991 -6.448 12.791 1.00 0.00 20 ARG A C 9
ATOM 10885 O O . ARG A 1 42 ? -4.991 -6.127 12.140 1.00 0.00 20 ARG A O 9
ATOM 10906 N N . LYS A 1 43 ? -2.820 -6.753 12.206 1.00 0.00 21 LYS A N 9
ATOM 10907 C CA . LYS A 1 43 ? -2.650 -6.800 10.733 1.00 0.00 21 LYS A CA 9
ATOM 10908 C C . LYS A 1 43 ? -3.409 -7.986 10.100 1.00 0.00 21 LYS A C 9
ATOM 10909 O O . LYS A 1 43 ? -3.507 -8.065 8.874 1.00 0.00 21 LYS A O 9
ATOM 10928 N N . HIS A 1 44 ? -3.908 -8.910 10.942 1.00 0.00 22 HIS A N 9
ATOM 10929 C CA . HIS A 1 44 ? -4.703 -10.062 10.491 1.00 0.00 22 HIS A CA 9
ATOM 10930 C C . HIS A 1 44 ? -6.204 -9.706 10.447 1.00 0.00 22 HIS A C 9
ATOM 10931 O O . HIS A 1 44 ? -6.924 -10.144 9.543 1.00 0.00 22 HIS A O 9
ATOM 10946 N N . THR A 1 45 ? -6.662 -8.893 11.424 1.00 0.00 23 THR A N 9
ATOM 10947 C CA . THR A 1 45 ? -8.103 -8.578 11.594 1.00 0.00 23 THR A CA 9
ATOM 10948 C C . THR A 1 45 ? -8.577 -7.543 10.547 1.00 0.00 23 THR A C 9
ATOM 10949 O O . THR A 1 45 ? -9.777 -7.440 10.257 1.00 0.00 23 THR A O 9
ATOM 10960 N N . LEU A 1 46 ? -7.616 -6.778 9.990 1.00 0.00 24 LEU A N 9
ATOM 10961 C CA . LEU A 1 46 ? -7.891 -5.782 8.947 1.00 0.00 24 LEU A CA 9
ATOM 10962 C C . LEU A 1 46 ? -7.849 -6.461 7.562 1.00 0.00 24 LEU A C 9
ATOM 10963 O O . LEU A 1 46 ? -7.098 -7.423 7.348 1.00 0.00 24 LEU A O 9
ATOM 10979 N N . THR A 1 47 ? -8.689 -5.963 6.646 1.00 0.00 25 THR A N 9
ATOM 10980 C CA . THR A 1 47 ? -8.839 -6.491 5.275 1.00 0.00 25 THR A CA 9
ATOM 10981 C C . THR A 1 47 ? -8.583 -5.357 4.264 1.00 0.00 25 THR A C 9
ATOM 10982 O O . THR A 1 47 ? -8.128 -4.275 4.657 1.00 0.00 25 THR A O 9
ATOM 10993 N N . ALA A 1 48 ? -8.889 -5.598 2.965 1.00 0.00 26 ALA A N 9
ATOM 10994 C CA . ALA A 1 48 ? -8.813 -4.554 1.922 1.00 0.00 26 ALA A CA 9
ATOM 10995 C C . ALA A 1 48 ? -9.783 -3.401 2.232 1.00 0.00 26 ALA A C 9
ATOM 10996 O O . ALA A 1 48 ? -9.479 -2.246 1.961 1.00 0.00 26 ALA A O 9
ATOM 11003 N N . SER A 1 49 ? -10.927 -3.733 2.857 1.00 0.00 27 SER A N 9
ATOM 11004 C CA . SER A 1 49 ? -11.989 -2.761 3.191 1.00 0.00 27 SER A CA 9
ATOM 11005 C C . SER A 1 49 ? -11.675 -1.961 4.485 1.00 0.00 27 SER A C 9
ATOM 11006 O O . SER A 1 49 ? -12.485 -1.132 4.915 1.00 0.00 27 SER A O 9
ATOM 11014 N N . SER A 1 50 ? -10.497 -2.201 5.090 1.00 0.00 28 SER A N 9
ATOM 11015 C CA . SER A 1 50 ? -10.084 -1.551 6.351 1.00 0.00 28 SER A CA 9
ATOM 11016 C C . SER A 1 50 ? -9.218 -0.314 6.070 1.00 0.00 28 SER A C 9
ATOM 11017 O O . SER A 1 50 ? -8.408 -0.314 5.137 1.00 0.00 28 SER A O 9
ATOM 11025 N N . VAL A 1 51 ? -9.367 0.710 6.928 1.00 0.00 29 VAL A N 9
ATOM 11026 C CA . VAL A 1 51 ? -8.652 1.996 6.820 1.00 0.00 29 VAL A CA 9
ATOM 11027 C C . VAL A 1 51 ? -7.205 1.817 7.338 1.00 0.00 29 VAL A C 9
ATOM 11028 O O . VAL A 1 51 ? -6.928 0.879 8.093 1.00 0.00 29 VAL A O 9
ATOM 11041 N N . LEU A 1 52 ? -6.266 2.686 6.905 1.00 0.00 30 LEU A N 9
ATOM 11042 C CA . LEU A 1 52 ? -4.860 2.646 7.378 1.00 0.00 30 LEU A CA 9
ATOM 11043 C C . LEU A 1 52 ? -4.491 3.972 8.060 1.00 0.00 30 LEU A C 9
ATOM 11044 O O . LEU A 1 52 ? -4.169 3.985 9.260 1.00 0.00 30 LEU A O 9
ATOM 11060 N N . LEU A 1 53 ? -4.523 5.078 7.283 1.00 0.00 31 LEU A N 9
ATOM 11061 C CA . LEU A 1 53 ? -4.354 6.445 7.812 1.00 0.00 31 LEU A CA 9
ATOM 11062 C C . LEU A 1 53 ? -5.380 6.736 8.934 1.00 0.00 31 LEU A C 9
ATOM 11063 O O . LEU A 1 53 ? -6.586 6.803 8.677 1.00 0.00 31 LEU A O 9
ATOM 11079 N N . GLY A 1 54 ? -4.874 6.885 10.173 1.00 0.00 32 GLY A N 9
ATOM 11080 C CA . GLY A 1 54 ? -5.701 7.197 11.346 1.00 0.00 32 GLY A CA 9
ATOM 11081 C C . GLY A 1 54 ? -6.171 5.956 12.102 1.00 0.00 32 GLY A C 9
ATOM 11082 O O . GLY A 1 54 ? -6.320 6.001 13.333 1.00 0.00 32 GLY A O 9
ATOM 11086 N N . ASN A 1 55 ? -6.421 4.853 11.363 1.00 0.00 33 ASN A N 9
ATOM 11087 C CA . ASN A 1 55 ? -6.914 3.581 11.945 1.00 0.00 33 ASN A CA 9
ATOM 11088 C C . ASN A 1 55 ? -5.803 2.904 12.752 1.00 0.00 33 ASN A C 9
ATOM 11089 O O . ASN A 1 55 ? -6.047 2.336 13.824 1.00 0.00 33 ASN A O 9
ATOM 11100 N N . ILE A 1 56 ? -4.586 2.941 12.197 1.00 0.00 34 ILE A N 9
ATOM 11101 C CA . ILE A 1 56 ? -3.391 2.443 12.876 1.00 0.00 34 ILE A CA 9
ATOM 11102 C C . ILE A 1 56 ? -2.771 3.617 13.673 1.00 0.00 34 ILE A C 9
ATOM 11103 O O . ILE A 1 56 ? -2.386 4.625 13.059 1.00 0.00 34 ILE A O 9
ATOM 11119 N N . PRO A 1 57 ? -2.656 3.514 15.035 1.00 0.00 35 PRO A N 9
ATOM 11120 C CA . PRO A 1 57 ? -2.090 4.597 15.875 1.00 0.00 35 PRO A CA 9
ATOM 11121 C C . PRO A 1 57 ? -0.575 4.780 15.671 1.00 0.00 35 PRO A C 9
ATOM 11122 O O . PRO A 1 57 ? -0.007 5.776 16.116 1.00 0.00 35 PRO A O 9
ATOM 11133 N N . GLU A 1 58 ? 0.068 3.815 14.992 1.00 0.00 36 GLU A N 9
ATOM 11134 C CA . GLU A 1 58 ? 1.508 3.867 14.687 1.00 0.00 36 GLU A CA 9
ATOM 11135 C C . GLU A 1 58 ? 1.766 4.491 13.308 1.00 0.00 36 GLU A C 9
ATOM 11136 O O . GLU A 1 58 ? 2.850 5.025 13.064 1.00 0.00 36 GLU A O 9
ATOM 11148 N N . LEU A 1 59 ? 0.754 4.426 12.423 1.00 0.00 37 LEU A N 9
ATOM 11149 C CA . LEU A 1 59 ? 0.860 4.918 11.034 1.00 0.00 37 LEU A CA 9
ATOM 11150 C C . LEU A 1 59 ? 0.693 6.459 11.043 1.00 0.00 37 LEU A C 9
ATOM 11151 O O . LEU A 1 59 ? -0.408 6.987 10.872 1.00 0.00 37 LEU A O 9
ATOM 11167 N N . ASP A 1 60 ? 1.804 7.151 11.344 1.00 0.00 38 ASP A N 9
ATOM 11168 C CA . ASP A 1 60 ? 1.895 8.627 11.411 1.00 0.00 38 ASP A CA 9
ATOM 11169 C C . ASP A 1 60 ? 2.873 9.121 10.296 1.00 0.00 38 ASP A C 9
ATOM 11170 O O . ASP A 1 60 ? 3.052 8.414 9.307 1.00 0.00 38 ASP A O 9
ATOM 11179 N N . SER A 1 61 ? 3.499 10.312 10.466 1.00 0.00 39 SER A N 9
ATOM 11180 C CA . SER A 1 61 ? 4.276 11.024 9.421 1.00 0.00 39 SER A CA 9
ATOM 11181 C C . SER A 1 61 ? 5.404 10.163 8.772 1.00 0.00 39 SER A C 9
ATOM 11182 O O . SER A 1 61 ? 5.285 9.690 7.617 1.00 0.00 39 SER A O 9
ATOM 11189 N N . MET A 1 62 ? 6.475 9.903 9.530 1.00 0.00 40 MET A N 9
ATOM 11190 C CA . MET A 1 62 ? 7.597 9.077 9.046 1.00 0.00 40 MET A CA 9
ATOM 11191 C C . MET A 1 62 ? 7.165 7.631 8.757 1.00 0.00 40 MET A C 9
ATOM 11192 O O . MET A 1 62 ? 7.776 6.968 7.929 1.00 0.00 40 MET A O 9
ATOM 11206 N N . ALA A 1 63 ? 6.087 7.190 9.406 1.00 0.00 41 ALA A N 9
ATOM 11207 C CA . ALA A 1 63 ? 5.541 5.841 9.241 1.00 0.00 41 ALA A CA 9
ATOM 11208 C C . ALA A 1 63 ? 4.948 5.636 7.837 1.00 0.00 41 ALA A C 9
ATOM 11209 O O . ALA A 1 63 ? 5.104 4.550 7.276 1.00 0.00 41 ALA A O 9
ATOM 11216 N N . VAL A 1 64 ? 4.278 6.691 7.277 1.00 0.00 42 VAL A N 9
ATOM 11217 C CA . VAL A 1 64 ? 3.761 6.641 5.885 1.00 0.00 42 VAL A CA 9
ATOM 11218 C C . VAL A 1 64 ? 4.944 6.485 4.922 1.00 0.00 42 VAL A C 9
ATOM 11219 O O . VAL A 1 64 ? 4.890 5.693 3.981 1.00 0.00 42 VAL A O 9
ATOM 11232 N N . VAL A 1 65 ? 6.038 7.213 5.221 1.00 0.00 43 VAL A N 9
ATOM 11233 C CA . VAL A 1 65 ? 7.234 7.219 4.346 1.00 0.00 43 VAL A CA 9
ATOM 11234 C C . VAL A 1 65 ? 7.966 5.864 4.409 1.00 0.00 43 VAL A C 9
ATOM 11235 O O . VAL A 1 65 ? 8.418 5.343 3.386 1.00 0.00 43 VAL A O 9
ATOM 11248 N N . ASN A 1 66 ? 8.043 5.315 5.633 1.00 0.00 44 ASN A N 9
ATOM 11249 C CA . ASN A 1 66 ? 8.711 4.033 5.927 1.00 0.00 44 ASN A CA 9
ATOM 11250 C C . ASN A 1 66 ? 8.026 2.852 5.227 1.00 0.00 44 ASN A C 9
ATOM 11251 O O . ASN A 1 66 ? 8.709 1.957 4.714 1.00 0.00 44 ASN A O 9
ATOM 11262 N N . VAL A 1 67 ? 6.684 2.845 5.215 1.00 0.00 45 VAL A N 9
ATOM 11263 C CA . VAL A 1 67 ? 5.923 1.769 4.563 1.00 0.00 45 VAL A CA 9
ATOM 11264 C C . VAL A 1 67 ? 5.970 1.898 3.037 1.00 0.00 45 VAL A C 9
ATOM 11265 O O . VAL A 1 67 ? 5.991 0.877 2.363 1.00 0.00 45 VAL A O 9
ATOM 11278 N N . ILE A 1 68 ? 6.022 3.146 2.499 1.00 0.00 46 ILE A N 9
ATOM 11279 C CA . ILE A 1 68 ? 6.224 3.372 1.038 1.00 0.00 46 ILE A CA 9
ATOM 11280 C C . ILE A 1 68 ? 7.562 2.743 0.601 1.00 0.00 46 ILE A C 9
ATOM 11281 O O . ILE A 1 68 ? 7.619 1.996 -0.381 1.00 0.00 46 ILE A O 9
ATOM 11297 N N . THR A 1 69 ? 8.612 3.032 1.397 1.00 0.00 47 THR A N 9
ATOM 11298 C CA . THR A 1 69 ? 9.974 2.511 1.183 1.00 0.00 47 THR A CA 9
ATOM 11299 C C . THR A 1 69 ? 9.963 0.969 1.215 1.00 0.00 47 THR A C 9
ATOM 11300 O O . THR A 1 69 ? 10.566 0.315 0.366 1.00 0.00 47 THR A O 9
ATOM 11311 N N . ALA A 1 70 ? 9.227 0.415 2.192 1.00 0.00 48 ALA A N 9
ATOM 11312 C CA . ALA A 1 70 ? 9.060 -1.034 2.359 1.00 0.00 48 ALA A CA 9
ATOM 11313 C C . ALA A 1 70 ? 8.268 -1.659 1.181 1.00 0.00 48 ALA A C 9
ATOM 11314 O O . ALA A 1 70 ? 8.536 -2.787 0.805 1.00 0.00 48 ALA A O 9
ATOM 11321 N N . LEU A 1 71 ? 7.315 -0.908 0.581 1.00 0.00 49 LEU A N 9
ATOM 11322 C CA . LEU A 1 71 ? 6.603 -1.352 -0.652 1.00 0.00 49 LEU A CA 9
ATOM 11323 C C . LEU A 1 71 ? 7.630 -1.574 -1.790 1.00 0.00 49 LEU A C 9
ATOM 11324 O O . LEU A 1 71 ? 7.607 -2.618 -2.475 1.00 0.00 49 LEU A O 9
ATOM 11340 N N . GLU A 1 72 ? 8.556 -0.589 -1.928 1.00 0.00 50 GLU A N 9
ATOM 11341 C CA . GLU A 1 72 ? 9.653 -0.624 -2.925 1.00 0.00 50 GLU A CA 9
ATOM 11342 C C . GLU A 1 72 ? 10.517 -1.886 -2.737 1.00 0.00 50 GLU A C 9
ATOM 11343 O O . GLU A 1 72 ? 10.780 -2.608 -3.693 1.00 0.00 50 GLU A O 9
ATOM 11355 N N . GLU A 1 73 ? 10.933 -2.132 -1.479 1.00 0.00 51 GLU A N 9
ATOM 11356 C CA . GLU A 1 73 ? 11.869 -3.222 -1.128 1.00 0.00 51 GLU A CA 9
ATOM 11357 C C . GLU A 1 73 ? 11.242 -4.619 -1.352 1.00 0.00 51 GLU A C 9
ATOM 11358 O O . GLU A 1 73 ? 11.832 -5.463 -2.037 1.00 0.00 51 GLU A O 9
ATOM 11370 N N . TYR A 1 74 ? 10.044 -4.838 -0.771 1.00 0.00 52 TYR A N 9
ATOM 11371 C CA . TYR A 1 74 ? 9.325 -6.135 -0.830 1.00 0.00 52 TYR A CA 9
ATOM 11372 C C . TYR A 1 74 ? 8.975 -6.527 -2.277 1.00 0.00 52 TYR A C 9
ATOM 11373 O O . TYR A 1 74 ? 9.440 -7.564 -2.774 1.00 0.00 52 TYR A O 9
ATOM 11391 N N . PHE A 1 75 ? 8.174 -5.678 -2.953 1.00 0.00 53 PHE A N 9
ATOM 11392 C CA . PHE A 1 75 ? 7.654 -5.986 -4.300 1.00 0.00 53 PHE A CA 9
ATOM 11393 C C . PHE A 1 75 ? 8.726 -5.758 -5.383 1.00 0.00 53 PHE A C 9
ATOM 11394 O O . PHE A 1 75 ? 8.576 -6.245 -6.513 1.00 0.00 53 PHE A O 9
ATOM 11411 N N . ASP A 1 76 ? 9.780 -4.993 -5.024 1.00 0.00 54 ASP A N 9
ATOM 11412 C CA . ASP A 1 76 ? 10.938 -4.702 -5.885 1.00 0.00 54 ASP A CA 9
ATOM 11413 C C . ASP A 1 76 ? 10.490 -3.859 -7.097 1.00 0.00 54 ASP A C 9
ATOM 11414 O O . ASP A 1 76 ? 10.533 -4.298 -8.257 1.00 0.00 54 ASP A O 9
ATOM 11423 N N . PHE A 1 77 ? 9.983 -2.650 -6.784 1.00 0.00 55 PHE A N 9
ATOM 11424 C CA . PHE A 1 77 ? 9.567 -1.649 -7.787 1.00 0.00 55 PHE A CA 9
ATOM 11425 C C . PHE A 1 77 ? 9.833 -0.222 -7.273 1.00 0.00 55 PHE A C 9
ATOM 11426 O O . PHE A 1 77 ? 10.559 -0.022 -6.290 1.00 0.00 55 PHE A O 9
ATOM 11443 N N . SER A 1 78 ? 9.250 0.766 -7.963 1.00 0.00 56 SER A N 9
ATOM 11444 C CA . SER A 1 78 ? 9.171 2.146 -7.477 1.00 0.00 56 SER A CA 9
ATOM 11445 C C . SER A 1 78 ? 7.737 2.687 -7.657 1.00 0.00 56 SER A C 9
ATOM 11446 O O . SER A 1 78 ? 7.248 2.820 -8.795 1.00 0.00 56 SER A O 9
ATOM 11454 N N . VAL A 1 79 ? 7.042 2.941 -6.525 1.00 0.00 57 VAL A N 9
ATOM 11455 C CA . VAL A 1 79 ? 5.785 3.703 -6.512 1.00 0.00 57 VAL A CA 9
ATOM 11456 C C . VAL A 1 79 ? 6.151 5.177 -6.753 1.00 0.00 57 VAL A C 9
ATOM 11457 O O . VAL A 1 79 ? 6.769 5.829 -5.898 1.00 0.00 57 VAL A O 9
ATOM 11470 N N . ASP A 1 80 ? 5.798 5.653 -7.950 1.00 0.00 58 ASP A N 9
ATOM 11471 C CA . ASP A 1 80 ? 6.196 6.983 -8.470 1.00 0.00 58 ASP A CA 9
ATOM 11472 C C . ASP A 1 80 ? 5.609 8.110 -7.584 1.00 0.00 58 ASP A C 9
ATOM 11473 O O . ASP A 1 80 ? 4.538 7.945 -7.007 1.00 0.00 58 ASP A O 9
ATOM 11482 N N . ASP A 1 81 ? 6.317 9.249 -7.478 1.00 0.00 59 ASP A N 9
ATOM 11483 C CA . ASP A 1 81 ? 5.918 10.366 -6.586 1.00 0.00 59 ASP A CA 9
ATOM 11484 C C . ASP A 1 81 ? 4.527 10.953 -6.972 1.00 0.00 59 ASP A C 9
ATOM 11485 O O . ASP A 1 81 ? 3.759 11.372 -6.097 1.00 0.00 59 ASP A O 9
ATOM 11494 N N . ASP A 1 82 ? 4.201 10.923 -8.282 1.00 0.00 60 ASP A N 9
ATOM 11495 C CA . ASP A 1 82 ? 2.930 11.468 -8.824 1.00 0.00 60 ASP A CA 9
ATOM 11496 C C . ASP A 1 82 ? 1.718 10.603 -8.407 1.00 0.00 60 ASP A C 9
ATOM 11497 O O . ASP A 1 82 ? 0.601 11.116 -8.283 1.00 0.00 60 ASP A O 9
ATOM 11506 N N . GLU A 1 83 ? 1.948 9.297 -8.176 1.00 0.00 61 GLU A N 9
ATOM 11507 C CA . GLU A 1 83 ? 0.863 8.358 -7.803 1.00 0.00 61 GLU A CA 9
ATOM 11508 C C . GLU A 1 83 ? 0.733 8.244 -6.262 1.00 0.00 61 GLU A C 9
ATOM 11509 O O . GLU A 1 83 ? -0.268 7.714 -5.768 1.00 0.00 61 GLU A O 9
ATOM 11521 N N . ILE A 1 84 ? 1.737 8.767 -5.515 1.00 0.00 62 ILE A N 9
ATOM 11522 C CA . ILE A 1 84 ? 1.694 8.824 -4.037 1.00 0.00 62 ILE A CA 9
ATOM 11523 C C . ILE A 1 84 ? 0.938 10.086 -3.576 1.00 0.00 62 ILE A C 9
ATOM 11524 O O . ILE A 1 84 ? 1.456 11.204 -3.688 1.00 0.00 62 ILE A O 9
ATOM 11540 N N . SER A 1 85 ? -0.277 9.883 -3.076 1.00 0.00 63 SER A N 9
ATOM 11541 C CA . SER A 1 85 ? -1.089 10.920 -2.420 1.00 0.00 63 SER A CA 9
ATOM 11542 C C . SER A 1 85 ? -1.595 10.372 -1.072 1.00 0.00 63 SER A C 9
ATOM 11543 O O . SER A 1 85 ? -1.299 9.223 -0.725 1.00 0.00 63 SER A O 9
ATOM 11551 N N . ALA A 1 86 ? -2.357 11.189 -0.319 1.00 0.00 64 ALA A N 9
ATOM 11552 C CA . ALA A 1 86 ? -3.003 10.746 0.941 1.00 0.00 64 ALA A CA 9
ATOM 11553 C C . ALA A 1 86 ? -4.047 9.647 0.642 1.00 0.00 64 ALA A C 9
ATOM 11554 O O . ALA A 1 86 ? -4.198 8.682 1.396 1.00 0.00 64 ALA A O 9
ATOM 11561 N N . GLN A 1 87 ? -4.700 9.785 -0.527 1.00 0.00 65 GLN A N 9
ATOM 11562 C CA . GLN A 1 87 ? -5.735 8.848 -1.008 1.00 0.00 65 GLN A CA 9
ATOM 11563 C C . GLN A 1 87 ? -5.150 7.455 -1.362 1.00 0.00 65 GLN A C 9
ATOM 11564 O O . GLN A 1 87 ? -5.906 6.495 -1.558 1.00 0.00 65 GLN A O 9
ATOM 11578 N N . THR A 1 88 ? -3.808 7.353 -1.448 1.00 0.00 66 THR A N 9
ATOM 11579 C CA . THR A 1 88 ? -3.119 6.076 -1.695 1.00 0.00 66 THR A CA 9
ATOM 11580 C C . THR A 1 88 ? -3.218 5.157 -0.458 1.00 0.00 66 THR A C 9
ATOM 11581 O O . THR A 1 88 ? -3.442 3.960 -0.608 1.00 0.00 66 THR A O 9
ATOM 11592 N N . PHE A 1 89 ? -3.083 5.731 0.765 1.00 0.00 67 PHE A N 9
ATOM 11593 C CA . PHE A 1 89 ? -3.110 4.945 2.037 1.00 0.00 67 PHE A CA 9
ATOM 11594 C C . PHE A 1 89 ? -4.404 5.153 2.843 1.00 0.00 67 PHE A C 9
ATOM 11595 O O . PHE A 1 89 ? -4.439 4.821 4.043 1.00 0.00 67 PHE A O 9
ATOM 11612 N N . GLU A 1 90 ? -5.472 5.663 2.196 1.00 0.00 68 GLU A N 9
ATOM 11613 C CA . GLU A 1 90 ? -6.782 5.843 2.870 1.00 0.00 68 GLU A CA 9
ATOM 11614 C C . GLU A 1 90 ? -7.336 4.477 3.337 1.00 0.00 68 GLU A C 9
ATOM 11615 O O . GLU A 1 90 ? -7.906 4.368 4.425 1.00 0.00 68 GLU A O 9
ATOM 11627 N N . THR A 1 91 ? -7.134 3.434 2.507 1.00 0.00 69 THR A N 9
ATOM 11628 C CA . THR A 1 91 ? -7.509 2.051 2.841 1.00 0.00 69 THR A CA 9
ATOM 11629 C C . THR A 1 91 ? -6.509 1.051 2.227 1.00 0.00 69 THR A C 9
ATOM 11630 O O . THR A 1 91 ? -5.768 1.381 1.276 1.00 0.00 69 THR A O 9
ATOM 11641 N N . LEU A 1 92 ? -6.503 -0.180 2.785 1.00 0.00 70 LEU A N 9
ATOM 11642 C CA . LEU A 1 92 ? -5.611 -1.271 2.342 1.00 0.00 70 LEU A CA 9
ATOM 11643 C C . LEU A 1 92 ? -5.928 -1.669 0.892 1.00 0.00 70 LEU A C 9
ATOM 11644 O O . LEU A 1 92 ? -5.048 -2.121 0.151 1.00 0.00 70 LEU A O 9
ATOM 11660 N N . GLY A 1 93 ? -7.212 -1.488 0.522 1.00 0.00 71 GLY A N 9
ATOM 11661 C CA . GLY A 1 93 ? -7.698 -1.754 -0.822 1.00 0.00 71 GLY A CA 9
ATOM 11662 C C . GLY A 1 93 ? -7.071 -0.830 -1.845 1.00 0.00 71 GLY A C 9
ATOM 11663 O O . GLY A 1 93 ? -6.730 -1.272 -2.936 1.00 0.00 71 GLY A O 9
ATOM 11667 N N . SER A 1 94 ? -6.873 0.454 -1.463 1.00 0.00 72 SER A N 9
ATOM 11668 C CA . SER A 1 94 ? -6.222 1.449 -2.325 1.00 0.00 72 SER A CA 9
ATOM 11669 C C . SER A 1 94 ? -4.812 0.967 -2.691 1.00 0.00 72 SER A C 9
ATOM 11670 O O . SER A 1 94 ? -4.487 0.882 -3.879 1.00 0.00 72 SER A O 9
ATOM 11678 N N . LEU A 1 95 ? -4.012 0.586 -1.663 1.00 0.00 73 LEU A N 9
ATOM 11679 C CA . LEU A 1 95 ? -2.649 0.035 -1.884 1.00 0.00 73 LEU A CA 9
ATOM 11680 C C . LEU A 1 95 ? -2.694 -1.208 -2.754 1.00 0.00 73 LEU A C 9
ATOM 11681 O O . LEU A 1 95 ? -1.884 -1.333 -3.665 1.00 0.00 73 LEU A O 9
ATOM 11697 N N . ALA A 1 96 ? -3.642 -2.115 -2.439 1.00 0.00 74 ALA A N 9
ATOM 11698 C CA . ALA A 1 96 ? -3.784 -3.389 -3.141 1.00 0.00 74 ALA A CA 9
ATOM 11699 C C . ALA A 1 96 ? -3.946 -3.148 -4.641 1.00 0.00 74 ALA A C 9
ATOM 11700 O O . ALA A 1 96 ? -3.228 -3.749 -5.415 1.00 0.00 74 ALA A O 9
ATOM 11707 N N . LEU A 1 97 ? -4.811 -2.174 -5.018 1.00 0.00 75 LEU A N 9
ATOM 11708 C CA . LEU A 1 97 ? -5.066 -1.815 -6.438 1.00 0.00 75 LEU A CA 9
ATOM 11709 C C . LEU A 1 97 ? -3.819 -1.197 -7.098 1.00 0.00 75 LEU A C 9
ATOM 11710 O O . LEU A 1 97 ? -3.500 -1.548 -8.243 1.00 0.00 75 LEU A O 9
ATOM 11726 N N . PHE A 1 98 ? -3.123 -0.277 -6.378 1.00 0.00 76 PHE A N 9
ATOM 11727 C CA . PHE A 1 98 ? -1.870 0.337 -6.874 1.00 0.00 76 PHE A CA 9
ATOM 11728 C C . PHE A 1 98 ? -0.868 -0.769 -7.255 1.00 0.00 76 PHE A C 9
ATOM 11729 O O . PHE A 1 98 ? -0.463 -0.868 -8.411 1.00 0.00 76 PHE A O 9
ATOM 11746 N N . VAL A 1 99 ? -0.577 -1.653 -6.286 1.00 0.00 77 VAL A N 9
ATOM 11747 C CA . VAL A 1 99 ? 0.440 -2.713 -6.411 1.00 0.00 77 VAL A CA 9
ATOM 11748 C C . VAL A 1 99 ? -0.022 -3.863 -7.334 1.00 0.00 77 VAL A C 9
ATOM 11749 O O . VAL A 1 99 ? 0.818 -4.571 -7.889 1.00 0.00 77 VAL A O 9
ATOM 11762 N N . GLU A 1 100 ? -1.364 -4.059 -7.484 1.00 0.00 78 GLU A N 9
ATOM 11763 C CA . GLU A 1 100 ? -1.913 -4.958 -8.529 1.00 0.00 78 GLU A CA 9
ATOM 11764 C C . GLU A 1 100 ? -1.370 -4.487 -9.884 1.00 0.00 78 GLU A C 9
ATOM 11765 O O . GLU A 1 100 ? -0.686 -5.231 -10.594 1.00 0.00 78 GLU A O 9
ATOM 11777 N N . HIS A 1 101 ? -1.617 -3.191 -10.150 1.00 0.00 79 HIS A N 9
ATOM 11778 C CA . HIS A 1 101 ? -1.357 -2.564 -11.451 1.00 0.00 79 HIS A CA 9
ATOM 11779 C C . HIS A 1 101 ? 0.153 -2.448 -11.738 1.00 0.00 79 HIS A C 9
ATOM 11780 O O . HIS A 1 101 ? 0.555 -2.570 -12.892 1.00 0.00 79 HIS A O 9
ATOM 11795 N N . LYS A 1 102 ? 0.971 -2.265 -10.676 1.00 0.00 80 LYS A N 9
ATOM 11796 C CA . LYS A 1 102 ? 2.449 -2.158 -10.795 1.00 0.00 80 LYS A CA 9
ATOM 11797 C C . LYS A 1 102 ? 3.034 -3.414 -11.469 1.00 0.00 80 LYS A C 9
ATOM 11798 O O . LYS A 1 102 ? 3.709 -3.326 -12.498 1.00 0.00 80 LYS A O 9
ATOM 11817 N N . LEU A 1 103 ? 2.716 -4.584 -10.888 1.00 0.00 81 LEU A N 9
ATOM 11818 C CA . LEU A 1 103 ? 3.231 -5.889 -11.364 1.00 0.00 81 LEU A CA 9
ATOM 11819 C C . LEU A 1 103 ? 2.432 -6.412 -12.579 1.00 0.00 81 LEU A C 9
ATOM 11820 O O . LEU A 1 103 ? 2.871 -7.355 -13.243 1.00 0.00 81 LEU A O 9
ATOM 11836 N N . SER A 1 104 ? 1.257 -5.807 -12.857 1.00 0.00 82 SER A N 9
ATOM 11837 C CA . SER A 1 104 ? 0.500 -6.081 -14.096 1.00 0.00 82 SER A CA 9
ATOM 11838 C C . SER A 1 104 ? 1.213 -5.454 -15.312 1.00 0.00 82 SER A C 9
ATOM 11839 O O . SER A 1 104 ? 1.125 -5.980 -16.432 1.00 0.00 82 SER A O 9
ATOM 11847 N N . HIS A 1 105 ? 1.907 -4.321 -15.074 1.00 0.00 83 HIS A N 9
ATOM 11848 C CA . HIS A 1 105 ? 2.659 -3.601 -16.113 1.00 0.00 83 HIS A CA 9
ATOM 11849 C C . HIS A 1 105 ? 3.941 -4.396 -16.465 1.00 0.00 83 HIS A C 9
ATOM 11850 O O . HIS A 1 105 ? 4.025 -4.950 -17.578 1.00 0.00 83 HIS A O 9
ATOM 11908 N N . MET A 1 23 ? -8.348 -8.651 -5.219 1.00 0.00 1 MET A N 10
ATOM 11909 C CA . MET A 1 23 ? -6.913 -8.276 -5.258 1.00 0.00 1 MET A CA 10
ATOM 11910 C C . MET A 1 23 ? -6.057 -9.415 -4.724 1.00 0.00 1 MET A C 10
ATOM 11911 O O . MET A 1 23 ? -6.517 -10.213 -3.907 1.00 0.00 1 MET A O 10
ATOM 11925 N N . GLN A 1 24 ? -4.820 -9.497 -5.220 1.00 0.00 2 GLN A N 10
ATOM 11926 C CA . GLN A 1 24 ? -3.838 -10.505 -4.791 1.00 0.00 2 GLN A CA 10
ATOM 11927 C C . GLN A 1 24 ? -2.969 -9.906 -3.701 1.00 0.00 2 GLN A C 10
ATOM 11928 O O . GLN A 1 24 ? -2.864 -10.427 -2.586 1.00 0.00 2 GLN A O 10
ATOM 11942 N N . HIS A 1 25 ? -2.402 -8.752 -4.061 1.00 0.00 3 HIS A N 10
ATOM 11943 C CA . HIS A 1 25 ? -1.295 -8.137 -3.362 1.00 0.00 3 HIS A CA 10
ATOM 11944 C C . HIS A 1 25 ? -1.681 -7.566 -1.991 1.00 0.00 3 HIS A C 10
ATOM 11945 O O . HIS A 1 25 ? -0.780 -7.332 -1.199 1.00 0.00 3 HIS A O 10
ATOM 11960 N N . LEU A 1 26 ? -3.000 -7.347 -1.720 1.00 0.00 4 LEU A N 10
ATOM 11961 C CA . LEU A 1 26 ? -3.480 -6.761 -0.431 1.00 0.00 4 LEU A CA 10
ATOM 11962 C C . LEU A 1 26 ? -2.890 -7.469 0.815 1.00 0.00 4 LEU A C 10
ATOM 11963 O O . LEU A 1 26 ? -2.633 -6.819 1.834 1.00 0.00 4 LEU A O 10
ATOM 11979 N N . GLU A 1 27 ? -2.674 -8.802 0.712 1.00 0.00 5 GLU A N 10
ATOM 11980 C CA . GLU A 1 27 ? -2.195 -9.613 1.838 1.00 0.00 5 GLU A CA 10
ATOM 11981 C C . GLU A 1 27 ? -0.713 -9.316 2.128 1.00 0.00 5 GLU A C 10
ATOM 11982 O O . GLU A 1 27 ? -0.319 -9.181 3.288 1.00 0.00 5 GLU A O 10
ATOM 11994 N N . ALA A 1 28 ? 0.084 -9.200 1.057 1.00 0.00 6 ALA A N 10
ATOM 11995 C CA . ALA A 1 28 ? 1.506 -8.824 1.146 1.00 0.00 6 ALA A CA 10
ATOM 11996 C C . ALA A 1 28 ? 1.666 -7.380 1.658 1.00 0.00 6 ALA A C 10
ATOM 11997 O O . ALA A 1 28 ? 2.604 -7.084 2.402 1.00 0.00 6 ALA A O 10
ATOM 12004 N N . VAL A 1 29 ? 0.710 -6.505 1.286 1.00 0.00 7 VAL A N 10
ATOM 12005 C CA . VAL A 1 29 ? 0.699 -5.100 1.710 1.00 0.00 7 VAL A CA 10
ATOM 12006 C C . VAL A 1 29 ? 0.460 -5.016 3.234 1.00 0.00 7 VAL A C 10
ATOM 12007 O O . VAL A 1 29 ? 1.248 -4.394 3.941 1.00 0.00 7 VAL A O 10
ATOM 12020 N N . ARG A 1 30 ? -0.597 -5.709 3.729 1.00 0.00 8 ARG A N 10
ATOM 12021 C CA . ARG A 1 30 ? -0.965 -5.694 5.174 1.00 0.00 8 ARG A CA 10
ATOM 12022 C C . ARG A 1 30 ? 0.092 -6.421 6.007 1.00 0.00 8 ARG A C 10
ATOM 12023 O O . ARG A 1 30 ? 0.278 -6.110 7.180 1.00 0.00 8 ARG A O 10
ATOM 12044 N N . ASN A 1 31 ? 0.792 -7.375 5.365 1.00 0.00 9 ASN A N 10
ATOM 12045 C CA . ASN A 1 31 ? 1.910 -8.114 5.962 1.00 0.00 9 ASN A CA 10
ATOM 12046 C C . ASN A 1 31 ? 3.042 -7.137 6.331 1.00 0.00 9 ASN A C 10
ATOM 12047 O O . ASN A 1 31 ? 3.538 -7.124 7.478 1.00 0.00 9 ASN A O 10
ATOM 12058 N N . ILE A 1 32 ? 3.399 -6.300 5.341 1.00 0.00 10 ILE A N 10
ATOM 12059 C CA . ILE A 1 32 ? 4.428 -5.267 5.488 1.00 0.00 10 ILE A CA 10
ATOM 12060 C C . ILE A 1 32 ? 3.998 -4.213 6.527 1.00 0.00 10 ILE A C 10
ATOM 12061 O O . ILE A 1 32 ? 4.754 -3.915 7.446 1.00 0.00 10 ILE A O 10
ATOM 12077 N N . LEU A 1 33 ? 2.765 -3.688 6.379 1.00 0.00 11 LEU A N 10
ATOM 12078 C CA . LEU A 1 33 ? 2.217 -2.634 7.260 1.00 0.00 11 LEU A CA 10
ATOM 12079 C C . LEU A 1 33 ? 2.183 -3.089 8.728 1.00 0.00 11 LEU A C 10
ATOM 12080 O O . LEU A 1 33 ? 2.474 -2.314 9.632 1.00 0.00 11 LEU A O 10
ATOM 12096 N N . GLY A 1 34 ? 1.821 -4.355 8.948 1.00 0.00 12 GLY A N 10
ATOM 12097 C CA . GLY A 1 34 ? 1.783 -4.919 10.282 1.00 0.00 12 GLY A CA 10
ATOM 12098 C C . GLY A 1 34 ? 3.156 -5.158 10.871 1.00 0.00 12 GLY A C 10
ATOM 12099 O O . GLY A 1 34 ? 3.310 -5.143 12.093 1.00 0.00 12 GLY A O 10
ATOM 12103 N N . ASP A 1 35 ? 4.155 -5.397 10.010 1.00 0.00 13 ASP A N 10
ATOM 12104 C CA . ASP A 1 35 ? 5.554 -5.558 10.447 1.00 0.00 13 ASP A CA 10
ATOM 12105 C C . ASP A 1 35 ? 6.174 -4.189 10.809 1.00 0.00 13 ASP A C 10
ATOM 12106 O O . ASP A 1 35 ? 6.911 -4.082 11.787 1.00 0.00 13 ASP A O 10
ATOM 12115 N N . VAL A 1 36 ? 5.853 -3.149 10.017 1.00 0.00 14 VAL A N 10
ATOM 12116 C CA . VAL A 1 36 ? 6.417 -1.793 10.199 1.00 0.00 14 VAL A CA 10
ATOM 12117 C C . VAL A 1 36 ? 5.764 -1.095 11.407 1.00 0.00 14 VAL A C 10
ATOM 12118 O O . VAL A 1 36 ? 6.455 -0.661 12.331 1.00 0.00 14 VAL A O 10
ATOM 12131 N N . LEU A 1 37 ? 4.419 -1.026 11.404 1.00 0.00 15 LEU A N 10
ATOM 12132 C CA . LEU A 1 37 ? 3.639 -0.326 12.456 1.00 0.00 15 LEU A CA 10
ATOM 12133 C C . LEU A 1 37 ? 3.381 -1.228 13.685 1.00 0.00 15 LEU A C 10
ATOM 12134 O O . LEU A 1 37 ? 2.701 -0.799 14.624 1.00 0.00 15 LEU A O 10
ATOM 12150 N N . ASN A 1 38 ? 3.906 -2.475 13.653 1.00 0.00 16 ASN A N 10
ATOM 12151 C CA . ASN A 1 38 ? 3.936 -3.394 14.820 1.00 0.00 16 ASN A CA 10
ATOM 12152 C C . ASN A 1 38 ? 2.497 -3.818 15.242 1.00 0.00 16 ASN A C 10
ATOM 12153 O O . ASN A 1 38 ? 2.117 -3.780 16.417 1.00 0.00 16 ASN A O 10
ATOM 12164 N N . LEU A 1 39 ? 1.690 -4.202 14.234 1.00 0.00 17 LEU A N 10
ATOM 12165 C CA . LEU A 1 39 ? 0.348 -4.796 14.440 1.00 0.00 17 LEU A CA 10
ATOM 12166 C C . LEU A 1 39 ? 0.487 -6.272 14.853 1.00 0.00 17 LEU A C 10
ATOM 12167 O O . LEU A 1 39 ? -0.316 -6.770 15.646 1.00 0.00 17 LEU A O 10
ATOM 12183 N N . GLY A 1 40 ? 1.513 -6.951 14.292 1.00 0.00 18 GLY A N 10
ATOM 12184 C CA . GLY A 1 40 ? 1.771 -8.363 14.572 1.00 0.00 18 GLY A CA 10
ATOM 12185 C C . GLY A 1 40 ? 0.700 -9.291 14.004 1.00 0.00 18 GLY A C 10
ATOM 12186 O O . GLY A 1 40 ? 0.794 -9.724 12.854 1.00 0.00 18 GLY A O 10
ATOM 12190 N N . GLU A 1 41 ? -0.324 -9.581 14.820 1.00 0.00 19 GLU A N 10
ATOM 12191 C CA . GLU A 1 41 ? -1.442 -10.474 14.456 1.00 0.00 19 GLU A CA 10
ATOM 12192 C C . GLU A 1 41 ? -2.613 -9.665 13.860 1.00 0.00 19 GLU A C 10
ATOM 12193 O O . GLU A 1 41 ? -3.360 -10.163 13.006 1.00 0.00 19 GLU A O 10
ATOM 12205 N N . ARG A 1 42 ? -2.730 -8.391 14.297 1.00 0.00 20 ARG A N 10
ATOM 12206 C CA . ARG A 1 42 ? -3.865 -7.504 13.950 1.00 0.00 20 ARG A CA 10
ATOM 12207 C C . ARG A 1 42 ? -3.888 -7.181 12.438 1.00 0.00 20 ARG A C 10
ATOM 12208 O O . ARG A 1 42 ? -4.948 -6.895 11.873 1.00 0.00 20 ARG A O 10
ATOM 12229 N N . LYS A 1 43 ? -2.715 -7.268 11.791 1.00 0.00 21 LYS A N 10
ATOM 12230 C CA . LYS A 1 43 ? -2.580 -7.023 10.342 1.00 0.00 21 LYS A CA 10
ATOM 12231 C C . LYS A 1 43 ? -3.338 -8.074 9.511 1.00 0.00 21 LYS A C 10
ATOM 12232 O O . LYS A 1 43 ? -3.756 -7.797 8.390 1.00 0.00 21 LYS A O 10
ATOM 12251 N N . HIS A 1 44 ? -3.505 -9.281 10.072 1.00 0.00 22 HIS A N 10
ATOM 12252 C CA . HIS A 1 44 ? -4.130 -10.407 9.365 1.00 0.00 22 HIS A CA 10
ATOM 12253 C C . HIS A 1 44 ? -5.645 -10.450 9.633 1.00 0.00 22 HIS A C 10
ATOM 12254 O O . HIS A 1 44 ? -6.394 -11.010 8.832 1.00 0.00 22 HIS A O 10
ATOM 12269 N N . THR A 1 45 ? -6.090 -9.844 10.760 1.00 0.00 23 THR A N 10
ATOM 12270 C CA . THR A 1 45 ? -7.530 -9.802 11.125 1.00 0.00 23 THR A CA 10
ATOM 12271 C C . THR A 1 45 ? -8.240 -8.601 10.460 1.00 0.00 23 THR A C 10
ATOM 12272 O O . THR A 1 45 ? -9.453 -8.409 10.634 1.00 0.00 23 THR A O 10
ATOM 12283 N N . LEU A 1 46 ? -7.481 -7.786 9.696 1.00 0.00 24 LEU A N 10
ATOM 12284 C CA . LEU A 1 46 ? -8.052 -6.703 8.878 1.00 0.00 24 LEU A CA 10
ATOM 12285 C C . LEU A 1 46 ? -8.080 -7.116 7.398 1.00 0.00 24 LEU A C 10
ATOM 12286 O O . LEU A 1 46 ? -7.298 -7.973 6.960 1.00 0.00 24 LEU A O 10
ATOM 12302 N N . THR A 1 47 ? -8.982 -6.483 6.633 1.00 0.00 25 THR A N 10
ATOM 12303 C CA . THR A 1 47 ? -9.247 -6.811 5.221 1.00 0.00 25 THR A CA 10
ATOM 12304 C C . THR A 1 47 ? -9.001 -5.574 4.332 1.00 0.00 25 THR A C 10
ATOM 12305 O O . THR A 1 47 ? -8.475 -4.569 4.811 1.00 0.00 25 THR A O 10
ATOM 12316 N N . ALA A 1 48 ? -9.351 -5.664 3.034 1.00 0.00 26 ALA A N 10
ATOM 12317 C CA . ALA A 1 48 ? -9.136 -4.574 2.056 1.00 0.00 26 ALA A CA 10
ATOM 12318 C C . ALA A 1 48 ? -9.836 -3.258 2.463 1.00 0.00 26 ALA A C 10
ATOM 12319 O O . ALA A 1 48 ? -9.266 -2.172 2.331 1.00 0.00 26 ALA A O 10
ATOM 12326 N N . SER A 1 49 ? -11.061 -3.372 2.992 1.00 0.00 27 SER A N 10
ATOM 12327 C CA . SER A 1 49 ? -11.873 -2.207 3.400 1.00 0.00 27 SER A CA 10
ATOM 12328 C C . SER A 1 49 ? -11.369 -1.576 4.731 1.00 0.00 27 SER A C 10
ATOM 12329 O O . SER A 1 49 ? -11.897 -0.545 5.162 1.00 0.00 27 SER A O 10
ATOM 12337 N N . SER A 1 50 ? -10.345 -2.193 5.365 1.00 0.00 28 SER A N 10
ATOM 12338 C CA . SER A 1 50 ? -9.716 -1.656 6.589 1.00 0.00 28 SER A CA 10
ATOM 12339 C C . SER A 1 50 ? -8.962 -0.361 6.280 1.00 0.00 28 SER A C 10
ATOM 12340 O O . SER A 1 50 ? -8.240 -0.276 5.285 1.00 0.00 28 SER A O 10
ATOM 12348 N N . VAL A 1 51 ? -9.118 0.618 7.167 1.00 0.00 29 VAL A N 10
ATOM 12349 C CA . VAL A 1 51 ? -8.527 1.953 7.025 1.00 0.00 29 VAL A CA 10
ATOM 12350 C C . VAL A 1 51 ? -7.097 1.958 7.606 1.00 0.00 29 VAL A C 10
ATOM 12351 O O . VAL A 1 51 ? -6.790 1.165 8.494 1.00 0.00 29 VAL A O 10
ATOM 12364 N N . LEU A 1 52 ? -6.211 2.816 7.068 1.00 0.00 30 LEU A N 10
ATOM 12365 C CA . LEU A 1 52 ? -4.845 3.005 7.618 1.00 0.00 30 LEU A CA 10
ATOM 12366 C C . LEU A 1 52 ? -4.739 4.382 8.292 1.00 0.00 30 LEU A C 10
ATOM 12367 O O . LEU A 1 52 ? -4.577 4.462 9.516 1.00 0.00 30 LEU A O 10
ATOM 12383 N N . LEU A 1 53 ? -4.824 5.455 7.468 1.00 0.00 31 LEU A N 10
ATOM 12384 C CA . LEU A 1 53 ? -4.872 6.854 7.941 1.00 0.00 31 LEU A CA 10
ATOM 12385 C C . LEU A 1 53 ? -6.015 7.062 8.962 1.00 0.00 31 LEU A C 10
ATOM 12386 O O . LEU A 1 53 ? -7.178 6.810 8.662 1.00 0.00 31 LEU A O 10
ATOM 12402 N N . GLY A 1 54 ? -5.652 7.506 10.166 1.00 0.00 32 GLY A N 10
ATOM 12403 C CA . GLY A 1 54 ? -6.599 7.742 11.256 1.00 0.00 32 GLY A CA 10
ATOM 12404 C C . GLY A 1 54 ? -6.886 6.505 12.101 1.00 0.00 32 GLY A C 10
ATOM 12405 O O . GLY A 1 54 ? -7.224 6.639 13.281 1.00 0.00 32 GLY A O 10
ATOM 12409 N N . ASN A 1 55 ? -6.780 5.296 11.497 1.00 0.00 33 ASN A N 10
ATOM 12410 C CA . ASN A 1 55 ? -7.052 4.023 12.194 1.00 0.00 33 ASN A CA 10
ATOM 12411 C C . ASN A 1 55 ? -5.866 3.650 13.085 1.00 0.00 33 ASN A C 10
ATOM 12412 O O . ASN A 1 55 ? -5.974 3.659 14.316 1.00 0.00 33 ASN A O 10
ATOM 12423 N N . ILE A 1 56 ? -4.725 3.355 12.439 1.00 0.00 34 ILE A N 10
ATOM 12424 C CA . ILE A 1 56 ? -3.523 2.875 13.128 1.00 0.00 34 ILE A CA 10
ATOM 12425 C C . ILE A 1 56 ? -2.822 4.067 13.816 1.00 0.00 34 ILE A C 10
ATOM 12426 O O . ILE A 1 56 ? -2.391 4.995 13.126 1.00 0.00 34 ILE A O 10
ATOM 12442 N N . PRO A 1 57 ? -2.666 4.054 15.175 1.00 0.00 35 PRO A N 10
ATOM 12443 C CA . PRO A 1 57 ? -2.080 5.199 15.918 1.00 0.00 35 PRO A CA 10
ATOM 12444 C C . PRO A 1 57 ? -0.570 5.354 15.639 1.00 0.00 35 PRO A C 10
ATOM 12445 O O . PRO A 1 57 ? 0.017 6.408 15.905 1.00 0.00 35 PRO A O 10
ATOM 12456 N N . GLU A 1 58 ? 0.031 4.292 15.068 1.00 0.00 36 GLU A N 10
ATOM 12457 C CA . GLU A 1 58 ? 1.469 4.223 14.774 1.00 0.00 36 GLU A CA 10
ATOM 12458 C C . GLU A 1 58 ? 1.753 4.808 13.385 1.00 0.00 36 GLU A C 10
ATOM 12459 O O . GLU A 1 58 ? 2.848 5.315 13.126 1.00 0.00 36 GLU A O 10
ATOM 12471 N N . LEU A 1 59 ? 0.751 4.691 12.497 1.00 0.00 37 LEU A N 10
ATOM 12472 C CA . LEU A 1 59 ? 0.810 5.234 11.138 1.00 0.00 37 LEU A CA 10
ATOM 12473 C C . LEU A 1 59 ? 0.656 6.765 11.231 1.00 0.00 37 LEU A C 10
ATOM 12474 O O . LEU A 1 59 ? -0.441 7.269 11.465 1.00 0.00 37 LEU A O 10
ATOM 12490 N N . ASP A 1 60 ? 1.784 7.475 11.143 1.00 0.00 38 ASP A N 10
ATOM 12491 C CA . ASP A 1 60 ? 1.825 8.945 11.040 1.00 0.00 38 ASP A CA 10
ATOM 12492 C C . ASP A 1 60 ? 2.803 9.296 9.884 1.00 0.00 38 ASP A C 10
ATOM 12493 O O . ASP A 1 60 ? 3.024 8.450 9.007 1.00 0.00 38 ASP A O 10
ATOM 12502 N N . SER A 1 61 ? 3.387 10.509 9.869 1.00 0.00 39 SER A N 10
ATOM 12503 C CA . SER A 1 61 ? 4.112 11.034 8.699 1.00 0.00 39 SER A CA 10
ATOM 12504 C C . SER A 1 61 ? 5.428 10.262 8.384 1.00 0.00 39 SER A C 10
ATOM 12505 O O . SER A 1 61 ? 5.618 9.769 7.271 1.00 0.00 39 SER A O 10
ATOM 12512 N N . MET A 1 62 ? 6.340 10.129 9.355 1.00 0.00 40 MET A N 10
ATOM 12513 C CA . MET A 1 62 ? 7.596 9.356 9.130 1.00 0.00 40 MET A CA 10
ATOM 12514 C C . MET A 1 62 ? 7.292 7.875 8.800 1.00 0.00 40 MET A C 10
ATOM 12515 O O . MET A 1 62 ? 8.048 7.211 8.073 1.00 0.00 40 MET A O 10
ATOM 12529 N N . ALA A 1 63 ? 6.147 7.405 9.310 1.00 0.00 41 ALA A N 10
ATOM 12530 C CA . ALA A 1 63 ? 5.631 6.068 9.043 1.00 0.00 41 ALA A CA 10
ATOM 12531 C C . ALA A 1 63 ? 5.190 5.909 7.583 1.00 0.00 41 ALA A C 10
ATOM 12532 O O . ALA A 1 63 ? 5.337 4.820 7.041 1.00 0.00 41 ALA A O 10
ATOM 12539 N N . VAL A 1 64 ? 4.653 6.989 6.935 1.00 0.00 42 VAL A N 10
ATOM 12540 C CA . VAL A 1 64 ? 4.302 6.926 5.493 1.00 0.00 42 VAL A CA 10
ATOM 12541 C C . VAL A 1 64 ? 5.582 6.728 4.656 1.00 0.00 42 VAL A C 10
ATOM 12542 O O . VAL A 1 64 ? 5.584 5.956 3.688 1.00 0.00 42 VAL A O 10
ATOM 12555 N N . VAL A 1 65 ? 6.679 7.386 5.088 1.00 0.00 43 VAL A N 10
ATOM 12556 C CA . VAL A 1 65 ? 7.977 7.292 4.371 1.00 0.00 43 VAL A CA 10
ATOM 12557 C C . VAL A 1 65 ? 8.507 5.846 4.430 1.00 0.00 43 VAL A C 10
ATOM 12558 O O . VAL A 1 65 ? 8.899 5.256 3.409 1.00 0.00 43 VAL A O 10
ATOM 12571 N N . ASN A 1 66 ? 8.477 5.308 5.659 1.00 0.00 44 ASN A N 10
ATOM 12572 C CA . ASN A 1 66 ? 8.963 3.961 5.981 1.00 0.00 44 ASN A CA 10
ATOM 12573 C C . ASN A 1 66 ? 8.214 2.863 5.212 1.00 0.00 44 ASN A C 10
ATOM 12574 O O . ASN A 1 66 ? 8.844 1.948 4.672 1.00 0.00 44 ASN A O 10
ATOM 12585 N N . VAL A 1 67 ? 6.876 2.951 5.170 1.00 0.00 45 VAL A N 10
ATOM 12586 C CA . VAL A 1 67 ? 6.046 1.915 4.532 1.00 0.00 45 VAL A CA 10
ATOM 12587 C C . VAL A 1 67 ? 6.190 1.938 3.006 1.00 0.00 45 VAL A C 10
ATOM 12588 O O . VAL A 1 67 ? 6.098 0.886 2.384 1.00 0.00 45 VAL A O 10
ATOM 12601 N N . ILE A 1 68 ? 6.422 3.131 2.403 1.00 0.00 46 ILE A N 10
ATOM 12602 C CA . ILE A 1 68 ? 6.709 3.215 0.950 1.00 0.00 46 ILE A CA 10
ATOM 12603 C C . ILE A 1 68 ? 8.022 2.477 0.647 1.00 0.00 46 ILE A C 10
ATOM 12604 O O . ILE A 1 68 ? 8.042 1.597 -0.217 1.00 0.00 46 ILE A O 10
ATOM 12620 N N . THR A 1 69 ? 9.080 2.815 1.423 1.00 0.00 47 THR A N 10
ATOM 12621 C CA . THR A 1 69 ? 10.411 2.178 1.314 1.00 0.00 47 THR A CA 10
ATOM 12622 C C . THR A 1 69 ? 10.291 0.639 1.357 1.00 0.00 47 THR A C 10
ATOM 12623 O O . THR A 1 69 ? 10.815 -0.060 0.489 1.00 0.00 47 THR A O 10
ATOM 12634 N N . ALA A 1 70 ? 9.534 0.156 2.356 1.00 0.00 48 ALA A N 10
ATOM 12635 C CA . ALA A 1 70 ? 9.318 -1.277 2.608 1.00 0.00 48 ALA A CA 10
ATOM 12636 C C . ALA A 1 70 ? 8.580 -1.960 1.437 1.00 0.00 48 ALA A C 10
ATOM 12637 O O . ALA A 1 70 ? 9.018 -3.012 0.967 1.00 0.00 48 ALA A O 10
ATOM 12644 N N . LEU A 1 71 ? 7.490 -1.323 0.955 1.00 0.00 49 LEU A N 10
ATOM 12645 C CA . LEU A 1 71 ? 6.701 -1.808 -0.213 1.00 0.00 49 LEU A CA 10
ATOM 12646 C C . LEU A 1 71 ? 7.622 -1.997 -1.445 1.00 0.00 49 LEU A C 10
ATOM 12647 O O . LEU A 1 71 ? 7.566 -3.025 -2.121 1.00 0.00 49 LEU A O 10
ATOM 12663 N N . GLU A 1 72 ? 8.488 -0.995 -1.681 1.00 0.00 50 GLU A N 10
ATOM 12664 C CA . GLU A 1 72 ? 9.453 -0.989 -2.798 1.00 0.00 50 GLU A CA 10
ATOM 12665 C C . GLU A 1 72 ? 10.484 -2.131 -2.679 1.00 0.00 50 GLU A C 10
ATOM 12666 O O . GLU A 1 72 ? 10.815 -2.772 -3.682 1.00 0.00 50 GLU A O 10
ATOM 12678 N N . GLU A 1 73 ? 10.953 -2.390 -1.444 1.00 0.00 51 GLU A N 10
ATOM 12679 C CA . GLU A 1 73 ? 11.959 -3.436 -1.157 1.00 0.00 51 GLU A CA 10
ATOM 12680 C C . GLU A 1 73 ? 11.419 -4.858 -1.441 1.00 0.00 51 GLU A C 10
ATOM 12681 O O . GLU A 1 73 ? 12.057 -5.633 -2.169 1.00 0.00 51 GLU A O 10
ATOM 12693 N N . TYR A 1 74 ? 10.246 -5.193 -0.862 1.00 0.00 52 TYR A N 10
ATOM 12694 C CA . TYR A 1 74 ? 9.653 -6.551 -0.985 1.00 0.00 52 TYR A CA 10
ATOM 12695 C C . TYR A 1 74 ? 9.114 -6.816 -2.402 1.00 0.00 52 TYR A C 10
ATOM 12696 O O . TYR A 1 74 ? 9.424 -7.852 -3.001 1.00 0.00 52 TYR A O 10
ATOM 12714 N N . PHE A 1 75 ? 8.313 -5.872 -2.932 1.00 0.00 53 PHE A N 10
ATOM 12715 C CA . PHE A 1 75 ? 7.680 -6.011 -4.265 1.00 0.00 53 PHE A CA 10
ATOM 12716 C C . PHE A 1 75 ? 8.694 -5.781 -5.407 1.00 0.00 53 PHE A C 10
ATOM 12717 O O . PHE A 1 75 ? 8.407 -6.135 -6.557 1.00 0.00 53 PHE A O 10
ATOM 12734 N N . ASP A 1 76 ? 9.852 -5.163 -5.068 1.00 0.00 54 ASP A N 10
ATOM 12735 C CA . ASP A 1 76 ? 10.978 -4.940 -5.997 1.00 0.00 54 ASP A CA 10
ATOM 12736 C C . ASP A 1 76 ? 10.552 -3.988 -7.135 1.00 0.00 54 ASP A C 10
ATOM 12737 O O . ASP A 1 76 ? 10.791 -4.228 -8.326 1.00 0.00 54 ASP A O 10
ATOM 12746 N N . PHE A 1 77 ? 9.897 -2.892 -6.736 1.00 0.00 55 PHE A N 10
ATOM 12747 C CA . PHE A 1 77 ? 9.479 -1.814 -7.657 1.00 0.00 55 PHE A CA 10
ATOM 12748 C C . PHE A 1 77 ? 9.831 -0.439 -7.070 1.00 0.00 55 PHE A C 10
ATOM 12749 O O . PHE A 1 77 ? 10.548 -0.345 -6.070 1.00 0.00 55 PHE A O 10
ATOM 12766 N N . SER A 1 78 ? 9.338 0.617 -7.712 1.00 0.00 56 SER A N 10
ATOM 12767 C CA . SER A 1 78 ? 9.338 1.962 -7.148 1.00 0.00 56 SER A CA 10
ATOM 12768 C C . SER A 1 78 ? 7.911 2.512 -7.186 1.00 0.00 56 SER A C 10
ATOM 12769 O O . SER A 1 78 ? 7.339 2.646 -8.275 1.00 0.00 56 SER A O 10
ATOM 12777 N N . VAL A 1 79 ? 7.325 2.794 -5.999 1.00 0.00 57 VAL A N 10
ATOM 12778 C CA . VAL A 1 79 ? 6.025 3.478 -5.908 1.00 0.00 57 VAL A CA 10
ATOM 12779 C C . VAL A 1 79 ? 6.248 4.930 -6.377 1.00 0.00 57 VAL A C 10
ATOM 12780 O O . VAL A 1 79 ? 6.922 5.707 -5.689 1.00 0.00 57 VAL A O 10
ATOM 12793 N N . ASP A 1 80 ? 5.727 5.252 -7.565 1.00 0.00 58 ASP A N 10
ATOM 12794 C CA . ASP A 1 80 ? 6.037 6.515 -8.279 1.00 0.00 58 ASP A CA 10
ATOM 12795 C C . ASP A 1 80 ? 5.356 7.724 -7.601 1.00 0.00 58 ASP A C 10
ATOM 12796 O O . ASP A 1 80 ? 4.249 7.602 -7.112 1.00 0.00 58 ASP A O 10
ATOM 12805 N N . ASP A 1 81 ? 6.037 8.887 -7.596 1.00 0.00 59 ASP A N 10
ATOM 12806 C CA . ASP A 1 81 ? 5.563 10.124 -6.914 1.00 0.00 59 ASP A CA 10
ATOM 12807 C C . ASP A 1 81 ? 4.137 10.530 -7.344 1.00 0.00 59 ASP A C 10
ATOM 12808 O O . ASP A 1 81 ? 3.322 10.938 -6.510 1.00 0.00 59 ASP A O 10
ATOM 12817 N N . ASP A 1 82 ? 3.842 10.360 -8.639 1.00 0.00 60 ASP A N 10
ATOM 12818 C CA . ASP A 1 82 ? 2.591 10.841 -9.252 1.00 0.00 60 ASP A CA 10
ATOM 12819 C C . ASP A 1 82 ? 1.366 10.008 -8.800 1.00 0.00 60 ASP A C 10
ATOM 12820 O O . ASP A 1 82 ? 0.236 10.493 -8.858 1.00 0.00 60 ASP A O 10
ATOM 12829 N N . GLU A 1 83 ? 1.599 8.767 -8.319 1.00 0.00 61 GLU A N 10
ATOM 12830 C CA . GLU A 1 83 ? 0.513 7.897 -7.800 1.00 0.00 61 GLU A CA 10
ATOM 12831 C C . GLU A 1 83 ? 0.394 8.049 -6.278 1.00 0.00 61 GLU A C 10
ATOM 12832 O O . GLU A 1 83 ? -0.615 7.656 -5.687 1.00 0.00 61 GLU A O 10
ATOM 12844 N N . ILE A 1 84 ? 1.448 8.601 -5.643 1.00 0.00 62 ILE A N 10
ATOM 12845 C CA . ILE A 1 84 ? 1.497 8.797 -4.194 1.00 0.00 62 ILE A CA 10
ATOM 12846 C C . ILE A 1 84 ? 0.724 10.074 -3.806 1.00 0.00 62 ILE A C 10
ATOM 12847 O O . ILE A 1 84 ? 1.135 11.193 -4.130 1.00 0.00 62 ILE A O 10
ATOM 12863 N N . SER A 1 85 ? -0.423 9.867 -3.164 1.00 0.00 63 SER A N 10
ATOM 12864 C CA . SER A 1 85 ? -1.149 10.897 -2.415 1.00 0.00 63 SER A CA 10
ATOM 12865 C C . SER A 1 85 ? -1.474 10.320 -1.038 1.00 0.00 63 SER A C 10
ATOM 12866 O O . SER A 1 85 ? -1.252 9.124 -0.798 1.00 0.00 63 SER A O 10
ATOM 12874 N N . ALA A 1 86 ? -1.964 11.153 -0.111 1.00 0.00 64 ALA A N 10
ATOM 12875 C CA . ALA A 1 86 ? -2.447 10.670 1.195 1.00 0.00 64 ALA A CA 10
ATOM 12876 C C . ALA A 1 86 ? -3.649 9.728 0.983 1.00 0.00 64 ALA A C 10
ATOM 12877 O O . ALA A 1 86 ? -3.787 8.717 1.666 1.00 0.00 64 ALA A O 10
ATOM 12884 N N . GLN A 1 87 ? -4.455 10.032 -0.055 1.00 0.00 65 GLN A N 10
ATOM 12885 C CA . GLN A 1 87 ? -5.626 9.222 -0.441 1.00 0.00 65 GLN A CA 10
ATOM 12886 C C . GLN A 1 87 ? -5.227 7.798 -0.906 1.00 0.00 65 GLN A C 10
ATOM 12887 O O . GLN A 1 87 ? -6.063 6.905 -0.921 1.00 0.00 65 GLN A O 10
ATOM 12901 N N . THR A 1 88 ? -3.948 7.604 -1.276 1.00 0.00 66 THR A N 10
ATOM 12902 C CA . THR A 1 88 ? -3.393 6.275 -1.612 1.00 0.00 66 THR A CA 10
ATOM 12903 C C . THR A 1 88 ? -3.415 5.361 -0.368 1.00 0.00 66 THR A C 10
ATOM 12904 O O . THR A 1 88 ? -3.730 4.176 -0.459 1.00 0.00 66 THR A O 10
ATOM 12915 N N . PHE A 1 89 ? -3.110 5.963 0.798 1.00 0.00 67 PHE A N 10
ATOM 12916 C CA . PHE A 1 89 ? -3.011 5.263 2.098 1.00 0.00 67 PHE A CA 10
ATOM 12917 C C . PHE A 1 89 ? -4.307 5.356 2.920 1.00 0.00 67 PHE A C 10
ATOM 12918 O O . PHE A 1 89 ? -4.280 5.124 4.143 1.00 0.00 67 PHE A O 10
ATOM 12935 N N . GLU A 1 90 ? -5.440 5.666 2.253 1.00 0.00 68 GLU A N 10
ATOM 12936 C CA . GLU A 1 90 ? -6.748 5.742 2.932 1.00 0.00 68 GLU A CA 10
ATOM 12937 C C . GLU A 1 90 ? -7.135 4.362 3.516 1.00 0.00 68 GLU A C 10
ATOM 12938 O O . GLU A 1 90 ? -7.490 4.263 4.691 1.00 0.00 68 GLU A O 10
ATOM 12950 N N . THR A 1 91 ? -7.027 3.301 2.687 1.00 0.00 69 THR A N 10
ATOM 12951 C CA . THR A 1 91 ? -7.367 1.919 3.074 1.00 0.00 69 THR A CA 10
ATOM 12952 C C . THR A 1 91 ? -6.373 0.928 2.449 1.00 0.00 69 THR A C 10
ATOM 12953 O O . THR A 1 91 ? -5.669 1.263 1.483 1.00 0.00 69 THR A O 10
ATOM 12964 N N . LEU A 1 92 ? -6.349 -0.301 3.008 1.00 0.00 70 LEU A N 10
ATOM 12965 C CA . LEU A 1 92 ? -5.513 -1.414 2.519 1.00 0.00 70 LEU A CA 10
ATOM 12966 C C . LEU A 1 92 ? -5.791 -1.715 1.035 1.00 0.00 70 LEU A C 10
ATOM 12967 O O . LEU A 1 92 ? -4.867 -1.983 0.256 1.00 0.00 70 LEU A O 10
ATOM 12983 N N . GLY A 1 93 ? -7.089 -1.655 0.687 1.00 0.00 71 GLY A N 10
ATOM 12984 C CA . GLY A 1 93 ? -7.573 -1.951 -0.651 1.00 0.00 71 GLY A CA 10
ATOM 12985 C C . GLY A 1 93 ? -7.040 -0.975 -1.676 1.00 0.00 71 GLY A C 10
ATOM 12986 O O . GLY A 1 93 ? -6.735 -1.367 -2.795 1.00 0.00 71 GLY A O 10
ATOM 12990 N N . SER A 1 94 ? -6.889 0.298 -1.266 1.00 0.00 72 SER A N 10
ATOM 12991 C CA . SER A 1 94 ? -6.335 1.350 -2.121 1.00 0.00 72 SER A CA 10
ATOM 12992 C C . SER A 1 94 ? -4.887 1.018 -2.512 1.00 0.00 72 SER A C 10
ATOM 12993 O O . SER A 1 94 ? -4.579 0.976 -3.707 1.00 0.00 72 SER A O 10
ATOM 13001 N N . LEU A 1 95 ? -4.030 0.694 -1.500 1.00 0.00 73 LEU A N 10
ATOM 13002 C CA . LEU A 1 95 ? -2.628 0.281 -1.751 1.00 0.00 73 LEU A CA 10
ATOM 13003 C C . LEU A 1 95 ? -2.602 -0.929 -2.675 1.00 0.00 73 LEU A C 10
ATOM 13004 O O . LEU A 1 95 ? -1.797 -0.979 -3.596 1.00 0.00 73 LEU A O 10
ATOM 13020 N N . ALA A 1 96 ? -3.521 -1.881 -2.405 1.00 0.00 74 ALA A N 10
ATOM 13021 C CA . ALA A 1 96 ? -3.647 -3.115 -3.171 1.00 0.00 74 ALA A CA 10
ATOM 13022 C C . ALA A 1 96 ? -3.897 -2.818 -4.650 1.00 0.00 74 ALA A C 10
ATOM 13023 O O . ALA A 1 96 ? -3.254 -3.416 -5.482 1.00 0.00 74 ALA A O 10
ATOM 13030 N N . LEU A 1 97 ? -4.785 -1.840 -4.943 1.00 0.00 75 LEU A N 10
ATOM 13031 C CA . LEU A 1 97 ? -5.109 -1.422 -6.330 1.00 0.00 75 LEU A CA 10
ATOM 13032 C C . LEU A 1 97 ? -3.862 -0.871 -7.039 1.00 0.00 75 LEU A C 10
ATOM 13033 O O . LEU A 1 97 ? -3.529 -1.318 -8.146 1.00 0.00 75 LEU A O 10
ATOM 13049 N N . PHE A 1 98 ? -3.177 0.088 -6.383 1.00 0.00 76 PHE A N 10
ATOM 13050 C CA . PHE A 1 98 ? -1.956 0.709 -6.939 1.00 0.00 76 PHE A CA 10
ATOM 13051 C C . PHE A 1 98 ? -0.906 -0.363 -7.278 1.00 0.00 76 PHE A C 10
ATOM 13052 O O . PHE A 1 98 ? -0.417 -0.413 -8.413 1.00 0.00 76 PHE A O 10
ATOM 13069 N N . VAL A 1 99 ? -0.637 -1.261 -6.314 1.00 0.00 77 VAL A N 10
ATOM 13070 C CA . VAL A 1 99 ? 0.374 -2.323 -6.461 1.00 0.00 77 VAL A CA 10
ATOM 13071 C C . VAL A 1 99 ? -0.094 -3.442 -7.430 1.00 0.00 77 VAL A C 10
ATOM 13072 O O . VAL A 1 99 ? 0.752 -4.132 -8.006 1.00 0.00 77 VAL A O 10
ATOM 13085 N N . GLU A 1 100 ? -1.437 -3.632 -7.607 1.00 0.00 78 GLU A N 10
ATOM 13086 C CA . GLU A 1 100 ? -1.977 -4.518 -8.678 1.00 0.00 78 GLU A CA 10
ATOM 13087 C C . GLU A 1 100 ? -1.435 -4.013 -10.019 1.00 0.00 78 GLU A C 10
ATOM 13088 O O . GLU A 1 100 ? -0.780 -4.754 -10.750 1.00 0.00 78 GLU A O 10
ATOM 13100 N N . HIS A 1 101 ? -1.662 -2.702 -10.267 1.00 0.00 79 HIS A N 10
ATOM 13101 C CA . HIS A 1 101 ? -1.285 -2.032 -11.527 1.00 0.00 79 HIS A CA 10
ATOM 13102 C C . HIS A 1 101 ? 0.226 -2.138 -11.791 1.00 0.00 79 HIS A C 10
ATOM 13103 O O . HIS A 1 101 ? 0.635 -2.444 -12.915 1.00 0.00 79 HIS A O 10
ATOM 13118 N N . LYS A 1 102 ? 1.029 -1.923 -10.724 1.00 0.00 80 LYS A N 10
ATOM 13119 C CA . LYS A 1 102 ? 2.510 -1.924 -10.792 1.00 0.00 80 LYS A CA 10
ATOM 13120 C C . LYS A 1 102 ? 3.061 -3.212 -11.430 1.00 0.00 80 LYS A C 10
ATOM 13121 O O . LYS A 1 102 ? 3.727 -3.166 -12.469 1.00 0.00 80 LYS A O 10
ATOM 13140 N N . LEU A 1 103 ? 2.731 -4.353 -10.810 1.00 0.00 81 LEU A N 10
ATOM 13141 C CA . LEU A 1 103 ? 3.259 -5.673 -11.217 1.00 0.00 81 LEU A CA 10
ATOM 13142 C C . LEU A 1 103 ? 2.522 -6.239 -12.451 1.00 0.00 81 LEU A C 10
ATOM 13143 O O . LEU A 1 103 ? 3.004 -7.194 -13.066 1.00 0.00 81 LEU A O 10
ATOM 13159 N N . SER A 1 104 ? 1.362 -5.650 -12.808 1.00 0.00 82 SER A N 10
ATOM 13160 C CA . SER A 1 104 ? 0.619 -6.023 -14.029 1.00 0.00 82 SER A CA 10
ATOM 13161 C C . SER A 1 104 ? 1.225 -5.356 -15.287 1.00 0.00 82 SER A C 10
ATOM 13162 O O . SER A 1 104 ? 0.844 -5.699 -16.412 1.00 0.00 82 SER A O 10
ATOM 13170 N N . HIS A 1 105 ? 2.155 -4.395 -15.089 1.00 0.00 83 HIS A N 10
ATOM 13171 C CA . HIS A 1 105 ? 2.888 -3.751 -16.199 1.00 0.00 83 HIS A CA 10
ATOM 13172 C C . HIS A 1 105 ? 3.924 -4.744 -16.769 1.00 0.00 83 HIS A C 10
ATOM 13173 O O . HIS A 1 105 ? 4.923 -5.028 -16.083 1.00 0.00 83 HIS A O 10
ATOM 13231 N N . MET A 1 23 ? -8.197 -9.091 -2.871 1.00 0.00 1 MET A N 11
ATOM 13232 C CA . MET A 1 23 ? -7.348 -8.530 -3.940 1.00 0.00 1 MET A CA 11
ATOM 13233 C C . MET A 1 23 ? -5.895 -8.915 -3.645 1.00 0.00 1 MET A C 11
ATOM 13234 O O . MET A 1 23 ? -5.298 -8.328 -2.764 1.00 0.00 1 MET A O 11
ATOM 13248 N N . GLN A 1 24 ? -5.361 -9.866 -4.428 1.00 0.00 2 GLN A N 11
ATOM 13249 C CA . GLN A 1 24 ? -4.133 -10.668 -4.132 1.00 0.00 2 GLN A CA 11
ATOM 13250 C C . GLN A 1 24 ? -2.985 -9.910 -3.406 1.00 0.00 2 GLN A C 11
ATOM 13251 O O . GLN A 1 24 ? -2.464 -10.421 -2.408 1.00 0.00 2 GLN A O 11
ATOM 13265 N N . HIS A 1 25 ? -2.620 -8.696 -3.874 1.00 0.00 3 HIS A N 11
ATOM 13266 C CA . HIS A 1 25 ? -1.471 -7.940 -3.328 1.00 0.00 3 HIS A CA 11
ATOM 13267 C C . HIS A 1 25 ? -1.708 -7.437 -1.886 1.00 0.00 3 HIS A C 11
ATOM 13268 O O . HIS A 1 25 ? -0.730 -7.249 -1.159 1.00 0.00 3 HIS A O 11
ATOM 13283 N N . LEU A 1 26 ? -2.996 -7.234 -1.489 1.00 0.00 4 LEU A N 11
ATOM 13284 C CA . LEU A 1 26 ? -3.383 -6.731 -0.133 1.00 0.00 4 LEU A CA 11
ATOM 13285 C C . LEU A 1 26 ? -2.693 -7.505 1.011 1.00 0.00 4 LEU A C 11
ATOM 13286 O O . LEU A 1 26 ? -2.441 -6.940 2.067 1.00 0.00 4 LEU A O 11
ATOM 13302 N N . GLU A 1 27 ? -2.415 -8.804 0.760 1.00 0.00 5 GLU A N 11
ATOM 13303 C CA . GLU A 1 27 ? -1.826 -9.729 1.738 1.00 0.00 5 GLU A CA 11
ATOM 13304 C C . GLU A 1 27 ? -0.401 -9.292 2.113 1.00 0.00 5 GLU A C 11
ATOM 13305 O O . GLU A 1 27 ? -0.072 -9.160 3.298 1.00 0.00 5 GLU A O 11
ATOM 13317 N N . ALA A 1 28 ? 0.427 -9.044 1.085 1.00 0.00 6 ALA A N 11
ATOM 13318 C CA . ALA A 1 28 ? 1.824 -8.635 1.273 1.00 0.00 6 ALA A CA 11
ATOM 13319 C C . ALA A 1 28 ? 1.911 -7.161 1.688 1.00 0.00 6 ALA A C 11
ATOM 13320 O O . ALA A 1 28 ? 2.874 -6.772 2.349 1.00 0.00 6 ALA A O 11
ATOM 13327 N N . VAL A 1 29 ? 0.895 -6.347 1.320 1.00 0.00 7 VAL A N 11
ATOM 13328 C CA . VAL A 1 29 ? 0.829 -4.938 1.748 1.00 0.00 7 VAL A CA 11
ATOM 13329 C C . VAL A 1 29 ? 0.599 -4.872 3.277 1.00 0.00 7 VAL A C 11
ATOM 13330 O O . VAL A 1 29 ? 1.338 -4.188 3.981 1.00 0.00 7 VAL A O 11
ATOM 13343 N N . ARG A 1 30 ? -0.405 -5.630 3.771 1.00 0.00 8 ARG A N 11
ATOM 13344 C CA . ARG A 1 30 ? -0.769 -5.656 5.212 1.00 0.00 8 ARG A CA 11
ATOM 13345 C C . ARG A 1 30 ? 0.301 -6.389 6.015 1.00 0.00 8 ARG A C 11
ATOM 13346 O O . ARG A 1 30 ? 0.433 -6.163 7.213 1.00 0.00 8 ARG A O 11
ATOM 13367 N N . ASN A 1 31 ? 1.049 -7.283 5.336 1.00 0.00 9 ASN A N 11
ATOM 13368 C CA . ASN A 1 31 ? 2.238 -7.940 5.906 1.00 0.00 9 ASN A CA 11
ATOM 13369 C C . ASN A 1 31 ? 3.291 -6.878 6.273 1.00 0.00 9 ASN A C 11
ATOM 13370 O O . ASN A 1 31 ? 3.785 -6.834 7.407 1.00 0.00 9 ASN A O 11
ATOM 13381 N N . ILE A 1 32 ? 3.563 -6.005 5.289 1.00 0.00 10 ILE A N 11
ATOM 13382 C CA . ILE A 1 32 ? 4.497 -4.873 5.420 1.00 0.00 10 ILE A CA 11
ATOM 13383 C C . ILE A 1 32 ? 4.040 -3.890 6.507 1.00 0.00 10 ILE A C 11
ATOM 13384 O O . ILE A 1 32 ? 4.839 -3.476 7.335 1.00 0.00 10 ILE A O 11
ATOM 13400 N N . LEU A 1 33 ? 2.746 -3.531 6.482 1.00 0.00 11 LEU A N 11
ATOM 13401 C CA . LEU A 1 33 ? 2.150 -2.600 7.462 1.00 0.00 11 LEU A CA 11
ATOM 13402 C C . LEU A 1 33 ? 2.230 -3.188 8.881 1.00 0.00 11 LEU A C 11
ATOM 13403 O O . LEU A 1 33 ? 2.581 -2.497 9.839 1.00 0.00 11 LEU A O 11
ATOM 13419 N N . GLY A 1 34 ? 1.932 -4.493 8.982 1.00 0.00 12 GLY A N 11
ATOM 13420 C CA . GLY A 1 34 ? 1.997 -5.222 10.240 1.00 0.00 12 GLY A CA 11
ATOM 13421 C C . GLY A 1 34 ? 3.409 -5.390 10.761 1.00 0.00 12 GLY A C 11
ATOM 13422 O O . GLY A 1 34 ? 3.604 -5.622 11.957 1.00 0.00 12 GLY A O 11
ATOM 13426 N N . ASP A 1 35 ? 4.399 -5.292 9.853 1.00 0.00 13 ASP A N 11
ATOM 13427 C CA . ASP A 1 35 ? 5.827 -5.359 10.202 1.00 0.00 13 ASP A CA 11
ATOM 13428 C C . ASP A 1 35 ? 6.365 -3.983 10.652 1.00 0.00 13 ASP A C 11
ATOM 13429 O O . ASP A 1 35 ? 7.024 -3.879 11.690 1.00 0.00 13 ASP A O 11
ATOM 13438 N N . VAL A 1 36 ? 6.048 -2.933 9.870 1.00 0.00 14 VAL A N 11
ATOM 13439 C CA . VAL A 1 36 ? 6.571 -1.569 10.087 1.00 0.00 14 VAL A CA 11
ATOM 13440 C C . VAL A 1 36 ? 5.884 -0.917 11.296 1.00 0.00 14 VAL A C 11
ATOM 13441 O O . VAL A 1 36 ? 6.547 -0.549 12.267 1.00 0.00 14 VAL A O 11
ATOM 13454 N N . LEU A 1 37 ? 4.540 -0.812 11.235 1.00 0.00 15 LEU A N 11
ATOM 13455 C CA . LEU A 1 37 ? 3.738 -0.128 12.282 1.00 0.00 15 LEU A CA 11
ATOM 13456 C C . LEU A 1 37 ? 3.512 -1.057 13.482 1.00 0.00 15 LEU A C 11
ATOM 13457 O O . LEU A 1 37 ? 3.066 -0.605 14.543 1.00 0.00 15 LEU A O 11
ATOM 13473 N N . ASN A 1 38 ? 3.795 -2.359 13.268 1.00 0.00 16 ASN A N 11
ATOM 13474 C CA . ASN A 1 38 ? 3.644 -3.414 14.274 1.00 0.00 16 ASN A CA 11
ATOM 13475 C C . ASN A 1 38 ? 2.149 -3.614 14.598 1.00 0.00 16 ASN A C 11
ATOM 13476 O O . ASN A 1 38 ? 1.665 -3.245 15.672 1.00 0.00 16 ASN A O 11
ATOM 13487 N N . LEU A 1 39 ? 1.392 -4.063 13.578 1.00 0.00 17 LEU A N 11
ATOM 13488 C CA . LEU A 1 39 ? 0.041 -4.618 13.785 1.00 0.00 17 LEU A CA 11
ATOM 13489 C C . LEU A 1 39 ? 0.169 -6.073 14.280 1.00 0.00 17 LEU A C 11
ATOM 13490 O O . LEU A 1 39 ? -0.717 -6.573 14.972 1.00 0.00 17 LEU A O 11
ATOM 13506 N N . GLY A 1 40 ? 1.291 -6.732 13.906 1.00 0.00 18 GLY A N 11
ATOM 13507 C CA . GLY A 1 40 ? 1.639 -8.069 14.387 1.00 0.00 18 GLY A CA 11
ATOM 13508 C C . GLY A 1 40 ? 0.658 -9.150 13.950 1.00 0.00 18 GLY A C 11
ATOM 13509 O O . GLY A 1 40 ? 0.706 -9.603 12.812 1.00 0.00 18 GLY A O 11
ATOM 13513 N N . GLU A 1 41 ? -0.241 -9.544 14.860 1.00 0.00 19 GLU A N 11
ATOM 13514 C CA . GLU A 1 41 ? -1.301 -10.549 14.597 1.00 0.00 19 GLU A CA 11
ATOM 13515 C C . GLU A 1 41 ? -2.574 -9.872 14.054 1.00 0.00 19 GLU A C 11
ATOM 13516 O O . GLU A 1 41 ? -3.381 -10.502 13.369 1.00 0.00 19 GLU A O 11
ATOM 13528 N N . ARG A 1 42 ? -2.725 -8.573 14.361 1.00 0.00 20 ARG A N 11
ATOM 13529 C CA . ARG A 1 42 ? -3.913 -7.782 13.995 1.00 0.00 20 ARG A CA 11
ATOM 13530 C C . ARG A 1 42 ? -3.956 -7.519 12.472 1.00 0.00 20 ARG A C 11
ATOM 13531 O O . ARG A 1 42 ? -5.032 -7.295 11.910 1.00 0.00 20 ARG A O 11
ATOM 13552 N N . LYS A 1 43 ? -2.789 -7.588 11.791 1.00 0.00 21 LYS A N 11
ATOM 13553 C CA . LYS A 1 43 ? -2.737 -7.484 10.313 1.00 0.00 21 LYS A CA 11
ATOM 13554 C C . LYS A 1 43 ? -3.482 -8.672 9.647 1.00 0.00 21 LYS A C 11
ATOM 13555 O O . LYS A 1 43 ? -3.961 -8.556 8.517 1.00 0.00 21 LYS A O 11
ATOM 13574 N N . HIS A 1 44 ? -3.602 -9.795 10.392 1.00 0.00 22 HIS A N 11
ATOM 13575 C CA . HIS A 1 44 ? -4.246 -11.029 9.902 1.00 0.00 22 HIS A CA 11
ATOM 13576 C C . HIS A 1 44 ? -5.783 -10.941 9.999 1.00 0.00 22 HIS A C 11
ATOM 13577 O O . HIS A 1 44 ? -6.497 -11.646 9.272 1.00 0.00 22 HIS A O 11
ATOM 13592 N N . THR A 1 45 ? -6.300 -10.084 10.901 1.00 0.00 23 THR A N 11
ATOM 13593 C CA . THR A 1 45 ? -7.761 -9.946 11.113 1.00 0.00 23 THR A CA 11
ATOM 13594 C C . THR A 1 45 ? -8.361 -8.795 10.276 1.00 0.00 23 THR A C 11
ATOM 13595 O O . THR A 1 45 ? -9.585 -8.730 10.097 1.00 0.00 23 THR A O 11
ATOM 13606 N N . LEU A 1 46 ? -7.508 -7.893 9.752 1.00 0.00 24 LEU A N 11
ATOM 13607 C CA . LEU A 1 46 ? -7.980 -6.768 8.919 1.00 0.00 24 LEU A CA 11
ATOM 13608 C C . LEU A 1 46 ? -7.979 -7.178 7.433 1.00 0.00 24 LEU A C 11
ATOM 13609 O O . LEU A 1 46 ? -7.161 -7.999 7.003 1.00 0.00 24 LEU A O 11
ATOM 13625 N N . THR A 1 47 ? -8.906 -6.595 6.662 1.00 0.00 25 THR A N 11
ATOM 13626 C CA . THR A 1 47 ? -9.098 -6.884 5.225 1.00 0.00 25 THR A CA 11
ATOM 13627 C C . THR A 1 47 ? -8.853 -5.601 4.409 1.00 0.00 25 THR A C 11
ATOM 13628 O O . THR A 1 47 ? -8.376 -4.612 4.966 1.00 0.00 25 THR A O 11
ATOM 13639 N N . ALA A 1 48 ? -9.183 -5.611 3.096 1.00 0.00 26 ALA A N 11
ATOM 13640 C CA . ALA A 1 48 ? -9.006 -4.432 2.210 1.00 0.00 26 ALA A CA 11
ATOM 13641 C C . ALA A 1 48 ? -9.830 -3.217 2.685 1.00 0.00 26 ALA A C 11
ATOM 13642 O O . ALA A 1 48 ? -9.503 -2.078 2.352 1.00 0.00 26 ALA A O 11
ATOM 13649 N N . SER A 1 49 ? -10.886 -3.480 3.473 1.00 0.00 27 SER A N 11
ATOM 13650 C CA . SER A 1 49 ? -11.803 -2.450 3.992 1.00 0.00 27 SER A CA 11
ATOM 13651 C C . SER A 1 49 ? -11.168 -1.612 5.134 1.00 0.00 27 SER A C 11
ATOM 13652 O O . SER A 1 49 ? -11.675 -0.527 5.456 1.00 0.00 27 SER A O 11
ATOM 13660 N N . SER A 1 50 ? -10.064 -2.116 5.730 1.00 0.00 28 SER A N 11
ATOM 13661 C CA . SER A 1 50 ? -9.396 -1.461 6.872 1.00 0.00 28 SER A CA 11
ATOM 13662 C C . SER A 1 50 ? -8.776 -0.120 6.453 1.00 0.00 28 SER A C 11
ATOM 13663 O O . SER A 1 50 ? -7.967 -0.066 5.524 1.00 0.00 28 SER A O 11
ATOM 13671 N N . VAL A 1 51 ? -9.180 0.951 7.136 1.00 0.00 29 VAL A N 11
ATOM 13672 C CA . VAL A 1 51 ? -8.625 2.293 6.935 1.00 0.00 29 VAL A CA 11
ATOM 13673 C C . VAL A 1 51 ? -7.238 2.338 7.613 1.00 0.00 29 VAL A C 11
ATOM 13674 O O . VAL A 1 51 ? -7.003 1.618 8.591 1.00 0.00 29 VAL A O 11
ATOM 13687 N N . LEU A 1 52 ? -6.306 3.131 7.075 1.00 0.00 30 LEU A N 11
ATOM 13688 C CA . LEU A 1 52 ? -4.940 3.226 7.616 1.00 0.00 30 LEU A CA 11
ATOM 13689 C C . LEU A 1 52 ? -4.695 4.622 8.183 1.00 0.00 30 LEU A C 11
ATOM 13690 O O . LEU A 1 52 ? -4.524 4.778 9.395 1.00 0.00 30 LEU A O 11
ATOM 13706 N N . LEU A 1 53 ? -4.654 5.635 7.291 1.00 0.00 31 LEU A N 11
ATOM 13707 C CA . LEU A 1 53 ? -4.526 7.046 7.687 1.00 0.00 31 LEU A CA 11
ATOM 13708 C C . LEU A 1 53 ? -5.676 7.461 8.623 1.00 0.00 31 LEU A C 11
ATOM 13709 O O . LEU A 1 53 ? -6.838 7.504 8.210 1.00 0.00 31 LEU A O 11
ATOM 13725 N N . GLY A 1 54 ? -5.318 7.716 9.889 1.00 0.00 32 GLY A N 11
ATOM 13726 C CA . GLY A 1 54 ? -6.257 8.148 10.921 1.00 0.00 32 GLY A CA 11
ATOM 13727 C C . GLY A 1 54 ? -6.751 7.006 11.798 1.00 0.00 32 GLY A C 11
ATOM 13728 O O . GLY A 1 54 ? -6.994 7.203 12.996 1.00 0.00 32 GLY A O 11
ATOM 13732 N N . ASN A 1 55 ? -6.915 5.806 11.202 1.00 0.00 33 ASN A N 11
ATOM 13733 C CA . ASN A 1 55 ? -7.444 4.616 11.905 1.00 0.00 33 ASN A CA 11
ATOM 13734 C C . ASN A 1 55 ? -6.342 3.934 12.732 1.00 0.00 33 ASN A C 11
ATOM 13735 O O . ASN A 1 55 ? -6.569 3.561 13.889 1.00 0.00 33 ASN A O 11
ATOM 13746 N N . ILE A 1 56 ? -5.158 3.765 12.113 1.00 0.00 34 ILE A N 11
ATOM 13747 C CA . ILE A 1 56 ? -3.984 3.188 12.775 1.00 0.00 34 ILE A CA 11
ATOM 13748 C C . ILE A 1 56 ? -3.180 4.341 13.404 1.00 0.00 34 ILE A C 11
ATOM 13749 O O . ILE A 1 56 ? -2.669 5.205 12.671 1.00 0.00 34 ILE A O 11
ATOM 13765 N N . PRO A 1 57 ? -3.047 4.381 14.765 1.00 0.00 35 PRO A N 11
ATOM 13766 C CA . PRO A 1 57 ? -2.342 5.476 15.460 1.00 0.00 35 PRO A CA 11
ATOM 13767 C C . PRO A 1 57 ? -0.809 5.330 15.383 1.00 0.00 35 PRO A C 11
ATOM 13768 O O . PRO A 1 57 ? -0.069 6.221 15.819 1.00 0.00 35 PRO A O 11
ATOM 13779 N N . GLU A 1 58 ? -0.346 4.208 14.803 1.00 0.00 36 GLU A N 11
ATOM 13780 C CA . GLU A 1 58 ? 1.084 3.905 14.655 1.00 0.00 36 GLU A CA 11
ATOM 13781 C C . GLU A 1 58 ? 1.612 4.477 13.330 1.00 0.00 36 GLU A C 11
ATOM 13782 O O . GLU A 1 58 ? 2.823 4.658 13.164 1.00 0.00 36 GLU A O 11
ATOM 13794 N N . LEU A 1 59 ? 0.681 4.779 12.402 1.00 0.00 37 LEU A N 11
ATOM 13795 C CA . LEU A 1 59 ? 1.015 5.282 11.068 1.00 0.00 37 LEU A CA 11
ATOM 13796 C C . LEU A 1 59 ? 1.232 6.808 11.141 1.00 0.00 37 LEU A C 11
ATOM 13797 O O . LEU A 1 59 ? 0.295 7.600 11.022 1.00 0.00 37 LEU A O 11
ATOM 13813 N N . ASP A 1 60 ? 2.474 7.188 11.443 1.00 0.00 38 ASP A N 11
ATOM 13814 C CA . ASP A 1 60 ? 2.942 8.585 11.488 1.00 0.00 38 ASP A CA 11
ATOM 13815 C C . ASP A 1 60 ? 3.374 9.054 10.072 1.00 0.00 38 ASP A C 11
ATOM 13816 O O . ASP A 1 60 ? 3.385 8.260 9.130 1.00 0.00 38 ASP A O 11
ATOM 13825 N N . SER A 1 61 ? 3.687 10.354 9.947 1.00 0.00 39 SER A N 11
ATOM 13826 C CA . SER A 1 61 ? 4.321 10.970 8.764 1.00 0.00 39 SER A CA 11
ATOM 13827 C C . SER A 1 61 ? 5.582 10.180 8.291 1.00 0.00 39 SER A C 11
ATOM 13828 O O . SER A 1 61 ? 5.593 9.579 7.217 1.00 0.00 39 SER A O 11
ATOM 13835 N N . MET A 1 62 ? 6.632 10.143 9.119 1.00 0.00 40 MET A N 11
ATOM 13836 C CA . MET A 1 62 ? 7.865 9.377 8.802 1.00 0.00 40 MET A CA 11
ATOM 13837 C C . MET A 1 62 ? 7.581 7.862 8.639 1.00 0.00 40 MET A C 11
ATOM 13838 O O . MET A 1 62 ? 8.324 7.157 7.946 1.00 0.00 40 MET A O 11
ATOM 13852 N N . ALA A 1 63 ? 6.484 7.389 9.257 1.00 0.00 41 ALA A N 11
ATOM 13853 C CA . ALA A 1 63 ? 6.024 5.998 9.119 1.00 0.00 41 ALA A CA 11
ATOM 13854 C C . ALA A 1 63 ? 5.396 5.713 7.736 1.00 0.00 41 ALA A C 11
ATOM 13855 O O . ALA A 1 63 ? 5.445 4.569 7.278 1.00 0.00 41 ALA A O 11
ATOM 13862 N N . VAL A 1 64 ? 4.797 6.743 7.067 1.00 0.00 42 VAL A N 11
ATOM 13863 C CA . VAL A 1 64 ? 4.334 6.593 5.665 1.00 0.00 42 VAL A CA 11
ATOM 13864 C C . VAL A 1 64 ? 5.562 6.395 4.764 1.00 0.00 42 VAL A C 11
ATOM 13865 O O . VAL A 1 64 ? 5.534 5.597 3.836 1.00 0.00 42 VAL A O 11
ATOM 13878 N N . VAL A 1 65 ? 6.656 7.111 5.093 1.00 0.00 43 VAL A N 11
ATOM 13879 C CA . VAL A 1 65 ? 7.918 7.024 4.312 1.00 0.00 43 VAL A CA 11
ATOM 13880 C C . VAL A 1 65 ? 8.536 5.624 4.472 1.00 0.00 43 VAL A C 11
ATOM 13881 O O . VAL A 1 65 ? 9.060 5.041 3.518 1.00 0.00 43 VAL A O 11
ATOM 13894 N N . ASN A 1 66 ? 8.444 5.116 5.707 1.00 0.00 44 ASN A N 11
ATOM 13895 C CA . ASN A 1 66 ? 8.903 3.772 6.089 1.00 0.00 44 ASN A CA 11
ATOM 13896 C C . ASN A 1 66 ? 8.197 2.656 5.301 1.00 0.00 44 ASN A C 11
ATOM 13897 O O . ASN A 1 66 ? 8.858 1.746 4.797 1.00 0.00 44 ASN A O 11
ATOM 13908 N N . VAL A 1 67 ? 6.855 2.734 5.205 1.00 0.00 45 VAL A N 11
ATOM 13909 C CA . VAL A 1 67 ? 6.060 1.698 4.513 1.00 0.00 45 VAL A CA 11
ATOM 13910 C C . VAL A 1 67 ? 6.237 1.768 2.990 1.00 0.00 45 VAL A C 11
ATOM 13911 O O . VAL A 1 67 ? 6.168 0.738 2.335 1.00 0.00 45 VAL A O 11
ATOM 13924 N N . ILE A 1 68 ? 6.487 2.984 2.442 1.00 0.00 46 ILE A N 11
ATOM 13925 C CA . ILE A 1 68 ? 6.779 3.160 0.997 1.00 0.00 46 ILE A CA 11
ATOM 13926 C C . ILE A 1 68 ? 8.096 2.453 0.647 1.00 0.00 46 ILE A C 11
ATOM 13927 O O . ILE A 1 68 ? 8.153 1.685 -0.312 1.00 0.00 46 ILE A O 11
ATOM 13943 N N . THR A 1 69 ? 9.129 2.713 1.474 1.00 0.00 47 THR A N 11
ATOM 13944 C CA . THR A 1 69 ? 10.461 2.095 1.335 1.00 0.00 47 THR A CA 11
ATOM 13945 C C . THR A 1 69 ? 10.356 0.560 1.419 1.00 0.00 47 THR A C 11
ATOM 13946 O O . THR A 1 69 ? 10.930 -0.158 0.607 1.00 0.00 47 THR A O 11
ATOM 13957 N N . ALA A 1 70 ? 9.575 0.086 2.394 1.00 0.00 48 ALA A N 11
ATOM 13958 C CA . ALA A 1 70 ? 9.325 -1.345 2.600 1.00 0.00 48 ALA A CA 11
ATOM 13959 C C . ALA A 1 70 ? 8.585 -1.963 1.387 1.00 0.00 48 ALA A C 11
ATOM 13960 O O . ALA A 1 70 ? 8.905 -3.077 0.972 1.00 0.00 48 ALA A O 11
ATOM 13967 N N . LEU A 1 71 ? 7.636 -1.199 0.791 1.00 0.00 49 LEU A N 11
ATOM 13968 C CA . LEU A 1 71 ? 6.923 -1.608 -0.447 1.00 0.00 49 LEU A CA 11
ATOM 13969 C C . LEU A 1 71 ? 7.950 -1.856 -1.582 1.00 0.00 49 LEU A C 11
ATOM 13970 O O . LEU A 1 71 ? 7.882 -2.894 -2.269 1.00 0.00 49 LEU A O 11
ATOM 13986 N N . GLU A 1 72 ? 8.916 -0.904 -1.721 1.00 0.00 50 GLU A N 11
ATOM 13987 C CA . GLU A 1 72 ? 10.042 -1.005 -2.683 1.00 0.00 50 GLU A CA 11
ATOM 13988 C C . GLU A 1 72 ? 10.756 -2.356 -2.518 1.00 0.00 50 GLU A C 11
ATOM 13989 O O . GLU A 1 72 ? 10.983 -3.072 -3.494 1.00 0.00 50 GLU A O 11
ATOM 14001 N N . GLU A 1 73 ? 11.081 -2.678 -1.245 1.00 0.00 51 GLU A N 11
ATOM 14002 C CA . GLU A 1 73 ? 11.885 -3.860 -0.889 1.00 0.00 51 GLU A CA 11
ATOM 14003 C C . GLU A 1 73 ? 11.186 -5.172 -1.305 1.00 0.00 51 GLU A C 11
ATOM 14004 O O . GLU A 1 73 ? 11.648 -5.867 -2.216 1.00 0.00 51 GLU A O 11
ATOM 14016 N N . TYR A 1 74 ? 10.042 -5.467 -0.658 1.00 0.00 52 TYR A N 11
ATOM 14017 C CA . TYR A 1 74 ? 9.381 -6.791 -0.753 1.00 0.00 52 TYR A CA 11
ATOM 14018 C C . TYR A 1 74 ? 8.754 -7.036 -2.134 1.00 0.00 52 TYR A C 11
ATOM 14019 O O . TYR A 1 74 ? 8.772 -8.169 -2.627 1.00 0.00 52 TYR A O 11
ATOM 14037 N N . PHE A 1 75 ? 8.182 -5.990 -2.751 1.00 0.00 53 PHE A N 11
ATOM 14038 C CA . PHE A 1 75 ? 7.547 -6.119 -4.083 1.00 0.00 53 PHE A CA 11
ATOM 14039 C C . PHE A 1 75 ? 8.572 -5.893 -5.219 1.00 0.00 53 PHE A C 11
ATOM 14040 O O . PHE A 1 75 ? 8.274 -6.204 -6.375 1.00 0.00 53 PHE A O 11
ATOM 14057 N N . ASP A 1 76 ? 9.760 -5.322 -4.875 1.00 0.00 54 ASP A N 11
ATOM 14058 C CA . ASP A 1 76 ? 10.891 -5.111 -5.816 1.00 0.00 54 ASP A CA 11
ATOM 14059 C C . ASP A 1 76 ? 10.513 -4.132 -6.945 1.00 0.00 54 ASP A C 11
ATOM 14060 O O . ASP A 1 76 ? 10.800 -4.370 -8.128 1.00 0.00 54 ASP A O 11
ATOM 14069 N N . PHE A 1 77 ? 9.883 -3.012 -6.560 1.00 0.00 55 PHE A N 11
ATOM 14070 C CA . PHE A 1 77 ? 9.438 -1.970 -7.512 1.00 0.00 55 PHE A CA 11
ATOM 14071 C C . PHE A 1 77 ? 9.656 -0.574 -6.914 1.00 0.00 55 PHE A C 11
ATOM 14072 O O . PHE A 1 77 ? 10.296 -0.436 -5.868 1.00 0.00 55 PHE A O 11
ATOM 14089 N N . SER A 1 78 ? 9.143 0.456 -7.601 1.00 0.00 56 SER A N 11
ATOM 14090 C CA . SER A 1 78 ? 9.073 1.814 -7.063 1.00 0.00 56 SER A CA 11
ATOM 14091 C C . SER A 1 78 ? 7.630 2.343 -7.145 1.00 0.00 56 SER A C 11
ATOM 14092 O O . SER A 1 78 ? 6.972 2.214 -8.186 1.00 0.00 56 SER A O 11
ATOM 14100 N N . VAL A 1 79 ? 7.143 2.889 -6.019 1.00 0.00 57 VAL A N 11
ATOM 14101 C CA . VAL A 1 79 ? 5.856 3.588 -5.936 1.00 0.00 57 VAL A CA 11
ATOM 14102 C C . VAL A 1 79 ? 6.112 5.061 -6.330 1.00 0.00 57 VAL A C 11
ATOM 14103 O O . VAL A 1 79 ? 6.894 5.742 -5.662 1.00 0.00 57 VAL A O 11
ATOM 14116 N N . ASP A 1 80 ? 5.474 5.531 -7.410 1.00 0.00 58 ASP A N 11
ATOM 14117 C CA . ASP A 1 80 ? 5.767 6.851 -8.022 1.00 0.00 58 ASP A CA 11
ATOM 14118 C C . ASP A 1 80 ? 5.168 8.012 -7.198 1.00 0.00 58 ASP A C 11
ATOM 14119 O O . ASP A 1 80 ? 4.085 7.881 -6.648 1.00 0.00 58 ASP A O 11
ATOM 14128 N N . ASP A 1 81 ? 5.875 9.148 -7.152 1.00 0.00 59 ASP A N 11
ATOM 14129 C CA . ASP A 1 81 ? 5.485 10.341 -6.357 1.00 0.00 59 ASP A CA 11
ATOM 14130 C C . ASP A 1 81 ? 4.052 10.859 -6.682 1.00 0.00 59 ASP A C 11
ATOM 14131 O O . ASP A 1 81 ? 3.306 11.232 -5.767 1.00 0.00 59 ASP A O 11
ATOM 14140 N N . ASP A 1 82 ? 3.679 10.850 -7.980 1.00 0.00 60 ASP A N 11
ATOM 14141 C CA . ASP A 1 82 ? 2.358 11.352 -8.455 1.00 0.00 60 ASP A CA 11
ATOM 14142 C C . ASP A 1 82 ? 1.207 10.419 -8.051 1.00 0.00 60 ASP A C 11
ATOM 14143 O O . ASP A 1 82 ? 0.080 10.879 -7.818 1.00 0.00 60 ASP A O 11
ATOM 14152 N N . GLU A 1 83 ? 1.487 9.105 -7.982 1.00 0.00 61 GLU A N 11
ATOM 14153 C CA . GLU A 1 83 ? 0.459 8.098 -7.637 1.00 0.00 61 GLU A CA 11
ATOM 14154 C C . GLU A 1 83 ? 0.352 7.957 -6.111 1.00 0.00 61 GLU A C 11
ATOM 14155 O O . GLU A 1 83 ? -0.673 7.517 -5.612 1.00 0.00 61 GLU A O 11
ATOM 14167 N N . ILE A 1 84 ? 1.437 8.319 -5.394 1.00 0.00 62 ILE A N 11
ATOM 14168 C CA . ILE A 1 84 ? 1.446 8.388 -3.934 1.00 0.00 62 ILE A CA 11
ATOM 14169 C C . ILE A 1 84 ? 0.623 9.607 -3.486 1.00 0.00 62 ILE A C 11
ATOM 14170 O O . ILE A 1 84 ? 1.018 10.751 -3.720 1.00 0.00 62 ILE A O 11
ATOM 14186 N N . SER A 1 85 ? -0.531 9.343 -2.889 1.00 0.00 63 SER A N 11
ATOM 14187 C CA . SER A 1 85 ? -1.361 10.362 -2.235 1.00 0.00 63 SER A CA 11
ATOM 14188 C C . SER A 1 85 ? -1.929 9.776 -0.937 1.00 0.00 63 SER A C 11
ATOM 14189 O O . SER A 1 85 ? -1.714 8.593 -0.631 1.00 0.00 63 SER A O 11
ATOM 14197 N N . ALA A 1 86 ? -2.645 10.612 -0.169 1.00 0.00 64 ALA A N 11
ATOM 14198 C CA . ALA A 1 86 ? -3.440 10.148 0.976 1.00 0.00 64 ALA A CA 11
ATOM 14199 C C . ALA A 1 86 ? -4.542 9.194 0.484 1.00 0.00 64 ALA A C 11
ATOM 14200 O O . ALA A 1 86 ? -4.894 8.244 1.173 1.00 0.00 64 ALA A O 11
ATOM 14207 N N . GLN A 1 87 ? -5.014 9.439 -0.761 1.00 0.00 65 GLN A N 11
ATOM 14208 C CA . GLN A 1 87 ? -6.006 8.589 -1.455 1.00 0.00 65 GLN A CA 11
ATOM 14209 C C . GLN A 1 87 ? -5.468 7.169 -1.731 1.00 0.00 65 GLN A C 11
ATOM 14210 O O . GLN A 1 87 ? -6.242 6.240 -1.950 1.00 0.00 65 GLN A O 11
ATOM 14224 N N . THR A 1 88 ? -4.139 7.021 -1.741 1.00 0.00 66 THR A N 11
ATOM 14225 C CA . THR A 1 88 ? -3.476 5.720 -1.901 1.00 0.00 66 THR A CA 11
ATOM 14226 C C . THR A 1 88 ? -3.426 4.982 -0.555 1.00 0.00 66 THR A C 11
ATOM 14227 O O . THR A 1 88 ? -3.666 3.783 -0.499 1.00 0.00 66 THR A O 11
ATOM 14238 N N . PHE A 1 89 ? -3.131 5.730 0.533 1.00 0.00 67 PHE A N 11
ATOM 14239 C CA . PHE A 1 89 ? -2.888 5.147 1.881 1.00 0.00 67 PHE A CA 11
ATOM 14240 C C . PHE A 1 89 ? -4.108 5.274 2.810 1.00 0.00 67 PHE A C 11
ATOM 14241 O O . PHE A 1 89 ? -4.015 4.960 4.006 1.00 0.00 67 PHE A O 11
ATOM 14258 N N . GLU A 1 90 ? -5.244 5.737 2.256 1.00 0.00 68 GLU A N 11
ATOM 14259 C CA . GLU A 1 90 ? -6.500 5.910 3.020 1.00 0.00 68 GLU A CA 11
ATOM 14260 C C . GLU A 1 90 ? -7.016 4.564 3.568 1.00 0.00 68 GLU A C 11
ATOM 14261 O O . GLU A 1 90 ? -7.464 4.488 4.708 1.00 0.00 68 GLU A O 11
ATOM 14273 N N . THR A 1 91 ? -6.932 3.508 2.747 1.00 0.00 69 THR A N 11
ATOM 14274 C CA . THR A 1 91 ? -7.382 2.155 3.114 1.00 0.00 69 THR A CA 11
ATOM 14275 C C . THR A 1 91 ? -6.514 1.099 2.404 1.00 0.00 69 THR A C 11
ATOM 14276 O O . THR A 1 91 ? -5.940 1.379 1.338 1.00 0.00 69 THR A O 11
ATOM 14287 N N . LEU A 1 92 ? -6.432 -0.115 3.007 1.00 0.00 70 LEU A N 11
ATOM 14288 C CA . LEU A 1 92 ? -5.605 -1.240 2.507 1.00 0.00 70 LEU A CA 11
ATOM 14289 C C . LEU A 1 92 ? -5.963 -1.605 1.056 1.00 0.00 70 LEU A C 11
ATOM 14290 O O . LEU A 1 92 ? -5.094 -2.021 0.271 1.00 0.00 70 LEU A O 11
ATOM 14306 N N . GLY A 1 93 ? -7.257 -1.435 0.725 1.00 0.00 71 GLY A N 11
ATOM 14307 C CA . GLY A 1 93 ? -7.773 -1.688 -0.611 1.00 0.00 71 GLY A CA 11
ATOM 14308 C C . GLY A 1 93 ? -7.128 -0.802 -1.661 1.00 0.00 71 GLY A C 11
ATOM 14309 O O . GLY A 1 93 ? -6.746 -1.279 -2.728 1.00 0.00 71 GLY A O 11
ATOM 14313 N N . SER A 1 94 ? -6.973 0.488 -1.328 1.00 0.00 72 SER A N 11
ATOM 14314 C CA . SER A 1 94 ? -6.342 1.472 -2.216 1.00 0.00 72 SER A CA 11
ATOM 14315 C C . SER A 1 94 ? -4.875 1.093 -2.510 1.00 0.00 72 SER A C 11
ATOM 14316 O O . SER A 1 94 ? -4.462 1.122 -3.671 1.00 0.00 72 SER A O 11
ATOM 14324 N N . LEU A 1 95 ? -4.109 0.678 -1.462 1.00 0.00 73 LEU A N 11
ATOM 14325 C CA . LEU A 1 95 ? -2.711 0.217 -1.636 1.00 0.00 73 LEU A CA 11
ATOM 14326 C C . LEU A 1 95 ? -2.661 -0.975 -2.586 1.00 0.00 73 LEU A C 11
ATOM 14327 O O . LEU A 1 95 ? -1.846 -0.993 -3.504 1.00 0.00 73 LEU A O 11
ATOM 14343 N N . ALA A 1 96 ? -3.562 -1.959 -2.335 1.00 0.00 74 ALA A N 11
ATOM 14344 C CA . ALA A 1 96 ? -3.660 -3.185 -3.135 1.00 0.00 74 ALA A CA 11
ATOM 14345 C C . ALA A 1 96 ? -3.811 -2.834 -4.614 1.00 0.00 74 ALA A C 11
ATOM 14346 O O . ALA A 1 96 ? -2.975 -3.231 -5.399 1.00 0.00 74 ALA A O 11
ATOM 14353 N N . LEU A 1 97 ? -4.801 -1.976 -4.931 1.00 0.00 75 LEU A N 11
ATOM 14354 C CA . LEU A 1 97 ? -5.176 -1.614 -6.322 1.00 0.00 75 LEU A CA 11
ATOM 14355 C C . LEU A 1 97 ? -4.025 -0.891 -7.071 1.00 0.00 75 LEU A C 11
ATOM 14356 O O . LEU A 1 97 ? -3.718 -1.236 -8.230 1.00 0.00 75 LEU A O 11
ATOM 14372 N N . PHE A 1 98 ? -3.373 0.085 -6.405 1.00 0.00 76 PHE A N 11
ATOM 14373 C CA . PHE A 1 98 ? -2.225 0.815 -6.995 1.00 0.00 76 PHE A CA 11
ATOM 14374 C C . PHE A 1 98 ? -1.067 -0.157 -7.331 1.00 0.00 76 PHE A C 11
ATOM 14375 O O . PHE A 1 98 ? -0.578 -0.180 -8.469 1.00 0.00 76 PHE A O 11
ATOM 14392 N N . VAL A 1 99 ? -0.685 -1.004 -6.353 1.00 0.00 77 VAL A N 11
ATOM 14393 C CA . VAL A 1 99 ? 0.428 -1.964 -6.522 1.00 0.00 77 VAL A CA 11
ATOM 14394 C C . VAL A 1 99 ? 0.033 -3.115 -7.487 1.00 0.00 77 VAL A C 11
ATOM 14395 O O . VAL A 1 99 ? 0.910 -3.743 -8.086 1.00 0.00 77 VAL A O 11
ATOM 14408 N N . GLU A 1 100 ? -1.296 -3.393 -7.633 1.00 0.00 78 GLU A N 11
ATOM 14409 C CA . GLU A 1 100 ? -1.808 -4.309 -8.686 1.00 0.00 78 GLU A CA 11
ATOM 14410 C C . GLU A 1 100 ? -1.347 -3.789 -10.054 1.00 0.00 78 GLU A C 11
ATOM 14411 O O . GLU A 1 100 ? -0.762 -4.533 -10.840 1.00 0.00 78 GLU A O 11
ATOM 14423 N N . HIS A 1 101 ? -1.598 -2.475 -10.292 1.00 0.00 79 HIS A N 11
ATOM 14424 C CA . HIS A 1 101 ? -1.236 -1.793 -11.557 1.00 0.00 79 HIS A CA 11
ATOM 14425 C C . HIS A 1 101 ? 0.278 -1.906 -11.824 1.00 0.00 79 HIS A C 11
ATOM 14426 O O . HIS A 1 101 ? 0.703 -2.275 -12.921 1.00 0.00 79 HIS A O 11
ATOM 14441 N N . LYS A 1 102 ? 1.062 -1.601 -10.775 1.00 0.00 80 LYS A N 11
ATOM 14442 C CA . LYS A 1 102 ? 2.533 -1.491 -10.849 1.00 0.00 80 LYS A CA 11
ATOM 14443 C C . LYS A 1 102 ? 3.216 -2.802 -11.232 1.00 0.00 80 LYS A C 11
ATOM 14444 O O . LYS A 1 102 ? 3.980 -2.850 -12.188 1.00 0.00 80 LYS A O 11
ATOM 14463 N N . LEU A 1 103 ? 2.929 -3.856 -10.464 1.00 0.00 81 LEU A N 11
ATOM 14464 C CA . LEU A 1 103 ? 3.550 -5.184 -10.658 1.00 0.00 81 LEU A CA 11
ATOM 14465 C C . LEU A 1 103 ? 3.000 -5.888 -11.919 1.00 0.00 81 LEU A C 11
ATOM 14466 O O . LEU A 1 103 ? 3.548 -6.907 -12.346 1.00 0.00 81 LEU A O 11
ATOM 14482 N N . SER A 1 104 ? 1.901 -5.352 -12.494 1.00 0.00 82 SER A N 11
ATOM 14483 C CA . SER A 1 104 ? 1.376 -5.799 -13.798 1.00 0.00 82 SER A CA 11
ATOM 14484 C C . SER A 1 104 ? 2.009 -5.002 -14.969 1.00 0.00 82 SER A C 11
ATOM 14485 O O . SER A 1 104 ? 2.102 -5.519 -16.090 1.00 0.00 82 SER A O 11
ATOM 14493 N N . HIS A 1 105 ? 2.440 -3.748 -14.704 1.00 0.00 83 HIS A N 11
ATOM 14494 C CA . HIS A 1 105 ? 3.051 -2.859 -15.725 1.00 0.00 83 HIS A CA 11
ATOM 14495 C C . HIS A 1 105 ? 4.543 -2.620 -15.394 1.00 0.00 83 HIS A C 11
ATOM 14496 O O . HIS A 1 105 ? 5.387 -3.434 -15.830 1.00 0.00 83 HIS A O 11
ATOM 14554 N N . MET A 1 23 ? -8.566 -8.329 -4.989 1.00 0.00 1 MET A N 12
ATOM 14555 C CA . MET A 1 23 ? -7.099 -8.113 -4.990 1.00 0.00 1 MET A CA 12
ATOM 14556 C C . MET A 1 23 ? -6.369 -9.356 -4.497 1.00 0.00 1 MET A C 12
ATOM 14557 O O . MET A 1 23 ? -6.874 -10.086 -3.647 1.00 0.00 1 MET A O 12
ATOM 14571 N N . GLN A 1 24 ? -5.179 -9.582 -5.055 1.00 0.00 2 GLN A N 12
ATOM 14572 C CA . GLN A 1 24 ? -4.287 -10.682 -4.667 1.00 0.00 2 GLN A CA 12
ATOM 14573 C C . GLN A 1 24 ? -3.336 -10.168 -3.595 1.00 0.00 2 GLN A C 12
ATOM 14574 O O . GLN A 1 24 ? -3.133 -10.783 -2.543 1.00 0.00 2 GLN A O 12
ATOM 14588 N N . HIS A 1 25 ? -2.805 -8.970 -3.881 1.00 0.00 3 HIS A N 12
ATOM 14589 C CA . HIS A 1 25 ? -1.644 -8.414 -3.205 1.00 0.00 3 HIS A CA 12
ATOM 14590 C C . HIS A 1 25 ? -1.966 -7.799 -1.837 1.00 0.00 3 HIS A C 12
ATOM 14591 O O . HIS A 1 25 ? -1.033 -7.477 -1.118 1.00 0.00 3 HIS A O 12
ATOM 14606 N N . LEU A 1 26 ? -3.272 -7.642 -1.483 1.00 0.00 4 LEU A N 12
ATOM 14607 C CA . LEU A 1 26 ? -3.692 -7.065 -0.167 1.00 0.00 4 LEU A CA 12
ATOM 14608 C C . LEU A 1 26 ? -3.033 -7.793 1.033 1.00 0.00 4 LEU A C 12
ATOM 14609 O O . LEU A 1 26 ? -2.776 -7.174 2.066 1.00 0.00 4 LEU A O 12
ATOM 14625 N N . GLU A 1 27 ? -2.752 -9.104 0.844 1.00 0.00 5 GLU A N 12
ATOM 14626 C CA . GLU A 1 27 ? -2.117 -9.968 1.859 1.00 0.00 5 GLU A CA 12
ATOM 14627 C C . GLU A 1 27 ? -0.685 -9.494 2.161 1.00 0.00 5 GLU A C 12
ATOM 14628 O O . GLU A 1 27 ? -0.314 -9.274 3.320 1.00 0.00 5 GLU A O 12
ATOM 14640 N N . ALA A 1 28 ? 0.104 -9.323 1.087 1.00 0.00 6 ALA A N 12
ATOM 14641 C CA . ALA A 1 28 ? 1.509 -8.918 1.187 1.00 0.00 6 ALA A CA 12
ATOM 14642 C C . ALA A 1 28 ? 1.641 -7.464 1.658 1.00 0.00 6 ALA A C 12
ATOM 14643 O O . ALA A 1 28 ? 2.548 -7.149 2.423 1.00 0.00 6 ALA A O 12
ATOM 14650 N N . VAL A 1 29 ? 0.703 -6.601 1.225 1.00 0.00 7 VAL A N 12
ATOM 14651 C CA . VAL A 1 29 ? 0.681 -5.183 1.614 1.00 0.00 7 VAL A CA 12
ATOM 14652 C C . VAL A 1 29 ? 0.451 -5.061 3.140 1.00 0.00 7 VAL A C 12
ATOM 14653 O O . VAL A 1 29 ? 1.231 -4.403 3.829 1.00 0.00 7 VAL A O 12
ATOM 14666 N N . ARG A 1 30 ? -0.591 -5.759 3.661 1.00 0.00 8 ARG A N 12
ATOM 14667 C CA . ARG A 1 30 ? -0.961 -5.699 5.101 1.00 0.00 8 ARG A CA 12
ATOM 14668 C C . ARG A 1 30 ? 0.123 -6.356 5.960 1.00 0.00 8 ARG A C 12
ATOM 14669 O O . ARG A 1 30 ? 0.332 -5.955 7.108 1.00 0.00 8 ARG A O 12
ATOM 14690 N N . ASN A 1 31 ? 0.835 -7.339 5.367 1.00 0.00 9 ASN A N 12
ATOM 14691 C CA . ASN A 1 31 ? 1.970 -8.017 6.002 1.00 0.00 9 ASN A CA 12
ATOM 14692 C C . ASN A 1 31 ? 3.093 -6.998 6.296 1.00 0.00 9 ASN A C 12
ATOM 14693 O O . ASN A 1 31 ? 3.598 -6.918 7.426 1.00 0.00 9 ASN A O 12
ATOM 14704 N N . ILE A 1 32 ? 3.422 -6.198 5.264 1.00 0.00 10 ILE A N 12
ATOM 14705 C CA . ILE A 1 32 ? 4.424 -5.118 5.339 1.00 0.00 10 ILE A CA 12
ATOM 14706 C C . ILE A 1 32 ? 4.040 -4.084 6.409 1.00 0.00 10 ILE A C 12
ATOM 14707 O O . ILE A 1 32 ? 4.818 -3.799 7.314 1.00 0.00 10 ILE A O 12
ATOM 14723 N N . LEU A 1 33 ? 2.817 -3.544 6.270 1.00 0.00 11 LEU A N 12
ATOM 14724 C CA . LEU A 1 33 ? 2.297 -2.458 7.117 1.00 0.00 11 LEU A CA 12
ATOM 14725 C C . LEU A 1 33 ? 2.295 -2.863 8.594 1.00 0.00 11 LEU A C 12
ATOM 14726 O O . LEU A 1 33 ? 2.745 -2.113 9.447 1.00 0.00 11 LEU A O 12
ATOM 14742 N N . GLY A 1 34 ? 1.828 -4.079 8.871 1.00 0.00 12 GLY A N 12
ATOM 14743 C CA . GLY A 1 34 ? 1.782 -4.583 10.227 1.00 0.00 12 GLY A CA 12
ATOM 14744 C C . GLY A 1 34 ? 3.142 -4.979 10.773 1.00 0.00 12 GLY A C 12
ATOM 14745 O O . GLY A 1 34 ? 3.301 -5.108 11.988 1.00 0.00 12 GLY A O 12
ATOM 14749 N N . ASP A 1 35 ? 4.116 -5.208 9.876 1.00 0.00 13 ASP A N 12
ATOM 14750 C CA . ASP A 1 35 ? 5.517 -5.454 10.268 1.00 0.00 13 ASP A CA 12
ATOM 14751 C C . ASP A 1 35 ? 6.194 -4.126 10.684 1.00 0.00 13 ASP A C 12
ATOM 14752 O O . ASP A 1 35 ? 6.979 -4.094 11.638 1.00 0.00 13 ASP A O 12
ATOM 14761 N N . VAL A 1 36 ? 5.866 -3.031 9.959 1.00 0.00 14 VAL A N 12
ATOM 14762 C CA . VAL A 1 36 ? 6.442 -1.685 10.201 1.00 0.00 14 VAL A CA 12
ATOM 14763 C C . VAL A 1 36 ? 5.815 -1.051 11.460 1.00 0.00 14 VAL A C 12
ATOM 14764 O O . VAL A 1 36 ? 6.523 -0.707 12.411 1.00 0.00 14 VAL A O 12
ATOM 14777 N N . LEU A 1 37 ? 4.470 -0.942 11.459 1.00 0.00 15 LEU A N 12
ATOM 14778 C CA . LEU A 1 37 ? 3.700 -0.292 12.548 1.00 0.00 15 LEU A CA 12
ATOM 14779 C C . LEU A 1 37 ? 3.472 -1.247 13.750 1.00 0.00 15 LEU A C 12
ATOM 14780 O O . LEU A 1 37 ? 2.775 -0.875 14.703 1.00 0.00 15 LEU A O 12
ATOM 14796 N N . ASN A 1 38 ? 4.027 -2.483 13.665 1.00 0.00 16 ASN A N 12
ATOM 14797 C CA . ASN A 1 38 ? 4.129 -3.440 14.801 1.00 0.00 16 ASN A CA 12
ATOM 14798 C C . ASN A 1 38 ? 2.735 -3.999 15.217 1.00 0.00 16 ASN A C 12
ATOM 14799 O O . ASN A 1 38 ? 2.480 -4.289 16.393 1.00 0.00 16 ASN A O 12
ATOM 14810 N N . LEU A 1 39 ? 1.849 -4.181 14.214 1.00 0.00 17 LEU A N 12
ATOM 14811 C CA . LEU A 1 39 ? 0.486 -4.757 14.403 1.00 0.00 17 LEU A CA 12
ATOM 14812 C C . LEU A 1 39 ? 0.558 -6.251 14.790 1.00 0.00 17 LEU A C 12
ATOM 14813 O O . LEU A 1 39 ? -0.297 -6.732 15.543 1.00 0.00 17 LEU A O 12
ATOM 14829 N N . GLY A 1 40 ? 1.570 -6.970 14.256 1.00 0.00 18 GLY A N 12
ATOM 14830 C CA . GLY A 1 40 ? 1.752 -8.400 14.531 1.00 0.00 18 GLY A CA 12
ATOM 14831 C C . GLY A 1 40 ? 0.694 -9.280 13.860 1.00 0.00 18 GLY A C 12
ATOM 14832 O O . GLY A 1 40 ? 0.834 -9.642 12.691 1.00 0.00 18 GLY A O 12
ATOM 14836 N N . GLU A 1 41 ? -0.370 -9.614 14.609 1.00 0.00 19 GLU A N 12
ATOM 14837 C CA . GLU A 1 41 ? -1.486 -10.464 14.131 1.00 0.00 19 GLU A CA 12
ATOM 14838 C C . GLU A 1 41 ? -2.657 -9.588 13.636 1.00 0.00 19 GLU A C 12
ATOM 14839 O O . GLU A 1 41 ? -3.450 -10.015 12.786 1.00 0.00 19 GLU A O 12
ATOM 14851 N N . ARG A 1 42 ? -2.729 -8.343 14.163 1.00 0.00 20 ARG A N 12
ATOM 14852 C CA . ARG A 1 42 ? -3.828 -7.396 13.870 1.00 0.00 20 ARG A CA 12
ATOM 14853 C C . ARG A 1 42 ? -3.884 -7.044 12.366 1.00 0.00 20 ARG A C 12
ATOM 14854 O O . ARG A 1 42 ? -4.960 -6.774 11.817 1.00 0.00 20 ARG A O 12
ATOM 14875 N N . LYS A 1 43 ? -2.718 -7.097 11.707 1.00 0.00 21 LYS A N 12
ATOM 14876 C CA . LYS A 1 43 ? -2.591 -6.838 10.261 1.00 0.00 21 LYS A CA 12
ATOM 14877 C C . LYS A 1 43 ? -3.310 -7.909 9.410 1.00 0.00 21 LYS A C 12
ATOM 14878 O O . LYS A 1 43 ? -3.716 -7.636 8.292 1.00 0.00 21 LYS A O 12
ATOM 14897 N N . HIS A 1 44 ? -3.452 -9.123 9.958 1.00 0.00 22 HIS A N 12
ATOM 14898 C CA . HIS A 1 44 ? -4.017 -10.276 9.234 1.00 0.00 22 HIS A CA 12
ATOM 14899 C C . HIS A 1 44 ? -5.522 -10.448 9.553 1.00 0.00 22 HIS A C 12
ATOM 14900 O O . HIS A 1 44 ? -6.255 -11.076 8.780 1.00 0.00 22 HIS A O 12
ATOM 14915 N N . THR A 1 45 ? -5.983 -9.879 10.692 1.00 0.00 23 THR A N 12
ATOM 14916 C CA . THR A 1 45 ? -7.409 -9.953 11.109 1.00 0.00 23 THR A CA 12
ATOM 14917 C C . THR A 1 45 ? -8.242 -8.796 10.488 1.00 0.00 23 THR A C 12
ATOM 14918 O O . THR A 1 45 ? -9.430 -8.642 10.789 1.00 0.00 23 THR A O 12
ATOM 14929 N N . LEU A 1 46 ? -7.608 -7.990 9.615 1.00 0.00 24 LEU A N 12
ATOM 14930 C CA . LEU A 1 46 ? -8.300 -6.956 8.809 1.00 0.00 24 LEU A CA 12
ATOM 14931 C C . LEU A 1 46 ? -8.368 -7.405 7.337 1.00 0.00 24 LEU A C 12
ATOM 14932 O O . LEU A 1 46 ? -7.735 -8.386 6.957 1.00 0.00 24 LEU A O 12
ATOM 14948 N N . THR A 1 47 ? -9.142 -6.684 6.517 1.00 0.00 25 THR A N 12
ATOM 14949 C CA . THR A 1 47 ? -9.324 -6.990 5.079 1.00 0.00 25 THR A CA 12
ATOM 14950 C C . THR A 1 47 ? -9.023 -5.734 4.243 1.00 0.00 25 THR A C 12
ATOM 14951 O O . THR A 1 47 ? -8.528 -4.738 4.781 1.00 0.00 25 THR A O 12
ATOM 14962 N N . ALA A 1 48 ? -9.313 -5.786 2.923 1.00 0.00 26 ALA A N 12
ATOM 14963 C CA . ALA A 1 48 ? -9.068 -4.655 2.001 1.00 0.00 26 ALA A CA 12
ATOM 14964 C C . ALA A 1 48 ? -9.864 -3.395 2.406 1.00 0.00 26 ALA A C 12
ATOM 14965 O O . ALA A 1 48 ? -9.388 -2.281 2.216 1.00 0.00 26 ALA A O 12
ATOM 14972 N N . SER A 1 49 ? -11.059 -3.585 3.006 1.00 0.00 27 SER A N 12
ATOM 14973 C CA . SER A 1 49 ? -11.940 -2.469 3.442 1.00 0.00 27 SER A CA 12
ATOM 14974 C C . SER A 1 49 ? -11.415 -1.737 4.704 1.00 0.00 27 SER A C 12
ATOM 14975 O O . SER A 1 49 ? -12.004 -0.733 5.127 1.00 0.00 27 SER A O 12
ATOM 14983 N N . SER A 1 50 ? -10.318 -2.246 5.298 1.00 0.00 28 SER A N 12
ATOM 14984 C CA . SER A 1 50 ? -9.683 -1.629 6.474 1.00 0.00 28 SER A CA 12
ATOM 14985 C C . SER A 1 50 ? -8.971 -0.327 6.089 1.00 0.00 28 SER A C 12
ATOM 14986 O O . SER A 1 50 ? -8.180 -0.306 5.146 1.00 0.00 28 SER A O 12
ATOM 14994 N N . VAL A 1 51 ? -9.259 0.734 6.844 1.00 0.00 29 VAL A N 12
ATOM 14995 C CA . VAL A 1 51 ? -8.557 2.018 6.770 1.00 0.00 29 VAL A CA 12
ATOM 14996 C C . VAL A 1 51 ? -7.160 1.859 7.420 1.00 0.00 29 VAL A C 12
ATOM 14997 O O . VAL A 1 51 ? -6.953 0.959 8.245 1.00 0.00 29 VAL A O 12
ATOM 15010 N N . LEU A 1 52 ? -6.203 2.708 7.022 1.00 0.00 30 LEU A N 12
ATOM 15011 C CA . LEU A 1 52 ? -4.832 2.717 7.572 1.00 0.00 30 LEU A CA 12
ATOM 15012 C C . LEU A 1 52 ? -4.525 4.124 8.093 1.00 0.00 30 LEU A C 12
ATOM 15013 O O . LEU A 1 52 ? -4.360 4.340 9.296 1.00 0.00 30 LEU A O 12
ATOM 15029 N N . LEU A 1 53 ? -4.441 5.073 7.141 1.00 0.00 31 LEU A N 12
ATOM 15030 C CA . LEU A 1 53 ? -4.306 6.504 7.425 1.00 0.00 31 LEU A CA 12
ATOM 15031 C C . LEU A 1 53 ? -5.595 6.971 8.133 1.00 0.00 31 LEU A C 12
ATOM 15032 O O . LEU A 1 53 ? -6.664 6.990 7.524 1.00 0.00 31 LEU A O 12
ATOM 15048 N N . GLY A 1 54 ? -5.474 7.307 9.425 1.00 0.00 32 GLY A N 12
ATOM 15049 C CA . GLY A 1 54 ? -6.617 7.687 10.261 1.00 0.00 32 GLY A CA 12
ATOM 15050 C C . GLY A 1 54 ? -7.028 6.583 11.238 1.00 0.00 32 GLY A C 12
ATOM 15051 O O . GLY A 1 54 ? -7.512 6.872 12.338 1.00 0.00 32 GLY A O 12
ATOM 15055 N N . ASN A 1 55 ? -6.844 5.314 10.828 1.00 0.00 33 ASN A N 12
ATOM 15056 C CA . ASN A 1 55 ? -7.182 4.124 11.649 1.00 0.00 33 ASN A CA 12
ATOM 15057 C C . ASN A 1 55 ? -6.033 3.791 12.607 1.00 0.00 33 ASN A C 12
ATOM 15058 O O . ASN A 1 55 ? -6.188 3.875 13.834 1.00 0.00 33 ASN A O 12
ATOM 15069 N N . ILE A 1 56 ? -4.888 3.401 12.024 1.00 0.00 34 ILE A N 12
ATOM 15070 C CA . ILE A 1 56 ? -3.738 2.880 12.767 1.00 0.00 34 ILE A CA 12
ATOM 15071 C C . ILE A 1 56 ? -3.061 4.029 13.541 1.00 0.00 34 ILE A C 12
ATOM 15072 O O . ILE A 1 56 ? -2.541 4.952 12.909 1.00 0.00 34 ILE A O 12
ATOM 15088 N N . PRO A 1 57 ? -3.007 3.976 14.912 1.00 0.00 35 PRO A N 12
ATOM 15089 C CA . PRO A 1 57 ? -2.455 5.084 15.734 1.00 0.00 35 PRO A CA 12
ATOM 15090 C C . PRO A 1 57 ? -0.920 5.177 15.641 1.00 0.00 35 PRO A C 12
ATOM 15091 O O . PRO A 1 57 ? -0.304 6.094 16.201 1.00 0.00 35 PRO A O 12
ATOM 15102 N N . GLU A 1 58 ? -0.318 4.213 14.920 1.00 0.00 36 GLU A N 12
ATOM 15103 C CA . GLU A 1 58 ? 1.130 4.104 14.734 1.00 0.00 36 GLU A CA 12
ATOM 15104 C C . GLU A 1 58 ? 1.558 4.685 13.374 1.00 0.00 36 GLU A C 12
ATOM 15105 O O . GLU A 1 58 ? 2.758 4.859 13.127 1.00 0.00 36 GLU A O 12
ATOM 15117 N N . LEU A 1 59 ? 0.562 4.989 12.503 1.00 0.00 37 LEU A N 12
ATOM 15118 C CA . LEU A 1 59 ? 0.802 5.518 11.145 1.00 0.00 37 LEU A CA 12
ATOM 15119 C C . LEU A 1 59 ? 1.132 7.020 11.270 1.00 0.00 37 LEU A C 12
ATOM 15120 O O . LEU A 1 59 ? 0.255 7.889 11.182 1.00 0.00 37 LEU A O 12
ATOM 15136 N N . ASP A 1 60 ? 2.410 7.279 11.567 1.00 0.00 38 ASP A N 12
ATOM 15137 C CA . ASP A 1 60 ? 2.989 8.618 11.766 1.00 0.00 38 ASP A CA 12
ATOM 15138 C C . ASP A 1 60 ? 3.558 9.166 10.431 1.00 0.00 38 ASP A C 12
ATOM 15139 O O . ASP A 1 60 ? 3.640 8.435 9.453 1.00 0.00 38 ASP A O 12
ATOM 15148 N N . SER A 1 61 ? 3.917 10.463 10.435 1.00 0.00 39 SER A N 12
ATOM 15149 C CA . SER A 1 61 ? 4.653 11.177 9.366 1.00 0.00 39 SER A CA 12
ATOM 15150 C C . SER A 1 61 ? 5.857 10.357 8.817 1.00 0.00 39 SER A C 12
ATOM 15151 O O . SER A 1 61 ? 5.855 9.899 7.661 1.00 0.00 39 SER A O 12
ATOM 15158 N N . MET A 1 62 ? 6.866 10.128 9.667 1.00 0.00 40 MET A N 12
ATOM 15159 C CA . MET A 1 62 ? 8.061 9.358 9.263 1.00 0.00 40 MET A CA 12
ATOM 15160 C C . MET A 1 62 ? 7.722 7.879 9.016 1.00 0.00 40 MET A C 12
ATOM 15161 O O . MET A 1 62 ? 8.441 7.183 8.295 1.00 0.00 40 MET A O 12
ATOM 15175 N N . ALA A 1 63 ? 6.610 7.417 9.604 1.00 0.00 41 ALA A N 12
ATOM 15176 C CA . ALA A 1 63 ? 6.097 6.064 9.362 1.00 0.00 41 ALA A CA 12
ATOM 15177 C C . ALA A 1 63 ? 5.433 5.936 7.977 1.00 0.00 41 ALA A C 12
ATOM 15178 O O . ALA A 1 63 ? 5.357 4.820 7.469 1.00 0.00 41 ALA A O 12
ATOM 15185 N N . VAL A 1 64 ? 4.941 7.062 7.366 1.00 0.00 42 VAL A N 12
ATOM 15186 C CA . VAL A 1 64 ? 4.464 7.033 5.954 1.00 0.00 42 VAL A CA 12
ATOM 15187 C C . VAL A 1 64 ? 5.671 6.804 5.036 1.00 0.00 42 VAL A C 12
ATOM 15188 O O . VAL A 1 64 ? 5.596 6.038 4.085 1.00 0.00 42 VAL A O 12
ATOM 15201 N N . VAL A 1 65 ? 6.797 7.455 5.386 1.00 0.00 43 VAL A N 12
ATOM 15202 C CA . VAL A 1 65 ? 8.059 7.327 4.622 1.00 0.00 43 VAL A CA 12
ATOM 15203 C C . VAL A 1 65 ? 8.567 5.877 4.677 1.00 0.00 43 VAL A C 12
ATOM 15204 O O . VAL A 1 65 ? 8.950 5.294 3.658 1.00 0.00 43 VAL A O 12
ATOM 15217 N N . ASN A 1 66 ? 8.510 5.320 5.890 1.00 0.00 44 ASN A N 12
ATOM 15218 C CA . ASN A 1 66 ? 8.932 3.947 6.192 1.00 0.00 44 ASN A CA 12
ATOM 15219 C C . ASN A 1 66 ? 8.111 2.889 5.436 1.00 0.00 44 ASN A C 12
ATOM 15220 O O . ASN A 1 66 ? 8.686 1.941 4.896 1.00 0.00 44 ASN A O 12
ATOM 15231 N N . VAL A 1 67 ? 6.780 3.050 5.394 1.00 0.00 45 VAL A N 12
ATOM 15232 C CA . VAL A 1 67 ? 5.895 2.064 4.734 1.00 0.00 45 VAL A CA 12
ATOM 15233 C C . VAL A 1 67 ? 5.987 2.157 3.205 1.00 0.00 45 VAL A C 12
ATOM 15234 O O . VAL A 1 67 ? 5.826 1.145 2.531 1.00 0.00 45 VAL A O 12
ATOM 15247 N N . ILE A 1 68 ? 6.264 3.367 2.666 1.00 0.00 46 ILE A N 12
ATOM 15248 C CA . ILE A 1 68 ? 6.530 3.544 1.217 1.00 0.00 46 ILE A CA 12
ATOM 15249 C C . ILE A 1 68 ? 7.776 2.731 0.835 1.00 0.00 46 ILE A C 12
ATOM 15250 O O . ILE A 1 68 ? 7.704 1.846 -0.016 1.00 0.00 46 ILE A O 12
ATOM 15266 N N . THR A 1 69 ? 8.886 3.020 1.551 1.00 0.00 47 THR A N 12
ATOM 15267 C CA . THR A 1 69 ? 10.196 2.367 1.365 1.00 0.00 47 THR A CA 12
ATOM 15268 C C . THR A 1 69 ? 10.086 0.832 1.511 1.00 0.00 47 THR A C 12
ATOM 15269 O O . THR A 1 69 ? 10.695 0.077 0.751 1.00 0.00 47 THR A O 12
ATOM 15280 N N . ALA A 1 70 ? 9.275 0.403 2.482 1.00 0.00 48 ALA A N 12
ATOM 15281 C CA . ALA A 1 70 ? 9.011 -1.018 2.759 1.00 0.00 48 ALA A CA 12
ATOM 15282 C C . ALA A 1 70 ? 8.280 -1.705 1.579 1.00 0.00 48 ALA A C 12
ATOM 15283 O O . ALA A 1 70 ? 8.694 -2.779 1.145 1.00 0.00 48 ALA A O 12
ATOM 15290 N N . LEU A 1 71 ? 7.228 -1.046 1.036 1.00 0.00 49 LEU A N 12
ATOM 15291 C CA . LEU A 1 71 ? 6.502 -1.520 -0.178 1.00 0.00 49 LEU A CA 12
ATOM 15292 C C . LEU A 1 71 ? 7.498 -1.729 -1.353 1.00 0.00 49 LEU A C 12
ATOM 15293 O O . LEU A 1 71 ? 7.464 -2.774 -2.029 1.00 0.00 49 LEU A O 12
ATOM 15309 N N . GLU A 1 72 ? 8.404 -0.734 -1.523 1.00 0.00 50 GLU A N 12
ATOM 15310 C CA . GLU A 1 72 ? 9.492 -0.752 -2.528 1.00 0.00 50 GLU A CA 12
ATOM 15311 C C . GLU A 1 72 ? 10.345 -2.025 -2.410 1.00 0.00 50 GLU A C 12
ATOM 15312 O O . GLU A 1 72 ? 10.597 -2.706 -3.401 1.00 0.00 50 GLU A O 12
ATOM 15324 N N . GLU A 1 73 ? 10.787 -2.321 -1.172 1.00 0.00 51 GLU A N 12
ATOM 15325 C CA . GLU A 1 73 ? 11.703 -3.437 -0.880 1.00 0.00 51 GLU A CA 12
ATOM 15326 C C . GLU A 1 73 ? 11.060 -4.804 -1.182 1.00 0.00 51 GLU A C 12
ATOM 15327 O O . GLU A 1 73 ? 11.603 -5.585 -1.973 1.00 0.00 51 GLU A O 12
ATOM 15339 N N . TYR A 1 74 ? 9.894 -5.062 -0.563 1.00 0.00 52 TYR A N 12
ATOM 15340 C CA . TYR A 1 74 ? 9.194 -6.361 -0.656 1.00 0.00 52 TYR A CA 12
ATOM 15341 C C . TYR A 1 74 ? 8.766 -6.683 -2.102 1.00 0.00 52 TYR A C 12
ATOM 15342 O O . TYR A 1 74 ? 9.136 -7.731 -2.647 1.00 0.00 52 TYR A O 12
ATOM 15360 N N . PHE A 1 75 ? 7.992 -5.769 -2.725 1.00 0.00 53 PHE A N 12
ATOM 15361 C CA . PHE A 1 75 ? 7.477 -5.972 -4.102 1.00 0.00 53 PHE A CA 12
ATOM 15362 C C . PHE A 1 75 ? 8.558 -5.663 -5.172 1.00 0.00 53 PHE A C 12
ATOM 15363 O O . PHE A 1 75 ? 8.328 -5.914 -6.362 1.00 0.00 53 PHE A O 12
ATOM 15380 N N . ASP A 1 76 ? 9.702 -5.075 -4.738 1.00 0.00 54 ASP A N 12
ATOM 15381 C CA . ASP A 1 76 ? 10.932 -4.907 -5.565 1.00 0.00 54 ASP A CA 12
ATOM 15382 C C . ASP A 1 76 ? 10.689 -3.911 -6.734 1.00 0.00 54 ASP A C 12
ATOM 15383 O O . ASP A 1 76 ? 11.257 -4.039 -7.822 1.00 0.00 54 ASP A O 12
ATOM 15392 N N . PHE A 1 77 ? 9.870 -2.878 -6.470 1.00 0.00 55 PHE A N 12
ATOM 15393 C CA . PHE A 1 77 ? 9.374 -1.942 -7.515 1.00 0.00 55 PHE A CA 12
ATOM 15394 C C . PHE A 1 77 ? 9.452 -0.484 -7.024 1.00 0.00 55 PHE A C 12
ATOM 15395 O O . PHE A 1 77 ? 9.990 -0.219 -5.948 1.00 0.00 55 PHE A O 12
ATOM 15412 N N . SER A 1 78 ? 8.908 0.451 -7.827 1.00 0.00 56 SER A N 12
ATOM 15413 C CA . SER A 1 78 ? 8.758 1.858 -7.441 1.00 0.00 56 SER A CA 12
ATOM 15414 C C . SER A 1 78 ? 7.314 2.353 -7.670 1.00 0.00 56 SER A C 12
ATOM 15415 O O . SER A 1 78 ? 6.847 2.413 -8.817 1.00 0.00 56 SER A O 12
ATOM 15423 N N . VAL A 1 79 ? 6.603 2.670 -6.563 1.00 0.00 57 VAL A N 12
ATOM 15424 C CA . VAL A 1 79 ? 5.352 3.449 -6.608 1.00 0.00 57 VAL A CA 12
ATOM 15425 C C . VAL A 1 79 ? 5.753 4.893 -6.976 1.00 0.00 57 VAL A C 12
ATOM 15426 O O . VAL A 1 79 ? 6.522 5.516 -6.234 1.00 0.00 57 VAL A O 12
ATOM 15439 N N . ASP A 1 80 ? 5.274 5.412 -8.115 1.00 0.00 58 ASP A N 12
ATOM 15440 C CA . ASP A 1 80 ? 5.702 6.738 -8.613 1.00 0.00 58 ASP A CA 12
ATOM 15441 C C . ASP A 1 80 ? 5.090 7.856 -7.734 1.00 0.00 58 ASP A C 12
ATOM 15442 O O . ASP A 1 80 ? 3.994 7.702 -7.226 1.00 0.00 58 ASP A O 12
ATOM 15451 N N . ASP A 1 81 ? 5.810 8.965 -7.530 1.00 0.00 59 ASP A N 12
ATOM 15452 C CA . ASP A 1 81 ? 5.359 10.051 -6.625 1.00 0.00 59 ASP A CA 12
ATOM 15453 C C . ASP A 1 81 ? 4.073 10.757 -7.139 1.00 0.00 59 ASP A C 12
ATOM 15454 O O . ASP A 1 81 ? 3.279 11.266 -6.337 1.00 0.00 59 ASP A O 12
ATOM 15463 N N . ASP A 1 82 ? 3.849 10.726 -8.472 1.00 0.00 60 ASP A N 12
ATOM 15464 C CA . ASP A 1 82 ? 2.648 11.334 -9.105 1.00 0.00 60 ASP A CA 12
ATOM 15465 C C . ASP A 1 82 ? 1.391 10.470 -8.908 1.00 0.00 60 ASP A C 12
ATOM 15466 O O . ASP A 1 82 ? 0.289 10.888 -9.282 1.00 0.00 60 ASP A O 12
ATOM 15475 N N . GLU A 1 83 ? 1.557 9.257 -8.350 1.00 0.00 61 GLU A N 12
ATOM 15476 C CA . GLU A 1 83 ? 0.422 8.389 -7.965 1.00 0.00 61 GLU A CA 12
ATOM 15477 C C . GLU A 1 83 ? 0.329 8.268 -6.435 1.00 0.00 61 GLU A C 12
ATOM 15478 O O . GLU A 1 83 ? -0.727 7.904 -5.912 1.00 0.00 61 GLU A O 12
ATOM 15490 N N . ILE A 1 84 ? 1.443 8.561 -5.717 1.00 0.00 62 ILE A N 12
ATOM 15491 C CA . ILE A 1 84 ? 1.444 8.577 -4.243 1.00 0.00 62 ILE A CA 12
ATOM 15492 C C . ILE A 1 84 ? 0.794 9.877 -3.741 1.00 0.00 62 ILE A C 12
ATOM 15493 O O . ILE A 1 84 ? 1.302 10.975 -3.983 1.00 0.00 62 ILE A O 12
ATOM 15509 N N . SER A 1 85 ? -0.344 9.722 -3.079 1.00 0.00 63 SER A N 12
ATOM 15510 C CA . SER A 1 85 ? -1.007 10.772 -2.307 1.00 0.00 63 SER A CA 12
ATOM 15511 C C . SER A 1 85 ? -1.376 10.195 -0.936 1.00 0.00 63 SER A C 12
ATOM 15512 O O . SER A 1 85 ? -1.158 9.003 -0.689 1.00 0.00 63 SER A O 12
ATOM 15520 N N . ALA A 1 86 ? -1.946 11.024 -0.053 1.00 0.00 64 ALA A N 12
ATOM 15521 C CA . ALA A 1 86 ? -2.507 10.557 1.234 1.00 0.00 64 ALA A CA 12
ATOM 15522 C C . ALA A 1 86 ? -3.669 9.574 0.971 1.00 0.00 64 ALA A C 12
ATOM 15523 O O . ALA A 1 86 ? -3.856 8.583 1.687 1.00 0.00 64 ALA A O 12
ATOM 15530 N N . GLN A 1 87 ? -4.382 9.839 -0.137 1.00 0.00 65 GLN A N 12
ATOM 15531 C CA . GLN A 1 87 ? -5.507 9.022 -0.618 1.00 0.00 65 GLN A CA 12
ATOM 15532 C C . GLN A 1 87 ? -5.046 7.647 -1.151 1.00 0.00 65 GLN A C 12
ATOM 15533 O O . GLN A 1 87 ? -5.872 6.776 -1.412 1.00 0.00 65 GLN A O 12
ATOM 15547 N N . THR A 1 88 ? -3.728 7.468 -1.330 1.00 0.00 66 THR A N 12
ATOM 15548 C CA . THR A 1 88 ? -3.145 6.174 -1.702 1.00 0.00 66 THR A CA 12
ATOM 15549 C C . THR A 1 88 ? -3.019 5.273 -0.455 1.00 0.00 66 THR A C 12
ATOM 15550 O O . THR A 1 88 ? -3.318 4.081 -0.529 1.00 0.00 66 THR A O 12
ATOM 15561 N N . PHE A 1 89 ? -2.611 5.857 0.707 1.00 0.00 67 PHE A N 12
ATOM 15562 C CA . PHE A 1 89 ? -2.396 5.085 1.956 1.00 0.00 67 PHE A CA 12
ATOM 15563 C C . PHE A 1 89 ? -3.596 5.197 2.909 1.00 0.00 67 PHE A C 12
ATOM 15564 O O . PHE A 1 89 ? -3.499 4.793 4.079 1.00 0.00 67 PHE A O 12
ATOM 15581 N N . GLU A 1 90 ? -4.733 5.697 2.379 1.00 0.00 68 GLU A N 12
ATOM 15582 C CA . GLU A 1 90 ? -5.975 5.867 3.150 1.00 0.00 68 GLU A CA 12
ATOM 15583 C C . GLU A 1 90 ? -6.505 4.525 3.695 1.00 0.00 68 GLU A C 12
ATOM 15584 O O . GLU A 1 90 ? -6.965 4.460 4.825 1.00 0.00 68 GLU A O 12
ATOM 15596 N N . THR A 1 91 ? -6.421 3.472 2.870 1.00 0.00 69 THR A N 12
ATOM 15597 C CA . THR A 1 91 ? -7.023 2.165 3.143 1.00 0.00 69 THR A CA 12
ATOM 15598 C C . THR A 1 91 ? -6.206 1.054 2.439 1.00 0.00 69 THR A C 12
ATOM 15599 O O . THR A 1 91 ? -5.578 1.307 1.408 1.00 0.00 69 THR A O 12
ATOM 15610 N N . LEU A 1 92 ? -6.201 -0.165 3.040 1.00 0.00 70 LEU A N 12
ATOM 15611 C CA . LEU A 1 92 ? -5.461 -1.343 2.526 1.00 0.00 70 LEU A CA 12
ATOM 15612 C C . LEU A 1 92 ? -5.809 -1.642 1.064 1.00 0.00 70 LEU A C 12
ATOM 15613 O O . LEU A 1 92 ? -4.925 -1.954 0.263 1.00 0.00 70 LEU A O 12
ATOM 15629 N N . GLY A 1 93 ? -7.112 -1.552 0.761 1.00 0.00 71 GLY A N 12
ATOM 15630 C CA . GLY A 1 93 ? -7.641 -1.791 -0.573 1.00 0.00 71 GLY A CA 12
ATOM 15631 C C . GLY A 1 93 ? -7.037 -0.862 -1.604 1.00 0.00 71 GLY A C 12
ATOM 15632 O O . GLY A 1 93 ? -6.744 -1.286 -2.714 1.00 0.00 71 GLY A O 12
ATOM 15636 N N . SER A 1 94 ? -6.818 0.405 -1.203 1.00 0.00 72 SER A N 12
ATOM 15637 C CA . SER A 1 94 ? -6.192 1.421 -2.056 1.00 0.00 72 SER A CA 12
ATOM 15638 C C . SER A 1 94 ? -4.785 0.960 -2.492 1.00 0.00 72 SER A C 12
ATOM 15639 O O . SER A 1 94 ? -4.527 0.849 -3.689 1.00 0.00 72 SER A O 12
ATOM 15647 N N . LEU A 1 95 ? -3.919 0.588 -1.509 1.00 0.00 73 LEU A N 12
ATOM 15648 C CA . LEU A 1 95 ? -2.538 0.116 -1.800 1.00 0.00 73 LEU A CA 12
ATOM 15649 C C . LEU A 1 95 ? -2.566 -1.160 -2.632 1.00 0.00 73 LEU A C 12
ATOM 15650 O O . LEU A 1 95 ? -1.746 -1.332 -3.530 1.00 0.00 73 LEU A O 12
ATOM 15666 N N . ALA A 1 96 ? -3.529 -2.038 -2.302 1.00 0.00 74 ALA A N 12
ATOM 15667 C CA . ALA A 1 96 ? -3.687 -3.328 -2.953 1.00 0.00 74 ALA A CA 12
ATOM 15668 C C . ALA A 1 96 ? -3.959 -3.140 -4.446 1.00 0.00 74 ALA A C 12
ATOM 15669 O O . ALA A 1 96 ? -3.285 -3.756 -5.244 1.00 0.00 74 ALA A O 12
ATOM 15676 N N . LEU A 1 97 ? -4.884 -2.211 -4.795 1.00 0.00 75 LEU A N 12
ATOM 15677 C CA . LEU A 1 97 ? -5.207 -1.886 -6.204 1.00 0.00 75 LEU A CA 12
ATOM 15678 C C . LEU A 1 97 ? -3.992 -1.252 -6.915 1.00 0.00 75 LEU A C 12
ATOM 15679 O O . LEU A 1 97 ? -3.678 -1.631 -8.043 1.00 0.00 75 LEU A O 12
ATOM 15695 N N . PHE A 1 98 ? -3.307 -0.301 -6.241 1.00 0.00 76 PHE A N 12
ATOM 15696 C CA . PHE A 1 98 ? -2.110 0.373 -6.800 1.00 0.00 76 PHE A CA 12
ATOM 15697 C C . PHE A 1 98 ? -1.024 -0.656 -7.189 1.00 0.00 76 PHE A C 12
ATOM 15698 O O . PHE A 1 98 ? -0.505 -0.617 -8.301 1.00 0.00 76 PHE A O 12
ATOM 15715 N N . VAL A 1 99 ? -0.741 -1.610 -6.290 1.00 0.00 77 VAL A N 12
ATOM 15716 C CA . VAL A 1 99 ? 0.276 -2.656 -6.525 1.00 0.00 77 VAL A CA 12
ATOM 15717 C C . VAL A 1 99 ? -0.237 -3.741 -7.512 1.00 0.00 77 VAL A C 12
ATOM 15718 O O . VAL A 1 99 ? 0.579 -4.421 -8.150 1.00 0.00 77 VAL A O 12
ATOM 15731 N N . GLU A 1 100 ? -1.592 -3.924 -7.623 1.00 0.00 78 GLU A N 12
ATOM 15732 C CA . GLU A 1 100 ? -2.194 -4.760 -8.703 1.00 0.00 78 GLU A CA 12
ATOM 15733 C C . GLU A 1 100 ? -1.759 -4.206 -10.068 1.00 0.00 78 GLU A C 12
ATOM 15734 O O . GLU A 1 100 ? -1.385 -4.954 -10.969 1.00 0.00 78 GLU A O 12
ATOM 15746 N N . HIS A 1 101 ? -1.812 -2.863 -10.173 1.00 0.00 79 HIS A N 12
ATOM 15747 C CA . HIS A 1 101 ? -1.481 -2.140 -11.405 1.00 0.00 79 HIS A CA 12
ATOM 15748 C C . HIS A 1 101 ? 0.011 -2.285 -11.719 1.00 0.00 79 HIS A C 12
ATOM 15749 O O . HIS A 1 101 ? 0.368 -2.781 -12.769 1.00 0.00 79 HIS A O 12
ATOM 15764 N N . LYS A 1 102 ? 0.857 -1.898 -10.751 1.00 0.00 80 LYS A N 12
ATOM 15765 C CA . LYS A 1 102 ? 2.312 -1.741 -10.949 1.00 0.00 80 LYS A CA 12
ATOM 15766 C C . LYS A 1 102 ? 2.999 -3.072 -11.294 1.00 0.00 80 LYS A C 12
ATOM 15767 O O . LYS A 1 102 ? 3.669 -3.183 -12.320 1.00 0.00 80 LYS A O 12
ATOM 15786 N N . LEU A 1 103 ? 2.793 -4.085 -10.443 1.00 0.00 81 LEU A N 12
ATOM 15787 C CA . LEU A 1 103 ? 3.473 -5.393 -10.579 1.00 0.00 81 LEU A CA 12
ATOM 15788 C C . LEU A 1 103 ? 2.968 -6.188 -11.808 1.00 0.00 81 LEU A C 12
ATOM 15789 O O . LEU A 1 103 ? 3.640 -7.115 -12.261 1.00 0.00 81 LEU A O 12
ATOM 15805 N N . SER A 1 104 ? 1.796 -5.814 -12.351 1.00 0.00 82 SER A N 12
ATOM 15806 C CA . SER A 1 104 ? 1.234 -6.458 -13.559 1.00 0.00 82 SER A CA 12
ATOM 15807 C C . SER A 1 104 ? 1.562 -5.645 -14.828 1.00 0.00 82 SER A C 12
ATOM 15808 O O . SER A 1 104 ? 1.761 -6.210 -15.904 1.00 0.00 82 SER A O 12
ATOM 15816 N N . HIS A 1 105 ? 1.622 -4.311 -14.683 1.00 0.00 83 HIS A N 12
ATOM 15817 C CA . HIS A 1 105 ? 1.784 -3.364 -15.807 1.00 0.00 83 HIS A CA 12
ATOM 15818 C C . HIS A 1 105 ? 3.114 -2.591 -15.631 1.00 0.00 83 HIS A C 12
ATOM 15819 O O . HIS A 1 105 ? 4.132 -2.993 -16.233 1.00 0.00 83 HIS A O 12
ATOM 15877 N N . MET A 1 23 ? -8.862 -8.088 -4.265 1.00 0.00 1 MET A N 13
ATOM 15878 C CA . MET A 1 23 ? -7.426 -7.745 -4.139 1.00 0.00 1 MET A CA 13
ATOM 15879 C C . MET A 1 23 ? -6.584 -9.017 -3.996 1.00 0.00 1 MET A C 13
ATOM 15880 O O . MET A 1 23 ? -6.996 -9.975 -3.333 1.00 0.00 1 MET A O 13
ATOM 15894 N N . GLN A 1 24 ? -5.412 -9.028 -4.653 1.00 0.00 2 GLN A N 13
ATOM 15895 C CA . GLN A 1 24 ? -4.399 -10.092 -4.499 1.00 0.00 2 GLN A CA 13
ATOM 15896 C C . GLN A 1 24 ? -3.284 -9.659 -3.528 1.00 0.00 2 GLN A C 13
ATOM 15897 O O . GLN A 1 24 ? -2.966 -10.381 -2.578 1.00 0.00 2 GLN A O 13
ATOM 15911 N N . HIS A 1 25 ? -2.703 -8.456 -3.764 1.00 0.00 3 HIS A N 13
ATOM 15912 C CA . HIS A 1 25 ? -1.500 -7.988 -3.041 1.00 0.00 3 HIS A CA 13
ATOM 15913 C C . HIS A 1 25 ? -1.832 -7.381 -1.672 1.00 0.00 3 HIS A C 13
ATOM 15914 O O . HIS A 1 25 ? -0.910 -6.980 -0.968 1.00 0.00 3 HIS A O 13
ATOM 15929 N N . LEU A 1 26 ? -3.133 -7.349 -1.292 1.00 0.00 4 LEU A N 13
ATOM 15930 C CA . LEU A 1 26 ? -3.581 -6.798 0.017 1.00 0.00 4 LEU A CA 13
ATOM 15931 C C . LEU A 1 26 ? -2.863 -7.482 1.203 1.00 0.00 4 LEU A C 13
ATOM 15932 O O . LEU A 1 26 ? -2.573 -6.825 2.206 1.00 0.00 4 LEU A O 13
ATOM 15948 N N . GLU A 1 27 ? -2.576 -8.803 1.054 1.00 0.00 5 GLU A N 13
ATOM 15949 C CA . GLU A 1 27 ? -1.956 -9.612 2.114 1.00 0.00 5 GLU A CA 13
ATOM 15950 C C . GLU A 1 27 ? -0.506 -9.172 2.350 1.00 0.00 5 GLU A C 13
ATOM 15951 O O . GLU A 1 27 ? -0.096 -8.989 3.492 1.00 0.00 5 GLU A O 13
ATOM 15963 N N . ALA A 1 28 ? 0.238 -8.971 1.256 1.00 0.00 6 ALA A N 13
ATOM 15964 C CA . ALA A 1 28 ? 1.654 -8.578 1.309 1.00 0.00 6 ALA A CA 13
ATOM 15965 C C . ALA A 1 28 ? 1.806 -7.128 1.794 1.00 0.00 6 ALA A C 13
ATOM 15966 O O . ALA A 1 28 ? 2.756 -6.811 2.507 1.00 0.00 6 ALA A O 13
ATOM 15973 N N . VAL A 1 29 ? 0.834 -6.270 1.434 1.00 0.00 7 VAL A N 13
ATOM 15974 C CA . VAL A 1 29 ? 0.807 -4.870 1.869 1.00 0.00 7 VAL A CA 13
ATOM 15975 C C . VAL A 1 29 ? 0.574 -4.801 3.400 1.00 0.00 7 VAL A C 13
ATOM 15976 O O . VAL A 1 29 ? 1.352 -4.171 4.109 1.00 0.00 7 VAL A O 13
ATOM 15989 N N . ARG A 1 30 ? -0.461 -5.526 3.896 1.00 0.00 8 ARG A N 13
ATOM 15990 C CA . ARG A 1 30 ? -0.819 -5.553 5.345 1.00 0.00 8 ARG A CA 13
ATOM 15991 C C . ARG A 1 30 ? 0.232 -6.322 6.153 1.00 0.00 8 ARG A C 13
ATOM 15992 O O . ARG A 1 30 ? 0.301 -6.176 7.363 1.00 0.00 8 ARG A O 13
ATOM 16013 N N . ASN A 1 31 ? 0.987 -7.198 5.472 1.00 0.00 9 ASN A N 13
ATOM 16014 C CA . ASN A 1 31 ? 2.131 -7.907 6.054 1.00 0.00 9 ASN A CA 13
ATOM 16015 C C . ASN A 1 31 ? 3.230 -6.899 6.417 1.00 0.00 9 ASN A C 13
ATOM 16016 O O . ASN A 1 31 ? 3.689 -6.847 7.563 1.00 0.00 9 ASN A O 13
ATOM 16027 N N . ILE A 1 32 ? 3.601 -6.082 5.421 1.00 0.00 10 ILE A N 13
ATOM 16028 C CA . ILE A 1 32 ? 4.636 -5.047 5.557 1.00 0.00 10 ILE A CA 13
ATOM 16029 C C . ILE A 1 32 ? 4.202 -3.962 6.564 1.00 0.00 10 ILE A C 13
ATOM 16030 O O . ILE A 1 32 ? 4.992 -3.561 7.408 1.00 0.00 10 ILE A O 13
ATOM 16046 N N . LEU A 1 33 ? 2.942 -3.507 6.469 1.00 0.00 11 LEU A N 13
ATOM 16047 C CA . LEU A 1 33 ? 2.353 -2.539 7.426 1.00 0.00 11 LEU A CA 13
ATOM 16048 C C . LEU A 1 33 ? 2.290 -3.153 8.834 1.00 0.00 11 LEU A C 13
ATOM 16049 O O . LEU A 1 33 ? 2.638 -2.522 9.830 1.00 0.00 11 LEU A O 13
ATOM 16065 N N . GLY A 1 34 ? 1.852 -4.415 8.873 1.00 0.00 12 GLY A N 13
ATOM 16066 C CA . GLY A 1 34 ? 1.718 -5.178 10.109 1.00 0.00 12 GLY A CA 13
ATOM 16067 C C . GLY A 1 34 ? 3.041 -5.483 10.779 1.00 0.00 12 GLY A C 13
ATOM 16068 O O . GLY A 1 34 ? 3.073 -5.840 11.963 1.00 0.00 12 GLY A O 13
ATOM 16072 N N . ASP A 1 35 ? 4.132 -5.390 10.003 1.00 0.00 13 ASP A N 13
ATOM 16073 C CA . ASP A 1 35 ? 5.494 -5.578 10.507 1.00 0.00 13 ASP A CA 13
ATOM 16074 C C . ASP A 1 35 ? 6.100 -4.230 10.969 1.00 0.00 13 ASP A C 13
ATOM 16075 O O . ASP A 1 35 ? 6.542 -4.104 12.113 1.00 0.00 13 ASP A O 13
ATOM 16084 N N . VAL A 1 36 ? 6.062 -3.217 10.073 1.00 0.00 14 VAL A N 13
ATOM 16085 C CA . VAL A 1 36 ? 6.721 -1.906 10.277 1.00 0.00 14 VAL A CA 13
ATOM 16086 C C . VAL A 1 36 ? 6.028 -1.114 11.403 1.00 0.00 14 VAL A C 13
ATOM 16087 O O . VAL A 1 36 ? 6.697 -0.585 12.294 1.00 0.00 14 VAL A O 13
ATOM 16100 N N . LEU A 1 37 ? 4.685 -1.051 11.360 1.00 0.00 15 LEU A N 13
ATOM 16101 C CA . LEU A 1 37 ? 3.879 -0.394 12.415 1.00 0.00 15 LEU A CA 13
ATOM 16102 C C . LEU A 1 37 ? 3.632 -1.355 13.592 1.00 0.00 15 LEU A C 13
ATOM 16103 O O . LEU A 1 37 ? 3.195 -0.914 14.662 1.00 0.00 15 LEU A O 13
ATOM 16119 N N . ASN A 1 38 ? 3.899 -2.663 13.360 1.00 0.00 16 ASN A N 13
ATOM 16120 C CA . ASN A 1 38 ? 3.758 -3.733 14.363 1.00 0.00 16 ASN A CA 13
ATOM 16121 C C . ASN A 1 38 ? 2.285 -3.868 14.797 1.00 0.00 16 ASN A C 13
ATOM 16122 O O . ASN A 1 38 ? 1.913 -3.590 15.939 1.00 0.00 16 ASN A O 13
ATOM 16133 N N . LEU A 1 39 ? 1.437 -4.223 13.818 1.00 0.00 17 LEU A N 13
ATOM 16134 C CA . LEU A 1 39 ? 0.027 -4.595 14.062 1.00 0.00 17 LEU A CA 13
ATOM 16135 C C . LEU A 1 39 ? -0.023 -5.984 14.719 1.00 0.00 17 LEU A C 13
ATOM 16136 O O . LEU A 1 39 ? -0.886 -6.249 15.560 1.00 0.00 17 LEU A O 13
ATOM 16152 N N . GLY A 1 40 ? 0.934 -6.853 14.320 1.00 0.00 18 GLY A N 13
ATOM 16153 C CA . GLY A 1 40 ? 1.018 -8.222 14.819 1.00 0.00 18 GLY A CA 13
ATOM 16154 C C . GLY A 1 40 ? -0.154 -9.082 14.358 1.00 0.00 18 GLY A C 13
ATOM 16155 O O . GLY A 1 40 ? -0.128 -9.624 13.255 1.00 0.00 18 GLY A O 13
ATOM 16159 N N . GLU A 1 41 ? -1.193 -9.180 15.194 1.00 0.00 19 GLU A N 13
ATOM 16160 C CA . GLU A 1 41 ? -2.412 -9.956 14.892 1.00 0.00 19 GLU A CA 13
ATOM 16161 C C . GLU A 1 41 ? -3.485 -9.053 14.244 1.00 0.00 19 GLU A C 13
ATOM 16162 O O . GLU A 1 41 ? -4.415 -9.545 13.593 1.00 0.00 19 GLU A O 13
ATOM 16174 N N . ARG A 1 42 ? -3.336 -7.721 14.405 1.00 0.00 20 ARG A N 13
ATOM 16175 C CA . ARG A 1 42 ? -4.305 -6.736 13.870 1.00 0.00 20 ARG A CA 13
ATOM 16176 C C . ARG A 1 42 ? -4.304 -6.772 12.318 1.00 0.00 20 ARG A C 13
ATOM 16177 O O . ARG A 1 42 ? -5.348 -6.584 11.702 1.00 0.00 20 ARG A O 13
ATOM 16198 N N . LYS A 1 43 ? -3.139 -7.085 11.702 1.00 0.00 21 LYS A N 13
ATOM 16199 C CA . LYS A 1 43 ? -3.029 -7.260 10.229 1.00 0.00 21 LYS A CA 13
ATOM 16200 C C . LYS A 1 43 ? -3.747 -8.543 9.747 1.00 0.00 21 LYS A C 13
ATOM 16201 O O . LYS A 1 43 ? -4.151 -8.623 8.584 1.00 0.00 21 LYS A O 13
ATOM 16220 N N . HIS A 1 44 ? -3.867 -9.544 10.637 1.00 0.00 22 HIS A N 13
ATOM 16221 C CA . HIS A 1 44 ? -4.601 -10.791 10.346 1.00 0.00 22 HIS A CA 13
ATOM 16222 C C . HIS A 1 44 ? -6.109 -10.493 10.284 1.00 0.00 22 HIS A C 13
ATOM 16223 O O . HIS A 1 44 ? -6.794 -10.880 9.333 1.00 0.00 22 HIS A O 13
ATOM 16238 N N . THR A 1 45 ? -6.594 -9.771 11.309 1.00 0.00 23 THR A N 13
ATOM 16239 C CA . THR A 1 45 ? -8.036 -9.603 11.574 1.00 0.00 23 THR A CA 13
ATOM 16240 C C . THR A 1 45 ? -8.702 -8.579 10.630 1.00 0.00 23 THR A C 13
ATOM 16241 O O . THR A 1 45 ? -9.930 -8.438 10.637 1.00 0.00 23 THR A O 13
ATOM 16252 N N . LEU A 1 46 ? -7.898 -7.872 9.811 1.00 0.00 24 LEU A N 13
ATOM 16253 C CA . LEU A 1 46 ? -8.413 -6.854 8.870 1.00 0.00 24 LEU A CA 13
ATOM 16254 C C . LEU A 1 46 ? -8.441 -7.393 7.428 1.00 0.00 24 LEU A C 13
ATOM 16255 O O . LEU A 1 46 ? -7.688 -8.308 7.084 1.00 0.00 24 LEU A O 13
ATOM 16271 N N . THR A 1 47 ? -9.297 -6.779 6.596 1.00 0.00 25 THR A N 13
ATOM 16272 C CA . THR A 1 47 ? -9.448 -7.109 5.162 1.00 0.00 25 THR A CA 13
ATOM 16273 C C . THR A 1 47 ? -8.993 -5.906 4.306 1.00 0.00 25 THR A C 13
ATOM 16274 O O . THR A 1 47 ? -8.409 -4.957 4.839 1.00 0.00 25 THR A O 13
ATOM 16285 N N . ALA A 1 48 ? -9.264 -5.948 2.983 1.00 0.00 26 ALA A N 13
ATOM 16286 C CA . ALA A 1 48 ? -8.994 -4.818 2.065 1.00 0.00 26 ALA A CA 13
ATOM 16287 C C . ALA A 1 48 ? -9.788 -3.560 2.474 1.00 0.00 26 ALA A C 13
ATOM 16288 O O . ALA A 1 48 ? -9.324 -2.432 2.277 1.00 0.00 26 ALA A O 13
ATOM 16295 N N . SER A 1 49 ? -10.966 -3.780 3.084 1.00 0.00 27 SER A N 13
ATOM 16296 C CA . SER A 1 49 ? -11.868 -2.706 3.540 1.00 0.00 27 SER A CA 13
ATOM 16297 C C . SER A 1 49 ? -11.299 -1.913 4.749 1.00 0.00 27 SER A C 13
ATOM 16298 O O . SER A 1 49 ? -11.822 -0.851 5.088 1.00 0.00 27 SER A O 13
ATOM 16306 N N . SER A 1 50 ? -10.232 -2.441 5.387 1.00 0.00 28 SER A N 13
ATOM 16307 C CA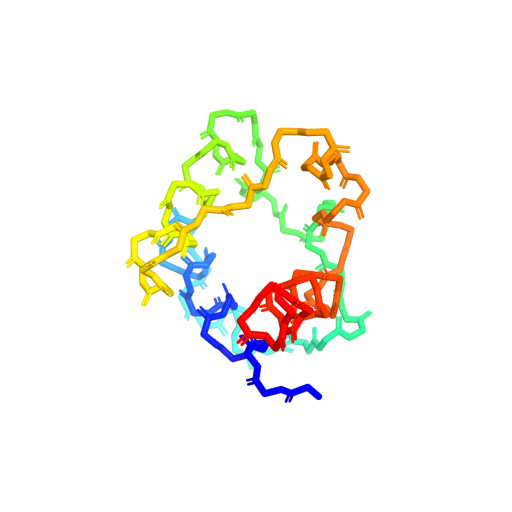 . SER A 1 50 ? -9.579 -1.819 6.560 1.00 0.00 28 SER A CA 13
ATOM 16308 C C . SER A 1 50 ? -9.055 -0.414 6.243 1.00 0.00 28 SER A C 13
ATOM 16309 O O . SER A 1 50 ? -8.415 -0.222 5.224 1.00 0.00 28 SER A O 13
ATOM 16317 N N . VAL A 1 51 ? -9.314 0.537 7.145 1.00 0.00 29 VAL A N 13
ATOM 16318 C CA . VAL A 1 51 ? -8.750 1.892 7.070 1.00 0.00 29 VAL A CA 13
ATOM 16319 C C . VAL A 1 51 ? -7.340 1.877 7.694 1.00 0.00 29 VAL A C 13
ATOM 16320 O O . VAL A 1 51 ? -7.077 1.097 8.619 1.00 0.00 29 VAL A O 13
ATOM 16333 N N . LEU A 1 52 ? -6.422 2.700 7.156 1.00 0.00 30 LEU A N 13
ATOM 16334 C CA . LEU A 1 52 ? -5.036 2.804 7.668 1.00 0.00 30 LEU A CA 13
ATOM 16335 C C . LEU A 1 52 ? -4.780 4.202 8.262 1.00 0.00 30 LEU A C 13
ATOM 16336 O O . LEU A 1 52 ? -4.672 4.348 9.482 1.00 0.00 30 LEU A O 13
ATOM 16352 N N . LEU A 1 53 ? -4.665 5.214 7.383 1.00 0.00 31 LEU A N 13
ATOM 16353 C CA . LEU A 1 53 ? -4.482 6.625 7.783 1.00 0.00 31 LEU A CA 13
ATOM 16354 C C . LEU A 1 53 ? -5.716 7.075 8.586 1.00 0.00 31 LEU A C 13
ATOM 16355 O O . LEU A 1 53 ? -6.826 7.119 8.053 1.00 0.00 31 LEU A O 13
ATOM 16371 N N . GLY A 1 54 ? -5.500 7.351 9.880 1.00 0.00 32 GLY A N 13
ATOM 16372 C CA . GLY A 1 54 ? -6.564 7.771 10.790 1.00 0.00 32 GLY A CA 13
ATOM 16373 C C . GLY A 1 54 ? -7.046 6.648 11.705 1.00 0.00 32 GLY A C 13
ATOM 16374 O O . GLY A 1 54 ? -7.488 6.913 12.828 1.00 0.00 32 GLY A O 13
ATOM 16378 N N . ASN A 1 55 ? -6.995 5.391 11.213 1.00 0.00 33 ASN A N 13
ATOM 16379 C CA . ASN A 1 55 ? -7.425 4.203 11.993 1.00 0.00 33 ASN A CA 13
ATOM 16380 C C . ASN A 1 55 ? -6.262 3.658 12.830 1.00 0.00 33 ASN A C 13
ATOM 16381 O O . ASN A 1 55 ? -6.364 3.554 14.058 1.00 0.00 33 ASN A O 13
ATOM 16392 N N . ILE A 1 56 ? -5.155 3.308 12.143 1.00 0.00 34 ILE A N 13
ATOM 16393 C CA . ILE A 1 56 ? -3.935 2.816 12.797 1.00 0.00 34 ILE A CA 13
ATOM 16394 C C . ILE A 1 56 ? -3.262 4.003 13.521 1.00 0.00 34 ILE A C 13
ATOM 16395 O O . ILE A 1 56 ? -2.889 4.981 12.856 1.00 0.00 34 ILE A O 13
ATOM 16411 N N . PRO A 1 57 ? -3.082 3.942 14.876 1.00 0.00 35 PRO A N 13
ATOM 16412 C CA . PRO A 1 57 ? -2.444 5.037 15.638 1.00 0.00 35 PRO A CA 13
ATOM 16413 C C . PRO A 1 57 ? -0.931 5.121 15.361 1.00 0.00 35 PRO A C 13
ATOM 16414 O O . PRO A 1 57 ? -0.304 6.143 15.628 1.00 0.00 35 PRO A O 13
ATOM 16425 N N . GLU A 1 58 ? -0.369 4.039 14.796 1.00 0.00 36 GLU A N 13
ATOM 16426 C CA . GLU A 1 58 ? 1.068 3.924 14.519 1.00 0.00 36 GLU A CA 13
ATOM 16427 C C . GLU A 1 58 ? 1.412 4.525 13.145 1.00 0.00 36 GLU A C 13
ATOM 16428 O O . GLU A 1 58 ? 2.566 4.887 12.900 1.00 0.00 36 GLU A O 13
ATOM 16440 N N . LEU A 1 59 ? 0.391 4.629 12.265 1.00 0.00 37 LEU A N 13
ATOM 16441 C CA . LEU A 1 59 ? 0.552 5.141 10.890 1.00 0.00 37 LEU A CA 13
ATOM 16442 C C . LEU A 1 59 ? 0.731 6.680 10.951 1.00 0.00 37 LEU A C 13
ATOM 16443 O O . LEU A 1 59 ? -0.238 7.447 10.894 1.00 0.00 37 LEU A O 13
ATOM 16459 N N . ASP A 1 60 ? 1.991 7.094 11.143 1.00 0.00 38 ASP A N 13
ATOM 16460 C CA . ASP A 1 60 ? 2.427 8.504 11.195 1.00 0.00 38 ASP A CA 13
ATOM 16461 C C . ASP A 1 60 ? 3.013 8.920 9.826 1.00 0.00 38 ASP A C 13
ATOM 16462 O O . ASP A 1 60 ? 3.140 8.088 8.925 1.00 0.00 38 ASP A O 13
ATOM 16471 N N . SER A 1 61 ? 3.328 10.215 9.694 1.00 0.00 39 SER A N 13
ATOM 16472 C CA . SER A 1 61 ? 4.087 10.793 8.572 1.00 0.00 39 SER A CA 13
ATOM 16473 C C . SER A 1 61 ? 5.359 9.973 8.204 1.00 0.00 39 SER A C 13
ATOM 16474 O O . SER A 1 61 ? 5.453 9.393 7.112 1.00 0.00 39 SER A O 13
ATOM 16481 N N . MET A 1 62 ? 6.324 9.907 9.131 1.00 0.00 40 MET A N 13
ATOM 16482 C CA . MET A 1 62 ? 7.610 9.218 8.871 1.00 0.00 40 MET A CA 13
ATOM 16483 C C . MET A 1 62 ? 7.389 7.714 8.630 1.00 0.00 40 MET A C 13
ATOM 16484 O O . MET A 1 62 ? 8.149 7.063 7.901 1.00 0.00 40 MET A O 13
ATOM 16498 N N . ALA A 1 63 ? 6.306 7.200 9.229 1.00 0.00 41 ALA A N 13
ATOM 16499 C CA . ALA A 1 63 ? 5.848 5.826 9.041 1.00 0.00 41 ALA A CA 13
ATOM 16500 C C . ALA A 1 63 ? 5.392 5.546 7.593 1.00 0.00 41 ALA A C 13
ATOM 16501 O O . ALA A 1 63 ? 5.619 4.442 7.100 1.00 0.00 41 ALA A O 13
ATOM 16508 N N . VAL A 1 64 ? 4.754 6.541 6.907 1.00 0.00 42 VAL A N 13
ATOM 16509 C CA . VAL A 1 64 ? 4.353 6.369 5.481 1.00 0.00 42 VAL A CA 13
ATOM 16510 C C . VAL A 1 64 ? 5.608 6.260 4.601 1.00 0.00 42 VAL A C 13
ATOM 16511 O O . VAL A 1 64 ? 5.628 5.487 3.643 1.00 0.00 42 VAL A O 13
ATOM 16524 N N . VAL A 1 65 ? 6.664 7.020 4.966 1.00 0.00 43 VAL A N 13
ATOM 16525 C CA . VAL A 1 65 ? 7.939 6.996 4.208 1.00 0.00 43 VAL A CA 13
ATOM 16526 C C . VAL A 1 65 ? 8.587 5.601 4.315 1.00 0.00 43 VAL A C 13
ATOM 16527 O O . VAL A 1 65 ? 8.998 5.005 3.316 1.00 0.00 43 VAL A O 13
ATOM 16540 N N . ASN A 1 66 ? 8.630 5.111 5.558 1.00 0.00 44 ASN A N 13
ATOM 16541 C CA . ASN A 1 66 ? 9.212 3.809 5.922 1.00 0.00 44 ASN A CA 13
ATOM 16542 C C . ASN A 1 66 ? 8.545 2.629 5.194 1.00 0.00 44 ASN A C 13
ATOM 16543 O O . ASN A 1 66 ? 9.238 1.750 4.661 1.00 0.00 44 ASN A O 13
ATOM 16554 N N . VAL A 1 67 ? 7.198 2.624 5.165 1.00 0.00 45 VAL A N 13
ATOM 16555 C CA . VAL A 1 67 ? 6.424 1.525 4.558 1.00 0.00 45 VAL A CA 13
ATOM 16556 C C . VAL A 1 67 ? 6.502 1.554 3.029 1.00 0.00 45 VAL A C 13
ATOM 16557 O O . VAL A 1 67 ? 6.490 0.493 2.413 1.00 0.00 45 VAL A O 13
ATOM 16570 N N . ILE A 1 68 ? 6.585 2.762 2.418 1.00 0.00 46 ILE A N 13
ATOM 16571 C CA . ILE A 1 68 ? 6.775 2.876 0.952 1.00 0.00 46 ILE A CA 13
ATOM 16572 C C . ILE A 1 68 ? 8.120 2.251 0.567 1.00 0.00 46 ILE A C 13
ATOM 16573 O O . ILE A 1 68 ? 8.152 1.366 -0.280 1.00 0.00 46 ILE A O 13
ATOM 16589 N N . THR A 1 69 ? 9.193 2.685 1.266 1.00 0.00 47 THR A N 13
ATOM 16590 C CA . THR A 1 69 ? 10.567 2.168 1.084 1.00 0.00 47 THR A CA 13
ATOM 16591 C C . THR A 1 69 ? 10.595 0.624 1.184 1.00 0.00 47 THR A C 13
ATOM 16592 O O . THR A 1 69 ? 11.193 -0.058 0.348 1.00 0.00 47 THR A O 13
ATOM 16603 N N . ALA A 1 70 ? 9.882 0.100 2.197 1.00 0.00 48 ALA A N 13
ATOM 16604 C CA . ALA A 1 70 ? 9.740 -1.347 2.430 1.00 0.00 48 ALA A CA 13
ATOM 16605 C C . ALA A 1 70 ? 9.066 -2.059 1.229 1.00 0.00 48 ALA A C 13
ATOM 16606 O O . ALA A 1 70 ? 9.595 -3.056 0.739 1.00 0.00 48 ALA A O 13
ATOM 16613 N N . LEU A 1 71 ? 7.926 -1.508 0.745 1.00 0.00 49 LEU A N 13
ATOM 16614 C CA . LEU A 1 71 ? 7.215 -2.008 -0.470 1.00 0.00 49 LEU A CA 13
ATOM 16615 C C . LEU A 1 71 ? 8.193 -2.108 -1.673 1.00 0.00 49 LEU A C 13
ATOM 16616 O O . LEU A 1 71 ? 8.224 -3.129 -2.372 1.00 0.00 49 LEU A O 13
ATOM 16632 N N . GLU A 1 72 ? 8.997 -1.037 -1.862 1.00 0.00 50 GLU A N 13
ATOM 16633 C CA . GLU A 1 72 ? 10.005 -0.926 -2.941 1.00 0.00 50 GLU A CA 13
ATOM 16634 C C . GLU A 1 72 ? 11.002 -2.100 -2.890 1.00 0.00 50 GLU A C 13
ATOM 16635 O O . GLU A 1 72 ? 11.285 -2.725 -3.913 1.00 0.00 50 GLU A O 13
ATOM 16647 N N . GLU A 1 73 ? 11.521 -2.373 -1.681 1.00 0.00 51 GLU A N 13
ATOM 16648 C CA . GLU A 1 73 ? 12.542 -3.411 -1.445 1.00 0.00 51 GLU A CA 13
ATOM 16649 C C . GLU A 1 73 ? 11.997 -4.823 -1.732 1.00 0.00 51 GLU A C 13
ATOM 16650 O O . GLU A 1 73 ? 12.589 -5.582 -2.512 1.00 0.00 51 GLU A O 13
ATOM 16662 N N . TYR A 1 74 ? 10.848 -5.140 -1.113 1.00 0.00 52 TYR A N 13
ATOM 16663 C CA . TYR A 1 74 ? 10.264 -6.497 -1.126 1.00 0.00 52 TYR A CA 13
ATOM 16664 C C . TYR A 1 74 ? 9.692 -6.888 -2.503 1.00 0.00 52 TYR A C 13
ATOM 16665 O O . TYR A 1 74 ? 9.830 -8.042 -2.919 1.00 0.00 52 TYR A O 13
ATOM 16683 N N . PHE A 1 75 ? 9.062 -5.930 -3.206 1.00 0.00 53 PHE A N 13
ATOM 16684 C CA . PHE A 1 75 ? 8.490 -6.168 -4.558 1.00 0.00 53 PHE A CA 13
ATOM 16685 C C . PHE A 1 75 ? 9.482 -5.782 -5.680 1.00 0.00 53 PHE A C 13
ATOM 16686 O O . PHE A 1 75 ? 9.184 -6.018 -6.858 1.00 0.00 53 PHE A O 13
ATOM 16703 N N . ASP A 1 76 ? 10.625 -5.141 -5.306 1.00 0.00 54 ASP A N 13
ATOM 16704 C CA . ASP A 1 76 ? 11.761 -4.828 -6.224 1.00 0.00 54 ASP A CA 13
ATOM 16705 C C . ASP A 1 76 ? 11.370 -3.776 -7.292 1.00 0.00 54 ASP A C 13
ATOM 16706 O O . ASP A 1 76 ? 11.961 -3.732 -8.382 1.00 0.00 54 ASP A O 13
ATOM 16715 N N . PHE A 1 77 ? 10.410 -2.896 -6.959 1.00 0.00 55 PHE A N 13
ATOM 16716 C CA . PHE A 1 77 ? 9.805 -1.942 -7.930 1.00 0.00 55 PHE A CA 13
ATOM 16717 C C . PHE A 1 77 ? 9.893 -0.498 -7.414 1.00 0.00 55 PHE A C 13
ATOM 16718 O O . PHE A 1 77 ? 10.480 -0.239 -6.356 1.00 0.00 55 PHE A O 13
ATOM 16735 N N . SER A 1 78 ? 9.328 0.435 -8.201 1.00 0.00 56 SER A N 13
ATOM 16736 C CA . SER A 1 78 ? 9.149 1.837 -7.806 1.00 0.00 56 SER A CA 13
ATOM 16737 C C . SER A 1 78 ? 7.682 2.279 -7.989 1.00 0.00 56 SER A C 13
ATOM 16738 O O . SER A 1 78 ? 7.142 2.198 -9.100 1.00 0.00 56 SER A O 13
ATOM 16746 N N . VAL A 1 79 ? 7.032 2.725 -6.889 1.00 0.00 57 VAL A N 13
ATOM 16747 C CA . VAL A 1 79 ? 5.723 3.410 -6.958 1.00 0.00 57 VAL A CA 13
ATOM 16748 C C . VAL A 1 79 ? 5.981 4.839 -7.485 1.00 0.00 57 VAL A C 13
ATOM 16749 O O . VAL A 1 79 ? 6.922 5.500 -7.026 1.00 0.00 57 VAL A O 13
ATOM 16762 N N . ASP A 1 80 ? 5.172 5.302 -8.443 1.00 0.00 58 ASP A N 13
ATOM 16763 C CA . ASP A 1 80 ? 5.357 6.619 -9.079 1.00 0.00 58 ASP A CA 13
ATOM 16764 C C . ASP A 1 80 ? 4.878 7.733 -8.128 1.00 0.00 58 ASP A C 13
ATOM 16765 O O . ASP A 1 80 ? 3.860 7.581 -7.469 1.00 0.00 58 ASP A O 13
ATOM 16774 N N . ASP A 1 81 ? 5.644 8.831 -8.040 1.00 0.00 59 ASP A N 13
ATOM 16775 C CA . ASP A 1 81 ? 5.344 9.964 -7.130 1.00 0.00 59 ASP A CA 13
ATOM 16776 C C . ASP A 1 81 ? 3.962 10.595 -7.422 1.00 0.00 59 ASP A C 13
ATOM 16777 O O . ASP A 1 81 ? 3.213 10.919 -6.495 1.00 0.00 59 ASP A O 13
ATOM 16786 N N . ASP A 1 82 ? 3.617 10.702 -8.724 1.00 0.00 60 ASP A N 13
ATOM 16787 C CA . ASP A 1 82 ? 2.401 11.417 -9.196 1.00 0.00 60 ASP A CA 13
ATOM 16788 C C . ASP A 1 82 ? 1.109 10.610 -8.967 1.00 0.00 60 ASP A C 13
ATOM 16789 O O . ASP A 1 82 ? 0.017 11.121 -9.241 1.00 0.00 60 ASP A O 13
ATOM 16798 N N . GLU A 1 83 ? 1.222 9.360 -8.475 1.00 0.00 61 GLU A N 13
ATOM 16799 C CA . GLU A 1 83 ? 0.037 8.553 -8.084 1.00 0.00 61 GLU A CA 13
ATOM 16800 C C . GLU A 1 83 ? -0.136 8.588 -6.556 1.00 0.00 61 GLU A C 13
ATOM 16801 O O . GLU A 1 83 ? -1.269 8.543 -6.051 1.00 0.00 61 GLU A O 13
ATOM 16813 N N . ILE A 1 84 ? 0.998 8.688 -5.823 1.00 0.00 62 ILE A N 13
ATOM 16814 C CA . ILE A 1 84 ? 0.988 8.666 -4.352 1.00 0.00 62 ILE A CA 13
ATOM 16815 C C . ILE A 1 84 ? 0.370 9.967 -3.794 1.00 0.00 62 ILE A C 13
ATOM 16816 O O . ILE A 1 84 ? 0.934 11.057 -3.936 1.00 0.00 62 ILE A O 13
ATOM 16832 N N . SER A 1 85 ? -0.797 9.819 -3.187 1.00 0.00 63 SER A N 13
ATOM 16833 C CA . SER A 1 85 ? -1.460 10.854 -2.399 1.00 0.00 63 SER A CA 13
ATOM 16834 C C . SER A 1 85 ? -1.467 10.412 -0.922 1.00 0.00 63 SER A C 13
ATOM 16835 O O . SER A 1 85 ? -1.088 9.277 -0.595 1.00 0.00 63 SER A O 13
ATOM 16843 N N . ALA A 1 86 ? -1.888 11.316 -0.031 1.00 0.00 64 ALA A N 13
ATOM 16844 C CA . ALA A 1 86 ? -2.206 10.965 1.366 1.00 0.00 64 ALA A CA 13
ATOM 16845 C C . ALA A 1 86 ? -3.486 10.097 1.390 1.00 0.00 64 ALA A C 13
ATOM 16846 O O . ALA A 1 86 ? -3.638 9.210 2.233 1.00 0.00 64 ALA A O 13
ATOM 16853 N N . GLN A 1 87 ? -4.371 10.339 0.391 1.00 0.00 65 GLN A N 13
ATOM 16854 C CA . GLN A 1 87 ? -5.620 9.577 0.190 1.00 0.00 65 GLN A CA 13
ATOM 16855 C C . GLN A 1 87 ? -5.337 8.153 -0.337 1.00 0.00 65 GLN A C 13
ATOM 16856 O O . GLN A 1 87 ? -6.242 7.330 -0.382 1.00 0.00 65 GLN A O 13
ATOM 16870 N N . THR A 1 88 ? -4.076 7.873 -0.740 1.00 0.00 66 THR A N 13
ATOM 16871 C CA . THR A 1 88 ? -3.651 6.514 -1.129 1.00 0.00 66 THR A CA 13
ATOM 16872 C C . THR A 1 88 ? -3.623 5.607 0.115 1.00 0.00 66 THR A C 13
ATOM 16873 O O . THR A 1 88 ? -3.939 4.427 0.036 1.00 0.00 66 THR A O 13
ATOM 16884 N N . PHE A 1 89 ? -3.283 6.203 1.279 1.00 0.00 67 PHE A N 13
ATOM 16885 C CA . PHE A 1 89 ? -3.182 5.476 2.556 1.00 0.00 67 PHE A CA 13
ATOM 16886 C C . PHE A 1 89 ? -4.509 5.440 3.321 1.00 0.00 67 PHE A C 13
ATOM 16887 O O . PHE A 1 89 ? -4.517 5.017 4.473 1.00 0.00 67 PHE A O 13
ATOM 16904 N N . GLU A 1 90 ? -5.629 5.837 2.673 1.00 0.00 68 GLU A N 13
ATOM 16905 C CA . GLU A 1 90 ? -6.962 5.821 3.319 1.00 0.00 68 GLU A CA 13
ATOM 16906 C C . GLU A 1 90 ? -7.327 4.393 3.790 1.00 0.00 68 GLU A C 13
ATOM 16907 O O . GLU A 1 90 ? -7.740 4.205 4.929 1.00 0.00 68 GLU A O 13
ATOM 16919 N N . THR A 1 91 ? -7.139 3.390 2.906 1.00 0.00 69 THR A N 13
ATOM 16920 C CA . THR A 1 91 ? -7.468 1.982 3.191 1.00 0.00 69 THR A CA 13
ATOM 16921 C C . THR A 1 91 ? -6.397 1.036 2.621 1.00 0.00 69 THR A C 13
ATOM 16922 O O . THR A 1 91 ? -5.603 1.418 1.742 1.00 0.00 69 THR A O 13
ATOM 16933 N N . LEU A 1 92 ? -6.405 -0.215 3.131 1.00 0.00 70 LEU A N 13
ATOM 16934 C CA . LEU A 1 92 ? -5.523 -1.296 2.672 1.00 0.00 70 LEU A CA 13
ATOM 16935 C C . LEU A 1 92 ? -5.742 -1.586 1.186 1.00 0.00 70 LEU A C 13
ATOM 16936 O O . LEU A 1 92 ? -4.781 -1.785 0.440 1.00 0.00 70 LEU A O 13
ATOM 16952 N N . GLY A 1 93 ? -7.029 -1.604 0.792 1.00 0.00 71 GLY A N 13
ATOM 16953 C CA . GLY A 1 93 ? -7.435 -1.886 -0.581 1.00 0.00 71 GLY A CA 13
ATOM 16954 C C . GLY A 1 93 ? -6.922 -0.852 -1.565 1.00 0.00 71 GLY A C 13
ATOM 16955 O O . GLY A 1 93 ? -6.715 -1.167 -2.732 1.00 0.00 71 GLY A O 13
ATOM 16959 N N . SER A 1 94 ? -6.705 0.386 -1.083 1.00 0.00 72 SER A N 13
ATOM 16960 C CA . SER A 1 94 ? -6.114 1.459 -1.890 1.00 0.00 72 SER A CA 13
ATOM 16961 C C . SER A 1 94 ? -4.635 1.147 -2.218 1.00 0.00 72 SER A C 13
ATOM 16962 O O . SER A 1 94 ? -4.268 1.135 -3.393 1.00 0.00 72 SER A O 13
ATOM 16970 N N . LEU A 1 95 ? -3.807 0.839 -1.183 1.00 0.00 73 LEU A N 13
ATOM 16971 C CA . LEU A 1 95 ? -2.383 0.452 -1.401 1.00 0.00 73 LEU A CA 13
ATOM 16972 C C . LEU A 1 95 ? -2.289 -0.821 -2.259 1.00 0.00 73 LEU A C 13
ATOM 16973 O O . LEU A 1 95 ? -1.397 -0.943 -3.102 1.00 0.00 73 LEU A O 13
ATOM 16989 N N . ALA A 1 96 ? -3.227 -1.751 -2.007 1.00 0.00 74 ALA A N 13
ATOM 16990 C CA . ALA A 1 96 ? -3.332 -3.020 -2.721 1.00 0.00 74 ALA A CA 13
ATOM 16991 C C . ALA A 1 96 ? -3.534 -2.766 -4.213 1.00 0.00 74 ALA A C 13
ATOM 16992 O O . ALA A 1 96 ? -2.737 -3.223 -5.012 1.00 0.00 74 ALA A O 13
ATOM 16999 N N . LEU A 1 97 ? -4.550 -1.943 -4.548 1.00 0.00 75 LEU A N 13
ATOM 17000 C CA . LEU A 1 97 ? -4.911 -1.616 -5.946 1.00 0.00 75 LEU A CA 13
ATOM 17001 C C . LEU A 1 97 ? -3.722 -0.962 -6.670 1.00 0.00 75 LEU A C 13
ATOM 17002 O O . LEU A 1 97 ? -3.397 -1.351 -7.786 1.00 0.00 75 LEU A O 13
ATOM 17018 N N . PHE A 1 98 ? -3.058 -0.006 -5.997 1.00 0.00 76 PHE A N 13
ATOM 17019 C CA . PHE A 1 98 ? -1.900 0.721 -6.556 1.00 0.00 76 PHE A CA 13
ATOM 17020 C C . PHE A 1 98 ? -0.762 -0.241 -6.941 1.00 0.00 76 PHE A C 13
ATOM 17021 O O . PHE A 1 98 ? -0.360 -0.275 -8.103 1.00 0.00 76 PHE A O 13
ATOM 17038 N N . VAL A 1 99 ? -0.292 -1.060 -5.980 1.00 0.00 77 VAL A N 13
ATOM 17039 C CA . VAL A 1 99 ? 0.810 -2.021 -6.224 1.00 0.00 77 VAL A CA 13
ATOM 17040 C C . VAL A 1 99 ? 0.380 -3.136 -7.216 1.00 0.00 77 VAL A C 13
ATOM 17041 O O . VAL A 1 99 ? 1.204 -3.672 -7.946 1.00 0.00 77 VAL A O 13
ATOM 17054 N N . GLU A 1 100 ? -0.928 -3.442 -7.264 1.00 0.00 78 GLU A N 13
ATOM 17055 C CA . GLU A 1 100 ? -1.498 -4.404 -8.237 1.00 0.00 78 GLU A CA 13
ATOM 17056 C C . GLU A 1 100 ? -1.502 -3.818 -9.651 1.00 0.00 78 GLU A C 13
ATOM 17057 O O . GLU A 1 100 ? -1.438 -4.557 -10.625 1.00 0.00 78 GLU A O 13
ATOM 17069 N N . HIS A 1 101 ? -1.587 -2.485 -9.746 1.00 0.00 79 HIS A N 13
ATOM 17070 C CA . HIS A 1 101 ? -1.472 -1.770 -11.025 1.00 0.00 79 HIS A CA 13
ATOM 17071 C C . HIS A 1 101 ? -0.010 -1.770 -11.503 1.00 0.00 79 HIS A C 13
ATOM 17072 O O . HIS A 1 101 ? 0.250 -1.921 -12.688 1.00 0.00 79 HIS A O 13
ATOM 17087 N N . LYS A 1 102 ? 0.927 -1.624 -10.548 1.00 0.00 80 LYS A N 13
ATOM 17088 C CA . LYS A 1 102 ? 2.377 -1.519 -10.824 1.00 0.00 80 LYS A CA 13
ATOM 17089 C C . LYS A 1 102 ? 2.971 -2.845 -11.329 1.00 0.00 80 LYS A C 13
ATOM 17090 O O . LYS A 1 102 ? 3.616 -2.891 -12.381 1.00 0.00 80 LYS A O 13
ATOM 17109 N N . LEU A 1 103 ? 2.753 -3.917 -10.552 1.00 0.00 81 LEU A N 13
ATOM 17110 C CA . LEU A 1 103 ? 3.331 -5.252 -10.836 1.00 0.00 81 LEU A CA 13
ATOM 17111 C C . LEU A 1 103 ? 2.593 -5.969 -12.001 1.00 0.00 81 LEU A C 13
ATOM 17112 O O . LEU A 1 103 ? 3.111 -6.955 -12.535 1.00 0.00 81 LEU A O 13
ATOM 17128 N N . SER A 1 104 ? 1.396 -5.479 -12.393 1.00 0.00 82 SER A N 13
ATOM 17129 C CA . SER A 1 104 ? 0.670 -6.008 -13.572 1.00 0.00 82 SER A CA 13
ATOM 17130 C C . SER A 1 104 ? 0.968 -5.150 -14.823 1.00 0.00 82 SER A C 13
ATOM 17131 O O . SER A 1 104 ? 1.004 -5.669 -15.939 1.00 0.00 82 SER A O 13
ATOM 17139 N N . HIS A 1 105 ? 1.173 -3.829 -14.621 1.00 0.00 83 HIS A N 13
ATOM 17140 C CA . HIS A 1 105 ? 1.405 -2.852 -15.707 1.00 0.00 83 HIS A CA 13
ATOM 17141 C C . HIS A 1 105 ? 2.636 -1.980 -15.355 1.00 0.00 83 HIS A C 13
ATOM 17142 O O . HIS A 1 105 ? 2.497 -0.998 -14.599 1.00 0.00 83 HIS A O 13
ATOM 17200 N N . MET A 1 23 ? -8.031 -8.843 -5.733 1.00 0.00 1 MET A N 14
ATOM 17201 C CA . MET A 1 23 ? -6.672 -8.404 -5.368 1.00 0.00 1 MET A CA 14
ATOM 17202 C C . MET A 1 23 ? -5.939 -9.534 -4.653 1.00 0.00 1 MET A C 14
ATOM 17203 O O . MET A 1 23 ? -6.491 -10.172 -3.759 1.00 0.00 1 MET A O 14
ATOM 17217 N N . GLN A 1 24 ? -4.704 -9.790 -5.082 1.00 0.00 2 GLN A N 14
ATOM 17218 C CA . GLN A 1 24 ? -3.832 -10.811 -4.477 1.00 0.00 2 GLN A CA 14
ATOM 17219 C C . GLN A 1 24 ? -2.849 -10.172 -3.482 1.00 0.00 2 GLN A C 14
ATOM 17220 O O . GLN A 1 24 ? -2.554 -10.743 -2.424 1.00 0.00 2 GLN A O 14
ATOM 17234 N N . HIS A 1 25 ? -2.370 -8.963 -3.826 1.00 0.00 3 HIS A N 14
ATOM 17235 C CA . HIS A 1 25 ? -1.234 -8.327 -3.153 1.00 0.00 3 HIS A CA 14
ATOM 17236 C C . HIS A 1 25 ? -1.611 -7.704 -1.803 1.00 0.00 3 HIS A C 14
ATOM 17237 O O . HIS A 1 25 ? -0.711 -7.387 -1.032 1.00 0.00 3 HIS A O 14
ATOM 17252 N N . LEU A 1 26 ? -2.931 -7.538 -1.521 1.00 0.00 4 LEU A N 14
ATOM 17253 C CA . LEU A 1 26 ? -3.435 -6.957 -0.231 1.00 0.00 4 LEU A CA 14
ATOM 17254 C C . LEU A 1 26 ? -2.829 -7.670 1.005 1.00 0.00 4 LEU A C 14
ATOM 17255 O O . LEU A 1 26 ? -2.582 -7.041 2.043 1.00 0.00 4 LEU A O 14
ATOM 17271 N N . GLU A 1 27 ? -2.595 -8.993 0.850 1.00 0.00 5 GLU A N 14
ATOM 17272 C CA . GLU A 1 27 ? -2.059 -9.863 1.900 1.00 0.00 5 GLU A CA 14
ATOM 17273 C C . GLU A 1 27 ? -0.625 -9.441 2.277 1.00 0.00 5 GLU A C 14
ATOM 17274 O O . GLU A 1 27 ? -0.310 -9.238 3.456 1.00 0.00 5 GLU A O 14
ATOM 17286 N N . ALA A 1 28 ? 0.218 -9.277 1.252 1.00 0.00 6 ALA A N 14
ATOM 17287 C CA . ALA A 1 28 ? 1.628 -8.914 1.437 1.00 0.00 6 ALA A CA 14
ATOM 17288 C C . ALA A 1 28 ? 1.781 -7.444 1.844 1.00 0.00 6 ALA A C 14
ATOM 17289 O O . ALA A 1 28 ? 2.766 -7.093 2.480 1.00 0.00 6 ALA A O 14
ATOM 17296 N N . VAL A 1 29 ? 0.798 -6.593 1.485 1.00 0.00 7 VAL A N 14
ATOM 17297 C CA . VAL A 1 29 ? 0.792 -5.172 1.881 1.00 0.00 7 VAL A CA 14
ATOM 17298 C C . VAL A 1 29 ? 0.550 -5.047 3.401 1.00 0.00 7 VAL A C 14
ATOM 17299 O O . VAL A 1 29 ? 1.298 -4.356 4.094 1.00 0.00 7 VAL A O 14
ATOM 17312 N N . ARG A 1 30 ? -0.487 -5.755 3.913 1.00 0.00 8 ARG A N 14
ATOM 17313 C CA . ARG A 1 30 ? -0.839 -5.725 5.354 1.00 0.00 8 ARG A CA 14
ATOM 17314 C C . ARG A 1 30 ? 0.226 -6.441 6.173 1.00 0.00 8 ARG A C 14
ATOM 17315 O O . ARG A 1 30 ? 0.394 -6.146 7.355 1.00 0.00 8 ARG A O 14
ATOM 17336 N N . ASN A 1 31 ? 0.942 -7.383 5.532 1.00 0.00 9 ASN A N 14
ATOM 17337 C CA . ASN A 1 31 ? 2.096 -8.056 6.134 1.00 0.00 9 ASN A CA 14
ATOM 17338 C C . ASN A 1 31 ? 3.229 -7.030 6.374 1.00 0.00 9 ASN A C 14
ATOM 17339 O O . ASN A 1 31 ? 3.791 -6.960 7.469 1.00 0.00 9 ASN A O 14
ATOM 17350 N N . ILE A 1 32 ? 3.512 -6.214 5.333 1.00 0.00 10 ILE A N 14
ATOM 17351 C CA . ILE A 1 32 ? 4.544 -5.158 5.375 1.00 0.00 10 ILE A CA 14
ATOM 17352 C C . ILE A 1 32 ? 4.229 -4.108 6.451 1.00 0.00 10 ILE A C 14
ATOM 17353 O O . ILE A 1 32 ? 5.035 -3.889 7.351 1.00 0.00 10 ILE A O 14
ATOM 17369 N N . LEU A 1 33 ? 3.050 -3.470 6.358 1.00 0.00 11 LEU A N 14
ATOM 17370 C CA . LEU A 1 33 ? 2.635 -2.421 7.311 1.00 0.00 11 LEU A CA 14
ATOM 17371 C C . LEU A 1 33 ? 2.426 -3.017 8.715 1.00 0.00 11 LEU A C 14
ATOM 17372 O O . LEU A 1 33 ? 2.637 -2.337 9.720 1.00 0.00 11 LEU A O 14
ATOM 17388 N N . GLY A 1 34 ? 2.036 -4.300 8.767 1.00 0.00 12 GLY A N 14
ATOM 17389 C CA . GLY A 1 34 ? 1.952 -5.039 10.018 1.00 0.00 12 GLY A CA 14
ATOM 17390 C C . GLY A 1 34 ? 3.308 -5.269 10.664 1.00 0.00 12 GLY A C 14
ATOM 17391 O O . GLY A 1 34 ? 3.393 -5.388 11.881 1.00 0.00 12 GLY A O 14
ATOM 17395 N N . ASP A 1 35 ? 4.361 -5.350 9.836 1.00 0.00 13 ASP A N 14
ATOM 17396 C CA . ASP A 1 35 ? 5.754 -5.485 10.303 1.00 0.00 13 ASP A CA 14
ATOM 17397 C C . ASP A 1 35 ? 6.290 -4.132 10.802 1.00 0.00 13 ASP A C 14
ATOM 17398 O O . ASP A 1 35 ? 6.831 -4.045 11.908 1.00 0.00 13 ASP A O 14
ATOM 17407 N N . VAL A 1 36 ? 6.091 -3.083 9.982 1.00 0.00 14 VAL A N 14
ATOM 17408 C CA . VAL A 1 36 ? 6.640 -1.737 10.233 1.00 0.00 14 VAL A CA 14
ATOM 17409 C C . VAL A 1 36 ? 5.990 -1.121 11.479 1.00 0.00 14 VAL A C 14
ATOM 17410 O O . VAL A 1 36 ? 6.682 -0.788 12.443 1.00 0.00 14 VAL A O 14
ATOM 17423 N N . LEU A 1 37 ? 4.649 -1.026 11.463 1.00 0.00 15 LEU A N 14
ATOM 17424 C CA . LEU A 1 37 ? 3.872 -0.424 12.568 1.00 0.00 15 LEU A CA 14
ATOM 17425 C C . LEU A 1 37 ? 3.599 -1.461 13.682 1.00 0.00 15 LEU A C 14
ATOM 17426 O O . LEU A 1 37 ? 2.973 -1.121 14.695 1.00 0.00 15 LEU A O 14
ATOM 17442 N N . ASN A 1 38 ? 4.049 -2.722 13.462 1.00 0.00 16 ASN A N 14
ATOM 17443 C CA . ASN A 1 38 ? 4.074 -3.786 14.471 1.00 0.00 16 ASN A CA 14
ATOM 17444 C C . ASN A 1 38 ? 2.648 -4.110 14.993 1.00 0.00 16 ASN A C 14
ATOM 17445 O O . ASN A 1 38 ? 2.388 -4.145 16.204 1.00 0.00 16 ASN A O 14
ATOM 17456 N N . LEU A 1 39 ? 1.719 -4.343 14.038 1.00 0.00 17 LEU A N 14
ATOM 17457 C CA . LEU A 1 39 ? 0.309 -4.671 14.344 1.00 0.00 17 LEU A CA 14
ATOM 17458 C C . LEU A 1 39 ? 0.157 -6.107 14.901 1.00 0.00 17 LEU A C 14
ATOM 17459 O O . LEU A 1 39 ? -0.727 -6.353 15.729 1.00 0.00 17 LEU A O 14
ATOM 17475 N N . GLY A 1 40 ? 1.001 -7.039 14.415 1.00 0.00 18 GLY A N 14
ATOM 17476 C CA . GLY A 1 40 ? 0.959 -8.441 14.845 1.00 0.00 18 GLY A CA 14
ATOM 17477 C C . GLY A 1 40 ? -0.300 -9.168 14.371 1.00 0.00 18 GLY A C 14
ATOM 17478 O O . GLY A 1 40 ? -0.324 -9.719 13.265 1.00 0.00 18 GLY A O 14
ATOM 17482 N N . GLU A 1 41 ? -1.357 -9.139 15.200 1.00 0.00 19 GLU A N 14
ATOM 17483 C CA . GLU A 1 41 ? -2.665 -9.760 14.884 1.00 0.00 19 GLU A CA 14
ATOM 17484 C C . GLU A 1 41 ? -3.622 -8.738 14.257 1.00 0.00 19 GLU A C 14
ATOM 17485 O O . GLU A 1 41 ? -4.561 -9.116 13.549 1.00 0.00 19 GLU A O 14
ATOM 17497 N N . ARG A 1 42 ? -3.374 -7.438 14.522 1.00 0.00 20 ARG A N 14
ATOM 17498 C CA . ARG A 1 42 ? -4.244 -6.349 14.045 1.00 0.00 20 ARG A CA 14
ATOM 17499 C C . ARG A 1 42 ? -4.142 -6.229 12.504 1.00 0.00 20 ARG A C 14
ATOM 17500 O O . ARG A 1 42 ? -5.113 -5.865 11.847 1.00 0.00 20 ARG A O 14
ATOM 17521 N N . LYS A 1 43 ? -2.973 -6.599 11.933 1.00 0.00 21 LYS A N 14
ATOM 17522 C CA . LYS A 1 43 ? -2.791 -6.663 10.465 1.00 0.00 21 LYS A CA 14
ATOM 17523 C C . LYS A 1 43 ? -3.598 -7.832 9.857 1.00 0.00 21 LYS A C 14
ATOM 17524 O O . LYS A 1 43 ? -4.045 -7.750 8.717 1.00 0.00 21 LYS A O 14
ATOM 17543 N N . HIS A 1 44 ? -3.788 -8.906 10.645 1.00 0.00 22 HIS A N 14
ATOM 17544 C CA . HIS A 1 44 ? -4.512 -10.119 10.201 1.00 0.00 22 HIS A CA 14
ATOM 17545 C C . HIS A 1 44 ? -6.034 -9.868 10.172 1.00 0.00 22 HIS A C 14
ATOM 17546 O O . HIS A 1 44 ? -6.737 -10.367 9.283 1.00 0.00 22 HIS A O 14
ATOM 17561 N N . THR A 1 45 ? -6.519 -9.066 11.133 1.00 0.00 23 THR A N 14
ATOM 17562 C CA . THR A 1 45 ? -7.966 -8.817 11.319 1.00 0.00 23 THR A CA 14
ATOM 17563 C C . THR A 1 45 ? -8.480 -7.706 10.375 1.00 0.00 23 THR A C 14
ATOM 17564 O O . THR A 1 45 ? -9.687 -7.639 10.097 1.00 0.00 23 THR A O 14
ATOM 17575 N N . LEU A 1 46 ? -7.573 -6.830 9.893 1.00 0.00 24 LEU A N 14
ATOM 17576 C CA . LEU A 1 46 ? -7.939 -5.784 8.920 1.00 0.00 24 LEU A CA 14
ATOM 17577 C C . LEU A 1 46 ? -7.950 -6.384 7.503 1.00 0.00 24 LEU A C 14
ATOM 17578 O O . LEU A 1 46 ? -7.149 -7.270 7.174 1.00 0.00 24 LEU A O 14
ATOM 17594 N N . THR A 1 47 ? -8.895 -5.909 6.694 1.00 0.00 25 THR A N 14
ATOM 17595 C CA . THR A 1 47 ? -9.168 -6.410 5.338 1.00 0.00 25 THR A CA 14
ATOM 17596 C C . THR A 1 47 ? -8.957 -5.288 4.303 1.00 0.00 25 THR A C 14
ATOM 17597 O O . THR A 1 47 ? -8.531 -4.183 4.665 1.00 0.00 25 THR A O 14
ATOM 17608 N N . ALA A 1 48 ? -9.283 -5.571 3.022 1.00 0.00 26 ALA A N 14
ATOM 17609 C CA . ALA A 1 48 ? -9.162 -4.589 1.922 1.00 0.00 26 ALA A CA 14
ATOM 17610 C C . ALA A 1 48 ? -10.078 -3.369 2.159 1.00 0.00 26 ALA A C 14
ATOM 17611 O O . ALA A 1 48 ? -9.698 -2.224 1.905 1.00 0.00 26 ALA A O 14
ATOM 17618 N N . SER A 1 49 ? -11.276 -3.644 2.690 1.00 0.00 27 SER A N 14
ATOM 17619 C CA . SER A 1 49 ? -12.295 -2.619 2.972 1.00 0.00 27 SER A CA 14
ATOM 17620 C C . SER A 1 49 ? -12.069 -1.944 4.349 1.00 0.00 27 SER A C 14
ATOM 17621 O O . SER A 1 49 ? -12.876 -1.104 4.760 1.00 0.00 27 SER A O 14
ATOM 17629 N N . SER A 1 50 ? -10.969 -2.307 5.045 1.00 0.00 28 SER A N 14
ATOM 17630 C CA . SER A 1 50 ? -10.577 -1.699 6.333 1.00 0.00 28 SER A CA 14
ATOM 17631 C C . SER A 1 50 ? -9.557 -0.569 6.098 1.00 0.00 28 SER A C 14
ATOM 17632 O O . SER A 1 50 ? -8.768 -0.607 5.139 1.00 0.00 28 SER A O 14
ATOM 17640 N N . VAL A 1 51 ? -9.577 0.411 7.014 1.00 0.00 29 VAL A N 14
ATOM 17641 C CA . VAL A 1 51 ? -8.798 1.657 6.939 1.00 0.00 29 VAL A CA 14
ATOM 17642 C C . VAL A 1 51 ? -7.398 1.448 7.556 1.00 0.00 29 VAL A C 14
ATOM 17643 O O . VAL A 1 51 ? -7.231 0.627 8.467 1.00 0.00 29 VAL A O 14
ATOM 17656 N N . LEU A 1 52 ? -6.391 2.174 7.034 1.00 0.00 30 LEU A N 14
ATOM 17657 C CA . LEU A 1 52 ? -5.019 2.160 7.574 1.00 0.00 30 LEU A CA 14
ATOM 17658 C C . LEU A 1 52 ? -4.670 3.542 8.136 1.00 0.00 30 LEU A C 14
ATOM 17659 O O . LEU A 1 52 ? -4.506 3.703 9.345 1.00 0.00 30 LEU A O 14
ATOM 17675 N N . LEU A 1 53 ? -4.538 4.534 7.239 1.00 0.00 31 LEU A N 14
ATOM 17676 C CA . LEU A 1 53 ? -4.280 5.936 7.609 1.00 0.00 31 LEU A CA 14
ATOM 17677 C C . LEU A 1 53 ? -5.459 6.464 8.464 1.00 0.00 31 LEU A C 14
ATOM 17678 O O . LEU A 1 53 ? -6.584 6.579 7.972 1.00 0.00 31 LEU A O 14
ATOM 17694 N N . GLY A 1 54 ? -5.178 6.736 9.749 1.00 0.00 32 GLY A N 14
ATOM 17695 C CA . GLY A 1 54 ? -6.183 7.190 10.714 1.00 0.00 32 GLY A CA 14
ATOM 17696 C C . GLY A 1 54 ? -6.583 6.091 11.693 1.00 0.00 32 GLY A C 14
ATOM 17697 O O . GLY A 1 54 ? -6.759 6.348 12.894 1.00 0.00 32 GLY A O 14
ATOM 17701 N N . ASN A 1 55 ? -6.724 4.857 11.169 1.00 0.00 33 ASN A N 14
ATOM 17702 C CA . ASN A 1 55 ? -7.217 3.693 11.944 1.00 0.00 33 ASN A CA 14
ATOM 17703 C C . ASN A 1 55 ? -6.076 3.049 12.749 1.00 0.00 33 ASN A C 14
ATOM 17704 O O . ASN A 1 55 ? -6.281 2.558 13.867 1.00 0.00 33 ASN A O 14
ATOM 17715 N N . ILE A 1 56 ? -4.873 3.069 12.167 1.00 0.00 34 ILE A N 14
ATOM 17716 C CA . ILE A 1 56 ? -3.646 2.631 12.834 1.00 0.00 34 ILE A CA 14
ATOM 17717 C C . ILE A 1 56 ? -3.062 3.843 13.587 1.00 0.00 34 ILE A C 14
ATOM 17718 O O . ILE A 1 56 ? -2.705 4.843 12.946 1.00 0.00 34 ILE A O 14
ATOM 17734 N N . PRO A 1 57 ? -2.961 3.788 14.951 1.00 0.00 35 PRO A N 14
ATOM 17735 C CA . PRO A 1 57 ? -2.441 4.915 15.762 1.00 0.00 35 PRO A CA 14
ATOM 17736 C C . PRO A 1 57 ? -0.898 4.993 15.748 1.00 0.00 35 PRO A C 14
ATOM 17737 O O . PRO A 1 57 ? -0.310 5.889 16.365 1.00 0.00 35 PRO A O 14
ATOM 17748 N N . GLU A 1 58 ? -0.256 4.059 15.019 1.00 0.00 36 GLU A N 14
ATOM 17749 C CA . GLU A 1 58 ? 1.207 3.994 14.873 1.00 0.00 36 GLU A CA 14
ATOM 17750 C C . GLU A 1 58 ? 1.640 4.721 13.583 1.00 0.00 36 GLU A C 14
ATOM 17751 O O . GLU A 1 58 ? 2.808 5.080 13.431 1.00 0.00 36 GLU A O 14
ATOM 17763 N N . LEU A 1 59 ? 0.671 4.933 12.663 1.00 0.00 37 LEU A N 14
ATOM 17764 C CA . LEU A 1 59 ? 0.933 5.468 11.316 1.00 0.00 37 LEU A CA 14
ATOM 17765 C C . LEU A 1 59 ? 1.055 7.009 11.402 1.00 0.00 37 LEU A C 14
ATOM 17766 O O . LEU A 1 59 ? 0.052 7.721 11.397 1.00 0.00 37 LEU A O 14
ATOM 17782 N N . ASP A 1 60 ? 2.292 7.500 11.571 1.00 0.00 38 ASP A N 14
ATOM 17783 C CA . ASP A 1 60 ? 2.618 8.947 11.599 1.00 0.00 38 ASP A CA 14
ATOM 17784 C C . ASP A 1 60 ? 3.346 9.380 10.299 1.00 0.00 38 ASP A C 14
ATOM 17785 O O . ASP A 1 60 ? 3.338 8.658 9.302 1.00 0.00 38 ASP A O 14
ATOM 17794 N N . SER A 1 61 ? 3.963 10.581 10.362 1.00 0.00 39 SER A N 14
ATOM 17795 C CA . SER A 1 61 ? 4.792 11.198 9.300 1.00 0.00 39 SER A CA 14
ATOM 17796 C C . SER A 1 61 ? 5.874 10.234 8.739 1.00 0.00 39 SER A C 14
ATOM 17797 O O . SER A 1 61 ? 5.759 9.720 7.606 1.00 0.00 39 SER A O 14
ATOM 17804 N N . MET A 1 62 ? 6.887 9.918 9.562 1.00 0.00 40 MET A N 14
ATOM 17805 C CA . MET A 1 62 ? 8.020 9.079 9.133 1.00 0.00 40 MET A CA 14
ATOM 17806 C C . MET A 1 62 ? 7.577 7.624 8.893 1.00 0.00 40 MET A C 14
ATOM 17807 O O . MET A 1 62 ? 8.265 6.867 8.194 1.00 0.00 40 MET A O 14
ATOM 17821 N N . ALA A 1 63 ? 6.416 7.262 9.467 1.00 0.00 41 ALA A N 14
ATOM 17822 C CA . ALA A 1 63 ? 5.782 5.959 9.247 1.00 0.00 41 ALA A CA 14
ATOM 17823 C C . ALA A 1 63 ? 5.323 5.795 7.795 1.00 0.00 41 ALA A C 14
ATOM 17824 O O . ALA A 1 63 ? 5.548 4.731 7.221 1.00 0.00 41 ALA A O 14
ATOM 17831 N N . VAL A 1 64 ? 4.699 6.858 7.199 1.00 0.00 42 VAL A N 14
ATOM 17832 C CA . VAL A 1 64 ? 4.268 6.814 5.775 1.00 0.00 42 VAL A CA 14
ATOM 17833 C C . VAL A 1 64 ? 5.495 6.618 4.877 1.00 0.00 42 VAL A C 14
ATOM 17834 O O . VAL A 1 64 ? 5.450 5.862 3.913 1.00 0.00 42 VAL A O 14
ATOM 17847 N N . VAL A 1 65 ? 6.603 7.274 5.258 1.00 0.00 43 VAL A N 14
ATOM 17848 C CA . VAL A 1 65 ? 7.852 7.242 4.459 1.00 0.00 43 VAL A CA 14
ATOM 17849 C C . VAL A 1 65 ? 8.459 5.827 4.442 1.00 0.00 43 VAL A C 14
ATOM 17850 O O . VAL A 1 65 ? 8.813 5.280 3.376 1.00 0.00 43 VAL A O 14
ATOM 17863 N N . ASN A 1 66 ? 8.528 5.248 5.650 1.00 0.00 44 ASN A N 14
ATOM 17864 C CA . ASN A 1 66 ? 9.074 3.903 5.902 1.00 0.00 44 ASN A CA 14
ATOM 17865 C C . ASN A 1 66 ? 8.290 2.807 5.172 1.00 0.00 44 ASN A C 14
ATOM 17866 O O . ASN A 1 66 ? 8.896 1.874 4.642 1.00 0.00 44 ASN A O 14
ATOM 17877 N N . VAL A 1 67 ? 6.949 2.925 5.148 1.00 0.00 45 VAL A N 14
ATOM 17878 C CA . VAL A 1 67 ? 6.080 1.904 4.533 1.00 0.00 45 VAL A CA 14
ATOM 17879 C C . VAL A 1 67 ? 6.070 2.000 2.999 1.00 0.00 45 VAL A C 14
ATOM 17880 O O . VAL A 1 67 ? 5.933 0.968 2.345 1.00 0.00 45 VAL A O 14
ATOM 17893 N N . ILE A 1 68 ? 6.234 3.224 2.425 1.00 0.00 46 ILE A N 14
ATOM 17894 C CA . ILE A 1 68 ? 6.392 3.377 0.953 1.00 0.00 46 ILE A CA 14
ATOM 17895 C C . ILE A 1 68 ? 7.659 2.633 0.532 1.00 0.00 46 ILE A C 14
ATOM 17896 O O . ILE A 1 68 ? 7.600 1.729 -0.296 1.00 0.00 46 ILE A O 14
ATOM 17912 N N . THR A 1 69 ? 8.773 2.991 1.203 1.00 0.00 47 THR A N 14
ATOM 17913 C CA . THR A 1 69 ? 10.107 2.426 0.936 1.00 0.00 47 THR A CA 14
ATOM 17914 C C . THR A 1 69 ? 10.115 0.893 1.118 1.00 0.00 47 THR A C 14
ATOM 17915 O O . THR A 1 69 ? 10.728 0.171 0.333 1.00 0.00 47 THR A O 14
ATOM 17926 N N . ALA A 1 70 ? 9.397 0.423 2.155 1.00 0.00 48 ALA A N 14
ATOM 17927 C CA . ALA A 1 70 ? 9.225 -1.011 2.444 1.00 0.00 48 ALA A CA 14
ATOM 17928 C C . ALA A 1 70 ? 8.539 -1.742 1.263 1.00 0.00 48 ALA A C 14
ATOM 17929 O O . ALA A 1 70 ? 9.034 -2.780 0.817 1.00 0.00 48 ALA A O 14
ATOM 17936 N N . LEU A 1 71 ? 7.423 -1.167 0.748 1.00 0.00 49 LEU A N 14
ATOM 17937 C CA . LEU A 1 71 ? 6.712 -1.686 -0.457 1.00 0.00 49 LEU A CA 14
ATOM 17938 C C . LEU A 1 71 ? 7.694 -1.830 -1.646 1.00 0.00 49 LEU A C 14
ATOM 17939 O O . LEU A 1 71 ? 7.719 -2.878 -2.314 1.00 0.00 49 LEU A O 14
ATOM 17955 N N . GLU A 1 72 ? 8.516 -0.768 -1.860 1.00 0.00 50 GLU A N 14
ATOM 17956 C CA . GLU A 1 72 ? 9.526 -0.708 -2.948 1.00 0.00 50 GLU A CA 14
ATOM 17957 C C . GLU A 1 72 ? 10.478 -1.912 -2.883 1.00 0.00 50 GLU A C 14
ATOM 17958 O O . GLU A 1 72 ? 10.746 -2.557 -3.896 1.00 0.00 50 GLU A O 14
ATOM 17970 N N . GLU A 1 73 ? 10.976 -2.200 -1.668 1.00 0.00 51 GLU A N 14
ATOM 17971 C CA . GLU A 1 73 ? 11.992 -3.246 -1.439 1.00 0.00 51 GLU A CA 14
ATOM 17972 C C . GLU A 1 73 ? 11.419 -4.662 -1.630 1.00 0.00 51 GLU A C 14
ATOM 17973 O O . GLU A 1 73 ? 11.968 -5.453 -2.403 1.00 0.00 51 GLU A O 14
ATOM 17985 N N . TYR A 1 74 ? 10.299 -4.962 -0.949 1.00 0.00 52 TYR A N 14
ATOM 17986 C CA . TYR A 1 74 ? 9.716 -6.324 -0.933 1.00 0.00 52 TYR A CA 14
ATOM 17987 C C . TYR A 1 74 ? 9.132 -6.728 -2.301 1.00 0.00 52 TYR A C 14
ATOM 17988 O O . TYR A 1 74 ? 9.220 -7.899 -2.677 1.00 0.00 52 TYR A O 14
ATOM 18006 N N . PHE A 1 75 ? 8.552 -5.765 -3.043 1.00 0.00 53 PHE A N 14
ATOM 18007 C CA . PHE A 1 75 ? 7.981 -6.031 -4.390 1.00 0.00 53 PHE A CA 14
ATOM 18008 C C . PHE A 1 75 ? 8.963 -5.656 -5.534 1.00 0.00 53 PHE A C 14
ATOM 18009 O O . PHE A 1 75 ? 8.650 -5.912 -6.703 1.00 0.00 53 PHE A O 14
ATOM 18026 N N . ASP A 1 76 ? 10.116 -5.026 -5.188 1.00 0.00 54 ASP A N 14
ATOM 18027 C CA . ASP A 1 76 ? 11.229 -4.724 -6.138 1.00 0.00 54 ASP A CA 14
ATOM 18028 C C . ASP A 1 76 ? 10.798 -3.728 -7.241 1.00 0.00 54 ASP A C 14
ATOM 18029 O O . ASP A 1 76 ? 11.247 -3.823 -8.391 1.00 0.00 54 ASP A O 14
ATOM 18038 N N . PHE A 1 77 ? 9.956 -2.746 -6.877 1.00 0.00 55 PHE A N 14
ATOM 18039 C CA . PHE A 1 77 ? 9.411 -1.759 -7.841 1.00 0.00 55 PHE A CA 14
ATOM 18040 C C . PHE A 1 77 ? 9.536 -0.329 -7.283 1.00 0.00 55 PHE A C 14
ATOM 18041 O O . PHE A 1 77 ? 10.137 -0.122 -6.226 1.00 0.00 55 PHE A O 14
ATOM 18058 N N . SER A 1 78 ? 8.991 0.655 -8.023 1.00 0.00 56 SER A N 14
ATOM 18059 C CA . SER A 1 78 ? 8.886 2.040 -7.545 1.00 0.00 56 SER A CA 14
ATOM 18060 C C . SER A 1 78 ? 7.477 2.612 -7.817 1.00 0.00 56 SER A C 14
ATOM 18061 O O . SER A 1 78 ? 6.971 2.515 -8.938 1.00 0.00 56 SER A O 14
ATOM 18069 N N . VAL A 1 79 ? 6.830 3.160 -6.766 1.00 0.00 57 VAL A N 14
ATOM 18070 C CA . VAL A 1 79 ? 5.587 3.949 -6.902 1.00 0.00 57 VAL A CA 14
ATOM 18071 C C . VAL A 1 79 ? 5.980 5.401 -7.294 1.00 0.00 57 VAL A C 14
ATOM 18072 O O . VAL A 1 79 ? 6.856 5.997 -6.648 1.00 0.00 57 VAL A O 14
ATOM 18085 N N . ASP A 1 80 ? 5.351 5.955 -8.349 1.00 0.00 58 ASP A N 14
ATOM 18086 C CA . ASP A 1 80 ? 5.705 7.291 -8.895 1.00 0.00 58 ASP A CA 14
ATOM 18087 C C . ASP A 1 80 ? 5.133 8.404 -8.000 1.00 0.00 58 ASP A C 14
ATOM 18088 O O . ASP A 1 80 ? 4.075 8.227 -7.405 1.00 0.00 58 ASP A O 14
ATOM 18097 N N . ASP A 1 81 ? 5.836 9.547 -7.931 1.00 0.00 59 ASP A N 14
ATOM 18098 C CA . ASP A 1 81 ? 5.465 10.704 -7.075 1.00 0.00 59 ASP A CA 14
ATOM 18099 C C . ASP A 1 81 ? 4.019 11.187 -7.336 1.00 0.00 59 ASP A C 14
ATOM 18100 O O . ASP A 1 81 ? 3.263 11.432 -6.392 1.00 0.00 59 ASP A O 14
ATOM 18109 N N . ASP A 1 82 ? 3.646 11.262 -8.625 1.00 0.00 60 ASP A N 14
ATOM 18110 C CA . ASP A 1 82 ? 2.329 11.779 -9.076 1.00 0.00 60 ASP A CA 14
ATOM 18111 C C . ASP A 1 82 ? 1.166 10.819 -8.763 1.00 0.00 60 ASP A C 14
ATOM 18112 O O . ASP A 1 82 ? 0.002 11.215 -8.881 1.00 0.00 60 ASP A O 14
ATOM 18121 N N . GLU A 1 83 ? 1.469 9.571 -8.372 1.00 0.00 61 GLU A N 14
ATOM 18122 C CA . GLU A 1 83 ? 0.435 8.603 -7.923 1.00 0.00 61 GLU A CA 14
ATOM 18123 C C . GLU A 1 83 ? 0.508 8.387 -6.389 1.00 0.00 61 GLU A C 14
ATOM 18124 O O . GLU A 1 83 ? -0.444 7.880 -5.785 1.00 0.00 61 GLU A O 14
ATOM 18136 N N . ILE A 1 84 ? 1.632 8.802 -5.760 1.00 0.00 62 ILE A N 14
ATOM 18137 C CA . ILE A 1 84 ? 1.781 8.781 -4.290 1.00 0.00 62 ILE A CA 14
ATOM 18138 C C . ILE A 1 84 ? 0.965 9.937 -3.649 1.00 0.00 62 ILE A C 14
ATOM 18139 O O . ILE A 1 84 ? 1.318 11.117 -3.781 1.00 0.00 62 ILE A O 14
ATOM 18155 N N . SER A 1 85 ? -0.159 9.572 -3.013 1.00 0.00 63 SER A N 14
ATOM 18156 C CA . SER A 1 85 ? -1.009 10.482 -2.227 1.00 0.00 63 SER A CA 14
ATOM 18157 C C . SER A 1 85 ? -1.217 9.895 -0.814 1.00 0.00 63 SER A C 14
ATOM 18158 O O . SER A 1 85 ? -0.829 8.754 -0.543 1.00 0.00 63 SER A O 14
ATOM 18166 N N . ALA A 1 86 ? -1.820 10.690 0.086 1.00 0.00 64 ALA A N 14
ATOM 18167 C CA . ALA A 1 86 ? -2.310 10.188 1.392 1.00 0.00 64 ALA A CA 14
ATOM 18168 C C . ALA A 1 86 ? -3.540 9.271 1.178 1.00 0.00 64 ALA A C 14
ATOM 18169 O O . ALA A 1 86 ? -3.795 8.351 1.962 1.00 0.00 64 ALA A O 14
ATOM 18176 N N . GLN A 1 87 ? -4.260 9.526 0.061 1.00 0.00 65 GLN A N 14
ATOM 18177 C CA . GLN A 1 87 ? -5.414 8.713 -0.385 1.00 0.00 65 GLN A CA 14
ATOM 18178 C C . GLN A 1 87 ? -4.966 7.324 -0.890 1.00 0.00 65 GLN A C 14
ATOM 18179 O O . GLN A 1 87 ? -5.806 6.457 -1.150 1.00 0.00 65 GLN A O 14
ATOM 18193 N N . THR A 1 88 ? -3.641 7.135 -1.066 1.00 0.00 66 THR A N 14
ATOM 18194 C CA . THR A 1 88 ? -3.058 5.827 -1.395 1.00 0.00 66 THR A CA 14
ATOM 18195 C C . THR A 1 88 ? -3.110 4.906 -0.159 1.00 0.00 66 THR A C 14
ATOM 18196 O O . THR A 1 88 ? -3.387 3.714 -0.282 1.00 0.00 66 THR A O 14
ATOM 18207 N N . PHE A 1 89 ? -2.871 5.486 1.044 1.00 0.00 67 PHE A N 14
ATOM 18208 C CA . PHE A 1 89 ? -2.787 4.727 2.313 1.00 0.00 67 PHE A CA 14
ATOM 18209 C C . PHE A 1 89 ? -4.079 4.774 3.132 1.00 0.00 67 PHE A C 14
ATOM 18210 O O . PHE A 1 89 ? -4.087 4.287 4.271 1.00 0.00 67 PHE A O 14
ATOM 18227 N N . GLU A 1 90 ? -5.171 5.309 2.549 1.00 0.00 68 GLU A N 14
ATOM 18228 C CA . GLU A 1 90 ? -6.457 5.469 3.266 1.00 0.00 68 GLU A CA 14
ATOM 18229 C C . GLU A 1 90 ? -7.011 4.098 3.719 1.00 0.00 68 GLU A C 14
ATOM 18230 O O . GLU A 1 90 ? -7.445 3.948 4.856 1.00 0.00 68 GLU A O 14
ATOM 18242 N N . THR A 1 91 ? -6.971 3.102 2.818 1.00 0.00 69 THR A N 14
ATOM 18243 C CA . THR A 1 91 ? -7.407 1.720 3.098 1.00 0.00 69 THR A CA 14
ATOM 18244 C C . THR A 1 91 ? -6.412 0.719 2.500 1.00 0.00 69 THR A C 14
ATOM 18245 O O . THR A 1 91 ? -5.655 1.065 1.578 1.00 0.00 69 THR A O 14
ATOM 18256 N N . LEU A 1 92 ? -6.439 -0.525 3.025 1.00 0.00 70 LEU A N 14
ATOM 18257 C CA . LEU A 1 92 ? -5.606 -1.635 2.521 1.00 0.00 70 LEU A CA 14
ATOM 18258 C C . LEU A 1 92 ? -5.912 -1.931 1.040 1.00 0.00 70 LEU A C 14
ATOM 18259 O O . LEU A 1 92 ? -5.015 -2.299 0.271 1.00 0.00 70 LEU A O 14
ATOM 18275 N N . GLY A 1 93 ? -7.199 -1.748 0.681 1.00 0.00 71 GLY A N 14
ATOM 18276 C CA . GLY A 1 93 ? -7.681 -1.929 -0.678 1.00 0.00 71 GLY A CA 14
ATOM 18277 C C . GLY A 1 93 ? -7.012 -0.981 -1.654 1.00 0.00 71 GLY A C 14
ATOM 18278 O O . GLY A 1 93 ? -6.632 -1.391 -2.743 1.00 0.00 71 GLY A O 14
ATOM 18282 N N . SER A 1 94 ? -6.815 0.284 -1.220 1.00 0.00 72 SER A N 14
ATOM 18283 C CA . SER A 1 94 ? -6.162 1.327 -2.033 1.00 0.00 72 SER A CA 14
ATOM 18284 C C . SER A 1 94 ? -4.718 0.920 -2.391 1.00 0.00 72 SER A C 14
ATOM 18285 O O . SER A 1 94 ? -4.358 0.920 -3.577 1.00 0.00 72 SER A O 14
ATOM 18293 N N . LEU A 1 95 ? -3.915 0.513 -1.365 1.00 0.00 73 LEU A N 14
ATOM 18294 C CA . LEU A 1 95 ? -2.523 0.032 -1.593 1.00 0.00 73 LEU A CA 14
ATOM 18295 C C . LEU A 1 95 ? -2.519 -1.160 -2.546 1.00 0.00 73 LEU A C 14
ATOM 18296 O O . LEU A 1 95 ? -1.693 -1.214 -3.458 1.00 0.00 73 LEU A O 14
ATOM 18312 N N . ALA A 1 96 ? -3.451 -2.109 -2.294 1.00 0.00 74 ALA A N 14
ATOM 18313 C CA . ALA A 1 96 ? -3.591 -3.327 -3.089 1.00 0.00 74 ALA A CA 14
ATOM 18314 C C . ALA A 1 96 ? -3.807 -2.980 -4.561 1.00 0.00 74 ALA A C 14
ATOM 18315 O O . ALA A 1 96 ? -3.130 -3.541 -5.400 1.00 0.00 74 ALA A O 14
ATOM 18322 N N . LEU A 1 97 ? -4.685 -1.979 -4.827 1.00 0.00 75 LEU A N 14
ATOM 18323 C CA . LEU A 1 97 ? -4.981 -1.474 -6.192 1.00 0.00 75 LEU A CA 14
ATOM 18324 C C . LEU A 1 97 ? -3.684 -1.043 -6.893 1.00 0.00 75 LEU A C 14
ATOM 18325 O O . LEU A 1 97 ? -3.393 -1.501 -8.013 1.00 0.00 75 LEU A O 14
ATOM 18341 N N . PHE A 1 98 ? -2.903 -0.185 -6.198 1.00 0.00 76 PHE A N 14
ATOM 18342 C CA . PHE A 1 98 ? -1.624 0.330 -6.721 1.00 0.00 76 PHE A CA 14
ATOM 18343 C C . PHE A 1 98 ? -0.690 -0.822 -7.121 1.00 0.00 76 PHE A C 14
ATOM 18344 O O . PHE A 1 98 ? -0.354 -0.956 -8.291 1.00 0.00 76 PHE A O 14
ATOM 18361 N N . VAL A 1 99 ? -0.363 -1.690 -6.158 1.00 0.00 77 VAL A N 14
ATOM 18362 C CA . VAL A 1 99 ? 0.584 -2.809 -6.357 1.00 0.00 77 VAL A CA 14
ATOM 18363 C C . VAL A 1 99 ? 0.049 -3.882 -7.347 1.00 0.00 77 VAL A C 14
ATOM 18364 O O . VAL A 1 99 ? 0.852 -4.610 -7.935 1.00 0.00 77 VAL A O 14
ATOM 18377 N N . GLU A 1 100 ? -1.300 -3.998 -7.528 1.00 0.00 78 GLU A N 14
ATOM 18378 C CA . GLU A 1 100 ? -1.868 -4.836 -8.618 1.00 0.00 78 GLU A CA 14
ATOM 18379 C C . GLU A 1 100 ? -1.357 -4.287 -9.955 1.00 0.00 78 GLU A C 14
ATOM 18380 O O . GLU A 1 100 ? -0.766 -5.014 -10.753 1.00 0.00 78 GLU A O 14
ATOM 18392 N N . HIS A 1 101 ? -1.551 -2.964 -10.135 1.00 0.00 79 HIS A N 14
ATOM 18393 C CA . HIS A 1 101 ? -1.283 -2.270 -11.408 1.00 0.00 79 HIS A CA 14
ATOM 18394 C C . HIS A 1 101 ? 0.210 -2.279 -11.765 1.00 0.00 79 HIS A C 14
ATOM 18395 O O . HIS A 1 101 ? 0.572 -2.493 -12.923 1.00 0.00 79 HIS A O 14
ATOM 18410 N N . LYS A 1 102 ? 1.058 -2.053 -10.747 1.00 0.00 80 LYS A N 14
ATOM 18411 C CA . LYS A 1 102 ? 2.506 -1.863 -10.935 1.00 0.00 80 LYS A CA 14
ATOM 18412 C C . LYS A 1 102 ? 3.214 -3.183 -11.267 1.00 0.00 80 LYS A C 14
ATOM 18413 O O . LYS A 1 102 ? 4.062 -3.221 -12.154 1.00 0.00 80 LYS A O 14
ATOM 18432 N N . LEU A 1 103 ? 2.859 -4.255 -10.541 1.00 0.00 81 LEU A N 14
ATOM 18433 C CA . LEU A 1 103 ? 3.491 -5.582 -10.714 1.00 0.00 81 LEU A CA 14
ATOM 18434 C C . LEU A 1 103 ? 2.925 -6.326 -11.954 1.00 0.00 81 LEU A C 14
ATOM 18435 O O . LEU A 1 103 ? 3.552 -7.272 -12.444 1.00 0.00 81 LEU A O 14
ATOM 18451 N N . SER A 1 104 ? 1.755 -5.884 -12.474 1.00 0.00 82 SER A N 14
ATOM 18452 C CA . SER A 1 104 ? 1.173 -6.437 -13.720 1.00 0.00 82 SER A CA 14
ATOM 18453 C C . SER A 1 104 ? 1.692 -5.686 -14.961 1.00 0.00 82 SER A C 14
ATOM 18454 O O . SER A 1 104 ? 2.050 -6.299 -15.971 1.00 0.00 82 SER A O 14
ATOM 18462 N N . HIS A 1 105 ? 1.718 -4.350 -14.865 1.00 0.00 83 HIS A N 14
ATOM 18463 C CA . HIS A 1 105 ? 2.014 -3.452 -16.003 1.00 0.00 83 HIS A CA 14
ATOM 18464 C C . HIS A 1 105 ? 3.297 -2.651 -15.698 1.00 0.00 83 HIS A C 14
ATOM 18465 O O . HIS A 1 105 ? 3.271 -1.829 -14.766 1.00 0.00 83 HIS A O 14
ATOM 18523 N N . MET A 1 23 ? -8.301 -8.282 -5.758 1.00 0.00 1 MET A N 15
ATOM 18524 C CA . MET A 1 23 ? -6.893 -7.979 -5.399 1.00 0.00 1 MET A CA 15
ATOM 18525 C C . MET A 1 23 ? -6.278 -9.172 -4.661 1.00 0.00 1 MET A C 15
ATOM 18526 O O . MET A 1 23 ? -6.906 -9.753 -3.779 1.00 0.00 1 MET A O 15
ATOM 18540 N N . GLN A 1 24 ? -5.063 -9.547 -5.072 1.00 0.00 2 GLN A N 15
ATOM 18541 C CA . GLN A 1 24 ? -4.263 -10.618 -4.443 1.00 0.00 2 GLN A CA 15
ATOM 18542 C C . GLN A 1 24 ? -3.218 -10.023 -3.475 1.00 0.00 2 GLN A C 15
ATOM 18543 O O . GLN A 1 24 ? -2.943 -10.582 -2.402 1.00 0.00 2 GLN A O 15
ATOM 18557 N N . HIS A 1 25 ? -2.666 -8.862 -3.865 1.00 0.00 3 HIS A N 15
ATOM 18558 C CA . HIS A 1 25 ? -1.495 -8.251 -3.222 1.00 0.00 3 HIS A CA 15
ATOM 18559 C C . HIS A 1 25 ? -1.827 -7.590 -1.884 1.00 0.00 3 HIS A C 15
ATOM 18560 O O . HIS A 1 25 ? -0.906 -7.262 -1.152 1.00 0.00 3 HIS A O 15
ATOM 18575 N N . LEU A 1 26 ? -3.133 -7.414 -1.577 1.00 0.00 4 LEU A N 15
ATOM 18576 C CA . LEU A 1 26 ? -3.600 -6.782 -0.305 1.00 0.00 4 LEU A CA 15
ATOM 18577 C C . LEU A 1 26 ? -3.017 -7.492 0.939 1.00 0.00 4 LEU A C 15
ATOM 18578 O O . LEU A 1 26 ? -2.782 -6.861 1.977 1.00 0.00 4 LEU A O 15
ATOM 18594 N N . GLU A 1 27 ? -2.783 -8.810 0.793 1.00 0.00 5 GLU A N 15
ATOM 18595 C CA . GLU A 1 27 ? -2.247 -9.664 1.850 1.00 0.00 5 GLU A CA 15
ATOM 18596 C C . GLU A 1 27 ? -0.772 -9.315 2.138 1.00 0.00 5 GLU A C 15
ATOM 18597 O O . GLU A 1 27 ? -0.362 -9.200 3.299 1.00 0.00 5 GLU A O 15
ATOM 18609 N N . ALA A 1 28 ? 0.013 -9.139 1.065 1.00 0.00 6 ALA A N 15
ATOM 18610 C CA . ALA A 1 28 ? 1.428 -8.759 1.169 1.00 0.00 6 ALA A CA 15
ATOM 18611 C C . ALA A 1 28 ? 1.589 -7.305 1.656 1.00 0.00 6 ALA A C 15
ATOM 18612 O O . ALA A 1 28 ? 2.538 -7.000 2.372 1.00 0.00 6 ALA A O 15
ATOM 18619 N N . VAL A 1 29 ? 0.630 -6.430 1.294 1.00 0.00 7 VAL A N 15
ATOM 18620 C CA . VAL A 1 29 ? 0.634 -5.021 1.712 1.00 0.00 7 VAL A CA 15
ATOM 18621 C C . VAL A 1 29 ? 0.396 -4.923 3.234 1.00 0.00 7 VAL A C 15
ATOM 18622 O O . VAL A 1 29 ? 1.137 -4.231 3.936 1.00 0.00 7 VAL A O 15
ATOM 18635 N N . ARG A 1 30 ? -0.629 -5.657 3.730 1.00 0.00 8 ARG A N 15
ATOM 18636 C CA . ARG A 1 30 ? -0.996 -5.652 5.167 1.00 0.00 8 ARG A CA 15
ATOM 18637 C C . ARG A 1 30 ? 0.106 -6.322 5.991 1.00 0.00 8 ARG A C 15
ATOM 18638 O O . ARG A 1 30 ? 0.346 -5.938 7.136 1.00 0.00 8 ARG A O 15
ATOM 18659 N N . ASN A 1 31 ? 0.808 -7.287 5.361 1.00 0.00 9 ASN A N 15
ATOM 18660 C CA . ASN A 1 31 ? 1.979 -7.951 5.948 1.00 0.00 9 ASN A CA 15
ATOM 18661 C C . ASN A 1 31 ? 3.088 -6.914 6.232 1.00 0.00 9 ASN A C 15
ATOM 18662 O O . ASN A 1 31 ? 3.673 -6.889 7.326 1.00 0.00 9 ASN A O 15
ATOM 18673 N N . ILE A 1 32 ? 3.330 -6.055 5.229 1.00 0.00 10 ILE A N 15
ATOM 18674 C CA . ILE A 1 32 ? 4.299 -4.944 5.304 1.00 0.00 10 ILE A CA 15
ATOM 18675 C C . ILE A 1 32 ? 3.927 -3.947 6.419 1.00 0.00 10 ILE A C 15
ATOM 18676 O O . ILE A 1 32 ? 4.789 -3.517 7.183 1.00 0.00 10 ILE A O 15
ATOM 18692 N N . LEU A 1 33 ? 2.635 -3.593 6.492 1.00 0.00 11 LEU A N 15
ATOM 18693 C CA . LEU A 1 33 ? 2.111 -2.662 7.512 1.00 0.00 11 LEU A CA 15
ATOM 18694 C C . LEU A 1 33 ? 2.307 -3.228 8.931 1.00 0.00 11 LEU A C 15
ATOM 18695 O O . LEU A 1 33 ? 2.639 -2.494 9.861 1.00 0.00 11 LEU A O 15
ATOM 18711 N N . GLY A 1 34 ? 2.123 -4.550 9.071 1.00 0.00 12 GLY A N 15
ATOM 18712 C CA . GLY A 1 34 ? 2.344 -5.227 10.342 1.00 0.00 12 GLY A CA 15
ATOM 18713 C C . GLY A 1 34 ? 3.810 -5.373 10.702 1.00 0.00 12 GLY A C 15
ATOM 18714 O O . GLY A 1 34 ? 4.152 -5.475 11.889 1.00 0.00 12 GLY A O 15
ATOM 18718 N N . ASP A 1 35 ? 4.670 -5.389 9.668 1.00 0.00 13 ASP A N 15
ATOM 18719 C CA . ASP A 1 35 ? 6.133 -5.470 9.824 1.00 0.00 13 ASP A CA 15
ATOM 18720 C C . ASP A 1 35 ? 6.696 -4.134 10.329 1.00 0.00 13 ASP A C 15
ATOM 18721 O O . ASP A 1 35 ? 7.416 -4.089 11.332 1.00 0.00 13 ASP A O 15
ATOM 18730 N N . VAL A 1 36 ? 6.324 -3.048 9.639 1.00 0.00 14 VAL A N 15
ATOM 18731 C CA . VAL A 1 36 ? 6.875 -1.710 9.889 1.00 0.00 14 VAL A CA 15
ATOM 18732 C C . VAL A 1 36 ? 6.246 -1.091 11.145 1.00 0.00 14 VAL A C 15
ATOM 18733 O O . VAL A 1 36 ? 6.948 -0.714 12.089 1.00 0.00 14 VAL A O 15
ATOM 18746 N N . LEU A 1 37 ? 4.907 -1.025 11.143 1.00 0.00 15 LEU A N 15
ATOM 18747 C CA . LEU A 1 37 ? 4.125 -0.309 12.176 1.00 0.00 15 LEU A CA 15
ATOM 18748 C C . LEU A 1 37 ? 3.900 -1.202 13.417 1.00 0.00 15 LEU A C 15
ATOM 18749 O O . LEU A 1 37 ? 3.296 -0.756 14.401 1.00 0.00 15 LEU A O 15
ATOM 18765 N N . ASN A 1 38 ? 4.362 -2.477 13.320 1.00 0.00 16 ASN A N 15
ATOM 18766 C CA . ASN A 1 38 ? 4.424 -3.436 14.441 1.00 0.00 16 ASN A CA 15
ATOM 18767 C C . ASN A 1 38 ? 3.013 -3.857 14.903 1.00 0.00 16 ASN A C 15
ATOM 18768 O O . ASN A 1 38 ? 2.716 -3.913 16.099 1.00 0.00 16 ASN A O 15
ATOM 18779 N N . LEU A 1 39 ? 2.134 -4.152 13.928 1.00 0.00 17 LEU A N 15
ATOM 18780 C CA . LEU A 1 39 ? 0.782 -4.694 14.207 1.00 0.00 17 LEU A CA 15
ATOM 18781 C C . LEU A 1 39 ? 0.877 -6.170 14.644 1.00 0.00 17 LEU A C 15
ATOM 18782 O O . LEU A 1 39 ? 0.108 -6.617 15.503 1.00 0.00 17 LEU A O 15
ATOM 18798 N N . GLY A 1 40 ? 1.831 -6.908 14.029 1.00 0.00 18 GLY A N 15
ATOM 18799 C CA . GLY A 1 40 ? 2.042 -8.331 14.306 1.00 0.00 18 GLY A CA 15
ATOM 18800 C C . GLY A 1 40 ? 0.857 -9.197 13.876 1.00 0.00 18 GLY A C 15
ATOM 18801 O O . GLY A 1 40 ? 0.830 -9.694 12.752 1.00 0.00 18 GLY A O 15
ATOM 18805 N N . GLU A 1 41 ? -0.132 -9.347 14.778 1.00 0.00 19 GLU A N 15
ATOM 18806 C CA . GLU A 1 41 ? -1.373 -10.116 14.513 1.00 0.00 19 GLU A CA 15
ATOM 18807 C C . GLU A 1 41 ? -2.473 -9.210 13.923 1.00 0.00 19 GLU A C 15
ATOM 18808 O O . GLU A 1 41 ? -3.341 -9.674 13.166 1.00 0.00 19 GLU A O 15
ATOM 18820 N N . ARG A 1 42 ? -2.408 -7.910 14.277 1.00 0.00 20 ARG A N 15
ATOM 18821 C CA . ARG A 1 42 ? -3.444 -6.907 13.936 1.00 0.00 20 ARG A CA 15
ATOM 18822 C C . ARG A 1 42 ? -3.473 -6.658 12.404 1.00 0.00 20 ARG A C 15
ATOM 18823 O O . ARG A 1 42 ? -4.491 -6.248 11.847 1.00 0.00 20 ARG A O 15
ATOM 18844 N N . LYS A 1 43 ? -2.353 -6.953 11.733 1.00 0.00 21 LYS A N 15
ATOM 18845 C CA . LYS A 1 43 ? -2.243 -6.846 10.268 1.00 0.00 21 LYS A CA 15
ATOM 18846 C C . LYS A 1 43 ? -3.136 -7.893 9.564 1.00 0.00 21 LYS A C 15
ATOM 18847 O O . LYS A 1 43 ? -3.621 -7.665 8.464 1.00 0.00 21 LYS A O 15
ATOM 18866 N N . HIS A 1 44 ? -3.351 -9.037 10.235 1.00 0.00 22 HIS A N 15
ATOM 18867 C CA . HIS A 1 44 ? -4.053 -10.198 9.658 1.00 0.00 22 HIS A CA 15
ATOM 18868 C C . HIS A 1 44 ? -5.547 -10.173 10.036 1.00 0.00 22 HIS A C 15
ATOM 18869 O O . HIS A 1 44 ? -6.368 -10.831 9.383 1.00 0.00 22 HIS A O 15
ATOM 18884 N N . THR A 1 45 ? -5.897 -9.401 11.095 1.00 0.00 23 THR A N 15
ATOM 18885 C CA . THR A 1 45 ? -7.303 -9.221 11.525 1.00 0.00 23 THR A CA 15
ATOM 18886 C C . THR A 1 45 ? -8.016 -8.153 10.665 1.00 0.00 23 THR A C 15
ATOM 18887 O O . THR A 1 45 ? -9.244 -7.998 10.748 1.00 0.00 23 THR A O 15
ATOM 18898 N N . LEU A 1 46 ? -7.239 -7.406 9.850 1.00 0.00 24 LEU A N 15
ATOM 18899 C CA . LEU A 1 46 ? -7.782 -6.360 8.969 1.00 0.00 24 LEU A CA 15
ATOM 18900 C C . LEU A 1 46 ? -7.854 -6.862 7.512 1.00 0.00 24 LEU A C 15
ATOM 18901 O O . LEU A 1 46 ? -7.077 -7.736 7.103 1.00 0.00 24 LEU A O 15
ATOM 18917 N N . THR A 1 47 ? -8.803 -6.287 6.748 1.00 0.00 25 THR A N 15
ATOM 18918 C CA . THR A 1 47 ? -9.124 -6.695 5.362 1.00 0.00 25 THR A CA 15
ATOM 18919 C C . THR A 1 47 ? -8.975 -5.489 4.405 1.00 0.00 25 THR A C 15
ATOM 18920 O O . THR A 1 47 ? -8.491 -4.435 4.813 1.00 0.00 25 THR A O 15
ATOM 18931 N N . ALA A 1 48 ? -9.398 -5.649 3.133 1.00 0.00 26 ALA A N 15
ATOM 18932 C CA . ALA A 1 48 ? -9.324 -4.578 2.109 1.00 0.00 26 ALA A CA 15
ATOM 18933 C C . ALA A 1 48 ? -10.125 -3.322 2.514 1.00 0.00 26 ALA A C 15
ATOM 18934 O O . ALA A 1 48 ? -9.783 -2.206 2.116 1.00 0.00 26 ALA A O 15
ATOM 18941 N N . SER A 1 49 ? -11.188 -3.527 3.314 1.00 0.00 27 SER A N 15
ATOM 18942 C CA . SER A 1 49 ? -12.083 -2.452 3.771 1.00 0.00 27 SER A CA 15
ATOM 18943 C C . SER A 1 49 ? -11.437 -1.585 4.871 1.00 0.00 27 SER A C 15
ATOM 18944 O O . SER A 1 49 ? -11.776 -0.399 5.005 1.00 0.00 27 SER A O 15
ATOM 18952 N N . SER A 1 50 ? -10.493 -2.177 5.636 1.00 0.00 28 SER A N 15
ATOM 18953 C CA . SER A 1 50 ? -9.896 -1.528 6.819 1.00 0.00 28 SER A CA 15
ATOM 18954 C C . SER A 1 50 ? -9.125 -0.263 6.431 1.00 0.00 28 SER A C 15
ATOM 18955 O O . SER A 1 50 ? -8.301 -0.281 5.505 1.00 0.00 28 SER A O 15
ATOM 18963 N N . VAL A 1 51 ? -9.398 0.821 7.163 1.00 0.00 29 VAL A N 15
ATOM 18964 C CA . VAL A 1 51 ? -8.762 2.121 6.961 1.00 0.00 29 VAL A CA 15
ATOM 18965 C C . VAL A 1 51 ? -7.344 2.071 7.564 1.00 0.00 29 VAL A C 15
ATOM 18966 O O . VAL A 1 51 ? -7.098 1.321 8.521 1.00 0.00 29 VAL A O 15
ATOM 18979 N N . LEU A 1 52 ? -6.405 2.827 6.989 1.00 0.00 30 LEU A N 15
ATOM 18980 C CA . LEU A 1 52 ? -5.020 2.875 7.476 1.00 0.00 30 LEU A CA 15
ATOM 18981 C C . LEU A 1 52 ? -4.731 4.248 8.086 1.00 0.00 30 LEU A C 15
ATOM 18982 O O . LEU A 1 52 ? -4.522 4.355 9.300 1.00 0.00 30 LEU A O 15
ATOM 18998 N N . LEU A 1 53 ? -4.702 5.297 7.236 1.00 0.00 31 LEU A N 15
ATOM 18999 C CA . LEU A 1 53 ? -4.585 6.688 7.698 1.00 0.00 31 LEU A CA 15
ATOM 19000 C C . LEU A 1 53 ? -5.744 7.034 8.655 1.00 0.00 31 LEU A C 15
ATOM 19001 O O . LEU A 1 53 ? -6.907 7.058 8.253 1.00 0.00 31 LEU A O 15
ATOM 19017 N N . GLY A 1 54 ? -5.393 7.244 9.932 1.00 0.00 32 GLY A N 15
ATOM 19018 C CA . GLY A 1 54 ? -6.344 7.638 10.974 1.00 0.00 32 GLY A CA 15
ATOM 19019 C C . GLY A 1 54 ? -6.815 6.476 11.840 1.00 0.00 32 GLY A C 15
ATOM 19020 O O . GLY A 1 54 ? -7.168 6.678 13.008 1.00 0.00 32 GLY A O 15
ATOM 19024 N N . ASN A 1 55 ? -6.844 5.254 11.271 1.00 0.00 33 ASN A N 15
ATOM 19025 C CA . ASN A 1 55 ? -7.288 4.044 11.999 1.00 0.00 33 ASN A CA 15
ATOM 19026 C C . ASN A 1 55 ? -6.107 3.387 12.727 1.00 0.00 33 ASN A C 15
ATOM 19027 O O . ASN A 1 55 ? -6.213 3.052 13.908 1.00 0.00 33 ASN A O 15
ATOM 19038 N N . ILE A 1 56 ? -4.972 3.211 12.017 1.00 0.00 34 ILE A N 15
ATOM 19039 C CA . ILE A 1 56 ? -3.750 2.638 12.604 1.00 0.00 34 ILE A CA 15
ATOM 19040 C C . ILE A 1 56 ? -3.082 3.723 13.471 1.00 0.00 34 ILE A C 15
ATOM 19041 O O . ILE A 1 56 ? -2.628 4.735 12.922 1.00 0.00 34 ILE A O 15
ATOM 19057 N N . PRO A 1 57 ? -2.979 3.527 14.824 1.00 0.00 35 PRO A N 15
ATOM 19058 C CA . PRO A 1 57 ? -2.469 4.571 15.739 1.00 0.00 35 PRO A CA 15
ATOM 19059 C C . PRO A 1 57 ? -0.936 4.745 15.656 1.00 0.00 35 PRO A C 15
ATOM 19060 O O . PRO A 1 57 ? -0.379 5.655 16.280 1.00 0.00 35 PRO A O 15
ATOM 19071 N N . GLU A 1 58 ? -0.267 3.876 14.867 1.00 0.00 36 GLU A N 15
ATOM 19072 C CA . GLU A 1 58 ? 1.201 3.888 14.704 1.00 0.00 36 GLU A CA 15
ATOM 19073 C C . GLU A 1 58 ? 1.595 4.429 13.320 1.00 0.00 36 GLU A C 15
ATOM 19074 O O . GLU A 1 58 ? 2.786 4.519 13.005 1.00 0.00 36 GLU A O 15
ATOM 19086 N N . LEU A 1 59 ? 0.589 4.792 12.493 1.00 0.00 37 LEU A N 15
ATOM 19087 C CA . LEU A 1 59 ? 0.830 5.312 11.140 1.00 0.00 37 LEU A CA 15
ATOM 19088 C C . LEU A 1 59 ? 0.849 6.853 11.176 1.00 0.00 37 LEU A C 15
ATOM 19089 O O . LEU A 1 59 ? -0.161 7.520 10.901 1.00 0.00 37 LEU A O 15
ATOM 19105 N N . ASP A 1 60 ? 2.001 7.403 11.594 1.00 0.00 38 ASP A N 15
ATOM 19106 C CA . ASP A 1 60 ? 2.261 8.856 11.638 1.00 0.00 38 ASP A CA 15
ATOM 19107 C C . ASP A 1 60 ? 3.009 9.307 10.357 1.00 0.00 38 ASP A C 15
ATOM 19108 O O . ASP A 1 60 ? 3.060 8.575 9.368 1.00 0.00 38 ASP A O 15
ATOM 19117 N N . SER A 1 61 ? 3.557 10.529 10.409 1.00 0.00 39 SER A N 15
ATOM 19118 C CA . SER A 1 61 ? 4.299 11.179 9.314 1.00 0.00 39 SER A CA 15
ATOM 19119 C C . SER A 1 61 ? 5.456 10.300 8.756 1.00 0.00 39 SER A C 15
ATOM 19120 O O . SER A 1 61 ? 5.382 9.766 7.634 1.00 0.00 39 SER A O 15
ATOM 19127 N N . MET A 1 62 ? 6.512 10.112 9.559 1.00 0.00 40 MET A N 15
ATOM 19128 C CA . MET A 1 62 ? 7.675 9.316 9.139 1.00 0.00 40 MET A CA 15
ATOM 19129 C C . MET A 1 62 ? 7.302 7.832 8.950 1.00 0.00 40 MET A C 15
ATOM 19130 O O . MET A 1 62 ? 7.960 7.115 8.194 1.00 0.00 40 MET A O 15
ATOM 19144 N N . ALA A 1 63 ? 6.225 7.394 9.629 1.00 0.00 41 ALA A N 15
ATOM 19145 C CA . ALA A 1 63 ? 5.691 6.033 9.490 1.00 0.00 41 ALA A CA 15
ATOM 19146 C C . ALA A 1 63 ? 5.115 5.766 8.082 1.00 0.00 41 ALA A C 15
ATOM 19147 O O . ALA A 1 63 ? 5.268 4.646 7.567 1.00 0.00 41 ALA A O 15
ATOM 19154 N N . VAL A 1 64 ? 4.459 6.789 7.446 1.00 0.00 42 VAL A N 15
ATOM 19155 C CA . VAL A 1 64 ? 3.969 6.641 6.050 1.00 0.00 42 VAL A CA 15
ATOM 19156 C C . VAL A 1 64 ? 5.161 6.524 5.098 1.00 0.00 42 VAL A C 15
ATOM 19157 O O . VAL A 1 64 ? 5.110 5.769 4.132 1.00 0.00 42 VAL A O 15
ATOM 19170 N N . VAL A 1 65 ? 6.249 7.256 5.408 1.00 0.00 43 VAL A N 15
ATOM 19171 C CA . VAL A 1 65 ? 7.486 7.216 4.583 1.00 0.00 43 VAL A CA 15
ATOM 19172 C C . VAL A 1 65 ? 8.131 5.814 4.634 1.00 0.00 43 VAL A C 15
ATOM 19173 O O . VAL A 1 65 ? 8.590 5.273 3.614 1.00 0.00 43 VAL A O 15
ATOM 19186 N N . ASN A 1 66 ? 8.129 5.246 5.849 1.00 0.00 44 ASN A N 15
ATOM 19187 C CA . ASN A 1 66 ? 8.671 3.909 6.128 1.00 0.00 44 ASN A CA 15
ATOM 19188 C C . ASN A 1 66 ? 7.925 2.809 5.353 1.00 0.00 44 ASN A C 15
ATOM 19189 O O . ASN A 1 66 ? 8.563 1.941 4.751 1.00 0.00 44 ASN A O 15
ATOM 19200 N N . VAL A 1 67 ? 6.579 2.844 5.373 1.00 0.00 45 VAL A N 15
ATOM 19201 C CA . VAL A 1 67 ? 5.759 1.834 4.667 1.00 0.00 45 VAL A CA 15
ATOM 19202 C C . VAL A 1 67 ? 5.852 1.994 3.137 1.00 0.00 45 VAL A C 15
ATOM 19203 O O . VAL A 1 67 ? 5.738 1.003 2.424 1.00 0.00 45 VAL A O 15
ATOM 19216 N N . ILE A 1 68 ? 6.086 3.238 2.653 1.00 0.00 46 ILE A N 15
ATOM 19217 C CA . ILE A 1 68 ? 6.365 3.498 1.217 1.00 0.00 46 ILE A CA 15
ATOM 19218 C C . ILE A 1 68 ? 7.618 2.707 0.789 1.00 0.00 46 ILE A C 15
ATOM 19219 O O . ILE A 1 68 ? 7.558 1.867 -0.120 1.00 0.00 46 ILE A O 15
ATOM 19235 N N . THR A 1 69 ? 8.717 2.951 1.533 1.00 0.00 47 THR A N 15
ATOM 19236 C CA . THR A 1 69 ? 10.033 2.330 1.300 1.00 0.00 47 THR A CA 15
ATOM 19237 C C . THR A 1 69 ? 9.934 0.790 1.358 1.00 0.00 47 THR A C 15
ATOM 19238 O O . THR A 1 69 ? 10.484 0.083 0.516 1.00 0.00 47 THR A O 15
ATOM 19249 N N . ALA A 1 70 ? 9.173 0.307 2.347 1.00 0.00 48 ALA A N 15
ATOM 19250 C CA . ALA A 1 70 ? 8.949 -1.126 2.577 1.00 0.00 48 ALA A CA 15
ATOM 19251 C C . ALA A 1 70 ? 8.167 -1.781 1.418 1.00 0.00 48 ALA A C 15
ATOM 19252 O O . ALA A 1 70 ? 8.478 -2.905 1.031 1.00 0.00 48 ALA A O 15
ATOM 19259 N N . LEU A 1 71 ? 7.165 -1.061 0.857 1.00 0.00 49 LEU A N 15
ATOM 19260 C CA . LEU A 1 71 ? 6.418 -1.518 -0.346 1.00 0.00 49 LEU A CA 15
ATOM 19261 C C . LEU A 1 71 ? 7.408 -1.770 -1.507 1.00 0.00 49 LEU A C 15
ATOM 19262 O O . LEU A 1 71 ? 7.388 -2.856 -2.131 1.00 0.00 49 LEU A O 15
ATOM 19278 N N . GLU A 1 72 ? 8.302 -0.769 -1.731 1.00 0.00 50 GLU A N 15
ATOM 19279 C CA . GLU A 1 72 ? 9.376 -0.832 -2.753 1.00 0.00 50 GLU A CA 15
ATOM 19280 C C . GLU A 1 72 ? 10.206 -2.127 -2.593 1.00 0.00 50 GLU A C 15
ATOM 19281 O O . GLU A 1 72 ? 10.384 -2.889 -3.547 1.00 0.00 50 GLU A O 15
ATOM 19293 N N . GLU A 1 73 ? 10.662 -2.365 -1.348 1.00 0.00 51 GLU A N 15
ATOM 19294 C CA . GLU A 1 73 ? 11.565 -3.480 -0.999 1.00 0.00 51 GLU A CA 15
ATOM 19295 C C . GLU A 1 73 ? 10.921 -4.862 -1.235 1.00 0.00 51 GLU A C 15
ATOM 19296 O O . GLU A 1 73 ? 11.436 -5.670 -2.020 1.00 0.00 51 GLU A O 15
ATOM 19308 N N . TYR A 1 74 ? 9.780 -5.103 -0.573 1.00 0.00 52 TYR A N 15
ATOM 19309 C CA . TYR A 1 74 ? 9.144 -6.434 -0.515 1.00 0.00 52 TYR A CA 15
ATOM 19310 C C . TYR A 1 74 ? 8.556 -6.877 -1.866 1.00 0.00 52 TYR A C 15
ATOM 19311 O O . TYR A 1 74 ? 8.585 -8.074 -2.184 1.00 0.00 52 TYR A O 15
ATOM 19329 N N . PHE A 1 75 ? 8.009 -5.926 -2.651 1.00 0.00 53 PHE A N 15
ATOM 19330 C CA . PHE A 1 75 ? 7.487 -6.232 -4.006 1.00 0.00 53 PHE A CA 15
ATOM 19331 C C . PHE A 1 75 ? 8.574 -6.075 -5.100 1.00 0.00 53 PHE A C 15
ATOM 19332 O O . PHE A 1 75 ? 8.353 -6.508 -6.245 1.00 0.00 53 PHE A O 15
ATOM 19349 N N . ASP A 1 76 ? 9.711 -5.431 -4.746 1.00 0.00 54 ASP A N 15
ATOM 19350 C CA . ASP A 1 76 ? 10.885 -5.258 -5.643 1.00 0.00 54 ASP A CA 15
ATOM 19351 C C . ASP A 1 76 ? 10.532 -4.390 -6.870 1.00 0.00 54 ASP A C 15
ATOM 19352 O O . ASP A 1 76 ? 10.837 -4.736 -8.018 1.00 0.00 54 ASP A O 15
ATOM 19361 N N . PHE A 1 77 ? 9.903 -3.242 -6.593 1.00 0.00 55 PHE A N 15
ATOM 19362 C CA . PHE A 1 77 ? 9.502 -2.257 -7.619 1.00 0.00 55 PHE A CA 15
ATOM 19363 C C . PHE A 1 77 ? 9.680 -0.838 -7.051 1.00 0.00 55 PHE A C 15
ATOM 19364 O O . PHE A 1 77 ? 10.289 -0.660 -5.985 1.00 0.00 55 PHE A O 15
ATOM 19381 N N . SER A 1 78 ? 9.160 0.164 -7.768 1.00 0.00 56 SER A N 15
ATOM 19382 C CA . SER A 1 78 ? 9.110 1.541 -7.288 1.00 0.00 56 SER A CA 15
ATOM 19383 C C . SER A 1 78 ? 7.754 2.187 -7.630 1.00 0.00 56 SER A C 15
ATOM 19384 O O . SER A 1 78 ? 7.269 2.078 -8.764 1.00 0.00 56 SER A O 15
ATOM 19392 N N . VAL A 1 79 ? 7.136 2.822 -6.621 1.00 0.00 57 VAL A N 15
ATOM 19393 C CA . VAL A 1 79 ? 5.976 3.703 -6.799 1.00 0.00 57 VAL A CA 15
ATOM 19394 C C . VAL A 1 79 ? 6.514 5.128 -7.004 1.00 0.00 57 VAL A C 15
ATOM 19395 O O . VAL A 1 79 ? 7.363 5.589 -6.227 1.00 0.00 57 VAL A O 15
ATOM 19408 N N . ASP A 1 80 ? 6.042 5.811 -8.051 1.00 0.00 58 ASP A N 15
ATOM 19409 C CA . ASP A 1 80 ? 6.478 7.190 -8.355 1.00 0.00 58 ASP A CA 15
ATOM 19410 C C . ASP A 1 80 ? 5.827 8.183 -7.364 1.00 0.00 58 ASP A C 15
ATOM 19411 O O . ASP A 1 80 ? 4.712 7.952 -6.912 1.00 0.00 58 ASP A O 15
ATOM 19420 N N . ASP A 1 81 ? 6.519 9.284 -7.035 1.00 0.00 59 ASP A N 15
ATOM 19421 C CA . ASP A 1 81 ? 6.050 10.246 -6.006 1.00 0.00 59 ASP A CA 15
ATOM 19422 C C . ASP A 1 81 ? 4.746 10.969 -6.444 1.00 0.00 59 ASP A C 15
ATOM 19423 O O . ASP A 1 81 ? 3.909 11.330 -5.601 1.00 0.00 59 ASP A O 15
ATOM 19432 N N . ASP A 1 82 ? 4.565 11.117 -7.774 1.00 0.00 60 ASP A N 15
ATOM 19433 C CA . ASP A 1 82 ? 3.387 11.785 -8.374 1.00 0.00 60 ASP A CA 15
ATOM 19434 C C . ASP A 1 82 ? 2.111 10.931 -8.194 1.00 0.00 60 ASP A C 15
ATOM 19435 O O . ASP A 1 82 ? 1.012 11.478 -8.086 1.00 0.00 60 ASP A O 15
ATOM 19444 N N . GLU A 1 83 ? 2.271 9.594 -8.131 1.00 0.00 61 GLU A N 15
ATOM 19445 C CA . GLU A 1 83 ? 1.126 8.655 -7.975 1.00 0.00 61 GLU A CA 15
ATOM 19446 C C . GLU A 1 83 ? 0.895 8.309 -6.485 1.00 0.00 61 GLU A C 15
ATOM 19447 O O . GLU A 1 83 ? -0.151 7.746 -6.134 1.00 0.00 61 GLU A O 15
ATOM 19459 N N . ILE A 1 84 ? 1.877 8.644 -5.613 1.00 0.00 62 ILE A N 15
ATOM 19460 C CA . ILE A 1 84 ? 1.716 8.515 -4.149 1.00 0.00 62 ILE A CA 15
ATOM 19461 C C . ILE A 1 84 ? 0.826 9.657 -3.624 1.00 0.00 62 ILE A C 15
ATOM 19462 O O . ILE A 1 84 ? 1.241 10.820 -3.606 1.00 0.00 62 ILE A O 15
ATOM 19478 N N . SER A 1 85 ? -0.405 9.318 -3.241 1.00 0.00 63 SER A N 15
ATOM 19479 C CA . SER A 1 85 ? -1.343 10.239 -2.594 1.00 0.00 63 SER A CA 15
ATOM 19480 C C . SER A 1 85 ? -1.642 9.753 -1.164 1.00 0.00 63 SER A C 15
ATOM 19481 O O . SER A 1 85 ? -1.305 8.619 -0.792 1.00 0.00 63 SER A O 15
ATOM 19489 N N . ALA A 1 86 ? -2.270 10.624 -0.363 1.00 0.00 64 ALA A N 15
ATOM 19490 C CA . ALA A 1 86 ? -2.907 10.221 0.906 1.00 0.00 64 ALA A CA 15
ATOM 19491 C C . ALA A 1 86 ? -4.089 9.277 0.600 1.00 0.00 64 ALA A C 15
ATOM 19492 O O . ALA A 1 86 ? -4.376 8.341 1.348 1.00 0.00 64 ALA A O 15
ATOM 19499 N N . GLN A 1 87 ? -4.718 9.522 -0.569 1.00 0.00 65 GLN A N 15
ATOM 19500 C CA . GLN A 1 87 ? -5.831 8.716 -1.097 1.00 0.00 65 GLN A CA 15
ATOM 19501 C C . GLN A 1 87 ? -5.347 7.329 -1.575 1.00 0.00 65 GLN A C 15
ATOM 19502 O O . GLN A 1 87 ? -6.161 6.459 -1.885 1.00 0.00 65 GLN A O 15
ATOM 19516 N N . THR A 1 88 ? -4.019 7.140 -1.663 1.00 0.00 66 THR A N 15
ATOM 19517 C CA . THR A 1 88 ? -3.418 5.828 -1.916 1.00 0.00 66 THR A CA 15
ATOM 19518 C C . THR A 1 88 ? -3.401 5.018 -0.601 1.00 0.00 66 THR A C 15
ATOM 19519 O O . THR A 1 88 ? -3.720 3.834 -0.598 1.00 0.00 66 THR A O 15
ATOM 19530 N N . PHE A 1 89 ? -3.062 5.698 0.521 1.00 0.00 67 PHE A N 15
ATOM 19531 C CA . PHE A 1 89 ? -2.875 5.056 1.852 1.00 0.00 67 PHE A CA 15
ATOM 19532 C C . PHE A 1 89 ? -4.108 5.195 2.768 1.00 0.00 67 PHE A C 15
ATOM 19533 O O . PHE A 1 89 ? -4.027 4.901 3.971 1.00 0.00 67 PHE A O 15
ATOM 19550 N N . GLU A 1 90 ? -5.238 5.630 2.195 1.00 0.00 68 GLU A N 15
ATOM 19551 C CA . GLU A 1 90 ? -6.513 5.783 2.928 1.00 0.00 68 GLU A CA 15
ATOM 19552 C C . GLU A 1 90 ? -7.010 4.435 3.501 1.00 0.00 68 GLU A C 15
ATOM 19553 O O . GLU A 1 90 ? -7.427 4.365 4.654 1.00 0.00 68 GLU A O 15
ATOM 19565 N N . THR A 1 91 ? -6.947 3.375 2.684 1.00 0.00 69 THR A N 15
ATOM 19566 C CA . THR A 1 91 ? -7.394 2.023 3.064 1.00 0.00 69 THR A CA 15
ATOM 19567 C C . THR A 1 91 ? -6.537 0.960 2.354 1.00 0.00 69 THR A C 15
ATOM 19568 O O . THR A 1 91 ? -5.922 1.243 1.310 1.00 0.00 69 THR A O 15
ATOM 19579 N N . LEU A 1 92 ? -6.522 -0.270 2.925 1.00 0.00 70 LEU A N 15
ATOM 19580 C CA . LEU A 1 92 ? -5.728 -1.404 2.404 1.00 0.00 70 LEU A CA 15
ATOM 19581 C C . LEU A 1 92 ? -6.092 -1.721 0.939 1.00 0.00 70 LEU A C 15
ATOM 19582 O O . LEU A 1 92 ? -5.221 -2.092 0.135 1.00 0.00 70 LEU A O 15
ATOM 19598 N N . GLY A 1 93 ? -7.394 -1.560 0.623 1.00 0.00 71 GLY A N 15
ATOM 19599 C CA . GLY A 1 93 ? -7.920 -1.789 -0.721 1.00 0.00 71 GLY A CA 15
ATOM 19600 C C . GLY A 1 93 ? -7.253 -0.905 -1.766 1.00 0.00 71 GLY A C 15
ATOM 19601 O O . GLY A 1 93 ? -6.900 -1.379 -2.847 1.00 0.00 71 GLY A O 15
ATOM 19605 N N . SER A 1 94 ? -7.043 0.376 -1.413 1.00 0.00 72 SER A N 15
ATOM 19606 C CA . SER A 1 94 ? -6.418 1.369 -2.305 1.00 0.00 72 SER A CA 15
ATOM 19607 C C . SER A 1 94 ? -4.959 0.992 -2.634 1.00 0.00 72 SER A C 15
ATOM 19608 O O . SER A 1 94 ? -4.575 0.997 -3.811 1.00 0.00 72 SER A O 15
ATOM 19616 N N . LEU A 1 95 ? -4.161 0.628 -1.594 1.00 0.00 73 LEU A N 15
ATOM 19617 C CA . LEU A 1 95 ? -2.758 0.174 -1.790 1.00 0.00 73 LEU A CA 15
ATOM 19618 C C . LEU A 1 95 ? -2.719 -1.032 -2.723 1.00 0.00 73 LEU A C 15
ATOM 19619 O O . LEU A 1 95 ? -1.890 -1.093 -3.636 1.00 0.00 73 LEU A O 15
ATOM 19635 N N . ALA A 1 96 ? -3.640 -1.973 -2.459 1.00 0.00 74 ALA A N 15
ATOM 19636 C CA . ALA A 1 96 ? -3.760 -3.214 -3.207 1.00 0.00 74 ALA A CA 15
ATOM 19637 C C . ALA A 1 96 ? -4.004 -2.935 -4.692 1.00 0.00 74 ALA A C 15
ATOM 19638 O O . ALA A 1 96 ? -3.330 -3.521 -5.516 1.00 0.00 74 ALA A O 15
ATOM 19645 N N . LEU A 1 97 ? -4.918 -1.982 -5.000 1.00 0.00 75 LEU A N 15
ATOM 19646 C CA . LEU A 1 97 ? -5.228 -1.569 -6.396 1.00 0.00 75 LEU A CA 15
ATOM 19647 C C . LEU A 1 97 ? -3.959 -1.048 -7.104 1.00 0.00 75 LEU A C 15
ATOM 19648 O O . LEU A 1 97 ? -3.617 -1.509 -8.207 1.00 0.00 75 LEU A O 15
ATOM 19664 N N . PHE A 1 98 ? -3.256 -0.102 -6.444 1.00 0.00 76 PHE A N 15
ATOM 19665 C CA . PHE A 1 98 ? -2.029 0.513 -6.990 1.00 0.00 76 PHE A CA 15
ATOM 19666 C C . PHE A 1 98 ? -0.980 -0.558 -7.334 1.00 0.00 76 PHE A C 15
ATOM 19667 O O . PHE A 1 98 ? -0.563 -0.665 -8.488 1.00 0.00 76 PHE A O 15
ATOM 19684 N N . VAL A 1 99 ? -0.632 -1.390 -6.342 1.00 0.00 77 VAL A N 15
ATOM 19685 C CA . VAL A 1 99 ? 0.391 -2.440 -6.495 1.00 0.00 77 VAL A CA 15
ATOM 19686 C C . VAL A 1 99 ? -0.072 -3.556 -7.462 1.00 0.00 77 VAL A C 15
ATOM 19687 O O . VAL A 1 99 ? 0.775 -4.240 -8.045 1.00 0.00 77 VAL A O 15
ATOM 19700 N N . GLU A 1 100 ? -1.412 -3.755 -7.627 1.00 0.00 78 GLU A N 15
ATOM 19701 C CA . GLU A 1 100 ? -1.943 -4.643 -8.690 1.00 0.00 78 GLU A CA 15
ATOM 19702 C C . GLU A 1 100 ? -1.419 -4.159 -10.042 1.00 0.00 78 GLU A C 15
ATOM 19703 O O . GLU A 1 100 ? -0.712 -4.891 -10.726 1.00 0.00 78 GLU A O 15
ATOM 19715 N N . HIS A 1 101 ? -1.706 -2.876 -10.351 1.00 0.00 79 HIS A N 15
ATOM 19716 C CA . HIS A 1 101 ? -1.376 -2.273 -11.654 1.00 0.00 79 HIS A CA 15
ATOM 19717 C C . HIS A 1 101 ? 0.139 -2.315 -11.922 1.00 0.00 79 HIS A C 15
ATOM 19718 O O . HIS A 1 101 ? 0.571 -2.758 -12.993 1.00 0.00 79 HIS A O 15
ATOM 19733 N N . LYS A 1 102 ? 0.917 -1.924 -10.899 1.00 0.00 80 LYS A N 15
ATOM 19734 C CA . LYS A 1 102 ? 2.388 -1.821 -10.963 1.00 0.00 80 LYS A CA 15
ATOM 19735 C C . LYS A 1 102 ? 3.045 -3.161 -11.343 1.00 0.00 80 LYS A C 15
ATOM 19736 O O . LYS A 1 102 ? 3.788 -3.251 -12.328 1.00 0.00 80 LYS A O 15
ATOM 19755 N N . LEU A 1 103 ? 2.737 -4.197 -10.554 1.00 0.00 81 LEU A N 15
ATOM 19756 C CA . LEU A 1 103 ? 3.341 -5.536 -10.709 1.00 0.00 81 LEU A CA 15
ATOM 19757 C C . LEU A 1 103 ? 2.700 -6.327 -11.878 1.00 0.00 81 LEU A C 15
ATOM 19758 O O . LEU A 1 103 ? 3.257 -7.344 -12.307 1.00 0.00 81 LEU A O 15
ATOM 19774 N N . SER A 1 104 ? 1.542 -5.862 -12.398 1.00 0.00 82 SER A N 15
ATOM 19775 C CA . SER A 1 104 ? 0.918 -6.451 -13.606 1.00 0.00 82 SER A CA 15
ATOM 19776 C C . SER A 1 104 ? 1.618 -5.970 -14.894 1.00 0.00 82 SER A C 15
ATOM 19777 O O . SER A 1 104 ? 1.495 -6.618 -15.935 1.00 0.00 82 SER A O 15
ATOM 19785 N N . HIS A 1 105 ? 2.341 -4.833 -14.810 1.00 0.00 83 HIS A N 15
ATOM 19786 C CA . HIS A 1 105 ? 3.144 -4.312 -15.935 1.00 0.00 83 HIS A CA 15
ATOM 19787 C C . HIS A 1 105 ? 4.389 -5.213 -16.146 1.00 0.00 83 HIS A C 15
ATOM 19788 O O . HIS A 1 105 ? 4.392 -6.031 -17.085 1.00 0.00 83 HIS A O 15
ATOM 19846 N N . MET A 1 23 ? -8.460 -8.808 -3.880 1.00 0.00 1 MET A N 16
ATOM 19847 C CA . MET A 1 23 ? -7.259 -8.108 -4.382 1.00 0.00 1 MET A CA 16
ATOM 19848 C C . MET A 1 23 ? -6.036 -8.736 -3.700 1.00 0.00 1 MET A C 16
ATOM 19849 O O . MET A 1 23 ? -5.713 -8.349 -2.587 1.00 0.00 1 MET A O 16
ATOM 19863 N N . GLN A 1 24 ? -5.369 -9.689 -4.386 1.00 0.00 2 GLN A N 16
ATOM 19864 C CA . GLN A 1 24 ? -4.399 -10.630 -3.771 1.00 0.00 2 GLN A CA 16
ATOM 19865 C C . GLN A 1 24 ? -3.266 -9.928 -3.000 1.00 0.00 2 GLN A C 16
ATOM 19866 O O . GLN A 1 24 ? -2.853 -10.398 -1.934 1.00 0.00 2 GLN A O 16
ATOM 19880 N N . HIS A 1 25 ? -2.803 -8.776 -3.525 1.00 0.00 3 HIS A N 16
ATOM 19881 C CA . HIS A 1 25 ? -1.642 -8.061 -2.991 1.00 0.00 3 HIS A CA 16
ATOM 19882 C C . HIS A 1 25 ? -1.950 -7.353 -1.666 1.00 0.00 3 HIS A C 16
ATOM 19883 O O . HIS A 1 25 ? -1.018 -6.890 -1.023 1.00 0.00 3 HIS A O 16
ATOM 19898 N N . LEU A 1 26 ? -3.246 -7.299 -1.257 1.00 0.00 4 LEU A N 16
ATOM 19899 C CA . LEU A 1 26 ? -3.659 -6.759 0.065 1.00 0.00 4 LEU A CA 16
ATOM 19900 C C . LEU A 1 26 ? -2.902 -7.485 1.196 1.00 0.00 4 LEU A C 16
ATOM 19901 O O . LEU A 1 26 ? -2.581 -6.889 2.216 1.00 0.00 4 LEU A O 16
ATOM 19917 N N . GLU A 1 27 ? -2.614 -8.783 0.944 1.00 0.00 5 GLU A N 16
ATOM 19918 C CA . GLU A 1 27 ? -1.972 -9.689 1.892 1.00 0.00 5 GLU A CA 16
ATOM 19919 C C . GLU A 1 27 ? -0.514 -9.282 2.160 1.00 0.00 5 GLU A C 16
ATOM 19920 O O . GLU A 1 27 ? -0.111 -9.125 3.315 1.00 0.00 5 GLU A O 16
ATOM 19932 N N . ALA A 1 28 ? 0.263 -9.103 1.083 1.00 0.00 6 ALA A N 16
ATOM 19933 C CA . ALA A 1 28 ? 1.685 -8.736 1.189 1.00 0.00 6 ALA A CA 16
ATOM 19934 C C . ALA A 1 28 ? 1.849 -7.302 1.708 1.00 0.00 6 ALA A C 16
ATOM 19935 O O . ALA A 1 28 ? 2.763 -7.030 2.485 1.00 0.00 6 ALA A O 16
ATOM 19942 N N . VAL A 1 29 ? 0.919 -6.405 1.316 1.00 0.00 7 VAL A N 16
ATOM 19943 C CA . VAL A 1 29 ? 0.930 -5.007 1.765 1.00 0.00 7 VAL A CA 16
ATOM 19944 C C . VAL A 1 29 ? 0.660 -4.928 3.289 1.00 0.00 7 VAL A C 16
ATOM 19945 O O . VAL A 1 29 ? 1.394 -4.257 4.003 1.00 0.00 7 VAL A O 16
ATOM 19958 N N . ARG A 1 30 ? -0.376 -5.656 3.772 1.00 0.00 8 ARG A N 16
ATOM 19959 C CA . ARG A 1 30 ? -0.770 -5.638 5.208 1.00 0.00 8 ARG A CA 16
ATOM 19960 C C . ARG A 1 30 ? 0.288 -6.341 6.061 1.00 0.00 8 ARG A C 16
ATOM 19961 O O . ARG A 1 30 ? 0.460 -6.020 7.240 1.00 0.00 8 ARG A O 16
ATOM 19982 N N . ASN A 1 31 ? 1.004 -7.288 5.426 1.00 0.00 9 ASN A N 16
ATOM 19983 C CA . ASN A 1 31 ? 2.155 -7.968 6.019 1.00 0.00 9 ASN A CA 16
ATOM 19984 C C . ASN A 1 31 ? 3.251 -6.931 6.332 1.00 0.00 9 ASN A C 16
ATOM 19985 O O . ASN A 1 31 ? 3.793 -6.907 7.438 1.00 0.00 9 ASN A O 16
ATOM 19996 N N . ILE A 1 32 ? 3.496 -6.045 5.344 1.00 0.00 10 ILE A N 16
ATOM 19997 C CA . ILE A 1 32 ? 4.459 -4.924 5.440 1.00 0.00 10 ILE A CA 16
ATOM 19998 C C . ILE A 1 32 ? 4.034 -3.904 6.516 1.00 0.00 10 ILE A C 16
ATOM 19999 O O . ILE A 1 32 ? 4.853 -3.485 7.322 1.00 0.00 10 ILE A O 16
ATOM 20015 N N . LEU A 1 33 ? 2.747 -3.522 6.513 1.00 0.00 11 LEU A N 16
ATOM 20016 C CA . LEU A 1 33 ? 2.193 -2.516 7.453 1.00 0.00 11 LEU A CA 16
ATOM 20017 C C . LEU A 1 33 ? 2.329 -2.989 8.906 1.00 0.00 11 LEU A C 16
ATOM 20018 O O . LEU A 1 33 ? 2.709 -2.223 9.797 1.00 0.00 11 LEU A O 16
ATOM 20034 N N . GLY A 1 34 ? 2.023 -4.274 9.120 1.00 0.00 12 GLY A N 16
ATOM 20035 C CA . GLY A 1 34 ? 2.162 -4.891 10.424 1.00 0.00 12 GLY A CA 16
ATOM 20036 C C . GLY A 1 34 ? 3.595 -5.228 10.770 1.00 0.00 12 GLY A C 16
ATOM 20037 O O . GLY A 1 34 ? 3.906 -5.440 11.926 1.00 0.00 12 GLY A O 16
ATOM 20041 N N . ASP A 1 35 ? 4.464 -5.302 9.755 1.00 0.00 13 ASP A N 16
ATOM 20042 C CA . ASP A 1 35 ? 5.911 -5.518 9.944 1.00 0.00 13 ASP A CA 16
ATOM 20043 C C . ASP A 1 35 ? 6.580 -4.228 10.448 1.00 0.00 13 ASP A C 16
ATOM 20044 O O . ASP A 1 35 ? 7.421 -4.259 11.345 1.00 0.00 13 ASP A O 16
ATOM 20053 N N . VAL A 1 36 ? 6.174 -3.094 9.857 1.00 0.00 14 VAL A N 16
ATOM 20054 C CA . VAL A 1 36 ? 6.804 -1.788 10.096 1.00 0.00 14 VAL A CA 16
ATOM 20055 C C . VAL A 1 36 ? 6.251 -1.126 11.374 1.00 0.00 14 VAL A C 16
ATOM 20056 O O . VAL A 1 36 ? 7.023 -0.624 12.197 1.00 0.00 14 VAL A O 16
ATOM 20069 N N . LEU A 1 37 ? 4.912 -1.132 11.536 1.00 0.00 15 LEU A N 16
ATOM 20070 C CA . LEU A 1 37 ? 4.235 -0.486 12.693 1.00 0.00 15 LEU A CA 16
ATOM 20071 C C . LEU A 1 37 ? 3.866 -1.508 13.792 1.00 0.00 15 LEU A C 16
ATOM 20072 O O . LEU A 1 37 ? 3.259 -1.127 14.800 1.00 0.00 15 LEU A O 16
ATOM 20088 N N . ASN A 1 38 ? 4.219 -2.794 13.564 1.00 0.00 16 ASN A N 16
ATOM 20089 C CA . ASN A 1 38 ? 4.090 -3.887 14.540 1.00 0.00 16 ASN A CA 16
ATOM 20090 C C . ASN A 1 38 ? 2.616 -4.086 14.973 1.00 0.00 16 ASN A C 16
ATOM 20091 O O . ASN A 1 38 ? 2.246 -3.850 16.130 1.00 0.00 16 ASN A O 16
ATOM 20102 N N . LEU A 1 39 ? 1.766 -4.458 13.995 1.00 0.00 17 LEU A N 16
ATOM 20103 C CA . LEU A 1 39 ? 0.328 -4.741 14.230 1.00 0.00 17 LEU A CA 16
ATOM 20104 C C . LEU A 1 39 ? 0.134 -6.171 14.775 1.00 0.00 17 LEU A C 16
ATOM 20105 O O . LEU A 1 39 ? -0.832 -6.427 15.499 1.00 0.00 17 LEU A O 16
ATOM 20121 N N . GLY A 1 40 ? 1.043 -7.090 14.393 1.00 0.00 18 GLY A N 16
ATOM 20122 C CA . GLY A 1 40 ? 1.032 -8.470 14.890 1.00 0.00 18 GLY A CA 16
ATOM 20123 C C . GLY A 1 40 ? -0.106 -9.292 14.294 1.00 0.00 18 GLY A C 16
ATOM 20124 O O . GLY A 1 40 ? -0.050 -9.657 13.122 1.00 0.00 18 GLY A O 16
ATOM 20128 N N . GLU A 1 41 ? -1.145 -9.561 15.102 1.00 0.00 19 GLU A N 16
ATOM 20129 C CA . GLU A 1 41 ? -2.360 -10.273 14.651 1.00 0.00 19 GLU A CA 16
ATOM 20130 C C . GLU A 1 41 ? -3.317 -9.304 13.940 1.00 0.00 19 GLU A C 16
ATOM 20131 O O . GLU A 1 41 ? -4.112 -9.725 13.095 1.00 0.00 19 GLU A O 16
ATOM 20143 N N . ARG A 1 42 ? -3.196 -7.992 14.269 1.00 0.00 20 ARG A N 16
ATOM 20144 C CA . ARG A 1 42 ? -4.097 -6.935 13.765 1.00 0.00 20 ARG A CA 16
ATOM 20145 C C . ARG A 1 42 ? -3.937 -6.802 12.235 1.00 0.00 20 ARG A C 16
ATOM 20146 O O . ARG A 1 42 ? -4.923 -6.600 11.523 1.00 0.00 20 ARG A O 16
ATOM 20167 N N . LYS A 1 43 ? -2.692 -6.994 11.748 1.00 0.00 21 LYS A N 16
ATOM 20168 C CA . LYS A 1 43 ? -2.370 -6.890 10.309 1.00 0.00 21 LYS A CA 16
ATOM 20169 C C . LYS A 1 43 ? -3.035 -8.012 9.500 1.00 0.00 21 LYS A C 16
ATOM 20170 O O . LYS A 1 43 ? -3.232 -7.876 8.300 1.00 0.00 21 LYS A O 16
ATOM 20189 N N . HIS A 1 44 ? -3.361 -9.129 10.169 1.00 0.00 22 HIS A N 16
ATOM 20190 C CA . HIS A 1 44 ? -3.960 -10.299 9.513 1.00 0.00 22 HIS A CA 16
ATOM 20191 C C . HIS A 1 44 ? -5.487 -10.257 9.619 1.00 0.00 22 HIS A C 16
ATOM 20192 O O . HIS A 1 44 ? -6.182 -10.506 8.638 1.00 0.00 22 HIS A O 16
ATOM 20207 N N . THR A 1 45 ? -5.994 -9.891 10.812 1.00 0.00 23 THR A N 16
ATOM 20208 C CA . THR A 1 45 ? -7.441 -9.952 11.141 1.00 0.00 23 THR A CA 16
ATOM 20209 C C . THR A 1 45 ? -8.248 -8.805 10.477 1.00 0.00 23 THR A C 16
ATOM 20210 O O . THR A 1 45 ? -9.459 -8.690 10.688 1.00 0.00 23 THR A O 16
ATOM 20221 N N . LEU A 1 46 ? -7.577 -7.982 9.651 1.00 0.00 24 LEU A N 16
ATOM 20222 C CA . LEU A 1 46 ? -8.224 -6.922 8.853 1.00 0.00 24 LEU A CA 16
ATOM 20223 C C . LEU A 1 46 ? -8.521 -7.420 7.417 1.00 0.00 24 LEU A C 16
ATOM 20224 O O . LEU A 1 46 ? -8.207 -8.563 7.064 1.00 0.00 24 LEU A O 16
ATOM 20240 N N . THR A 1 47 ? -9.109 -6.531 6.596 1.00 0.00 25 THR A N 16
ATOM 20241 C CA . THR A 1 47 ? -9.365 -6.759 5.159 1.00 0.00 25 THR A CA 16
ATOM 20242 C C . THR A 1 47 ? -8.910 -5.518 4.361 1.00 0.00 25 THR A C 16
ATOM 20243 O O . THR A 1 47 ? -8.295 -4.604 4.923 1.00 0.00 25 THR A O 16
ATOM 20254 N N . ALA A 1 48 ? -9.226 -5.491 3.051 1.00 0.00 26 ALA A N 16
ATOM 20255 C CA . ALA A 1 48 ? -9.016 -4.307 2.184 1.00 0.00 26 ALA A CA 16
ATOM 20256 C C . ALA A 1 48 ? -9.846 -3.093 2.662 1.00 0.00 26 ALA A C 16
ATOM 20257 O O . ALA A 1 48 ? -9.495 -1.936 2.391 1.00 0.00 26 ALA A O 16
ATOM 20264 N N . SER A 1 49 ? -10.931 -3.390 3.407 1.00 0.00 27 SER A N 16
ATOM 20265 C CA . SER A 1 49 ? -11.845 -2.380 3.971 1.00 0.00 27 SER A CA 16
ATOM 20266 C C . SER A 1 49 ? -11.232 -1.665 5.200 1.00 0.00 27 SER A C 16
ATOM 20267 O O . SER A 1 49 ? -11.839 -0.730 5.733 1.00 0.00 27 SER A O 16
ATOM 20275 N N . SER A 1 50 ? -10.040 -2.116 5.653 1.00 0.00 28 SER A N 16
ATOM 20276 C CA . SER A 1 50 ? -9.326 -1.496 6.783 1.00 0.00 28 SER A CA 16
ATOM 20277 C C . SER A 1 50 ? -8.766 -0.124 6.383 1.00 0.00 28 SER A C 16
ATOM 20278 O O . SER A 1 50 ? -8.101 -0.001 5.350 1.00 0.00 28 SER A O 16
ATOM 20286 N N . VAL A 1 51 ? -9.032 0.888 7.220 1.00 0.00 29 VAL A N 16
ATOM 20287 C CA . VAL A 1 51 ? -8.503 2.247 7.042 1.00 0.00 29 VAL A CA 16
ATOM 20288 C C . VAL A 1 51 ? -7.121 2.318 7.722 1.00 0.00 29 VAL A C 16
ATOM 20289 O O . VAL A 1 51 ? -6.931 1.748 8.807 1.00 0.00 29 VAL A O 16
ATOM 20302 N N . LEU A 1 52 ? -6.150 2.980 7.071 1.00 0.00 30 LEU A N 16
ATOM 20303 C CA . LEU A 1 52 ? -4.755 3.030 7.549 1.00 0.00 30 LEU A CA 16
ATOM 20304 C C . LEU A 1 52 ? -4.421 4.400 8.150 1.00 0.00 30 LEU A C 16
ATOM 20305 O O . LEU A 1 52 ? -4.253 4.509 9.372 1.00 0.00 30 LEU A O 16
ATOM 20321 N N . LEU A 1 53 ? -4.304 5.432 7.280 1.00 0.00 31 LEU A N 16
ATOM 20322 C CA . LEU A 1 53 ? -4.030 6.816 7.702 1.00 0.00 31 LEU A CA 16
ATOM 20323 C C . LEU A 1 53 ? -5.051 7.285 8.750 1.00 0.00 31 LEU A C 16
ATOM 20324 O O . LEU A 1 53 ? -6.260 7.272 8.491 1.00 0.00 31 LEU A O 16
ATOM 20340 N N . GLY A 1 54 ? -4.544 7.624 9.945 1.00 0.00 32 GLY A N 16
ATOM 20341 C CA . GLY A 1 54 ? -5.364 8.150 11.039 1.00 0.00 32 GLY A CA 16
ATOM 20342 C C . GLY A 1 54 ? -5.972 7.063 11.916 1.00 0.00 32 GLY A C 16
ATOM 20343 O O . GLY A 1 54 ? -6.003 7.199 13.145 1.00 0.00 32 GLY A O 16
ATOM 20347 N N . ASN A 1 55 ? -6.461 5.987 11.274 1.00 0.00 33 ASN A N 16
ATOM 20348 C CA . ASN A 1 55 ? -7.175 4.887 11.949 1.00 0.00 33 ASN A CA 16
ATOM 20349 C C . ASN A 1 55 ? -6.212 4.027 12.778 1.00 0.00 33 ASN A C 16
ATOM 20350 O O . ASN A 1 55 ? -6.488 3.732 13.950 1.00 0.00 33 ASN A O 16
ATOM 20361 N N . ILE A 1 56 ? -5.087 3.626 12.153 1.00 0.00 34 ILE A N 16
ATOM 20362 C CA . ILE A 1 56 ? -4.027 2.880 12.838 1.00 0.00 34 ILE A CA 16
ATOM 20363 C C . ILE A 1 56 ? -3.272 3.861 13.762 1.00 0.00 34 ILE A C 16
ATOM 20364 O O . ILE A 1 56 ? -2.651 4.811 13.263 1.00 0.00 34 ILE A O 16
ATOM 20380 N N . PRO A 1 57 ? -3.299 3.645 15.114 1.00 0.00 35 PRO A N 16
ATOM 20381 C CA . PRO A 1 57 ? -2.696 4.585 16.090 1.00 0.00 35 PRO A CA 16
ATOM 20382 C C . PRO A 1 57 ? -1.154 4.529 16.116 1.00 0.00 35 PRO A C 16
ATOM 20383 O O . PRO A 1 57 ? -0.517 5.263 16.878 1.00 0.00 35 PRO A O 16
ATOM 20394 N N . GLU A 1 58 ? -0.566 3.653 15.275 1.00 0.00 36 GLU A N 16
ATOM 20395 C CA . GLU A 1 58 ? 0.891 3.492 15.144 1.00 0.00 36 GLU A CA 16
ATOM 20396 C C . GLU A 1 58 ? 1.380 4.074 13.806 1.00 0.00 36 GLU A C 16
ATOM 20397 O O . GLU A 1 58 ? 2.581 4.098 13.547 1.00 0.00 36 GLU A O 16
ATOM 20409 N N . LEU A 1 59 ? 0.449 4.572 12.971 1.00 0.00 37 LEU A N 16
ATOM 20410 C CA . LEU A 1 59 ? 0.775 5.065 11.622 1.00 0.00 37 LEU A CA 16
ATOM 20411 C C . LEU A 1 59 ? 0.712 6.604 11.626 1.00 0.00 37 LEU A C 16
ATOM 20412 O O . LEU A 1 59 ? -0.376 7.182 11.626 1.00 0.00 37 LEU A O 16
ATOM 20428 N N . ASP A 1 60 ? 1.892 7.250 11.665 1.00 0.00 38 ASP A N 16
ATOM 20429 C CA . ASP A 1 60 ? 2.044 8.721 11.613 1.00 0.00 38 ASP A CA 16
ATOM 20430 C C . ASP A 1 60 ? 2.727 9.153 10.286 1.00 0.00 38 ASP A C 16
ATOM 20431 O O . ASP A 1 60 ? 2.795 8.378 9.334 1.00 0.00 38 ASP A O 16
ATOM 20440 N N . SER A 1 61 ? 3.203 10.410 10.275 1.00 0.00 39 SER A N 16
ATOM 20441 C CA . SER A 1 61 ? 4.037 11.029 9.223 1.00 0.00 39 SER A CA 16
ATOM 20442 C C . SER A 1 61 ? 5.206 10.111 8.744 1.00 0.00 39 SER A C 16
ATOM 20443 O O . SER A 1 61 ? 5.208 9.592 7.610 1.00 0.00 39 SER A O 16
ATOM 20450 N N . MET A 1 62 ? 6.180 9.874 9.639 1.00 0.00 40 MET A N 16
ATOM 20451 C CA . MET A 1 62 ? 7.362 9.046 9.325 1.00 0.00 40 MET A CA 16
ATOM 20452 C C . MET A 1 62 ? 6.977 7.593 8.990 1.00 0.00 40 MET A C 16
ATOM 20453 O O . MET A 1 62 ? 7.700 6.916 8.263 1.00 0.00 40 MET A O 16
ATOM 20467 N N . ALA A 1 63 ? 5.831 7.140 9.520 1.00 0.00 41 ALA A N 16
ATOM 20468 C CA . ALA A 1 63 ? 5.280 5.813 9.214 1.00 0.00 41 ALA A CA 16
ATOM 20469 C C . ALA A 1 63 ? 4.872 5.678 7.740 1.00 0.00 41 ALA A C 16
ATOM 20470 O O . ALA A 1 63 ? 5.083 4.613 7.160 1.00 0.00 41 ALA A O 16
ATOM 20477 N N . VAL A 1 64 ? 4.289 6.763 7.144 1.00 0.00 42 VAL A N 16
ATOM 20478 C CA . VAL A 1 64 ? 3.922 6.764 5.703 1.00 0.00 42 VAL A CA 16
ATOM 20479 C C . VAL A 1 64 ? 5.190 6.567 4.859 1.00 0.00 42 VAL A C 16
ATOM 20480 O O . VAL A 1 64 ? 5.186 5.825 3.882 1.00 0.00 42 VAL A O 16
ATOM 20493 N N . VAL A 1 65 ? 6.290 7.196 5.307 1.00 0.00 43 VAL A N 16
ATOM 20494 C CA . VAL A 1 65 ? 7.584 7.151 4.581 1.00 0.00 43 VAL A CA 16
ATOM 20495 C C . VAL A 1 65 ? 8.199 5.746 4.651 1.00 0.00 43 VAL A C 16
ATOM 20496 O O . VAL A 1 65 ? 8.675 5.202 3.643 1.00 0.00 43 VAL A O 16
ATOM 20509 N N . ASN A 1 66 ? 8.167 5.196 5.868 1.00 0.00 44 ASN A N 16
ATOM 20510 C CA . ASN A 1 66 ? 8.687 3.862 6.196 1.00 0.00 44 ASN A CA 16
ATOM 20511 C C . ASN A 1 66 ? 8.025 2.760 5.352 1.00 0.00 44 ASN A C 16
ATOM 20512 O O . ASN A 1 66 ? 8.710 1.859 4.863 1.00 0.00 44 ASN A O 16
ATOM 20523 N N . VAL A 1 67 ? 6.692 2.851 5.179 1.00 0.00 45 VAL A N 16
ATOM 20524 C CA . VAL A 1 67 ? 5.925 1.846 4.418 1.00 0.00 45 VAL A CA 16
ATOM 20525 C C . VAL A 1 67 ? 6.056 2.044 2.900 1.00 0.00 45 VAL A C 16
ATOM 20526 O O . VAL A 1 67 ? 5.947 1.066 2.172 1.00 0.00 45 VAL A O 16
ATOM 20539 N N . ILE A 1 68 ? 6.292 3.295 2.418 1.00 0.00 46 ILE A N 16
ATOM 20540 C CA . ILE A 1 68 ? 6.617 3.525 0.976 1.00 0.00 46 ILE A CA 16
ATOM 20541 C C . ILE A 1 68 ? 7.898 2.748 0.632 1.00 0.00 46 ILE A C 16
ATOM 20542 O O . ILE A 1 68 ? 7.890 1.867 -0.233 1.00 0.00 46 ILE A O 16
ATOM 20558 N N . THR A 1 69 ? 8.955 3.046 1.419 1.00 0.00 47 THR A N 16
ATOM 20559 C CA . THR A 1 69 ? 10.289 2.442 1.284 1.00 0.00 47 THR A CA 16
ATOM 20560 C C . THR A 1 69 ? 10.204 0.902 1.332 1.00 0.00 47 THR A C 16
ATOM 20561 O O . THR A 1 69 ? 10.729 0.214 0.453 1.00 0.00 47 THR A O 16
ATOM 20572 N N . ALA A 1 70 ? 9.478 0.397 2.346 1.00 0.00 48 ALA A N 16
ATOM 20573 C CA . ALA A 1 70 ? 9.292 -1.041 2.573 1.00 0.00 48 ALA A CA 16
ATOM 20574 C C . ALA A 1 70 ? 8.547 -1.722 1.402 1.00 0.00 48 ALA A C 16
ATOM 20575 O O . ALA A 1 70 ? 8.933 -2.813 0.992 1.00 0.00 48 ALA A O 16
ATOM 20582 N N . LEU A 1 71 ? 7.503 -1.055 0.855 1.00 0.00 49 LEU A N 16
ATOM 20583 C CA . LEU A 1 71 ? 6.753 -1.545 -0.337 1.00 0.00 49 LEU A CA 16
ATOM 20584 C C . LEU A 1 71 ? 7.737 -1.804 -1.508 1.00 0.00 49 LEU A C 16
ATOM 20585 O O . LEU A 1 71 ? 7.773 -2.918 -2.074 1.00 0.00 49 LEU A O 16
ATOM 20601 N N . GLU A 1 72 ? 8.564 -0.769 -1.798 1.00 0.00 50 GLU A N 16
ATOM 20602 C CA . GLU A 1 72 ? 9.604 -0.796 -2.856 1.00 0.00 50 GLU A CA 16
ATOM 20603 C C . GLU A 1 72 ? 10.551 -2.003 -2.677 1.00 0.00 50 GLU A C 16
ATOM 20604 O O . GLU A 1 72 ? 10.885 -2.688 -3.649 1.00 0.00 50 GLU A O 16
ATOM 20616 N N . GLU A 1 73 ? 10.972 -2.238 -1.414 1.00 0.00 51 GLU A N 16
ATOM 20617 C CA . GLU A 1 73 ? 11.893 -3.331 -1.046 1.00 0.00 51 GLU A CA 16
ATOM 20618 C C . GLU A 1 73 ? 11.276 -4.721 -1.334 1.00 0.00 51 GLU A C 16
ATOM 20619 O O . GLU A 1 73 ? 11.758 -5.441 -2.209 1.00 0.00 51 GLU A O 16
ATOM 20631 N N . TYR A 1 74 ? 10.176 -5.045 -0.623 1.00 0.00 52 TYR A N 16
ATOM 20632 C CA . TYR A 1 74 ? 9.570 -6.396 -0.617 1.00 0.00 52 TYR A CA 16
ATOM 20633 C C . TYR A 1 74 ? 9.071 -6.841 -2.009 1.00 0.00 52 TYR A C 16
ATOM 20634 O O . TYR A 1 74 ? 9.251 -8.006 -2.388 1.00 0.00 52 TYR A O 16
ATOM 20652 N N . PHE A 1 75 ? 8.438 -5.923 -2.764 1.00 0.00 53 PHE A N 16
ATOM 20653 C CA . PHE A 1 75 ? 7.922 -6.246 -4.118 1.00 0.00 53 PHE A CA 16
ATOM 20654 C C . PHE A 1 75 ? 8.995 -6.024 -5.218 1.00 0.00 53 PHE A C 16
ATOM 20655 O O . PHE A 1 75 ? 8.860 -6.590 -6.309 1.00 0.00 53 PHE A O 16
ATOM 20672 N N . ASP A 1 76 ? 10.029 -5.191 -4.926 1.00 0.00 54 ASP A N 16
ATOM 20673 C CA . ASP A 1 76 ? 11.120 -4.841 -5.883 1.00 0.00 54 ASP A CA 16
ATOM 20674 C C . ASP A 1 76 ? 10.567 -4.074 -7.098 1.00 0.00 54 ASP A C 16
ATOM 20675 O O . ASP A 1 76 ? 10.691 -4.507 -8.251 1.00 0.00 54 ASP A O 16
ATOM 20684 N N . PHE A 1 77 ? 9.937 -2.931 -6.806 1.00 0.00 55 PHE A N 16
ATOM 20685 C CA . PHE A 1 77 ? 9.337 -2.048 -7.828 1.00 0.00 55 PHE A CA 16
ATOM 20686 C C . PHE A 1 77 ? 9.439 -0.585 -7.374 1.00 0.00 55 PHE A C 16
ATOM 20687 O O . PHE A 1 77 ? 10.018 -0.297 -6.318 1.00 0.00 55 PHE A O 16
ATOM 20704 N N . SER A 1 78 ? 8.880 0.335 -8.179 1.00 0.00 56 SER A N 16
ATOM 20705 C CA . SER A 1 78 ? 8.785 1.752 -7.811 1.00 0.00 56 SER A CA 16
ATOM 20706 C C . SER A 1 78 ? 7.357 2.287 -8.036 1.00 0.00 56 SER A C 16
ATOM 20707 O O . SER A 1 78 ? 6.852 2.265 -9.168 1.00 0.00 56 SER A O 16
ATOM 20715 N N . VAL A 1 79 ? 6.699 2.730 -6.940 1.00 0.00 57 VAL A N 16
ATOM 20716 C CA . VAL A 1 79 ? 5.440 3.493 -7.018 1.00 0.00 57 VAL A CA 16
ATOM 20717 C C . VAL A 1 79 ? 5.807 4.932 -7.425 1.00 0.00 57 VAL A C 16
ATOM 20718 O O . VAL A 1 79 ? 6.644 5.554 -6.757 1.00 0.00 57 VAL A O 16
ATOM 20731 N N . ASP A 1 80 ? 5.210 5.449 -8.514 1.00 0.00 58 ASP A N 16
ATOM 20732 C CA . ASP A 1 80 ? 5.539 6.794 -9.042 1.00 0.00 58 ASP A CA 16
ATOM 20733 C C . ASP A 1 80 ? 5.123 7.882 -8.032 1.00 0.00 58 ASP A C 16
ATOM 20734 O O . ASP A 1 80 ? 4.039 7.815 -7.470 1.00 0.00 58 ASP A O 16
ATOM 20743 N N . ASP A 1 81 ? 5.994 8.875 -7.809 1.00 0.00 59 ASP A N 16
ATOM 20744 C CA . ASP A 1 81 ? 5.798 9.909 -6.764 1.00 0.00 59 ASP A CA 16
ATOM 20745 C C . ASP A 1 81 ? 4.502 10.737 -6.998 1.00 0.00 59 ASP A C 16
ATOM 20746 O O . ASP A 1 81 ? 3.893 11.231 -6.044 1.00 0.00 59 ASP A O 16
ATOM 20755 N N . ASP A 1 82 ? 4.081 10.849 -8.279 1.00 0.00 60 ASP A N 16
ATOM 20756 C CA . ASP A 1 82 ? 2.868 11.608 -8.675 1.00 0.00 60 ASP A CA 16
ATOM 20757 C C . ASP A 1 82 ? 1.579 10.787 -8.488 1.00 0.00 60 ASP A C 16
ATOM 20758 O O . ASP A 1 82 ? 0.486 11.361 -8.442 1.00 0.00 60 ASP A O 16
ATOM 20767 N N . GLU A 1 83 ? 1.703 9.451 -8.394 1.00 0.00 61 GLU A N 16
ATOM 20768 C CA . GLU A 1 83 ? 0.532 8.574 -8.138 1.00 0.00 61 GLU A CA 16
ATOM 20769 C C . GLU A 1 83 ? 0.373 8.338 -6.627 1.00 0.00 61 GLU A C 16
ATOM 20770 O O . GLU A 1 83 ? -0.705 7.944 -6.168 1.00 0.00 61 GLU A O 16
ATOM 20782 N N . ILE A 1 84 ? 1.468 8.571 -5.863 1.00 0.00 62 ILE A N 16
ATOM 20783 C CA . ILE A 1 84 ? 1.444 8.498 -4.399 1.00 0.00 62 ILE A CA 16
ATOM 20784 C C . ILE A 1 84 ? 0.689 9.719 -3.836 1.00 0.00 62 ILE A C 16
ATOM 20785 O O . ILE A 1 84 ? 1.121 10.865 -3.993 1.00 0.00 62 ILE A O 16
ATOM 20801 N N . SER A 1 85 ? -0.454 9.441 -3.230 1.00 0.00 63 SER A N 16
ATOM 20802 C CA . SER A 1 85 ? -1.298 10.414 -2.546 1.00 0.00 63 SER A CA 16
ATOM 20803 C C . SER A 1 85 ? -1.626 9.871 -1.142 1.00 0.00 63 SER A C 16
ATOM 20804 O O . SER A 1 85 ? -1.252 8.736 -0.800 1.00 0.00 63 SER A O 16
ATOM 20812 N N . ALA A 1 86 ? -2.323 10.682 -0.335 1.00 0.00 64 ALA A N 16
ATOM 20813 C CA . ALA A 1 86 ? -2.924 10.219 0.927 1.00 0.00 64 ALA A CA 16
ATOM 20814 C C . ALA A 1 86 ? -4.048 9.206 0.624 1.00 0.00 64 ALA A C 16
ATOM 20815 O O . ALA A 1 86 ? -4.275 8.269 1.386 1.00 0.00 64 ALA A O 16
ATOM 20822 N N . GLN A 1 87 ? -4.697 9.385 -0.545 1.00 0.00 65 GLN A N 16
ATOM 20823 C CA . GLN A 1 87 ? -5.761 8.486 -1.035 1.00 0.00 65 GLN A CA 16
ATOM 20824 C C . GLN A 1 87 ? -5.192 7.132 -1.511 1.00 0.00 65 GLN A C 16
ATOM 20825 O O . GLN A 1 87 ? -5.946 6.180 -1.707 1.00 0.00 65 GLN A O 16
ATOM 20839 N N . THR A 1 88 ? -3.859 7.055 -1.687 1.00 0.00 66 THR A N 16
ATOM 20840 C CA . THR A 1 88 ? -3.160 5.794 -1.991 1.00 0.00 66 THR A CA 16
ATOM 20841 C C . THR A 1 88 ? -3.001 4.965 -0.699 1.00 0.00 66 THR A C 16
ATOM 20842 O O . THR A 1 88 ? -3.023 3.738 -0.739 1.00 0.00 66 THR A O 16
ATOM 20853 N N . PHE A 1 89 ? -2.846 5.665 0.450 1.00 0.00 67 PHE A N 16
ATOM 20854 C CA . PHE A 1 89 ? -2.618 5.033 1.773 1.00 0.00 67 PHE A CA 16
ATOM 20855 C C . PHE A 1 89 ? -3.831 5.147 2.710 1.00 0.00 67 PHE A C 16
ATOM 20856 O O . PHE A 1 89 ? -3.730 4.767 3.888 1.00 0.00 67 PHE A O 16
ATOM 20873 N N . GLU A 1 90 ? -4.972 5.650 2.198 1.00 0.00 68 GLU A N 16
ATOM 20874 C CA . GLU A 1 90 ? -6.179 5.868 3.031 1.00 0.00 68 GLU A CA 16
ATOM 20875 C C . GLU A 1 90 ? -6.742 4.526 3.555 1.00 0.00 68 GLU A C 16
ATOM 20876 O O . GLU A 1 90 ? -7.159 4.435 4.708 1.00 0.00 68 GLU A O 16
ATOM 20888 N N . THR A 1 91 ? -6.744 3.486 2.691 1.00 0.00 69 THR A N 16
ATOM 20889 C CA . THR A 1 91 ? -7.141 2.112 3.062 1.00 0.00 69 THR A CA 16
ATOM 20890 C C . THR A 1 91 ? -6.148 1.097 2.480 1.00 0.00 69 THR A C 16
ATOM 20891 O O . THR A 1 91 ? -5.367 1.422 1.568 1.00 0.00 69 THR A O 16
ATOM 20902 N N . LEU A 1 92 ? -6.193 -0.138 3.011 1.00 0.00 70 LEU A N 16
ATOM 20903 C CA . LEU A 1 92 ? -5.417 -1.272 2.479 1.00 0.00 70 LEU A CA 16
ATOM 20904 C C . LEU A 1 92 ? -5.829 -1.576 1.026 1.00 0.00 70 LEU A C 16
ATOM 20905 O O . LEU A 1 92 ? -4.990 -1.949 0.201 1.00 0.00 70 LEU A O 16
ATOM 20921 N N . GLY A 1 93 ? -7.141 -1.403 0.746 1.00 0.00 71 GLY A N 16
ATOM 20922 C CA . GLY A 1 93 ? -7.704 -1.600 -0.592 1.00 0.00 71 GLY A CA 16
ATOM 20923 C C . GLY A 1 93 ? -7.108 -0.655 -1.624 1.00 0.00 71 GLY A C 16
ATOM 20924 O O . GLY A 1 93 ? -6.998 -1.009 -2.803 1.00 0.00 71 GLY A O 16
ATOM 20928 N N . SER A 1 94 ? -6.721 0.550 -1.159 1.00 0.00 72 SER A N 16
ATOM 20929 C CA . SER A 1 94 ? -6.067 1.563 -1.992 1.00 0.00 72 SER A CA 16
ATOM 20930 C C . SER A 1 94 ? -4.659 1.094 -2.404 1.00 0.00 72 SER A C 16
ATOM 20931 O O . SER A 1 94 ? -4.350 1.072 -3.596 1.00 0.00 72 SER A O 16
ATOM 20939 N N . LEU A 1 95 ? -3.822 0.670 -1.413 1.00 0.00 73 LEU A N 16
ATOM 20940 C CA . LEU A 1 95 ? -2.458 0.149 -1.701 1.00 0.00 73 LEU A CA 16
ATOM 20941 C C . LEU A 1 95 ? -2.523 -1.059 -2.624 1.00 0.00 73 LEU A C 16
ATOM 20942 O O . LEU A 1 95 ? -1.771 -1.132 -3.587 1.00 0.00 73 LEU A O 16
ATOM 20958 N N . ALA A 1 96 ? -3.432 -1.998 -2.289 1.00 0.00 74 ALA A N 16
ATOM 20959 C CA . ALA A 1 96 ? -3.661 -3.223 -3.061 1.00 0.00 74 ALA A CA 16
ATOM 20960 C C . ALA A 1 96 ? -3.918 -2.869 -4.529 1.00 0.00 74 ALA A C 16
ATOM 20961 O O . ALA A 1 96 ? -3.204 -3.343 -5.385 1.00 0.00 74 ALA A O 16
ATOM 20968 N N . LEU A 1 97 ? -4.853 -1.919 -4.756 1.00 0.00 75 LEU A N 16
ATOM 20969 C CA . LEU A 1 97 ? -5.266 -1.447 -6.103 1.00 0.00 75 LEU A CA 16
ATOM 20970 C C . LEU A 1 97 ? -4.025 -0.979 -6.919 1.00 0.00 75 LEU A C 16
ATOM 20971 O O . LEU A 1 97 ? -3.725 -1.520 -8.006 1.00 0.00 75 LEU A O 16
ATOM 20987 N N . PHE A 1 98 ? -3.286 -0.016 -6.328 1.00 0.00 76 PHE A N 16
ATOM 20988 C CA . PHE A 1 98 ? -2.092 0.603 -6.941 1.00 0.00 76 PHE A CA 16
ATOM 20989 C C . PHE A 1 98 ? -1.022 -0.444 -7.302 1.00 0.00 76 PHE A C 16
ATOM 20990 O O . PHE A 1 98 ? -0.622 -0.543 -8.463 1.00 0.00 76 PHE A O 16
ATOM 21007 N N . VAL A 1 99 ? -0.607 -1.255 -6.313 1.00 0.00 77 VAL A N 16
ATOM 21008 C CA . VAL A 1 99 ? 0.469 -2.256 -6.488 1.00 0.00 77 VAL A CA 16
ATOM 21009 C C . VAL A 1 99 ? 0.036 -3.399 -7.441 1.00 0.00 77 VAL A C 16
ATOM 21010 O O . VAL A 1 99 ? 0.883 -4.038 -8.060 1.00 0.00 77 VAL A O 16
ATOM 21023 N N . GLU A 1 100 ? -1.289 -3.657 -7.547 1.00 0.00 78 GLU A N 16
ATOM 21024 C CA . GLU A 1 100 ? -1.839 -4.590 -8.559 1.00 0.00 78 GLU A CA 16
ATOM 21025 C C . GLU A 1 100 ? -1.498 -4.091 -9.970 1.00 0.00 78 GLU A C 16
ATOM 21026 O O . GLU A 1 100 ? -1.046 -4.872 -10.805 1.00 0.00 78 GLU A O 16
ATOM 21038 N N . HIS A 1 101 ? -1.719 -2.776 -10.217 1.00 0.00 79 HIS A N 16
ATOM 21039 C CA . HIS A 1 101 ? -1.332 -2.138 -11.504 1.00 0.00 79 HIS A CA 16
ATOM 21040 C C . HIS A 1 101 ? 0.188 -2.280 -11.748 1.00 0.00 79 HIS A C 16
ATOM 21041 O O . HIS A 1 101 ? 0.614 -2.772 -12.796 1.00 0.00 79 HIS A O 16
ATOM 21056 N N . LYS A 1 102 ? 0.975 -1.899 -10.728 1.00 0.00 80 LYS A N 16
ATOM 21057 C CA . LYS A 1 102 ? 2.441 -1.766 -10.833 1.00 0.00 80 LYS A CA 16
ATOM 21058 C C . LYS A 1 102 ? 3.139 -3.104 -11.134 1.00 0.00 80 LYS A C 16
ATOM 21059 O O . LYS A 1 102 ? 3.933 -3.204 -12.069 1.00 0.00 80 LYS A O 16
ATOM 21078 N N . LEU A 1 103 ? 2.817 -4.131 -10.338 1.00 0.00 81 LEU A N 16
ATOM 21079 C CA . LEU A 1 103 ? 3.439 -5.470 -10.452 1.00 0.00 81 LEU A CA 16
ATOM 21080 C C . LEU A 1 103 ? 2.923 -6.249 -11.681 1.00 0.00 81 LEU A C 16
ATOM 21081 O O . LEU A 1 103 ? 3.520 -7.263 -12.065 1.00 0.00 81 LEU A O 16
ATOM 21097 N N . SER A 1 104 ? 1.818 -5.779 -12.296 1.00 0.00 82 SER A N 16
ATOM 21098 C CA . SER A 1 104 ? 1.316 -6.335 -13.572 1.00 0.00 82 SER A CA 16
ATOM 21099 C C . SER A 1 104 ? 1.938 -5.610 -14.793 1.00 0.00 82 SER A C 16
ATOM 21100 O O . SER A 1 104 ? 1.629 -5.947 -15.945 1.00 0.00 82 SER A O 16
ATOM 21108 N N . HIS A 1 105 ? 2.791 -4.597 -14.536 1.00 0.00 83 HIS A N 16
ATOM 21109 C CA . HIS A 1 105 ? 3.544 -3.869 -15.581 1.00 0.00 83 HIS A CA 16
ATOM 21110 C C . HIS A 1 105 ? 5.059 -3.993 -15.294 1.00 0.00 83 HIS A C 16
ATOM 21111 O O . HIS A 1 105 ? 5.587 -3.231 -14.459 1.00 0.00 83 HIS A O 16
ATOM 21169 N N . MET A 1 23 ? -8.533 -8.594 -4.971 1.00 0.00 1 MET A N 17
ATOM 21170 C CA . MET A 1 23 ? -7.064 -8.437 -4.943 1.00 0.00 1 MET A CA 17
ATOM 21171 C C . MET A 1 23 ? -6.394 -9.653 -4.295 1.00 0.00 1 MET A C 17
ATOM 21172 O O . MET A 1 23 ? -6.965 -10.306 -3.420 1.00 0.00 1 MET A O 17
ATOM 21186 N N . GLN A 1 24 ? -5.184 -9.955 -4.765 1.00 0.00 2 GLN A N 17
ATOM 21187 C CA . GLN A 1 24 ? -4.286 -10.947 -4.154 1.00 0.00 2 GLN A CA 17
ATOM 21188 C C . GLN A 1 24 ? -3.227 -10.246 -3.278 1.00 0.00 2 GLN A C 17
ATOM 21189 O O . GLN A 1 24 ? -2.859 -10.759 -2.216 1.00 0.00 2 GLN A O 17
ATOM 21203 N N . HIS A 1 25 ? -2.792 -9.039 -3.712 1.00 0.00 3 HIS A N 17
ATOM 21204 C CA . HIS A 1 25 ? -1.610 -8.347 -3.156 1.00 0.00 3 HIS A CA 17
ATOM 21205 C C . HIS A 1 25 ? -1.848 -7.718 -1.781 1.00 0.00 3 HIS A C 17
ATOM 21206 O O . HIS A 1 25 ? -0.872 -7.467 -1.081 1.00 0.00 3 HIS A O 17
ATOM 21221 N N . LEU A 1 26 ? -3.124 -7.477 -1.400 1.00 0.00 4 LEU A N 17
ATOM 21222 C CA . LEU A 1 26 ? -3.478 -6.875 -0.082 1.00 0.00 4 LEU A CA 17
ATOM 21223 C C . LEU A 1 26 ? -2.852 -7.656 1.095 1.00 0.00 4 LEU A C 17
ATOM 21224 O O . LEU A 1 26 ? -2.555 -7.072 2.133 1.00 0.00 4 LEU A O 17
ATOM 21240 N N . GLU A 1 27 ? -2.644 -8.979 0.887 1.00 0.00 5 GLU A N 17
ATOM 21241 C CA . GLU A 1 27 ? -2.068 -9.878 1.896 1.00 0.00 5 GLU A CA 17
ATOM 21242 C C . GLU A 1 27 ? -0.607 -9.497 2.209 1.00 0.00 5 GLU A C 17
ATOM 21243 O O . GLU A 1 27 ? -0.226 -9.363 3.376 1.00 0.00 5 GLU A O 17
ATOM 21255 N N . ALA A 1 28 ? 0.198 -9.300 1.150 1.00 0.00 6 ALA A N 17
ATOM 21256 C CA . ALA A 1 28 ? 1.617 -8.937 1.288 1.00 0.00 6 ALA A CA 17
ATOM 21257 C C . ALA A 1 28 ? 1.775 -7.473 1.719 1.00 0.00 6 ALA A C 17
ATOM 21258 O O . ALA A 1 28 ? 2.717 -7.147 2.435 1.00 0.00 6 ALA A O 17
ATOM 21265 N N . VAL A 1 29 ? 0.826 -6.601 1.311 1.00 0.00 7 VAL A N 17
ATOM 21266 C CA . VAL A 1 29 ? 0.829 -5.183 1.712 1.00 0.00 7 VAL A CA 17
ATOM 21267 C C . VAL A 1 29 ? 0.612 -5.071 3.240 1.00 0.00 7 VAL A C 17
ATOM 21268 O O . VAL A 1 29 ? 1.349 -4.365 3.923 1.00 0.00 7 VAL A O 17
ATOM 21281 N N . ARG A 1 30 ? -0.387 -5.820 3.762 1.00 0.00 8 ARG A N 17
ATOM 21282 C CA . ARG A 1 30 ? -0.746 -5.798 5.203 1.00 0.00 8 ARG A CA 17
ATOM 21283 C C . ARG A 1 30 ? 0.287 -6.556 6.025 1.00 0.00 8 ARG A C 17
ATOM 21284 O O . ARG A 1 30 ? 0.436 -6.296 7.212 1.00 0.00 8 ARG A O 17
ATOM 21305 N N . ASN A 1 31 ? 0.992 -7.507 5.378 1.00 0.00 9 ASN A N 17
ATOM 21306 C CA . ASN A 1 31 ? 2.138 -8.205 5.989 1.00 0.00 9 ASN A CA 17
ATOM 21307 C C . ASN A 1 31 ? 3.235 -7.174 6.323 1.00 0.00 9 ASN A C 17
ATOM 21308 O O . ASN A 1 31 ? 3.756 -7.130 7.448 1.00 0.00 9 ASN A O 17
ATOM 21319 N N . ILE A 1 32 ? 3.506 -6.311 5.321 1.00 0.00 10 ILE A N 17
ATOM 21320 C CA . ILE A 1 32 ? 4.458 -5.196 5.425 1.00 0.00 10 ILE A CA 17
ATOM 21321 C C . ILE A 1 32 ? 4.009 -4.186 6.500 1.00 0.00 10 ILE A C 17
ATOM 21322 O O . ILE A 1 32 ? 4.817 -3.752 7.306 1.00 0.00 10 ILE A O 17
ATOM 21338 N N . LEU A 1 33 ? 2.717 -3.822 6.496 1.00 0.00 11 LEU A N 17
ATOM 21339 C CA . LEU A 1 33 ? 2.153 -2.861 7.467 1.00 0.00 11 LEU A CA 17
ATOM 21340 C C . LEU A 1 33 ? 2.246 -3.410 8.903 1.00 0.00 11 LEU A C 17
ATOM 21341 O O . LEU A 1 33 ? 2.620 -2.693 9.832 1.00 0.00 11 LEU A O 17
ATOM 21357 N N . GLY A 1 34 ? 1.926 -4.698 9.063 1.00 0.00 12 GLY A N 17
ATOM 21358 C CA . GLY A 1 34 ? 2.020 -5.372 10.347 1.00 0.00 12 GLY A CA 17
ATOM 21359 C C . GLY A 1 34 ? 3.447 -5.598 10.799 1.00 0.00 12 GLY A C 17
ATOM 21360 O O . GLY A 1 34 ? 3.679 -5.870 11.976 1.00 0.00 12 GLY A O 17
ATOM 21364 N N . ASP A 1 35 ? 4.400 -5.532 9.848 1.00 0.00 13 ASP A N 17
ATOM 21365 C CA . ASP A 1 35 ? 5.838 -5.606 10.147 1.00 0.00 13 ASP A CA 17
ATOM 21366 C C . ASP A 1 35 ? 6.383 -4.238 10.600 1.00 0.00 13 ASP A C 17
ATOM 21367 O O . ASP A 1 35 ? 7.002 -4.133 11.660 1.00 0.00 13 ASP A O 17
ATOM 21376 N N . VAL A 1 36 ? 6.127 -3.194 9.793 1.00 0.00 14 VAL A N 17
ATOM 21377 C CA . VAL A 1 36 ? 6.664 -1.842 10.024 1.00 0.00 14 VAL A CA 17
ATOM 21378 C C . VAL A 1 36 ? 6.028 -1.237 11.283 1.00 0.00 14 VAL A C 17
ATOM 21379 O O . VAL A 1 36 ? 6.731 -0.940 12.253 1.00 0.00 14 VAL A O 17
ATOM 21392 N N . LEU A 1 37 ? 4.685 -1.142 11.278 1.00 0.00 15 LEU A N 17
ATOM 21393 C CA . LEU A 1 37 ? 3.913 -0.506 12.372 1.00 0.00 15 LEU A CA 17
ATOM 21394 C C . LEU A 1 37 ? 3.718 -1.473 13.553 1.00 0.00 15 LEU A C 17
ATOM 21395 O O . LEU A 1 37 ? 3.243 -1.062 14.616 1.00 0.00 15 LEU A O 17
ATOM 21411 N N . ASN A 1 38 ? 4.055 -2.760 13.323 1.00 0.00 16 ASN A N 17
ATOM 21412 C CA . ASN A 1 38 ? 4.044 -3.819 14.345 1.00 0.00 16 ASN A CA 17
ATOM 21413 C C . ASN A 1 38 ? 2.596 -4.114 14.820 1.00 0.00 16 ASN A C 17
ATOM 21414 O O . ASN A 1 38 ? 2.316 -4.164 16.023 1.00 0.00 16 ASN A O 17
ATOM 21425 N N . LEU A 1 39 ? 1.660 -4.285 13.850 1.00 0.00 17 LEU A N 17
ATOM 21426 C CA . LEU A 1 39 ? 0.279 -4.745 14.150 1.00 0.00 17 LEU A CA 17
ATOM 21427 C C . LEU A 1 39 ? 0.307 -6.199 14.667 1.00 0.00 17 LEU A C 17
ATOM 21428 O O . LEU A 1 39 ? -0.505 -6.571 15.516 1.00 0.00 17 LEU A O 17
ATOM 21444 N N . GLY A 1 40 ? 1.256 -7.000 14.126 1.00 0.00 18 GLY A N 17
ATOM 21445 C CA . GLY A 1 40 ? 1.424 -8.402 14.510 1.00 0.00 18 GLY A CA 17
ATOM 21446 C C . GLY A 1 40 ? 0.226 -9.270 14.136 1.00 0.00 18 GLY A C 17
ATOM 21447 O O . GLY A 1 40 ? 0.140 -9.767 13.012 1.00 0.00 18 GLY A O 17
ATOM 21451 N N . GLU A 1 41 ? -0.701 -9.423 15.089 1.00 0.00 19 GLU A N 17
ATOM 21452 C CA . GLU A 1 41 ? -1.937 -10.204 14.927 1.00 0.00 19 GLU A CA 17
ATOM 21453 C C . GLU A 1 41 ? -2.992 -9.388 14.144 1.00 0.00 19 GLU A C 17
ATOM 21454 O O . GLU A 1 41 ? -3.750 -9.940 13.326 1.00 0.00 19 GLU A O 17
ATOM 21466 N N . ARG A 1 42 ? -2.990 -8.057 14.367 1.00 0.00 20 ARG A N 17
ATOM 21467 C CA . ARG A 1 42 ? -4.039 -7.147 13.852 1.00 0.00 20 ARG A CA 17
ATOM 21468 C C . ARG A 1 42 ? -3.975 -7.019 12.311 1.00 0.00 20 ARG A C 17
ATOM 21469 O O . ARG A 1 42 ? -4.997 -6.764 11.670 1.00 0.00 20 ARG A O 17
ATOM 21490 N N . LYS A 1 43 ? -2.787 -7.251 11.724 1.00 0.00 21 LYS A N 17
ATOM 21491 C CA . LYS A 1 43 ? -2.604 -7.168 10.262 1.00 0.00 21 LYS A CA 17
ATOM 21492 C C . LYS A 1 43 ? -3.421 -8.253 9.532 1.00 0.00 21 LYS A C 17
ATOM 21493 O O . LYS A 1 43 ? -3.854 -8.051 8.404 1.00 0.00 21 LYS A O 17
ATOM 21512 N N . HIS A 1 44 ? -3.643 -9.393 10.206 1.00 0.00 22 HIS A N 17
ATOM 21513 C CA . HIS A 1 44 ? -4.328 -10.549 9.613 1.00 0.00 22 HIS A CA 17
ATOM 21514 C C . HIS A 1 44 ? -5.859 -10.413 9.748 1.00 0.00 22 HIS A C 17
ATOM 21515 O O . HIS A 1 44 ? -6.608 -10.913 8.899 1.00 0.00 22 HIS A O 17
ATOM 21530 N N . THR A 1 45 ? -6.312 -9.725 10.821 1.00 0.00 23 THR A N 17
ATOM 21531 C CA . THR A 1 45 ? -7.753 -9.574 11.135 1.00 0.00 23 THR A CA 17
ATOM 21532 C C . THR A 1 45 ? -8.389 -8.401 10.360 1.00 0.00 23 THR A C 17
ATOM 21533 O O . THR A 1 45 ? -9.613 -8.239 10.362 1.00 0.00 23 THR A O 17
ATOM 21544 N N . LEU A 1 46 ? -7.553 -7.579 9.700 1.00 0.00 24 LEU A N 17
ATOM 21545 C CA . LEU A 1 46 ? -8.033 -6.453 8.875 1.00 0.00 24 LEU A CA 17
ATOM 21546 C C . LEU A 1 46 ? -8.158 -6.899 7.405 1.00 0.00 24 LEU A C 17
ATOM 21547 O O . LEU A 1 46 ? -7.438 -7.806 6.954 1.00 0.00 24 LEU A O 17
ATOM 21563 N N . THR A 1 47 ? -9.079 -6.263 6.662 1.00 0.00 25 THR A N 17
ATOM 21564 C CA . THR A 1 47 ? -9.337 -6.563 5.240 1.00 0.00 25 THR A CA 17
ATOM 21565 C C . THR A 1 47 ? -8.910 -5.370 4.366 1.00 0.00 25 THR A C 17
ATOM 21566 O O . THR A 1 47 ? -8.321 -4.404 4.868 1.00 0.00 25 THR A O 17
ATOM 21577 N N . ALA A 1 48 ? -9.211 -5.446 3.052 1.00 0.00 26 ALA A N 17
ATOM 21578 C CA . ALA A 1 48 ? -9.010 -4.324 2.114 1.00 0.00 26 ALA A CA 17
ATOM 21579 C C . ALA A 1 48 ? -9.863 -3.096 2.514 1.00 0.00 26 ALA A C 17
ATOM 21580 O O . ALA A 1 48 ? -9.524 -1.954 2.179 1.00 0.00 26 ALA A O 17
ATOM 21587 N N . SER A 1 49 ? -10.953 -3.352 3.260 1.00 0.00 27 SER A N 17
ATOM 21588 C CA . SER A 1 49 ? -11.882 -2.321 3.751 1.00 0.00 27 SER A CA 17
ATOM 21589 C C . SER A 1 49 ? -11.367 -1.610 5.028 1.00 0.00 27 SER A C 17
ATOM 21590 O O . SER A 1 49 ? -12.058 -0.738 5.563 1.00 0.00 27 SER A O 17
ATOM 21598 N N . SER A 1 50 ? -10.166 -1.981 5.519 1.00 0.00 28 SER A N 17
ATOM 21599 C CA . SER A 1 50 ? -9.557 -1.342 6.707 1.00 0.00 28 SER A CA 17
ATOM 21600 C C . SER A 1 50 ? -8.856 -0.033 6.318 1.00 0.00 28 SER A C 17
ATOM 21601 O O . SER A 1 50 ? -8.156 0.019 5.306 1.00 0.00 28 SER A O 17
ATOM 21609 N N . VAL A 1 51 ? -9.036 1.006 7.153 1.00 0.00 29 VAL A N 17
ATOM 21610 C CA . VAL A 1 51 ? -8.382 2.314 7.002 1.00 0.00 29 VAL A CA 17
ATOM 21611 C C . VAL A 1 51 ? -7.006 2.277 7.701 1.00 0.00 29 VAL A C 17
ATOM 21612 O O . VAL A 1 51 ? -6.837 1.584 8.712 1.00 0.00 29 VAL A O 17
ATOM 21625 N N . LEU A 1 52 ? -6.021 2.994 7.139 1.00 0.00 30 LEU A N 17
ATOM 21626 C CA . LEU A 1 52 ? -4.651 3.056 7.687 1.00 0.00 30 LEU A CA 17
ATOM 21627 C C . LEU A 1 52 ? -4.379 4.433 8.314 1.00 0.00 30 LEU A C 17
ATOM 21628 O O . LEU A 1 52 ? -4.271 4.545 9.543 1.00 0.00 30 LEU A O 17
ATOM 21644 N N . LEU A 1 53 ? -4.259 5.467 7.451 1.00 0.00 31 LEU A N 17
ATOM 21645 C CA . LEU A 1 53 ? -4.038 6.871 7.860 1.00 0.00 31 LEU A CA 17
ATOM 21646 C C . LEU A 1 53 ? -5.058 7.339 8.920 1.00 0.00 31 LEU A C 17
ATOM 21647 O O . LEU A 1 53 ? -6.263 7.405 8.643 1.00 0.00 31 LEU A O 17
ATOM 21663 N N . GLY A 1 54 ? -4.549 7.619 10.136 1.00 0.00 32 GLY A N 17
ATOM 21664 C CA . GLY A 1 54 ? -5.360 8.149 11.240 1.00 0.00 32 GLY A CA 17
ATOM 21665 C C . GLY A 1 54 ? -6.112 7.079 12.030 1.00 0.00 32 GLY A C 17
ATOM 21666 O O . GLY A 1 54 ? -6.419 7.279 13.210 1.00 0.00 32 GLY A O 17
ATOM 21670 N N . ASN A 1 55 ? -6.440 5.958 11.368 1.00 0.00 33 ASN A N 17
ATOM 21671 C CA . ASN A 1 55 ? -7.141 4.825 11.994 1.00 0.00 33 ASN A CA 17
ATOM 21672 C C . ASN A 1 55 ? -6.167 4.021 12.853 1.00 0.00 33 ASN A C 17
ATOM 21673 O O . ASN A 1 55 ? -6.356 3.898 14.069 1.00 0.00 33 ASN A O 17
ATOM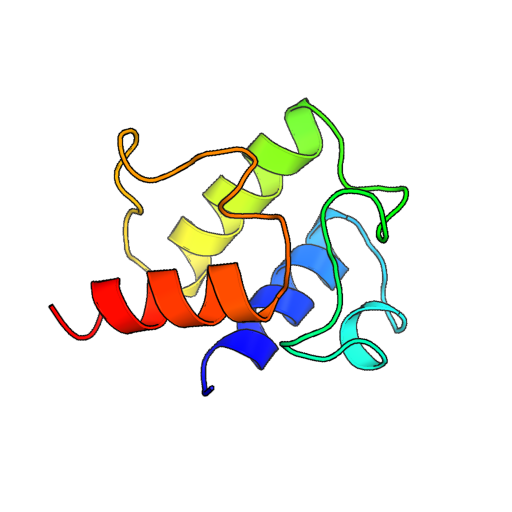 21684 N N . ILE A 1 56 ? -5.112 3.497 12.206 1.00 0.00 34 ILE A N 17
ATOM 21685 C CA . ILE A 1 56 ? -4.018 2.816 12.902 1.00 0.00 34 ILE A CA 17
ATOM 21686 C C . ILE A 1 56 ? -3.211 3.887 13.670 1.00 0.00 34 ILE A C 17
ATOM 21687 O O . ILE A 1 56 ? -2.709 4.830 13.042 1.00 0.00 34 ILE A O 17
ATOM 21703 N N . PRO A 1 57 ? -3.070 3.765 15.033 1.00 0.00 35 PRO A N 17
ATOM 21704 C CA . PRO A 1 57 ? -2.401 4.796 15.864 1.00 0.00 35 PRO A CA 17
ATOM 21705 C C . PRO A 1 57 ? -0.882 4.865 15.607 1.00 0.00 35 PRO A C 17
ATOM 21706 O O . PRO A 1 57 ? -0.202 5.780 16.084 1.00 0.00 35 PRO A O 17
ATOM 21717 N N . GLU A 1 58 ? -0.363 3.884 14.841 1.00 0.00 36 GLU A N 17
ATOM 21718 C CA . GLU A 1 58 ? 1.057 3.783 14.497 1.00 0.00 36 GLU A CA 17
ATOM 21719 C C . GLU A 1 58 ? 1.332 4.450 13.134 1.00 0.00 36 GLU A C 17
ATOM 21720 O O . GLU A 1 58 ? 2.467 4.846 12.853 1.00 0.00 36 GLU A O 17
ATOM 21732 N N . LEU A 1 59 ? 0.276 4.586 12.298 1.00 0.00 37 LEU A N 17
ATOM 21733 C CA . LEU A 1 59 ? 0.396 5.090 10.909 1.00 0.00 37 LEU A CA 17
ATOM 21734 C C . LEU A 1 59 ? 0.425 6.643 10.941 1.00 0.00 37 LEU A C 17
ATOM 21735 O O . LEU A 1 59 ? -0.600 7.305 10.724 1.00 0.00 37 LEU A O 17
ATOM 21751 N N . ASP A 1 60 ? 1.613 7.192 11.241 1.00 0.00 38 ASP A N 17
ATOM 21752 C CA . ASP A 1 60 ? 1.873 8.645 11.377 1.00 0.00 38 ASP A CA 17
ATOM 21753 C C . ASP A 1 60 ? 2.811 9.120 10.215 1.00 0.00 38 ASP A C 17
ATOM 21754 O O . ASP A 1 60 ? 3.028 8.368 9.271 1.00 0.00 38 ASP A O 17
ATOM 21763 N N . SER A 1 61 ? 3.350 10.360 10.307 1.00 0.00 39 SER A N 17
ATOM 21764 C CA . SER A 1 61 ? 4.157 11.039 9.254 1.00 0.00 39 SER A CA 17
ATOM 21765 C C . SER A 1 61 ? 5.342 10.186 8.695 1.00 0.00 39 SER A C 17
ATOM 21766 O O . SER A 1 61 ? 5.298 9.684 7.553 1.00 0.00 39 SER A O 17
ATOM 21773 N N . MET A 1 62 ? 6.381 9.977 9.515 1.00 0.00 40 MET A N 17
ATOM 21774 C CA . MET A 1 62 ? 7.568 9.188 9.118 1.00 0.00 40 MET A CA 17
ATOM 21775 C C . MET A 1 62 ? 7.200 7.713 8.868 1.00 0.00 40 MET A C 17
ATOM 21776 O O . MET A 1 62 ? 7.907 7.009 8.148 1.00 0.00 40 MET A O 17
ATOM 21790 N N . ALA A 1 63 ? 6.073 7.278 9.461 1.00 0.00 41 ALA A N 17
ATOM 21791 C CA . ALA A 1 63 ? 5.509 5.944 9.244 1.00 0.00 41 ALA A CA 17
ATOM 21792 C C . ALA A 1 63 ? 4.996 5.764 7.804 1.00 0.00 41 ALA A C 17
ATOM 21793 O O . ALA A 1 63 ? 5.136 4.673 7.255 1.00 0.00 41 ALA A O 17
ATOM 21800 N N . VAL A 1 64 ? 4.417 6.844 7.188 1.00 0.00 42 VAL A N 17
ATOM 21801 C CA . VAL A 1 64 ? 3.981 6.790 5.768 1.00 0.00 42 VAL A CA 17
ATOM 21802 C C . VAL A 1 64 ? 5.212 6.599 4.872 1.00 0.00 42 VAL A C 17
ATOM 21803 O O . VAL A 1 64 ? 5.174 5.848 3.902 1.00 0.00 42 VAL A O 17
ATOM 21816 N N . VAL A 1 65 ? 6.312 7.260 5.256 1.00 0.00 43 VAL A N 17
ATOM 21817 C CA . VAL A 1 65 ? 7.582 7.197 4.491 1.00 0.00 43 VAL A CA 17
ATOM 21818 C C . VAL A 1 65 ? 8.192 5.789 4.567 1.00 0.00 43 VAL A C 17
ATOM 21819 O O . VAL A 1 65 ? 8.637 5.221 3.564 1.00 0.00 43 VAL A O 17
ATOM 21832 N N . ASN A 1 66 ? 8.174 5.252 5.788 1.00 0.00 44 ASN A N 17
ATOM 21833 C CA . ASN A 1 66 ? 8.699 3.924 6.125 1.00 0.00 44 ASN A CA 17
ATOM 21834 C C . ASN A 1 66 ? 7.968 2.795 5.380 1.00 0.00 44 ASN A C 17
ATOM 21835 O O . ASN A 1 66 ? 8.605 1.822 4.963 1.00 0.00 44 ASN A O 17
ATOM 21846 N N . VAL A 1 67 ? 6.637 2.922 5.227 1.00 0.00 45 VAL A N 17
ATOM 21847 C CA . VAL A 1 67 ? 5.824 1.896 4.543 1.00 0.00 45 VAL A CA 17
ATOM 21848 C C . VAL A 1 67 ? 5.910 2.015 3.017 1.00 0.00 45 VAL A C 17
ATOM 21849 O O . VAL A 1 67 ? 5.774 1.004 2.334 1.00 0.00 45 VAL A O 17
ATOM 21862 N N . ILE A 1 68 ? 6.133 3.243 2.484 1.00 0.00 46 ILE A N 17
ATOM 21863 C CA . ILE A 1 68 ? 6.417 3.429 1.041 1.00 0.00 46 ILE A CA 17
ATOM 21864 C C . ILE A 1 68 ? 7.686 2.641 0.695 1.00 0.00 46 ILE A C 17
ATOM 21865 O O . ILE A 1 68 ? 7.642 1.715 -0.118 1.00 0.00 46 ILE A O 17
ATOM 21881 N N . THR A 1 69 ? 8.774 2.974 1.419 1.00 0.00 47 THR A N 17
ATOM 21882 C CA . THR A 1 69 ? 10.103 2.365 1.251 1.00 0.00 47 THR A CA 17
ATOM 21883 C C . THR A 1 69 ? 10.041 0.833 1.398 1.00 0.00 47 THR A C 17
ATOM 21884 O O . THR A 1 69 ? 10.617 0.101 0.596 1.00 0.00 47 THR A O 17
ATOM 21895 N N . ALA A 1 70 ? 9.304 0.380 2.424 1.00 0.00 48 ALA A N 17
ATOM 21896 C CA . ALA A 1 70 ? 9.102 -1.049 2.706 1.00 0.00 48 ALA A CA 17
ATOM 21897 C C . ALA A 1 70 ? 8.435 -1.781 1.527 1.00 0.00 48 ALA A C 17
ATOM 21898 O O . ALA A 1 70 ? 8.923 -2.835 1.109 1.00 0.00 48 ALA A O 17
ATOM 21905 N N . LEU A 1 71 ? 7.343 -1.199 0.981 1.00 0.00 49 LEU A N 17
ATOM 21906 C CA . LEU A 1 71 ? 6.656 -1.721 -0.227 1.00 0.00 49 LEU A CA 17
ATOM 21907 C C . LEU A 1 71 ? 7.678 -1.929 -1.376 1.00 0.00 49 LEU A C 17
ATOM 21908 O O . LEU A 1 71 ? 7.757 -3.026 -1.962 1.00 0.00 49 LEU A O 17
ATOM 21924 N N . GLU A 1 72 ? 8.489 -0.874 -1.625 1.00 0.00 50 GLU A N 17
ATOM 21925 C CA . GLU A 1 72 ? 9.523 -0.856 -2.687 1.00 0.00 50 GLU A CA 17
ATOM 21926 C C . GLU A 1 72 ? 10.533 -2.009 -2.508 1.00 0.00 50 GLU A C 17
ATOM 21927 O O . GLU A 1 72 ? 10.906 -2.665 -3.476 1.00 0.00 50 GLU A O 17
ATOM 21939 N N . GLU A 1 73 ? 10.961 -2.231 -1.252 1.00 0.00 51 GLU A N 17
ATOM 21940 C CA . GLU A 1 73 ? 11.979 -3.243 -0.897 1.00 0.00 51 GLU A CA 17
ATOM 21941 C C . GLU A 1 73 ? 11.485 -4.684 -1.124 1.00 0.00 51 GLU A C 17
ATOM 21942 O O . GLU A 1 73 ? 12.157 -5.472 -1.800 1.00 0.00 51 GLU A O 17
ATOM 21954 N N . TYR A 1 74 ? 10.311 -5.014 -0.556 1.00 0.00 52 TYR A N 17
ATOM 21955 C CA . TYR A 1 74 ? 9.765 -6.388 -0.589 1.00 0.00 52 TYR A CA 17
ATOM 21956 C C . TYR A 1 74 ? 9.313 -6.810 -2.006 1.00 0.00 52 TYR A C 17
ATOM 21957 O O . TYR A 1 74 ? 9.527 -7.959 -2.402 1.00 0.00 52 TYR A O 17
ATOM 21975 N N . PHE A 1 75 ? 8.694 -5.889 -2.772 1.00 0.00 53 PHE A N 17
ATOM 21976 C CA . PHE A 1 75 ? 8.207 -6.196 -4.147 1.00 0.00 53 PHE A CA 17
ATOM 21977 C C . PHE A 1 75 ? 9.274 -5.890 -5.239 1.00 0.00 53 PHE A C 17
ATOM 21978 O O . PHE A 1 75 ? 9.128 -6.357 -6.376 1.00 0.00 53 PHE A O 17
ATOM 21995 N N . ASP A 1 76 ? 10.313 -5.091 -4.885 1.00 0.00 54 ASP A N 17
ATOM 21996 C CA . ASP A 1 76 ? 11.377 -4.615 -5.823 1.00 0.00 54 ASP A CA 17
ATOM 21997 C C . ASP A 1 76 ? 10.766 -3.829 -7.005 1.00 0.00 54 ASP A C 17
ATOM 21998 O O . ASP A 1 76 ? 10.811 -4.275 -8.159 1.00 0.00 54 ASP A O 17
ATOM 22007 N N . PHE A 1 77 ? 10.143 -2.685 -6.691 1.00 0.00 55 PHE A N 17
ATOM 22008 C CA . PHE A 1 77 ? 9.532 -1.779 -7.694 1.00 0.00 55 PHE A CA 17
ATOM 22009 C C . PHE A 1 77 ? 9.607 -0.327 -7.192 1.00 0.00 55 PHE A C 17
ATOM 22010 O O . PHE A 1 77 ? 10.193 -0.071 -6.133 1.00 0.00 55 PHE A O 17
ATOM 22027 N N . SER A 1 78 ? 9.024 0.617 -7.958 1.00 0.00 56 SER A N 17
ATOM 22028 C CA . SER A 1 78 ? 8.856 2.006 -7.504 1.00 0.00 56 SER A CA 17
ATOM 22029 C C . SER A 1 78 ? 7.442 2.532 -7.814 1.00 0.00 56 SER A C 17
ATOM 22030 O O . SER A 1 78 ? 7.052 2.617 -8.990 1.00 0.00 56 SER A O 17
ATOM 22038 N N . VAL A 1 79 ? 6.673 2.862 -6.750 1.00 0.00 57 VAL A N 17
ATOM 22039 C CA . VAL A 1 79 ? 5.401 3.604 -6.879 1.00 0.00 57 VAL A CA 17
ATOM 22040 C C . VAL A 1 79 ? 5.751 5.047 -7.312 1.00 0.00 57 VAL A C 17
ATOM 22041 O O . VAL A 1 79 ? 6.601 5.681 -6.680 1.00 0.00 57 VAL A O 17
ATOM 22054 N N . ASP A 1 80 ? 5.129 5.554 -8.392 1.00 0.00 58 ASP A N 17
ATOM 22055 C CA . ASP A 1 80 ? 5.495 6.870 -8.960 1.00 0.00 58 ASP A CA 17
ATOM 22056 C C . ASP A 1 80 ? 5.012 8.015 -8.044 1.00 0.00 58 ASP A C 17
ATOM 22057 O O . ASP A 1 80 ? 3.938 7.924 -7.458 1.00 0.00 58 ASP A O 17
ATOM 22066 N N . ASP A 1 81 ? 5.823 9.080 -7.940 1.00 0.00 59 ASP A N 17
ATOM 22067 C CA . ASP A 1 81 ? 5.542 10.270 -7.106 1.00 0.00 59 ASP A CA 17
ATOM 22068 C C . ASP A 1 81 ? 4.127 10.848 -7.352 1.00 0.00 59 ASP A C 17
ATOM 22069 O O . ASP A 1 81 ? 3.389 11.134 -6.404 1.00 0.00 59 ASP A O 17
ATOM 22078 N N . ASP A 1 82 ? 3.755 10.952 -8.639 1.00 0.00 60 ASP A N 17
ATOM 22079 C CA . ASP A 1 82 ? 2.494 11.596 -9.070 1.00 0.00 60 ASP A CA 17
ATOM 22080 C C . ASP A 1 82 ? 1.251 10.776 -8.656 1.00 0.00 60 ASP A C 17
ATOM 22081 O O . ASP A 1 82 ? 0.152 11.333 -8.544 1.00 0.00 60 ASP A O 17
ATOM 22090 N N . GLU A 1 83 ? 1.430 9.465 -8.404 1.00 0.00 61 GLU A N 17
ATOM 22091 C CA . GLU A 1 83 ? 0.312 8.579 -8.006 1.00 0.00 61 GLU A CA 17
ATOM 22092 C C . GLU A 1 83 ? 0.275 8.393 -6.474 1.00 0.00 61 GLU A C 17
ATOM 22093 O O . GLU A 1 83 ? -0.766 8.031 -5.923 1.00 0.00 61 GLU A O 17
ATOM 22105 N N . ILE A 1 84 ? 1.418 8.644 -5.790 1.00 0.00 62 ILE A N 17
ATOM 22106 C CA . ILE A 1 84 ? 1.501 8.558 -4.313 1.00 0.00 62 ILE A CA 17
ATOM 22107 C C . ILE A 1 84 ? 0.825 9.784 -3.668 1.00 0.00 62 ILE A C 17
ATOM 22108 O O . ILE A 1 84 ? 1.253 10.925 -3.884 1.00 0.00 62 ILE A O 17
ATOM 22124 N N . SER A 1 85 ? -0.236 9.528 -2.899 1.00 0.00 63 SER A N 17
ATOM 22125 C CA . SER A 1 85 ? -0.940 10.540 -2.106 1.00 0.00 63 SER A CA 17
ATOM 22126 C C . SER A 1 85 ? -1.424 9.912 -0.783 1.00 0.00 63 SER A C 17
ATOM 22127 O O . SER A 1 85 ? -1.198 8.717 -0.526 1.00 0.00 63 SER A O 17
ATOM 22135 N N . ALA A 1 86 ? -2.080 10.735 0.046 1.00 0.00 64 ALA A N 17
ATOM 22136 C CA . ALA A 1 86 ? -2.844 10.276 1.217 1.00 0.00 64 ALA A CA 17
ATOM 22137 C C . ALA A 1 86 ? -3.976 9.326 0.774 1.00 0.00 64 ALA A C 17
ATOM 22138 O O . ALA A 1 86 ? -4.281 8.349 1.449 1.00 0.00 64 ALA A O 17
ATOM 22145 N N . GLN A 1 87 ? -4.540 9.622 -0.413 1.00 0.00 65 GLN A N 17
ATOM 22146 C CA . GLN A 1 87 ? -5.625 8.833 -1.027 1.00 0.00 65 GLN A CA 17
ATOM 22147 C C . GLN A 1 87 ? -5.145 7.430 -1.461 1.00 0.00 65 GLN A C 17
ATOM 22148 O O . GLN A 1 87 ? -5.960 6.537 -1.699 1.00 0.00 65 GLN A O 17
ATOM 22162 N N . THR A 1 88 ? -3.817 7.252 -1.564 1.00 0.00 66 THR A N 17
ATOM 22163 C CA . THR A 1 88 ? -3.195 5.956 -1.859 1.00 0.00 66 THR A CA 17
ATOM 22164 C C . THR A 1 88 ? -3.103 5.108 -0.571 1.00 0.00 66 THR A C 17
ATOM 22165 O O . THR A 1 88 ? -3.294 3.893 -0.608 1.00 0.00 66 THR A O 17
ATOM 22176 N N . PHE A 1 89 ? -2.809 5.775 0.567 1.00 0.00 67 PHE A N 17
ATOM 22177 C CA . PHE A 1 89 ? -2.601 5.101 1.879 1.00 0.00 67 PHE A CA 17
ATOM 22178 C C . PHE A 1 89 ? -3.799 5.281 2.827 1.00 0.00 67 PHE A C 17
ATOM 22179 O O . PHE A 1 89 ? -3.685 5.016 4.038 1.00 0.00 67 PHE A O 17
ATOM 22196 N N . GLU A 1 90 ? -4.947 5.724 2.270 1.00 0.00 68 GLU A N 17
ATOM 22197 C CA . GLU A 1 90 ? -6.194 5.881 3.038 1.00 0.00 68 GLU A CA 17
ATOM 22198 C C . GLU A 1 90 ? -6.670 4.519 3.585 1.00 0.00 68 GLU A C 17
ATOM 22199 O O . GLU A 1 90 ? -7.021 4.408 4.752 1.00 0.00 68 GLU A O 17
ATOM 22211 N N . THR A 1 91 ? -6.662 3.482 2.725 1.00 0.00 69 THR A N 17
ATOM 22212 C CA . THR A 1 91 ? -7.094 2.116 3.086 1.00 0.00 69 THR A CA 17
ATOM 22213 C C . THR A 1 91 ? -6.122 1.073 2.503 1.00 0.00 69 THR A C 17
ATOM 22214 O O . THR A 1 91 ? -5.406 1.362 1.528 1.00 0.00 69 THR A O 17
ATOM 22225 N N . LEU A 1 92 ? -6.112 -0.147 3.101 1.00 0.00 70 LEU A N 17
ATOM 22226 C CA . LEU A 1 92 ? -5.325 -1.296 2.600 1.00 0.00 70 LEU A CA 17
ATOM 22227 C C . LEU A 1 92 ? -5.672 -1.594 1.134 1.00 0.00 70 LEU A C 17
ATOM 22228 O O . LEU A 1 92 ? -4.791 -1.923 0.330 1.00 0.00 70 LEU A O 17
ATOM 22244 N N . GLY A 1 93 ? -6.979 -1.480 0.828 1.00 0.00 71 GLY A N 17
ATOM 22245 C CA . GLY A 1 93 ? -7.499 -1.717 -0.509 1.00 0.00 71 GLY A CA 17
ATOM 22246 C C . GLY A 1 93 ? -6.870 -0.807 -1.545 1.00 0.00 71 GLY A C 17
ATOM 22247 O O . GLY A 1 93 ? -6.511 -1.260 -2.622 1.00 0.00 71 GLY A O 17
ATOM 22251 N N . SER A 1 94 ? -6.692 0.474 -1.180 1.00 0.00 72 SER A N 17
ATOM 22252 C CA . SER A 1 94 ? -6.084 1.478 -2.067 1.00 0.00 72 SER A CA 17
ATOM 22253 C C . SER A 1 94 ? -4.649 1.071 -2.460 1.00 0.00 72 SER A C 17
ATOM 22254 O O . SER A 1 94 ? -4.303 1.109 -3.648 1.00 0.00 72 SER A O 17
ATOM 22262 N N . LEU A 1 95 ? -3.840 0.620 -1.469 1.00 0.00 73 LEU A N 17
ATOM 22263 C CA . LEU A 1 95 ? -2.478 0.107 -1.747 1.00 0.00 73 LEU A CA 17
ATOM 22264 C C . LEU A 1 95 ? -2.538 -1.136 -2.632 1.00 0.00 73 LEU A C 17
ATOM 22265 O O . LEU A 1 95 ? -1.734 -1.274 -3.546 1.00 0.00 73 LEU A O 17
ATOM 22281 N N . ALA A 1 96 ? -3.496 -2.028 -2.329 1.00 0.00 74 ALA A N 17
ATOM 22282 C CA . ALA A 1 96 ? -3.653 -3.308 -3.017 1.00 0.00 74 ALA A CA 17
ATOM 22283 C C . ALA A 1 96 ? -3.888 -3.101 -4.516 1.00 0.00 74 ALA A C 17
ATOM 22284 O O . ALA A 1 96 ? -3.176 -3.681 -5.315 1.00 0.00 74 ALA A O 17
ATOM 22291 N N . LEU A 1 97 ? -4.834 -2.205 -4.865 1.00 0.00 75 LEU A N 17
ATOM 22292 C CA . LEU A 1 97 ? -5.188 -1.890 -6.269 1.00 0.00 75 LEU A CA 17
ATOM 22293 C C . LEU A 1 97 ? -3.999 -1.232 -6.996 1.00 0.00 75 LEU A C 17
ATOM 22294 O O . LEU A 1 97 ? -3.687 -1.595 -8.145 1.00 0.00 75 LEU A O 17
ATOM 22310 N N . PHE A 1 98 ? -3.331 -0.280 -6.312 1.00 0.00 76 PHE A N 17
ATOM 22311 C CA . PHE A 1 98 ? -2.152 0.402 -6.874 1.00 0.00 76 PHE A CA 17
ATOM 22312 C C . PHE A 1 98 ? -1.058 -0.617 -7.233 1.00 0.00 76 PHE A C 17
ATOM 22313 O O . PHE A 1 98 ? -0.624 -0.649 -8.374 1.00 0.00 76 PHE A O 17
ATOM 22330 N N . VAL A 1 99 ? -0.682 -1.494 -6.278 1.00 0.00 77 VAL A N 17
ATOM 22331 C CA . VAL A 1 99 ? 0.385 -2.503 -6.483 1.00 0.00 77 VAL A CA 17
ATOM 22332 C C . VAL A 1 99 ? -0.059 -3.628 -7.453 1.00 0.00 77 VAL A C 17
ATOM 22333 O O . VAL A 1 99 ? 0.796 -4.273 -8.070 1.00 0.00 77 VAL A O 17
ATOM 22346 N N . GLU A 1 100 ? -1.392 -3.877 -7.578 1.00 0.00 78 GLU A N 17
ATOM 22347 C CA . GLU A 1 100 ? -1.938 -4.751 -8.650 1.00 0.00 78 GLU A CA 17
ATOM 22348 C C . GLU A 1 100 ? -1.498 -4.207 -10.014 1.00 0.00 78 GLU A C 17
ATOM 22349 O O . GLU A 1 100 ? -1.051 -4.956 -10.882 1.00 0.00 78 GLU A O 17
ATOM 22361 N N . HIS A 1 101 ? -1.617 -2.876 -10.174 1.00 0.00 79 HIS A N 17
ATOM 22362 C CA . HIS A 1 101 ? -1.261 -2.195 -11.431 1.00 0.00 79 HIS A CA 17
ATOM 22363 C C . HIS A 1 101 ? 0.268 -2.131 -11.620 1.00 0.00 79 HIS A C 17
ATOM 22364 O O . HIS A 1 101 ? 0.759 -2.340 -12.724 1.00 0.00 79 HIS A O 17
ATOM 22379 N N . LYS A 1 102 ? 0.999 -1.883 -10.521 1.00 0.00 80 LYS A N 17
ATOM 22380 C CA . LYS A 1 102 ? 2.457 -1.657 -10.547 1.00 0.00 80 LYS A CA 17
ATOM 22381 C C . LYS A 1 102 ? 3.220 -2.903 -11.002 1.00 0.00 80 LYS A C 17
ATOM 22382 O O . LYS A 1 102 ? 4.015 -2.850 -11.927 1.00 0.00 80 LYS A O 17
ATOM 22401 N N . LEU A 1 103 ? 2.948 -4.024 -10.339 1.00 0.00 81 LEU A N 17
ATOM 22402 C CA . LEU A 1 103 ? 3.628 -5.306 -10.610 1.00 0.00 81 LEU A CA 17
ATOM 22403 C C . LEU A 1 103 ? 3.113 -5.955 -11.923 1.00 0.00 81 LEU A C 17
ATOM 22404 O O . LEU A 1 103 ? 3.705 -6.915 -12.416 1.00 0.00 81 LEU A O 17
ATOM 22420 N N . SER A 1 104 ? 1.984 -5.443 -12.460 1.00 0.00 82 SER A N 17
ATOM 22421 C CA . SER A 1 104 ? 1.449 -5.837 -13.788 1.00 0.00 82 SER A CA 17
ATOM 22422 C C . SER A 1 104 ? 1.596 -4.695 -14.833 1.00 0.00 82 SER A C 17
ATOM 22423 O O . SER A 1 104 ? 0.876 -4.696 -15.840 1.00 0.00 82 SER A O 17
ATOM 22431 N N . HIS A 1 105 ? 2.528 -3.734 -14.577 1.00 0.00 83 HIS A N 17
ATOM 22432 C CA . HIS A 1 105 ? 2.687 -2.487 -15.395 1.00 0.00 83 HIS A CA 17
ATOM 22433 C C . HIS A 1 105 ? 2.783 -2.752 -16.926 1.00 0.00 83 HIS A C 17
ATOM 22434 O O . HIS A 1 105 ? 3.425 -3.739 -17.335 1.00 0.00 83 HIS A O 17
ATOM 22492 N N . MET A 1 23 ? -8.352 -8.246 -5.147 1.00 0.00 1 MET A N 18
ATOM 22493 C CA . MET A 1 23 ? -6.890 -8.039 -5.037 1.00 0.00 1 MET A CA 18
ATOM 22494 C C . MET A 1 23 ? -6.205 -9.311 -4.525 1.00 0.00 1 MET A C 18
ATOM 22495 O O . MET A 1 23 ? -6.762 -10.034 -3.693 1.00 0.00 1 MET A O 18
ATOM 22509 N N . GLN A 1 24 ? -5.011 -9.583 -5.059 1.00 0.00 2 GLN A N 18
ATOM 22510 C CA . GLN A 1 24 ? -4.119 -10.660 -4.583 1.00 0.00 2 GLN A CA 18
ATOM 22511 C C . GLN A 1 24 ? -3.041 -10.085 -3.636 1.00 0.00 2 GLN A C 18
ATOM 22512 O O . GLN A 1 24 ? -2.686 -10.697 -2.621 1.00 0.00 2 GLN A O 18
ATOM 22526 N N . HIS A 1 25 ? -2.558 -8.873 -3.979 1.00 0.00 3 HIS A N 18
ATOM 22527 C CA . HIS A 1 25 ? -1.380 -8.251 -3.356 1.00 0.00 3 HIS A CA 18
ATOM 22528 C C . HIS A 1 25 ? -1.660 -7.704 -1.960 1.00 0.00 3 HIS A C 18
ATOM 22529 O O . HIS A 1 25 ? -0.706 -7.417 -1.229 1.00 0.00 3 HIS A O 18
ATOM 22544 N N . LEU A 1 26 ? -2.951 -7.601 -1.577 1.00 0.00 4 LEU A N 18
ATOM 22545 C CA . LEU A 1 26 ? -3.351 -7.071 -0.242 1.00 0.00 4 LEU A CA 18
ATOM 22546 C C . LEU A 1 26 ? -2.717 -7.887 0.911 1.00 0.00 4 LEU A C 18
ATOM 22547 O O . LEU A 1 26 ? -2.583 -7.380 2.020 1.00 0.00 4 LEU A O 18
ATOM 22563 N N . GLU A 1 27 ? -2.329 -9.149 0.597 1.00 0.00 5 GLU A N 18
ATOM 22564 C CA . GLU A 1 27 ? -1.650 -10.060 1.526 1.00 0.00 5 GLU A CA 18
ATOM 22565 C C . GLU A 1 27 ? -0.307 -9.464 2.000 1.00 0.00 5 GLU A C 18
ATOM 22566 O O . GLU A 1 27 ? -0.111 -9.245 3.197 1.00 0.00 5 GLU A O 18
ATOM 22578 N N . ALA A 1 28 ? 0.598 -9.179 1.036 1.00 0.00 6 ALA A N 18
ATOM 22579 C CA . ALA A 1 28 ? 1.933 -8.640 1.338 1.00 0.00 6 ALA A CA 18
ATOM 22580 C C . ALA A 1 28 ? 1.873 -7.165 1.733 1.00 0.00 6 ALA A C 18
ATOM 22581 O O . ALA A 1 28 ? 2.758 -6.692 2.426 1.00 0.00 6 ALA A O 18
ATOM 22588 N N . VAL A 1 29 ? 0.825 -6.445 1.287 1.00 0.00 7 VAL A N 18
ATOM 22589 C CA . VAL A 1 29 ? 0.595 -5.053 1.699 1.00 0.00 7 VAL A CA 18
ATOM 22590 C C . VAL A 1 29 ? 0.332 -5.002 3.225 1.00 0.00 7 VAL A C 18
ATOM 22591 O O . VAL A 1 29 ? 1.057 -4.320 3.952 1.00 0.00 7 VAL A O 18
ATOM 22604 N N . ARG A 1 30 ? -0.667 -5.785 3.702 1.00 0.00 8 ARG A N 18
ATOM 22605 C CA . ARG A 1 30 ? -1.037 -5.811 5.141 1.00 0.00 8 ARG A CA 18
ATOM 22606 C C . ARG A 1 30 ? 0.067 -6.471 5.966 1.00 0.00 8 ARG A C 18
ATOM 22607 O O . ARG A 1 30 ? 0.249 -6.129 7.136 1.00 0.00 8 ARG A O 18
ATOM 22628 N N . ASN A 1 31 ? 0.826 -7.391 5.327 1.00 0.00 9 ASN A N 18
ATOM 22629 C CA . ASN A 1 31 ? 1.971 -8.066 5.951 1.00 0.00 9 ASN A CA 18
ATOM 22630 C C . ASN A 1 31 ? 3.020 -7.032 6.372 1.00 0.00 9 ASN A C 18
ATOM 22631 O O . ASN A 1 31 ? 3.410 -6.968 7.538 1.00 0.00 9 ASN A O 18
ATOM 22642 N N . ILE A 1 32 ? 3.400 -6.191 5.407 1.00 0.00 10 ILE A N 18
ATOM 22643 C CA . ILE A 1 32 ? 4.412 -5.146 5.585 1.00 0.00 10 ILE A CA 18
ATOM 22644 C C . ILE A 1 32 ? 3.950 -4.103 6.607 1.00 0.00 10 ILE A C 18
ATOM 22645 O O . ILE A 1 32 ? 4.664 -3.819 7.560 1.00 0.00 10 ILE A O 18
ATOM 22661 N N . LEU A 1 33 ? 2.738 -3.563 6.408 1.00 0.00 11 LEU A N 18
ATOM 22662 C CA . LEU A 1 33 ? 2.197 -2.473 7.239 1.00 0.00 11 LEU A CA 18
ATOM 22663 C C . LEU A 1 33 ? 2.067 -2.896 8.714 1.00 0.00 11 LEU A C 18
ATOM 22664 O O . LEU A 1 33 ? 2.382 -2.122 9.615 1.00 0.00 11 LEU A O 18
ATOM 22680 N N . GLY A 1 34 ? 1.641 -4.143 8.951 1.00 0.00 12 GLY A N 18
ATOM 22681 C CA . GLY A 1 34 ? 1.567 -4.672 10.302 1.00 0.00 12 GLY A CA 18
ATOM 22682 C C . GLY A 1 34 ? 2.921 -5.055 10.874 1.00 0.00 1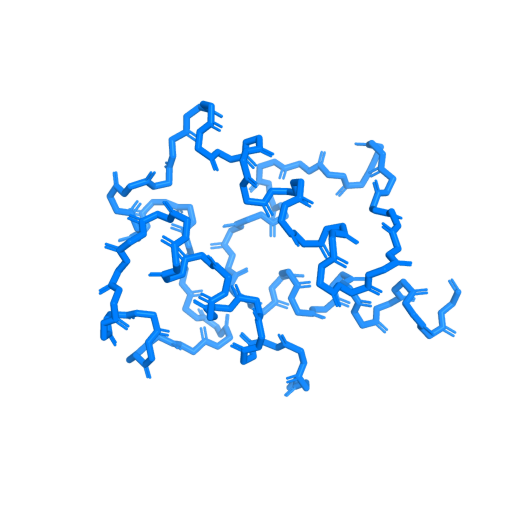2 GLY A C 18
ATOM 22683 O O . GLY A 1 34 ? 3.088 -5.093 12.095 1.00 0.00 12 GLY A O 18
ATOM 22687 N N . ASP A 1 35 ? 3.889 -5.341 9.986 1.00 0.00 13 ASP A N 18
ATOM 22688 C CA . ASP A 1 35 ? 5.261 -5.710 10.383 1.00 0.00 13 ASP A CA 18
ATOM 22689 C C . ASP A 1 35 ? 6.089 -4.456 10.734 1.00 0.00 13 ASP A C 18
ATOM 22690 O O . ASP A 1 35 ? 7.034 -4.534 11.525 1.00 0.00 13 ASP A O 18
ATOM 22699 N N . VAL A 1 36 ? 5.724 -3.303 10.132 1.00 0.00 14 VAL A N 18
ATOM 22700 C CA . VAL A 1 36 ? 6.378 -2.008 10.397 1.00 0.00 14 VAL A CA 18
ATOM 22701 C C . VAL A 1 36 ? 5.722 -1.337 11.618 1.00 0.00 14 VAL A C 18
ATOM 22702 O O . VAL A 1 36 ? 6.384 -1.117 12.637 1.00 0.00 14 VAL A O 18
ATOM 22715 N N . LEU A 1 37 ? 4.394 -1.078 11.530 1.00 0.00 15 LEU A N 18
ATOM 22716 C CA . LEU A 1 37 ? 3.646 -0.328 12.571 1.00 0.00 15 LEU A CA 18
ATOM 22717 C C . LEU A 1 37 ? 3.334 -1.198 13.816 1.00 0.00 15 LEU A C 18
ATOM 22718 O O . LEU A 1 37 ? 2.628 -0.733 14.715 1.00 0.00 15 LEU A O 18
ATOM 22734 N N . ASN A 1 38 ? 3.836 -2.456 13.826 1.00 0.00 16 ASN A N 18
ATOM 22735 C CA . ASN A 1 38 ? 3.873 -3.334 15.026 1.00 0.00 16 ASN A CA 18
ATOM 22736 C C . ASN A 1 38 ? 2.452 -3.830 15.402 1.00 0.00 16 ASN A C 18
ATOM 22737 O O . ASN A 1 38 ? 2.091 -3.954 16.576 1.00 0.00 16 ASN A O 18
ATOM 22748 N N . LEU A 1 39 ? 1.647 -4.126 14.366 1.00 0.00 17 LEU A N 18
ATOM 22749 C CA . LEU A 1 39 ? 0.317 -4.760 14.521 1.00 0.00 17 LEU A CA 18
ATOM 22750 C C . LEU A 1 39 ? 0.477 -6.262 14.831 1.00 0.00 17 LEU A C 18
ATOM 22751 O O . LEU A 1 39 ? -0.350 -6.838 15.545 1.00 0.00 17 LEU A O 18
ATOM 22767 N N . GLY A 1 40 ? 1.550 -6.878 14.283 1.00 0.00 18 GLY A N 18
ATOM 22768 C CA . GLY A 1 40 ? 1.857 -8.292 14.514 1.00 0.00 18 GLY A CA 18
ATOM 22769 C C . GLY A 1 40 ? 0.823 -9.239 13.910 1.00 0.00 18 GLY A C 18
ATOM 22770 O O . GLY A 1 40 ? 0.896 -9.561 12.726 1.00 0.00 18 GLY A O 18
ATOM 22774 N N . GLU A 1 41 ? -0.141 -9.676 14.732 1.00 0.00 19 GLU A N 18
ATOM 22775 C CA . GLU A 1 41 ? -1.231 -10.588 14.319 1.00 0.00 19 GLU A CA 18
ATOM 22776 C C . GLU A 1 41 ? -2.455 -9.791 13.814 1.00 0.00 19 GLU A C 18
ATOM 22777 O O . GLU A 1 41 ? -3.234 -10.288 12.987 1.00 0.00 19 GLU A O 18
ATOM 22789 N N . ARG A 1 42 ? -2.587 -8.534 14.290 1.00 0.00 20 ARG A N 18
ATOM 22790 C CA . ARG A 1 42 ? -3.748 -7.661 13.990 1.00 0.00 20 ARG A CA 18
ATOM 22791 C C . ARG A 1 42 ? -3.841 -7.346 12.473 1.00 0.00 20 ARG A C 18
ATOM 22792 O O . ARG A 1 42 ? -4.937 -7.106 11.946 1.00 0.00 20 ARG A O 18
ATOM 22813 N N . LYS A 1 43 ? -2.695 -7.377 11.778 1.00 0.00 21 LYS A N 18
ATOM 22814 C CA . LYS A 1 43 ? -2.629 -7.135 10.319 1.00 0.00 21 LYS A CA 18
ATOM 22815 C C . LYS A 1 43 ? -3.345 -8.249 9.521 1.00 0.00 21 LYS A C 18
ATOM 22816 O O . LYS A 1 43 ? -3.894 -8.006 8.448 1.00 0.00 21 LYS A O 18
ATOM 22835 N N . HIS A 1 44 ? -3.337 -9.464 10.080 1.00 0.00 22 HIS A N 18
ATOM 22836 C CA . HIS A 1 44 ? -3.875 -10.664 9.422 1.00 0.00 22 HIS A CA 18
ATOM 22837 C C . HIS A 1 44 ? -5.410 -10.749 9.589 1.00 0.00 22 HIS A C 18
ATOM 22838 O O . HIS A 1 44 ? -6.088 -11.394 8.788 1.00 0.00 22 HIS A O 18
ATOM 22853 N N . THR A 1 45 ? -5.953 -10.070 10.621 1.00 0.00 23 THR A N 18
ATOM 22854 C CA . THR A 1 45 ? -7.406 -10.089 10.921 1.00 0.00 23 THR A CA 18
ATOM 22855 C C . THR A 1 45 ? -8.153 -8.904 10.257 1.00 0.00 23 THR A C 18
ATOM 22856 O O . THR A 1 45 ? -9.368 -8.760 10.436 1.00 0.00 23 THR A O 18
ATOM 22867 N N . LEU A 1 46 ? -7.442 -8.065 9.475 1.00 0.00 24 LEU A N 18
ATOM 22868 C CA . LEU A 1 46 ? -8.073 -6.940 8.736 1.00 0.00 24 LEU A CA 18
ATOM 22869 C C . LEU A 1 46 ? -8.116 -7.236 7.224 1.00 0.00 24 LEU A C 18
ATOM 22870 O O . LEU A 1 46 ? -7.343 -8.056 6.724 1.00 0.00 24 LEU A O 18
ATOM 22886 N N . THR A 1 47 ? -9.016 -6.545 6.505 1.00 0.00 25 THR A N 18
ATOM 22887 C CA . THR A 1 47 ? -9.256 -6.765 5.059 1.00 0.00 25 THR A CA 18
ATOM 22888 C C . THR A 1 47 ? -8.888 -5.512 4.244 1.00 0.00 25 THR A C 18
ATOM 22889 O O . THR A 1 47 ? -8.371 -4.536 4.787 1.00 0.00 25 THR A O 18
ATOM 22900 N N . ALA A 1 48 ? -9.165 -5.558 2.926 1.00 0.00 26 ALA A N 18
ATOM 22901 C CA . ALA A 1 48 ? -8.969 -4.411 2.016 1.00 0.00 26 ALA A CA 18
ATOM 22902 C C . ALA A 1 48 ? -9.945 -3.250 2.330 1.00 0.00 26 ALA A C 18
ATOM 22903 O O . ALA A 1 48 ? -9.728 -2.114 1.898 1.00 0.00 26 ALA A O 18
ATOM 22910 N N . SER A 1 49 ? -11.025 -3.555 3.076 1.00 0.00 27 SER A N 18
ATOM 22911 C CA . SER A 1 49 ? -11.980 -2.544 3.573 1.00 0.00 27 SER A CA 18
ATOM 22912 C C . SER A 1 49 ? -11.383 -1.729 4.742 1.00 0.00 27 SER A C 18
ATOM 22913 O O . SER A 1 49 ? -11.801 -0.589 4.977 1.00 0.00 27 SER A O 18
ATOM 22921 N N . SER A 1 50 ? -10.395 -2.323 5.447 1.00 0.00 28 SER A N 18
ATOM 22922 C CA . SER A 1 50 ? -9.777 -1.731 6.652 1.00 0.00 28 SER A CA 18
ATOM 22923 C C . SER A 1 50 ? -9.052 -0.419 6.324 1.00 0.00 28 SER A C 18
ATOM 22924 O O . SER A 1 50 ? -8.171 -0.392 5.463 1.00 0.00 28 SER A O 18
ATOM 22932 N N . VAL A 1 51 ? -9.417 0.645 7.046 1.00 0.00 29 VAL A N 18
ATOM 22933 C CA . VAL A 1 51 ? -8.832 1.978 6.879 1.00 0.00 29 VAL A CA 18
ATOM 22934 C C . VAL A 1 51 ? -7.470 2.018 7.599 1.00 0.00 29 VAL A C 18
ATOM 22935 O O . VAL A 1 51 ? -7.274 1.324 8.603 1.00 0.00 29 VAL A O 18
ATOM 22948 N N . LEU A 1 52 ? -6.522 2.792 7.058 1.00 0.00 30 LEU A N 18
ATOM 22949 C CA . LEU A 1 52 ? -5.159 2.896 7.601 1.00 0.00 30 LEU A CA 18
ATOM 22950 C C . LEU A 1 52 ? -4.892 4.323 8.078 1.00 0.00 30 LEU A C 18
ATOM 22951 O O . LEU A 1 52 ? -4.736 4.557 9.279 1.00 0.00 30 LEU A O 18
ATOM 22967 N N . LEU A 1 53 ? -4.818 5.265 7.121 1.00 0.00 31 LEU A N 18
ATOM 22968 C CA . LEU A 1 53 ? -4.618 6.688 7.412 1.00 0.00 31 LEU A CA 18
ATOM 22969 C C . LEU A 1 53 ? -5.807 7.206 8.251 1.00 0.00 31 LEU A C 18
ATOM 22970 O O . LEU A 1 53 ? -6.949 7.250 7.778 1.00 0.00 31 LEU A O 18
ATOM 22986 N N . GLY A 1 54 ? -5.515 7.526 9.519 1.00 0.00 32 GLY A N 18
ATOM 22987 C CA . GLY A 1 54 ? -6.511 8.023 10.469 1.00 0.00 32 GLY A CA 18
ATOM 22988 C C . GLY A 1 54 ? -7.018 6.953 11.434 1.00 0.00 32 GLY A C 18
ATOM 22989 O O . GLY A 1 54 ? -7.473 7.282 12.539 1.00 0.00 32 GLY A O 18
ATOM 22993 N N . ASN A 1 55 ? -6.981 5.669 11.012 1.00 0.00 33 ASN A N 18
ATOM 22994 C CA . ASN A 1 55 ? -7.429 4.532 11.855 1.00 0.00 33 ASN A CA 18
ATOM 22995 C C . ASN A 1 55 ? -6.265 3.998 12.711 1.00 0.00 33 ASN A C 18
ATOM 22996 O O . ASN A 1 55 ? -6.406 3.833 13.931 1.00 0.00 33 ASN A O 18
ATOM 23007 N N . ILE A 1 56 ? -5.119 3.738 12.061 1.00 0.00 34 ILE A N 18
ATOM 23008 C CA . ILE A 1 56 ? -3.906 3.256 12.735 1.00 0.00 34 ILE A CA 18
ATOM 23009 C C . ILE A 1 56 ? -3.186 4.470 13.357 1.00 0.00 34 ILE A C 18
ATOM 23010 O O . ILE A 1 56 ? -2.764 5.370 12.616 1.00 0.00 34 ILE A O 18
ATOM 23026 N N . PRO A 1 57 ? -3.016 4.512 14.716 1.00 0.00 35 PRO A N 18
ATOM 23027 C CA . PRO A 1 57 ? -2.409 5.675 15.413 1.00 0.00 35 PRO A CA 18
ATOM 23028 C C . PRO A 1 57 ? -0.880 5.750 15.232 1.00 0.00 35 PRO A C 18
ATOM 23029 O O . PRO A 1 57 ? -0.242 6.732 15.633 1.00 0.00 35 PRO A O 18
ATOM 23040 N N . GLU A 1 58 ? -0.311 4.705 14.608 1.00 0.00 36 GLU A N 18
ATOM 23041 C CA . GLU A 1 58 ? 1.134 4.553 14.422 1.00 0.00 36 GLU A CA 18
ATOM 23042 C C . GLU A 1 58 ? 1.576 5.101 13.054 1.00 0.00 36 GLU A C 18
ATOM 23043 O O . GLU A 1 58 ? 2.761 5.393 12.853 1.00 0.00 36 GLU A O 18
ATOM 23055 N N . LEU A 1 59 ? 0.606 5.260 12.133 1.00 0.00 37 LEU A N 18
ATOM 23056 C CA . LEU A 1 59 ? 0.880 5.659 10.745 1.00 0.00 37 LEU A CA 18
ATOM 23057 C C . LEU A 1 59 ? 0.932 7.202 10.646 1.00 0.00 37 LEU A C 18
ATOM 23058 O O . LEU A 1 59 ? -0.093 7.854 10.434 1.00 0.00 37 LEU A O 18
ATOM 23074 N N . ASP A 1 60 ? 2.122 7.775 10.863 1.00 0.00 38 ASP A N 18
ATOM 23075 C CA . ASP A 1 60 ? 2.362 9.241 10.809 1.00 0.00 38 ASP A CA 18
ATOM 23076 C C . ASP A 1 60 ? 3.438 9.557 9.725 1.00 0.00 38 ASP A C 18
ATOM 23077 O O . ASP A 1 60 ? 3.796 8.679 8.954 1.00 0.00 38 ASP A O 18
ATOM 23086 N N . SER A 1 61 ? 3.906 10.816 9.687 1.00 0.00 39 SER A N 18
ATOM 23087 C CA . SER A 1 61 ? 4.896 11.385 8.742 1.00 0.00 39 SER A CA 18
ATOM 23088 C C . SER A 1 61 ? 6.096 10.442 8.399 1.00 0.00 39 SER A C 18
ATOM 23089 O O . SER A 1 61 ? 6.202 9.916 7.275 1.00 0.00 39 SER A O 18
ATOM 23096 N N . MET A 1 62 ? 6.984 10.195 9.365 1.00 0.00 40 MET A N 18
ATOM 23097 C CA . MET A 1 62 ? 8.161 9.324 9.145 1.00 0.00 40 MET A CA 18
ATOM 23098 C C . MET A 1 62 ? 7.749 7.853 8.907 1.00 0.00 40 MET A C 18
ATOM 23099 O O . MET A 1 62 ? 8.426 7.127 8.171 1.00 0.00 40 MET A O 18
ATOM 23113 N N . ALA A 1 63 ? 6.615 7.446 9.507 1.00 0.00 41 ALA A N 18
ATOM 23114 C CA . ALA A 1 63 ? 6.078 6.083 9.361 1.00 0.00 41 ALA A CA 18
ATOM 23115 C C . ALA A 1 63 ? 5.607 5.793 7.929 1.00 0.00 41 ALA A C 18
ATOM 23116 O O . ALA A 1 63 ? 5.742 4.660 7.470 1.00 0.00 41 ALA A O 18
ATOM 23123 N N . VAL A 1 64 ? 5.054 6.818 7.222 1.00 0.00 42 VAL A N 18
ATOM 23124 C CA . VAL A 1 64 ? 4.631 6.645 5.819 1.00 0.00 42 VAL A CA 18
ATOM 23125 C C . VAL A 1 64 ? 5.865 6.501 4.919 1.00 0.00 42 VAL A C 18
ATOM 23126 O O . VAL A 1 64 ? 5.823 5.744 3.953 1.00 0.00 42 VAL A O 18
ATOM 23139 N N . VAL A 1 65 ? 6.979 7.189 5.271 1.00 0.00 43 VAL A N 18
ATOM 23140 C CA . VAL A 1 65 ? 8.255 7.029 4.512 1.00 0.00 43 VAL A CA 18
ATOM 23141 C C . VAL A 1 65 ? 8.763 5.579 4.633 1.00 0.00 43 VAL A C 18
ATOM 23142 O O . VAL A 1 65 ? 9.148 4.943 3.642 1.00 0.00 43 VAL A O 18
ATOM 23155 N N . ASN A 1 66 ? 8.743 5.097 5.885 1.00 0.00 44 ASN A N 18
ATOM 23156 C CA . ASN A 1 66 ? 9.191 3.749 6.279 1.00 0.00 44 ASN A CA 18
ATOM 23157 C C . ASN A 1 66 ? 8.450 2.642 5.513 1.00 0.00 44 ASN A C 18
ATOM 23158 O O . ASN A 1 66 ? 9.080 1.720 4.976 1.00 0.00 44 ASN A O 18
ATOM 23169 N N . VAL A 1 67 ? 7.114 2.745 5.472 1.00 0.00 45 VAL A N 18
ATOM 23170 C CA . VAL A 1 67 ? 6.265 1.725 4.838 1.00 0.00 45 VAL A CA 18
ATOM 23171 C C . VAL A 1 67 ? 6.371 1.762 3.310 1.00 0.00 45 VAL A C 18
ATOM 23172 O O . VAL A 1 67 ? 6.291 0.708 2.685 1.00 0.00 45 VAL A O 18
ATOM 23185 N N . ILE A 1 68 ? 6.577 2.966 2.713 1.00 0.00 46 ILE A N 18
ATOM 23186 C CA . ILE A 1 68 ? 6.820 3.084 1.257 1.00 0.00 46 ILE A CA 18
ATOM 23187 C C . ILE A 1 68 ? 8.083 2.290 0.894 1.00 0.00 46 ILE A C 18
ATOM 23188 O O . ILE A 1 68 ? 8.025 1.411 0.045 1.00 0.00 46 ILE A O 18
ATOM 23204 N N . THR A 1 69 ? 9.180 2.578 1.624 1.00 0.00 47 THR A N 18
ATOM 23205 C CA . THR A 1 69 ? 10.488 1.929 1.436 1.00 0.00 47 THR A CA 18
ATOM 23206 C C . THR A 1 69 ? 10.368 0.393 1.536 1.00 0.00 47 THR A C 18
ATOM 23207 O O . THR A 1 69 ? 10.904 -0.336 0.705 1.00 0.00 47 THR A O 18
ATOM 23218 N N . ALA A 1 70 ? 9.618 -0.063 2.550 1.00 0.00 48 ALA A N 18
ATOM 23219 C CA . ALA A 1 70 ? 9.370 -1.490 2.806 1.00 0.00 48 ALA A CA 18
ATOM 23220 C C . ALA A 1 70 ? 8.602 -2.163 1.636 1.00 0.00 48 ALA A C 18
ATOM 23221 O O . ALA A 1 70 ? 8.949 -3.278 1.217 1.00 0.00 48 ALA A O 18
ATOM 23228 N N . LEU A 1 71 ? 7.577 -1.457 1.098 1.00 0.00 49 LEU A N 18
ATOM 23229 C CA . LEU A 1 71 ? 6.833 -1.900 -0.111 1.00 0.00 49 LEU A CA 18
ATOM 23230 C C . LEU A 1 71 ? 7.807 -2.080 -1.304 1.00 0.00 49 LEU A C 18
ATOM 23231 O O . LEU A 1 71 ? 7.764 -3.109 -1.995 1.00 0.00 49 LEU A O 18
ATOM 23247 N N . GLU A 1 72 ? 8.697 -1.073 -1.497 1.00 0.00 50 GLU A N 18
ATOM 23248 C CA . GLU A 1 72 ? 9.737 -1.069 -2.557 1.00 0.00 50 GLU A CA 18
ATOM 23249 C C . GLU A 1 72 ? 10.605 -2.338 -2.477 1.00 0.00 50 GLU A C 18
ATOM 23250 O O . GLU A 1 72 ? 10.899 -2.966 -3.500 1.00 0.00 50 GLU A O 18
ATOM 23262 N N . GLU A 1 73 ? 11.000 -2.695 -1.235 1.00 0.00 51 GLU A N 18
ATOM 23263 C CA . GLU A 1 73 ? 11.888 -3.835 -0.961 1.00 0.00 51 GLU A CA 18
ATOM 23264 C C . GLU A 1 73 ? 11.250 -5.170 -1.388 1.00 0.00 51 GLU A C 18
ATOM 23265 O O . GLU A 1 73 ? 11.821 -5.904 -2.201 1.00 0.00 51 GLU A O 18
ATOM 23277 N N . TYR A 1 74 ? 10.061 -5.459 -0.832 1.00 0.00 52 TYR A N 18
ATOM 23278 C CA . TYR A 1 74 ? 9.388 -6.762 -1.032 1.00 0.00 52 TYR A CA 18
ATOM 23279 C C . TYR A 1 74 ? 8.950 -6.973 -2.489 1.00 0.00 52 TYR A C 18
ATOM 23280 O O . TYR A 1 74 ? 9.155 -8.054 -3.046 1.00 0.00 52 TYR A O 18
ATOM 23298 N N . PHE A 1 75 ? 8.349 -5.941 -3.100 1.00 0.00 53 PHE A N 18
ATOM 23299 C CA . PHE A 1 75 ? 7.796 -6.038 -4.471 1.00 0.00 53 PHE A CA 18
ATOM 23300 C C . PHE A 1 75 ? 8.851 -5.694 -5.560 1.00 0.00 53 PHE A C 18
ATOM 23301 O O . PHE A 1 75 ? 8.567 -5.882 -6.749 1.00 0.00 53 PHE A O 18
ATOM 23318 N N . ASP A 1 76 ? 10.038 -5.171 -5.144 1.00 0.00 54 ASP A N 18
ATOM 23319 C CA . ASP A 1 76 ? 11.193 -4.878 -6.049 1.00 0.00 54 ASP A CA 18
ATOM 23320 C C . ASP A 1 76 ? 10.812 -3.870 -7.148 1.00 0.00 54 ASP A C 18
ATOM 23321 O O . ASP A 1 76 ? 11.155 -4.034 -8.323 1.00 0.00 54 ASP A O 18
ATOM 23330 N N . PHE A 1 77 ? 10.118 -2.803 -6.745 1.00 0.00 55 PHE A N 18
ATOM 23331 C CA . PHE A 1 77 ? 9.577 -1.795 -7.684 1.00 0.00 55 PHE A CA 18
ATOM 23332 C C . PHE A 1 77 ? 9.766 -0.381 -7.119 1.00 0.00 55 PHE A C 18
ATOM 23333 O O . PHE A 1 77 ? 10.362 -0.212 -6.047 1.00 0.00 55 PHE A O 18
ATOM 23350 N N . SER A 1 78 ? 9.262 0.625 -7.846 1.00 0.00 56 SER A N 18
ATOM 23351 C CA . SER A 1 78 ? 9.191 2.000 -7.346 1.00 0.00 56 SER A CA 18
ATOM 23352 C C . SER A 1 78 ? 7.810 2.592 -7.654 1.00 0.00 56 SER A C 18
ATOM 23353 O O . SER A 1 78 ? 7.452 2.766 -8.824 1.00 0.00 56 SER A O 18
ATOM 23361 N N . VAL A 1 79 ? 7.028 2.866 -6.594 1.00 0.00 57 VAL A N 18
ATOM 23362 C CA . VAL A 1 79 ? 5.718 3.516 -6.715 1.00 0.00 57 VAL A CA 18
ATOM 23363 C C . VAL A 1 79 ? 5.934 4.983 -7.152 1.00 0.00 57 VAL A C 18
ATOM 23364 O O . VAL A 1 79 ? 6.781 5.685 -6.583 1.00 0.00 57 VAL A O 18
ATOM 23377 N N . ASP A 1 80 ? 5.181 5.417 -8.169 1.00 0.00 58 ASP A N 18
ATOM 23378 C CA . ASP A 1 80 ? 5.306 6.769 -8.758 1.00 0.00 58 ASP A CA 18
ATOM 23379 C C . ASP A 1 80 ? 4.850 7.841 -7.736 1.00 0.00 58 ASP A C 18
ATOM 23380 O O . ASP A 1 80 ? 3.818 7.687 -7.095 1.00 0.00 58 ASP A O 18
ATOM 23389 N N . ASP A 1 81 ? 5.646 8.909 -7.598 1.00 0.00 59 ASP A N 18
ATOM 23390 C CA . ASP A 1 81 ? 5.414 9.991 -6.611 1.00 0.00 59 ASP A CA 18
ATOM 23391 C C . ASP A 1 81 ? 4.030 10.678 -6.779 1.00 0.00 59 ASP A C 18
ATOM 23392 O O . ASP A 1 81 ? 3.366 10.995 -5.783 1.00 0.00 59 ASP A O 18
ATOM 23401 N N . ASP A 1 82 ? 3.591 10.874 -8.036 1.00 0.00 60 ASP A N 18
ATOM 23402 C CA . ASP A 1 82 ? 2.317 11.579 -8.348 1.00 0.00 60 ASP A CA 18
ATOM 23403 C C . ASP A 1 82 ? 1.083 10.724 -7.997 1.00 0.00 60 ASP A C 18
ATOM 23404 O O . ASP A 1 82 ? -0.017 11.265 -7.829 1.00 0.00 60 ASP A O 18
ATOM 23413 N N . GLU A 1 83 ? 1.269 9.396 -7.880 1.00 0.00 61 GLU A N 18
ATOM 23414 C CA . GLU A 1 83 ? 0.168 8.468 -7.525 1.00 0.00 61 GLU A CA 18
ATOM 23415 C C . GLU A 1 83 ? 0.210 8.125 -6.026 1.00 0.00 61 GLU A C 18
ATOM 23416 O O . GLU A 1 83 ? -0.702 7.471 -5.526 1.00 0.00 61 GLU A O 18
ATOM 23428 N N . ILE A 1 84 ? 1.300 8.541 -5.330 1.00 0.00 62 ILE A N 18
ATOM 23429 C CA . ILE A 1 84 ? 1.376 8.480 -3.857 1.00 0.00 62 ILE A CA 18
ATOM 23430 C C . ILE A 1 84 ? 0.768 9.771 -3.270 1.00 0.00 62 ILE A C 18
ATOM 23431 O O . ILE A 1 84 ? 1.269 10.871 -3.532 1.00 0.00 62 ILE A O 18
ATOM 23447 N N . SER A 1 85 ? -0.314 9.617 -2.497 1.00 0.00 63 SER A N 18
ATOM 23448 C CA . SER A 1 85 ? -0.975 10.711 -1.768 1.00 0.00 63 SER A CA 18
ATOM 23449 C C . SER A 1 85 ? -1.741 10.108 -0.571 1.00 0.00 63 SER A C 18
ATOM 23450 O O . SER A 1 85 ? -1.598 8.910 -0.285 1.00 0.00 63 SER A O 18
ATOM 23458 N N . ALA A 1 86 ? -2.544 10.928 0.132 1.00 0.00 64 ALA A N 18
ATOM 23459 C CA . ALA A 1 86 ? -3.387 10.455 1.251 1.00 0.00 64 ALA A CA 18
ATOM 23460 C C . ALA A 1 86 ? -4.380 9.380 0.767 1.00 0.00 64 ALA A C 18
ATOM 23461 O O . ALA A 1 86 ? -4.600 8.377 1.449 1.00 0.00 64 ALA A O 18
ATOM 23468 N N . GLN A 1 87 ? -4.884 9.579 -0.471 1.00 0.00 65 GLN A N 18
ATOM 23469 C CA . GLN A 1 87 ? -5.862 8.676 -1.111 1.00 0.00 65 GLN A CA 18
ATOM 23470 C C . GLN A 1 87 ? -5.246 7.303 -1.459 1.00 0.00 65 GLN A C 18
ATOM 23471 O O . GLN A 1 87 ? -5.968 6.367 -1.811 1.00 0.00 65 GLN A O 18
ATOM 23485 N N . THR A 1 88 ? -3.911 7.202 -1.384 1.00 0.00 66 THR A N 18
ATOM 23486 C CA . THR A 1 88 ? -3.191 5.942 -1.569 1.00 0.00 66 THR A CA 18
ATOM 23487 C C . THR A 1 88 ? -3.226 5.133 -0.266 1.00 0.00 66 THR A C 18
ATOM 23488 O O . THR A 1 88 ? -3.519 3.940 -0.284 1.00 0.00 66 THR A O 18
ATOM 23499 N N . PHE A 1 89 ? -2.965 5.817 0.873 1.00 0.00 67 PHE A N 18
ATOM 23500 C CA . PHE A 1 89 ? -2.836 5.167 2.203 1.00 0.00 67 PHE A CA 18
ATOM 23501 C C . PHE A 1 89 ? -4.123 5.244 3.027 1.00 0.00 67 PHE A C 18
ATOM 23502 O O . PHE A 1 89 ? -4.118 4.833 4.194 1.00 0.00 67 PHE A O 18
ATOM 23519 N N . GLU A 1 90 ? -5.213 5.753 2.417 1.00 0.00 68 GLU A N 18
ATOM 23520 C CA . GLU A 1 90 ? -6.521 5.890 3.093 1.00 0.00 68 GLU A CA 18
ATOM 23521 C C . GLU A 1 90 ? -7.024 4.535 3.632 1.00 0.00 68 GLU A C 18
ATOM 23522 O O . GLU A 1 90 ? -7.467 4.447 4.770 1.00 0.00 68 GLU A O 18
ATOM 23534 N N . THR A 1 91 ? -6.921 3.484 2.806 1.00 0.00 69 THR A N 18
ATOM 23535 C CA . THR A 1 91 ? -7.353 2.128 3.164 1.00 0.00 69 THR A CA 18
ATOM 23536 C C . THR A 1 91 ? -6.440 1.092 2.496 1.00 0.00 69 THR A C 18
ATOM 23537 O O . THR A 1 91 ? -5.749 1.403 1.503 1.00 0.00 69 THR A O 18
ATOM 23548 N N . LEU A 1 92 ? -6.451 -0.139 3.049 1.00 0.00 70 LEU A N 18
ATOM 23549 C CA . LEU A 1 92 ? -5.624 -1.260 2.569 1.00 0.00 70 LEU A CA 18
ATOM 23550 C C . LEU A 1 92 ? -5.931 -1.575 1.096 1.00 0.00 70 LEU A C 18
ATOM 23551 O O . LEU A 1 92 ? -5.035 -1.952 0.330 1.00 0.00 70 LEU A O 18
ATOM 23567 N N . GLY A 1 93 ? -7.224 -1.418 0.745 1.00 0.00 71 GLY A N 18
ATOM 23568 C CA . GLY A 1 93 ? -7.717 -1.638 -0.604 1.00 0.00 71 GLY A CA 18
ATOM 23569 C C . GLY A 1 93 ? -7.031 -0.751 -1.610 1.00 0.00 71 GLY A C 18
ATOM 23570 O O . GLY A 1 93 ? -6.644 -1.216 -2.674 1.00 0.00 71 GLY A O 18
ATOM 23574 N N . SER A 1 94 ? -6.831 0.528 -1.243 1.00 0.00 72 SER A N 18
ATOM 23575 C CA . SER A 1 94 ? -6.180 1.513 -2.115 1.00 0.00 72 SER A CA 18
ATOM 23576 C C . SER A 1 94 ? -4.729 1.103 -2.422 1.00 0.00 72 SER A C 18
ATOM 23577 O O . SER A 1 94 ? -4.369 1.043 -3.596 1.00 0.00 72 SER A O 18
ATOM 23585 N N . LEU A 1 95 ? -3.924 0.751 -1.376 1.00 0.00 73 LEU A N 18
ATOM 23586 C CA . LEU A 1 95 ? -2.518 0.298 -1.582 1.00 0.00 73 LEU A CA 18
ATOM 23587 C C . LEU A 1 95 ? -2.486 -0.922 -2.504 1.00 0.00 73 LEU A C 18
ATOM 23588 O O . LEU A 1 95 ? -1.683 -0.984 -3.436 1.00 0.00 73 LEU A O 18
ATOM 23604 N N . ALA A 1 96 ? -3.385 -1.878 -2.207 1.00 0.00 74 ALA A N 18
ATOM 23605 C CA . ALA A 1 96 ? -3.489 -3.140 -2.931 1.00 0.00 74 ALA A CA 18
ATOM 23606 C C . ALA A 1 96 ? -3.832 -2.909 -4.405 1.00 0.00 74 ALA A C 18
ATOM 23607 O O . ALA A 1 96 ? -3.265 -3.563 -5.260 1.00 0.00 74 ALA A O 18
ATOM 23614 N N . LEU A 1 97 ? -4.722 -1.934 -4.678 1.00 0.00 75 LEU A N 18
ATOM 23615 C CA . LEU A 1 97 ? -5.155 -1.577 -6.046 1.00 0.00 75 LEU A CA 18
ATOM 23616 C C . LEU A 1 97 ? -3.981 -0.994 -6.851 1.00 0.00 75 LEU A C 18
ATOM 23617 O O . LEU A 1 97 ? -3.722 -1.425 -7.987 1.00 0.00 75 LEU A O 18
ATOM 23633 N N . PHE A 1 98 ? -3.278 -0.009 -6.247 1.00 0.00 76 PHE A N 18
ATOM 23634 C CA . PHE A 1 98 ? -2.113 0.640 -6.878 1.00 0.00 76 PHE A CA 18
ATOM 23635 C C . PHE A 1 98 ? -1.064 -0.411 -7.269 1.00 0.00 76 PHE A C 18
ATOM 23636 O O . PHE A 1 98 ? -0.651 -0.460 -8.421 1.00 0.00 76 PHE A O 18
ATOM 23653 N N . VAL A 1 99 ? -0.711 -1.300 -6.322 1.00 0.00 77 VAL A N 18
ATOM 23654 C CA . VAL A 1 99 ? 0.300 -2.353 -6.557 1.00 0.00 77 VAL A CA 18
ATOM 23655 C C . VAL A 1 99 ? -0.213 -3.458 -7.521 1.00 0.00 77 VAL A C 18
ATOM 23656 O O . VAL A 1 99 ? 0.602 -4.113 -8.172 1.00 0.00 77 VAL A O 18
ATOM 23669 N N . GLU A 1 100 ? -1.561 -3.674 -7.611 1.00 0.00 78 GLU A N 18
ATOM 23670 C CA . GLU A 1 100 ? -2.152 -4.538 -8.678 1.00 0.00 78 GLU A CA 18
ATOM 23671 C C . GLU A 1 100 ? -1.711 -4.018 -10.050 1.00 0.00 78 GLU A C 18
ATOM 23672 O O . GLU A 1 100 ? -1.223 -4.775 -10.898 1.00 0.00 78 GLU A O 18
ATOM 23684 N N . HIS A 1 101 ? -1.872 -2.693 -10.227 1.00 0.00 79 HIS A N 18
ATOM 23685 C CA . HIS A 1 101 ? -1.544 -2.002 -11.480 1.00 0.00 79 HIS A CA 18
ATOM 23686 C C . HIS A 1 101 ? -0.026 -2.022 -11.745 1.00 0.00 79 HIS A C 18
ATOM 23687 O O . HIS A 1 101 ? 0.380 -2.264 -12.868 1.00 0.00 79 HIS A O 18
ATOM 23702 N N . LYS A 1 102 ? 0.788 -1.808 -10.685 1.00 0.00 80 LYS A N 18
ATOM 23703 C CA . LYS A 1 102 ? 2.261 -1.657 -10.796 1.00 0.00 80 LYS A CA 18
ATOM 23704 C C . LYS A 1 102 ? 2.934 -2.923 -11.326 1.00 0.00 80 LYS A C 18
ATOM 23705 O O . LYS A 1 102 ? 3.669 -2.882 -12.310 1.00 0.00 80 LYS A O 18
ATOM 23724 N N . LEU A 1 103 ? 2.660 -4.046 -10.655 1.00 0.00 81 LEU A N 18
ATOM 23725 C CA . LEU A 1 103 ? 3.295 -5.338 -10.976 1.00 0.00 81 LEU A CA 18
ATOM 23726 C C . LEU A 1 103 ? 2.729 -5.933 -12.289 1.00 0.00 81 LEU A C 18
ATOM 23727 O O . LEU A 1 103 ? 3.315 -6.865 -12.848 1.00 0.00 81 LEU A O 18
ATOM 23743 N N . SER A 1 104 ? 1.599 -5.379 -12.777 1.00 0.00 82 SER A N 18
ATOM 23744 C CA . SER A 1 104 ? 1.008 -5.749 -14.080 1.00 0.00 82 SER A CA 18
ATOM 23745 C C . SER A 1 104 ? 1.419 -4.752 -15.192 1.00 0.00 82 SER A C 18
ATOM 23746 O O . SER A 1 104 ? 1.382 -5.097 -16.381 1.00 0.00 82 SER A O 18
ATOM 23754 N N . HIS A 1 105 ? 1.809 -3.526 -14.793 1.00 0.00 83 HIS A N 18
ATOM 23755 C CA . HIS A 1 1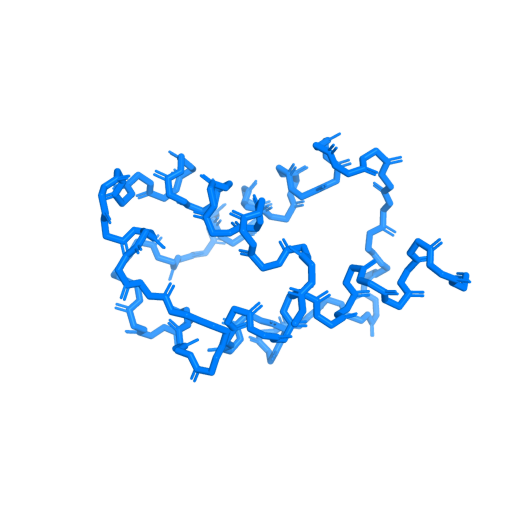05 ? 2.121 -2.419 -15.717 1.00 0.00 83 HIS A CA 18
ATOM 23756 C C . HIS A 1 105 ? 2.941 -1.340 -14.968 1.00 0.00 83 HIS A C 18
ATOM 23757 O O . HIS A 1 105 ? 4.171 -1.285 -15.136 1.00 0.00 83 HIS A O 18
ATOM 23815 N N . MET A 1 23 ? -9.005 -9.472 -4.733 1.00 0.00 1 MET A N 19
ATOM 23816 C CA . MET A 1 23 ? -7.655 -8.871 -4.820 1.00 0.00 1 MET A CA 19
ATOM 23817 C C . MET A 1 23 ? -6.680 -9.796 -4.091 1.00 0.00 1 MET A C 19
ATOM 23818 O O . MET A 1 23 ? -7.040 -10.354 -3.059 1.00 0.00 1 MET A O 19
ATOM 23832 N N . GLN A 1 24 ? -5.476 -10.010 -4.649 1.00 0.00 2 GLN A N 19
ATOM 23833 C CA . GLN A 1 24 ? -4.489 -10.966 -4.089 1.00 0.00 2 GLN A CA 19
ATOM 23834 C C . GLN A 1 24 ? -3.430 -10.254 -3.233 1.00 0.00 2 GLN A C 19
ATOM 23835 O O . GLN A 1 24 ? -3.042 -10.756 -2.169 1.00 0.00 2 GLN A O 19
ATOM 23849 N N . HIS A 1 25 ? -2.986 -9.067 -3.684 1.00 0.00 3 HIS A N 19
ATOM 23850 C CA . HIS A 1 25 ? -1.833 -8.367 -3.087 1.00 0.00 3 HIS A CA 19
ATOM 23851 C C . HIS A 1 25 ? -2.167 -7.673 -1.759 1.00 0.00 3 HIS A C 19
ATOM 23852 O O . HIS A 1 25 ? -1.244 -7.269 -1.071 1.00 0.00 3 HIS A O 19
ATOM 23867 N N . LEU A 1 26 ? -3.469 -7.567 -1.389 1.00 0.00 4 LEU A N 19
ATOM 23868 C CA . LEU A 1 26 ? -3.904 -6.911 -0.121 1.00 0.00 4 LEU A CA 19
ATOM 23869 C C . LEU A 1 26 ? -3.215 -7.539 1.118 1.00 0.00 4 LEU A C 19
ATOM 23870 O O . LEU A 1 26 ? -2.952 -6.850 2.103 1.00 0.00 4 LEU A O 19
ATOM 23886 N N . GLU A 1 27 ? -2.925 -8.857 1.030 1.00 0.00 5 GLU A N 19
ATOM 23887 C CA . GLU A 1 27 ? -2.344 -9.632 2.131 1.00 0.00 5 GLU A CA 19
ATOM 23888 C C . GLU A 1 27 ? -0.852 -9.311 2.318 1.00 0.00 5 GLU A C 19
ATOM 23889 O O . GLU A 1 27 ? -0.369 -9.183 3.449 1.00 0.00 5 GLU A O 19
ATOM 23901 N N . ALA A 1 28 ? -0.131 -9.186 1.197 1.00 0.00 6 ALA A N 19
ATOM 23902 C CA . ALA A 1 28 ? 1.291 -8.800 1.202 1.00 0.00 6 ALA A CA 19
ATOM 23903 C C . ALA A 1 28 ? 1.465 -7.349 1.677 1.00 0.00 6 ALA A C 19
ATOM 23904 O O . ALA A 1 28 ? 2.399 -7.040 2.415 1.00 0.00 6 ALA A O 19
ATOM 23911 N N . VAL A 1 29 ? 0.519 -6.482 1.280 1.00 0.00 7 VAL A N 19
ATOM 23912 C CA . VAL A 1 29 ? 0.519 -5.067 1.665 1.00 0.00 7 VAL A CA 19
ATOM 23913 C C . VAL A 1 29 ? 0.268 -4.931 3.185 1.00 0.00 7 VAL A C 19
ATOM 23914 O O . VAL A 1 29 ? 1.011 -4.230 3.868 1.00 0.00 7 VAL A O 19
ATOM 23927 N N . ARG A 1 30 ? -0.757 -5.654 3.705 1.00 0.00 8 ARG A N 19
ATOM 23928 C CA . ARG A 1 30 ? -1.119 -5.607 5.146 1.00 0.00 8 ARG A CA 19
ATOM 23929 C C . ARG A 1 30 ? -0.025 -6.262 5.995 1.00 0.00 8 ARG A C 19
ATOM 23930 O O . ARG A 1 30 ? 0.129 -5.929 7.166 1.00 0.00 8 ARG A O 19
ATOM 23951 N N . ASN A 1 31 ? 0.729 -7.195 5.376 1.00 0.00 9 ASN A N 19
ATOM 23952 C CA . ASN A 1 31 ? 1.911 -7.819 5.982 1.00 0.00 9 ASN A CA 19
ATOM 23953 C C . ASN A 1 31 ? 2.968 -6.745 6.268 1.00 0.00 9 ASN A C 19
ATOM 23954 O O . ASN A 1 31 ? 3.462 -6.632 7.391 1.00 0.00 9 ASN A O 19
ATOM 23965 N N . ILE A 1 32 ? 3.250 -5.941 5.225 1.00 0.00 10 ILE A N 19
ATOM 23966 C CA . ILE A 1 32 ? 4.202 -4.812 5.268 1.00 0.00 10 ILE A CA 19
ATOM 23967 C C . ILE A 1 32 ? 3.780 -3.763 6.319 1.00 0.00 10 ILE A C 19
ATOM 23968 O O . ILE A 1 32 ? 4.609 -3.254 7.065 1.00 0.00 10 ILE A O 19
ATOM 23984 N N . LEU A 1 33 ? 2.480 -3.461 6.363 1.00 0.00 11 LEU A N 19
ATOM 23985 C CA . LEU A 1 33 ? 1.914 -2.467 7.295 1.00 0.00 11 LEU A CA 19
ATOM 23986 C C . LEU A 1 33 ? 1.979 -2.971 8.747 1.00 0.00 11 LEU A C 19
ATOM 23987 O O . LEU A 1 33 ? 2.328 -2.228 9.662 1.00 0.00 11 LEU A O 19
ATOM 24003 N N . GLY A 1 34 ? 1.665 -4.255 8.939 1.00 0.00 12 GLY A N 19
ATOM 24004 C CA . GLY A 1 34 ? 1.764 -4.891 10.245 1.00 0.00 12 GLY A CA 19
ATOM 24005 C C . GLY A 1 34 ? 3.194 -5.124 10.687 1.00 0.00 12 GLY A C 19
ATOM 24006 O O . GLY A 1 34 ? 3.447 -5.368 11.868 1.00 0.00 12 GLY A O 19
ATOM 24010 N N . ASP A 1 35 ? 4.119 -5.086 9.723 1.00 0.00 13 ASP A N 19
ATOM 24011 C CA . ASP A 1 35 ? 5.559 -5.208 9.968 1.00 0.00 13 ASP A CA 19
ATOM 24012 C C . ASP A 1 35 ? 6.128 -3.859 10.451 1.00 0.00 13 ASP A C 19
ATOM 24013 O O . ASP A 1 35 ? 6.723 -3.774 11.527 1.00 0.00 13 ASP A O 19
ATOM 24022 N N . VAL A 1 36 ? 5.868 -2.803 9.660 1.00 0.00 14 VAL A N 19
ATOM 24023 C CA . VAL A 1 36 ? 6.432 -1.457 9.867 1.00 0.00 14 VAL A CA 19
ATOM 24024 C C . VAL A 1 36 ? 5.775 -0.751 11.070 1.00 0.00 14 VAL A C 19
ATOM 24025 O O . VAL A 1 36 ? 6.473 -0.227 11.938 1.00 0.00 14 VAL A O 19
ATOM 24038 N N . LEU A 1 37 ? 4.427 -0.745 11.112 1.00 0.00 15 LEU A N 19
ATOM 24039 C CA . LEU A 1 37 ? 3.671 -0.104 12.218 1.00 0.00 15 LEU A CA 19
ATOM 24040 C C . LEU A 1 37 ? 3.540 -1.062 13.421 1.00 0.00 15 LEU A C 19
ATOM 24041 O O . LEU A 1 37 ? 2.979 -0.685 14.458 1.00 0.00 15 LEU A O 19
ATOM 24057 N N . ASN A 1 38 ? 4.057 -2.303 13.250 1.00 0.00 16 ASN A N 19
ATOM 24058 C CA . ASN A 1 38 ? 4.187 -3.315 14.309 1.00 0.00 16 ASN A CA 19
ATOM 24059 C C . ASN A 1 38 ? 2.805 -3.707 14.881 1.00 0.00 16 ASN A C 19
ATOM 24060 O O . ASN A 1 38 ? 2.558 -3.626 16.088 1.00 0.00 16 ASN A O 19
ATOM 24071 N N . LEU A 1 39 ? 1.896 -4.098 13.971 1.00 0.00 17 LEU A N 19
ATOM 24072 C CA . LEU A 1 39 ? 0.584 -4.684 14.333 1.00 0.00 17 LEU A CA 19
ATOM 24073 C C . LEU A 1 39 ? 0.772 -6.142 14.788 1.00 0.00 17 LEU A C 19
ATOM 24074 O O . LEU A 1 39 ? -0.029 -6.651 15.577 1.00 0.00 17 LEU A O 19
ATOM 24090 N N . GLY A 1 40 ? 1.832 -6.792 14.255 1.00 0.00 18 GLY A N 19
ATOM 24091 C CA . GLY A 1 40 ? 2.135 -8.194 14.533 1.00 0.00 18 GLY A CA 19
ATOM 24092 C C . GLY A 1 40 ? 1.057 -9.134 14.015 1.00 0.00 18 GLY A C 19
ATOM 24093 O O . GLY A 1 40 ? 1.105 -9.577 12.864 1.00 0.00 18 GLY A O 19
ATOM 24097 N N . GLU A 1 41 ? 0.059 -9.389 14.868 1.00 0.00 19 GLU A N 19
ATOM 24098 C CA . GLU A 1 41 ? -1.050 -10.317 14.580 1.00 0.00 19 GLU A CA 19
ATOM 24099 C C . GLU A 1 41 ? -2.265 -9.576 13.979 1.00 0.00 19 GLU A C 19
ATOM 24100 O O . GLU A 1 41 ? -3.007 -10.152 13.186 1.00 0.00 19 GLU A O 19
ATOM 24112 N N . ARG A 1 42 ? -2.440 -8.282 14.343 1.00 0.00 20 ARG A N 19
ATOM 24113 C CA . ARG A 1 42 ? -3.670 -7.505 14.014 1.00 0.00 20 ARG A CA 19
ATOM 24114 C C . ARG A 1 42 ? -3.799 -7.274 12.493 1.00 0.00 20 ARG A C 19
ATOM 24115 O O . ARG A 1 42 ? -4.907 -7.132 11.971 1.00 0.00 20 ARG A O 19
ATOM 24136 N N . LYS A 1 43 ? -2.662 -7.268 11.786 1.00 0.00 21 LYS A N 19
ATOM 24137 C CA . LYS A 1 43 ? -2.637 -7.124 10.315 1.00 0.00 21 LYS A CA 19
ATOM 24138 C C . LYS A 1 43 ? -3.446 -8.247 9.619 1.00 0.00 21 LYS A C 19
ATOM 24139 O O . LYS A 1 43 ? -4.019 -8.036 8.556 1.00 0.00 21 LYS A O 19
ATOM 24158 N N . HIS A 1 44 ? -3.525 -9.415 10.282 1.00 0.00 22 HIS A N 19
ATOM 24159 C CA . HIS A 1 44 ? -4.198 -10.614 9.753 1.00 0.00 22 HIS A CA 19
ATOM 24160 C C . HIS A 1 44 ? -5.735 -10.507 9.922 1.00 0.00 22 HIS A C 19
ATOM 24161 O O . HIS A 1 44 ? -6.489 -11.112 9.152 1.00 0.00 22 HIS A O 19
ATOM 24176 N N . THR A 1 45 ? -6.194 -9.720 10.918 1.00 0.00 23 THR A N 19
ATOM 24177 C CA . THR A 1 45 ? -7.641 -9.587 11.232 1.00 0.00 23 THR A CA 19
ATOM 24178 C C . THR A 1 45 ? -8.281 -8.373 10.510 1.00 0.00 23 THR A C 19
ATOM 24179 O O . THR A 1 45 ? -9.477 -8.110 10.677 1.00 0.00 23 THR A O 19
ATOM 24190 N N . LEU A 1 46 ? -7.497 -7.637 9.699 1.00 0.00 24 LEU A N 19
ATOM 24191 C CA . LEU A 1 46 ? -8.032 -6.540 8.853 1.00 0.00 24 LEU A CA 19
ATOM 24192 C C . LEU A 1 46 ? -7.989 -6.948 7.373 1.00 0.00 24 LEU A C 19
ATOM 24193 O O . LEU A 1 46 ? -7.139 -7.743 6.964 1.00 0.00 24 LEU A O 19
ATOM 24209 N N . THR A 1 47 ? -8.917 -6.394 6.578 1.00 0.00 25 THR A N 19
ATOM 24210 C CA . THR A 1 47 ? -9.082 -6.735 5.150 1.00 0.00 25 THR A CA 19
ATOM 24211 C C . THR A 1 47 ? -8.968 -5.460 4.286 1.00 0.00 25 THR A C 19
ATOM 24212 O O . THR A 1 47 ? -8.603 -4.398 4.797 1.00 0.00 25 THR A O 19
ATOM 24223 N N . ALA A 1 48 ? -9.265 -5.570 2.974 1.00 0.00 26 ALA A N 19
ATOM 24224 C CA . ALA A 1 48 ? -9.106 -4.458 2.003 1.00 0.00 26 ALA A CA 19
ATOM 24225 C C . ALA A 1 48 ? -10.082 -3.291 2.276 1.00 0.00 26 ALA A C 19
ATOM 24226 O O . ALA A 1 48 ? -9.856 -2.165 1.820 1.00 0.00 26 ALA A O 19
ATOM 24233 N N . SER A 1 49 ? -11.166 -3.582 3.012 1.00 0.00 27 SER A N 19
ATOM 24234 C CA . SER A 1 49 ? -12.151 -2.567 3.437 1.00 0.00 27 SER A CA 19
ATOM 24235 C C . SER A 1 49 ? -11.619 -1.701 4.604 1.00 0.00 27 SER A C 19
ATOM 24236 O O . SER A 1 49 ? -12.094 -0.578 4.817 1.00 0.00 27 SER A O 19
ATOM 24244 N N . SER A 1 50 ? -10.626 -2.232 5.341 1.00 0.00 28 SER A N 19
ATOM 24245 C CA . SER A 1 50 ? -10.062 -1.585 6.540 1.00 0.00 28 SER A CA 19
ATOM 24246 C C . SER A 1 50 ? -9.219 -0.356 6.170 1.00 0.00 28 SER A C 19
ATOM 24247 O O . SER A 1 50 ? -8.419 -0.391 5.226 1.00 0.00 28 SER A O 19
ATOM 24255 N N . VAL A 1 51 ? -9.397 0.710 6.957 1.00 0.00 29 VAL A N 19
ATOM 24256 C CA . VAL A 1 51 ? -8.707 1.997 6.787 1.00 0.00 29 VAL A CA 19
ATOM 24257 C C . VAL A 1 51 ? -7.256 1.871 7.313 1.00 0.00 29 VAL A C 19
ATOM 24258 O O . VAL A 1 51 ? -6.947 0.934 8.059 1.00 0.00 29 VAL A O 19
ATOM 24271 N N . LEU A 1 52 ? -6.362 2.779 6.899 1.00 0.00 30 LEU A N 19
ATOM 24272 C CA . LEU A 1 52 ? -4.985 2.856 7.429 1.00 0.00 30 LEU A CA 19
ATOM 24273 C C . LEU A 1 52 ? -4.787 4.202 8.130 1.00 0.00 30 LEU A C 19
ATOM 24274 O O . LEU A 1 52 ? -4.637 4.255 9.354 1.00 0.00 30 LEU A O 19
ATOM 24290 N N . LEU A 1 53 ? -4.780 5.293 7.333 1.00 0.00 31 LEU A N 19
ATOM 24291 C CA . LEU A 1 53 ? -4.721 6.664 7.858 1.00 0.00 31 LEU A CA 19
ATOM 24292 C C . LEU A 1 53 ? -5.968 6.947 8.723 1.00 0.00 31 LEU A C 19
ATOM 24293 O O . LEU A 1 53 ? -7.087 7.065 8.207 1.00 0.00 31 LEU A O 19
ATOM 24309 N N . GLY A 1 54 ? -5.749 7.046 10.040 1.00 0.00 32 GLY A N 19
ATOM 24310 C CA . GLY A 1 54 ? -6.822 7.264 11.012 1.00 0.00 32 GLY A CA 19
ATOM 24311 C C . GLY A 1 54 ? -7.121 6.016 11.831 1.00 0.00 32 GLY A C 19
ATOM 24312 O O . GLY A 1 54 ? -7.477 6.119 13.008 1.00 0.00 32 GLY A O 19
ATOM 24316 N N . ASN A 1 55 ? -6.988 4.831 11.196 1.00 0.00 33 ASN A N 19
ATOM 24317 C CA . ASN A 1 55 ? -7.215 3.528 11.861 1.00 0.00 33 ASN A CA 19
ATOM 24318 C C . ASN A 1 55 ? -6.001 3.192 12.730 1.00 0.00 33 ASN A C 19
ATOM 24319 O O . ASN A 1 55 ? -6.128 2.999 13.939 1.00 0.00 33 ASN A O 19
ATOM 24330 N N . ILE A 1 56 ? -4.823 3.137 12.096 1.00 0.00 34 ILE A N 19
ATOM 24331 C CA . ILE A 1 56 ? -3.582 2.743 12.757 1.00 0.00 34 ILE A CA 19
ATOM 24332 C C . ILE A 1 56 ? -3.008 3.960 13.513 1.00 0.00 34 ILE A C 19
ATOM 24333 O O . ILE A 1 56 ? -2.642 4.951 12.872 1.00 0.00 34 ILE A O 19
ATOM 24349 N N . PRO A 1 57 ? -2.904 3.906 14.877 1.00 0.00 35 PRO A N 19
ATOM 24350 C CA . PRO A 1 57 ? -2.357 5.025 15.677 1.00 0.00 35 PRO A CA 19
ATOM 24351 C C . PRO A 1 57 ? -0.818 5.089 15.605 1.00 0.00 35 PRO A C 19
ATOM 24352 O O . PRO A 1 57 ? -0.203 6.048 16.080 1.00 0.00 35 PRO A O 19
ATOM 24363 N N . GLU A 1 58 ? -0.209 4.055 14.992 1.00 0.00 36 GLU A N 19
ATOM 24364 C CA . GLU A 1 58 ? 1.251 3.922 14.858 1.00 0.00 36 GLU A CA 19
ATOM 24365 C C . GLU A 1 58 ? 1.718 4.438 13.492 1.00 0.00 36 GLU A C 19
ATOM 24366 O O . GLU A 1 58 ? 2.925 4.544 13.245 1.00 0.00 36 GLU A O 19
ATOM 24378 N N . LEU A 1 59 ? 0.747 4.776 12.618 1.00 0.00 37 LEU A N 19
ATOM 24379 C CA . LEU A 1 59 ? 1.027 5.288 11.276 1.00 0.00 37 LEU A CA 19
ATOM 24380 C C . LEU A 1 59 ? 1.332 6.793 11.381 1.00 0.00 37 LEU A C 19
ATOM 24381 O O . LEU A 1 59 ? 0.459 7.643 11.211 1.00 0.00 37 LEU A O 19
ATOM 24397 N N . ASP A 1 60 ? 2.580 7.077 11.761 1.00 0.00 38 ASP A N 19
ATOM 24398 C CA . ASP A 1 60 ? 3.127 8.429 11.954 1.00 0.00 38 ASP A CA 19
ATOM 24399 C C . ASP A 1 60 ? 3.563 9.038 10.601 1.00 0.00 38 ASP A C 19
ATOM 24400 O O . ASP A 1 60 ? 3.555 8.359 9.573 1.00 0.00 38 ASP A O 19
ATOM 24409 N N . SER A 1 61 ? 3.908 10.327 10.640 1.00 0.00 39 SER A N 19
ATOM 24410 C CA . SER A 1 61 ? 4.545 11.090 9.552 1.00 0.00 39 SER A CA 19
ATOM 24411 C C . SER A 1 61 ? 5.705 10.295 8.863 1.00 0.00 39 SER A C 19
ATOM 24412 O O . SER A 1 61 ? 5.599 9.850 7.702 1.00 0.00 39 SER A O 19
ATOM 24419 N N . MET A 1 62 ? 6.788 10.053 9.612 1.00 0.00 40 MET A N 19
ATOM 24420 C CA . MET A 1 62 ? 7.956 9.317 9.083 1.00 0.00 40 MET A CA 19
ATOM 24421 C C . MET A 1 62 ? 7.642 7.824 8.872 1.00 0.00 40 MET A C 19
ATOM 24422 O O . MET A 1 62 ? 8.386 7.121 8.184 1.00 0.00 40 MET A O 19
ATOM 24436 N N . ALA A 1 63 ? 6.533 7.357 9.470 1.00 0.00 41 ALA A N 19
ATOM 24437 C CA . ALA A 1 63 ? 6.037 5.987 9.278 1.00 0.00 41 ALA A CA 19
ATOM 24438 C C . ALA A 1 63 ? 5.318 5.809 7.927 1.00 0.00 41 ALA A C 19
ATOM 24439 O O . ALA A 1 63 ? 5.262 4.682 7.426 1.00 0.00 41 ALA A O 19
ATOM 24446 N N . VAL A 1 64 ? 4.753 6.903 7.331 1.00 0.00 42 VAL A N 19
ATOM 24447 C CA . VAL A 1 64 ? 4.237 6.841 5.936 1.00 0.00 42 VAL A CA 19
ATOM 24448 C C . VAL A 1 64 ? 5.427 6.710 4.975 1.00 0.00 42 VAL A C 19
ATOM 24449 O O . VAL A 1 64 ? 5.372 5.966 3.996 1.00 0.00 42 VAL A O 19
ATOM 24462 N N . VAL A 1 65 ? 6.519 7.420 5.309 1.00 0.00 43 VAL A N 19
ATOM 24463 C CA . VAL A 1 65 ? 7.787 7.324 4.543 1.00 0.00 43 VAL A CA 19
ATOM 24464 C C . VAL A 1 65 ? 8.365 5.897 4.625 1.00 0.00 43 VAL A C 19
ATOM 24465 O O . VAL A 1 65 ? 8.815 5.326 3.624 1.00 0.00 43 VAL A O 19
ATOM 24478 N N . ASN A 1 66 ? 8.300 5.343 5.837 1.00 0.00 44 ASN A N 19
ATOM 24479 C CA . ASN A 1 66 ? 8.863 4.026 6.171 1.00 0.00 44 ASN A CA 19
ATOM 24480 C C . ASN A 1 66 ? 8.105 2.863 5.481 1.00 0.00 44 ASN A C 19
ATOM 24481 O O . ASN A 1 66 ? 8.731 1.884 5.047 1.00 0.00 44 ASN A O 19
ATOM 24492 N N . VAL A 1 67 ? 6.759 2.976 5.373 1.00 0.00 45 VAL A N 19
ATOM 24493 C CA . VAL A 1 67 ? 5.933 1.959 4.680 1.00 0.00 45 VAL A CA 19
ATOM 24494 C C . VAL A 1 67 ? 6.137 2.038 3.162 1.00 0.00 45 VAL A C 19
ATOM 24495 O O . VAL A 1 67 ? 6.143 1.004 2.506 1.00 0.00 45 VAL A O 19
ATOM 24508 N N . ILE A 1 68 ? 6.324 3.267 2.615 1.00 0.00 46 ILE A N 19
ATOM 24509 C CA . ILE A 1 68 ? 6.623 3.454 1.170 1.00 0.00 46 ILE A CA 19
ATOM 24510 C C . ILE A 1 68 ? 7.930 2.723 0.809 1.00 0.00 46 ILE A C 19
ATOM 24511 O O . ILE A 1 68 ? 7.964 1.933 -0.138 1.00 0.00 46 ILE A O 19
ATOM 24527 N N . THR A 1 69 ? 8.968 2.962 1.641 1.00 0.00 47 THR A N 19
ATOM 24528 C CA . THR A 1 69 ? 10.297 2.328 1.508 1.00 0.00 47 THR A CA 19
ATOM 24529 C C . THR A 1 69 ? 10.174 0.791 1.537 1.00 0.00 47 THR A C 19
ATOM 24530 O O . THR A 1 69 ? 10.768 0.083 0.715 1.00 0.00 47 THR A O 19
ATOM 24541 N N . ALA A 1 70 ? 9.367 0.309 2.493 1.00 0.00 48 ALA A N 19
ATOM 24542 C CA . ALA A 1 70 ? 9.088 -1.118 2.682 1.00 0.00 48 ALA A CA 19
ATOM 24543 C C . ALA A 1 70 ? 8.386 -1.733 1.445 1.00 0.00 48 ALA A C 19
ATOM 24544 O O . ALA A 1 70 ? 8.749 -2.826 1.020 1.00 0.00 48 ALA A O 19
ATOM 24551 N N . LEU A 1 71 ? 7.413 -0.999 0.852 1.00 0.00 49 LEU A N 19
ATOM 24552 C CA . LEU A 1 71 ? 6.711 -1.427 -0.391 1.00 0.00 49 LEU A CA 19
ATOM 24553 C C . LEU A 1 71 ? 7.743 -1.678 -1.520 1.00 0.00 49 LEU A C 19
ATOM 24554 O O . LEU A 1 71 ? 7.701 -2.730 -2.191 1.00 0.00 49 LEU A O 19
ATOM 24570 N N . GLU A 1 72 ? 8.687 -0.707 -1.672 1.00 0.00 50 GLU A N 19
ATOM 24571 C CA . GLU A 1 72 ? 9.817 -0.782 -2.634 1.00 0.00 50 GLU A CA 19
ATOM 24572 C C . GLU A 1 72 ? 10.579 -2.112 -2.465 1.00 0.00 50 GLU A C 19
ATOM 24573 O O . GLU A 1 72 ? 10.811 -2.841 -3.436 1.00 0.00 50 GLU A O 19
ATOM 24585 N N . GLU A 1 73 ? 10.941 -2.405 -1.195 1.00 0.00 51 GLU A N 19
ATOM 24586 C CA . GLU A 1 73 ? 11.737 -3.593 -0.819 1.00 0.00 51 GLU A CA 19
ATOM 24587 C C . GLU A 1 73 ? 11.029 -4.907 -1.219 1.00 0.00 51 GLU A C 19
ATOM 24588 O O . GLU A 1 73 ? 11.509 -5.639 -2.088 1.00 0.00 51 GLU A O 19
ATOM 24600 N N . TYR A 1 74 ? 9.859 -5.151 -0.603 1.00 0.00 52 TYR A N 19
ATOM 24601 C CA . TYR A 1 74 ? 9.153 -6.444 -0.688 1.00 0.00 52 TYR A CA 19
ATOM 24602 C C . TYR A 1 74 ? 8.669 -6.764 -2.118 1.00 0.00 52 TYR A C 19
ATOM 24603 O O . TYR A 1 74 ? 8.881 -7.886 -2.601 1.00 0.00 52 TYR A O 19
ATOM 24621 N N . PHE A 1 75 ? 8.048 -5.781 -2.805 1.00 0.00 53 PHE A N 19
ATOM 24622 C CA . PHE A 1 75 ? 7.524 -5.987 -4.182 1.00 0.00 53 PHE A CA 19
ATOM 24623 C C . PHE A 1 75 ? 8.597 -5.706 -5.268 1.00 0.00 53 PHE A C 19
ATOM 24624 O O . PHE A 1 75 ? 8.329 -5.926 -6.458 1.00 0.00 53 PHE A O 19
ATOM 24641 N N . ASP A 1 76 ? 9.776 -5.172 -4.861 1.00 0.00 54 ASP A N 19
ATOM 24642 C CA . ASP A 1 76 ? 10.967 -5.014 -5.744 1.00 0.00 54 ASP A CA 19
ATOM 24643 C C . ASP A 1 76 ? 10.682 -4.003 -6.890 1.00 0.00 54 ASP A C 19
ATOM 24644 O O . ASP A 1 76 ? 11.172 -4.140 -8.016 1.00 0.00 54 ASP A O 19
ATOM 24653 N N . PHE A 1 77 ? 9.910 -2.953 -6.568 1.00 0.00 55 PHE A N 19
ATOM 24654 C CA . PHE A 1 77 ? 9.472 -1.931 -7.548 1.00 0.00 55 PHE A CA 19
ATOM 24655 C C . PHE A 1 77 ? 9.665 -0.523 -6.965 1.00 0.00 55 PHE A C 19
ATOM 24656 O O . PHE A 1 77 ? 10.210 -0.373 -5.870 1.00 0.00 55 PHE A O 19
ATOM 24673 N N . SER A 1 78 ? 9.222 0.494 -7.712 1.00 0.00 56 SER A N 19
ATOM 24674 C CA . SER A 1 78 ? 9.109 1.863 -7.212 1.00 0.00 56 SER A CA 19
ATOM 24675 C C . SER A 1 78 ? 7.660 2.346 -7.380 1.00 0.00 56 SER A C 19
ATOM 24676 O O . SER A 1 78 ? 7.034 2.072 -8.409 1.00 0.00 56 SER A O 19
ATOM 24684 N N . VAL A 1 79 ? 7.118 2.998 -6.339 1.00 0.00 57 VAL A N 19
ATOM 24685 C CA . VAL A 1 79 ? 5.824 3.706 -6.410 1.00 0.00 57 VAL A CA 19
ATOM 24686 C C . VAL A 1 79 ? 6.100 5.122 -6.970 1.00 0.00 57 VAL A C 19
ATOM 24687 O O . VAL A 1 79 ? 6.950 5.845 -6.433 1.00 0.00 57 VAL A O 19
ATOM 24700 N N . ASP A 1 80 ? 5.407 5.498 -8.055 1.00 0.00 58 ASP A N 19
ATOM 24701 C CA . ASP A 1 80 ? 5.656 6.771 -8.776 1.00 0.00 58 ASP A CA 19
ATOM 24702 C C . ASP A 1 80 ? 5.087 7.981 -7.986 1.00 0.00 58 ASP A C 19
ATOM 24703 O O . ASP A 1 80 ? 4.128 7.834 -7.236 1.00 0.00 58 ASP A O 19
ATOM 24712 N N . ASP A 1 81 ? 5.706 9.162 -8.158 1.00 0.00 59 ASP A N 19
ATOM 24713 C CA . ASP A 1 81 ? 5.303 10.425 -7.491 1.00 0.00 59 ASP A CA 19
ATOM 24714 C C . ASP A 1 81 ? 3.808 10.773 -7.699 1.00 0.00 59 ASP A C 19
ATOM 24715 O O . ASP A 1 81 ? 3.121 11.192 -6.757 1.00 0.00 59 ASP A O 19
ATOM 24724 N N . ASP A 1 82 ? 3.323 10.570 -8.932 1.00 0.00 60 ASP A N 19
ATOM 24725 C CA . ASP A 1 82 ? 1.936 10.908 -9.341 1.00 0.00 60 ASP A CA 19
ATOM 24726 C C . ASP A 1 82 ? 0.889 10.009 -8.637 1.00 0.00 60 ASP A C 19
ATOM 24727 O O . ASP A 1 82 ? -0.291 10.358 -8.565 1.00 0.00 60 ASP A O 19
ATOM 24736 N N . GLU A 1 83 ? 1.339 8.867 -8.091 1.00 0.00 61 GLU A N 19
ATOM 24737 C CA . GLU A 1 83 ? 0.471 7.907 -7.371 1.00 0.00 61 GLU A CA 19
ATOM 24738 C C . GLU A 1 83 ? 0.862 7.801 -5.878 1.00 0.00 61 GLU A C 19
ATOM 24739 O O . GLU A 1 83 ? 0.352 6.931 -5.173 1.00 0.00 61 GLU A O 19
ATOM 24751 N N . ILE A 1 84 ? 1.777 8.674 -5.408 1.00 0.00 62 ILE A N 19
ATOM 24752 C CA . ILE A 1 84 ? 2.095 8.810 -3.969 1.00 0.00 62 ILE A CA 19
ATOM 24753 C C . ILE A 1 84 ? 1.325 10.007 -3.390 1.00 0.00 62 ILE A C 19
ATOM 24754 O O . ILE A 1 84 ? 1.653 11.162 -3.679 1.00 0.00 62 ILE A O 19
ATOM 24770 N N . SER A 1 85 ? 0.275 9.717 -2.621 1.00 0.00 63 SER A N 19
ATOM 24771 C CA . SER A 1 85 ? -0.466 10.720 -1.842 1.00 0.00 63 SER A CA 19
ATOM 24772 C C . SER A 1 85 ? -0.968 10.088 -0.538 1.00 0.00 63 SER A C 19
ATOM 24773 O O . SER A 1 85 ? -0.839 8.872 -0.339 1.00 0.00 63 SER A O 19
ATOM 24781 N N . ALA A 1 86 ? -1.542 10.917 0.344 1.00 0.00 64 ALA A N 19
ATOM 24782 C CA . ALA A 1 86 ? -2.274 10.423 1.523 1.00 0.00 64 ALA A CA 19
ATOM 24783 C C . ALA A 1 86 ? -3.543 9.664 1.068 1.00 0.00 64 ALA A C 19
ATOM 24784 O O . ALA A 1 86 ? -3.953 8.685 1.694 1.00 0.00 64 ALA A O 19
ATOM 24791 N N . GLN A 1 87 ? -4.109 10.088 -0.079 1.00 0.00 65 GLN A N 19
ATOM 24792 C CA . GLN A 1 87 ? -5.283 9.428 -0.695 1.00 0.00 65 GLN A CA 19
ATOM 24793 C C . GLN A 1 87 ? -4.945 7.997 -1.164 1.00 0.00 65 GLN A C 19
ATOM 24794 O O . GLN A 1 87 ? -5.839 7.175 -1.335 1.00 0.00 65 GLN A O 19
ATOM 24808 N N . THR A 1 88 ? -3.647 7.717 -1.368 1.00 0.00 66 THR A N 19
ATOM 24809 C CA . THR A 1 88 ? -3.156 6.374 -1.714 1.00 0.00 66 THR A CA 19
ATOM 24810 C C . THR A 1 88 ? -3.239 5.444 -0.480 1.00 0.00 66 THR A C 19
ATOM 24811 O O . THR A 1 88 ? -3.635 4.286 -0.596 1.00 0.00 66 THR A O 19
ATOM 24822 N N . PHE A 1 89 ? -2.892 5.991 0.707 1.00 0.00 67 PHE A N 19
ATOM 24823 C CA . PHE A 1 89 ? -2.793 5.216 1.975 1.00 0.00 67 PHE A CA 19
ATOM 24824 C C . PHE A 1 89 ? -4.055 5.325 2.847 1.00 0.00 67 PHE A C 19
ATOM 24825 O O . PHE A 1 89 ? -4.013 5.010 4.045 1.00 0.00 67 PHE A O 19
ATOM 24842 N N . GLU A 1 90 ? -5.174 5.743 2.241 1.00 0.00 68 GLU A N 19
ATOM 24843 C CA . GLU A 1 90 ? -6.462 5.872 2.948 1.00 0.00 68 GLU A CA 19
ATOM 24844 C C . GLU A 1 90 ? -6.974 4.500 3.458 1.00 0.00 68 GLU A C 19
ATOM 24845 O O . GLU A 1 90 ? -7.388 4.381 4.610 1.00 0.00 68 GLU A O 19
ATOM 24857 N N . THR A 1 91 ? -6.929 3.471 2.592 1.00 0.00 69 THR A N 19
ATOM 24858 C CA . THR A 1 91 ? -7.426 2.119 2.912 1.00 0.00 69 THR A CA 19
ATOM 24859 C C . THR A 1 91 ? -6.559 1.049 2.226 1.00 0.00 69 THR A C 19
ATOM 24860 O O . THR A 1 91 ? -5.933 1.316 1.181 1.00 0.00 69 THR A O 19
ATOM 24871 N N . LEU A 1 92 ? -6.553 -0.167 2.818 1.00 0.00 70 LEU A N 19
ATOM 24872 C CA . LEU A 1 92 ? -5.761 -1.314 2.328 1.00 0.00 70 LEU A CA 19
ATOM 24873 C C . LEU A 1 92 ? -6.120 -1.660 0.865 1.00 0.00 70 LEU A C 19
ATOM 24874 O O . LEU A 1 92 ? -5.260 -2.102 0.092 1.00 0.00 70 LEU A O 19
ATOM 24890 N N . GLY A 1 93 ? -7.405 -1.438 0.516 1.00 0.00 71 GLY A N 19
ATOM 24891 C CA . GLY A 1 93 ? -7.913 -1.660 -0.838 1.00 0.00 71 GLY A CA 19
ATOM 24892 C C . GLY A 1 93 ? -7.209 -0.811 -1.881 1.00 0.00 71 GLY A C 19
ATOM 24893 O O . GLY A 1 93 ? -6.867 -1.307 -2.957 1.00 0.00 71 GLY A O 19
ATOM 24897 N N . SER A 1 94 ? -6.958 0.468 -1.537 1.00 0.00 72 SER A N 19
ATOM 24898 C CA . SER A 1 94 ? -6.264 1.413 -2.425 1.00 0.00 72 SER A CA 19
ATOM 24899 C C . SER A 1 94 ? -4.850 0.899 -2.753 1.00 0.00 72 SER A C 19
ATOM 24900 O O . SER A 1 94 ? -4.514 0.740 -3.932 1.00 0.00 72 SER A O 19
ATOM 24908 N N . LEU A 1 95 ? -4.062 0.573 -1.698 1.00 0.00 73 LEU A N 19
ATOM 24909 C CA . LEU A 1 95 ? -2.660 0.100 -1.861 1.00 0.00 73 LEU A CA 19
ATOM 24910 C C . LEU A 1 95 ? -2.612 -1.201 -2.663 1.00 0.00 73 LEU A C 19
ATOM 24911 O O . LEU A 1 95 ? -1.712 -1.389 -3.487 1.00 0.00 73 LEU A O 19
ATOM 24927 N N . ALA A 1 96 ? -3.588 -2.088 -2.385 1.00 0.00 74 ALA A N 19
ATOM 24928 C CA . ALA A 1 96 ? -3.727 -3.374 -3.070 1.00 0.00 74 ALA A CA 19
ATOM 24929 C C . ALA A 1 96 ? -3.855 -3.152 -4.578 1.00 0.00 74 ALA A C 19
ATOM 24930 O O . ALA A 1 96 ? -3.087 -3.720 -5.338 1.00 0.00 74 ALA A O 19
ATOM 24937 N N . LEU A 1 97 ? -4.765 -2.240 -4.977 1.00 0.00 75 LEU A N 19
ATOM 24938 C CA . LEU A 1 97 ? -5.039 -1.942 -6.402 1.00 0.00 75 LEU A CA 19
ATOM 24939 C C . LEU A 1 97 ? -3.824 -1.290 -7.092 1.00 0.00 75 LEU A C 19
ATOM 24940 O O . LEU A 1 97 ? -3.524 -1.625 -8.243 1.00 0.00 75 LEU A O 19
ATOM 24956 N N . PHE A 1 98 ? -3.118 -0.382 -6.384 1.00 0.00 76 PHE A N 19
ATOM 24957 C CA . PHE A 1 98 ? -1.910 0.269 -6.930 1.00 0.00 76 PHE A CA 19
ATOM 24958 C C . PHE A 1 98 ? -0.844 -0.791 -7.274 1.00 0.00 76 PHE A C 19
ATOM 24959 O O . PHE A 1 98 ? -0.431 -0.889 -8.428 1.00 0.00 76 PHE A O 19
ATOM 24976 N N . VAL A 1 99 ? -0.479 -1.638 -6.288 1.00 0.00 77 VAL A N 19
ATOM 24977 C CA . VAL A 1 99 ? 0.545 -2.692 -6.473 1.00 0.00 77 VAL A CA 19
ATOM 24978 C C . VAL A 1 99 ? 0.068 -3.792 -7.459 1.00 0.00 77 VAL A C 19
ATOM 24979 O O . VAL A 1 99 ? 0.899 -4.454 -8.087 1.00 0.00 77 VAL A O 19
ATOM 24992 N N . GLU A 1 100 ? -1.271 -3.997 -7.590 1.00 0.00 78 GLU A N 19
ATOM 24993 C CA . GLU A 1 100 ? -1.832 -4.873 -8.649 1.00 0.00 78 GLU A CA 19
ATOM 24994 C C . GLU A 1 100 ? -1.372 -4.366 -10.019 1.00 0.00 78 GLU A C 19
ATOM 24995 O O . GLU A 1 100 ? -0.798 -5.116 -10.804 1.00 0.00 78 GLU A O 19
ATOM 25007 N N . HIS A 1 101 ? -1.596 -3.059 -10.251 1.00 0.00 79 HIS A N 19
ATOM 25008 C CA . HIS A 1 101 ? -1.310 -2.407 -11.538 1.00 0.00 79 HIS A CA 19
ATOM 25009 C C . HIS A 1 101 ? 0.195 -2.454 -11.862 1.00 0.00 79 HIS A C 19
ATOM 25010 O O . HIS A 1 101 ? 0.585 -2.888 -12.942 1.00 0.00 79 HIS A O 19
ATOM 25025 N N . LYS A 1 102 ? 1.020 -2.055 -10.881 1.00 0.00 80 LYS A N 19
ATOM 25026 C CA . LYS A 1 102 ? 2.475 -1.873 -11.055 1.00 0.00 80 LYS A CA 19
ATOM 25027 C C . LYS A 1 102 ? 3.172 -3.174 -11.469 1.00 0.00 80 LYS A C 19
ATOM 25028 O O . LYS A 1 102 ? 3.836 -3.233 -12.508 1.00 0.00 80 LYS A O 19
ATOM 25047 N N . LEU A 1 103 ? 2.969 -4.219 -10.657 1.00 0.00 81 LEU A N 19
ATOM 25048 C CA . LEU A 1 103 ? 3.619 -5.528 -10.845 1.00 0.00 81 LEU A CA 19
ATOM 25049 C C . LEU A 1 103 ? 3.028 -6.298 -12.054 1.00 0.00 81 LEU A C 19
ATOM 25050 O O . LEU A 1 103 ? 3.626 -7.272 -12.516 1.00 0.00 81 LEU A O 19
ATOM 25066 N N . SER A 1 104 ? 1.861 -5.853 -12.565 1.00 0.00 82 SER A N 19
ATOM 25067 C CA . SER A 1 104 ? 1.254 -6.413 -13.794 1.00 0.00 82 SER A CA 19
ATOM 25068 C C . SER A 1 104 ? 1.747 -5.669 -15.058 1.00 0.00 82 SER A C 19
ATOM 25069 O O . SER A 1 104 ? 1.781 -6.255 -16.146 1.00 0.00 82 SER A O 19
ATOM 25077 N N . HIS A 1 105 ? 2.108 -4.375 -14.913 1.00 0.00 83 HIS A N 19
ATOM 25078 C CA . HIS A 1 105 ? 2.640 -3.558 -16.026 1.00 0.00 83 HIS A CA 19
ATOM 25079 C C . HIS A 1 105 ? 4.112 -3.952 -16.311 1.00 0.00 83 HIS A C 19
ATOM 25080 O O . HIS A 1 105 ? 4.355 -4.747 -17.244 1.00 0.00 83 HIS A O 19
ATOM 25138 N N . MET A 1 23 ? -8.897 -9.640 -4.483 1.00 0.00 1 MET A N 20
ATOM 25139 C CA . MET A 1 23 ? -7.594 -8.964 -4.670 1.00 0.00 1 MET A CA 20
ATOM 25140 C C . MET A 1 23 ? -6.491 -9.861 -4.086 1.00 0.00 1 MET A C 20
ATOM 25141 O O . MET A 1 23 ? -6.736 -10.531 -3.084 1.00 0.00 1 MET A O 20
ATOM 25155 N N . GLN A 1 24 ? -5.296 -9.907 -4.718 1.00 0.00 2 GLN A N 20
ATOM 25156 C CA . GLN A 1 24 ? -4.188 -10.797 -4.274 1.00 0.00 2 GLN A CA 20
ATOM 25157 C C . GLN A 1 24 ? -3.169 -10.054 -3.380 1.00 0.00 2 GLN A C 20
ATOM 25158 O O . GLN A 1 24 ? -2.755 -10.573 -2.334 1.00 0.00 2 GLN A O 20
ATOM 25172 N N . HIS A 1 25 ? -2.782 -8.826 -3.779 1.00 0.00 3 HIS A N 20
ATOM 25173 C CA . HIS A 1 25 ? -1.661 -8.099 -3.156 1.00 0.00 3 HIS A CA 20
ATOM 25174 C C . HIS A 1 25 ? -2.014 -7.521 -1.785 1.00 0.00 3 HIS A C 20
ATOM 25175 O O . HIS A 1 25 ? -1.103 -7.132 -1.063 1.00 0.00 3 HIS A O 20
ATOM 25190 N N . LEU A 1 26 ? -3.318 -7.491 -1.419 1.00 0.00 4 LEU A N 20
ATOM 25191 C CA . LEU A 1 26 ? -3.780 -6.929 -0.113 1.00 0.00 4 LEU A CA 20
ATOM 25192 C C . LEU A 1 26 ? -3.079 -7.626 1.083 1.00 0.00 4 LEU A C 20
ATOM 25193 O O . LEU A 1 26 ? -2.818 -7.000 2.108 1.00 0.00 4 LEU A O 20
ATOM 25209 N N . GLU A 1 27 ? -2.752 -8.923 0.878 1.00 0.00 5 GLU A N 20
ATOM 25210 C CA . GLU A 1 27 ? -2.113 -9.797 1.869 1.00 0.00 5 GLU A CA 20
ATOM 25211 C C . GLU A 1 27 ? -0.684 -9.319 2.171 1.00 0.00 5 GLU A C 20
ATOM 25212 O O . GLU A 1 27 ? -0.325 -9.103 3.330 1.00 0.00 5 GLU A O 20
ATOM 25224 N N . ALA A 1 28 ? 0.112 -9.146 1.106 1.00 0.00 6 ALA A N 20
ATOM 25225 C CA . ALA A 1 28 ? 1.514 -8.726 1.223 1.00 0.00 6 ALA A CA 20
ATOM 25226 C C . ALA A 1 28 ? 1.628 -7.269 1.702 1.00 0.00 6 ALA A C 20
ATOM 25227 O O . ALA A 1 28 ? 2.554 -6.939 2.427 1.00 0.00 6 ALA A O 20
ATOM 25234 N N . VAL A 1 29 ? 0.653 -6.421 1.323 1.00 0.00 7 VAL A N 20
ATOM 25235 C CA . VAL A 1 29 ? 0.628 -5.001 1.727 1.00 0.00 7 VAL A CA 20
ATOM 25236 C C . VAL A 1 29 ? 0.361 -4.878 3.250 1.00 0.00 7 VAL A C 20
ATOM 25237 O O . VAL A 1 29 ? 1.100 -4.180 3.961 1.00 0.00 7 VAL A O 20
ATOM 25250 N N . ARG A 1 30 ? -0.677 -5.598 3.748 1.00 0.00 8 ARG A N 20
ATOM 25251 C CA . ARG A 1 30 ? -1.047 -5.570 5.189 1.00 0.00 8 ARG A CA 20
ATOM 25252 C C . ARG A 1 30 ? 0.053 -6.230 6.018 1.00 0.00 8 ARG A C 20
ATOM 25253 O O . ARG A 1 30 ? 0.303 -5.830 7.154 1.00 0.00 8 ARG A O 20
ATOM 25274 N N . ASN A 1 31 ? 0.745 -7.205 5.398 1.00 0.00 9 ASN A N 20
ATOM 25275 C CA . ASN A 1 31 ? 1.880 -7.901 6.004 1.00 0.00 9 ASN A CA 20
ATOM 25276 C C . ASN A 1 31 ? 3.015 -6.902 6.291 1.00 0.00 9 ASN A C 20
ATOM 25277 O O . ASN A 1 31 ? 3.566 -6.881 7.396 1.00 0.00 9 ASN A O 20
ATOM 25288 N N . ILE A 1 32 ? 3.307 -6.062 5.280 1.00 0.00 10 ILE A N 20
ATOM 25289 C CA . ILE A 1 32 ? 4.345 -5.019 5.349 1.00 0.00 10 ILE A CA 20
ATOM 25290 C C . ILE A 1 32 ? 4.039 -3.986 6.443 1.00 0.00 10 ILE A C 20
ATOM 25291 O O . ILE A 1 32 ? 4.866 -3.762 7.322 1.00 0.00 10 ILE A O 20
ATOM 25307 N N . LEU A 1 33 ? 2.854 -3.352 6.375 1.00 0.00 11 LEU A N 20
ATOM 25308 C CA . LEU A 1 33 ? 2.483 -2.287 7.325 1.00 0.00 11 LEU A CA 20
ATOM 25309 C C . LEU A 1 33 ? 2.359 -2.834 8.761 1.00 0.00 11 LEU A C 20
ATOM 25310 O O . LEU A 1 33 ? 2.699 -2.143 9.711 1.00 0.00 11 LEU A O 20
ATOM 25326 N N . GLY A 1 34 ? 1.901 -4.083 8.907 1.00 0.00 12 GLY A N 20
ATOM 25327 C CA . GLY A 1 34 ? 1.847 -4.729 10.212 1.00 0.00 12 GLY A CA 20
ATOM 25328 C C . GLY A 1 34 ? 3.203 -5.216 10.699 1.00 0.00 12 GLY A C 20
ATOM 25329 O O . GLY A 1 34 ? 3.357 -5.517 11.887 1.00 0.00 12 GLY A O 20
ATOM 25333 N N . ASP A 1 35 ? 4.168 -5.349 9.778 1.00 0.00 13 ASP A N 20
ATOM 25334 C CA . ASP A 1 35 ? 5.558 -5.701 10.124 1.00 0.00 13 ASP A CA 20
ATOM 25335 C C . ASP A 1 35 ? 6.311 -4.459 10.642 1.00 0.00 13 ASP A C 20
ATOM 25336 O O . ASP A 1 35 ? 6.880 -4.481 11.738 1.00 0.00 13 ASP A O 20
ATOM 25345 N N . VAL A 1 36 ? 6.274 -3.380 9.845 1.00 0.00 14 VAL A N 20
ATOM 25346 C CA . VAL A 1 36 ? 6.969 -2.110 10.131 1.00 0.00 14 VAL A CA 20
ATOM 25347 C C . VAL A 1 36 ? 6.346 -1.442 11.363 1.00 0.00 14 VAL A C 20
ATOM 25348 O O . VAL A 1 36 ? 7.013 -1.255 12.384 1.00 0.00 14 VAL A O 20
ATOM 25361 N N . LEU A 1 37 ? 5.030 -1.164 11.274 1.00 0.00 15 LEU A N 20
ATOM 25362 C CA . LEU A 1 37 ? 4.278 -0.442 12.323 1.00 0.00 15 LEU A CA 20
ATOM 25363 C C . LEU A 1 37 ? 3.963 -1.364 13.514 1.00 0.00 15 LEU A C 20
ATOM 25364 O O . LEU A 1 37 ? 3.435 -0.899 14.528 1.00 0.00 15 LEU A O 20
ATOM 25380 N N . ASN A 1 38 ? 4.253 -2.676 13.343 1.00 0.00 16 ASN A N 20
ATOM 25381 C CA . ASN A 1 38 ? 4.180 -3.683 14.398 1.00 0.00 16 ASN A CA 20
ATOM 25382 C C . ASN A 1 38 ? 2.730 -3.824 14.921 1.00 0.00 16 ASN A C 20
ATOM 25383 O O . ASN A 1 38 ? 2.406 -3.465 16.053 1.00 0.00 16 ASN A O 20
ATOM 25394 N N . LEU A 1 39 ? 1.841 -4.252 14.008 1.00 0.00 17 LEU A N 20
ATOM 25395 C CA . LEU A 1 39 ? 0.452 -4.654 14.331 1.00 0.00 17 LEU A CA 20
ATOM 25396 C C . LEU A 1 39 ? 0.430 -6.133 14.767 1.00 0.00 17 LEU A C 20
ATOM 25397 O O . LEU A 1 39 ? -0.452 -6.551 15.524 1.00 0.00 17 LEU A O 20
ATOM 25413 N N . GLY A 1 40 ? 1.404 -6.914 14.252 1.00 0.00 18 GLY A N 20
ATOM 25414 C CA . GLY A 1 40 ? 1.517 -8.338 14.560 1.00 0.00 18 GLY A CA 20
ATOM 25415 C C . GLY A 1 40 ? 0.380 -9.144 13.944 1.00 0.00 18 GLY A C 20
ATOM 25416 O O . GLY A 1 40 ? 0.332 -9.297 12.733 1.00 0.00 18 GLY A O 20
ATOM 25420 N N . GLU A 1 41 ? -0.555 -9.611 14.779 1.00 0.00 19 GLU A N 20
ATOM 25421 C CA . GLU A 1 41 ? -1.728 -10.403 14.338 1.00 0.00 19 GLU A CA 20
ATOM 25422 C C . GLU A 1 41 ? -2.808 -9.496 13.709 1.00 0.00 19 GLU A C 20
ATOM 25423 O O . GLU A 1 41 ? -3.588 -9.944 12.852 1.00 0.00 19 GLU A O 20
ATOM 25435 N N . ARG A 1 42 ? -2.810 -8.208 14.134 1.00 0.00 20 ARG A N 20
ATOM 25436 C CA . ARG A 1 42 ? -3.859 -7.226 13.784 1.00 0.00 20 ARG A CA 20
ATOM 25437 C C . ARG A 1 42 ? -3.879 -6.993 12.255 1.00 0.00 20 ARG A C 20
ATOM 25438 O O . ARG A 1 42 ? -4.946 -6.805 11.659 1.00 0.00 20 ARG A O 20
ATOM 25459 N N . LYS A 1 43 ? -2.693 -7.077 11.631 1.00 0.00 21 LYS A N 20
ATOM 25460 C CA . LYS A 1 43 ? -2.529 -6.834 10.192 1.00 0.00 21 LYS A CA 20
ATOM 25461 C C . LYS A 1 43 ? -3.283 -7.876 9.342 1.00 0.00 21 LYS A C 20
ATOM 25462 O O . LYS A 1 43 ? -3.822 -7.540 8.301 1.00 0.00 21 LYS A O 20
ATOM 25481 N N . HIS A 1 44 ? -3.341 -9.132 9.817 1.00 0.00 22 HIS A N 20
ATOM 25482 C CA . HIS A 1 44 ? -3.905 -10.249 9.027 1.00 0.00 22 HIS A CA 20
ATOM 25483 C C . HIS A 1 44 ? -5.418 -10.379 9.281 1.00 0.00 22 HIS A C 20
ATOM 25484 O O . HIS A 1 44 ? -6.145 -10.952 8.461 1.00 0.00 22 HIS A O 20
ATOM 25499 N N . THR A 1 45 ? -5.882 -9.830 10.424 1.00 0.00 23 THR A N 20
ATOM 25500 C CA . THR A 1 45 ? -7.307 -9.877 10.821 1.00 0.00 23 THR A CA 20
ATOM 25501 C C . THR A 1 45 ? -8.065 -8.621 10.316 1.00 0.00 23 THR A C 20
ATOM 25502 O O . THR A 1 45 ? -9.238 -8.418 10.649 1.00 0.00 23 THR A O 20
ATOM 25513 N N . LEU A 1 46 ? -7.395 -7.783 9.498 1.00 0.00 24 LEU A N 20
ATOM 25514 C CA . LEU A 1 46 ? -8.048 -6.667 8.783 1.00 0.00 24 LEU A CA 20
ATOM 25515 C C . LEU A 1 46 ? -8.121 -6.984 7.280 1.00 0.00 24 LEU A C 20
ATOM 25516 O O . LEU A 1 46 ? -7.326 -7.778 6.755 1.00 0.00 24 LEU A O 20
ATOM 25532 N N . THR A 1 47 ? -9.080 -6.349 6.604 1.00 0.00 25 THR A N 20
ATOM 25533 C CA . THR A 1 47 ? -9.385 -6.582 5.183 1.00 0.00 25 THR A CA 20
ATOM 25534 C C . THR A 1 47 ? -9.016 -5.348 4.337 1.00 0.00 25 THR A C 20
ATOM 25535 O O . THR A 1 47 ? -8.498 -4.356 4.860 1.00 0.00 25 THR A O 20
ATOM 25546 N N . ALA A 1 48 ? -9.282 -5.423 3.019 1.00 0.00 26 ALA A N 20
ATOM 25547 C CA . ALA A 1 48 ? -9.037 -4.316 2.079 1.00 0.00 26 ALA A CA 20
ATOM 25548 C C . ALA A 1 48 ? -9.966 -3.113 2.372 1.00 0.00 26 ALA A C 20
ATOM 25549 O O . ALA A 1 48 ? -9.608 -1.960 2.113 1.00 0.00 26 ALA A O 20
ATOM 25556 N N . SER A 1 49 ? -11.146 -3.410 2.947 1.00 0.00 27 SER A N 20
ATOM 25557 C CA . SER A 1 49 ? -12.137 -2.391 3.359 1.00 0.00 27 SER A CA 20
ATOM 25558 C C . SER A 1 49 ? -11.757 -1.703 4.696 1.00 0.00 27 SER A C 20
ATOM 25559 O O . SER A 1 49 ? -12.450 -0.771 5.133 1.00 0.00 27 SER A O 20
ATOM 25567 N N . SER A 1 50 ? -10.661 -2.159 5.338 1.00 0.00 28 SER A N 20
ATOM 25568 C CA . SER A 1 50 ? -10.123 -1.532 6.558 1.00 0.00 28 SER A CA 20
ATOM 25569 C C . SER A 1 50 ? -9.280 -0.295 6.193 1.00 0.00 28 SER A C 20
ATOM 25570 O O . SER A 1 50 ? -8.521 -0.314 5.218 1.00 0.00 28 SER A O 20
ATOM 25578 N N . VAL A 1 51 ? -9.409 0.754 7.017 1.00 0.00 29 VAL A N 20
ATOM 25579 C CA . VAL A 1 51 ? -8.685 2.027 6.864 1.00 0.00 29 VAL A CA 20
ATOM 25580 C C . VAL A 1 51 ? -7.258 1.867 7.436 1.00 0.00 29 VAL A C 20
ATOM 25581 O O . VAL A 1 51 ? -7.034 1.030 8.318 1.00 0.00 29 VAL A O 20
ATOM 25594 N N . LEU A 1 52 ? -6.293 2.639 6.900 1.00 0.00 30 LEU A N 20
ATOM 25595 C CA . LEU A 1 52 ? -4.891 2.635 7.382 1.00 0.00 30 LEU A CA 20
ATOM 25596 C C . LEU A 1 52 ? -4.511 4.033 7.902 1.00 0.00 30 LEU A C 20
ATOM 25597 O O . LEU A 1 52 ? -4.331 4.226 9.107 1.00 0.00 30 LEU A O 20
ATOM 25613 N N . LEU A 1 53 ? -4.390 5.001 6.977 1.00 0.00 31 LEU A N 20
ATOM 25614 C CA . LEU A 1 53 ? -4.126 6.414 7.308 1.00 0.00 31 LEU A CA 20
ATOM 25615 C C . LEU A 1 53 ? -5.358 6.998 8.025 1.00 0.00 31 LEU A C 20
ATOM 25616 O O . LEU A 1 53 ? -6.469 6.957 7.496 1.00 0.00 31 LEU A O 20
ATOM 25632 N N . GLY A 1 54 ? -5.142 7.509 9.244 1.00 0.00 32 GLY A N 20
ATOM 25633 C CA . GLY A 1 54 ? -6.219 7.989 10.108 1.00 0.00 32 GLY A CA 20
ATOM 25634 C C . GLY A 1 54 ? -6.623 6.949 11.150 1.00 0.00 32 GLY A C 20
ATOM 25635 O O . GLY A 1 54 ? -6.971 7.294 12.283 1.00 0.00 32 GLY A O 20
ATOM 25639 N N . ASN A 1 55 ? -6.564 5.662 10.760 1.00 0.00 33 ASN A N 20
ATOM 25640 C CA . ASN A 1 55 ? -6.966 4.539 11.623 1.00 0.00 33 ASN A CA 20
ATOM 25641 C C . ASN A 1 55 ? -5.797 4.085 12.520 1.00 0.00 33 ASN A C 20
ATOM 25642 O O . ASN A 1 55 ? -5.845 4.268 13.746 1.00 0.00 33 ASN A O 20
ATOM 25653 N N . ILE A 1 56 ? -4.747 3.512 11.892 1.00 0.00 34 ILE A N 20
ATOM 25654 C CA . ILE A 1 56 ? -3.621 2.885 12.607 1.00 0.00 34 ILE A CA 20
ATOM 25655 C C . ILE A 1 56 ? -2.853 3.951 13.421 1.00 0.00 34 ILE A C 20
ATOM 25656 O O . ILE A 1 56 ? -2.322 4.894 12.828 1.00 0.00 34 ILE A O 20
ATOM 25672 N N . PRO A 1 57 ? -2.768 3.811 14.784 1.00 0.00 35 PRO A N 20
ATOM 25673 C CA . PRO A 1 57 ? -2.145 4.838 15.660 1.00 0.00 35 PRO A CA 20
ATOM 25674 C C . PRO A 1 57 ? -0.606 4.872 15.537 1.00 0.00 35 PRO A C 20
ATOM 25675 O O . PRO A 1 57 ? 0.050 5.751 16.099 1.00 0.00 35 PRO A O 20
ATOM 25686 N N . GLU A 1 58 ? -0.045 3.909 14.783 1.00 0.00 36 GLU A N 20
ATOM 25687 C CA . GLU A 1 58 ? 1.402 3.795 14.547 1.00 0.00 36 GLU A CA 20
ATOM 25688 C C . GLU A 1 58 ? 1.793 4.453 13.214 1.00 0.00 36 GLU A C 20
ATOM 25689 O O . GLU A 1 58 ? 2.972 4.716 12.963 1.00 0.00 36 GLU A O 20
ATOM 25701 N N . LEU A 1 59 ? 0.782 4.729 12.372 1.00 0.00 37 LEU A N 20
ATOM 25702 C CA . LEU A 1 59 ? 0.981 5.337 11.047 1.00 0.00 37 LEU A CA 20
ATOM 25703 C C . LEU A 1 59 ? 1.044 6.867 11.231 1.00 0.00 37 LEU A C 20
ATOM 25704 O O . LEU A 1 59 ? 0.026 7.561 11.180 1.00 0.00 37 LEU A O 20
ATOM 25720 N N . ASP A 1 60 ? 2.248 7.361 11.546 1.00 0.00 38 ASP A N 20
ATOM 25721 C CA . ASP A 1 60 ? 2.543 8.800 11.709 1.00 0.00 38 ASP A CA 20
ATOM 25722 C C . ASP A 1 60 ? 3.416 9.275 10.506 1.00 0.00 38 ASP A C 20
ATOM 25723 O O . ASP A 1 60 ? 3.632 8.500 9.580 1.00 0.00 38 ASP A O 20
ATOM 25732 N N . SER A 1 61 ? 3.909 10.530 10.543 1.00 0.00 39 SER A N 20
ATOM 25733 C CA . SER A 1 61 ? 4.637 11.212 9.435 1.00 0.00 39 SER A CA 20
ATOM 25734 C C . SER A 1 61 ? 5.803 10.369 8.806 1.00 0.00 39 SER A C 20
ATOM 25735 O O . SER A 1 61 ? 5.690 9.852 7.675 1.00 0.00 39 SER A O 20
ATOM 25742 N N . MET A 1 62 ? 6.906 10.191 9.559 1.00 0.00 40 MET A N 20
ATOM 25743 C CA . MET A 1 62 ? 8.061 9.385 9.098 1.00 0.00 40 MET A CA 20
ATOM 25744 C C . MET A 1 62 ? 7.665 7.913 8.876 1.00 0.00 40 MET A C 20
ATOM 25745 O O . MET A 1 62 ? 8.287 7.223 8.072 1.00 0.00 40 MET A O 20
ATOM 25759 N N . ALA A 1 63 ? 6.617 7.466 9.585 1.00 0.00 41 ALA A N 20
ATOM 25760 C CA . ALA A 1 63 ? 6.078 6.107 9.457 1.00 0.00 41 ALA A CA 20
ATOM 25761 C C . ALA A 1 63 ? 5.380 5.877 8.097 1.00 0.00 41 ALA A C 20
ATOM 25762 O O . ALA A 1 63 ? 5.369 4.742 7.617 1.00 0.00 41 ALA A O 20
ATOM 25769 N N . VAL A 1 64 ? 4.793 6.949 7.478 1.00 0.00 42 VAL A N 20
ATOM 25770 C CA . VAL A 1 64 ? 4.247 6.854 6.097 1.00 0.00 42 VAL A CA 20
ATOM 25771 C C . VAL A 1 64 ? 5.413 6.617 5.131 1.00 0.00 42 VAL A C 20
ATOM 25772 O O . VAL A 1 64 ? 5.320 5.796 4.219 1.00 0.00 42 VAL A O 20
ATOM 25785 N N . VAL A 1 65 ? 6.528 7.324 5.393 1.00 0.00 43 VAL A N 20
ATOM 25786 C CA . VAL A 1 65 ? 7.739 7.232 4.539 1.00 0.00 43 VAL A CA 20
ATOM 25787 C C . VAL A 1 65 ? 8.370 5.837 4.651 1.00 0.00 43 VAL A C 20
ATOM 25788 O O . VAL A 1 65 ? 8.812 5.258 3.660 1.00 0.00 43 VAL A O 20
ATOM 25801 N N . ASN A 1 66 ? 8.379 5.327 5.887 1.00 0.00 44 ASN A N 20
ATOM 25802 C CA . ASN A 1 66 ? 8.955 4.027 6.255 1.00 0.00 44 ASN A CA 20
ATOM 25803 C C . ASN A 1 66 ? 8.201 2.856 5.602 1.00 0.00 44 ASN A C 20
ATOM 25804 O O . ASN A 1 66 ? 8.832 1.919 5.095 1.00 0.00 44 ASN A O 20
ATOM 25815 N N . VAL A 1 67 ? 6.855 2.916 5.602 1.00 0.00 45 VAL A N 20
ATOM 25816 C CA . VAL A 1 67 ? 6.034 1.854 4.994 1.00 0.00 45 VAL A CA 20
ATOM 25817 C C . VAL A 1 67 ? 6.113 1.904 3.458 1.00 0.00 45 VAL A C 20
ATOM 25818 O O . VAL A 1 67 ? 6.090 0.849 2.829 1.00 0.00 45 VAL A O 20
ATOM 25831 N N . ILE A 1 68 ? 6.251 3.122 2.864 1.00 0.00 46 ILE A N 20
ATOM 25832 C CA . ILE A 1 68 ? 6.473 3.266 1.393 1.00 0.00 46 ILE A CA 20
ATOM 25833 C C . ILE A 1 68 ? 7.782 2.563 1.000 1.00 0.00 46 ILE A C 20
ATOM 25834 O O . ILE A 1 68 ? 7.804 1.759 0.066 1.00 0.00 46 ILE A O 20
ATOM 25850 N N . THR A 1 69 ? 8.849 2.863 1.771 1.00 0.00 47 THR A N 20
ATOM 25851 C CA . THR A 1 69 ? 10.188 2.277 1.591 1.00 0.00 47 THR A CA 20
ATOM 25852 C C . THR A 1 69 ? 10.116 0.741 1.642 1.00 0.00 47 THR A C 20
ATOM 25853 O O . THR A 1 69 ? 10.701 0.059 0.802 1.00 0.00 47 THR A O 20
ATOM 25864 N N . ALA A 1 70 ? 9.354 0.229 2.613 1.00 0.00 48 ALA A N 20
ATOM 25865 C CA . ALA A 1 70 ? 9.160 -1.210 2.806 1.00 0.00 48 ALA A CA 20
ATOM 25866 C C . ALA A 1 70 ? 8.395 -1.860 1.629 1.00 0.00 48 ALA A C 20
ATOM 25867 O O . ALA A 1 70 ? 8.730 -2.977 1.236 1.00 0.00 48 ALA A O 20
ATOM 25874 N N . LEU A 1 71 ? 7.393 -1.152 1.056 1.00 0.00 49 LEU A N 20
ATOM 25875 C CA . LEU A 1 71 ? 6.692 -1.594 -0.189 1.00 0.00 49 LEU A CA 20
ATOM 25876 C C . LEU A 1 71 ? 7.736 -1.853 -1.305 1.00 0.00 49 LEU A C 20
ATOM 25877 O O . LEU A 1 71 ? 7.766 -2.943 -1.915 1.00 0.00 49 LEU A O 20
ATOM 25893 N N . GLU A 1 72 ? 8.616 -0.844 -1.502 1.00 0.00 50 GLU A N 20
ATOM 25894 C CA . GLU A 1 72 ? 9.729 -0.884 -2.479 1.00 0.00 50 GLU A CA 20
ATOM 25895 C C . GLU A 1 72 ? 10.631 -2.122 -2.249 1.00 0.00 50 GLU A C 20
ATOM 25896 O O . GLU A 1 72 ? 10.985 -2.829 -3.198 1.00 0.00 50 GLU A O 20
ATOM 25908 N N . GLU A 1 73 ? 10.979 -2.359 -0.967 1.00 0.00 51 GLU A N 20
ATOM 25909 C CA . GLU A 1 73 ? 11.878 -3.452 -0.542 1.00 0.00 51 GLU A CA 20
ATOM 25910 C C . GLU A 1 73 ? 11.305 -4.850 -0.896 1.00 0.00 51 GLU A C 20
ATOM 25911 O O . GLU A 1 73 ? 11.919 -5.599 -1.667 1.00 0.00 51 GLU A O 20
ATOM 25923 N N . TYR A 1 74 ? 10.120 -5.167 -0.338 1.00 0.00 52 TYR A N 20
ATOM 25924 C CA . TYR A 1 74 ? 9.516 -6.517 -0.432 1.00 0.00 52 TYR A CA 20
ATOM 25925 C C . TYR A 1 74 ? 9.099 -6.882 -1.869 1.00 0.00 52 TYR A C 20
ATOM 25926 O O . TYR A 1 74 ? 9.395 -7.989 -2.334 1.00 0.00 52 TYR A O 20
ATOM 25944 N N . PHE A 1 75 ? 8.420 -5.959 -2.578 1.00 0.00 53 PHE A N 20
ATOM 25945 C CA . PHE A 1 75 ? 7.936 -6.231 -3.954 1.00 0.00 53 PHE A CA 20
ATOM 25946 C C . PHE A 1 75 ? 9.036 -5.976 -5.021 1.00 0.00 53 PHE A C 20
ATOM 25947 O O . PHE A 1 75 ? 8.904 -6.467 -6.152 1.00 0.00 53 PHE A O 20
ATOM 25964 N N . ASP A 1 76 ? 10.083 -5.186 -4.659 1.00 0.00 54 ASP A N 20
ATOM 25965 C CA . ASP A 1 76 ? 11.234 -4.854 -5.552 1.00 0.00 54 ASP A CA 20
ATOM 25966 C C . ASP A 1 76 ? 10.794 -3.984 -6.747 1.00 0.00 54 ASP A C 20
ATOM 25967 O O . ASP A 1 76 ? 11.170 -4.231 -7.905 1.00 0.00 54 ASP A O 20
ATOM 25976 N N . PHE A 1 77 ? 10.023 -2.934 -6.437 1.00 0.00 55 PHE A N 20
ATOM 25977 C CA . PHE A 1 77 ? 9.485 -1.992 -7.442 1.00 0.00 55 PHE A CA 20
ATOM 25978 C C . PHE A 1 77 ? 9.610 -0.545 -6.925 1.00 0.00 55 PHE A C 20
ATOM 25979 O O . PHE A 1 77 ? 10.229 -0.304 -5.877 1.00 0.00 55 PHE A O 20
ATOM 25996 N N . SER A 1 78 ? 9.050 0.412 -7.687 1.00 0.00 56 SER A N 20
ATOM 25997 C CA . SER A 1 78 ? 8.945 1.809 -7.256 1.00 0.00 56 SER A CA 20
ATOM 25998 C C . SER A 1 78 ? 7.540 2.373 -7.550 1.00 0.00 56 SER A C 20
ATOM 25999 O O . SER A 1 78 ? 7.124 2.445 -8.712 1.00 0.00 56 SER A O 20
ATOM 26007 N N . VAL A 1 79 ? 6.812 2.752 -6.475 1.00 0.00 57 VAL A N 20
ATOM 26008 C CA . VAL A 1 79 ? 5.512 3.448 -6.579 1.00 0.00 57 VAL A CA 20
ATOM 26009 C C . VAL A 1 79 ? 5.768 4.878 -7.130 1.00 0.00 57 VAL A C 20
ATOM 26010 O O . VAL A 1 79 ? 6.680 5.566 -6.654 1.00 0.00 57 VAL A O 20
ATOM 26023 N N . ASP A 1 80 ? 4.984 5.311 -8.133 1.00 0.00 58 ASP A N 20
ATOM 26024 C CA . ASP A 1 80 ? 5.210 6.604 -8.822 1.00 0.00 58 ASP A CA 20
ATOM 26025 C C . ASP A 1 80 ? 4.729 7.772 -7.942 1.00 0.00 58 ASP A C 20
ATOM 26026 O O . ASP A 1 80 ? 3.776 7.618 -7.181 1.00 0.00 58 ASP A O 20
ATOM 26035 N N . ASP A 1 81 ? 5.407 8.926 -8.034 1.00 0.00 59 ASP A N 20
ATOM 26036 C CA . ASP A 1 81 ? 5.063 10.133 -7.249 1.00 0.00 59 ASP A CA 20
ATOM 26037 C C . ASP A 1 81 ? 3.608 10.598 -7.484 1.00 0.00 59 ASP A C 20
ATOM 26038 O O . ASP A 1 81 ? 2.896 10.932 -6.531 1.00 0.00 59 ASP A O 20
ATOM 26047 N N . ASP A 1 82 ? 3.169 10.573 -8.755 1.00 0.00 60 ASP A N 20
ATOM 26048 C CA . ASP A 1 82 ? 1.839 11.092 -9.167 1.00 0.00 60 ASP A CA 20
ATOM 26049 C C . ASP A 1 82 ? 0.687 10.196 -8.681 1.00 0.00 60 ASP A C 20
ATOM 26050 O O . ASP A 1 82 ? -0.472 10.616 -8.715 1.00 0.00 60 ASP A O 20
ATOM 26059 N N . GLU A 1 83 ? 1.004 8.960 -8.251 1.00 0.00 61 GLU A N 20
ATOM 26060 C CA . GLU A 1 83 ? -0.001 8.033 -7.684 1.00 0.00 61 GLU A CA 20
ATOM 26061 C C . GLU A 1 83 ? 0.114 7.971 -6.152 1.00 0.00 61 GLU A C 20
ATOM 26062 O O . GLU A 1 83 ? -0.752 7.388 -5.506 1.00 0.00 61 GLU A O 20
ATOM 26074 N N . ILE A 1 84 ? 1.206 8.540 -5.585 1.00 0.00 62 ILE A N 20
ATOM 26075 C CA . ILE A 1 84 ? 1.394 8.653 -4.122 1.00 0.00 62 ILE A CA 20
ATOM 26076 C C . ILE A 1 84 ? 0.712 9.928 -3.590 1.00 0.00 62 ILE A C 20
ATOM 26077 O O . ILE A 1 84 ? 1.079 11.049 -3.966 1.00 0.00 62 ILE A O 20
ATOM 26093 N N . SER A 1 85 ? -0.296 9.721 -2.739 1.00 0.00 63 SER A N 20
ATOM 26094 C CA . SER A 1 85 ? -0.970 10.768 -1.969 1.00 0.00 63 SER A CA 20
ATOM 26095 C C . SER A 1 85 ? -1.387 10.190 -0.600 1.00 0.00 63 SER A C 20
ATOM 26096 O O . SER A 1 85 ? -1.116 9.016 -0.310 1.00 0.00 63 SER A O 20
ATOM 26104 N N . ALA A 1 86 ? -2.041 11.011 0.233 1.00 0.00 64 ALA A N 20
ATOM 26105 C CA . ALA A 1 86 ? -2.657 10.540 1.492 1.00 0.00 64 ALA A CA 20
ATOM 26106 C C . ALA A 1 86 ? -3.813 9.559 1.187 1.00 0.00 64 ALA A C 20
ATOM 26107 O O . ALA A 1 86 ? -4.016 8.564 1.899 1.00 0.00 64 ALA A O 20
ATOM 26114 N N . GLN A 1 87 ? -4.518 9.827 0.066 1.00 0.00 65 GLN A N 20
ATOM 26115 C CA . GLN A 1 87 ? -5.663 9.015 -0.400 1.00 0.00 65 GLN A CA 20
ATOM 26116 C C . GLN A 1 87 ? -5.205 7.647 -0.952 1.00 0.00 65 GLN A C 20
ATOM 26117 O O . GLN A 1 87 ? -6.032 6.769 -1.200 1.00 0.00 65 GLN A O 20
ATOM 26131 N N . THR A 1 88 ? -3.886 7.486 -1.148 1.00 0.00 66 THR A N 20
ATOM 26132 C CA . THR A 1 88 ? -3.282 6.209 -1.563 1.00 0.00 66 THR A CA 20
ATOM 26133 C C . THR A 1 88 ? -3.220 5.244 -0.371 1.00 0.00 66 THR A C 20
ATOM 26134 O O . THR A 1 88 ? -3.424 4.040 -0.529 1.00 0.00 66 THR A O 20
ATOM 26145 N N . PHE A 1 89 ? -2.951 5.793 0.832 1.00 0.00 67 PHE A N 20
ATOM 26146 C CA . PHE A 1 89 ? -2.867 5.002 2.074 1.00 0.00 67 PHE A CA 20
ATOM 26147 C C . PHE A 1 89 ? -4.150 5.089 2.898 1.00 0.00 67 PHE A C 20
ATOM 26148 O O . PHE A 1 89 ? -4.157 4.665 4.057 1.00 0.00 67 PHE A O 20
ATOM 26165 N N . GLU A 1 90 ? -5.251 5.580 2.284 1.00 0.00 68 GLU A N 20
ATOM 26166 C CA . GLU A 1 90 ? -6.538 5.751 2.985 1.00 0.00 68 GLU A CA 20
ATOM 26167 C C . GLU A 1 90 ? -7.064 4.387 3.504 1.00 0.00 68 GLU A C 20
ATOM 26168 O O . GLU A 1 90 ? -7.481 4.285 4.652 1.00 0.00 68 GLU A O 20
ATOM 26180 N N . THR A 1 91 ? -7.014 3.344 2.645 1.00 0.00 69 THR A N 20
ATOM 26181 C CA . THR A 1 91 ? -7.404 1.967 3.003 1.00 0.00 69 THR A CA 20
ATOM 26182 C C . THR A 1 91 ? -6.401 0.962 2.414 1.00 0.00 69 THR A C 20
ATOM 26183 O O . THR A 1 91 ? -5.626 1.293 1.496 1.00 0.00 69 THR A O 20
ATOM 26194 N N . LEU A 1 92 ? -6.444 -0.276 2.946 1.00 0.00 70 LEU A N 20
ATOM 26195 C CA . LEU A 1 92 ? -5.622 -1.399 2.457 1.00 0.00 70 LEU A CA 20
ATOM 26196 C C . LEU A 1 92 ? -5.911 -1.690 0.976 1.00 0.00 70 LEU A C 20
ATOM 26197 O O . LEU A 1 92 ? -5.001 -2.014 0.203 1.00 0.00 70 LEU A O 20
ATOM 26213 N N . GLY A 1 93 ? -7.194 -1.548 0.618 1.00 0.00 71 GLY A N 20
ATOM 26214 C CA . GLY A 1 93 ? -7.672 -1.777 -0.735 1.00 0.00 71 GLY A CA 20
ATOM 26215 C C . GLY A 1 93 ? -7.082 -0.800 -1.726 1.00 0.00 71 GLY A C 20
ATOM 26216 O O . GLY A 1 93 ? -6.816 -1.167 -2.867 1.00 0.00 71 GLY A O 20
ATOM 26220 N N . SER A 1 94 ? -6.853 0.448 -1.270 1.00 0.00 72 SER A N 20
ATOM 26221 C CA . SER A 1 94 ? -6.244 1.498 -2.095 1.00 0.00 72 SER A CA 20
ATOM 26222 C C . SER A 1 94 ? -4.842 1.062 -2.544 1.00 0.00 72 SER A C 20
ATOM 26223 O O . SER A 1 94 ? -4.591 0.963 -3.755 1.00 0.00 72 SER A O 20
ATOM 26231 N N . LEU A 1 95 ? -3.976 0.700 -1.552 1.00 0.00 73 LEU A N 20
ATOM 26232 C CA . LEU A 1 95 ? -2.597 0.234 -1.843 1.00 0.00 73 LEU A CA 20
ATOM 26233 C C . LEU A 1 95 ? -2.633 -0.997 -2.734 1.00 0.00 73 LEU A C 20
ATOM 26234 O O . LEU A 1 95 ? -1.873 -1.084 -3.689 1.00 0.00 73 LEU A O 20
ATOM 26250 N N . ALA A 1 96 ? -3.540 -1.931 -2.390 1.00 0.00 74 ALA A N 20
ATOM 26251 C CA . ALA A 1 96 ? -3.703 -3.201 -3.093 1.00 0.00 74 ALA A CA 20
ATOM 26252 C C . ALA A 1 96 ? -3.932 -2.973 -4.592 1.00 0.00 74 ALA A C 20
ATOM 26253 O O . ALA A 1 96 ? -3.230 -3.563 -5.392 1.00 0.00 74 ALA A O 20
ATOM 26260 N N . LEU A 1 97 ? -4.839 -2.034 -4.934 1.00 0.00 75 LEU A N 20
ATOM 26261 C CA . LEU A 1 97 ? -5.193 -1.700 -6.335 1.00 0.00 75 LEU A CA 20
ATOM 26262 C C . LEU A 1 97 ? -3.994 -1.068 -7.084 1.00 0.00 75 LEU A C 20
ATOM 26263 O O . LEU A 1 97 ? -3.670 -1.488 -8.215 1.00 0.00 75 LEU A O 20
ATOM 26279 N N . PHE A 1 98 ? -3.332 -0.074 -6.446 1.00 0.00 76 PHE A N 20
ATOM 26280 C CA . PHE A 1 98 ? -2.150 0.593 -7.036 1.00 0.00 76 PHE A CA 20
ATOM 26281 C C . PHE A 1 98 ? -1.065 -0.452 -7.374 1.00 0.00 76 PHE A C 20
ATOM 26282 O O . PHE A 1 98 ? -0.645 -0.565 -8.527 1.00 0.00 76 PHE A O 20
ATOM 26299 N N . VAL A 1 99 ? -0.699 -1.276 -6.371 1.00 0.00 77 VAL A N 20
ATOM 26300 C CA . VAL A 1 99 ? 0.360 -2.300 -6.497 1.00 0.00 77 VAL A CA 20
ATOM 26301 C C . VAL A 1 99 ? -0.071 -3.479 -7.403 1.00 0.00 77 VAL A C 20
ATOM 26302 O O . VAL A 1 99 ? 0.791 -4.179 -7.931 1.00 0.00 77 VAL A O 20
ATOM 26315 N N . GLU A 1 100 ? -1.401 -3.729 -7.561 1.00 0.00 78 GLU A N 20
ATOM 26316 C CA . GLU A 1 100 ? -1.909 -4.658 -8.612 1.00 0.00 78 GLU A CA 20
ATOM 26317 C C . GLU A 1 100 ? -1.352 -4.200 -9.964 1.00 0.00 78 GLU A C 20
ATOM 26318 O O . GLU A 1 100 ? -0.672 -4.954 -10.660 1.00 0.00 78 GLU A O 20
ATOM 26330 N N . HIS A 1 101 ? -1.583 -2.903 -10.240 1.00 0.00 79 HIS A N 20
ATOM 26331 C CA . HIS A 1 101 ? -1.270 -2.270 -11.533 1.00 0.00 79 HIS A CA 20
ATOM 26332 C C . HIS A 1 101 ? 0.252 -2.118 -11.753 1.00 0.00 79 HIS A C 20
ATOM 26333 O O . HIS A 1 101 ? 0.724 -2.136 -12.896 1.00 0.00 79 HIS A O 20
ATOM 26348 N N . LYS A 1 102 ? 1.006 -1.967 -10.648 1.00 0.00 80 LYS A N 20
ATOM 26349 C CA . LYS A 1 102 ? 2.476 -1.848 -10.676 1.00 0.00 80 LYS A CA 20
ATOM 26350 C C . LYS A 1 102 ? 3.126 -3.194 -11.018 1.00 0.00 80 LYS A C 20
ATOM 26351 O O . LYS A 1 102 ? 3.845 -3.321 -12.013 1.00 0.00 80 LYS A O 20
ATOM 26370 N N . LEU A 1 103 ? 2.822 -4.198 -10.181 1.00 0.00 81 LEU A N 20
ATOM 26371 C CA . LEU A 1 103 ? 3.394 -5.556 -10.280 1.00 0.00 81 LEU A CA 20
ATOM 26372 C C . LEU A 1 103 ? 2.893 -6.295 -11.551 1.00 0.00 81 LEU A C 20
ATOM 26373 O O . LEU A 1 103 ? 3.423 -7.356 -11.894 1.00 0.00 81 LEU A O 20
ATOM 26389 N N . SER A 1 104 ? 1.863 -5.726 -12.237 1.00 0.00 82 SER A N 20
ATOM 26390 C CA . SER A 1 104 ? 1.459 -6.157 -13.598 1.00 0.00 82 SER A CA 20
ATOM 26391 C C . SER A 1 104 ? 2.651 -6.097 -14.577 1.00 0.00 82 SER A C 20
ATOM 26392 O O . SER A 1 104 ? 2.821 -6.981 -15.421 1.00 0.00 82 SER A O 20
ATOM 26400 N N . HIS A 1 105 ? 3.455 -5.029 -14.445 1.00 0.00 83 HIS A N 20
ATOM 26401 C CA . HIS A 1 105 ? 4.664 -4.816 -15.257 1.00 0.00 83 HIS A CA 20
ATOM 26402 C C . HIS A 1 105 ? 5.797 -5.722 -14.727 1.00 0.00 83 HIS A C 20
ATOM 26403 O O . HIS A 1 105 ? 6.194 -6.684 -15.424 1.00 0.00 83 HIS A O 20
#

InterPro domains:
  IPR009081 Phosphopantetheine binding ACP domain [PF00550] (6-75)
  IPR009081 Phosphopantetheine binding ACP domain [PS50075] (1-81)
  IPR036736 ACP-like superfamily [G3DSA:1.10.1200.10] (1-83)
  IPR036736 ACP-like superfamily [SSF47336] (5-82)

CATH classification: 1.10.1200.10

Radius of gyration: 11.42 Å; Cα contacts (8 Å, |Δi|>4): 93; chains: 1; bounding box: 24×22×32 Å

Secondary structure (DSSP, 8-state):
--THHHHHHHHIIIII-TTGGGT--TTSB-BTTBTT--HHHHHHHHHHHHHHHTS---GGG--GGGGSBHHHHHHHHHHHTT-